Protein AF-0000000081035927 (afdb_homodimer)

Secondary structure (DSSP, 8-state):
----EEE--SS---SHHHHHTT--S--SEEE--SS---EEPTTTTTT-TT--EEE--SS---EE-TTTTTT-TT--EEE--SS------TTTTTT-TT--EEE--SS-----TTTTTT-SS--EEE-TTS----HHHHHHHHTT-TT--EEE--SS---EEE--TT----TT--EEE-TTS---EEE--TTTTTT-SEEEETT-----THHHHTS--TT--EEEEE-TT--GGGGGGGTT---SEEEEES----SHHHHHHHHHHHHHTT--EEEEESS-----TTSSTT--S-SEEE--SS-----GGGTTS-TT----EEE--SS---EE--SB-SSS---B-SPP-TT--EEE--SS---EE-TTTTTT-TT--EEE-TT----EE-SSTTTT-TT--EEE--SS------SS-TTTT-TT--EEE-TTS------TTTTTT-TT--EEE-TTS------TTTTTT-TT--EEE--SS------STTTTTT-TT--EEE-TT------SSS-SS-TTTT-TT--EEE--S-SSS------TTTTTT-TT--EEE-TTS-----S--TTTT-TT--EEE--S--SSSB---TTTTTT-TT--EEE-TTS-BS---GGGGTT-TT--EEE--SS------HHHHTT-TT--EEE-TT-----SGGGHHHHHHHHHSSSEEETGGG-EEEETTTTEEEEGGG--GGGGGHHHHHHHHHHHHHHHHHHHHHHHHHHHHHHHHHHHHHHHHHHHHHHHHHHH-----SEEEEEE--GGGHHHIIIIIHIIIIIS-SSP--EE-HHHHSPTTS-HHHHHHHHHHTEEEEEEEE-HHHHH-HHHHHHHHHHHHHHHHS----EEEEESS---HHHHTT-HHHHHHHHTT-EEE--SSHHHHHHHHHHHHHHH-SPP----------/----EEE--SS---SHHHHHTT--S--SEEE--SS---EEPTTTTTT-TT--EEE--SS---EE-TTTTTT-TT--EEE--SS------TTTTTT-TT--EEE--SS-----TTTTTT--S--EEE-TTS----HHHHHHHHTT-TT--EEE--SS---EEE--TT----TT--EEE--SS---EEE--TTTTTT-SEEEETT-----THHHHTS--TT--EEEEE-TT--GGGGGGGTT---SEEEEES----SHHHHHHHHHHHHHTT--EEEEESS-----TTSSTT--S-SEEE--SS-----GGGTTS-TT----EEE--SS---EE--SB-SSS---B-SPP-TT--EEE--SS---EE-TTTTTT-TT--EEE-TT----EE-SSTTTT-TT--EEE--SS------SS-TTTT-TT--EEE-TTS------TTTTTT-TT--EEE-TTS------TTTTTT-TT--EEE--SS------STTTTTT-TT--EEE-TT------SSS-SS-TTTT-TT--EEE--S-SSS------TTTTTT-TT--EEE-TTS-----S--TTTT-TT--EEE--S--SSSB---TTTTTT-TT--EEE-TTS-B----GGGGTT-TT--EEE--SS------HHHHTT-TT--EEE-TT-----SGGGHHHHHHHHHSSSEEETGGG-EEEETTTTEEEEGGG--GGGGGHHHHHHHHHHHHHHHHHHHHHHHHHHHHHHHHHHHHHHHHHHHHHHHHHHH-----SEEEEEE--GGGHHHIIIIIHIIIIIS-SSP--EE-HHHHSPTTS-HHHHHHHHHHTEEEEEEEE-HHHHH-HHHHHHHHHHHHHHHHS----EEEEESS---HHHHTTSHHHHHHHHTT-EEE--SSHHHHHHHHHHHHHHH-SPP----------

Foldseek 3Di:
DAPQEAEDAQPQDADLCVRPVQDPDAHQHYAQEHHAYAEQDACSCQPRQNYAYYEHEQYAHAYQDANSQANPQNHAYYAHENYAHAEADQRSCPRPQRHAEYEHEQYQYDQDANRCQNHARHAEYAHENNQDADQQSVQRRCQSHQQHAEYHHEQHQPQEADHDPVTAHHLNHAHYEHENNQHAAYDDDQARCQNHQEYEHHNHAHAQCLRVLSHHPVNHAYYADEYQNYDLVNCVSNLVHDHLEYAYENAQCQDLVSLQSVLVSCVSDPRAEYHYANRQHADLALNNQSRPHHAYYAYEHYAHADCVLVNSYHLPYQYAYYHHEHYAHAELDAQADPPPPRDGNHRADANHAEYHHEQYAYQEQDANSCLSHQNYAEYAHYNYAHADYDLARPPNNQNHAYYHHDNYAHADADPNANCQSHLNHAEYHHAQYAYADQDQCNCPNNQNHAYYAHHNYAHADAAANSCQSPLNHAYYHHDNYAHAELLHPHSPPNPQNYAEYHHHAYAYEDDDLAHPHQNCQNNLRHAEYEHAQHPDAAYAEDRQCNCHNPANYAEYAHDNHQYAAPPHQNCQNHQNHAYYHHAQNAPEAHDHDLCNCVNNQNHAEYAHHQNAHQEDDLSNCQRNQNHAEYHHDNYAYAADAPSNCVSNNNHAEYEHHPYQHALDLRRLCVLVCCSVDNHDYPCLQVHWYDDPVDPDTDRSNPRDNVVVCVVVVVVVVVVVVVVVVCVVVVVVCCVPVVVVVVVVVVVVVVVVVCVVVVVPPPPFAPFLEEEQEDPVCVCCCVVPVQCCQQPVDVVHTGYDYPVPHFDPPDDPVVSLVSRLVSYLAYEYADDPVLLVDPVSLVSVVSNLCCCPVVVRLHYEYEYADDDDPVSCVVPVSVNVVVVVVRYQYCDPDPVVNVVRSVSVSVSSPHHRDDPPPPPDDD/DAPQEAEDAQPQDADLCVRPVQDPDAHQHYAQEHYAYAEQDACSCQPRLNYAYYEHEQYAHAYQDANSQANPQNHAYYEHENYAHAEADQRSCPRPQNHAEYEHEQYQYDQDANSCQNYARHAEYAHHNNQDADQQSVQRRCQSHQQHAEYHHEQHQPQEADHDPPTAHHLNHAHYEHENNQHAAYDDDQARCQNHQEYEHHNHAHAQCLRVLSHHDVNHAYYADEYQNYDLVNCVSNLVHDHLEYAYENAQCQDLVSLVSVLVSCVSDPRAEYHYANRQHADLALNNQSRPHHAYYAYEHYAHADCVLVNSYHLPYQYAYYHHEHYAHAELDAQADPPPDRDGNHRADANHAYYHHEQYAYQEQDANSCLSHQNYAEYAHYNYAHADYDLARPPNNQNHAYYHHDNYAHADADPNANCQSHLNHAEYHHAQYAYADQDQCNCPNNCNHAYYAHHNYAHADAAANSCQSPLNHAYYHHDNYAHAELLHPHSPPNPQNYAEYHHHAYAYEDDDLAHPHQNCQNNLRHAEYEDAQYPDAAYAEDRQCNCHNPANYAEYAHDNHQYAAPPHQNCQNHQNHAYYHHAQNAPEAHDHDLCNCVNNQNHAEYAHHQNAHQEDDLSNCQRNQNHAEYHHDNYAYAADAPSNCVSNNNHAEYEHHPYQHALDLRRLCVLVCCSVDNHDYPCQQVHWYDDPVDPDTDRSNPRDNVCVCVVVVVVVVVVVVVVVVCVVVVVVCCVPVVVVVVVVVVVVVVVVVCVVVVVPPPPFAPFLEEEQDDPVCVCCCVVPVQCCQQPVDVVHTGYDYLVPHFDPPDDSVVSLLSRLVSYLAYEYADDPVLLVDPVSLVSVVSNLCCCPVVVRLHYEYEYADDDDPVSCVVPVSVNVVVVVVRYQYCDPDPVVNVVRSVSVDVSSPHHRDPPPPPPDDD

Solvent-accessible surface area (backbone atoms only — not comparable to full-atom values): 89393 Å² total; per-residue (Å²): 130,72,71,43,64,46,79,55,57,69,66,68,38,54,47,69,60,77,68,54,70,75,57,78,74,69,38,30,28,41,35,47,28,46,30,48,34,36,66,42,46,62,50,67,35,49,88,44,44,56,23,32,36,42,34,46,26,42,32,47,32,41,47,53,31,57,28,20,36,24,42,22,48,53,22,29,37,40,34,50,22,40,28,50,32,41,58,68,45,69,38,29,48,28,40,30,53,44,24,29,37,42,36,44,25,43,27,46,45,52,73,46,82,54,38,42,52,56,32,55,42,28,32,35,42,34,45,26,34,16,67,41,54,55,46,40,48,46,49,60,27,51,52,44,28,71,47,28,26,35,42,34,45,28,45,27,44,35,31,48,43,47,57,59,93,89,64,65,67,57,76,47,34,27,36,41,35,44,26,45,16,48,26,50,45,64,54,66,60,43,67,63,47,40,51,27,29,33,43,32,39,33,54,29,52,44,61,62,62,62,52,59,46,63,40,38,41,84,47,31,38,33,42,33,41,24,28,69,80,39,62,70,74,54,54,62,60,38,61,87,51,66,26,40,30,40,35,43,30,33,35,75,36,53,45,62,69,48,36,40,50,55,28,54,52,28,58,77,32,79,26,36,32,44,33,48,28,48,19,59,31,38,69,50,76,56,34,43,44,78,39,51,66,42,32,29,42,32,49,26,44,28,48,31,41,57,63,68,58,46,46,22,44,36,67,84,54,57,37,31,34,44,32,44,27,39,27,46,31,34,58,46,59,49,27,48,50,90,62,92,49,89,48,71,72,33,46,48,34,70,53,24,30,36,40,34,48,25,40,30,46,27,38,42,43,32,44,26,42,42,44,47,30,42,46,23,28,33,43,33,44,30,41,25,45,34,38,52,71,37,70,36,31,49,37,58,27,53,49,24,29,36,42,34,49,21,42,25,47,33,39,58,68,54,80,62,29,50,54,41,65,28,45,49,22,30,35,45,34,43,26,38,28,41,34,40,60,63,55,55,53,42,51,40,60,25,45,50,22,29,34,43,32,49,23,39,28,47,32,40,57,66,47,50,40,37,43,37,54,24,48,46,24,28,36,43,34,46,22,41,25,46,33,37,62,58,59,46,69,48,40,51,34,51,28,54,44,24,29,35,42,33,43,28,36,16,31,48,61,54,92,50,66,61,63,96,49,44,54,37,50,59,27,47,48,24,30,37,43,32,54,20,35,17,44,95,74,24,26,44,45,75,28,57,48,51,59,41,38,32,53,44,24,28,35,42,34,43,26,46,15,34,55,54,61,85,71,66,59,55,54,63,68,28,54,46,26,27,34,42,34,43,26,46,17,47,74,17,64,44,68,69,51,50,64,48,48,51,60,30,48,49,24,30,33,42,32,45,23,25,31,23,34,49,69,78,60,46,61,36,45,50,48,24,45,45,23,28,36,41,35,44,24,20,14,48,33,40,68,52,54,67,67,51,51,66,41,29,73,44,44,44,36,38,31,53,37,61,22,57,34,46,74,45,64,75,26,37,60,42,57,56,42,60,73,69,46,89,43,44,54,48,57,53,82,69,31,41,9,66,47,72,101,48,101,44,72,40,46,47,74,73,52,70,58,72,62,55,51,39,62,59,42,47,51,50,44,51,51,49,48,50,50,52,49,50,62,53,47,50,56,50,44,52,70,68,38,36,62,59,51,48,51,48,46,50,50,48,46,51,51,49,44,52,54,50,44,66,66,63,72,70,76,84,48,85,22,42,27,21,57,47,66,32,83,89,48,44,64,55,43,64,69,48,52,46,45,49,40,50,68,60,50,88,73,53,40,48,69,41,41,71,93,78,62,53,66,84,92,57,59,69,66,59,45,51,53,48,43,55,72,34,17,60,26,38,37,36,48,42,38,79,65,23,73,70,33,70,66,49,46,51,52,51,50,53,47,47,45,43,32,72,74,66,68,39,95,29,69,41,44,34,30,69,49,94,70,64,68,78,75,46,58,84,43,62,75,56,43,57,48,55,73,68,64,63,56,48,65,61,56,94,50,72,74,45,42,56,50,40,54,52,52,52,48,59,72,68,56,84,61,73,87,78,85,76,79,76,81,75,79,132,130,72,72,44,64,44,79,55,57,70,65,68,38,55,49,68,60,76,67,52,69,74,59,77,76,69,36,30,29,41,35,45,28,45,29,48,35,34,67,42,48,60,50,66,35,48,87,45,44,56,23,33,36,41,37,47,26,43,30,47,31,43,46,55,32,57,28,20,37,24,44,22,48,53,22,29,38,42,33,51,21,41,29,49,33,39,60,68,46,69,38,29,48,28,40,30,52,45,27,29,35,44,34,43,27,42,28,48,46,52,74,46,83,55,39,41,53,55,33,55,44,26,32,35,43,33,45,26,33,16,68,41,55,54,45,39,48,44,50,60,27,50,54,46,29,70,48,28,25,36,42,34,47,28,45,26,43,35,32,49,43,46,58,60,93,90,62,68,67,58,75,46,33,27,36,42,33,45,27,46,17,49,27,51,45,64,54,66,60,43,68,63,48,38,52,27,28,33,43,32,38,33,53,28,52,44,60,62,63,62,54,59,46,62,40,39,40,84,47,32,38,33,40,33,40,23,27,70,81,40,61,70,77,53,53,62,61,39,63,86,52,69,24,40,29,40,34,42,30,32,36,74,35,54,45,64,70,48,37,40,52,56,27,54,53,28,60,77,34,79,26,37,31,45,34,48,28,48,20,60,33,38,71,49,77,55,36,42,43,78,38,51,66,41,32,29,44,32,49,25,44,28,48,31,42,57,64,67,58,46,46,23,44,38,69,86,54,57,35,30,33,42,33,44,27,40,27,46,30,35,59,45,58,49,27,47,48,88,63,92,46,88,49,71,72,34,48,48,33,72,55,24,30,37,39,34,47,25,39,29,47,28,39,41,42,32,45,28,43,41,43,48,29,42,46,23,29,35,43,33,43,31,40,25,44,34,38,49,71,36,71,38,31,50,38,58,26,55,50,24,29,36,43,32,49,22,42,26,46,32,39,58,68,54,78,64,29,50,54,41,64,28,44,48,23,30,32,44,32,44,26,38,27,42,33,39,58,62,56,54,53,42,51,40,61,26,46,50,22,29,36,42,31,47,21,40,26,47,32,42,57,66,47,48,40,36,44,37,53,25,46,45,23,28,36,42,33,46,22,40,25,46,32,37,64,60,61,45,70,49,39,53,34,51,29,53,46,24,31,36,43,34,42,29,35,16,31,50,60,54,92,50,67,61,64,96,48,46,56,35,50,59,28,48,48,24,30,35,43,33,53,21,34,17,42,95,73,25,27,43,45,76,29,57,47,51,60,40,39,32,52,44,24,28,34,42,34,42,26,47,15,34,54,54,61,86,71,66,60,56,54,62,69,30,53,47,26,27,35,43,34,44,25,46,17,46,74,17,64,44,66,70,50,51,64,48,48,50,61,31,48,49,24,29,33,42,33,45,24,25,32,23,35,50,69,78,60,47,61,38,45,49,48,25,45,45,22,28,36,42,35,45,23,21,14,47,35,40,68,51,53,66,66,52,51,64,42,29,73,44,44,44,37,38,31,54,38,60,23,58,33,46,74,45,61,75,27,36,61,42,58,55,42,58,73,71,46,91,43,43,55,50,57,55,80,70,30,42,9,66,46,72,101,49,99,43,71,42,47,48,74,72,52,68,59,72,60,56,51,38,62,60,42,45,53,48,43,51,52,48,48,50,52,51,50,49,62,52,46,49,54,48,43,50,71,70,37,34,64,58,51,49,50,47,47,49,49,47,47,50,50,48,42,52,54,51,44,67,66,62,71,69,76,85,48,87,21,42,27,21,56,47,64,33,82,89,48,43,64,55,43,62,68,49,50,46,45,50,40,50,69,62,49,88,73,52,40,48,69,39,40,72,92,79,63,53,66,85,94,56,58,67,67,58,46,51,53,49,43,54,72,32,17,59,24,39,37,36,48,41,39,80,66,23,72,71,33,70,66,50,46,50,52,51,50,54,47,47,45,42,31,72,74,67,66,40,96,29,68,40,43,34,30,68,52,92,69,64,68,78,76,48,58,84,43,64,76,55,42,58,49,55,72,70,62,65,58,47,66,60,55,94,49,72,75,46,42,57,51,40,53,53,52,51,49,60,72,67,56,82,62,72,86,78,82,74,77,76,77,79,75,132

Organism: Petromyzon marinus (NCBI:txid7757)

Radius of gyration: 60.43 Å; Cα contacts (8 Å, |Δi|>4): 4569; chains: 2; bounding box: 118×187×136 Å

InterPro domains:
  IPR000157 Toll/interleukin-1 receptor homology (TIR) domain [PF01582] (767-893)
  IPR000157 Toll/interleukin-1 receptor homology (TIR) domain [PS50104] (765-908)
  IPR000157 Toll/interleukin-1 receptor homology (TIR) domain [SM00255] (766-911)
  IPR001611 Leucine-rich repeat [PF13855] (54-109)
  IPR001611 Leucine-rich repeat [PF13855] (350-410)
  IPR001611 Leucine-rich repeat [PF13855] (424-483)
  IPR001611 Leucine-rich repeat [PF13855] (602-661)
  IPR001611 Leucine-rich repeat [PS51450] (74-95)
  IPR001611 Leucine-rich repeat [PS51450] (293-314)
  IPR003591 Leucine-rich repeat, typical subtype [SM00369] (23-47)
  IPR003591 Leucine-rich repeat, typical subtype [SM00369] (48-71)
  IPR003591 Leucine-rich repeat, typical subtype [SM00369] (72-95)
  IPR003591 Leucine-rich repeat, typical subtype [SM00369] (145-166)
  IPR003591 Leucine-rich repeat, typical subtype [SM00369] (349-372)
  IPR003591 Leucine-rich repeat, typical subtype [SM00369] (373-396)
  IPR003591 Leucine-rich repeat, typical subtype [SM00369] (397-420)
  IPR003591 Leucine-rich repeat, typical subtype [SM00369] (422-445)
  IPR003591 Leucine-rich repeat, typical subtype [SM00369] (446-469)
  IPR003591 Leucine-rich repeat, typical subtype [SM00369] (470-494)
  IPR003591 Leucine-rich repeat, typical subtype [SM00369] (495-518)

Sequence (1844 aa):
MPITTANCVHRNIHELEEAISDLRGAPVILNLSNNALTVIRNNSFIRLGSLIHLRMDINHIYVIEAGAFNGLSQLQHLNLSFNNISRLIPGAFNGLIDLKQLIIDNNRLEPTLEMFKPLKNVIQLSLTNNELSNFSRVVEAIYELPLLQSLNLESNRLTKIIVGKDLRLQETVELMFLSNNSIESLSLERNFLNHITSLDLFNSSLTNVSELAGLNMSSLLQLRLSMRNLNVSKLQTLNNMFPKTLTFAYFPLGSLPNLHLVCRLNVTRQVMSLTLTNSYISNVSESFCNCREIQSLDLSFNRIKSVEKYNFLSPNNTLHNLTLNKNQIEVLESCVKKDNSISVICTPLPYLENVFIKYNNIFQLESYAFVHMKNLRKLDLTGNDILRLSKRPFHGLHNLSHLVLANNVIRSLNVQSPFSPLENLKSLMLRNNRLKILNRSVFSNLTNLEILDLGGNALSYLHGETFSELSNLKNLYLDRNVIRSLDNRAVFAGLHSLRVLDLVKNMIVYNSPTIRNPPFVELNNLINLKLSAQQPYGMKSIPKNLFKGLYALEKLQLGGNKLLFHGGHPFDGMHNLKYLDIHDVCSGLQIMNKTMFYKLKKLSSLDLGNDGLGSINNQQFQNLTHLETLYLNDNAIRYVTEELITPMTNLQYLDLRNNPIDCTCDNAWFKNWSFASNIQVTGLYTLQCEVGHGFTFSFFVDFDTSVCHEKLGKVMFISTTTTILLTILIPLVYAKVRWHIIYGYYMFRAWFRDYRRNAADKQVYTYDAFISYNSMNEDWVMSEMVPQLEKEGPPFFKLCVHHRDFVLGKYIVDNIVDAIYNSRKTICVVSESYLLSEWCSMEIQMASYRLFNEHKDILIMVFLETIPSYKLSAYYRMRRIVNNKTYIVWPDDDIGRELFWAKLRTALGRPTPSGREQHELPMPITTANCVHRNIHELEEAISDLRGAPVILNLSNNALTVIRNNSFIRLGSLIHLRMDINHIYVIEAGAFNGLSQLQHLNLSFNNISRLIPGAFNGLIDLKQLIIDNNRLEPTLEMFKPLKNVIQLSLTNNELSNFSRVVEAIYELPLLQSLNLESNRLTKIIVGKDLRLQETVELMFLSNNSIESLSLERNFLNHITSLDLFNSSLTNVSELAGLNMSSLLQLRLSMRNLNVSKLQTLNNMFPKTLTFAYFPLGSLPNLHLVCRLNVTRQVMSLTLTNSYISNVSESFCNCREIQSLDLSFNRIKSVEKYNFLSPNNTLHNLTLNKNQIEVLESCVKKDNSISVICTPLPYLENVFIKYNNIFQLESYAFVHMKNLRKLDLTGNDILRLSKRPFHGLHNLSHLVLANNVIRSLNVQSPFSPLENLKSLMLRNNRLKILNRSVFSNLTNLEILDLGGNALSYLHGETFSELSNLKNLYLDRNVIRSLDNRAVFAGLHSLRVLDLVKNMIVYNSPTIRNPPFVELNNLINLKLSAQQPYGMKSIPKNLFKGLYALEKLQLGGNKLLFHGGHPFDGMHNLKYLDIHDVCSGLQIMNKTMFYKLKKLSSLDLGNDGLGSINNQQFQNLTHLETLYLNDNAIRYVTEELITPMTNLQYLDLRNNPIDCTCDNAWFKNWSFASNIQVTGLYTLQCEVGHGFTFSFFVDFDTSVCHEKLGKVMFISTTTTILLTILIPLVYAKVRWHIIYGYYMFRAWFRDYRRNAADKQVYTYDAFISYNSMNEDWVMSEMVPQLEKEGPPFFKLCVHHRDFVLGKYIVDNIVDAIYNSRKTICVVSESYLLSEWCSMEIQMASYRLFNEHKDILIMVFLETIPSYKLSAYYRMRRIVNNKTYIVWPDDDIGRELFWAKLRTALGRPTPSGREQHELP

pLDDT: mean 83.8, std 12.67, range [22.12, 98.56]

Nearest PDB structures (foldseek):
  4g8a-assembly1_B  TM=5.203E-01  e=7.720E-15  Homo sapiens
  5xwu-assembly1_B  TM=8.719E-01  e=1.668E-05  Mus musculus
  3kj4-assembly2_D  TM=3.946E-01  e=8.511E-09  Rattus norvegicus
  6tl8-assembly2_C  TM=8.384E-01  e=1.187E-04  Homo sapiens
  6tl8-assembly1_A  TM=4.549E-01  e=5.319E-05  Homo sapiens

Structure (mmCIF, N/CA/C/O backbone):
data_AF-0000000081035927-model_v1
#
loop_
_entity.id
_entity.type
_entity.pdbx_description
1 polymer 'Toll-like receptor 13'
#
loop_
_atom_site.group_PDB
_atom_site.id
_atom_site.type_symbol
_atom_site.label_atom_id
_atom_site.label_alt_id
_atom_site.label_comp_id
_atom_site.label_asym_id
_atom_site.label_entity_id
_atom_site.label_seq_id
_atom_site.pdbx_PDB_ins_code
_atom_site.Cartn_x
_atom_site.Cartn_y
_atom_site.Cartn_z
_atom_site.occupancy
_atom_site.B_iso_or_equiv
_atom_site.auth_seq_id
_atom_site.auth_comp_id
_atom_site.auth_asym_id
_atom_site.auth_atom_id
_atom_site.pdbx_PDB_model_num
ATOM 1 N N . MET A 1 1 ? 31.812 10.734 20.078 1 32.94 1 MET A N 1
ATOM 2 C CA . MET A 1 1 ? 32.406 10.203 18.844 1 32.94 1 MET A CA 1
ATOM 3 C C . MET A 1 1 ? 32.188 11.164 17.688 1 32.94 1 MET A C 1
ATOM 5 O O . MET A 1 1 ? 31.062 11.625 17.453 1 32.94 1 MET A O 1
ATOM 9 N N . PRO A 1 2 ? 33.156 11.945 17.297 1 47.03 2 PRO A N 1
ATOM 10 C CA . PRO A 1 2 ? 33.125 13.031 16.312 1 47.03 2 PRO A CA 1
ATOM 11 C C . PRO A 1 2 ? 32.344 12.648 15.047 1 47.03 2 PRO A C 1
ATOM 13 O O . PRO A 1 2 ? 32.25 11.469 14.711 1 47.03 2 PRO A O 1
ATOM 16 N N . ILE A 1 3 ? 31.562 13.5 14.734 1 54.16 3 ILE A N 1
ATOM 17 C CA . ILE A 1 3 ? 30.797 13.25 13.531 1 54.16 3 ILE A CA 1
ATOM 18 C C . ILE A 1 3 ? 31.719 12.766 12.414 1 54.16 3 ILE A C 1
ATOM 20 O O . ILE A 1 3 ? 32.594 13.508 11.969 1 54.16 3 ILE A O 1
ATOM 24 N N . THR A 1 4 ? 31.891 11.484 12.234 1 67.75 4 THR A N 1
ATOM 25 C CA . THR A 1 4 ? 32.875 10.781 11.414 1 67.75 4 THR A CA 1
ATOM 26 C C . THR A 1 4 ? 32.469 10.805 9.945 1 67.75 4 THR A C 1
ATOM 28 O O . THR A 1 4 ? 33.281 10.602 9.055 1 67.75 4 THR A O 1
ATOM 31 N N . THR A 1 5 ? 31.312 11.078 9.625 1 76.94 5 THR A N 1
ATOM 32 C CA . THR A 1 5 ? 30.891 11.078 8.234 1 76.94 5 THR A CA 1
ATOM 33 C C . THR A 1 5 ? 30.172 12.383 7.887 1 76.94 5 THR A C 1
ATOM 35 O O . THR A 1 5 ? 29.344 12.867 8.656 1 76.94 5 THR A O 1
ATOM 38 N N . ALA A 1 6 ? 30.672 13.188 6.953 1 78.44 6 ALA A N 1
ATOM 39 C CA . ALA A 1 6 ? 30.016 14.367 6.402 1 78.44 6 ALA A CA 1
ATOM 40 C C . ALA A 1 6 ? 29.359 14.055 5.066 1 78.44 6 ALA A C 1
ATOM 42 O O . ALA A 1 6 ? 30.031 13.688 4.102 1 78.44 6 ALA A O 1
ATOM 43 N N . ASN A 1 7 ? 28.094 14.055 4.961 1 78 7 ASN A N 1
ATOM 44 C CA . ASN A 1 7 ? 27.344 13.766 3.74 1 78 7 ASN A CA 1
ATOM 45 C C . ASN A 1 7 ? 26.781 15.039 3.119 1 78 7 ASN A C 1
ATOM 47 O O . ASN A 1 7 ? 25.797 15.594 3.617 1 78 7 ASN A O 1
ATOM 51 N N . CYS A 1 8 ? 27.297 15.531 2.086 1 80.56 8 CYS A N 1
ATOM 52 C CA . CYS A 1 8 ? 26.859 16.703 1.335 1 80.56 8 CYS A CA 1
ATOM 53 C C . CYS A 1 8 ? 26.328 16.312 -0.038 1 80.56 8 CYS A C 1
ATOM 55 O O . CYS A 1 8 ? 26.859 16.75 -1.062 1 80.56 8 CYS A O 1
ATOM 57 N N . VAL A 1 9 ? 25.266 15.531 -0.041 1 81.38 9 VAL A N 1
ATOM 58 C CA . VAL A 1 9 ? 24.75 15.008 -1.305 1 81.38 9 VAL A CA 1
ATOM 59 C C . VAL A 1 9 ? 23.531 15.82 -1.74 1 81.38 9 VAL A C 1
ATOM 61 O O . VAL A 1 9 ? 22.766 16.297 -0.902 1 81.38 9 VAL A O 1
ATOM 64 N N . HIS A 1 10 ? 23.344 16.125 -3.068 1 73.56 10 HIS A N 1
ATOM 65 C CA . HIS A 1 10 ? 22.188 16.75 -3.693 1 73.56 10 HIS A CA 1
ATOM 66 C C . HIS A 1 10 ? 21.969 18.156 -3.15 1 73.56 10 HIS A C 1
ATOM 68 O O . HIS A 1 10 ? 20.859 18.516 -2.744 1 73.56 10 HIS A O 1
ATOM 74 N N . ARG A 1 11 ? 23.062 18.922 -3.043 1 72.31 11 ARG A N 1
ATOM 75 C CA . ARG A 1 11 ? 22.984 20.281 -2.514 1 72.31 11 ARG A CA 1
ATOM 76 C C . ARG A 1 11 ? 23.312 21.297 -3.596 1 72.31 11 ARG A C 1
ATOM 78 O O . ARG A 1 11 ? 23.516 22.484 -3.301 1 72.31 11 ARG A O 1
ATOM 85 N N . ASN A 1 12 ? 23.406 20.859 -4.797 1 77.88 12 ASN A N 1
ATOM 86 C CA . ASN A 1 12 ? 23.719 21.703 -5.934 1 77.88 12 ASN A CA 1
ATOM 87 C C . ASN A 1 12 ? 24.953 22.562 -5.664 1 77.88 12 ASN A C 1
ATOM 89 O O . ASN A 1 12 ? 24.938 23.781 -5.883 1 77.88 12 ASN A O 1
ATOM 93 N N . ILE A 1 13 ? 25.953 21.938 -5.176 1 85 13 ILE A N 1
ATOM 94 C CA . ILE A 1 13 ? 27.219 22.609 -4.848 1 85 13 ILE A CA 1
ATOM 95 C C . ILE A 1 13 ? 28.016 22.859 -6.125 1 85 13 ILE A C 1
ATOM 97 O O . ILE A 1 13 ? 28.25 21.938 -6.906 1 85 13 ILE A O 1
ATOM 101 N N . HIS A 1 14 ? 28.359 24.094 -6.324 1 87.19 14 HIS A N 1
ATOM 102 C CA . HIS A 1 14 ? 29.125 24.453 -7.516 1 87.19 14 HIS A CA 1
ATOM 103 C C . HIS A 1 14 ? 30.609 24.625 -7.184 1 87.19 14 HIS A C 1
ATOM 105 O O . HIS A 1 14 ? 31.469 24.359 -8.023 1 87.19 14 HIS A O 1
ATOM 111 N N . GLU A 1 15 ? 30.781 25.156 -5.945 1 87 15 GLU A N 1
ATOM 112 C CA . GLU A 1 15 ? 32.156 25.344 -5.484 1 87 15 GLU A CA 1
ATOM 113 C C . GLU A 1 15 ? 32.438 24.516 -4.23 1 87 15 GLU A C 1
ATOM 115 O O . GLU A 1 15 ? 31.594 24.469 -3.322 1 87 15 GLU A O 1
ATOM 120 N N . LEU A 1 16 ? 33.562 23.859 -4.316 1 89.19 16 LEU A N 1
ATOM 121 C CA . LEU A 1 16 ? 33.875 22.938 -3.24 1 89.19 16 LEU A CA 1
ATOM 122 C C . LEU A 1 16 ? 33.906 23.641 -1.893 1 89.19 16 LEU A C 1
ATOM 124 O O . LEU A 1 16 ? 33.531 23.062 -0.872 1 89.19 16 LEU A O 1
ATOM 128 N N . GLU A 1 17 ? 34.25 24.922 -1.815 1 82.81 17 GLU A N 1
ATOM 129 C CA . GLU A 1 17 ? 34.344 25.688 -0.576 1 82.81 17 GLU A CA 1
ATOM 130 C C . GLU A 1 17 ? 33 25.812 0.104 1 82.81 17 GLU A C 1
ATOM 132 O O . GLU A 1 17 ? 32.906 25.891 1.331 1 82.81 17 GLU A O 1
ATOM 137 N N . GLU A 1 18 ? 32.062 25.781 -0.658 1 78.44 18 GLU A N 1
ATOM 138 C CA . GLU A 1 18 ? 30.719 25.875 -0.136 1 78.44 18 GLU A CA 1
ATOM 139 C C . GLU A 1 18 ? 30.391 24.688 0.763 1 78.44 18 GLU A C 1
ATOM 141 O O . GLU A 1 18 ? 29.609 24.812 1.706 1 78.44 18 GLU A O 1
ATOM 146 N N . ALA A 1 19 ? 31 23.594 0.469 1 78.69 19 ALA A N 1
ATOM 147 C CA . ALA A 1 19 ? 30.703 22.359 1.206 1 78.69 19 ALA A CA 1
ATOM 148 C C . ALA A 1 19 ? 31.656 22.188 2.375 1 78.69 19 ALA A C 1
ATOM 150 O O . ALA A 1 19 ? 31.281 21.672 3.432 1 78.69 19 ALA A O 1
ATOM 151 N N . ILE A 1 20 ? 32.875 22.625 2.238 1 80.62 20 ILE A N 1
ATOM 152 C CA . ILE A 1 20 ? 33.906 22.203 3.18 1 80.62 20 ILE A CA 1
ATOM 153 C C . ILE A 1 20 ? 34.188 23.328 4.172 1 80.62 20 ILE A C 1
ATOM 155 O O . ILE A 1 20 ? 34.75 23.078 5.254 1 80.62 20 ILE A O 1
ATOM 159 N N . SER A 1 21 ? 33.812 24.562 3.896 1 72.81 21 SER A N 1
ATOM 160 C CA . SER A 1 21 ? 34.219 25.703 4.723 1 72.81 21 SER A CA 1
ATOM 161 C C . SER A 1 21 ? 33.625 25.594 6.129 1 72.81 21 SER A C 1
ATOM 163 O O . SER A 1 21 ? 34.281 25.938 7.109 1 72.81 21 SER A O 1
ATOM 165 N N . ASP A 1 22 ? 32.469 24.969 6.176 1 67.38 22 ASP A N 1
ATOM 166 C CA . ASP A 1 22 ? 31.812 24.969 7.48 1 67.38 22 ASP A CA 1
ATOM 167 C C . ASP A 1 22 ? 31.969 23.625 8.172 1 67.38 22 ASP A C 1
ATOM 169 O O . ASP A 1 22 ? 31.344 23.359 9.195 1 67.38 22 ASP A O 1
ATOM 173 N N . LEU A 1 23 ? 32.719 22.812 7.5 1 71.88 23 LEU A N 1
ATOM 174 C CA . LEU A 1 23 ? 32.875 21.516 8.125 1 71.88 23 LEU A CA 1
ATOM 175 C C . LEU A 1 23 ? 33.781 21.609 9.352 1 71.88 23 LEU A C 1
ATOM 177 O O . LEU A 1 23 ? 34.875 22.141 9.273 1 71.88 23 LEU A O 1
ATOM 181 N N . ARG A 1 24 ? 33.031 21.469 10.562 1 61.69 24 ARG A N 1
ATOM 182 C CA . ARG A 1 24 ? 33.781 21.516 11.812 1 61.69 24 ARG A CA 1
ATOM 183 C C . ARG A 1 24 ? 34.188 20.109 12.242 1 61.69 24 ARG A C 1
ATOM 185 O O . ARG A 1 24 ? 33.5 19.141 11.969 1 61.69 24 ARG A O 1
ATOM 192 N N . GLY A 1 25 ? 35.406 19.969 12.539 1 67.25 25 GLY A N 1
ATOM 193 C CA . GLY A 1 25 ? 35.969 18.719 13.016 1 67.25 25 GLY A CA 1
ATOM 194 C C . GLY A 1 25 ? 36.812 18 11.977 1 67.25 25 GLY A C 1
ATOM 195 O O . GLY A 1 25 ? 37.25 18.625 11.008 1 67.25 25 GLY A O 1
ATOM 196 N N . ALA A 1 26 ? 37.125 16.828 12.242 1 73.88 26 ALA A N 1
ATOM 197 C CA . ALA A 1 26 ? 37.969 15.992 11.398 1 73.88 26 ALA A CA 1
ATOM 198 C C . ALA A 1 26 ? 37.188 14.812 10.836 1 73.88 26 ALA A C 1
ATOM 200 O O . ALA A 1 26 ? 37.281 13.695 11.367 1 73.88 26 ALA A O 1
ATOM 201 N N . PRO A 1 27 ? 36.344 15.148 9.688 1 82.25 27 PRO A N 1
ATOM 202 C CA . PRO A 1 27 ? 35.594 14.031 9.125 1 82.25 27 PRO A CA 1
ATOM 203 C C . PRO A 1 27 ? 36.469 12.945 8.531 1 82.25 27 PRO A C 1
ATOM 205 O O . PRO A 1 27 ? 37.531 13.25 7.98 1 82.25 27 PRO A O 1
ATOM 208 N N . VAL A 1 28 ? 36.125 11.711 8.656 1 89.44 28 VAL A N 1
ATOM 209 C CA . VAL A 1 28 ? 36.812 10.562 8.094 1 89.44 28 VAL A CA 1
ATOM 210 C C . VAL A 1 28 ? 36.219 10.195 6.738 1 89.44 28 VAL A C 1
ATOM 212 O O . VAL A 1 28 ? 36.938 9.711 5.852 1 89.44 28 VAL A O 1
ATOM 215 N N . ILE A 1 29 ? 35 10.352 6.605 1 92 29 ILE A N 1
ATOM 216 C CA . ILE A 1 29 ? 34.312 10.086 5.352 1 92 29 ILE A CA 1
ATOM 217 C C . ILE A 1 29 ? 33.625 11.359 4.863 1 92 29 ILE A C 1
ATOM 219 O O . ILE A 1 29 ? 32.906 12.023 5.629 1 92 29 ILE A O 1
ATOM 223 N N . LEU A 1 30 ? 33.906 11.758 3.623 1 90.44 30 LEU A N 1
ATOM 224 C CA . LEU A 1 30 ? 33.25 12.906 3 1 90.44 30 LEU A CA 1
ATOM 225 C C . LEU A 1 30 ? 32.562 12.508 1.694 1 90.44 30 LEU A C 1
ATOM 227 O O . LEU A 1 30 ? 33.219 11.977 0.789 1 90.44 30 LEU A O 1
ATOM 231 N N . ASN A 1 31 ? 31.312 12.617 1.609 1 91.31 31 ASN A N 1
ATOM 232 C CA . ASN A 1 31 ? 30.547 12.312 0.408 1 91.31 31 ASN A CA 1
ATOM 233 C C . ASN A 1 31 ? 30.047 13.578 -0.277 1 91.31 31 ASN A C 1
ATOM 235 O O . ASN A 1 31 ? 29.188 14.281 0.258 1 91.31 31 ASN A O 1
ATOM 239 N N . LEU A 1 32 ? 30.578 13.867 -1.411 1 92.31 32 LEU A N 1
ATOM 240 C CA . LEU A 1 32 ? 30.219 15.039 -2.209 1 92.31 32 LEU A CA 1
ATOM 241 C C . LEU A 1 32 ? 29.547 14.625 -3.514 1 92.31 32 LEU A C 1
ATOM 243 O O . LEU A 1 32 ? 29.688 15.312 -4.527 1 92.31 32 LEU A O 1
ATOM 247 N N . SER A 1 33 ? 28.891 13.492 -3.459 1 93.12 33 SER A N 1
ATOM 248 C CA . SER A 1 33 ? 28.281 12.969 -4.676 1 93.12 33 SER A CA 1
ATOM 249 C C . SER A 1 33 ? 27.016 13.734 -5.039 1 93.12 33 SER A C 1
ATOM 251 O O . SER A 1 33 ? 26.406 14.391 -4.188 1 93.12 33 SER A O 1
ATOM 253 N N . ASN A 1 34 ? 26.625 13.758 -6.363 1 89.62 34 ASN A N 1
ATOM 254 C CA . ASN A 1 34 ? 25.375 14.312 -6.891 1 89.62 34 ASN A CA 1
ATOM 255 C C . ASN A 1 34 ? 25.297 15.82 -6.648 1 89.62 34 ASN A C 1
ATOM 257 O O . ASN A 1 34 ? 24.312 16.312 -6.082 1 89.62 34 ASN A O 1
ATOM 261 N N . ASN A 1 35 ? 26.406 16.469 -6.98 1 91.69 35 ASN A N 1
ATOM 262 C CA . ASN A 1 35 ? 26.469 17.922 -6.957 1 91.69 35 ASN A CA 1
ATOM 263 C C . ASN A 1 35 ? 26.859 18.484 -8.32 1 91.69 35 ASN A C 1
ATOM 265 O O . ASN A 1 35 ? 26.688 17.812 -9.344 1 91.69 35 ASN A O 1
ATOM 269 N N . ALA A 1 36 ? 27.156 19.781 -8.383 1 91.81 36 ALA A N 1
ATOM 270 C CA . ALA A 1 36 ? 27.5 20.422 -9.656 1 91.81 36 ALA A CA 1
ATOM 271 C C . ALA A 1 36 ? 28.922 20.938 -9.641 1 91.81 36 ALA A C 1
ATOM 273 O O . ALA A 1 36 ? 29.203 22.031 -10.164 1 91.81 36 ALA A O 1
ATOM 274 N N . LEU A 1 37 ? 29.812 20.125 -9.062 1 94 37 LEU A N 1
ATOM 275 C CA . LEU A 1 37 ? 31.219 20.516 -9.039 1 94 37 LEU A CA 1
ATOM 276 C C . LEU A 1 37 ? 31.828 20.438 -10.43 1 94 37 LEU A C 1
ATOM 278 O O . LEU A 1 37 ? 31.562 19.5 -11.188 1 94 37 LEU A O 1
ATOM 282 N N . THR A 1 38 ? 32.625 21.375 -10.82 1 93.88 38 THR A N 1
ATOM 283 C CA . THR A 1 38 ? 33.219 21.391 -12.164 1 93.88 38 THR A CA 1
ATOM 284 C C . THR A 1 38 ? 34.719 21.328 -12.102 1 93.88 38 THR A C 1
ATOM 286 O O . THR A 1 38 ? 35.375 20.609 -12.875 1 93.88 38 THR A O 1
ATOM 289 N N . VAL A 1 39 ? 35.344 22.125 -11.195 1 94.5 39 VAL A N 1
ATOM 290 C CA . VAL A 1 39 ? 36.812 22.203 -11.109 1 94.5 39 VAL A CA 1
ATOM 291 C C . VAL A 1 39 ? 37.25 21.969 -9.664 1 94.5 39 VAL A C 1
ATOM 293 O O . VAL A 1 39 ? 36.625 22.453 -8.727 1 94.5 39 VAL A O 1
ATOM 296 N N . ILE A 1 40 ? 38.281 21.109 -9.562 1 95.31 40 ILE A N 1
ATOM 297 C CA . ILE A 1 40 ? 38.938 20.969 -8.258 1 95.31 40 ILE A CA 1
ATOM 298 C C . ILE A 1 40 ? 40.25 21.734 -8.25 1 95.31 40 ILE A C 1
ATOM 300 O O . ILE A 1 40 ? 41.219 21.344 -8.914 1 95.31 40 ILE A O 1
ATOM 304 N N . ARG A 1 41 ? 40.312 22.656 -7.383 1 93.12 41 ARG A N 1
ATOM 305 C CA . ARG A 1 41 ? 41.469 23.578 -7.383 1 93.12 41 ARG A CA 1
ATOM 306 C C . ARG A 1 41 ? 42.594 23.062 -6.488 1 93.12 41 ARG A C 1
ATOM 308 O O . ARG A 1 41 ? 42.406 22.109 -5.742 1 93.12 41 ARG A O 1
ATOM 315 N N . ASN A 1 42 ? 43.719 23.766 -6.66 1 93.69 42 ASN A N 1
ATOM 316 C CA . ASN A 1 42 ? 44.875 23.406 -5.867 1 93.69 42 ASN A CA 1
ATOM 317 C C . ASN A 1 42 ? 44.656 23.625 -4.375 1 93.69 42 ASN A C 1
ATOM 319 O O . ASN A 1 42 ? 44.031 24.609 -3.982 1 93.69 42 ASN A O 1
ATOM 323 N N . ASN A 1 43 ? 44.969 22.688 -3.576 1 91.94 43 ASN A N 1
ATOM 324 C CA . ASN A 1 43 ? 44.906 22.734 -2.119 1 91.94 43 ASN A CA 1
ATOM 325 C C . ASN A 1 43 ? 43.469 22.828 -1.618 1 91.94 43 ASN A C 1
ATOM 327 O O . ASN A 1 43 ? 43.188 23.469 -0.599 1 91.94 43 ASN A O 1
ATOM 331 N N . SER A 1 44 ? 42.625 22.234 -2.352 1 90.31 44 SER A N 1
ATOM 332 C CA . SER A 1 44 ? 41.219 22.312 -2.004 1 90.31 44 SER A CA 1
ATOM 333 C C . SER A 1 44 ? 40.906 21.547 -0.719 1 90.31 44 SER A C 1
ATOM 335 O O . SER A 1 44 ? 40 21.891 0.017 1 90.31 44 SER A O 1
ATOM 337 N N . PHE A 1 45 ? 41.75 20.531 -0.361 1 91.81 45 PHE A N 1
ATOM 338 C CA . PHE A 1 45 ? 41.438 19.656 0.766 1 91.81 45 PHE A CA 1
ATOM 339 C C . PHE A 1 45 ? 42.5 19.766 1.845 1 91.81 45 PHE A C 1
ATOM 341 O O . PHE A 1 45 ? 42.625 18.875 2.684 1 91.81 45 PHE A O 1
ATOM 348 N N . ILE A 1 46 ? 43.188 20.812 1.922 1 89 46 ILE A N 1
ATOM 349 C CA . ILE A 1 46 ? 44.375 20.953 2.756 1 89 46 ILE A CA 1
ATOM 350 C C . ILE A 1 46 ? 44 20.875 4.23 1 89 46 ILE A C 1
ATOM 352 O O . ILE A 1 46 ? 44.75 20.391 5.055 1 89 46 ILE A O 1
ATOM 356 N N . ARG A 1 47 ? 42.781 21.188 4.594 1 85.88 47 ARG A N 1
ATOM 357 C CA . ARG A 1 47 ? 42.344 21.234 5.984 1 85.88 47 ARG A CA 1
ATOM 358 C C . ARG A 1 47 ? 41.688 19.922 6.398 1 85.88 47 ARG A C 1
ATOM 360 O O . ARG A 1 47 ? 41.312 19.734 7.562 1 85.88 47 ARG A O 1
ATOM 367 N N . LEU A 1 48 ? 41.625 18.969 5.555 1 89.25 48 LEU A N 1
ATOM 368 C CA . LEU A 1 48 ? 40.906 17.719 5.824 1 89.25 48 LEU A CA 1
ATOM 369 C C . LEU A 1 48 ? 41.875 16.547 5.863 1 89.25 48 LEU A C 1
ATOM 371 O O . LEU A 1 48 ? 41.625 15.516 5.219 1 89.25 48 LEU A O 1
ATOM 375 N N . GLY A 1 49 ? 42.844 16.594 6.625 1 88.56 49 GLY A N 1
ATOM 376 C CA . GLY A 1 49 ? 43.906 15.602 6.652 1 88.56 49 GLY A CA 1
ATOM 377 C C . GLY A 1 49 ? 43.469 14.273 7.238 1 88.56 49 GLY A C 1
ATOM 378 O O . GLY A 1 49 ? 44.125 13.25 7.023 1 88.56 49 GLY A O 1
ATOM 379 N N . SER A 1 50 ? 42.344 14.211 7.871 1 89.25 50 SER A N 1
ATOM 380 C CA . SER A 1 50 ? 41.875 12.992 8.539 1 89.25 50 SER A CA 1
ATOM 381 C C . SER A 1 50 ? 41 12.164 7.617 1 89.25 50 SER A C 1
ATOM 383 O O . SER A 1 50 ? 40.594 11.055 7.977 1 89.25 50 SER A O 1
ATOM 385 N N . LEU A 1 51 ? 40.812 12.531 6.352 1 91.75 51 LEU A N 1
ATOM 386 C CA . LEU A 1 51 ? 39.906 11.859 5.438 1 91.75 51 LEU A CA 1
ATOM 387 C C . LEU A 1 51 ? 40.438 10.508 5 1 91.75 51 LEU A C 1
ATOM 389 O O . LEU A 1 51 ? 41.625 10.391 4.664 1 91.75 51 LEU A O 1
ATOM 393 N N . ILE A 1 52 ? 39.625 9.523 5.07 1 94.75 52 ILE A N 1
ATOM 394 C CA . ILE A 1 52 ? 40 8.18 4.625 1 94.75 52 ILE A CA 1
ATOM 395 C C . ILE A 1 52 ? 39.188 7.82 3.373 1 94.75 52 ILE A C 1
ATOM 397 O O . ILE A 1 52 ? 39.719 7.148 2.473 1 94.75 52 ILE A O 1
ATOM 401 N N . HIS A 1 53 ? 38 8.234 3.293 1 95.81 53 HIS A N 1
ATOM 402 C CA . HIS A 1 53 ? 37.094 7.957 2.17 1 95.81 53 HIS A CA 1
ATOM 403 C C . HIS A 1 53 ? 36.531 9.25 1.581 1 95.81 53 HIS A C 1
ATOM 405 O O . HIS A 1 53 ? 35.969 10.062 2.299 1 95.81 53 HIS A O 1
ATOM 411 N N . LEU A 1 54 ? 36.75 9.438 0.277 1 95.5 54 LEU A N 1
ATOM 412 C CA . LEU A 1 54 ? 36.25 10.617 -0.417 1 95.5 54 LEU A CA 1
ATOM 413 C C . LEU A 1 54 ? 35.469 10.219 -1.66 1 95.5 54 LEU A C 1
ATOM 415 O O . LEU A 1 54 ? 36 9.547 -2.551 1 95.5 54 LEU A O 1
ATOM 419 N N . ARG A 1 55 ? 34.219 10.508 -1.715 1 96.38 55 ARG A N 1
ATOM 420 C CA . ARG A 1 55 ? 33.375 10.258 -2.881 1 96.38 55 ARG A CA 1
ATOM 421 C C . ARG A 1 55 ? 33 11.555 -3.588 1 96.38 55 ARG A C 1
ATOM 423 O O . ARG A 1 55 ? 32.5 12.484 -2.965 1 96.38 55 ARG A O 1
ATOM 430 N N . MET A 1 56 ? 33.344 11.688 -4.828 1 95.88 56 MET A N 1
ATOM 431 C CA . MET A 1 56 ? 33 12.836 -5.668 1 95.88 56 MET A CA 1
ATOM 432 C C . MET A 1 56 ? 32.375 12.383 -6.973 1 95.88 56 MET A C 1
ATOM 434 O O . MET A 1 56 ? 32.625 12.961 -8.031 1 95.88 56 MET A O 1
ATOM 438 N N . ASP A 1 57 ? 31.656 11.32 -6.879 1 96 57 ASP A N 1
ATOM 439 C CA . ASP A 1 57 ? 31.016 10.773 -8.078 1 96 57 ASP A CA 1
ATOM 440 C C . ASP A 1 57 ? 29.75 11.555 -8.438 1 96 57 ASP A C 1
ATOM 442 O O . ASP A 1 57 ? 29.156 12.203 -7.574 1 96 57 ASP A O 1
ATOM 446 N N . ILE A 1 58 ? 29.312 11.555 -9.766 1 93.69 58 ILE A N 1
ATOM 447 C CA . ILE A 1 58 ? 28.109 12.156 -10.336 1 93.69 58 ILE A CA 1
ATOM 448 C C . ILE A 1 58 ? 28.156 13.672 -10.156 1 93.69 58 ILE A C 1
ATOM 450 O O . ILE A 1 58 ? 27.281 14.25 -9.508 1 93.69 58 ILE A O 1
ATOM 454 N N . ASN A 1 59 ? 29.203 14.227 -10.578 1 95.75 59 ASN A N 1
ATOM 455 C CA . ASN A 1 59 ? 29.406 15.664 -10.727 1 95.75 59 ASN A CA 1
ATOM 456 C C . ASN A 1 59 ? 29.703 16.047 -12.172 1 95.75 59 ASN A C 1
ATOM 458 O O . ASN A 1 59 ? 29.312 15.328 -13.102 1 95.75 59 ASN A O 1
ATOM 462 N N . HIS A 1 60 ? 30.266 17.219 -12.391 1 95.56 60 HIS A N 1
ATOM 463 C CA . HIS A 1 60 ? 30.672 17.656 -13.719 1 95.56 60 HIS A CA 1
ATOM 464 C C . HIS A 1 60 ? 32.125 18.062 -13.75 1 95.56 60 HIS A C 1
ATOM 466 O O . HIS A 1 60 ? 32.5 19.047 -14.398 1 95.56 60 HIS A O 1
ATOM 472 N N . ILE A 1 61 ? 32.906 17.281 -13.07 1 96.06 61 ILE A N 1
ATOM 473 C CA . ILE A 1 61 ? 34.312 17.625 -12.945 1 96.06 61 ILE A CA 1
ATOM 474 C C . ILE A 1 61 ? 35.031 17.359 -14.266 1 96.06 61 ILE A C 1
ATOM 476 O O . ILE A 1 61 ? 34.938 16.266 -14.82 1 96.06 61 ILE A O 1
ATOM 480 N N . TYR A 1 62 ? 35.688 18.297 -14.828 1 94.19 62 TYR A N 1
ATOM 481 C CA . TYR A 1 62 ? 36.406 18.078 -16.078 1 94.19 62 TYR A CA 1
ATOM 482 C C . TYR A 1 62 ? 37.875 18.422 -15.906 1 94.19 62 TYR A C 1
ATOM 484 O O . TYR A 1 62 ? 38.719 18.016 -16.719 1 94.19 62 TYR A O 1
ATOM 492 N N . VAL A 1 63 ? 38.188 19.203 -14.789 1 94.19 63 VAL A N 1
ATOM 493 C CA . VAL A 1 63 ? 39.594 19.562 -14.555 1 94.19 63 VAL A CA 1
ATOM 494 C C . VAL A 1 63 ? 39.938 19.312 -13.086 1 94.19 63 VAL A C 1
ATOM 496 O O . VAL A 1 63 ? 39.188 19.672 -12.188 1 94.19 63 VAL A O 1
ATOM 499 N N . ILE A 1 64 ? 41.062 18.641 -12.938 1 95.44 64 ILE A N 1
ATOM 500 C CA . ILE A 1 64 ? 41.688 18.5 -11.625 1 95.44 64 ILE A CA 1
ATOM 501 C C . ILE A 1 64 ? 43.094 19.109 -11.656 1 95.44 64 ILE A C 1
ATOM 503 O O . ILE A 1 64 ? 43.969 18.609 -12.352 1 95.44 64 ILE A O 1
ATOM 507 N N . GLU A 1 65 ? 43.281 20.109 -10.852 1 94.81 65 GLU A N 1
ATOM 508 C CA . GLU A 1 65 ? 44.562 20.828 -10.875 1 94.81 65 GLU A CA 1
ATOM 509 C C . GLU A 1 65 ? 45.625 20.047 -10.117 1 94.81 65 GLU A C 1
ATOM 511 O O . GLU A 1 65 ? 45.312 19.141 -9.344 1 94.81 65 GLU A O 1
ATOM 516 N N . ALA A 1 66 ? 46.844 20.453 -10.461 1 94.12 66 ALA A N 1
ATOM 517 C CA . ALA A 1 66 ? 47.969 19.812 -9.766 1 94.12 66 ALA A CA 1
ATOM 518 C C . ALA A 1 66 ? 47.938 20.125 -8.273 1 94.12 66 ALA A C 1
ATOM 520 O O . ALA A 1 66 ? 47.781 21.281 -7.883 1 94.12 66 ALA A O 1
ATOM 521 N N . GLY A 1 67 ? 47.906 19.203 -7.473 1 94.19 67 GLY A N 1
ATOM 522 C CA . GLY A 1 67 ? 47.906 19.391 -6.027 1 94.19 67 GLY A CA 1
ATOM 523 C C . GLY A 1 67 ? 46.5 19.547 -5.461 1 94.19 67 GLY A C 1
ATOM 524 O O . GLY A 1 67 ? 46.344 20.062 -4.348 1 94.19 67 GLY A O 1
ATOM 525 N N . ALA A 1 68 ? 45.594 19.203 -6.215 1 94.44 68 ALA A N 1
ATOM 526 C CA . ALA A 1 68 ? 44.219 19.359 -5.797 1 94.44 68 ALA A CA 1
ATOM 527 C C . ALA A 1 68 ? 43.938 18.594 -4.5 1 94.44 68 ALA A C 1
ATOM 529 O O . ALA A 1 68 ? 43.188 19.062 -3.652 1 94.44 68 ALA A O 1
ATOM 530 N N . PHE A 1 69 ? 44.688 17.484 -4.266 1 96.06 69 PHE A N 1
ATOM 531 C CA . PHE A 1 69 ? 44.438 16.625 -3.125 1 96.06 69 PHE A CA 1
ATOM 532 C C . PHE A 1 69 ? 45.531 16.734 -2.084 1 96.06 69 PHE A C 1
ATOM 534 O O . PHE A 1 69 ? 45.688 15.844 -1.252 1 96.06 69 PHE A O 1
ATOM 541 N N . ASN A 1 70 ? 46.219 17.875 -2.172 1 94.31 70 ASN A N 1
ATOM 542 C CA . ASN A 1 70 ? 47.219 18.094 -1.148 1 94.31 70 ASN A CA 1
ATOM 543 C C . ASN A 1 70 ? 46.625 18.094 0.252 1 94.31 70 ASN A C 1
ATOM 545 O O . ASN A 1 70 ? 45.562 18.672 0.468 1 94.31 70 ASN A O 1
ATOM 549 N N . GLY A 1 71 ? 47.281 17.406 1.187 1 92.06 71 GLY A N 1
ATOM 550 C CA . GLY A 1 71 ? 46.781 17.344 2.555 1 92.06 71 GLY A CA 1
ATOM 551 C C . GLY A 1 71 ? 46.094 16.031 2.873 1 92.06 71 GLY A C 1
ATOM 552 O O . GLY A 1 71 ? 45.875 15.703 4.043 1 92.06 71 GLY A O 1
ATOM 553 N N . LEU A 1 72 ? 45.781 15.258 1.873 1 94.56 72 LEU A N 1
ATOM 554 C CA . LEU A 1 72 ? 45.031 14.016 2.074 1 94.56 72 LEU A CA 1
ATOM 555 C C . LEU A 1 72 ? 46 12.82 2.09 1 94.56 72 LEU A C 1
ATOM 557 O O . LEU A 1 72 ? 45.812 11.859 1.343 1 94.56 72 LEU A O 1
ATOM 561 N N . SER A 1 73 ? 46.875 12.828 2.975 1 92.56 73 SER A N 1
ATOM 562 C CA . SER A 1 73 ? 47.906 11.797 3.021 1 92.56 73 SER A CA 1
ATOM 563 C C . SER A 1 73 ? 47.344 10.492 3.568 1 92.56 73 SER A C 1
ATOM 565 O O . SER A 1 73 ? 47.906 9.422 3.326 1 92.56 73 SER A O 1
ATOM 567 N N . GLN A 1 74 ? 46.219 10.57 4.195 1 94.19 74 GLN A N 1
ATOM 568 C CA . GLN A 1 74 ? 45.656 9.375 4.816 1 94.19 74 GLN A CA 1
ATOM 569 C C . GLN A 1 74 ? 44.5 8.797 3.988 1 94.19 74 GLN A C 1
ATOM 571 O O . GLN A 1 74 ? 43.969 7.75 4.324 1 94.19 74 GLN A O 1
ATOM 576 N N . LEU A 1 75 ? 44.188 9.391 2.842 1 96.12 75 LEU A N 1
ATOM 577 C CA . LEU A 1 75 ? 43.062 8.953 2.033 1 96.12 75 LEU A CA 1
ATOM 578 C C . LEU A 1 75 ? 43.312 7.566 1.451 1 96.12 75 LEU A C 1
ATOM 580 O O . LEU A 1 75 ? 44.375 7.305 0.895 1 96.12 75 LEU A O 1
ATOM 584 N N . GLN A 1 76 ? 42.344 6.691 1.547 1 97.12 76 GLN A N 1
ATOM 585 C CA . GLN A 1 76 ? 42.5 5.32 1.071 1 97.12 76 GLN A CA 1
ATOM 586 C C . GLN A 1 76 ? 41.562 5.031 -0.096 1 97.12 76 GLN A C 1
ATOM 588 O O . GLN A 1 76 ? 41.875 4.219 -0.968 1 97.12 76 GLN A O 1
ATOM 593 N N . HIS A 1 77 ? 40.438 5.625 -0.103 1 97.69 77 HIS A N 1
ATOM 594 C CA . HIS A 1 77 ? 39.469 5.375 -1.146 1 97.69 77 HIS A CA 1
ATOM 595 C C . HIS A 1 77 ? 39.031 6.676 -1.808 1 97.69 77 HIS A C 1
ATOM 597 O O . HIS A 1 77 ? 38.594 7.617 -1.125 1 97.69 77 HIS A O 1
ATOM 603 N N . LEU A 1 78 ? 39.125 6.75 -3.148 1 97.75 78 LEU A N 1
ATOM 604 C CA . LEU A 1 78 ? 38.719 7.918 -3.918 1 97.75 78 LEU A CA 1
ATOM 605 C C . LEU A 1 78 ? 37.812 7.504 -5.094 1 97.75 78 LEU A C 1
ATOM 607 O O . LEU A 1 78 ? 38.219 6.668 -5.906 1 97.75 78 LEU A O 1
ATOM 611 N N . ASN A 1 79 ? 36.688 7.969 -5.164 1 98 79 ASN A N 1
ATOM 612 C CA . ASN A 1 79 ? 35.75 7.68 -6.262 1 98 79 ASN A CA 1
ATOM 613 C C . ASN A 1 79 ? 35.438 8.93 -7.082 1 98 79 ASN A C 1
ATOM 615 O O . ASN A 1 79 ? 34.812 9.867 -6.582 1 98 79 ASN A O 1
ATOM 619 N N . LEU A 1 80 ? 35.875 8.977 -8.312 1 97.56 80 LEU A N 1
ATOM 620 C CA . LEU A 1 80 ? 35.688 10.094 -9.234 1 97.56 80 LEU A CA 1
ATOM 621 C C . LEU A 1 80 ? 34.812 9.68 -10.414 1 97.56 80 LEU A C 1
ATOM 623 O O . LEU A 1 80 ? 34.969 10.195 -11.523 1 97.56 80 LEU A O 1
ATOM 627 N N . SER A 1 81 ? 33.906 8.773 -10.172 1 97.62 81 SER A N 1
ATOM 628 C CA . SER A 1 81 ? 33.094 8.203 -11.266 1 97.62 81 SER A CA 1
ATOM 629 C C . SER A 1 81 ? 32 9.164 -11.719 1 97.62 81 SER A C 1
ATOM 631 O O . SER A 1 81 ? 31.609 10.055 -10.969 1 97.62 81 SER A O 1
ATOM 633 N N . PHE A 1 82 ? 31.547 9.062 -13.047 1 95.56 82 PHE A N 1
ATOM 634 C CA . PHE A 1 82 ? 30.422 9.805 -13.633 1 95.56 82 PHE A CA 1
ATOM 635 C C . PHE A 1 82 ? 30.703 11.305 -13.609 1 95.56 82 PHE A C 1
ATOM 637 O O . PHE A 1 82 ? 29.891 12.078 -13.109 1 95.56 82 PHE A O 1
ATOM 644 N N . ASN A 1 83 ? 31.859 11.609 -14.031 1 97.06 83 ASN A N 1
ATOM 645 C CA . ASN A 1 83 ? 32.281 12.984 -14.289 1 97.06 83 ASN A CA 1
ATOM 646 C C . ASN A 1 83 ? 32.625 13.195 -15.758 1 97.06 83 ASN A C 1
ATOM 648 O O . ASN A 1 83 ? 32.188 12.43 -16.625 1 97.06 83 ASN A O 1
ATOM 652 N N . ASN A 1 84 ? 33.281 14.305 -16.062 1 95.88 84 ASN A N 1
ATOM 653 C CA . ASN A 1 84 ? 33.688 14.594 -17.422 1 95.88 84 ASN A CA 1
ATOM 654 C C . ASN A 1 84 ? 35.188 14.75 -17.531 1 95.88 84 ASN A C 1
ATOM 656 O O . ASN A 1 84 ? 35.688 15.672 -18.188 1 95.88 84 ASN A O 1
ATOM 660 N N . ILE A 1 85 ? 35.844 13.812 -16.906 1 95.38 85 ILE A N 1
ATOM 661 C CA . ILE A 1 85 ? 37.281 13.898 -16.875 1 95.38 85 ILE A CA 1
ATOM 662 C C . ILE A 1 85 ? 37.875 13.32 -18.172 1 95.38 85 ILE A C 1
ATOM 664 O O . ILE A 1 85 ? 37.719 12.125 -18.438 1 95.38 85 ILE A O 1
ATOM 668 N N . SER A 1 86 ? 38.469 14.055 -18.953 1 93.06 86 SER A N 1
ATOM 669 C CA . SER A 1 86 ? 39.031 13.594 -20.219 1 93.06 86 SER A CA 1
ATOM 670 C C . SER A 1 86 ? 40.531 13.469 -20.141 1 93.06 86 SER A C 1
ATOM 672 O O . SER A 1 86 ? 41.125 12.602 -20.797 1 93.06 86 SER A O 1
ATOM 674 N N . ARG A 1 87 ? 41.125 14.328 -19.359 1 90.44 87 ARG A N 1
ATOM 675 C CA . ARG A 1 87 ? 42.594 14.297 -19.203 1 90.44 87 ARG A CA 1
ATOM 676 C C . ARG A 1 87 ? 43 14.594 -17.766 1 90.44 87 ARG A C 1
ATOM 678 O O . ARG A 1 87 ? 42.375 15.398 -17.094 1 90.44 87 ARG A O 1
ATOM 685 N N . LEU A 1 88 ? 44 13.82 -17.344 1 91.81 88 LEU A N 1
ATOM 686 C CA . LEU A 1 88 ? 44.594 14.07 -16.031 1 91.81 88 LEU A CA 1
ATOM 687 C C . LEU A 1 88 ? 46 14.602 -16.172 1 91.81 88 LEU A C 1
ATOM 689 O O . LEU A 1 88 ? 46.844 13.961 -16.781 1 91.81 88 LEU A O 1
ATOM 693 N N . ILE A 1 89 ? 46.25 15.773 -15.594 1 89.62 89 ILE A N 1
ATOM 694 C CA . ILE A 1 89 ? 47.594 16.391 -15.664 1 89.62 89 ILE A CA 1
ATOM 695 C C . ILE A 1 89 ? 48.531 15.703 -14.68 1 89.62 89 ILE A C 1
ATOM 697 O O . ILE A 1 89 ? 48.094 15.172 -13.656 1 89.62 89 ILE A O 1
ATOM 701 N N . PRO A 1 90 ? 49.781 15.789 -15.125 1 90.44 90 PRO A N 1
ATOM 702 C CA . PRO A 1 90 ? 50.75 15.227 -14.172 1 90.44 90 PRO A CA 1
ATOM 703 C C . PRO A 1 90 ? 50.719 15.938 -12.812 1 90.44 90 PRO A C 1
ATOM 705 O O . PRO A 1 90 ? 50.688 17.172 -12.758 1 90.44 90 PRO A O 1
ATOM 708 N N . GLY A 1 91 ? 50.469 15.266 -11.75 1 91.88 91 GLY A N 1
ATOM 709 C CA . GLY A 1 91 ? 50.438 15.812 -10.406 1 91.88 91 GLY A CA 1
ATOM 710 C C . GLY A 1 91 ? 49.031 15.984 -9.875 1 91.88 91 GLY A C 1
ATOM 711 O O . GLY A 1 91 ? 48.844 16.453 -8.75 1 91.88 91 GLY A O 1
ATOM 712 N N . ALA A 1 92 ? 48.188 15.617 -10.68 1 93.5 92 ALA A N 1
ATOM 713 C CA . ALA A 1 92 ? 46.781 15.75 -10.258 1 93.5 92 ALA A CA 1
ATOM 714 C C . ALA A 1 92 ? 46.531 14.984 -8.969 1 93.5 92 ALA A C 1
ATOM 716 O O . ALA A 1 92 ? 45.75 15.438 -8.117 1 93.5 92 ALA A O 1
ATOM 717 N N . PHE A 1 93 ? 47.312 13.836 -8.758 1 95.94 93 PHE A N 1
ATOM 718 C CA . PHE A 1 93 ? 47.062 12.984 -7.598 1 95.94 93 PHE A CA 1
ATOM 719 C C . PHE A 1 93 ? 48.156 13.172 -6.559 1 95.94 93 PHE A C 1
ATOM 721 O O . PHE A 1 93 ? 48.375 12.312 -5.695 1 95.94 93 PHE A O 1
ATOM 728 N N . ASN A 1 94 ? 48.781 14.352 -6.664 1 94.38 94 ASN A N 1
ATOM 729 C CA . ASN A 1 94 ? 49.75 14.656 -5.609 1 94.38 94 ASN A CA 1
ATOM 730 C C . ASN A 1 94 ? 49.094 14.719 -4.242 1 94.38 94 ASN A C 1
ATOM 732 O O . ASN A 1 94 ? 47.969 15.234 -4.113 1 94.38 94 ASN A O 1
ATOM 736 N N . GLY A 1 95 ? 49.719 14.156 -3.221 1 93.5 95 GLY A N 1
ATOM 737 C CA . GLY A 1 95 ? 49.188 14.188 -1.872 1 93.5 95 GLY A CA 1
ATOM 738 C C . GLY A 1 95 ? 48.531 12.875 -1.461 1 93.5 95 GLY A C 1
ATOM 739 O O . GLY A 1 95 ? 48.312 12.633 -0.271 1 93.5 95 GLY A O 1
ATOM 740 N N . LEU A 1 96 ? 48.25 12.078 -2.443 1 95.75 96 LEU A N 1
ATOM 741 C CA . LEU A 1 96 ? 47.531 10.828 -2.164 1 95.75 96 LEU A CA 1
ATOM 742 C C . LEU A 1 96 ? 48.531 9.68 -1.97 1 95.75 96 LEU A C 1
ATOM 744 O O . LEU A 1 96 ? 48.531 8.711 -2.734 1 95.75 96 LEU A O 1
ATOM 748 N N . ILE A 1 97 ? 49.156 9.68 -0.896 1 91.94 97 ILE A N 1
ATOM 749 C CA . ILE A 1 97 ? 50.281 8.766 -0.642 1 91.94 97 ILE A CA 1
ATOM 750 C C . ILE A 1 97 ? 49.719 7.398 -0.237 1 91.94 97 ILE A C 1
ATOM 752 O O . ILE A 1 97 ? 50.281 6.367 -0.638 1 91.94 97 ILE A O 1
ATOM 756 N N . ASP A 1 98 ? 48.688 7.316 0.428 1 95.25 98 ASP A N 1
ATOM 757 C CA . ASP A 1 98 ? 48.188 6.055 0.978 1 95.25 98 ASP A CA 1
ATOM 758 C C . ASP A 1 98 ? 46.938 5.586 0.25 1 95.25 98 ASP A C 1
ATOM 760 O O . ASP A 1 98 ? 46.188 4.77 0.773 1 95.25 98 ASP A O 1
ATOM 764 N N . LEU A 1 99 ? 46.688 6.059 -0.957 1 97.12 99 LEU A N 1
ATOM 765 C CA . LEU A 1 99 ? 45.469 5.68 -1.685 1 97.12 99 LEU A CA 1
ATOM 766 C C . LEU A 1 99 ? 45.531 4.203 -2.074 1 97.12 99 LEU A C 1
ATOM 768 O O . LEU A 1 99 ? 46.5 3.74 -2.65 1 97.12 99 LEU A O 1
ATOM 772 N N . LYS A 1 100 ? 44.469 3.498 -1.716 1 97.75 100 LYS A N 1
ATOM 773 C CA . LYS A 1 100 ? 44.438 2.066 -1.99 1 97.75 100 LYS A CA 1
ATOM 774 C C . LYS A 1 100 ? 43.469 1.762 -3.139 1 97.75 100 LYS A C 1
ATOM 776 O O . LYS A 1 100 ? 43.75 0.882 -3.961 1 97.75 100 LYS A O 1
ATOM 781 N N . GLN A 1 101 ? 42.406 2.438 -3.197 1 98.25 101 GLN A N 1
ATOM 782 C CA . GLN A 1 101 ? 41.406 2.207 -4.227 1 98.25 101 GLN A CA 1
ATOM 783 C C . GLN A 1 101 ? 41.062 3.496 -4.973 1 98.25 101 GLN A C 1
ATOM 785 O O . GLN A 1 101 ? 40.719 4.508 -4.352 1 98.25 101 GLN A O 1
ATOM 790 N N . LEU A 1 102 ? 41.188 3.461 -6.301 1 97.62 102 LEU A N 1
ATOM 791 C CA . LEU A 1 102 ? 40.844 4.582 -7.172 1 97.62 102 LEU A CA 1
ATOM 792 C C . LEU A 1 102 ? 39.812 4.16 -8.219 1 97.62 102 LEU A C 1
ATOM 794 O O . LEU A 1 102 ? 40.062 3.25 -9.016 1 97.62 102 LEU A O 1
ATOM 798 N N . ILE A 1 103 ? 38.688 4.762 -8.203 1 98.12 103 ILE A N 1
ATOM 799 C CA . ILE A 1 103 ? 37.625 4.438 -9.141 1 98.12 103 ILE A CA 1
ATOM 800 C C . ILE A 1 103 ? 37.344 5.645 -10.031 1 98.12 103 ILE A C 1
ATOM 802 O O . ILE A 1 103 ? 36.938 6.703 -9.539 1 98.12 103 ILE A O 1
ATOM 806 N N . ILE A 1 104 ? 37.594 5.543 -11.305 1 97.25 104 ILE A N 1
ATOM 807 C CA . ILE A 1 104 ? 37.344 6.59 -12.281 1 97.25 104 ILE A CA 1
ATOM 808 C C . ILE A 1 104 ? 36.438 6.039 -13.391 1 97.25 104 ILE A C 1
ATOM 810 O O . ILE A 1 104 ? 36.75 6.199 -14.578 1 97.25 104 ILE A O 1
ATOM 814 N N . ASP A 1 105 ? 35.344 5.527 -13.008 1 97.38 105 ASP A N 1
ATOM 815 C CA . ASP A 1 105 ? 34.438 4.891 -13.969 1 97.38 105 ASP A CA 1
ATOM 816 C C . ASP A 1 105 ? 33.562 5.922 -14.656 1 97.38 105 ASP A C 1
ATOM 818 O O . ASP A 1 105 ? 33.281 6.992 -14.102 1 97.38 105 ASP A O 1
ATOM 822 N N . ASN A 1 106 ? 33.125 5.684 -15.906 1 96.06 106 ASN A N 1
ATOM 823 C CA . ASN A 1 106 ? 32.156 6.469 -16.656 1 96.06 106 ASN A CA 1
ATOM 824 C C . ASN A 1 106 ? 32.625 7.91 -16.844 1 96.06 106 ASN A C 1
ATOM 826 O O . ASN A 1 106 ? 31.906 8.852 -16.531 1 96.06 106 ASN A O 1
ATOM 830 N N . ASN A 1 107 ? 33.844 7.988 -17.234 1 96.94 107 ASN A N 1
ATOM 831 C CA . ASN A 1 107 ? 34.438 9.234 -17.719 1 96.94 107 ASN A CA 1
ATOM 832 C C . ASN A 1 107 ? 34.875 9.109 -19.172 1 96.94 107 ASN A C 1
ATOM 834 O O . ASN A 1 107 ? 34.281 8.344 -19.938 1 96.94 107 ASN A O 1
ATOM 838 N N . ARG A 1 108 ? 35.688 9.867 -19.672 1 94.69 108 ARG A N 1
ATOM 839 C CA . ARG A 1 108 ? 36.312 9.789 -21 1 94.69 108 ARG A CA 1
ATOM 840 C C . ARG A 1 108 ? 37.812 9.984 -20.891 1 94.69 108 ARG A C 1
ATOM 842 O O . ARG A 1 108 ? 38.406 10.781 -21.641 1 94.69 108 ARG A O 1
ATOM 849 N N . LEU A 1 109 ? 38.312 9.195 -19.969 1 94 109 LEU A N 1
ATOM 850 C CA . LEU A 1 109 ? 39.688 9.398 -19.594 1 94 109 LEU A CA 1
ATOM 851 C C . LEU A 1 109 ? 40.625 8.844 -20.656 1 94 109 LEU A C 1
ATOM 853 O O . LEU A 1 109 ? 40.438 7.719 -21.125 1 94 109 LEU A O 1
ATOM 857 N N . GLU A 1 110 ? 41.531 9.57 -21.062 1 91.06 110 GLU A N 1
ATOM 858 C CA . GLU A 1 110 ? 42.625 9.133 -21.938 1 91.06 110 GLU A CA 1
ATOM 859 C C . GLU A 1 110 ? 43.906 8.898 -21.156 1 91.06 110 GLU A C 1
ATOM 861 O O . GLU A 1 110 ? 44.469 9.828 -20.562 1 91.06 110 GLU A O 1
ATOM 866 N N . PRO A 1 111 ? 44.281 7.633 -21.156 1 89.44 111 PRO A N 1
ATOM 867 C CA . PRO A 1 111 ? 45.469 7.344 -20.359 1 89.44 111 PRO A CA 1
ATOM 868 C C . PRO A 1 111 ? 46.719 8.016 -20.906 1 89.44 111 PRO A C 1
ATOM 870 O O . PRO A 1 111 ? 46.969 7.961 -22.109 1 89.44 111 PRO A O 1
ATOM 873 N N . THR A 1 112 ? 47.406 8.812 -20.062 1 86.88 112 THR A N 1
ATOM 874 C CA . THR A 1 112 ? 48.688 9.453 -20.391 1 86.88 112 THR A CA 1
ATOM 875 C C . THR A 1 112 ? 49.781 8.992 -19.469 1 86.88 112 THR A C 1
ATOM 877 O O . THR A 1 112 ? 49.531 8.438 -18.391 1 86.88 112 THR A O 1
ATOM 880 N N . LEU A 1 113 ? 51.031 9.273 -19.953 1 84.12 113 LEU A N 1
ATOM 881 C CA . LEU A 1 113 ? 52.188 8.891 -19.156 1 84.12 113 LEU A CA 1
ATOM 882 C C . LEU A 1 113 ? 52.281 9.75 -17.906 1 84.12 113 LEU A C 1
ATOM 884 O O . LEU A 1 113 ? 51.969 10.945 -17.938 1 84.12 113 LEU A O 1
ATOM 888 N N . GLU A 1 114 ? 52.5 9.305 -16.734 1 86.38 114 GLU A N 1
ATOM 889 C CA . GLU A 1 114 ? 52.844 9.945 -15.469 1 86.38 114 GLU A CA 1
ATOM 890 C C . GLU A 1 114 ? 51.594 10.367 -14.711 1 86.38 114 GLU A C 1
ATOM 892 O O . GLU A 1 114 ? 51.688 10.977 -13.648 1 86.38 114 GLU A O 1
ATOM 897 N N . MET A 1 115 ? 50.5 10.016 -15.273 1 88.88 115 MET A N 1
ATOM 898 C CA . MET A 1 115 ? 49.281 10.461 -14.617 1 88.88 115 MET A CA 1
ATOM 899 C C . MET A 1 115 ? 49.094 9.781 -13.258 1 88.88 115 MET A C 1
ATOM 901 O O . MET A 1 115 ? 48.594 10.383 -12.32 1 88.88 115 MET A O 1
ATOM 905 N N . PHE A 1 116 ? 49.656 8.531 -13.133 1 92.81 116 PHE A N 1
ATOM 906 C CA . PHE A 1 116 ? 49.469 7.781 -11.898 1 92.81 116 PHE A CA 1
ATOM 907 C C . PHE A 1 116 ? 50.781 7.742 -11.094 1 92.81 116 PHE A C 1
ATOM 909 O O . PHE A 1 116 ? 50.875 7.012 -10.109 1 92.81 116 PHE A O 1
ATOM 916 N N . LYS A 1 117 ? 51.719 8.484 -11.406 1 91.12 117 LYS A N 1
ATOM 917 C CA . LYS A 1 117 ? 53.031 8.43 -10.828 1 91.12 117 LYS A CA 1
ATOM 918 C C . LYS A 1 117 ? 53 8.656 -9.32 1 91.12 117 LYS A C 1
ATOM 920 O O . LYS A 1 117 ? 53.656 7.941 -8.57 1 91.12 117 LYS A O 1
ATOM 925 N N . PRO A 1 118 ? 52.188 9.562 -8.82 1 92.56 118 PRO A N 1
ATOM 926 C CA . PRO A 1 118 ? 52.156 9.82 -7.379 1 92.56 118 PRO A CA 1
ATOM 927 C C . PRO A 1 118 ? 51.531 8.68 -6.59 1 92.56 118 PRO A C 1
ATOM 929 O O . PRO A 1 118 ? 51.688 8.602 -5.371 1 92.56 118 PRO A O 1
ATOM 932 N N . LEU A 1 119 ? 50.875 7.781 -7.203 1 95.12 119 LEU A N 1
ATOM 933 C CA . LEU A 1 119 ? 50.062 6.75 -6.551 1 95.12 119 LEU A CA 1
ATOM 934 C C . LEU A 1 119 ? 50.906 5.48 -6.34 1 95.12 119 LEU A C 1
ATOM 936 O O . LEU A 1 119 ? 50.812 4.547 -7.141 1 95.12 119 LEU A O 1
ATOM 940 N N . LYS A 1 120 ? 51.469 5.301 -5.262 1 93.56 120 LYS A N 1
ATOM 941 C CA . LYS A 1 120 ? 52.406 4.203 -5.039 1 93.56 120 LYS A CA 1
ATOM 942 C C . LYS A 1 120 ? 51.75 3.039 -4.32 1 93.56 120 LYS A C 1
ATOM 944 O O . LYS A 1 120 ? 52.219 1.906 -4.371 1 93.56 120 LYS A O 1
ATOM 949 N N . ASN A 1 121 ? 50.594 3.271 -3.738 1 96.19 121 ASN A N 1
ATOM 950 C CA . ASN A 1 121 ? 50 2.24 -2.889 1 96.19 121 ASN A CA 1
ATOM 951 C C . ASN A 1 121 ? 48.625 1.806 -3.398 1 96.19 121 ASN A C 1
ATOM 953 O O . ASN A 1 121 ? 47.875 1.163 -2.672 1 96.19 121 ASN A O 1
ATOM 957 N N . VAL A 1 122 ? 48.312 2.059 -4.656 1 97.19 122 VAL A N 1
ATOM 958 C CA . VAL A 1 122 ? 47 1.69 -5.199 1 97.19 122 VAL A CA 1
ATOM 959 C C . VAL A 1 122 ? 46.969 0.186 -5.461 1 97.19 122 VAL A C 1
ATOM 961 O O . VAL A 1 122 ? 47.844 -0.364 -6.113 1 97.19 122 VAL A O 1
ATOM 964 N N . ILE A 1 123 ? 45.969 -0.385 -4.883 1 97.31 123 ILE A N 1
ATOM 965 C CA . ILE A 1 123 ? 45.812 -1.83 -5.012 1 97.31 123 ILE A CA 1
ATOM 966 C C . ILE A 1 123 ? 44.688 -2.143 -6.016 1 97.31 123 ILE A C 1
ATOM 968 O O . ILE A 1 123 ? 44.781 -3.129 -6.754 1 97.31 123 ILE A O 1
ATOM 972 N N . GLN A 1 124 ? 43.75 -1.319 -6.07 1 98.12 124 GLN A N 1
ATOM 973 C CA . GLN A 1 124 ? 42.594 -1.528 -6.957 1 98.12 124 GLN A CA 1
ATOM 974 C C . GLN A 1 124 ? 42.344 -0.298 -7.82 1 98.12 124 GLN A C 1
ATOM 976 O O . GLN A 1 124 ? 42.219 0.815 -7.305 1 98.12 124 GLN A O 1
ATOM 981 N N . LEU A 1 125 ? 42.25 -0.469 -9.117 1 97.31 125 LEU A N 1
ATOM 982 C CA . LEU A 1 125 ? 41.969 0.599 -10.07 1 97.31 125 LEU A CA 1
ATOM 983 C C . LEU A 1 125 ? 40.812 0.211 -10.992 1 97.31 125 LEU A C 1
ATOM 985 O O . LEU A 1 125 ? 40.812 -0.879 -11.57 1 97.31 125 LEU A O 1
ATOM 989 N N . SER A 1 126 ? 39.812 1.03 -11.078 1 97.94 126 SER A N 1
ATOM 990 C CA . SER A 1 126 ? 38.719 0.782 -11.984 1 97.94 126 SER A CA 1
ATOM 991 C C . SER A 1 126 ? 38.562 1.907 -13.008 1 97.94 126 SER A C 1
ATOM 993 O O . SER A 1 126 ? 38.469 3.078 -12.633 1 97.94 126 SER A O 1
ATOM 995 N N . LEU A 1 127 ? 38.656 1.567 -14.258 1 97.19 127 LEU A N 1
ATOM 996 C CA . LEU A 1 127 ? 38.469 2.492 -15.367 1 97.19 127 LEU A CA 1
ATOM 997 C C . LEU A 1 127 ? 37.344 2.039 -16.281 1 97.19 127 LEU A C 1
ATOM 999 O O . LEU A 1 127 ? 37.469 2.127 -17.516 1 97.19 127 LEU A O 1
ATOM 1003 N N . THR A 1 128 ? 36.312 1.562 -15.688 1 97.06 128 THR A N 1
ATOM 1004 C CA . THR A 1 128 ? 35.188 1.03 -16.438 1 97.06 128 THR A CA 1
ATOM 1005 C C . THR A 1 128 ? 34.5 2.143 -17.219 1 97.06 128 THR A C 1
ATOM 1007 O O . THR A 1 128 ? 34.312 3.252 -16.703 1 97.06 128 THR A O 1
ATOM 1010 N N . ASN A 1 129 ? 34.156 1.949 -18.516 1 96.31 129 ASN A N 1
ATOM 1011 C CA . ASN A 1 129 ? 33.375 2.846 -19.359 1 96.31 129 ASN A CA 1
ATOM 1012 C C . ASN A 1 129 ? 34.062 4.188 -19.562 1 96.31 129 ASN A C 1
ATOM 1014 O O . ASN A 1 129 ? 33.469 5.242 -19.266 1 96.31 129 ASN A O 1
ATOM 1018 N N . ASN A 1 130 ? 35.312 4.184 -20 1 96.44 130 ASN A N 1
ATOM 1019 C CA . ASN A 1 130 ? 36.062 5.391 -20.281 1 96.44 130 ASN A CA 1
ATOM 1020 C C . ASN A 1 130 ? 36.375 5.516 -21.781 1 96.44 130 ASN A C 1
ATOM 1022 O O . ASN A 1 130 ? 37.25 6.305 -22.172 1 96.44 130 ASN A O 1
ATOM 1026 N N . GLU A 1 131 ? 35.844 4.645 -22.594 1 93.38 131 GLU A N 1
ATOM 1027 C CA . GLU A 1 131 ? 36.031 4.641 -24.047 1 93.38 131 GLU A CA 1
ATOM 1028 C C . GLU A 1 131 ? 37.469 4.379 -24.422 1 93.38 131 GLU A C 1
ATOM 1030 O O . GLU A 1 131 ? 38 4.973 -25.359 1 93.38 131 GLU A O 1
ATOM 1035 N N . LEU A 1 132 ? 38.094 3.6 -23.609 1 94.38 132 LEU A N 1
ATOM 1036 C CA . LEU A 1 132 ? 39.5 3.236 -23.891 1 94.38 132 LEU A CA 1
ATOM 1037 C C . LEU A 1 132 ? 39.594 2.391 -25.156 1 94.38 132 LEU A C 1
ATOM 1039 O O . LEU A 1 132 ? 38.812 1.438 -25.328 1 94.38 132 LEU A O 1
ATOM 1043 N N . SER A 1 133 ? 40.5 2.725 -26.031 1 92.69 133 SER A N 1
ATOM 1044 C CA . SER A 1 133 ? 40.562 1.994 -27.297 1 92.69 133 SER A CA 1
ATOM 1045 C C . SER A 1 133 ? 41.969 1.378 -27.484 1 92.69 133 SER A C 1
ATOM 1047 O O . SER A 1 133 ? 42.125 0.499 -28.328 1 92.69 133 SER A O 1
ATOM 1049 N N . ASN A 1 134 ? 42.906 1.828 -26.672 1 92 134 ASN A N 1
ATOM 1050 C CA . ASN A 1 134 ? 44.281 1.336 -26.812 1 92 134 ASN A CA 1
ATOM 1051 C C . ASN A 1 134 ? 44.75 0.667 -25.531 1 92 134 ASN A C 1
ATOM 1053 O O . ASN A 1 134 ? 45.062 1.347 -24.547 1 92 134 ASN A O 1
ATOM 1057 N N . PHE A 1 135 ? 44.906 -0.643 -25.609 1 93.88 135 PHE A N 1
ATOM 1058 C CA . PHE A 1 135 ? 45.281 -1.409 -24.438 1 93.88 135 PHE A CA 1
ATOM 1059 C C . PHE A 1 135 ? 46.75 -1.171 -24.078 1 93.88 135 PHE A C 1
ATOM 1061 O O . PHE A 1 135 ? 47.125 -1.144 -22.906 1 93.88 135 PHE A O 1
ATOM 1068 N N . SER A 1 136 ? 47.562 -0.964 -25 1 91.69 136 SER A N 1
ATOM 1069 C CA . SER A 1 136 ? 49 -0.721 -24.766 1 91.69 136 SER A CA 1
ATOM 1070 C C . SER A 1 136 ? 49.219 0.554 -23.969 1 91.69 136 SER A C 1
ATOM 1072 O O . SER A 1 136 ? 50.062 0.59 -23.062 1 91.69 136 SER A O 1
ATOM 1074 N N . ARG A 1 137 ? 48.438 1.499 -24.281 1 90.88 137 ARG A N 1
ATOM 1075 C CA . ARG A 1 137 ? 48.531 2.766 -23.562 1 90.88 137 ARG A CA 1
ATOM 1076 C C . ARG A 1 137 ? 48.094 2.607 -22.109 1 90.88 137 ARG A C 1
ATOM 1078 O O . ARG A 1 137 ? 48.656 3.244 -21.203 1 90.88 137 ARG A O 1
ATOM 1085 N N . VAL A 1 138 ? 47.125 1.829 -21.969 1 93.19 138 VAL A N 1
ATOM 1086 C CA . VAL A 1 138 ? 46.656 1.572 -20.609 1 93.19 138 VAL A CA 1
ATOM 1087 C C . VAL A 1 138 ? 47.75 0.873 -19.797 1 93.19 138 VAL A C 1
ATOM 1089 O O . VAL A 1 138 ? 48.031 1.27 -18.656 1 93.19 138 VAL A O 1
ATOM 1092 N N . VAL A 1 139 ? 48.344 -0.177 -20.422 1 93.19 139 VAL A N 1
ATOM 1093 C CA . VAL A 1 139 ? 49.375 -0.947 -19.734 1 93.19 139 VAL A CA 1
ATOM 1094 C C . VAL A 1 139 ? 50.562 -0.042 -19.391 1 93.19 139 VAL A C 1
ATOM 1096 O O . VAL A 1 139 ? 51.125 -0.151 -18.312 1 93.19 139 VAL A O 1
ATOM 1099 N N . GLU A 1 140 ? 50.875 0.914 -20.203 1 91.56 140 GLU A N 1
ATOM 1100 C CA . GLU A 1 140 ? 51.969 1.863 -19.953 1 91.56 140 GLU A CA 1
ATOM 1101 C C . GLU A 1 140 ? 51.625 2.77 -18.766 1 91.56 140 GLU A C 1
ATOM 1103 O O . GLU A 1 140 ? 52.5 3.043 -17.938 1 91.56 140 GLU A O 1
ATOM 1108 N N . ALA A 1 141 ? 50.469 3.17 -18.75 1 91.69 141 ALA A N 1
ATOM 1109 C CA . ALA A 1 141 ? 50.062 4.086 -17.688 1 91.69 141 ALA A CA 1
ATOM 1110 C C . ALA A 1 141 ? 50.031 3.389 -16.328 1 91.69 141 ALA A C 1
ATOM 1112 O O . ALA A 1 141 ? 50.438 3.961 -15.32 1 91.69 141 ALA A O 1
ATOM 1113 N N . ILE A 1 142 ? 49.594 2.164 -16.297 1 92.81 142 ILE A N 1
ATOM 1114 C CA . ILE A 1 142 ? 49.375 1.483 -15.023 1 92.81 142 ILE A CA 1
ATOM 1115 C C . ILE A 1 142 ? 50.688 0.89 -14.531 1 92.81 142 ILE A C 1
ATOM 1117 O O . ILE A 1 142 ? 50.812 0.48 -13.375 1 92.81 142 ILE A O 1
ATOM 1121 N N . TYR A 1 143 ? 51.656 0.83 -15.422 1 89.88 143 TYR A N 1
ATOM 1122 C CA . TYR A 1 143 ? 52.969 0.308 -15.008 1 89.88 143 TYR A CA 1
ATOM 1123 C C . TYR A 1 143 ? 53.531 1.139 -13.867 1 89.88 143 TYR A C 1
ATOM 1125 O O . TYR A 1 143 ? 54.375 0.658 -13.109 1 89.88 143 TYR A O 1
ATOM 1133 N N . GLU A 1 144 ? 53.031 2.359 -13.695 1 88.19 144 GLU A N 1
ATOM 1134 C CA . GLU A 1 144 ? 53.469 3.275 -12.648 1 88.19 144 GLU A CA 1
ATOM 1135 C C . GLU A 1 144 ? 52.844 2.902 -11.305 1 88.19 144 GLU A C 1
ATOM 1137 O O . GLU A 1 144 ? 53.219 3.479 -10.273 1 88.19 144 GLU A O 1
ATOM 1142 N N . LEU A 1 145 ? 52.031 1.952 -11.258 1 94.19 145 LEU A N 1
ATOM 1143 C CA . LEU A 1 145 ? 51.406 1.488 -10.039 1 94.19 145 LEU A CA 1
ATOM 1144 C C . LEU A 1 145 ? 52.031 0.18 -9.562 1 94.19 145 LEU A C 1
ATOM 1146 O O . LEU A 1 145 ? 51.562 -0.902 -9.953 1 94.19 145 LEU A O 1
ATOM 1150 N N . PRO A 1 146 ? 52.906 0.22 -8.664 1 93.31 146 PRO A N 1
ATOM 1151 C CA . PRO A 1 146 ? 53.688 -0.966 -8.352 1 93.31 146 PRO A CA 1
ATOM 1152 C C . PRO A 1 146 ? 52.906 -2.004 -7.543 1 93.31 146 PRO A C 1
ATOM 1154 O O . PRO A 1 146 ? 53.25 -3.191 -7.57 1 93.31 146 PRO A O 1
ATOM 1157 N N . LEU A 1 147 ? 51.906 -1.632 -6.867 1 95.81 147 LEU A N 1
ATOM 1158 C CA . LEU A 1 147 ? 51.219 -2.568 -5.977 1 95.81 147 LEU A CA 1
ATOM 1159 C C . LEU A 1 147 ? 49.844 -2.951 -6.527 1 95.81 147 LEU A C 1
ATOM 1161 O O . LEU A 1 147 ? 49.062 -3.586 -5.836 1 95.81 147 LEU A O 1
ATOM 1165 N N . LEU A 1 148 ? 49.531 -2.623 -7.766 1 96.56 148 LEU A N 1
ATOM 1166 C CA . LEU A 1 148 ? 48.219 -2.854 -8.352 1 96.56 148 LEU A CA 1
ATOM 1167 C C . LEU A 1 148 ? 47.906 -4.344 -8.406 1 96.56 148 LEU A C 1
ATOM 1169 O O . LEU A 1 148 ? 48.688 -5.137 -8.914 1 96.56 148 LEU A O 1
ATOM 1173 N N . GLN A 1 149 ? 46.812 -4.676 -7.84 1 97.12 149 GLN A N 1
ATOM 1174 C CA . GLN A 1 149 ? 46.406 -6.078 -7.793 1 97.12 149 GLN A CA 1
ATOM 1175 C C . GLN A 1 149 ? 45.156 -6.324 -8.656 1 97.12 149 GLN A C 1
ATOM 1177 O O . GLN A 1 149 ? 45.031 -7.379 -9.281 1 97.12 149 GLN A O 1
ATOM 1182 N N . SER A 1 150 ? 44.281 -5.445 -8.641 1 97.62 150 SER A N 1
ATOM 1183 C CA . SER A 1 150 ? 43.031 -5.59 -9.367 1 97.62 150 SER A CA 1
ATOM 1184 C C . SER A 1 150 ? 42.844 -4.461 -10.375 1 97.62 150 SER A C 1
ATOM 1186 O O . SER A 1 150 ? 42.906 -3.283 -10.016 1 97.62 150 SER A O 1
ATOM 1188 N N . LEU A 1 151 ? 42.625 -4.809 -11.641 1 96.88 151 LEU A N 1
ATOM 1189 C CA . LEU A 1 151 ? 42.406 -3.855 -12.734 1 96.88 151 LEU A CA 1
ATOM 1190 C C . LEU A 1 151 ? 41.094 -4.109 -13.43 1 96.88 151 LEU A C 1
ATOM 1192 O O . LEU A 1 151 ? 40.875 -5.172 -14.023 1 96.88 151 LEU A O 1
ATOM 1196 N N . ASN A 1 152 ? 40.25 -3.197 -13.367 1 97.75 152 ASN A N 1
ATOM 1197 C CA . ASN A 1 152 ? 38.938 -3.311 -14 1 97.75 152 ASN A CA 1
ATOM 1198 C C . ASN A 1 152 ? 38.812 -2.402 -15.227 1 97.75 152 ASN A C 1
ATOM 1200 O O . ASN A 1 152 ? 38.812 -1.178 -15.094 1 97.75 152 ASN A O 1
ATOM 1204 N N . LEU A 1 153 ? 38.75 -2.959 -16.391 1 97.06 153 LEU A N 1
ATOM 1205 C CA . LEU A 1 153 ? 38.656 -2.236 -17.656 1 97.06 153 LEU A CA 1
ATOM 1206 C C . LEU A 1 153 ? 37.375 -2.623 -18.391 1 97.06 153 LEU A C 1
ATOM 1208 O O . LEU A 1 153 ? 37.344 -2.693 -19.625 1 97.06 153 LEU A O 1
ATOM 1212 N N . GLU A 1 154 ? 36.375 -2.867 -17.672 1 96.38 154 GLU A N 1
ATOM 1213 C CA . GLU A 1 154 ? 35.125 -3.348 -18.25 1 96.38 154 GLU A CA 1
ATOM 1214 C C . GLU A 1 154 ? 34.438 -2.256 -19.062 1 96.38 154 GLU A C 1
ATOM 1216 O O . GLU A 1 154 ? 34.562 -1.069 -18.766 1 96.38 154 GLU A O 1
ATOM 1221 N N . SER A 1 155 ? 33.719 -2.613 -20.203 1 94.75 155 SER A N 1
ATOM 1222 C CA . SER A 1 155 ? 32.812 -1.767 -20.984 1 94.75 155 SER A CA 1
ATOM 1223 C C . SER A 1 155 ? 33.562 -0.6 -21.625 1 94.75 155 SER A C 1
ATOM 1225 O O . SER A 1 155 ? 33.156 0.556 -21.484 1 94.75 155 SER A O 1
ATOM 1227 N N . ASN A 1 156 ? 34.719 -0.895 -22.125 1 96.31 156 ASN A N 1
ATOM 1228 C CA . ASN A 1 156 ? 35.438 0.052 -22.953 1 96.31 156 ASN A CA 1
ATOM 1229 C C . ASN A 1 156 ? 35.438 -0.356 -24.422 1 96.31 156 ASN A C 1
ATOM 1231 O O . ASN A 1 156 ? 34.531 -1.085 -24.859 1 96.31 156 ASN A O 1
ATOM 1235 N N . ARG A 1 157 ? 36.375 0.184 -25.219 1 94.19 157 ARG A N 1
ATOM 1236 C CA . ARG A 1 157 ? 36.438 -0.125 -26.641 1 94.19 157 ARG A CA 1
ATOM 1237 C C . ARG A 1 157 ? 37.75 -0.803 -27.016 1 94.19 157 ARG A C 1
ATOM 1239 O O . ARG A 1 157 ? 38.406 -0.426 -27.984 1 94.19 157 ARG A O 1
ATOM 1246 N N . LEU A 1 158 ? 38 -1.738 -26.125 1 93.94 158 LEU A N 1
ATOM 1247 C CA . LEU A 1 158 ? 39.25 -2.461 -26.344 1 93.94 158 LEU A CA 1
ATOM 1248 C C . LEU A 1 158 ? 39.031 -3.66 -27.266 1 93.94 158 LEU A C 1
ATOM 1250 O O . LEU A 1 158 ? 39.094 -4.809 -26.828 1 93.94 158 LEU A O 1
ATOM 1254 N N . THR A 1 159 ? 38.875 -3.477 -28.5 1 91.75 159 THR A N 1
ATOM 1255 C CA . THR A 1 159 ? 38.531 -4.523 -29.469 1 91.75 159 THR A CA 1
ATOM 1256 C C . THR A 1 159 ? 39.75 -5.402 -29.75 1 91.75 159 THR A C 1
ATOM 1258 O O . THR A 1 159 ? 39.594 -6.59 -30.047 1 91.75 159 THR A O 1
ATOM 1261 N N . LYS A 1 160 ? 40.906 -4.738 -29.672 1 91.12 160 LYS A N 1
ATOM 1262 C CA . LYS A 1 160 ? 42.156 -5.484 -29.875 1 91.12 160 LYS A CA 1
ATOM 1263 C C . LYS A 1 160 ? 43.094 -5.363 -28.688 1 91.12 160 LYS A C 1
ATOM 1265 O O . LYS A 1 160 ? 43.438 -4.258 -28.281 1 91.12 160 LYS A O 1
ATOM 1270 N N . ILE A 1 161 ? 43.375 -6.496 -28.141 1 92 161 ILE A N 1
ATOM 1271 C CA . ILE A 1 161 ? 44.281 -6.52 -27.016 1 92 161 ILE A CA 1
ATOM 1272 C C . ILE A 1 161 ? 45.688 -6.836 -27.5 1 92 161 ILE A C 1
ATOM 1274 O O . ILE A 1 161 ? 46.062 -8 -27.641 1 92 161 ILE A O 1
ATOM 1278 N N . ILE A 1 162 ? 46.438 -5.785 -27.75 1 89.38 162 ILE A N 1
ATOM 1279 C CA . ILE A 1 162 ? 47.812 -5.879 -28.25 1 89.38 162 ILE A CA 1
ATOM 1280 C C . ILE A 1 162 ? 48.75 -5.043 -27.375 1 89.38 162 ILE A C 1
ATOM 1282 O O . ILE A 1 162 ? 48.375 -3.957 -26.922 1 89.38 162 ILE A O 1
ATOM 1286 N N . VAL A 1 163 ? 49.844 -5.66 -27.016 1 87.19 163 VAL A N 1
ATOM 1287 C CA . VAL A 1 163 ? 50.812 -4.934 -26.203 1 87.19 163 VAL A CA 1
ATOM 1288 C C . VAL A 1 163 ? 52.156 -4.922 -26.922 1 87.19 163 VAL A C 1
ATOM 1290 O O . VAL A 1 163 ? 52.531 -5.902 -27.562 1 87.19 163 VAL A O 1
ATOM 1293 N N . GLY A 1 164 ? 52.844 -3.725 -26.922 1 77.44 164 GLY A N 1
ATOM 1294 C CA . GLY A 1 164 ? 54.188 -3.625 -27.5 1 77.44 164 GLY A CA 1
ATOM 1295 C C . GLY A 1 164 ? 55.188 -4.578 -26.859 1 77.44 164 GLY A C 1
ATOM 1296 O O . GLY A 1 164 ? 55 -4.996 -25.719 1 77.44 164 GLY A O 1
ATOM 1297 N N . LYS A 1 165 ? 56.25 -5.078 -27.594 1 75.19 165 LYS A N 1
ATOM 1298 C CA . LYS A 1 165 ? 57.188 -6.113 -27.219 1 75.19 165 LYS A CA 1
ATOM 1299 C C . LYS A 1 165 ? 57.938 -5.758 -25.922 1 75.19 165 LYS A C 1
ATOM 1301 O O . LYS A 1 165 ? 58.25 -6.641 -25.125 1 75.19 165 LYS A O 1
ATOM 1306 N N . ASP A 1 166 ? 58.062 -4.453 -25.609 1 80.19 166 ASP A N 1
ATOM 1307 C CA . ASP A 1 166 ? 58.875 -4.074 -24.469 1 80.19 166 ASP A CA 1
ATOM 1308 C C . ASP A 1 166 ? 58 -3.748 -23.25 1 80.19 166 ASP A C 1
ATOM 1310 O O . ASP A 1 166 ? 58.5 -3.459 -22.172 1 80.19 166 ASP A O 1
ATOM 1314 N N . LEU A 1 167 ? 56.688 -4.078 -23.328 1 84.69 167 LEU A N 1
ATOM 1315 C CA . LEU A 1 167 ? 55.781 -3.705 -22.234 1 84.69 167 LEU A CA 1
ATOM 1316 C C . LEU A 1 167 ? 55.312 -4.938 -21.469 1 84.69 167 LEU A C 1
ATOM 1318 O O . LEU A 1 167 ? 55.062 -5.984 -22.062 1 84.69 167 LEU A O 1
ATOM 1322 N N . ARG A 1 168 ? 55.438 -4.84 -20.141 1 86.81 168 ARG A N 1
ATOM 1323 C CA . ARG A 1 168 ? 55 -5.922 -19.281 1 86.81 168 ARG A CA 1
ATOM 1324 C C . ARG A 1 168 ? 54.031 -5.41 -18.219 1 86.81 168 ARG A C 1
ATOM 1326 O O . ARG A 1 168 ? 54 -4.215 -17.906 1 86.81 168 ARG A O 1
ATOM 1333 N N . LEU A 1 169 ? 53.25 -6.312 -17.797 1 88.25 169 LEU A N 1
ATOM 1334 C CA . LEU A 1 169 ? 52.375 -6.023 -16.656 1 88.25 169 LEU A CA 1
ATOM 1335 C C . LEU A 1 169 ? 53.125 -6.238 -15.344 1 88.25 169 LEU A C 1
ATOM 1337 O O . LEU A 1 169 ? 54 -7.098 -15.25 1 88.25 169 LEU A O 1
ATOM 1341 N N . GLN A 1 170 ? 52.688 -5.379 -14.422 1 89.81 170 GLN A N 1
ATOM 1342 C CA . GLN A 1 170 ? 53.219 -5.613 -13.086 1 89.81 170 GLN A CA 1
ATOM 1343 C C . GLN A 1 170 ? 52.812 -6.996 -12.57 1 89.81 170 GLN A C 1
ATOM 1345 O O . GLN A 1 170 ? 51.719 -7.457 -12.812 1 89.81 170 GLN A O 1
ATOM 1350 N N . GLU A 1 171 ? 53.719 -7.715 -11.906 1 90.69 171 GLU A N 1
ATOM 1351 C CA . GLU A 1 171 ? 53.5 -9.078 -11.422 1 90.69 171 GLU A CA 1
ATOM 1352 C C . GLU A 1 171 ? 52.469 -9.102 -10.297 1 90.69 171 GLU A C 1
ATOM 1354 O O . GLU A 1 171 ? 51.906 -10.156 -9.977 1 90.69 171 GLU A O 1
ATOM 1359 N N . THR A 1 172 ? 52.188 -7.953 -9.844 1 94.31 172 THR A N 1
ATOM 1360 C CA . THR A 1 172 ? 51.25 -7.879 -8.719 1 94.31 172 THR A CA 1
ATOM 1361 C C . THR A 1 172 ? 49.812 -7.926 -9.203 1 94.31 172 THR A C 1
ATOM 1363 O O . THR A 1 172 ? 48.906 -8.172 -8.414 1 94.31 172 THR A O 1
ATOM 1366 N N . VAL A 1 173 ? 49.562 -7.762 -10.484 1 95.38 173 VAL A N 1
ATOM 1367 C CA . VAL A 1 173 ? 48.219 -7.773 -11.016 1 95.38 173 VAL A CA 1
ATOM 1368 C C . VAL A 1 173 ? 47.688 -9.211 -11.07 1 95.38 173 VAL A C 1
ATOM 1370 O O . VAL A 1 173 ? 48.219 -10.039 -11.805 1 95.38 173 VAL A O 1
ATOM 1373 N N . GLU A 1 174 ? 46.688 -9.445 -10.312 1 95.62 174 GLU A N 1
ATOM 1374 C CA . GLU A 1 174 ? 46.156 -10.797 -10.227 1 95.62 174 GLU A CA 1
ATOM 1375 C C . GLU A 1 174 ? 44.75 -10.867 -10.828 1 95.62 174 GLU A C 1
ATOM 1377 O O . GLU A 1 174 ? 44.375 -11.898 -11.391 1 95.62 174 GLU A O 1
ATOM 1382 N N . LEU A 1 175 ? 44.031 -9.828 -10.688 1 96.94 175 LEU A N 1
ATOM 1383 C CA . LEU A 1 175 ? 42.656 -9.805 -11.18 1 96.94 175 LEU A CA 1
ATOM 1384 C C . LEU A 1 175 ? 42.531 -8.836 -12.352 1 96.94 175 LEU A C 1
ATOM 1386 O O . LEU A 1 175 ? 42.875 -7.656 -12.234 1 96.94 175 LEU A O 1
ATOM 1390 N N . MET A 1 176 ? 42 -9.297 -13.477 1 95.06 176 MET A N 1
ATOM 1391 C CA . MET A 1 176 ? 41.812 -8.453 -14.656 1 95.06 176 MET A CA 1
ATOM 1392 C C . MET A 1 176 ? 40.438 -8.656 -15.242 1 95.06 176 MET A C 1
ATOM 1394 O O . MET A 1 176 ? 40.062 -9.773 -15.594 1 95.06 176 MET A O 1
ATOM 1398 N N . PHE A 1 177 ? 39.719 -7.645 -15.359 1 96.56 177 PHE A N 1
ATOM 1399 C CA . PHE A 1 177 ? 38.344 -7.688 -15.875 1 96.56 177 PHE A CA 1
ATOM 1400 C C . PHE A 1 177 ? 38.25 -6.965 -17.219 1 96.56 177 PHE A C 1
ATOM 1402 O O . PHE A 1 177 ? 38.438 -5.75 -17.281 1 96.56 177 PHE A O 1
ATOM 1409 N N . LEU A 1 178 ? 37.938 -7.664 -18.266 1 94.88 178 LEU A N 1
ATOM 1410 C CA . LEU A 1 178 ? 37.875 -7.102 -19.625 1 94.88 178 LEU A CA 1
ATOM 1411 C C . LEU A 1 178 ? 36.531 -7.348 -20.266 1 94.88 178 LEU A C 1
ATOM 1413 O O . LEU A 1 178 ? 36.406 -7.336 -21.484 1 94.88 178 LEU A O 1
ATOM 1417 N N . SER A 1 179 ? 35.562 -7.555 -19.422 1 93.69 179 SER A N 1
ATOM 1418 C CA . SER A 1 179 ? 34.25 -7.898 -19.938 1 93.69 179 SER A CA 1
ATOM 1419 C C . SER A 1 179 ? 33.656 -6.738 -20.719 1 93.69 179 SER A C 1
ATOM 1421 O O . SER A 1 179 ? 34 -5.578 -20.484 1 93.69 179 SER A O 1
ATOM 1423 N N . ASN A 1 180 ? 32.812 -6.961 -21.828 1 91.75 180 ASN A N 1
ATOM 1424 C CA . ASN A 1 180 ? 32.062 -5.992 -22.609 1 91.75 180 ASN A CA 1
ATOM 1425 C C . ASN A 1 180 ? 32.969 -5.043 -23.375 1 91.75 180 ASN A C 1
ATOM 1427 O O . ASN A 1 180 ? 32.75 -3.826 -23.344 1 91.75 180 ASN A O 1
ATOM 1431 N N . ASN A 1 181 ? 34.062 -5.508 -23.906 1 93.19 181 ASN A N 1
ATOM 1432 C CA . ASN A 1 181 ? 34.969 -4.727 -24.766 1 93.19 181 ASN A CA 1
ATOM 1433 C C . ASN A 1 181 ? 34.875 -5.191 -26.219 1 93.19 181 ASN A C 1
ATOM 1435 O O . ASN A 1 181 ? 35.562 -4.645 -27.078 1 93.19 181 ASN A O 1
ATOM 1439 N N . SER A 1 182 ? 34.031 -6.148 -26.5 1 88 182 SER A N 1
ATOM 1440 C CA . SER A 1 182 ? 33.938 -6.73 -27.828 1 88 182 SER A CA 1
ATOM 1441 C C . SER A 1 182 ? 35.281 -7.137 -28.375 1 88 182 SER A C 1
ATOM 1443 O O . SER A 1 182 ? 35.656 -6.762 -29.484 1 88 182 SER A O 1
ATOM 1445 N N . ILE A 1 183 ? 36.031 -7.766 -27.609 1 90.56 183 ILE A N 1
ATOM 1446 C CA . ILE A 1 183 ? 37.406 -8.156 -27.953 1 90.56 183 ILE A CA 1
ATOM 1447 C C . ILE A 1 183 ? 37.375 -9.125 -29.125 1 90.56 183 ILE A C 1
ATOM 1449 O O . ILE A 1 183 ? 36.719 -10.172 -29.062 1 90.56 183 ILE A O 1
ATOM 1453 N N . GLU A 1 184 ? 38.094 -8.797 -30.109 1 87.94 184 GLU A N 1
ATOM 1454 C CA . GLU A 1 184 ? 38.125 -9.602 -31.328 1 87.94 184 GLU A CA 1
ATOM 1455 C C . GLU A 1 184 ? 39.375 -10.445 -31.406 1 87.94 184 GLU A C 1
ATOM 1457 O O . GLU A 1 184 ? 39.375 -11.531 -31.984 1 87.94 184 GLU A O 1
ATOM 1462 N N . SER A 1 185 ? 40.375 -9.844 -30.844 1 87.56 185 SER A N 1
ATOM 1463 C CA . SER A 1 185 ? 41.656 -10.57 -30.938 1 87.56 185 SER A CA 1
ATOM 1464 C C . SER A 1 185 ? 42.531 -10.32 -29.703 1 87.56 185 SER A C 1
ATOM 1466 O O . SER A 1 185 ? 42.469 -9.242 -29.109 1 87.56 185 SER A O 1
ATOM 1468 N N . LEU A 1 186 ? 43.25 -11.383 -29.344 1 87.69 186 LEU A N 1
ATOM 1469 C CA . LEU A 1 186 ? 44.219 -11.336 -28.234 1 87.69 186 LEU A CA 1
ATOM 1470 C C . LEU A 1 186 ? 45.625 -11.664 -28.734 1 87.69 186 LEU A C 1
ATOM 1472 O O . LEU A 1 186 ? 45.938 -12.828 -28.984 1 87.69 186 LEU A O 1
ATOM 1476 N N . SER A 1 187 ? 46.438 -10.648 -28.938 1 86.69 187 SER A N 1
ATOM 1477 C CA . SER A 1 187 ? 47.812 -10.828 -29.359 1 86.69 187 SER A CA 1
ATOM 1478 C C . SER A 1 187 ? 48.781 -10.422 -28.25 1 86.69 187 SER A C 1
ATOM 1480 O O . SER A 1 187 ? 49.312 -9.297 -28.25 1 86.69 187 SER A O 1
ATOM 1482 N N . LEU A 1 188 ? 48.969 -11.383 -27.406 1 89.25 188 LEU A N 1
ATOM 1483 C CA . LEU A 1 188 ? 49.844 -11.125 -26.266 1 89.25 188 LEU A CA 1
ATOM 1484 C C . LEU A 1 188 ? 51.031 -12.086 -26.25 1 89.25 188 LEU A C 1
ATOM 1486 O O . LEU A 1 188 ? 50.969 -13.156 -26.859 1 89.25 188 LEU A O 1
ATOM 1490 N N . GLU A 1 189 ? 52.031 -11.609 -25.609 1 88.62 189 GLU A N 1
ATOM 1491 C CA . GLU A 1 189 ? 53.156 -12.523 -25.375 1 88.62 189 GLU A CA 1
ATOM 1492 C C . GLU A 1 189 ? 52.75 -13.68 -24.469 1 88.62 189 GLU A C 1
ATOM 1494 O O . GLU A 1 189 ? 51.844 -13.539 -23.641 1 88.62 189 GLU A O 1
ATOM 1499 N N . ARG A 1 190 ? 53.438 -14.758 -24.562 1 86.56 190 ARG A N 1
ATOM 1500 C CA . ARG A 1 190 ? 53.062 -16 -23.891 1 86.56 190 ARG A CA 1
ATOM 1501 C C . ARG A 1 190 ? 52.938 -15.805 -22.391 1 86.56 190 ARG A C 1
ATOM 1503 O O . ARG A 1 190 ? 52 -16.312 -21.766 1 86.56 190 ARG A O 1
ATOM 1510 N N . ASN A 1 191 ? 53.906 -14.969 -21.812 1 87.94 191 ASN A N 1
ATOM 1511 C CA . ASN A 1 191 ? 53.938 -14.867 -20.359 1 87.94 191 ASN A CA 1
ATOM 1512 C C . ASN A 1 191 ? 53.312 -13.562 -19.875 1 87.94 191 ASN A C 1
ATOM 1514 O O . ASN A 1 191 ? 53.469 -13.188 -18.703 1 87.94 191 ASN A O 1
ATOM 1518 N N . PHE A 1 192 ? 52.594 -12.977 -20.719 1 90.38 192 PHE A N 1
ATOM 1519 C CA . PHE A 1 192 ? 52.031 -11.68 -20.375 1 90.38 192 PHE A CA 1
ATOM 1520 C C . PHE A 1 192 ? 51 -11.828 -19.25 1 90.38 192 PHE A C 1
ATOM 1522 O O . PHE A 1 192 ? 50.906 -10.953 -18.375 1 90.38 192 PHE A O 1
ATOM 1529 N N . LEU A 1 193 ? 50.281 -12.977 -19.234 1 89.94 193 LEU A N 1
ATOM 1530 C CA . LEU A 1 193 ? 49.219 -13.18 -18.25 1 89.94 193 LEU A CA 1
ATOM 1531 C C . LEU A 1 193 ? 49.594 -14.25 -17.25 1 89.94 193 LEU A C 1
ATOM 1533 O O . LEU A 1 193 ? 48.719 -14.859 -16.625 1 89.94 193 LEU A O 1
ATOM 1537 N N . ASN A 1 194 ? 50.781 -14.5 -17.016 1 88.94 194 ASN A N 1
ATOM 1538 C CA . ASN A 1 194 ? 51.25 -15.648 -16.25 1 88.94 194 ASN A CA 1
ATOM 1539 C C . ASN A 1 194 ? 50.938 -15.477 -14.758 1 88.94 194 ASN A C 1
ATOM 1541 O O . ASN A 1 194 ? 50.906 -16.469 -14.016 1 88.94 194 ASN A O 1
ATOM 1545 N N . HIS A 1 195 ? 50.625 -14.242 -14.305 1 91.88 195 HIS A N 1
ATOM 1546 C CA . HIS A 1 195 ? 50.375 -14.016 -12.891 1 91.88 195 HIS A CA 1
ATOM 1547 C C . HIS A 1 195 ? 48.875 -13.742 -12.648 1 91.88 195 HIS A C 1
ATOM 1549 O O . HIS A 1 195 ? 48.469 -13.547 -11.508 1 91.88 195 HIS A O 1
ATOM 1555 N N . ILE A 1 196 ? 48.125 -13.797 -13.633 1 92.88 196 ILE A N 1
ATOM 1556 C CA . ILE A 1 196 ? 46.688 -13.508 -13.516 1 92.88 196 ILE A CA 1
ATOM 1557 C C . ILE A 1 196 ? 45.969 -14.727 -12.938 1 92.88 196 ILE A C 1
ATOM 1559 O O . ILE A 1 196 ? 46.125 -15.844 -13.445 1 92.88 196 ILE A O 1
ATOM 1563 N N . THR A 1 197 ? 45.312 -14.438 -11.906 1 92.62 197 THR A N 1
ATOM 1564 C CA . THR A 1 197 ? 44.562 -15.523 -11.258 1 92.62 197 THR A CA 1
ATOM 1565 C C . THR A 1 197 ? 43.094 -15.516 -11.695 1 92.62 197 THR A C 1
ATOM 1567 O O . THR A 1 197 ? 42.438 -16.562 -11.695 1 92.62 197 THR A O 1
ATOM 1570 N N . SER A 1 198 ? 42.594 -14.406 -11.977 1 94.19 198 SER A N 1
ATOM 1571 C CA . SER A 1 198 ? 41.188 -14.281 -12.438 1 94.19 198 SER A CA 1
ATOM 1572 C C . SER A 1 198 ? 41.125 -13.414 -13.695 1 94.19 198 SER A C 1
ATOM 1574 O O . SER A 1 198 ? 41.594 -12.281 -13.711 1 94.19 198 SER A O 1
ATOM 1576 N N . LEU A 1 199 ? 40.531 -13.969 -14.734 1 91.94 199 LEU A N 1
ATOM 1577 C CA . LEU A 1 199 ? 40.375 -13.281 -16.016 1 91.94 199 LEU A CA 1
ATOM 1578 C C . LEU A 1 199 ? 38.938 -13.305 -16.5 1 91.94 199 LEU A C 1
ATOM 1580 O O . LEU A 1 199 ? 38.344 -14.375 -16.625 1 91.94 199 LEU A O 1
ATOM 1584 N N . ASP A 1 200 ? 38.438 -12.211 -16.719 1 93.62 200 ASP A N 1
ATOM 1585 C CA . ASP A 1 200 ? 37.062 -12.102 -17.172 1 93.62 200 ASP A CA 1
ATOM 1586 C C . ASP A 1 200 ? 37 -11.578 -18.609 1 93.62 200 ASP A C 1
ATOM 1588 O O . ASP A 1 200 ? 37.312 -10.414 -18.875 1 93.62 200 ASP A O 1
ATOM 1592 N N . LEU A 1 201 ? 36.625 -12.414 -19.5 1 90.19 201 LEU A N 1
ATOM 1593 C CA . LEU A 1 201 ? 36.469 -12.062 -20.922 1 90.19 201 LEU A CA 1
ATOM 1594 C C . LEU A 1 201 ? 35.031 -12.188 -21.375 1 90.19 201 LEU A C 1
ATOM 1596 O O . LEU A 1 201 ? 34.781 -12.516 -22.531 1 90.19 201 LEU A O 1
ATOM 1600 N N . PHE A 1 202 ? 34.188 -11.969 -20.5 1 88.88 202 PHE A N 1
ATOM 1601 C CA . PHE A 1 202 ? 32.75 -12.086 -20.797 1 88.88 202 PHE A CA 1
ATOM 1602 C C . PHE A 1 202 ? 32.344 -11.086 -21.875 1 88.88 202 PHE A C 1
ATOM 1604 O O . PHE A 1 202 ? 32.812 -9.945 -21.875 1 88.88 202 PHE A O 1
ATOM 1611 N N . ASN A 1 203 ? 31.469 -11.5 -22.844 1 85 203 ASN A N 1
ATOM 1612 C CA . ASN A 1 203 ? 30.953 -10.703 -23.953 1 85 203 ASN A CA 1
ATOM 1613 C C . ASN A 1 203 ? 32.062 -10.25 -24.875 1 85 203 ASN A C 1
ATOM 1615 O O . ASN A 1 203 ? 32.156 -9.062 -25.203 1 85 203 ASN A O 1
ATOM 1619 N N . SER A 1 204 ? 32.875 -11.109 -25.156 1 83.5 204 SER A N 1
ATOM 1620 C CA . SER A 1 204 ? 33.938 -10.891 -26.141 1 83.5 204 SER A CA 1
ATOM 1621 C C . SER A 1 204 ? 33.5 -11.391 -27.516 1 83.5 204 SER A C 1
ATOM 1623 O O . SER A 1 204 ? 32.531 -12.156 -27.641 1 83.5 204 SER A O 1
ATOM 1625 N N . SER A 1 205 ? 34.125 -10.836 -28.578 1 79.69 205 SER A N 1
ATOM 1626 C CA . SER A 1 205 ? 33.844 -11.281 -29.938 1 79.69 205 SER A CA 1
ATOM 1627 C C . SER A 1 205 ? 34.938 -12.211 -30.453 1 79.69 205 SER A C 1
ATOM 1629 O O . SER A 1 205 ? 35.188 -12.281 -31.656 1 79.69 205 SER A O 1
ATOM 1631 N N . LEU A 1 206 ? 35.469 -12.844 -29.422 1 80.5 206 LEU A N 1
ATOM 1632 C CA . LEU A 1 206 ? 36.562 -13.758 -29.797 1 80.5 206 LEU A CA 1
ATOM 1633 C C . LEU A 1 206 ? 36 -14.961 -30.547 1 80.5 206 LEU A C 1
ATOM 1635 O O . LEU A 1 206 ? 35 -15.562 -30.141 1 80.5 206 LEU A O 1
ATOM 1639 N N . THR A 1 207 ? 36.531 -15.227 -31.641 1 73.88 207 THR A N 1
ATOM 1640 C CA . THR A 1 207 ? 36.031 -16.359 -32.438 1 73.88 207 THR A CA 1
ATOM 1641 C C . THR A 1 207 ? 37.031 -17.516 -32.375 1 73.88 207 THR A C 1
ATOM 1643 O O . THR A 1 207 ? 36.656 -18.672 -32.562 1 73.88 207 THR A O 1
ATOM 1646 N N . ASN A 1 208 ? 38.281 -17.109 -32.062 1 75.5 208 ASN A N 1
ATOM 1647 C CA . ASN A 1 208 ? 39.312 -18.141 -32.094 1 75.5 208 ASN A CA 1
ATOM 1648 C C . ASN A 1 208 ? 39.844 -18.422 -30.688 1 75.5 208 ASN A C 1
ATOM 1650 O O . ASN A 1 208 ? 40.5 -17.578 -30.094 1 75.5 208 ASN A O 1
ATOM 1654 N N . VAL A 1 209 ? 39.562 -19.594 -30.188 1 77.38 209 VAL A N 1
ATOM 1655 C CA . VAL A 1 209 ? 39.938 -19.984 -28.828 1 77.38 209 VAL A CA 1
ATOM 1656 C C . VAL A 1 209 ? 41.438 -20.266 -28.797 1 77.38 209 VAL A C 1
ATOM 1658 O O . VAL A 1 209 ? 42.062 -20.219 -27.734 1 77.38 209 VAL A O 1
ATOM 1661 N N . SER A 1 210 ? 42.062 -20.469 -29.953 1 76.31 210 SER A N 1
ATOM 1662 C CA . SER A 1 210 ? 43.5 -20.797 -30.016 1 76.31 210 SER A CA 1
ATOM 1663 C C . SER A 1 210 ? 44.344 -19.656 -29.5 1 76.31 210 SER A C 1
ATOM 1665 O O . SER A 1 210 ? 45.469 -19.875 -29.031 1 76.31 210 SER A O 1
ATOM 1667 N N . GLU A 1 211 ? 43.781 -18.547 -29.594 1 80.88 211 GLU A N 1
ATOM 1668 C CA . GLU A 1 211 ? 44.531 -17.391 -29.094 1 80.88 211 GLU A CA 1
ATOM 1669 C C . GLU A 1 211 ? 44.719 -17.453 -27.578 1 80.88 211 GLU A C 1
ATOM 1671 O O . GLU A 1 211 ? 45.719 -16.953 -27.047 1 80.88 211 GLU A O 1
ATOM 1676 N N . LEU A 1 212 ? 43.844 -18.031 -27 1 81.5 212 LEU A N 1
ATOM 1677 C CA . LEU A 1 212 ? 43.938 -18.188 -25.547 1 81.5 212 LEU A CA 1
ATOM 1678 C C . LEU A 1 212 ? 44.844 -19.375 -25.188 1 81.5 212 LEU A C 1
ATOM 1680 O O . LEU A 1 212 ? 45.531 -19.344 -24.188 1 81.5 212 LEU A O 1
ATOM 1684 N N . ALA A 1 213 ? 44.781 -20.422 -26.031 1 79.19 213 ALA A N 1
ATOM 1685 C CA . ALA A 1 213 ? 45.531 -21.656 -25.781 1 79.19 213 ALA A CA 1
ATOM 1686 C C . ALA A 1 213 ? 47.062 -21.391 -25.781 1 79.19 213 ALA A C 1
ATOM 1688 O O . ALA A 1 213 ? 47.812 -22.094 -25.125 1 79.19 213 ALA A O 1
ATOM 1689 N N . GLY A 1 214 ? 47.5 -20.344 -26.484 1 78.88 214 GLY A N 1
ATOM 1690 C CA . GLY A 1 214 ? 48.906 -20.062 -26.594 1 78.88 214 GLY A CA 1
ATOM 1691 C C . GLY A 1 214 ? 49.469 -19.266 -25.422 1 78.88 214 GLY A C 1
ATOM 1692 O O . GLY A 1 214 ? 50.688 -19.125 -25.266 1 78.88 214 GLY A O 1
ATOM 1693 N N . LEU A 1 215 ? 48.656 -18.922 -24.578 1 84.88 215 LEU A N 1
ATOM 1694 C CA . LEU A 1 215 ? 49.062 -18.094 -23.453 1 84.88 215 LEU A CA 1
ATOM 1695 C C . LEU A 1 215 ? 49.344 -18.953 -22.234 1 84.88 215 LEU A C 1
ATOM 1697 O O . LEU A 1 215 ? 48.75 -20.016 -22.062 1 84.88 215 LEU A O 1
ATOM 1701 N N . ASN A 1 216 ? 50.375 -18.531 -21.484 1 86.06 216 ASN A N 1
ATOM 1702 C CA . ASN A 1 216 ? 50.656 -19.172 -20.203 1 86.06 216 ASN A CA 1
ATOM 1703 C C . ASN A 1 216 ? 49.75 -18.641 -19.094 1 86.06 216 ASN A C 1
ATOM 1705 O O . ASN A 1 216 ? 49.969 -17.531 -18.594 1 86.06 216 ASN A O 1
ATOM 1709 N N . MET A 1 217 ? 48.875 -19.516 -18.766 1 83.38 217 MET A N 1
ATOM 1710 C CA . MET A 1 217 ? 47.906 -19.141 -17.719 1 83.38 217 MET A CA 1
ATOM 1711 C C . MET A 1 217 ? 47.906 -20.156 -16.578 1 83.38 217 MET A C 1
ATOM 1713 O O . MET A 1 217 ? 46.844 -20.562 -16.109 1 83.38 217 MET A O 1
ATOM 1717 N N . SER A 1 218 ? 49.062 -20.516 -16.156 1 79.12 218 SER A N 1
ATOM 1718 C CA . SER A 1 218 ? 49.25 -21.562 -15.156 1 79.12 218 SER A CA 1
ATOM 1719 C C . SER A 1 218 ? 48.719 -21.125 -13.797 1 79.12 218 SER A C 1
ATOM 1721 O O . SER A 1 218 ? 48.344 -21.953 -12.969 1 79.12 218 SER A O 1
ATOM 1723 N N . SER A 1 219 ? 48.594 -19.828 -13.578 1 86 219 SER A N 1
ATOM 1724 C CA . SER A 1 219 ? 48.125 -19.328 -12.281 1 86 219 SER A CA 1
ATOM 1725 C C . SER A 1 219 ? 46.625 -19.078 -12.281 1 86 219 SER A C 1
ATOM 1727 O O . SER A 1 219 ? 46.062 -18.703 -11.25 1 86 219 SER A O 1
ATOM 1729 N N . LEU A 1 220 ? 46.031 -19.297 -13.383 1 87.62 220 LEU A N 1
ATOM 1730 C CA . LEU A 1 220 ? 44.625 -18.938 -13.547 1 87.62 220 LEU A CA 1
ATOM 1731 C C . LEU A 1 220 ? 43.75 -19.844 -12.695 1 87.62 220 LEU A C 1
ATOM 1733 O O . LEU A 1 220 ? 43.844 -21.062 -12.766 1 87.62 220 LEU A O 1
ATOM 1737 N N . LEU A 1 221 ? 42.969 -19.219 -11.867 1 86.75 221 LEU A N 1
ATOM 1738 C CA . LEU A 1 221 ? 42.062 -19.953 -10.992 1 86.75 221 LEU A CA 1
ATOM 1739 C C . LEU A 1 221 ? 40.625 -19.781 -11.453 1 86.75 221 LEU A C 1
ATOM 1741 O O . LEU A 1 221 ? 39.781 -20.672 -11.273 1 86.75 221 LEU A O 1
ATOM 1745 N N . GLN A 1 222 ? 40.344 -18.672 -12.039 1 90.88 222 GLN A N 1
ATOM 1746 C CA . GLN A 1 222 ? 38.969 -18.375 -12.5 1 90.88 222 GLN A CA 1
ATOM 1747 C C . GLN A 1 222 ? 39 -17.797 -13.914 1 90.88 222 GLN A C 1
ATOM 1749 O O . GLN A 1 222 ? 39.781 -16.891 -14.203 1 90.88 222 GLN A O 1
ATOM 1754 N N . LEU A 1 223 ? 38.156 -18.359 -14.781 1 87.88 223 LEU A N 1
ATOM 1755 C CA . LEU A 1 223 ? 38.031 -17.875 -16.156 1 87.88 223 LEU A CA 1
ATOM 1756 C C . LEU A 1 223 ? 36.594 -17.719 -16.547 1 87.88 223 LEU A C 1
ATOM 1758 O O . LEU A 1 223 ? 35.781 -18.656 -16.375 1 87.88 223 LEU A O 1
ATOM 1762 N N . ARG A 1 224 ? 36.219 -16.656 -16.984 1 90.12 224 ARG A N 1
ATOM 1763 C CA . ARG A 1 224 ? 34.906 -16.406 -17.531 1 90.12 224 ARG A CA 1
ATOM 1764 C C . ARG A 1 224 ? 34.969 -16.062 -19.016 1 90.12 224 ARG A C 1
ATOM 1766 O O . ARG A 1 224 ? 35.688 -15.156 -19.422 1 90.12 224 ARG A O 1
ATOM 1773 N N . LEU A 1 225 ? 34.281 -16.922 -19.766 1 86.12 225 LEU A N 1
ATOM 1774 C CA . LEU A 1 225 ? 34.344 -16.766 -21.219 1 86.12 225 LEU A CA 1
ATOM 1775 C C . LEU A 1 225 ? 32.938 -16.75 -21.812 1 86.12 225 LEU A C 1
ATOM 1777 O O . LEU A 1 225 ? 32.062 -17.469 -21.359 1 86.12 225 LEU A O 1
ATOM 1781 N N . SER A 1 226 ? 32.688 -15.914 -22.719 1 87.31 226 SER A N 1
ATOM 1782 C CA . SER A 1 226 ? 31.469 -15.914 -23.531 1 87.31 226 SER A CA 1
ATOM 1783 C C . SER A 1 226 ? 31.812 -15.938 -25.016 1 87.31 226 SER A C 1
ATOM 1785 O O . SER A 1 226 ? 32.625 -15.156 -25.484 1 87.31 226 SER A O 1
ATOM 1787 N N . MET A 1 227 ? 31.312 -16.969 -25.719 1 79.81 227 MET A N 1
ATOM 1788 C CA . MET A 1 227 ? 31.562 -17.078 -27.141 1 79.81 227 MET A CA 1
ATOM 1789 C C . MET A 1 227 ? 30.312 -17.562 -27.875 1 79.81 227 MET A C 1
ATOM 1791 O O . MET A 1 227 ? 30.078 -18.766 -27.969 1 79.81 227 MET A O 1
ATOM 1795 N N . ARG A 1 228 ? 29.562 -16.734 -28.516 1 75.69 228 ARG A N 1
ATOM 1796 C CA . ARG A 1 228 ? 28.281 -17.062 -29.156 1 75.69 228 ARG A CA 1
ATOM 1797 C C . ARG A 1 228 ? 28.5 -17.938 -30.375 1 75.69 228 ARG A C 1
ATOM 1799 O O . ARG A 1 228 ? 27.688 -18.828 -30.656 1 75.69 228 ARG A O 1
ATOM 1806 N N . ASN A 1 229 ? 29.625 -17.688 -31.188 1 75.12 229 ASN A N 1
ATOM 1807 C CA . ASN A 1 229 ? 29.812 -18.391 -32.438 1 75.12 229 ASN A CA 1
ATOM 1808 C C . ASN A 1 229 ? 31.016 -19.328 -32.406 1 75.12 229 ASN A C 1
ATOM 1810 O O . ASN A 1 229 ? 31.672 -19.562 -33.406 1 75.12 229 ASN A O 1
ATOM 1814 N N . LEU A 1 230 ? 31.109 -19.844 -31.203 1 76.5 230 LEU A N 1
ATOM 1815 C CA . LEU A 1 230 ? 32.281 -20.734 -31.062 1 76.5 230 LEU A CA 1
ATOM 1816 C C . LEU A 1 230 ? 31.938 -22.141 -31.516 1 76.5 230 LEU A C 1
ATOM 1818 O O . LEU A 1 230 ? 30.844 -22.641 -31.25 1 76.5 230 LEU A O 1
ATOM 1822 N N . ASN A 1 231 ? 32.875 -22.625 -32.281 1 76.56 231 ASN A N 1
ATOM 1823 C CA . ASN A 1 231 ? 32.844 -24.062 -32.5 1 76.56 231 ASN A CA 1
ATOM 1824 C C . ASN A 1 231 ? 33.312 -24.844 -31.266 1 76.56 231 ASN A C 1
ATOM 1826 O O . ASN A 1 231 ? 34.469 -24.797 -30.906 1 76.56 231 ASN A O 1
ATOM 1830 N N . VAL A 1 232 ? 32.406 -25.531 -30.609 1 81 232 VAL A N 1
ATOM 1831 C CA . VAL A 1 232 ? 32.625 -26.141 -29.297 1 81 232 VAL A CA 1
ATOM 1832 C C . VAL A 1 232 ? 33.75 -27.172 -29.406 1 81 232 VAL A C 1
ATOM 1834 O O . VAL A 1 232 ? 34.469 -27.438 -28.438 1 81 232 VAL A O 1
ATOM 1837 N N . SER A 1 233 ? 34.031 -27.672 -30.562 1 78.88 233 SER A N 1
ATOM 1838 C CA . SER A 1 233 ? 35.094 -28.656 -30.734 1 78.88 233 SER A CA 1
ATOM 1839 C C . SER A 1 233 ? 36.469 -28.031 -30.516 1 78.88 233 SER A C 1
ATOM 1841 O O . SER A 1 233 ? 37.406 -28.719 -30.141 1 78.88 233 SER A O 1
ATOM 1843 N N . LYS A 1 234 ? 36.438 -26.797 -30.719 1 78.75 234 LYS A N 1
ATOM 1844 C CA . LYS A 1 234 ? 37.719 -26.094 -30.594 1 78.75 234 LYS A CA 1
ATOM 1845 C C . LYS A 1 234 ? 38.062 -25.859 -29.125 1 78.75 234 LYS A C 1
ATOM 1847 O O . LYS A 1 234 ? 39.188 -25.469 -28.812 1 78.75 234 LYS A O 1
ATOM 1852 N N . LEU A 1 235 ? 37.188 -26.172 -28.297 1 77.56 235 LEU A N 1
ATOM 1853 C CA . LEU A 1 235 ? 37.438 -26.031 -26.875 1 77.56 235 LEU A CA 1
ATOM 1854 C C . LEU A 1 235 ? 38.531 -27 -26.422 1 77.56 235 LEU A C 1
ATOM 1856 O O . LEU A 1 235 ? 39.188 -26.781 -25.391 1 77.56 235 LEU A O 1
ATOM 1860 N N . GLN A 1 236 ? 38.688 -27.984 -27.141 1 74 236 GLN A N 1
ATOM 1861 C CA . GLN A 1 236 ? 39.656 -29 -26.797 1 74 236 GLN A CA 1
ATOM 1862 C C . GLN A 1 236 ? 41.094 -28.422 -26.812 1 74 236 GLN A C 1
ATOM 1864 O O . GLN A 1 236 ? 41.969 -28.938 -26.125 1 74 236 GLN A O 1
ATOM 1869 N N . THR A 1 237 ? 41.156 -27.312 -27.547 1 73.94 237 THR A N 1
ATOM 1870 C CA . THR A 1 237 ? 42.469 -26.688 -27.625 1 73.94 237 THR A CA 1
ATOM 1871 C C . THR A 1 237 ? 42.812 -26.031 -26.312 1 73.94 237 THR A C 1
ATOM 1873 O O . THR A 1 237 ? 44 -25.719 -26.062 1 73.94 237 THR A O 1
ATOM 1876 N N . LEU A 1 238 ? 41.844 -25.922 -25.5 1 71.06 238 LEU A N 1
ATOM 1877 C CA . LEU A 1 238 ? 42.094 -25.266 -24.219 1 71.06 238 LEU A CA 1
ATOM 1878 C C . LEU A 1 238 ? 42.5 -26.297 -23.172 1 71.06 238 LEU A C 1
ATOM 1880 O O . LEU A 1 238 ? 42.594 -25.969 -21.984 1 71.06 238 LEU A O 1
ATOM 1884 N N . ASN A 1 239 ? 42.781 -27.484 -23.5 1 62.56 239 ASN A N 1
ATOM 1885 C CA . ASN A 1 239 ? 43 -28.594 -22.578 1 62.56 239 ASN A CA 1
ATOM 1886 C C . ASN A 1 239 ? 44.062 -28.234 -21.516 1 62.56 239 ASN A C 1
ATOM 1888 O O . ASN A 1 239 ? 43.969 -28.703 -20.391 1 62.56 239 ASN A O 1
ATOM 1892 N N . ASN A 1 240 ? 44.969 -27.344 -21.828 1 60.91 240 ASN A N 1
ATOM 1893 C CA . ASN A 1 240 ? 46.031 -27.094 -20.859 1 60.91 240 ASN A CA 1
ATOM 1894 C C . ASN A 1 240 ? 45.688 -25.938 -19.938 1 60.91 240 ASN A C 1
ATOM 1896 O O . ASN A 1 240 ? 46.5 -25.594 -19.062 1 60.91 240 ASN A O 1
ATOM 1900 N N . MET A 1 241 ? 44.469 -25.438 -20 1 63.03 241 MET A N 1
ATOM 1901 C CA . MET A 1 241 ? 44.312 -24.141 -19.328 1 63.03 241 MET A CA 1
ATOM 1902 C C . MET A 1 241 ? 43.188 -24.203 -18.312 1 63.03 241 MET A C 1
ATOM 1904 O O . MET A 1 241 ? 42.844 -23.172 -17.719 1 63.03 241 MET A O 1
ATOM 1908 N N . PHE A 1 242 ? 42.812 -25.281 -17.734 1 64.25 242 PHE A N 1
ATOM 1909 C CA . PHE A 1 242 ? 41.531 -25.047 -17.109 1 64.25 242 PHE A CA 1
ATOM 1910 C C . PHE A 1 242 ? 41.656 -24.828 -15.609 1 64.25 242 PHE A C 1
ATOM 1912 O O . PHE A 1 242 ? 42.312 -25.625 -14.922 1 64.25 242 PHE A O 1
ATOM 1919 N N . PRO A 1 243 ? 41.062 -23.656 -15.234 1 74.62 243 PRO A N 1
ATOM 1920 C CA . PRO A 1 243 ? 41.062 -23.156 -13.859 1 74.62 243 PRO A CA 1
ATOM 1921 C C . PRO A 1 243 ? 40.094 -23.922 -12.953 1 74.62 243 PRO A C 1
ATOM 1923 O O . PRO A 1 243 ? 39.438 -24.859 -13.406 1 74.62 243 PRO A O 1
ATOM 1926 N N . LYS A 1 244 ? 40.188 -23.656 -11.695 1 80.19 244 LYS A N 1
ATOM 1927 C CA . LYS A 1 244 ? 39.344 -24.219 -10.664 1 80.19 244 LYS A CA 1
ATOM 1928 C C . LYS A 1 244 ? 37.875 -23.844 -10.883 1 80.19 244 LYS A C 1
ATOM 1930 O O . LYS A 1 244 ? 36.969 -24.641 -10.633 1 80.19 244 LYS A O 1
ATOM 1935 N N . THR A 1 245 ? 37.656 -22.703 -11.422 1 87.44 245 THR A N 1
ATOM 1936 C CA . THR A 1 245 ? 36.312 -22.219 -11.711 1 87.44 245 THR A CA 1
ATOM 1937 C C . THR A 1 245 ? 36.188 -21.781 -13.164 1 87.44 245 THR A C 1
ATOM 1939 O O . THR A 1 245 ? 37 -20.969 -13.641 1 87.44 245 THR A O 1
ATOM 1942 N N . LEU A 1 246 ? 35.25 -22.422 -13.828 1 85.94 246 LEU A N 1
ATOM 1943 C CA . LEU A 1 246 ? 35.031 -22.125 -15.242 1 85.94 246 LEU A CA 1
ATOM 1944 C C . LEU A 1 246 ? 33.625 -21.641 -15.484 1 85.94 246 LEU A C 1
ATOM 1946 O O . LEU A 1 246 ? 32.656 -22.281 -15.055 1 85.94 246 LEU A O 1
ATOM 1950 N N . THR A 1 247 ? 33.5 -20.531 -16.078 1 89.69 247 THR A N 1
ATOM 1951 C CA . THR A 1 247 ? 32.219 -19.984 -16.438 1 89.69 247 THR A CA 1
ATOM 1952 C C . THR A 1 247 ? 32.094 -19.766 -17.953 1 89.69 247 THR A C 1
ATOM 1954 O O . THR A 1 247 ? 32.875 -18.984 -18.531 1 89.69 247 THR A O 1
ATOM 1957 N N . PHE A 1 248 ? 31.266 -20.562 -18.578 1 87.44 248 PHE A N 1
ATOM 1958 C CA . PHE A 1 248 ? 30.953 -20.406 -20 1 87.44 248 PHE A CA 1
ATOM 1959 C C . PHE A 1 248 ? 29.578 -19.812 -20.188 1 87.44 248 PHE A C 1
ATOM 1961 O O . PHE A 1 248 ? 28.609 -20.266 -19.578 1 87.44 248 PHE A O 1
ATOM 1968 N N . ALA A 1 249 ? 29.516 -18.781 -20.953 1 89.44 249 ALA A N 1
ATOM 1969 C CA . ALA A 1 249 ? 28.219 -18.172 -21.266 1 89.44 249 ALA A CA 1
ATOM 1970 C C . ALA A 1 249 ? 28.031 -18.047 -22.781 1 89.44 249 ALA A C 1
ATOM 1972 O O . ALA A 1 249 ? 28.984 -17.781 -23.516 1 89.44 249 ALA A O 1
ATOM 1973 N N . TYR A 1 250 ? 26.812 -18.359 -23.328 1 87.56 250 TYR A N 1
ATOM 1974 C CA . TYR A 1 250 ? 26.406 -18.203 -24.719 1 87.56 250 TYR A CA 1
ATOM 1975 C C . TYR A 1 250 ? 27.156 -19.156 -25.625 1 87.56 250 TYR A C 1
ATOM 1977 O O . TYR A 1 250 ? 27.562 -18.797 -26.734 1 87.56 250 TYR A O 1
ATOM 1985 N N . PHE A 1 251 ? 27.469 -20.25 -25.062 1 86.38 251 PHE A N 1
ATOM 1986 C CA . PHE A 1 251 ? 28.031 -21.328 -25.875 1 86.38 251 PHE A CA 1
ATOM 1987 C C . PHE A 1 251 ? 26.938 -22.172 -26.5 1 86.38 251 PHE A C 1
ATOM 1989 O O . PHE A 1 251 ? 25.875 -22.375 -25.906 1 86.38 251 PHE A O 1
ATOM 1996 N N . PRO A 1 252 ? 27.141 -22.578 -27.672 1 86.88 252 PRO A N 1
ATOM 1997 C CA . PRO A 1 252 ? 26.125 -23.453 -28.281 1 86.88 252 PRO A CA 1
ATOM 1998 C C . PRO A 1 252 ? 26.156 -24.875 -27.719 1 86.88 252 PRO A C 1
ATOM 2000 O O . PRO A 1 252 ? 26.625 -25.797 -28.391 1 86.88 252 PRO A O 1
ATOM 2003 N N . LEU A 1 253 ? 25.547 -25.031 -26.594 1 88.69 253 LEU A N 1
ATOM 2004 C CA . LEU A 1 253 ? 25.609 -26.297 -25.875 1 88.69 253 LEU A CA 1
ATOM 2005 C C . LEU A 1 253 ? 24.25 -26.984 -25.875 1 88.69 253 LEU A C 1
ATOM 2007 O O . LEU A 1 253 ? 23.938 -27.766 -24.969 1 88.69 253 LEU A O 1
ATOM 2011 N N . GLY A 1 254 ? 23.453 -26.766 -26.828 1 85.81 254 GLY A N 1
ATOM 2012 C CA . GLY A 1 254 ? 22.125 -27.344 -26.906 1 85.81 254 GLY A CA 1
ATOM 2013 C C . GLY A 1 254 ? 22.141 -28.828 -27.188 1 85.81 254 GLY A C 1
ATOM 2014 O O . GLY A 1 254 ? 21.172 -29.531 -26.906 1 85.81 254 GLY A O 1
ATOM 2015 N N . SER A 1 255 ? 23.375 -29.359 -27.672 1 86.62 255 SER A N 1
ATOM 2016 C CA . SER A 1 255 ? 23.469 -30.781 -28.016 1 86.62 255 SER A CA 1
ATOM 2017 C C . SER A 1 255 ? 24.25 -31.562 -26.969 1 86.62 255 SER A C 1
ATOM 2019 O O . SER A 1 255 ? 25.156 -31.016 -26.344 1 86.62 255 SER A O 1
ATOM 2021 N N . LEU A 1 256 ? 23.812 -32.812 -26.734 1 89.12 256 LEU A N 1
ATOM 2022 C CA . LEU A 1 256 ? 24.422 -33.688 -25.719 1 89.12 256 LEU A CA 1
ATOM 2023 C C . LEU A 1 256 ? 25.906 -33.875 -26 1 89.12 256 LEU A C 1
ATOM 2025 O O . LEU A 1 256 ? 26.734 -33.812 -25.078 1 89.12 256 LEU A O 1
ATOM 2029 N N . PRO A 1 257 ? 26.359 -34 -27.297 1 86.94 257 PRO A N 1
ATOM 2030 C CA . PRO A 1 257 ? 27.797 -34.156 -27.547 1 86.94 257 PRO A CA 1
ATOM 2031 C C . PRO A 1 257 ? 28.609 -32.938 -27.125 1 86.94 257 PRO A C 1
ATOM 2033 O O . PRO A 1 257 ? 29.734 -33.062 -26.641 1 86.94 257 PRO A O 1
ATOM 2036 N N . ASN A 1 258 ? 28.062 -31.859 -27.297 1 87.94 258 ASN A N 1
ATOM 2037 C CA . ASN A 1 258 ? 28.766 -30.641 -26.906 1 87.94 258 ASN A CA 1
ATOM 2038 C C . ASN A 1 258 ? 28.906 -30.531 -25.391 1 87.94 258 ASN A C 1
ATOM 2040 O O . ASN A 1 258 ? 29.922 -30.062 -24.875 1 87.94 258 ASN A O 1
ATOM 2044 N N . LEU A 1 259 ? 27.875 -30.984 -24.719 1 89.75 259 LEU A N 1
ATOM 2045 C CA . LEU A 1 259 ? 27.938 -30.969 -23.25 1 89.75 259 LEU A CA 1
ATOM 2046 C C . LEU A 1 259 ? 28.984 -31.984 -22.75 1 89.75 259 LEU A C 1
ATOM 2048 O O . LEU A 1 259 ? 29.703 -31.703 -21.797 1 89.75 259 LEU A O 1
ATOM 2052 N N . HIS A 1 260 ? 29.094 -33.062 -23.422 1 87.38 260 HIS A N 1
ATOM 2053 C CA . HIS A 1 260 ? 30.094 -34.062 -23.062 1 87.38 260 HIS A CA 1
ATOM 2054 C C . HIS A 1 260 ? 31.5 -33.562 -23.281 1 87.38 260 HIS A C 1
ATOM 2056 O O . HIS A 1 260 ? 32.406 -33.875 -22.531 1 87.38 260 HIS A O 1
ATOM 2062 N N . LEU A 1 261 ? 31.641 -32.75 -24.266 1 82.56 261 LEU A N 1
ATOM 2063 C CA . LEU A 1 261 ? 32.938 -32.188 -24.562 1 82.56 261 LEU A CA 1
ATOM 2064 C C . LEU A 1 261 ? 33.406 -31.25 -23.453 1 82.56 261 LEU A C 1
ATOM 2066 O O . LEU A 1 261 ? 34.594 -31.219 -23.094 1 82.56 261 LEU A O 1
ATOM 2070 N N . VAL A 1 262 ? 32.438 -30.516 -22.969 1 81.94 262 VAL A N 1
ATOM 2071 C CA . VAL A 1 262 ? 32.781 -29.609 -21.859 1 81.94 262 VAL A CA 1
ATOM 2072 C C . VAL A 1 262 ? 33.219 -30.422 -20.641 1 81.94 262 VAL A C 1
ATOM 2074 O O . VAL A 1 262 ? 34.125 -30.047 -19.922 1 81.94 262 VAL A O 1
ATOM 2077 N N . CYS A 1 263 ? 32.531 -31.5 -20.438 1 81.62 263 CYS A N 1
ATOM 2078 C CA . CYS A 1 263 ? 32.875 -32.344 -19.297 1 81.62 263 CYS A CA 1
ATOM 2079 C C . CYS A 1 263 ? 34.219 -33.031 -19.484 1 81.62 263 CYS A C 1
ATOM 2081 O O . CYS A 1 263 ? 34.938 -33.25 -18.516 1 81.62 263 CYS A O 1
ATOM 2083 N N . ARG A 1 264 ? 34.531 -33.344 -20.656 1 75.56 264 ARG A N 1
ATOM 2084 C CA . ARG A 1 264 ? 35.844 -33.969 -20.922 1 75.56 264 ARG A CA 1
ATOM 2085 C C . ARG A 1 264 ? 36.969 -33 -20.641 1 75.56 264 ARG A C 1
ATOM 2087 O O . ARG A 1 264 ? 38.062 -33.406 -20.219 1 75.56 264 ARG A O 1
ATOM 2094 N N . LEU A 1 265 ? 36.656 -31.812 -20.844 1 71.5 265 LEU A N 1
ATOM 2095 C CA . LEU A 1 265 ? 37.656 -30.797 -20.547 1 71.5 265 LEU A CA 1
ATOM 2096 C C . LEU A 1 265 ? 37.938 -30.734 -19.047 1 71.5 265 LEU A C 1
ATOM 2098 O O . LEU A 1 265 ? 39.062 -30.453 -18.625 1 71.5 265 LEU A O 1
ATOM 2102 N N . ASN A 1 266 ? 36.969 -31.047 -18.328 1 62.62 266 ASN A N 1
ATOM 2103 C CA . ASN A 1 266 ? 37.062 -31.016 -16.875 1 62.62 266 ASN A CA 1
ATOM 2104 C C . ASN A 1 266 ? 37.875 -32.188 -16.344 1 62.62 266 ASN A C 1
ATOM 2106 O O . ASN A 1 266 ? 38.531 -32.062 -15.289 1 62.62 266 ASN A O 1
ATOM 2110 N N . VAL A 1 267 ? 37.844 -33.375 -17.016 1 58.25 267 VAL A N 1
ATOM 2111 C CA . VAL A 1 267 ? 38.5 -34.594 -16.547 1 58.25 267 VAL A CA 1
ATOM 2112 C C . VAL A 1 267 ? 40 -34.406 -16.469 1 58.25 267 VAL A C 1
ATOM 2114 O O . VAL A 1 267 ? 40.656 -34.938 -15.562 1 58.25 267 VAL A O 1
ATOM 2117 N N . THR A 1 268 ? 40.5 -33.531 -17.297 1 57.31 268 THR A N 1
ATOM 2118 C CA . THR A 1 268 ? 41.938 -33.406 -17.297 1 57.31 268 THR A CA 1
ATOM 2119 C C . THR A 1 268 ? 42.406 -32.562 -16.125 1 57.31 268 THR A C 1
ATOM 2121 O O . THR A 1 268 ? 43.5 -32.781 -15.57 1 57.31 268 THR A O 1
ATOM 2124 N N . ARG A 1 269 ? 41.656 -31.609 -15.727 1 58.5 269 ARG A N 1
ATOM 2125 C CA . ARG A 1 269 ? 42.031 -30.781 -14.578 1 58.5 269 ARG A CA 1
ATOM 2126 C C . ARG A 1 269 ? 40.812 -30.594 -13.648 1 58.5 269 ARG A C 1
ATOM 2128 O O . ARG A 1 269 ? 39.688 -30.672 -14.086 1 58.5 269 ARG A O 1
ATOM 2135 N N . GLN A 1 270 ? 41.125 -30.766 -12.438 1 65 270 GLN A N 1
ATOM 2136 C CA . GLN A 1 270 ? 40.156 -30.797 -11.367 1 65 270 GLN A CA 1
ATOM 2137 C C . GLN A 1 270 ? 39.344 -29.5 -11.328 1 65 270 GLN A C 1
ATOM 2139 O O . GLN A 1 270 ? 39.75 -28.516 -10.727 1 65 270 GLN A O 1
ATOM 2144 N N . VAL A 1 271 ? 38.344 -29.297 -12.312 1 67.62 271 VAL A N 1
ATOM 2145 C CA . VAL A 1 271 ? 37.406 -28.203 -12.227 1 67.62 271 VAL A CA 1
ATOM 2146 C C . VAL A 1 271 ? 36.406 -28.438 -11.078 1 67.62 271 VAL A C 1
ATOM 2148 O O . VAL A 1 271 ? 35.719 -29.453 -11.047 1 67.62 271 VAL A O 1
ATOM 2151 N N . MET A 1 272 ? 36.469 -27.484 -10.195 1 79 272 MET A N 1
ATOM 2152 C CA . MET A 1 272 ? 35.656 -27.656 -8.992 1 79 272 MET A CA 1
ATOM 2153 C C . MET A 1 272 ? 34.281 -27 -9.172 1 79 272 MET A C 1
ATOM 2155 O O . MET A 1 272 ? 33.281 -27.516 -8.695 1 79 272 MET A O 1
ATOM 2159 N N . SER A 1 273 ? 34.219 -25.906 -9.969 1 89.75 273 SER A N 1
ATOM 2160 C CA . SER A 1 273 ? 32.969 -25.203 -10.188 1 89.75 273 SER A CA 1
ATOM 2161 C C . SER A 1 273 ? 32.75 -24.938 -11.672 1 89.75 273 SER A C 1
ATOM 2163 O O . SER A 1 273 ? 33.594 -24.391 -12.352 1 89.75 273 SER A O 1
ATOM 2165 N N . LEU A 1 274 ? 31.641 -25.422 -12.195 1 89.75 274 LEU A N 1
ATOM 2166 C CA . LEU A 1 274 ? 31.281 -25.266 -13.602 1 89.75 274 LEU A CA 1
ATOM 2167 C C . LEU A 1 274 ? 29.984 -24.469 -13.75 1 89.75 274 LEU A C 1
ATOM 2169 O O . LEU A 1 274 ? 28.969 -24.828 -13.172 1 89.75 274 LEU A O 1
ATOM 2173 N N . THR A 1 275 ? 30.078 -23.391 -14.43 1 93.19 275 THR A N 1
ATOM 2174 C CA . THR A 1 275 ? 28.906 -22.547 -14.695 1 93.19 275 THR A CA 1
ATOM 2175 C C . THR A 1 275 ? 28.656 -22.453 -16.203 1 93.19 275 THR A C 1
ATOM 2177 O O . THR A 1 275 ? 29.516 -22 -16.953 1 93.19 275 THR A O 1
ATOM 2180 N N . LEU A 1 276 ? 27.578 -23 -16.625 1 93.44 276 LEU A N 1
ATOM 2181 C CA . LEU A 1 276 ? 27.141 -22.922 -18.016 1 93.44 276 LEU A CA 1
ATOM 2182 C C . LEU A 1 276 ? 25.844 -22.125 -18.141 1 93.44 276 LEU A C 1
ATOM 2184 O O . LEU A 1 276 ? 24.766 -22.656 -17.906 1 93.44 276 LEU A O 1
ATOM 2188 N N . THR A 1 277 ? 25.984 -20.922 -18.516 1 93.69 277 THR A N 1
ATOM 2189 C CA . THR A 1 277 ? 24.797 -20.062 -18.531 1 93.69 277 THR A CA 1
ATOM 2190 C C . THR A 1 277 ? 24.469 -19.609 -19.938 1 93.69 277 THR A C 1
ATOM 2192 O O . THR A 1 277 ? 25.344 -19.531 -20.797 1 93.69 277 THR A O 1
ATOM 2195 N N . ASN A 1 278 ? 23.172 -19.359 -20.281 1 92.38 278 ASN A N 1
ATOM 2196 C CA . ASN A 1 278 ? 22.719 -18.844 -21.562 1 92.38 278 ASN A CA 1
ATOM 2197 C C . ASN A 1 278 ? 23.266 -19.641 -22.734 1 92.38 278 ASN A C 1
ATOM 2199 O O . ASN A 1 278 ? 23.797 -19.078 -23.688 1 92.38 278 ASN A O 1
ATOM 2203 N N . SER A 1 279 ? 23.234 -20.906 -22.578 1 91.06 279 SER A N 1
ATOM 2204 C CA . SER A 1 279 ? 23.875 -21.766 -23.562 1 91.06 279 SER A CA 1
ATOM 2205 C C . SER A 1 279 ? 22.859 -22.688 -24.25 1 91.06 279 SER A C 1
ATOM 2207 O O . SER A 1 279 ? 23.219 -23.781 -24.703 1 91.06 279 SER A O 1
ATOM 2209 N N . TYR A 1 280 ? 21.609 -22.422 -24.203 1 89.5 280 TYR A N 1
ATOM 2210 C CA . TYR A 1 280 ? 20.516 -23.047 -24.953 1 89.5 280 TYR A CA 1
ATOM 2211 C C . TYR A 1 280 ? 20.344 -24.5 -24.562 1 89.5 280 TYR A C 1
ATOM 2213 O O . TYR A 1 280 ? 19.938 -25.328 -25.375 1 89.5 280 TYR A O 1
ATOM 2221 N N . ILE A 1 281 ? 20.703 -24.766 -23.344 1 93.62 281 ILE A N 1
ATOM 2222 C CA . ILE A 1 281 ? 20.531 -26.125 -22.844 1 93.62 281 ILE A CA 1
ATOM 2223 C C . ILE A 1 281 ? 19.062 -26.391 -22.578 1 93.62 281 ILE A C 1
ATOM 2225 O O . ILE A 1 281 ? 18.422 -25.656 -21.812 1 93.62 281 ILE A O 1
ATOM 2229 N N . SER A 1 282 ? 18.484 -27.375 -23.172 1 92.69 282 SER A N 1
ATOM 2230 C CA . SER A 1 282 ? 17.078 -27.703 -22.969 1 92.69 282 SER A CA 1
ATOM 2231 C C . SER A 1 282 ? 16.906 -29.078 -22.344 1 92.69 282 SER A C 1
ATOM 2233 O O . SER A 1 282 ? 16.047 -29.281 -21.484 1 92.69 282 SER A O 1
ATOM 2235 N N . ASN A 1 283 ? 17.766 -30.047 -22.75 1 91.62 283 ASN A N 1
ATOM 2236 C CA . ASN A 1 283 ? 17.75 -31.391 -22.219 1 91.62 283 ASN A CA 1
ATOM 2237 C C . ASN A 1 283 ? 19.062 -31.734 -21.516 1 91.62 283 ASN A C 1
ATOM 2239 O O . ASN A 1 283 ? 20.141 -31.609 -22.109 1 91.62 283 ASN A O 1
ATOM 2243 N N . VAL A 1 284 ? 18.953 -32.125 -20.312 1 92.06 284 VAL A N 1
ATOM 2244 C CA . VAL A 1 284 ? 20.172 -32.344 -19.547 1 92.06 284 VAL A CA 1
ATOM 2245 C C . VAL A 1 284 ? 20.328 -33.844 -19.266 1 92.06 284 VAL A C 1
ATOM 2247 O O . VAL A 1 284 ? 21.266 -34.25 -18.578 1 92.06 284 VAL A O 1
ATOM 2250 N N . SER A 1 285 ? 19.531 -34.719 -19.844 1 90.56 285 SER A N 1
ATOM 2251 C CA . SER A 1 285 ? 19.609 -36.156 -19.547 1 90.56 285 SER A CA 1
ATOM 2252 C C . SER A 1 285 ? 20.984 -36.719 -19.859 1 90.56 285 SER A C 1
ATOM 2254 O O . SER A 1 285 ? 21.516 -36.5 -20.953 1 90.56 285 SER A O 1
ATOM 2256 N N . GLU A 1 286 ? 21.703 -37.219 -18.875 1 89.25 286 GLU A N 1
ATOM 2257 C CA . GLU A 1 286 ? 22.969 -37.906 -18.953 1 89.25 286 GLU A CA 1
ATOM 2258 C C . GLU A 1 286 ? 24.094 -36.969 -19.391 1 89.25 286 GLU A C 1
ATOM 2260 O O . GLU A 1 286 ? 25.141 -37.406 -19.859 1 89.25 286 GLU A O 1
ATOM 2265 N N . SER A 1 287 ? 23.906 -35.75 -19.203 1 89.88 287 SER A N 1
ATOM 2266 C CA . SER A 1 287 ? 24.844 -34.75 -19.75 1 89.88 287 SER A CA 1
ATOM 2267 C C . SER A 1 287 ? 26.125 -34.688 -18.906 1 89.88 287 SER A C 1
ATOM 2269 O O . SER A 1 287 ? 27.203 -34.5 -19.453 1 89.88 287 SER A O 1
ATOM 2271 N N . PHE A 1 288 ? 26.078 -34.875 -17.641 1 89.31 288 PHE A N 1
ATOM 2272 C CA . PHE A 1 288 ? 27.234 -34.625 -16.797 1 89.31 288 PHE A CA 1
ATOM 2273 C C . PHE A 1 288 ? 27.656 -35.906 -16.062 1 89.31 288 PHE A C 1
ATOM 2275 O O . PHE A 1 288 ? 28.359 -35.844 -15.062 1 89.31 288 PHE A O 1
ATOM 2282 N N . CYS A 1 289 ? 27.219 -37.031 -16.5 1 85.5 289 CYS A N 1
ATOM 2283 C CA . CYS A 1 289 ? 27.5 -38.312 -15.844 1 85.5 289 CYS A CA 1
ATOM 2284 C C . CYS A 1 289 ? 28.984 -38.625 -15.914 1 85.5 289 CYS A C 1
ATOM 2286 O O . CYS A 1 289 ? 29.531 -39.281 -15.016 1 85.5 289 CYS A O 1
ATOM 2288 N N . ASN A 1 290 ? 29.641 -38.062 -16.938 1 78.81 290 ASN A N 1
ATOM 2289 C CA . ASN A 1 290 ? 31.047 -38.438 -17.125 1 78.81 290 ASN A CA 1
ATOM 2290 C C . ASN A 1 290 ? 31.969 -37.344 -16.609 1 78.81 290 ASN A C 1
ATOM 2292 O O . ASN A 1 290 ? 33.188 -37.406 -16.781 1 78.81 290 ASN A O 1
ATOM 2296 N N . CYS A 1 291 ? 31.328 -36.312 -16.047 1 80 291 CYS A N 1
ATOM 2297 C CA . CYS A 1 291 ? 32.156 -35.25 -15.469 1 80 291 CYS A CA 1
ATOM 2298 C C . CYS A 1 291 ? 32.75 -35.688 -14.133 1 80 291 CYS A C 1
ATOM 2300 O O . CYS A 1 291 ? 32.062 -36.281 -13.305 1 80 291 CYS A O 1
ATOM 2302 N N . ARG A 1 292 ? 34.031 -35.75 -14.031 1 71 292 ARG A N 1
ATOM 2303 C CA . ARG A 1 292 ? 34.625 -36.156 -12.758 1 71 292 ARG A CA 1
ATOM 2304 C C . ARG A 1 292 ? 34.812 -34.969 -11.828 1 71 292 ARG A C 1
ATOM 2306 O O . ARG A 1 292 ? 35.219 -33.906 -12.258 1 71 292 ARG A O 1
ATOM 2313 N N . GLU A 1 293 ? 34.344 -35.094 -10.508 1 77.12 293 GLU A N 1
ATOM 2314 C CA . GLU A 1 293 ? 34.625 -34.312 -9.312 1 77.12 293 GLU A CA 1
ATOM 2315 C C . GLU A 1 293 ? 34.094 -32.906 -9.43 1 77.12 293 GLU A C 1
ATOM 2317 O O . GLU A 1 293 ? 34.781 -31.938 -9.195 1 77.12 293 GLU A O 1
ATOM 2322 N N . ILE A 1 294 ? 32.906 -32.531 -9.875 1 86.19 294 ILE A N 1
ATOM 2323 C CA . ILE A 1 294 ? 32.312 -31.219 -9.844 1 86.19 294 ILE A CA 1
ATOM 2324 C C . ILE A 1 294 ? 31.672 -30.984 -8.484 1 86.19 294 ILE A C 1
ATOM 2326 O O . ILE A 1 294 ? 30.859 -31.781 -8.016 1 86.19 294 ILE A O 1
ATOM 2330 N N . GLN A 1 295 ? 32.125 -29.906 -7.91 1 90.38 295 GLN A N 1
ATOM 2331 C CA . GLN A 1 295 ? 31.578 -29.594 -6.59 1 90.38 295 GLN A CA 1
ATOM 2332 C C . GLN A 1 295 ? 30.406 -28.609 -6.691 1 90.38 295 GLN A C 1
ATOM 2334 O O . GLN A 1 295 ? 29.516 -28.625 -5.848 1 90.38 295 GLN A O 1
ATOM 2339 N N . SER A 1 296 ? 30.438 -27.734 -7.648 1 93.62 296 SER A N 1
ATOM 2340 C CA . SER A 1 296 ? 29.375 -26.766 -7.879 1 93.62 296 SER A CA 1
ATOM 2341 C C . SER A 1 296 ? 29 -26.688 -9.352 1 93.62 296 SER A C 1
ATOM 2343 O O . SER A 1 296 ? 29.875 -26.578 -10.219 1 93.62 296 SER A O 1
ATOM 2345 N N . LEU A 1 297 ? 27.719 -26.922 -9.656 1 93.94 297 LEU A N 1
ATOM 2346 C CA . LEU A 1 297 ? 27.219 -26.875 -11.023 1 93.94 297 LEU A CA 1
ATOM 2347 C C . LEU A 1 297 ? 26.109 -25.828 -11.156 1 93.94 297 LEU A C 1
ATOM 2349 O O . LEU A 1 297 ? 25.125 -25.859 -10.414 1 93.94 297 LEU A O 1
ATOM 2353 N N . ASP A 1 298 ? 26.266 -24.906 -12.016 1 96.06 298 ASP A N 1
ATOM 2354 C CA . ASP A 1 298 ? 25.266 -23.859 -12.266 1 96.06 298 ASP A CA 1
ATOM 2355 C C . ASP A 1 298 ? 24.812 -23.875 -13.719 1 96.06 298 ASP A C 1
ATOM 2357 O O . ASP A 1 298 ? 25.594 -23.578 -14.625 1 96.06 298 ASP A O 1
ATOM 2361 N N . LEU A 1 299 ? 23.609 -24.25 -13.93 1 96.38 299 LEU A N 1
ATOM 2362 C CA . LEU A 1 299 ? 23.016 -24.297 -15.266 1 96.38 299 LEU A CA 1
ATOM 2363 C C . LEU A 1 299 ? 21.922 -23.25 -15.414 1 96.38 299 LEU A C 1
ATOM 2365 O O . LEU A 1 299 ? 20.891 -23.516 -16.062 1 96.38 299 LEU A O 1
ATOM 2369 N N . SER A 1 300 ? 22.125 -22.125 -14.852 1 96.75 300 SER A N 1
ATOM 2370 C CA . SER A 1 300 ? 21.094 -21.078 -14.859 1 96.75 300 SER A CA 1
ATOM 2371 C C . SER A 1 300 ? 20.969 -20.453 -16.234 1 96.75 300 SER A C 1
ATOM 2373 O O . SER A 1 300 ? 21.875 -20.562 -17.062 1 96.75 300 SER A O 1
ATOM 2375 N N . PHE A 1 301 ? 19.844 -19.844 -16.562 1 94.81 301 PHE A N 1
ATOM 2376 C CA . PHE A 1 301 ? 19.562 -19.078 -17.766 1 94.81 301 PHE A CA 1
ATOM 2377 C C . PHE A 1 301 ? 19.641 -19.969 -19 1 94.81 301 PHE A C 1
ATOM 2379 O O . PHE A 1 301 ? 20.266 -19.625 -20 1 94.81 301 PHE A O 1
ATOM 2386 N N . ASN A 1 302 ? 19.094 -21.141 -18.875 1 95.69 302 ASN A N 1
ATOM 2387 C CA . ASN A 1 302 ? 18.906 -22.047 -20 1 95.69 302 ASN A CA 1
ATOM 2388 C C . ASN A 1 302 ? 17.422 -22.375 -20.219 1 95.69 302 ASN A C 1
ATOM 2390 O O . ASN A 1 302 ? 16.547 -21.609 -19.812 1 95.69 302 ASN A O 1
ATOM 2394 N N . ARG A 1 303 ? 17.125 -23.453 -20.969 1 94 303 ARG A N 1
ATOM 2395 C CA . ARG A 1 303 ? 15.742 -23.797 -21.297 1 94 303 ARG A CA 1
ATOM 2396 C C . ARG A 1 303 ? 15.398 -25.203 -20.828 1 94 303 ARG A C 1
ATOM 2398 O O . ARG A 1 303 ? 14.758 -25.953 -21.562 1 94 303 ARG A O 1
ATOM 2405 N N . ILE A 1 304 ? 15.867 -25.406 -19.641 1 95.12 304 ILE A N 1
ATOM 2406 C CA . ILE A 1 304 ? 15.633 -26.75 -19.109 1 95.12 304 ILE A CA 1
ATOM 2407 C C . ILE A 1 304 ? 14.172 -26.875 -18.672 1 95.12 304 ILE A C 1
ATOM 2409 O O . ILE A 1 304 ? 13.68 -26.062 -17.875 1 95.12 304 ILE A O 1
ATOM 2413 N N . LYS A 1 305 ? 13.5 -27.906 -19.094 1 91.88 305 LYS A N 1
ATOM 2414 C CA . LYS A 1 305 ? 12.07 -28.047 -18.828 1 91.88 305 LYS A CA 1
ATOM 2415 C C . LYS A 1 305 ? 11.82 -29.078 -17.734 1 91.88 305 LYS A C 1
ATOM 2417 O O . LYS A 1 305 ? 10.812 -29.016 -17.031 1 91.88 305 LYS A O 1
ATOM 2422 N N . SER A 1 306 ? 12.703 -30.047 -17.656 1 92.56 306 SER A N 1
ATOM 2423 C CA . SER A 1 306 ? 12.562 -31.109 -16.672 1 92.56 306 SER A CA 1
ATOM 2424 C C . SER A 1 306 ? 13.922 -31.547 -16.141 1 92.56 306 SER A C 1
ATOM 2426 O O . SER A 1 306 ? 14.922 -31.5 -16.859 1 92.56 306 SER A O 1
ATOM 2428 N N . VAL A 1 307 ? 13.914 -31.953 -14.922 1 92.56 307 VAL A N 1
ATOM 2429 C CA . VAL A 1 307 ? 15.172 -32.406 -14.32 1 92.56 307 VAL A CA 1
ATOM 2430 C C . VAL A 1 307 ? 15.344 -33.906 -14.523 1 92.56 307 VAL A C 1
ATOM 2432 O O . VAL A 1 307 ? 16.375 -34.469 -14.148 1 92.56 307 VAL A O 1
ATOM 2435 N N . GLU A 1 308 ? 14.492 -34.656 -15.148 1 89.94 308 GLU A N 1
ATOM 2436 C CA . GLU A 1 308 ? 14.586 -36.031 -15.531 1 89.94 308 GLU A CA 1
ATOM 2437 C C . GLU A 1 308 ? 15.133 -36.906 -14.391 1 89.94 308 GLU A C 1
ATOM 2439 O O . GLU A 1 308 ? 16.125 -37.594 -14.562 1 89.94 308 GLU A O 1
ATOM 2444 N N . LYS A 1 309 ? 14.539 -36.781 -13.18 1 91.88 309 LYS A N 1
ATOM 2445 C CA . LYS A 1 309 ? 14.922 -37.531 -11.992 1 91.88 309 LYS A CA 1
ATOM 2446 C C . LYS A 1 309 ? 16.406 -37.375 -11.703 1 91.88 309 LYS A C 1
ATOM 2448 O O . LYS A 1 309 ? 17.047 -38.281 -11.156 1 91.88 309 LYS A O 1
ATOM 2453 N N . TYR A 1 310 ? 17.062 -36.312 -12.203 1 94.12 310 TYR A N 1
ATOM 2454 C CA . TYR A 1 310 ? 18.453 -35.938 -11.969 1 94.12 310 TYR A CA 1
ATOM 2455 C C . TYR A 1 310 ? 19.422 -36.938 -12.539 1 94.12 310 TYR A C 1
ATOM 2457 O O . TYR A 1 310 ? 20.5 -37.188 -11.977 1 94.12 310 TYR A O 1
ATOM 2465 N N . ASN A 1 311 ? 19.031 -37.5 -13.641 1 92.06 311 ASN A N 1
ATOM 2466 C CA . ASN A 1 311 ? 19.844 -38.531 -14.258 1 92.06 311 ASN A CA 1
ATOM 2467 C C . ASN A 1 311 ? 21.031 -37.938 -15.023 1 92.06 311 ASN A C 1
ATOM 2469 O O . ASN A 1 311 ? 21.859 -38.688 -15.555 1 92.06 311 ASN A O 1
ATOM 2473 N N . PHE A 1 312 ? 21.094 -36.562 -14.961 1 91.94 312 PHE A N 1
ATOM 2474 C CA . PHE A 1 312 ? 22.203 -35.938 -15.641 1 91.94 312 PHE A CA 1
ATOM 2475 C C . PHE A 1 312 ? 23.469 -35.969 -14.781 1 91.94 312 PHE A C 1
ATOM 2477 O O . PHE A 1 312 ? 24.562 -35.656 -15.258 1 91.94 312 PHE A O 1
ATOM 2484 N N . LEU A 1 313 ? 23.297 -36.438 -13.617 1 90.94 313 LEU A N 1
ATOM 2485 C CA . LEU A 1 313 ? 24.438 -36.594 -12.719 1 90.94 313 LEU A CA 1
ATOM 2486 C C . LEU A 1 313 ? 24.688 -38.062 -12.43 1 90.94 313 LEU A C 1
ATOM 2488 O O . LEU A 1 313 ? 23.766 -38.875 -12.461 1 90.94 313 LEU A O 1
ATOM 2492 N N . SER A 1 314 ? 25.938 -38.406 -12.102 1 88.06 314 SER A N 1
ATOM 2493 C CA . SER A 1 314 ? 26.281 -39.75 -11.711 1 88.06 314 SER A CA 1
ATOM 2494 C C . SER A 1 314 ? 25.953 -40 -10.242 1 88.06 314 SER A C 1
ATOM 2496 O O . SER A 1 314 ? 26 -39.094 -9.422 1 88.06 314 SER A O 1
ATOM 2498 N N . PRO A 1 315 ? 25.547 -41.25 -9.906 1 84.94 315 PRO A N 1
ATOM 2499 C CA . PRO A 1 315 ? 25.25 -41.562 -8.508 1 84.94 315 PRO A CA 1
ATOM 2500 C C . PRO A 1 315 ? 26.438 -41.375 -7.582 1 84.94 315 PRO A C 1
ATOM 2502 O O . PRO A 1 315 ? 26.266 -41.188 -6.375 1 84.94 315 PRO A O 1
ATOM 2505 N N . ASN A 1 316 ? 27.703 -41.438 -8.203 1 83.38 316 ASN A N 1
ATOM 2506 C CA . ASN A 1 316 ? 28.906 -41.25 -7.395 1 83.38 316 ASN A CA 1
ATOM 2507 C C . ASN A 1 316 ? 29.391 -39.812 -7.441 1 83.38 316 ASN A C 1
ATOM 2509 O O . ASN A 1 316 ? 30.562 -39.531 -7.121 1 83.38 316 ASN A O 1
ATOM 2513 N N . ASN A 1 317 ? 28.484 -38.938 -7.652 1 84.81 317 ASN A N 1
ATOM 2514 C CA . ASN A 1 317 ? 28.875 -37.531 -7.77 1 84.81 317 ASN A CA 1
ATOM 2515 C C . ASN A 1 317 ? 29.172 -36.906 -6.406 1 84.81 317 ASN A C 1
ATOM 2517 O O . ASN A 1 317 ? 28.688 -37.406 -5.383 1 84.81 317 ASN A O 1
ATOM 2521 N N . THR A 1 318 ? 30.031 -35.938 -6.332 1 88.56 318 THR A N 1
ATOM 2522 C CA . THR A 1 318 ? 30.375 -35.219 -5.109 1 88.56 318 THR A CA 1
ATOM 2523 C C . THR A 1 318 ? 29.875 -33.781 -5.168 1 88.56 318 THR A C 1
ATOM 2525 O O . THR A 1 318 ? 30.562 -32.875 -4.695 1 88.56 318 THR A O 1
ATOM 2528 N N . LEU A 1 319 ? 28.719 -33.625 -5.77 1 92.31 319 LEU A N 1
ATOM 2529 C CA . LEU A 1 319 ? 28.172 -32.312 -5.961 1 92.31 319 LEU A CA 1
ATOM 2530 C C . LEU A 1 319 ? 27.656 -31.734 -4.641 1 92.31 319 LEU A C 1
ATOM 2532 O O . LEU A 1 319 ? 26.922 -32.406 -3.912 1 92.31 319 LEU A O 1
ATOM 2536 N N . HIS A 1 320 ? 28.062 -30.438 -4.367 1 94.94 320 HIS A N 1
ATOM 2537 C CA . HIS A 1 320 ? 27.656 -29.781 -3.131 1 94.94 320 HIS A CA 1
ATOM 2538 C C . HIS A 1 320 ? 26.625 -28.688 -3.406 1 94.94 320 HIS A C 1
ATOM 2540 O O . HIS A 1 320 ? 25.766 -28.406 -2.562 1 94.94 320 HIS A O 1
ATOM 2546 N N . ASN A 1 321 ? 26.781 -28.062 -4.539 1 96.44 321 ASN A N 1
ATOM 2547 C CA . ASN A 1 321 ? 25.891 -26.953 -4.91 1 96.44 321 ASN A CA 1
ATOM 2548 C C . ASN A 1 321 ? 25.312 -27.156 -6.305 1 96.44 321 ASN A C 1
ATOM 2550 O O . ASN A 1 321 ? 26.031 -27.438 -7.258 1 96.44 321 ASN A O 1
ATOM 2554 N N . LEU A 1 322 ? 24.016 -27.109 -6.383 1 96.88 322 LEU A N 1
ATOM 2555 C CA . LEU A 1 322 ? 23.328 -27.188 -7.664 1 96.88 322 LEU A CA 1
ATOM 2556 C C . LEU A 1 322 ? 22.438 -25.984 -7.891 1 96.88 322 LEU A C 1
ATOM 2558 O O . LEU A 1 322 ? 21.578 -25.672 -7.066 1 96.88 322 LEU A O 1
ATOM 2562 N N . THR A 1 323 ? 22.641 -25.25 -8.977 1 97.81 323 THR A N 1
ATOM 2563 C CA . THR A 1 323 ? 21.859 -24.062 -9.297 1 97.81 323 THR A CA 1
ATOM 2564 C C . THR A 1 323 ? 21.172 -24.219 -10.656 1 97.81 323 THR A C 1
ATOM 2566 O O . THR A 1 323 ? 21.844 -24.422 -11.672 1 97.81 323 THR A O 1
ATOM 2569 N N . LEU A 1 324 ? 19.891 -24.172 -10.641 1 97.81 324 LEU A N 1
ATOM 2570 C CA . LEU A 1 324 ? 19.094 -24.281 -11.859 1 97.81 324 LEU A CA 1
ATOM 2571 C C . LEU A 1 324 ? 18.172 -23.078 -12 1 97.81 324 LEU A C 1
ATOM 2573 O O . LEU A 1 324 ? 17 -23.234 -12.375 1 97.81 324 LEU A O 1
ATOM 2577 N N . ASN A 1 325 ? 18.672 -21.953 -11.742 1 97.38 325 ASN A N 1
ATOM 2578 C CA . ASN A 1 325 ? 17.844 -20.766 -11.758 1 97.38 325 ASN A CA 1
ATOM 2579 C C . ASN A 1 325 ? 17.484 -20.344 -13.188 1 97.38 325 ASN A C 1
ATOM 2581 O O . ASN A 1 325 ? 18.25 -20.594 -14.117 1 97.38 325 ASN A O 1
ATOM 2585 N N . LYS A 1 326 ? 16.281 -19.719 -13.398 1 94.88 326 LYS A N 1
ATOM 2586 C CA . LYS A 1 326 ? 15.844 -19.094 -14.641 1 94.88 326 LYS A CA 1
ATOM 2587 C C . LYS A 1 326 ? 15.859 -20.078 -15.797 1 94.88 326 LYS A C 1
ATOM 2589 O O . LYS A 1 326 ? 16.469 -19.812 -16.844 1 94.88 326 LYS A O 1
ATOM 2594 N N . ASN A 1 327 ? 15.328 -21.234 -15.539 1 96.12 327 ASN A N 1
ATOM 2595 C CA . ASN A 1 327 ? 15.016 -22.219 -16.562 1 96.12 327 ASN A CA 1
ATOM 2596 C C . ASN A 1 327 ? 13.508 -22.328 -16.797 1 96.12 327 ASN A C 1
ATOM 2598 O O . ASN A 1 327 ? 12.766 -21.391 -16.531 1 96.12 327 ASN A O 1
ATOM 2602 N N . GLN A 1 328 ? 13.039 -23.469 -17.391 1 92.69 328 GLN A N 1
ATOM 2603 C CA . GLN A 1 328 ? 11.625 -23.641 -17.688 1 92.69 328 GLN A CA 1
ATOM 2604 C C . GLN A 1 328 ? 11.07 -24.906 -17.031 1 92.69 328 GLN A C 1
ATOM 2606 O O . GLN A 1 328 ? 10.273 -25.609 -17.641 1 92.69 328 GLN A O 1
ATOM 2611 N N . ILE A 1 329 ? 11.57 -25.078 -15.82 1 94.06 329 ILE A N 1
ATOM 2612 C CA . ILE A 1 329 ? 11.125 -26.266 -15.102 1 94.06 329 ILE A CA 1
ATOM 2613 C C . ILE A 1 329 ? 9.695 -26.078 -14.609 1 94.06 329 ILE A C 1
ATOM 2615 O O . ILE A 1 329 ? 9.375 -25.047 -14.016 1 94.06 329 ILE A O 1
ATOM 2619 N N . GLU A 1 330 ? 8.852 -27.094 -14.766 1 87.69 330 GLU A N 1
ATOM 2620 C CA . GLU A 1 330 ? 7.434 -26.906 -14.469 1 87.69 330 GLU A CA 1
ATOM 2621 C C . GLU A 1 330 ? 6.996 -27.75 -13.273 1 87.69 330 GLU A C 1
ATOM 2623 O O . GLU A 1 330 ? 6.129 -27.344 -12.5 1 87.69 330 GLU A O 1
ATOM 2628 N N . VAL A 1 331 ? 7.539 -28.984 -13.195 1 88.88 331 VAL A N 1
ATOM 2629 C CA . VAL A 1 331 ? 7.102 -29.906 -12.148 1 88.88 331 VAL A CA 1
ATOM 2630 C C . VAL A 1 331 ? 8.32 -30.562 -11.5 1 88.88 331 VAL A C 1
ATOM 2632 O O . VAL A 1 331 ? 9.273 -30.922 -12.188 1 88.88 331 VAL A O 1
ATOM 2635 N N . LEU A 1 332 ? 8.336 -30.578 -10.266 1 93 332 LEU A N 1
ATOM 2636 C CA . LEU A 1 332 ? 9.266 -31.453 -9.555 1 93 332 LEU A CA 1
ATOM 2637 C C . LEU A 1 332 ? 8.578 -32.75 -9.141 1 93 332 LEU A C 1
ATOM 2639 O O . LEU A 1 332 ? 7.836 -32.781 -8.156 1 93 332 LEU A O 1
ATOM 2643 N N . GLU A 1 333 ? 8.898 -33.812 -9.789 1 90.75 333 GLU A N 1
ATOM 2644 C CA . GLU A 1 333 ? 8.211 -35.094 -9.664 1 90.75 333 GLU A CA 1
ATOM 2645 C C . GLU A 1 333 ? 8.641 -35.812 -8.406 1 90.75 333 GLU A C 1
ATOM 2647 O O . GLU A 1 333 ? 9.68 -35.5 -7.82 1 90.75 333 GLU A O 1
ATOM 2652 N N . SER A 1 334 ? 7.727 -36.719 -8.07 1 92.38 334 SER A N 1
ATOM 2653 C CA . SER A 1 334 ? 8.023 -37.562 -6.922 1 92.38 334 SER A CA 1
ATOM 2654 C C . SE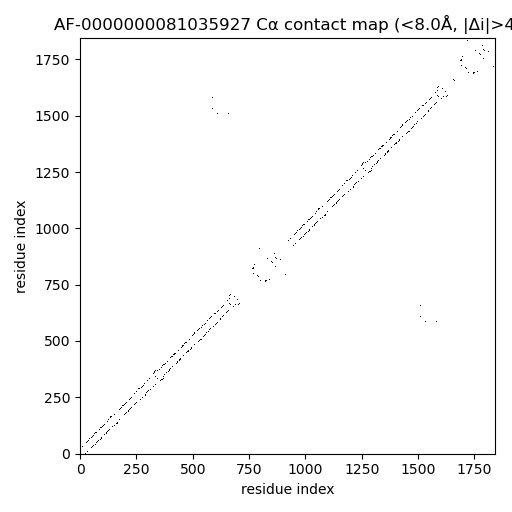R A 1 334 ? 9.227 -38.469 -7.195 1 92.38 334 SER A C 1
ATOM 2656 O O . SER A 1 334 ? 9.391 -38.969 -8.305 1 92.38 334 SER A O 1
ATOM 2658 N N . CYS A 1 335 ? 10.031 -38.688 -6.273 1 93.5 335 CYS A N 1
ATOM 2659 C CA . CYS A 1 335 ? 11.227 -39.5 -6.414 1 93.5 335 CYS A CA 1
ATOM 2660 C C . CYS A 1 335 ? 11.016 -40.875 -5.789 1 93.5 335 CYS A C 1
ATOM 2662 O O . CYS A 1 335 ? 11.984 -41.594 -5.496 1 93.5 335 CYS A O 1
ATOM 2664 N N . VAL A 1 336 ? 9.727 -41.188 -5.516 1 90.44 336 VAL A N 1
ATOM 2665 C CA . VAL A 1 336 ? 9.383 -42.5 -5.02 1 90.44 336 VAL A CA 1
ATOM 2666 C C . VAL A 1 336 ? 8.438 -43.188 -6 1 90.44 336 VAL A C 1
ATOM 2668 O O . VAL A 1 336 ? 7.672 -42.531 -6.703 1 90.44 336 VAL A O 1
ATOM 2671 N N . LYS A 1 337 ? 8.469 -44.562 -6.172 1 84.75 337 LYS A N 1
ATOM 2672 C CA . LYS A 1 337 ? 7.574 -45.312 -7.039 1 84.75 337 LYS A CA 1
ATOM 2673 C C . LYS A 1 337 ? 6.141 -45.281 -6.516 1 84.75 337 LYS A C 1
ATOM 2675 O O . LYS A 1 337 ? 5.922 -45.219 -5.305 1 84.75 337 LYS A O 1
ATOM 2680 N N . LYS A 1 338 ? 5.199 -44.969 -7.203 1 70.44 338 LYS A N 1
ATOM 2681 C CA . LYS A 1 338 ? 3.777 -44.844 -6.898 1 70.44 338 LYS A CA 1
ATOM 2682 C C . LYS A 1 338 ? 3.26 -46.062 -6.164 1 70.44 338 LYS A C 1
ATOM 2684 O O . LYS A 1 338 ? 2.209 -46.031 -5.523 1 70.44 338 LYS A O 1
ATOM 2689 N N . ASP A 1 339 ? 3.988 -47.312 -6.492 1 54.94 339 ASP A N 1
ATOM 2690 C CA . ASP A 1 339 ? 3.531 -48.562 -5.91 1 54.94 339 ASP A CA 1
ATOM 2691 C C . ASP A 1 339 ? 4.055 -48.719 -4.484 1 54.94 339 ASP A C 1
ATOM 2693 O O . ASP A 1 339 ? 5.266 -48.844 -4.273 1 54.94 339 ASP A O 1
ATOM 2697 N N . ASN A 1 340 ? 3.359 -48.625 -3.498 1 53.62 340 ASN A N 1
ATOM 2698 C CA . ASN A 1 340 ? 3.502 -48.812 -2.057 1 53.62 340 ASN A CA 1
ATOM 2699 C C . ASN A 1 340 ? 4.957 -49.031 -1.66 1 53.62 340 ASN A C 1
ATOM 2701 O O . ASN A 1 340 ? 5.258 -49.25 -0.486 1 53.62 340 ASN A O 1
ATOM 2705 N N . SER A 1 341 ? 5.859 -49.312 -2.596 1 57.66 341 SER A N 1
ATOM 2706 C CA . SER A 1 341 ? 7.223 -49.594 -2.152 1 57.66 341 SER A CA 1
ATOM 2707 C C . SER A 1 341 ? 8.062 -48.312 -2.141 1 57.66 341 SER A C 1
ATOM 2709 O O . SER A 1 341 ? 7.836 -47.406 -2.947 1 57.66 341 SER A O 1
ATOM 2711 N N . ILE A 1 342 ? 8.625 -47.75 -1.007 1 64.44 342 ILE A N 1
ATOM 2712 C CA . ILE A 1 342 ? 9.438 -46.562 -0.698 1 64.44 342 ILE A CA 1
ATOM 2713 C C . ILE A 1 342 ? 10.758 -46.656 -1.461 1 64.44 342 ILE A C 1
ATOM 2715 O O . ILE A 1 342 ? 11.82 -46.312 -0.919 1 64.44 342 ILE A O 1
ATOM 2719 N N . SER A 1 343 ? 10.75 -47.25 -2.674 1 81.62 343 SER A N 1
ATOM 2720 C CA . SER A 1 343 ? 12.023 -47.281 -3.395 1 81.62 343 SER A CA 1
ATOM 2721 C C . SER A 1 343 ? 12.281 -45.969 -4.133 1 81.62 343 SER A C 1
ATOM 2723 O O . SER A 1 343 ? 11.414 -45.5 -4.859 1 81.62 343 SER A O 1
ATOM 2725 N N . VAL A 1 344 ? 13.477 -45.406 -3.895 1 86.56 344 VAL A N 1
ATOM 2726 C CA . VAL A 1 344 ? 13.875 -44.094 -4.469 1 86.56 344 VAL A CA 1
ATOM 2727 C C . VAL A 1 344 ? 14.273 -44.281 -5.93 1 86.56 344 VAL A C 1
ATOM 2729 O O . VAL A 1 344 ? 15.086 -45.156 -6.25 1 86.56 344 VAL A O 1
ATOM 2732 N N . ILE A 1 345 ? 13.664 -43.531 -6.887 1 90.5 345 ILE A N 1
ATOM 2733 C CA . ILE A 1 345 ? 13.875 -43.688 -8.32 1 90.5 345 ILE A CA 1
ATOM 2734 C C . ILE A 1 345 ? 14.805 -42.594 -8.828 1 90.5 345 ILE A C 1
ATOM 2736 O O . ILE A 1 345 ? 15.391 -42.688 -9.898 1 90.5 345 ILE A O 1
ATOM 2740 N N . CYS A 1 346 ? 15.016 -41.531 -8.07 1 93.19 346 CYS A N 1
ATOM 2741 C CA . CYS A 1 346 ? 15.883 -40.406 -8.477 1 93.19 346 CYS A CA 1
ATOM 2742 C C . CYS A 1 346 ? 17.344 -40.719 -8.125 1 93.19 346 CYS A C 1
ATOM 2744 O O . CYS A 1 346 ? 17.609 -41.5 -7.215 1 93.19 346 CYS A O 1
ATOM 2746 N N . THR A 1 347 ? 18.281 -40.125 -8.859 1 93.19 347 THR A N 1
ATOM 2747 C CA . THR A 1 347 ? 19.719 -40.25 -8.578 1 93.19 347 THR A CA 1
ATOM 2748 C C . THR A 1 347 ? 20.031 -39.75 -7.176 1 93.19 347 THR A C 1
ATOM 2750 O O . THR A 1 347 ? 19.656 -38.656 -6.805 1 93.19 347 THR A O 1
ATOM 2753 N N . PRO A 1 348 ? 20.641 -40.594 -6.398 1 92.25 348 PRO A N 1
ATOM 2754 C CA . PRO A 1 348 ? 21 -40.156 -5.051 1 92.25 348 PRO A CA 1
ATOM 2755 C C . PRO A 1 348 ? 22.031 -39.031 -5.059 1 92.25 348 PRO A C 1
ATOM 2757 O O . PRO A 1 348 ? 23 -39.094 -5.824 1 92.25 348 PRO A O 1
ATOM 2760 N N . LEU A 1 349 ? 21.844 -38.031 -4.262 1 93.38 349 LEU A N 1
ATOM 2761 C CA . LEU A 1 349 ? 22.766 -36.906 -4.105 1 93.38 349 LEU A CA 1
ATOM 2762 C C . LEU A 1 349 ? 23.109 -36.688 -2.633 1 93.38 349 LEU A C 1
ATOM 2764 O O . LEU A 1 349 ? 22.719 -35.656 -2.053 1 93.38 349 LEU A O 1
ATOM 2768 N N . PRO A 1 350 ? 23.938 -37.562 -2.086 1 91.06 350 PRO A N 1
ATOM 2769 C CA . PRO A 1 350 ? 24.156 -37.531 -0.639 1 91.06 350 PRO A CA 1
ATOM 2770 C C . PRO A 1 350 ? 25.016 -36.375 -0.181 1 91.06 350 PRO A C 1
ATOM 2772 O O . PRO A 1 350 ? 25.016 -36.031 1 1 91.06 350 PRO A O 1
ATOM 2775 N N . TYR A 1 351 ? 25.781 -35.688 -1.082 1 93.31 351 TYR A N 1
ATOM 2776 C CA . TYR A 1 351 ? 26.688 -34.656 -0.659 1 93.31 351 TYR A CA 1
ATOM 2777 C C . TYR A 1 351 ? 26.109 -33.281 -0.946 1 93.31 351 TYR A C 1
ATOM 2779 O O . TYR A 1 351 ? 26.688 -32.25 -0.564 1 93.31 351 TYR A O 1
ATOM 2787 N N . LEU A 1 352 ? 24.953 -33.312 -1.594 1 95.19 352 LEU A N 1
ATOM 2788 C CA . LEU A 1 352 ? 24.344 -32.031 -1.972 1 95.19 352 LEU A CA 1
ATOM 2789 C C . LEU A 1 352 ? 23.891 -31.266 -0.737 1 95.19 352 LEU A C 1
ATOM 2791 O O . LEU A 1 352 ? 23.188 -31.797 0.121 1 95.19 352 LEU A O 1
ATOM 2795 N N . GLU A 1 353 ? 24.312 -29.969 -0.646 1 97.12 353 GLU A N 1
ATOM 2796 C CA . GLU A 1 353 ? 24.016 -29.141 0.523 1 97.12 353 GLU A CA 1
ATOM 2797 C C . GLU A 1 353 ? 23.109 -27.969 0.156 1 97.12 353 GLU A C 1
ATOM 2799 O O . GLU A 1 353 ? 22.25 -27.562 0.948 1 97.12 353 GLU A O 1
ATOM 2804 N N . ASN A 1 354 ? 23.312 -27.391 -0.978 1 97.94 354 ASN A N 1
ATOM 2805 C CA . ASN A 1 354 ? 22.562 -26.234 -1.421 1 97.94 354 ASN A CA 1
ATOM 2806 C C . ASN A 1 354 ? 21.938 -26.453 -2.793 1 97.94 354 ASN A C 1
ATOM 2808 O O . ASN A 1 354 ? 22.609 -26.906 -3.721 1 97.94 354 ASN A O 1
ATOM 2812 N N . VAL A 1 355 ? 20.672 -26.203 -2.879 1 98 355 VAL A N 1
ATOM 2813 C CA . VAL A 1 355 ? 19.969 -26.297 -4.152 1 98 355 VAL A CA 1
ATOM 2814 C C . VAL A 1 355 ? 19.188 -25.016 -4.414 1 98 355 VAL A C 1
ATOM 2816 O O . VAL A 1 355 ? 18.453 -24.531 -3.545 1 98 355 VAL A O 1
ATOM 2819 N N . PHE A 1 356 ? 19.375 -24.438 -5.586 1 98.06 356 PHE A N 1
ATOM 2820 C CA . PHE A 1 356 ? 18.672 -23.219 -5.992 1 98.06 356 PHE A CA 1
ATOM 2821 C C . PHE A 1 356 ? 17.906 -23.438 -7.289 1 98.06 356 PHE A C 1
ATOM 2823 O O . PHE A 1 356 ? 18.5 -23.641 -8.344 1 98.06 356 PHE A O 1
ATOM 2830 N N . ILE A 1 357 ? 16.672 -23.484 -7.227 1 97.88 357 ILE A N 1
ATOM 2831 C CA . ILE A 1 357 ? 15.797 -23.562 -8.391 1 97.88 357 ILE A CA 1
ATOM 2832 C C . ILE A 1 357 ? 14.859 -22.359 -8.422 1 97.88 357 ILE A C 1
ATOM 2834 O O . ILE A 1 357 ? 13.641 -22.516 -8.328 1 97.88 357 ILE A O 1
ATOM 2838 N N . LYS A 1 358 ? 15.445 -21.297 -8.648 1 96.94 358 LYS A N 1
ATOM 2839 C CA . LYS A 1 358 ? 14.719 -20.031 -8.562 1 96.94 358 LYS A CA 1
ATOM 2840 C C . LYS A 1 358 ? 14.242 -19.578 -9.945 1 96.94 358 LYS A C 1
ATOM 2842 O O . LYS A 1 358 ? 14.906 -19.828 -10.945 1 96.94 358 LYS A O 1
ATOM 2847 N N . TYR A 1 359 ? 13.078 -18.938 -10.016 1 91.56 359 TYR A N 1
ATOM 2848 C CA . TYR A 1 359 ? 12.539 -18.266 -11.195 1 91.56 359 TYR A CA 1
ATOM 2849 C C . TYR A 1 359 ? 12.391 -19.25 -12.352 1 91.56 359 TYR A C 1
ATOM 2851 O O . TYR A 1 359 ? 12.875 -19 -13.453 1 91.56 359 TYR A O 1
ATOM 2859 N N . ASN A 1 360 ? 11.867 -20.359 -11.984 1 94.25 360 ASN A N 1
ATOM 2860 C CA . ASN A 1 360 ? 11.375 -21.297 -12.977 1 94.25 360 ASN A CA 1
ATOM 2861 C C . ASN A 1 360 ? 9.859 -21.203 -13.133 1 94.25 360 ASN A C 1
ATOM 2863 O O . ASN A 1 360 ? 9.266 -20.156 -12.883 1 94.25 360 ASN A O 1
ATOM 2867 N N . ASN A 1 361 ? 9.211 -22.297 -13.648 1 86.81 361 ASN A N 1
ATOM 2868 C CA . ASN A 1 361 ? 7.762 -22.328 -13.828 1 86.81 361 ASN A CA 1
ATOM 2869 C C . ASN A 1 361 ? 7.121 -23.453 -13.031 1 86.81 361 ASN A C 1
ATOM 2871 O O . ASN A 1 361 ? 6.164 -24.094 -13.492 1 86.81 361 ASN A O 1
ATOM 2875 N N . ILE A 1 362 ? 7.707 -23.625 -11.883 1 91.56 362 ILE A N 1
ATOM 2876 C CA . ILE A 1 362 ? 7.223 -24.75 -11.102 1 91.56 362 ILE A CA 1
ATOM 2877 C C . ILE A 1 362 ? 5.848 -24.422 -10.523 1 91.56 362 ILE A C 1
ATOM 2879 O O . ILE A 1 362 ? 5.695 -23.453 -9.781 1 91.56 362 ILE A O 1
ATOM 2883 N N . PHE A 1 363 ? 4.895 -25.234 -10.844 1 81.56 363 PHE A N 1
ATOM 2884 C CA . PHE A 1 363 ? 3.559 -24.969 -10.328 1 81.56 363 PHE A CA 1
ATOM 2885 C C . PHE A 1 363 ? 3.127 -26.047 -9.344 1 81.56 363 PHE A C 1
ATOM 2887 O O . PHE A 1 363 ? 2.166 -25.859 -8.594 1 81.56 363 PHE A O 1
ATOM 2894 N N . GLN A 1 364 ? 3.879 -27.141 -9.359 1 83.06 364 GLN A N 1
ATOM 2895 C CA . GLN A 1 364 ? 3.5 -28.25 -8.477 1 83.06 364 GLN A CA 1
ATOM 2896 C C . GLN A 1 364 ? 4.73 -28.922 -7.871 1 83.06 364 GLN A C 1
ATOM 2898 O O . GLN A 1 364 ? 5.707 -29.188 -8.57 1 83.06 364 GLN A O 1
ATOM 2903 N N . LEU A 1 365 ? 4.707 -29.047 -6.633 1 89.56 365 LEU A N 1
ATOM 2904 C CA . LEU A 1 365 ? 5.68 -29.844 -5.895 1 89.56 365 LEU A CA 1
ATOM 2905 C C . LEU A 1 365 ? 5.059 -31.156 -5.418 1 89.56 365 LEU A C 1
ATOM 2907 O O . LEU A 1 365 ? 4.27 -31.156 -4.469 1 89.56 365 LEU A O 1
ATOM 2911 N N . GLU A 1 366 ? 5.469 -32.281 -5.941 1 88.94 366 GLU A N 1
ATOM 2912 C CA . GLU A 1 366 ? 4.883 -33.562 -5.586 1 88.94 366 GLU A CA 1
ATOM 2913 C C . GLU A 1 366 ? 5.453 -34.094 -4.27 1 88.94 366 GLU A C 1
ATOM 2915 O O . GLU A 1 366 ? 6.5 -33.625 -3.814 1 88.94 366 GLU A O 1
ATOM 2920 N N . SER A 1 367 ? 4.781 -35 -3.705 1 90.25 367 SER A N 1
ATOM 2921 C CA . SER A 1 367 ? 5.258 -35.625 -2.471 1 90.25 367 SER A CA 1
ATOM 2922 C C . SER A 1 367 ? 6.578 -36.344 -2.693 1 90.25 367 SER A C 1
ATOM 2924 O O . SER A 1 367 ? 6.789 -36.969 -3.744 1 90.25 367 SER A O 1
ATOM 2926 N N . TYR A 1 368 ? 7.582 -36.219 -1.864 1 92.5 368 TYR A N 1
ATOM 2927 C CA . TYR A 1 368 ? 8.859 -36.938 -1.83 1 92.5 368 TYR A CA 1
ATOM 2928 C C . TYR A 1 368 ? 9.773 -36.469 -2.955 1 92.5 368 TYR A C 1
ATOM 2930 O O . TYR A 1 368 ? 10.617 -37.219 -3.434 1 92.5 368 TYR A O 1
ATOM 2938 N N . ALA A 1 369 ? 9.523 -35.25 -3.402 1 92.81 369 ALA A N 1
ATOM 2939 C CA . ALA A 1 369 ? 10.281 -34.719 -4.527 1 92.81 369 ALA A CA 1
ATOM 2940 C C . ALA A 1 369 ? 11.766 -34.594 -4.172 1 92.81 369 ALA A C 1
ATOM 2942 O O . ALA A 1 369 ? 12.625 -34.625 -5.055 1 92.81 369 ALA A O 1
ATOM 2943 N N . PHE A 1 370 ? 12.141 -34.531 -2.814 1 95.25 370 PHE A N 1
ATOM 2944 C CA . PHE A 1 370 ? 13.516 -34.25 -2.428 1 95.25 370 PHE A CA 1
ATOM 2945 C C . PHE A 1 370 ? 14.07 -35.344 -1.525 1 95.25 370 PHE A C 1
ATOM 2947 O O . PHE A 1 370 ? 15.078 -35.156 -0.848 1 95.25 370 PHE A O 1
ATOM 2954 N N . VAL A 1 371 ? 13.508 -36.531 -1.506 1 93.56 371 VAL A N 1
ATOM 2955 C CA . VAL A 1 371 ? 13.828 -37.594 -0.561 1 93.56 371 VAL A CA 1
ATOM 2956 C C . VAL A 1 371 ? 15.25 -38.094 -0.814 1 93.56 371 VAL A C 1
ATOM 2958 O O . VAL A 1 371 ? 15.922 -38.562 0.105 1 93.56 371 VAL A O 1
ATOM 2961 N N . HIS A 1 372 ? 15.844 -37.875 -2.053 1 93.56 372 HIS A N 1
ATOM 2962 C CA . HIS A 1 372 ? 17.141 -38.406 -2.465 1 93.56 372 HIS A CA 1
ATOM 2963 C C . HIS A 1 372 ? 18.266 -37.438 -2.076 1 93.56 372 HIS A C 1
ATOM 2965 O O . HIS A 1 372 ? 19.438 -37.719 -2.279 1 93.56 372 HIS A O 1
ATOM 2971 N N . MET A 1 373 ? 17.891 -36.281 -1.479 1 95.19 373 MET A N 1
ATOM 2972 C CA . MET A 1 373 ? 18.859 -35.25 -1.055 1 95.19 373 MET A CA 1
ATOM 2973 C C . MET A 1 373 ? 18.891 -35.156 0.466 1 95.19 373 MET A C 1
ATOM 2975 O O . MET A 1 373 ? 18.656 -34.062 1.022 1 95.19 373 MET A O 1
ATOM 2979 N N . LYS A 1 374 ? 19.344 -36.094 1.142 1 92.38 374 LYS A N 1
ATOM 2980 C CA . LYS A 1 374 ? 19.188 -36.25 2.584 1 92.38 374 LYS A CA 1
ATOM 2981 C C . LYS A 1 374 ? 20.016 -35.219 3.348 1 92.38 374 LYS A C 1
ATOM 2983 O O . LYS A 1 374 ? 19.641 -34.844 4.461 1 92.38 374 LYS A O 1
ATOM 2988 N N . ASN A 1 375 ? 21.094 -34.688 2.76 1 95.25 375 ASN A N 1
ATOM 2989 C CA . ASN A 1 375 ? 21.969 -33.781 3.488 1 95.25 375 ASN A CA 1
ATOM 2990 C C . ASN A 1 375 ? 21.75 -32.344 3.059 1 95.25 375 ASN A C 1
ATOM 2992 O O . ASN A 1 375 ? 22.562 -31.453 3.363 1 95.25 375 ASN A O 1
ATOM 2996 N N . LEU A 1 376 ? 20.656 -32.156 2.379 1 97.19 376 LEU A N 1
ATOM 2997 C CA . LEU A 1 376 ? 20.344 -30.812 1.903 1 97.19 376 LEU A CA 1
ATOM 2998 C C . LEU A 1 376 ? 20.188 -29.844 3.072 1 97.19 376 LEU A C 1
ATOM 3000 O O . LEU A 1 376 ? 19.516 -30.156 4.055 1 97.19 376 LEU A O 1
ATOM 3004 N N . ARG A 1 377 ? 20.844 -28.656 2.998 1 98 377 ARG A N 1
ATOM 3005 C CA . ARG A 1 377 ? 20.797 -27.656 4.055 1 98 377 ARG A CA 1
ATOM 3006 C C . ARG A 1 377 ? 20 -26.438 3.619 1 98 377 ARG A C 1
ATOM 3008 O O . ARG A 1 377 ? 19.281 -25.844 4.422 1 98 377 ARG A O 1
ATOM 3015 N N . LYS A 1 378 ? 20.125 -26.109 2.42 1 98.38 378 LYS A N 1
ATOM 3016 C CA . LYS A 1 378 ? 19.422 -24.938 1.892 1 98.38 378 LYS A CA 1
ATOM 3017 C C . LYS A 1 378 ? 18.672 -25.281 0.608 1 98.38 378 LYS A C 1
ATOM 3019 O O . LYS A 1 378 ? 19.234 -25.891 -0.303 1 98.38 378 LYS A O 1
ATOM 3024 N N . LEU A 1 379 ? 17.438 -25 0.587 1 98.31 379 LEU A N 1
ATOM 3025 C CA . LEU A 1 379 ? 16.594 -25.156 -0.591 1 98.31 379 LEU A CA 1
ATOM 3026 C C . LEU A 1 379 ? 15.875 -23.844 -0.922 1 98.31 379 LEU A C 1
ATOM 3028 O O . LEU A 1 379 ? 15.109 -23.328 -0.106 1 98.31 379 LEU A O 1
ATOM 3032 N N . ASP A 1 380 ? 16.109 -23.281 -2.07 1 98.25 380 ASP A N 1
ATOM 3033 C CA . ASP A 1 380 ? 15.531 -22 -2.469 1 98.25 380 ASP A CA 1
ATOM 3034 C C . ASP A 1 380 ? 14.688 -22.156 -3.73 1 98.25 380 ASP A C 1
ATOM 3036 O O . ASP A 1 380 ? 15.219 -22.375 -4.82 1 98.25 380 ASP A O 1
ATOM 3040 N N . LEU A 1 381 ? 13.445 -22.062 -3.574 1 97.69 381 LEU A N 1
ATOM 3041 C CA . LEU A 1 381 ? 12.5 -22.188 -4.68 1 97.69 381 LEU A CA 1
ATOM 3042 C C . LEU A 1 381 ? 11.812 -20.844 -4.953 1 97.69 381 LEU A C 1
ATOM 3044 O O . LEU A 1 381 ? 10.648 -20.812 -5.363 1 97.69 381 LEU A O 1
ATOM 3048 N N . THR A 1 382 ? 12.5 -19.797 -4.746 1 96.31 382 THR A N 1
ATOM 3049 C CA . THR A 1 382 ? 11.953 -18.453 -4.871 1 96.31 382 THR A CA 1
ATOM 3050 C C . THR A 1 382 ? 11.539 -18.172 -6.312 1 96.31 382 THR A C 1
ATOM 3052 O O . THR A 1 382 ? 12.258 -18.531 -7.25 1 96.31 382 THR A O 1
ATOM 3055 N N . GLY A 1 383 ? 10.43 -17.484 -6.488 1 91.62 383 GLY A N 1
ATOM 3056 C CA . GLY A 1 383 ? 10.07 -16.922 -7.781 1 91.62 383 GLY A CA 1
ATOM 3057 C C . GLY A 1 383 ? 9.5 -17.953 -8.742 1 91.62 383 GLY A C 1
ATOM 3058 O O . GLY A 1 383 ? 9.766 -17.891 -9.945 1 91.62 383 GLY A O 1
ATOM 3059 N N . ASN A 1 384 ? 8.844 -19.016 -8.195 1 92.69 384 ASN A N 1
ATOM 3060 C CA . ASN A 1 384 ? 8.125 -19.984 -9.016 1 92.69 384 ASN A CA 1
ATOM 3061 C C . ASN A 1 384 ? 6.621 -19.75 -8.969 1 92.69 384 ASN A C 1
ATOM 3063 O O . ASN A 1 384 ? 6.168 -18.656 -8.594 1 92.69 384 ASN A O 1
ATOM 3067 N N . ASP A 1 385 ? 5.855 -20.766 -9.531 1 86.38 385 ASP A N 1
ATOM 3068 C CA . ASP A 1 385 ? 4.402 -20.641 -9.578 1 86.38 385 ASP A CA 1
ATOM 3069 C C . ASP A 1 385 ? 3.729 -21.703 -8.711 1 86.38 385 ASP A C 1
ATOM 3071 O O . ASP A 1 385 ? 2.717 -22.281 -9.109 1 86.38 385 ASP A O 1
ATOM 3075 N N . ILE A 1 386 ? 4.379 -21.875 -7.598 1 89.81 386 ILE A N 1
ATOM 3076 C CA . ILE A 1 386 ? 3.85 -22.922 -6.723 1 89.81 386 ILE A CA 1
ATOM 3077 C C . ILE A 1 386 ? 2.535 -22.453 -6.102 1 89.81 386 ILE A C 1
ATOM 3079 O O . ILE A 1 386 ? 2.512 -21.5 -5.336 1 89.81 386 ILE A O 1
ATOM 3083 N N . LEU A 1 387 ? 1.543 -23.156 -6.453 1 80.19 387 LEU A N 1
ATOM 3084 C CA . LEU A 1 387 ? 0.216 -22.781 -5.984 1 80.19 387 LEU A CA 1
ATOM 3085 C C . LEU A 1 387 ? -0.179 -23.578 -4.75 1 80.19 387 LEU A C 1
ATOM 3087 O O . LEU A 1 387 ? -0.75 -23.031 -3.805 1 80.19 387 LEU A O 1
ATOM 3091 N N . ARG A 1 388 ? 0.075 -24.922 -4.855 1 77.25 388 ARG A N 1
ATOM 3092 C CA . ARG A 1 388 ? -0.284 -25.828 -3.762 1 77.25 388 ARG A CA 1
ATOM 3093 C C . ARG A 1 388 ? 0.879 -26.75 -3.4 1 77.25 388 ARG A C 1
ATOM 3095 O O . ARG A 1 388 ? 1.619 -27.188 -4.281 1 77.25 388 ARG A O 1
ATOM 3102 N N . LEU A 1 389 ? 1.033 -26.875 -2.143 1 83.31 389 LEU A N 1
ATOM 3103 C CA . LEU A 1 389 ? 1.986 -27.875 -1.654 1 83.31 389 LEU A CA 1
ATOM 3104 C C . LEU A 1 389 ? 1.3 -29.219 -1.41 1 83.31 389 LEU A C 1
ATOM 3106 O O . LEU A 1 389 ? 0.183 -29.25 -0.89 1 83.31 389 LEU A O 1
ATOM 3110 N N . SER A 1 390 ? 1.877 -30.219 -1.952 1 85 390 SER A N 1
ATOM 3111 C CA . SER A 1 390 ? 1.356 -31.547 -1.681 1 85 390 SER A CA 1
ATOM 3112 C C . SER A 1 390 ? 1.438 -31.891 -0.195 1 85 390 SER A C 1
ATOM 3114 O O . SER A 1 390 ? 1.874 -31.062 0.609 1 85 390 SER A O 1
ATOM 3116 N N . LYS A 1 391 ? 1.021 -33.031 0.226 1 83.12 391 LYS A N 1
ATOM 3117 C CA . LYS A 1 391 ? 0.919 -33.406 1.631 1 83.12 391 LYS A CA 1
ATOM 3118 C C . LYS A 1 391 ? 2.301 -33.562 2.264 1 83.12 391 LYS A C 1
ATOM 3120 O O . LYS A 1 391 ? 2.516 -33.125 3.4 1 83.12 391 LYS A O 1
ATOM 3125 N N . ARG A 1 392 ? 3.318 -34.125 1.416 1 89.56 392 ARG A N 1
ATOM 3126 C CA . ARG A 1 392 ? 4.641 -34.375 1.984 1 89.56 392 ARG A CA 1
ATOM 3127 C C . ARG A 1 392 ? 5.738 -34 0.989 1 89.56 392 ARG A C 1
ATOM 3129 O O . ARG A 1 392 ? 6.609 -34.844 0.7 1 89.56 392 ARG A O 1
ATOM 3136 N N . PRO A 1 393 ? 5.805 -32.781 0.583 1 91.38 393 PRO A N 1
ATOM 3137 C CA . PRO A 1 393 ? 6.789 -32.406 -0.438 1 91.38 393 PRO A CA 1
ATOM 3138 C C . PRO A 1 393 ? 8.227 -32.438 0.089 1 91.38 393 PRO A C 1
ATOM 3140 O O . PRO A 1 393 ? 9.164 -32.688 -0.673 1 91.38 393 PRO A O 1
ATOM 3143 N N . PHE A 1 394 ? 8.43 -32.281 1.472 1 94.31 394 PHE A N 1
ATOM 3144 C CA . PHE A 1 394 ? 9.773 -32.125 2.012 1 94.31 394 PHE A CA 1
ATOM 3145 C C . PHE A 1 394 ? 10.141 -33.312 2.893 1 94.31 394 PHE A C 1
ATOM 3147 O O . PHE A 1 394 ? 11.008 -33.219 3.76 1 94.31 394 PHE A O 1
ATOM 3154 N N . HIS A 1 395 ? 9.461 -34.375 2.627 1 91.06 395 HIS A N 1
ATOM 3155 C CA . HIS A 1 395 ? 9.75 -35.562 3.406 1 91.06 395 HIS A CA 1
ATOM 3156 C C . HIS A 1 395 ? 11.188 -36.031 3.186 1 91.06 395 HIS A C 1
ATOM 3158 O O . HIS A 1 395 ? 11.672 -36.031 2.053 1 91.06 395 HIS A O 1
ATOM 3164 N N . GLY A 1 396 ? 11.938 -36.344 4.238 1 91.88 396 GLY A N 1
ATOM 3165 C CA . GLY A 1 396 ? 13.281 -36.875 4.133 1 91.88 396 GLY A CA 1
ATOM 3166 C C . GLY A 1 396 ? 14.359 -35.812 4.348 1 91.88 396 GLY A C 1
ATOM 3167 O O . GLY A 1 396 ? 15.531 -36.156 4.539 1 91.88 396 GLY A O 1
ATOM 3168 N N . LEU A 1 397 ? 14.023 -34.562 4.375 1 95.56 397 LEU A N 1
ATOM 3169 C CA . LEU A 1 397 ? 15 -33.5 4.508 1 95.56 397 LEU A CA 1
ATOM 3170 C C . LEU A 1 397 ? 15.203 -33.125 5.973 1 95.56 397 LEU A C 1
ATOM 3172 O O . LEU A 1 397 ? 14.977 -31.984 6.367 1 95.56 397 LEU A O 1
ATOM 3176 N N . HIS A 1 398 ? 15.797 -33.969 6.734 1 93.31 398 HIS A N 1
ATOM 3177 C CA . HIS A 1 398 ? 15.945 -33.812 8.18 1 93.31 398 HIS A CA 1
ATOM 3178 C C . HIS A 1 398 ? 17.031 -32.781 8.508 1 93.31 398 HIS A C 1
ATOM 3180 O O . HIS A 1 398 ? 17.016 -32.188 9.586 1 93.31 398 HIS A O 1
ATOM 3186 N N . ASN A 1 399 ? 17.891 -32.531 7.508 1 95.62 399 ASN A N 1
ATOM 3187 C CA . ASN A 1 399 ? 19.016 -31.641 7.781 1 95.62 399 ASN A CA 1
ATOM 3188 C C . ASN A 1 399 ? 18.781 -30.25 7.18 1 95.62 399 ASN A C 1
ATOM 3190 O O . ASN A 1 399 ? 19.641 -29.375 7.289 1 95.62 399 ASN A O 1
ATOM 3194 N N . LEU A 1 400 ? 17.609 -30.078 6.598 1 97.5 400 LEU A N 1
ATOM 3195 C CA . LEU A 1 400 ? 17.328 -28.797 5.957 1 97.5 400 LEU A CA 1
ATOM 3196 C C . LEU A 1 400 ? 17.266 -27.672 6.992 1 97.5 400 LEU A C 1
ATOM 3198 O O . LEU A 1 400 ? 16.531 -27.766 7.973 1 97.5 400 LEU A O 1
ATOM 3202 N N . SER A 1 401 ? 18.062 -26.625 6.793 1 97.69 401 SER A N 1
ATOM 3203 C CA . SER A 1 401 ? 18.125 -25.516 7.738 1 97.69 401 SER A CA 1
ATOM 3204 C C . SER A 1 401 ? 17.438 -24.281 7.18 1 97.69 401 SER A C 1
ATOM 3206 O O . SER A 1 401 ? 16.859 -23.484 7.934 1 97.69 401 SER A O 1
ATOM 3208 N N . HIS A 1 402 ? 17.516 -24.109 5.875 1 98.25 402 HIS A N 1
ATOM 3209 C CA . HIS A 1 402 ? 16.938 -22.938 5.246 1 98.25 402 HIS A CA 1
ATOM 3210 C C . HIS A 1 402 ? 16.016 -23.312 4.098 1 98.25 402 HIS A C 1
ATOM 3212 O O . HIS A 1 402 ? 16.453 -23.938 3.125 1 98.25 402 HIS A O 1
ATOM 3218 N N . LEU A 1 403 ? 14.781 -22.984 4.223 1 98.12 403 LEU A N 1
ATOM 3219 C CA . LEU A 1 403 ? 13.805 -23.203 3.158 1 98.12 403 LEU A CA 1
ATOM 3220 C C . LEU A 1 403 ? 13.219 -21.891 2.68 1 98.12 403 LEU A C 1
ATOM 3222 O O . LEU A 1 403 ? 12.609 -21.156 3.463 1 98.12 403 LEU A O 1
ATOM 3226 N N . VAL A 1 404 ? 13.391 -21.562 1.403 1 98.25 404 VAL A N 1
ATOM 3227 C CA . VAL A 1 404 ? 12.906 -20.297 0.855 1 98.25 404 VAL A CA 1
ATOM 3228 C C . VAL A 1 404 ? 11.852 -20.578 -0.211 1 98.25 404 VAL A C 1
ATOM 3230 O O . VAL A 1 404 ? 12.148 -21.156 -1.26 1 98.25 404 VAL A O 1
ATOM 3233 N N . LEU A 1 405 ? 10.641 -20.219 0.093 1 97 405 LEU A N 1
ATOM 3234 C CA . LEU A 1 405 ? 9.508 -20.344 -0.818 1 97 405 LEU A CA 1
ATOM 3235 C C . LEU A 1 405 ? 8.906 -18.984 -1.137 1 97 405 LEU A C 1
ATOM 3237 O O . LEU A 1 405 ? 7.695 -18.859 -1.324 1 97 405 LEU A O 1
ATOM 3241 N N . ALA A 1 406 ? 9.703 -18.047 -1.136 1 96.25 406 ALA A N 1
ATOM 3242 C CA . ALA A 1 406 ? 9.242 -16.672 -1.319 1 96.25 406 ALA A CA 1
ATOM 3243 C C . ALA A 1 406 ? 8.852 -16.406 -2.77 1 96.25 406 ALA A C 1
ATOM 3245 O O . ALA A 1 406 ? 9.305 -17.109 -3.678 1 96.25 406 ALA A O 1
ATOM 3246 N N . ASN A 1 407 ? 7.922 -15.43 -3.002 1 91.06 407 ASN A N 1
ATOM 3247 C CA . ASN A 1 407 ? 7.531 -14.945 -4.32 1 91.06 407 ASN A CA 1
ATOM 3248 C C . ASN A 1 407 ? 6.914 -16.062 -5.164 1 91.06 407 ASN A C 1
ATOM 3250 O O . ASN A 1 407 ? 7.324 -16.281 -6.305 1 91.06 407 ASN A O 1
ATOM 3254 N N . ASN A 1 408 ? 6.094 -16.859 -4.508 1 92.62 408 ASN A N 1
ATOM 3255 C CA . ASN A 1 408 ? 5.227 -17.828 -5.176 1 92.62 408 ASN A CA 1
ATOM 3256 C C . ASN A 1 408 ? 3.76 -17.406 -5.094 1 92.62 408 ASN A C 1
ATOM 3258 O O . ASN A 1 408 ? 3.451 -16.219 -4.934 1 92.62 408 ASN A O 1
ATOM 3262 N N . VAL A 1 409 ? 2.848 -18.391 -5.363 1 85.94 409 VAL A N 1
ATOM 3263 C CA . VAL A 1 409 ? 1.428 -18.062 -5.32 1 85.94 409 VAL A CA 1
ATOM 3264 C C . VAL A 1 409 ? 0.698 -19.016 -4.387 1 85.94 409 VAL A C 1
ATOM 3266 O O . VAL A 1 409 ? -0.416 -19.453 -4.684 1 85.94 409 VAL A O 1
ATOM 3269 N N . ILE A 1 410 ? 1.366 -19.266 -3.293 1 88.75 410 ILE A N 1
ATOM 3270 C CA . ILE A 1 410 ? 0.782 -20.203 -2.34 1 88.75 410 ILE A CA 1
ATOM 3271 C C . ILE A 1 410 ? -0.412 -19.562 -1.644 1 88.75 410 ILE A C 1
ATOM 3273 O O . ILE A 1 410 ? -0.288 -18.484 -1.062 1 88.75 410 ILE A O 1
ATOM 3277 N N . ARG A 1 411 ? -1.534 -20.203 -1.643 1 81.44 411 ARG A N 1
ATOM 3278 C CA . ARG A 1 411 ? -2.752 -19.609 -1.102 1 81.44 411 ARG A CA 1
ATOM 3279 C C . ARG A 1 411 ? -3.107 -20.219 0.249 1 81.44 411 ARG A C 1
ATOM 3281 O O . ARG A 1 411 ? -3.736 -19.562 1.085 1 81.44 411 ARG A O 1
ATOM 3288 N N . SER A 1 412 ? -2.824 -21.516 0.362 1 81.25 412 SER A N 1
ATOM 3289 C CA . SER A 1 412 ? -3.174 -22.188 1.611 1 81.25 412 SER A CA 1
ATOM 3290 C C . SER A 1 412 ? -2.152 -23.266 1.967 1 81.25 412 SER A C 1
ATOM 3292 O O . SER A 1 412 ? -1.478 -23.797 1.087 1 81.25 412 SER A O 1
ATOM 3294 N N . LEU A 1 413 ? -2.012 -23.391 3.189 1 82.81 413 LEU A N 1
ATOM 3295 C CA . LEU A 1 413 ? -1.192 -24.484 3.711 1 82.81 413 LEU A CA 1
ATOM 3296 C C . LEU A 1 413 ? -2.062 -25.562 4.336 1 82.81 413 LEU A C 1
ATOM 3298 O O . LEU A 1 413 ? -3.01 -25.266 5.066 1 82.81 413 LEU A O 1
ATOM 3302 N N . ASN A 1 414 ? -1.979 -26.781 3.793 1 70.25 414 ASN A N 1
ATOM 3303 C CA . ASN A 1 414 ? -2.785 -27.922 4.242 1 70.25 414 ASN A CA 1
ATOM 3304 C C . ASN A 1 414 ? -2.797 -28.031 5.762 1 70.25 414 ASN A C 1
ATOM 3306 O O . ASN A 1 414 ? -1.882 -27.547 6.434 1 70.25 414 ASN A O 1
ATOM 3310 N N . VAL A 1 415 ? -3.893 -28.641 6.258 1 63.06 415 VAL A N 1
ATOM 3311 C CA . VAL A 1 415 ? -4.074 -28.844 7.691 1 63.06 415 VAL A CA 1
ATOM 3312 C C . VAL A 1 415 ? -2.947 -29.703 8.242 1 63.06 415 VAL A C 1
ATOM 3314 O O . VAL A 1 415 ? -2.467 -29.484 9.359 1 63.06 415 VAL A O 1
ATOM 3317 N N . GLN A 1 416 ? -2.617 -30.672 7.312 1 72.88 416 GLN A N 1
ATOM 3318 C CA . GLN A 1 416 ? -1.425 -31.422 7.703 1 72.88 416 GLN A CA 1
ATOM 3319 C C . GLN A 1 416 ? -0.155 -30.672 7.297 1 72.88 416 GLN A C 1
ATOM 3321 O O . GLN A 1 416 ? 0.118 -30.5 6.109 1 72.88 416 GLN A O 1
ATOM 3326 N N . SER A 1 417 ? 0.484 -29.984 8.086 1 79.69 417 SER A N 1
ATOM 3327 C CA . SER A 1 417 ? 1.605 -29.078 7.836 1 79.69 417 SER A CA 1
ATOM 3328 C C . SER A 1 417 ? 2.643 -29.734 6.922 1 79.69 417 SER A C 1
ATOM 3330 O O . SER A 1 417 ? 3.197 -30.781 7.25 1 79.69 417 SER A O 1
ATOM 3332 N N . PRO A 1 418 ? 2.869 -29.203 5.77 1 87.75 418 PRO A N 1
ATOM 3333 C CA . PRO A 1 418 ? 3.92 -29.688 4.879 1 87.75 418 PRO A CA 1
ATOM 3334 C C . PRO A 1 418 ? 5.32 -29.516 5.457 1 87.75 418 PRO A C 1
ATOM 3336 O O . PRO A 1 418 ? 6.281 -30.094 4.949 1 87.75 418 PRO A O 1
ATOM 3339 N N . PHE A 1 419 ? 5.488 -28.812 6.648 1 92.56 419 PHE A N 1
ATOM 3340 C CA . PHE A 1 419 ? 6.793 -28.484 7.203 1 92.56 419 PHE A CA 1
ATOM 3341 C C . PHE A 1 419 ? 7.086 -29.328 8.438 1 92.56 419 PHE A C 1
ATOM 3343 O O . PHE A 1 419 ? 8.195 -29.297 8.969 1 92.56 419 PHE A O 1
ATOM 3350 N N . SER A 1 420 ? 6.152 -30.125 8.898 1 88.94 420 SER A N 1
ATOM 3351 C CA . SER A 1 420 ? 6.238 -30.859 10.164 1 88.94 420 SER A CA 1
ATOM 3352 C C . SER A 1 420 ? 7.477 -31.75 10.203 1 88.94 420 SER A C 1
ATOM 3354 O O . SER A 1 420 ? 8.102 -31.906 11.25 1 88.94 420 SER A O 1
ATOM 3356 N N . PRO A 1 421 ? 7.941 -32.312 8.992 1 90.5 421 PRO A N 1
ATOM 3357 C CA . PRO A 1 421 ? 9.117 -33.156 9.031 1 90.5 421 PRO A CA 1
ATOM 3358 C C . PRO A 1 421 ? 10.422 -32.406 9.172 1 90.5 421 PRO A C 1
ATOM 3360 O O . PRO A 1 421 ? 11.477 -33 9.406 1 90.5 421 PRO A O 1
ATOM 3363 N N . LEU A 1 422 ? 10.43 -31.125 9.094 1 94.62 422 LEU A N 1
ATOM 3364 C CA . LEU A 1 422 ? 11.641 -30.312 9.078 1 94.62 422 LEU A CA 1
ATOM 3365 C C . LEU A 1 422 ? 11.992 -29.828 10.484 1 94.62 422 LEU A C 1
ATOM 3367 O O . LEU A 1 422 ? 12.023 -28.625 10.75 1 94.62 422 LEU A O 1
ATOM 3371 N N . GLU A 1 423 ? 12.445 -30.672 11.336 1 92.44 423 GLU A N 1
ATOM 3372 C CA . GLU A 1 423 ? 12.664 -30.406 12.758 1 92.44 423 GLU A CA 1
ATOM 3373 C C . GLU A 1 423 ? 13.867 -29.484 12.961 1 92.44 423 GLU A C 1
ATOM 3375 O O . GLU A 1 423 ? 13.922 -28.75 13.945 1 92.44 423 GLU A O 1
ATOM 3380 N N . ASN A 1 424 ? 14.766 -29.469 11.984 1 95.62 424 ASN A N 1
ATOM 3381 C CA . ASN A 1 424 ? 15.992 -28.688 12.164 1 95.62 424 ASN A CA 1
ATOM 3382 C C . ASN A 1 424 ? 15.945 -27.391 11.367 1 95.62 424 ASN A C 1
ATOM 3384 O O . ASN A 1 424 ? 16.953 -26.688 11.25 1 95.62 424 ASN A O 1
ATOM 3388 N N . LEU A 1 425 ? 14.773 -27.078 10.844 1 97.12 425 LEU A N 1
ATOM 3389 C CA . LEU A 1 425 ? 14.617 -25.859 10.039 1 97.12 425 LEU A CA 1
ATOM 3390 C C . LEU A 1 425 ? 14.875 -24.609 10.875 1 97.12 425 LEU A C 1
ATOM 3392 O O . LEU A 1 425 ? 14.336 -24.484 11.977 1 97.12 425 LEU A O 1
ATOM 3396 N N . LYS A 1 426 ? 15.742 -23.734 10.414 1 98.06 426 LYS A N 1
ATOM 3397 C CA . LYS A 1 426 ? 16.109 -22.516 11.133 1 98.06 426 LYS A CA 1
ATOM 3398 C C . LYS A 1 426 ? 15.414 -21.297 10.531 1 98.06 426 LYS A C 1
ATOM 3400 O O . LYS A 1 426 ? 15.078 -20.359 11.242 1 98.06 426 LYS A O 1
ATOM 3405 N N . SER A 1 427 ? 15.25 -21.297 9.258 1 98.25 427 SER A N 1
ATOM 3406 C CA . SER A 1 427 ? 14.594 -20.188 8.602 1 98.25 427 SER A CA 1
ATOM 3407 C C . SER A 1 427 ? 13.578 -20.672 7.57 1 98.25 427 SER A C 1
ATOM 3409 O O . SER A 1 427 ? 13.859 -21.594 6.797 1 98.25 427 SER A O 1
ATOM 3411 N N . LEU A 1 428 ? 12.391 -20.141 7.586 1 98 428 LEU A N 1
ATOM 3412 C CA . LEU A 1 428 ? 11.312 -20.406 6.637 1 98 428 LEU A CA 1
ATOM 3413 C C . LEU A 1 428 ? 10.805 -19.109 6.012 1 98 428 LEU A C 1
ATOM 3415 O O . LEU A 1 428 ? 10.188 -18.281 6.691 1 98 428 LEU A O 1
ATOM 3419 N N . MET A 1 429 ? 11.078 -18.922 4.762 1 98.25 429 MET A N 1
ATOM 3420 C CA . MET A 1 429 ? 10.719 -17.703 4.059 1 98.25 429 MET A CA 1
ATOM 3421 C C . MET A 1 429 ? 9.5 -17.922 3.166 1 98.25 429 MET A C 1
ATOM 3423 O O . MET A 1 429 ? 9.594 -18.594 2.145 1 98.25 429 MET A O 1
ATOM 3427 N N . LEU A 1 430 ? 8.391 -17.344 3.498 1 97 430 LEU A N 1
ATOM 3428 C CA . LEU A 1 430 ? 7.148 -17.453 2.742 1 97 430 LEU A CA 1
ATOM 3429 C C . LEU A 1 430 ? 6.676 -16.078 2.271 1 97 430 LEU A C 1
ATOM 3431 O O . LEU A 1 430 ? 5.48 -15.867 2.049 1 97 430 LEU A O 1
ATOM 3435 N N . ARG A 1 431 ? 7.602 -15.203 2.18 1 97 431 ARG A N 1
ATOM 3436 C CA . ARG A 1 431 ? 7.285 -13.812 1.838 1 97 431 ARG A CA 1
ATOM 3437 C C . ARG A 1 431 ? 6.695 -13.719 0.435 1 97 431 ARG A C 1
ATOM 3439 O O . ARG A 1 431 ? 7.148 -14.406 -0.484 1 97 431 ARG A O 1
ATOM 3446 N N . ASN A 1 432 ? 5.672 -12.82 0.19 1 91.06 432 ASN A N 1
ATOM 3447 C CA . ASN A 1 432 ? 5.102 -12.461 -1.104 1 91.06 432 ASN A CA 1
ATOM 3448 C C . ASN A 1 432 ? 4.438 -13.664 -1.776 1 91.06 432 ASN A C 1
ATOM 3450 O O . ASN A 1 432 ? 4.719 -13.961 -2.938 1 91.06 432 ASN A O 1
ATOM 3454 N N . ASN A 1 433 ? 3.699 -14.375 -0.953 1 92.56 433 ASN A N 1
ATOM 3455 C CA . ASN A 1 433 ? 2.738 -15.359 -1.452 1 92.56 433 ASN A CA 1
ATOM 3456 C C . ASN A 1 433 ? 1.31 -14.82 -1.39 1 92.56 433 ASN A C 1
ATOM 3458 O O . ASN A 1 433 ? 1.085 -13.617 -1.544 1 92.56 433 ASN A O 1
ATOM 3462 N N . ARG A 1 434 ? 0.324 -15.727 -1.283 1 85.19 434 ARG A N 1
ATOM 3463 C CA . ARG A 1 434 ? -1.07 -15.305 -1.197 1 85.19 434 ARG A CA 1
ATOM 3464 C C . ARG A 1 434 ? -1.797 -16.031 -0.075 1 85.19 434 ARG A C 1
ATOM 3466 O O . ARG A 1 434 ? -2.955 -16.422 -0.231 1 85.19 434 ARG A O 1
ATOM 3473 N N . LEU A 1 435 ? -1.034 -16.141 0.999 1 90.25 435 LEU A N 1
ATOM 3474 C CA . LEU A 1 435 ? -1.621 -16.844 2.141 1 90.25 435 LEU A CA 1
ATOM 3475 C C . LEU A 1 435 ? -2.723 -16 2.777 1 90.25 435 LEU A C 1
ATOM 3477 O O . LEU A 1 435 ? -2.512 -14.828 3.09 1 90.25 435 LEU A O 1
ATOM 3481 N N . LYS A 1 436 ? -3.9 -16.625 3.033 1 84.06 436 LYS A N 1
ATOM 3482 C CA . LYS A 1 436 ? -5.023 -15.891 3.615 1 84.06 436 LYS A CA 1
ATOM 3483 C C . LYS A 1 436 ? -5.301 -16.359 5.039 1 84.06 436 LYS A C 1
ATOM 3485 O O . LYS A 1 436 ? -5.699 -15.555 5.895 1 84.06 436 LYS A O 1
ATOM 3490 N N . ILE A 1 437 ? -5.129 -17.688 5.219 1 84.5 437 ILE A N 1
ATOM 3491 C CA . ILE A 1 437 ? -5.453 -18.266 6.52 1 84.5 437 ILE A CA 1
ATOM 3492 C C . ILE A 1 437 ? -4.316 -19.188 6.973 1 84.5 437 ILE A C 1
ATOM 3494 O O . ILE A 1 437 ? -3.727 -19.906 6.156 1 84.5 437 ILE A O 1
ATOM 3498 N N . LEU A 1 438 ? -3.955 -19 8.172 1 88.06 438 LEU A N 1
ATOM 3499 C CA . LEU A 1 438 ? -3.029 -19.938 8.805 1 88.06 438 LEU A CA 1
ATOM 3500 C C . LEU A 1 438 ? -3.752 -20.828 9.812 1 88.06 438 LEU A C 1
ATOM 3502 O O . LEU A 1 438 ? -4.363 -20.328 10.766 1 88.06 438 LEU A O 1
ATOM 3506 N N . ASN A 1 439 ? -3.691 -22.047 9.547 1 83.56 439 ASN A N 1
ATOM 3507 C CA . ASN A 1 439 ? -4.27 -22.984 10.516 1 83.56 439 ASN A CA 1
ATOM 3508 C C . ASN A 1 439 ? -3.451 -23.031 11.805 1 83.56 439 ASN A C 1
ATOM 3510 O O . ASN A 1 439 ? -2.268 -22.688 11.805 1 83.56 439 ASN A O 1
ATOM 3514 N N . ARG A 1 440 ? -3.941 -23.5 12.914 1 81.12 440 ARG A N 1
ATOM 3515 C CA . ARG A 1 440 ? -3.336 -23.484 14.242 1 81.12 440 ARG A CA 1
ATOM 3516 C C . ARG A 1 440 ? -2.1 -24.375 14.289 1 81.12 440 ARG A C 1
ATOM 3518 O O . ARG A 1 440 ? -1.132 -24.062 14.992 1 81.12 440 ARG A O 1
ATOM 3525 N N . SER A 1 441 ? -2.061 -25.469 13.438 1 85.38 441 SER A N 1
ATOM 3526 C CA . SER A 1 441 ? -0.977 -26.438 13.578 1 85.38 441 SER A CA 1
ATOM 3527 C C . SER A 1 441 ? -0.044 -26.406 12.375 1 85.38 441 SER A C 1
ATOM 3529 O O . SER A 1 441 ? 0.711 -27.344 12.141 1 85.38 441 SER A O 1
ATOM 3531 N N . VAL A 1 442 ? -0.011 -25.312 11.719 1 88.31 442 VAL A N 1
ATOM 3532 C CA . VAL A 1 442 ? 0.734 -25.25 10.461 1 88.31 442 VAL A CA 1
ATOM 3533 C C . VAL A 1 442 ? 2.234 -25.266 10.75 1 88.31 442 VAL A C 1
ATOM 3535 O O . VAL A 1 442 ? 3.014 -25.812 9.961 1 88.31 442 VAL A O 1
ATOM 3538 N N . PHE A 1 443 ? 2.658 -24.734 11.953 1 91.81 443 PHE A N 1
ATOM 3539 C CA . PHE A 1 443 ? 4.078 -24.672 12.289 1 91.81 443 PHE A CA 1
ATOM 3540 C C . PHE A 1 443 ? 4.406 -25.625 13.438 1 91.81 443 PHE A C 1
ATOM 3542 O O . PHE A 1 443 ? 5.336 -25.359 14.211 1 91.81 443 PHE A O 1
ATOM 3549 N N . SER A 1 444 ? 3.652 -26.656 13.461 1 89.19 444 SER A N 1
ATOM 3550 C CA . SER A 1 444 ? 3.896 -27.641 14.516 1 89.19 444 SER A CA 1
ATOM 3551 C C . SER A 1 444 ? 5.238 -28.344 14.32 1 89.19 444 SER A C 1
ATOM 3553 O O . SER A 1 444 ? 5.656 -28.578 13.18 1 89.19 444 SER A O 1
ATOM 3555 N N . ASN A 1 445 ? 6.008 -28.609 15.312 1 89.88 445 ASN A N 1
ATOM 3556 C CA . ASN A 1 445 ? 7.254 -29.375 15.359 1 89.88 445 ASN A CA 1
ATOM 3557 C C . ASN A 1 445 ? 8.438 -28.547 14.852 1 89.88 445 ASN A C 1
ATOM 3559 O O . ASN A 1 445 ? 9.523 -29.094 14.633 1 89.88 445 ASN A O 1
ATOM 3563 N N . LEU A 1 446 ? 8.266 -27.266 14.617 1 94 446 LEU A N 1
ATOM 3564 C CA . LEU A 1 446 ? 9.375 -26.422 14.188 1 94 446 LEU A CA 1
ATOM 3565 C C . LEU A 1 446 ? 9.977 -25.656 15.367 1 94 446 LEU A C 1
ATOM 3567 O O . LEU A 1 446 ? 10.086 -24.438 15.328 1 94 446 LEU A O 1
ATOM 3571 N N . THR A 1 447 ? 10.469 -26.391 16.344 1 93.5 447 THR A N 1
ATOM 3572 C CA . THR A 1 447 ? 10.93 -25.812 17.594 1 93.5 447 THR A CA 1
ATOM 3573 C C . THR A 1 447 ? 12.266 -25.094 17.406 1 93.5 447 THR A C 1
ATOM 3575 O O . THR A 1 447 ? 12.633 -24.234 18.203 1 93.5 447 THR A O 1
ATOM 3578 N N . ASN A 1 448 ? 12.969 -25.391 16.297 1 96.06 448 ASN A N 1
ATOM 3579 C CA . ASN A 1 448 ? 14.289 -24.797 16.094 1 96.06 448 ASN A CA 1
ATOM 3580 C C . ASN A 1 448 ? 14.227 -23.609 15.133 1 96.06 448 ASN A C 1
ATOM 3582 O O . ASN A 1 448 ? 15.258 -23 14.828 1 96.06 448 ASN A O 1
ATOM 3586 N N . LEU A 1 449 ? 13.016 -23.266 14.703 1 97.25 449 LEU A N 1
ATOM 3587 C CA . LEU A 1 449 ? 12.859 -22.172 13.75 1 97.25 449 LEU A CA 1
ATOM 3588 C C . LEU A 1 449 ? 13.258 -20.844 14.375 1 97.25 449 LEU A C 1
ATOM 3590 O O . LEU A 1 449 ? 12.828 -20.531 15.492 1 97.25 449 LEU A O 1
ATOM 3594 N N . GLU A 1 450 ? 14.109 -20.094 13.727 1 98.25 450 GLU A N 1
ATOM 3595 C CA . GLU A 1 450 ? 14.609 -18.812 14.242 1 98.25 450 GLU A CA 1
ATOM 3596 C C . GLU A 1 450 ? 14.008 -17.641 13.477 1 98.25 450 GLU A C 1
ATOM 3598 O O . GLU A 1 450 ? 13.82 -16.562 14.031 1 98.25 450 GLU A O 1
ATOM 3603 N N . ILE A 1 451 ? 13.797 -17.828 12.234 1 98.56 451 ILE A N 1
ATOM 3604 C CA . ILE A 1 451 ? 13.266 -16.766 11.398 1 98.56 451 ILE A CA 1
ATOM 3605 C C . ILE A 1 451 ? 12.039 -17.266 10.633 1 98.56 451 ILE A C 1
ATOM 3607 O O . ILE A 1 451 ? 12.109 -18.297 9.969 1 98.56 451 ILE A O 1
ATOM 3611 N N . LEU A 1 452 ? 10.938 -16.625 10.734 1 98.19 452 LEU A N 1
ATOM 3612 C CA . LEU A 1 452 ? 9.727 -16.875 9.953 1 98.19 452 LEU A CA 1
ATOM 3613 C C . LEU A 1 452 ? 9.273 -15.625 9.219 1 98.19 452 LEU A C 1
ATOM 3615 O O . LEU A 1 452 ? 8.953 -14.609 9.844 1 98.19 452 LEU A O 1
ATOM 3619 N N . ASP A 1 453 ? 9.266 -15.648 7.93 1 98.38 453 ASP A N 1
ATOM 3620 C CA . ASP A 1 453 ? 8.914 -14.492 7.121 1 98.38 453 ASP A CA 1
ATOM 3621 C C . ASP A 1 453 ? 7.586 -14.695 6.402 1 98.38 453 ASP A C 1
ATOM 3623 O O . ASP A 1 453 ? 7.508 -15.461 5.434 1 98.38 453 ASP A O 1
ATOM 3627 N N . LEU A 1 454 ? 6.598 -14.078 6.871 1 97.75 454 LEU A N 1
ATOM 3628 C CA . LEU A 1 454 ? 5.258 -14.148 6.297 1 97.75 454 LEU A CA 1
ATOM 3629 C C . LEU A 1 454 ? 4.848 -12.805 5.711 1 97.75 454 LEU A C 1
ATOM 3631 O O . LEU A 1 454 ? 3.654 -12.523 5.559 1 97.75 454 LEU A O 1
ATOM 3635 N N . GLY A 1 455 ? 5.855 -12 5.445 1 97.25 455 GLY A N 1
ATOM 3636 C CA . GLY A 1 455 ? 5.562 -10.672 4.922 1 97.25 455 GLY A CA 1
ATOM 3637 C C . GLY A 1 455 ? 5.023 -10.703 3.506 1 97.25 455 GLY A C 1
ATOM 3638 O O . GLY A 1 455 ? 5.402 -11.555 2.705 1 97.25 455 GLY A O 1
ATOM 3639 N N . GLY A 1 456 ? 4.141 -9.734 3.125 1 93.94 456 GLY A N 1
ATOM 3640 C CA . GLY A 1 456 ? 3.654 -9.57 1.765 1 93.94 456 GLY A CA 1
ATOM 3641 C C . GLY A 1 456 ? 2.643 -10.625 1.358 1 93.94 456 GLY A C 1
ATOM 3642 O O . GLY A 1 456 ? 2.648 -11.086 0.218 1 93.94 456 GLY A O 1
ATOM 3643 N N . ASN A 1 457 ? 1.813 -11.156 2.357 1 94.5 457 ASN A N 1
ATOM 3644 C CA . ASN A 1 457 ? 0.72 -12.078 2.082 1 94.5 457 ASN A CA 1
ATOM 3645 C C . ASN A 1 457 ? -0.639 -11.406 2.23 1 94.5 457 ASN A C 1
ATOM 3647 O O . ASN A 1 457 ? -0.752 -10.188 2.064 1 94.5 457 ASN A O 1
ATOM 3651 N N . ALA A 1 458 ? -1.716 -12.188 2.361 1 89.19 458 ALA A N 1
ATOM 3652 C CA . ALA A 1 458 ? -3.061 -11.633 2.512 1 89.19 458 ALA A CA 1
ATOM 3653 C C . ALA A 1 458 ? -3.701 -12.102 3.816 1 89.19 458 ALA A C 1
ATOM 3655 O O . ALA A 1 458 ? -4.906 -12.352 3.871 1 89.19 458 ALA A O 1
ATOM 3656 N N . LEU A 1 459 ? -2.861 -12.195 4.82 1 92.81 459 LEU A N 1
ATOM 3657 C CA . LEU A 1 459 ? -3.371 -12.648 6.109 1 92.81 459 LEU A CA 1
ATOM 3658 C C . LEU A 1 459 ? -4.277 -11.594 6.738 1 92.81 459 LEU A C 1
ATOM 3660 O O . LEU A 1 459 ? -3.867 -10.445 6.918 1 92.81 459 LEU A O 1
ATOM 3664 N N . SER A 1 460 ? -5.473 -11.938 7.086 1 88.5 460 SER A N 1
ATOM 3665 C CA . SER A 1 460 ? -6.414 -10.984 7.676 1 88.5 460 SER A CA 1
ATOM 3666 C C . SER A 1 460 ? -6.656 -11.289 9.148 1 88.5 460 SER A C 1
ATOM 3668 O O . SER A 1 460 ? -7.066 -10.414 9.906 1 88.5 460 SER A O 1
ATOM 3670 N N . TYR A 1 461 ? -6.418 -12.578 9.406 1 86.69 461 TYR A N 1
ATOM 3671 C CA . TYR A 1 461 ? -6.691 -13.039 10.766 1 86.69 461 TYR A CA 1
ATOM 3672 C C . TYR A 1 461 ? -5.621 -14.016 11.227 1 86.69 461 TYR A C 1
ATOM 3674 O O . TYR A 1 461 ? -5.137 -14.836 10.445 1 86.69 461 TYR A O 1
ATOM 3682 N N . LEU A 1 462 ? -5.195 -13.828 12.469 1 88.38 462 LEU A N 1
ATOM 3683 C CA . LEU A 1 462 ? -4.277 -14.766 13.102 1 88.38 462 LEU A CA 1
ATOM 3684 C C . LEU A 1 462 ? -4.953 -15.492 14.25 1 88.38 462 LEU A C 1
ATOM 3686 O O . LEU A 1 462 ? -5.406 -14.867 15.211 1 88.38 462 LEU A O 1
ATOM 3690 N N . HIS A 1 463 ? -5.059 -16.781 14.141 1 85.19 463 HIS A N 1
ATOM 3691 C CA . HIS A 1 463 ? -5.629 -17.578 15.219 1 85.19 463 HIS A CA 1
ATOM 3692 C C . HIS A 1 463 ? -4.742 -17.547 16.453 1 85.19 463 HIS A C 1
ATOM 3694 O O . HIS A 1 463 ? -3.523 -17.391 16.359 1 85.19 463 HIS A O 1
ATOM 3700 N N . GLY A 1 464 ? -5.414 -17.719 17.516 1 84.19 464 GLY A N 1
ATOM 3701 C CA . GLY A 1 464 ? -4.645 -17.844 18.75 1 84.19 464 GLY A CA 1
ATOM 3702 C C . GLY A 1 464 ? -3.75 -19.062 18.766 1 84.19 464 GLY A C 1
ATOM 3703 O O . GLY A 1 464 ? -4.125 -20.125 18.266 1 84.19 464 GLY A O 1
ATOM 3704 N N . GLU A 1 465 ? -2.57 -19.031 19.109 1 81.88 465 GLU A N 1
ATOM 3705 C CA . GLU A 1 465 ? -1.619 -20.109 19.344 1 81.88 465 GLU A CA 1
ATOM 3706 C C . GLU A 1 465 ? -1.016 -20.609 18.031 1 81.88 465 GLU A C 1
ATOM 3708 O O . GLU A 1 465 ? -0.465 -21.703 17.969 1 81.88 465 GLU A O 1
ATOM 3713 N N . THR A 1 466 ? -1.196 -19.875 16.984 1 86.69 466 THR A N 1
ATOM 3714 C CA . THR A 1 466 ? -0.625 -20.219 15.695 1 86.69 466 THR A CA 1
ATOM 3715 C C . THR A 1 466 ? 0.887 -20.391 15.797 1 86.69 466 THR A C 1
ATOM 3717 O O . THR A 1 466 ? 1.462 -21.281 15.156 1 86.69 466 THR A O 1
ATOM 3720 N N . PHE A 1 467 ? 1.55 -19.594 16.719 1 91.94 467 PHE A N 1
ATOM 3721 C CA . PHE A 1 467 ? 3.006 -19.578 16.812 1 91.94 467 PHE A CA 1
ATOM 3722 C C . PHE A 1 467 ? 3.473 -20.203 18.125 1 91.94 467 PHE A C 1
ATOM 3724 O O . PHE A 1 467 ? 4.637 -20.062 18.5 1 91.94 467 PHE A O 1
ATOM 3731 N N . SER A 1 468 ? 2.641 -20.875 18.906 1 89.5 468 SER A N 1
ATOM 3732 C CA . SER A 1 468 ? 2.898 -21.281 20.281 1 89.5 468 SER A CA 1
ATOM 3733 C C . SER A 1 468 ? 4.051 -22.281 20.344 1 89.5 468 SER A C 1
ATOM 3735 O O . SER A 1 468 ? 4.758 -22.344 21.359 1 89.5 468 SER A O 1
ATOM 3737 N N . GLU A 1 469 ? 4.297 -23.062 19.266 1 90.38 469 GLU A N 1
ATOM 3738 C CA . GLU A 1 469 ? 5.332 -24.094 19.297 1 90.38 469 GLU A CA 1
ATOM 3739 C C . GLU A 1 469 ? 6.672 -23.547 18.828 1 90.38 469 GLU A C 1
ATOM 3741 O O . GLU A 1 469 ? 7.684 -24.25 18.844 1 90.38 469 GLU A O 1
ATOM 3746 N N . LEU A 1 470 ? 6.719 -22.297 18.422 1 94.12 470 LEU A N 1
ATOM 3747 C CA . LEU A 1 470 ? 7.945 -21.688 17.922 1 94.12 470 LEU A CA 1
ATOM 3748 C C . LEU A 1 470 ? 8.727 -21.016 19.047 1 94.12 470 LEU A C 1
ATOM 3750 O O . LEU A 1 470 ? 8.953 -19.812 19.016 1 94.12 470 LEU A O 1
ATOM 3754 N N . SER A 1 471 ? 9.242 -21.766 20 1 92.44 471 SER A N 1
ATOM 3755 C CA . SER A 1 471 ? 9.836 -21.266 21.234 1 92.44 471 SER A CA 1
ATOM 3756 C C . SER A 1 471 ? 11.172 -20.578 20.969 1 92.44 471 SER A C 1
ATOM 3758 O O . SER A 1 471 ? 11.594 -19.719 21.75 1 92.44 471 SER A O 1
ATOM 3760 N N . ASN A 1 472 ? 11.805 -20.906 19.797 1 96.19 472 ASN A N 1
ATOM 3761 C CA . ASN A 1 472 ? 13.125 -20.328 19.531 1 96.19 472 ASN A CA 1
ATOM 3762 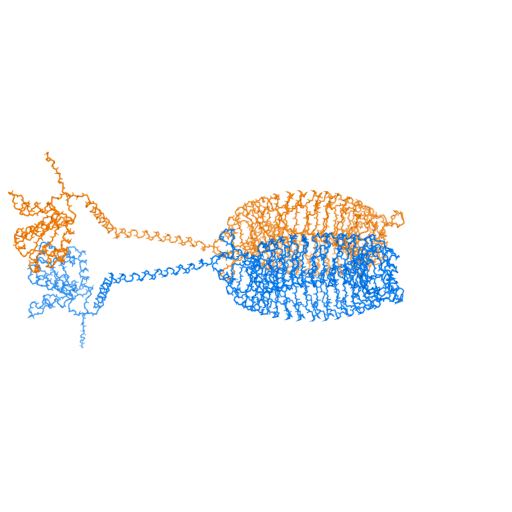C C . ASN A 1 472 ? 13.055 -19.25 18.453 1 96.19 472 ASN A C 1
ATOM 3764 O O . ASN A 1 472 ? 14.094 -18.781 17.984 1 96.19 472 ASN A O 1
ATOM 3768 N N . LEU A 1 473 ? 11.828 -18.875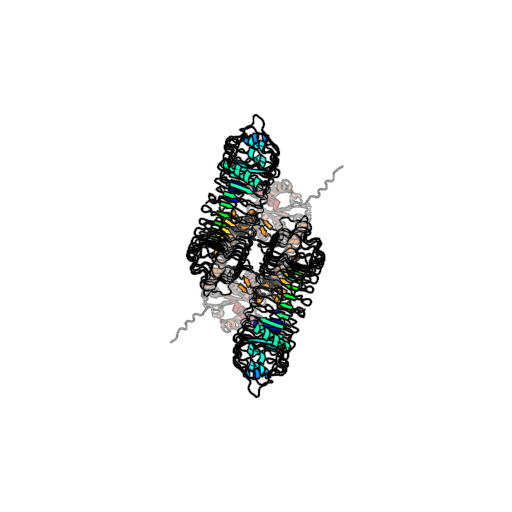 18.047 1 97.44 473 LEU A N 1
ATOM 3769 C CA . LEU A 1 473 ? 11.672 -17.906 16.969 1 97.44 473 LEU A CA 1
ATOM 3770 C C . LEU A 1 473 ? 12.227 -16.547 17.391 1 97.44 473 LEU A C 1
ATOM 3772 O O . LEU A 1 473 ? 11.891 -16.031 18.453 1 97.44 473 LEU A O 1
ATOM 3776 N N . LYS A 1 474 ? 13.117 -15.953 16.641 1 98.25 474 LYS A N 1
ATOM 3777 C CA . LYS A 1 474 ? 13.758 -14.68 16.953 1 98.25 474 LYS A CA 1
ATOM 3778 C C . LYS A 1 474 ? 13.18 -13.555 16.094 1 98.25 474 LYS A C 1
ATOM 3780 O O . LYS A 1 474 ? 12.992 -12.438 16.578 1 98.25 474 LYS A O 1
ATOM 3785 N N . ASN A 1 475 ? 12.945 -13.828 14.859 1 98.5 475 ASN A N 1
ATOM 3786 C CA . ASN A 1 475 ? 12.422 -12.828 13.938 1 98.5 475 ASN A CA 1
ATOM 3787 C C . ASN A 1 475 ? 11.109 -13.281 13.305 1 98.5 475 ASN A C 1
ATOM 3789 O O . ASN A 1 475 ? 11.039 -14.359 12.719 1 98.5 475 ASN A O 1
ATOM 3793 N N . LEU A 1 476 ? 10.094 -12.5 13.43 1 98.25 476 LEU A N 1
ATOM 3794 C CA . LEU A 1 476 ? 8.805 -12.758 12.805 1 98.25 476 LEU A CA 1
ATOM 3795 C C . LEU A 1 476 ? 8.383 -11.578 11.93 1 98.25 476 LEU A C 1
ATOM 3797 O O . LEU A 1 476 ? 8.172 -10.469 12.438 1 98.25 476 LEU A O 1
ATOM 3801 N N . TYR A 1 477 ? 8.289 -11.781 10.688 1 98.38 477 TYR A N 1
ATOM 3802 C CA . TYR A 1 477 ? 7.891 -10.742 9.75 1 98.38 477 TYR A CA 1
ATOM 3803 C C . TYR A 1 477 ? 6.449 -10.938 9.289 1 98.38 477 TYR A C 1
ATOM 3805 O O . TYR A 1 477 ? 6.109 -11.969 8.703 1 98.38 477 TYR A O 1
ATOM 3813 N N . LEU A 1 478 ? 5.594 -10.008 9.57 1 97.69 478 LEU A N 1
ATOM 3814 C CA . LEU A 1 478 ? 4.188 -10.031 9.188 1 97.69 478 LEU A CA 1
ATOM 3815 C C . LEU A 1 478 ? 3.809 -8.758 8.445 1 97.69 478 LEU A C 1
ATOM 3817 O O . LEU A 1 478 ? 2.633 -8.383 8.398 1 97.69 478 LEU A O 1
ATOM 3821 N N . ASP A 1 479 ? 4.801 -8.07 7.941 1 96.75 479 ASP A N 1
ATOM 3822 C CA . ASP A 1 479 ? 4.566 -6.785 7.285 1 96.75 479 ASP A CA 1
ATOM 3823 C C . ASP A 1 479 ? 3.785 -6.965 5.988 1 96.75 479 ASP A C 1
ATOM 3825 O O . ASP A 1 479 ? 3.824 -8.039 5.379 1 96.75 479 ASP A O 1
ATOM 3829 N N . ARG A 1 480 ? 3.043 -5.945 5.539 1 93 480 ARG A N 1
ATOM 3830 C CA . ARG A 1 480 ? 2.326 -5.871 4.27 1 93 480 ARG A CA 1
ATOM 3831 C C . ARG A 1 480 ? 1.326 -7.016 4.137 1 93 480 ARG A C 1
ATOM 3833 O O . ARG A 1 480 ? 1.33 -7.738 3.139 1 93 480 ARG A O 1
ATOM 3840 N N . ASN A 1 481 ? 0.582 -7.285 5.246 1 95.56 481 ASN A N 1
ATOM 3841 C CA . ASN A 1 481 ? -0.622 -8.109 5.258 1 95.56 481 ASN A CA 1
ATOM 3842 C C . ASN A 1 481 ? -1.878 -7.27 5.457 1 95.56 481 ASN A C 1
ATOM 3844 O O . ASN A 1 481 ? -1.856 -6.055 5.238 1 95.56 481 ASN A O 1
ATOM 3848 N N . VAL A 1 482 ? -3.027 -7.914 5.75 1 93.56 482 VAL A N 1
ATOM 3849 C CA . VAL A 1 482 ? -4.27 -7.188 5.992 1 93.56 482 VAL A CA 1
ATOM 3850 C C . VAL A 1 482 ? -4.816 -7.539 7.375 1 93.56 482 VAL A C 1
ATOM 3852 O O . VAL A 1 482 ? -6.016 -7.781 7.531 1 93.56 482 VAL A O 1
ATOM 3855 N N . ILE A 1 483 ? -3.881 -7.625 8.281 1 93.94 483 ILE A N 1
ATOM 3856 C CA . ILE A 1 483 ? -4.262 -7.961 9.648 1 93.94 483 ILE A CA 1
ATOM 3857 C C . ILE A 1 483 ? -4.984 -6.781 10.289 1 93.94 483 ILE A C 1
ATOM 3859 O O . ILE A 1 483 ? -4.453 -5.668 10.328 1 93.94 483 ILE A O 1
ATOM 3863 N N . ARG A 1 484 ? -6.156 -6.945 10.859 1 88.19 484 ARG A N 1
ATOM 3864 C CA . ARG A 1 484 ? -6.98 -5.859 11.375 1 88.19 484 ARG A CA 1
ATOM 3865 C C . ARG A 1 484 ? -6.914 -5.797 12.898 1 88.19 484 ARG A C 1
ATOM 3867 O O . ARG A 1 484 ? -7.02 -4.715 13.484 1 88.19 484 ARG A O 1
ATOM 3874 N N . SER A 1 485 ? -6.777 -6.934 13.477 1 86.38 485 SER A N 1
ATOM 3875 C CA . SER A 1 485 ? -6.785 -6.953 14.938 1 86.38 485 SER A CA 1
ATOM 3876 C C . SER A 1 485 ? -5.805 -7.988 15.477 1 86.38 485 SER A C 1
ATOM 3878 O O . SER A 1 485 ? -5.59 -9.031 14.859 1 86.38 485 SER A O 1
ATOM 3880 N N . LEU A 1 486 ? -5.25 -7.594 16.562 1 86.38 486 LEU A N 1
ATOM 3881 C CA . LEU A 1 486 ? -4.355 -8.492 17.266 1 86.38 486 LEU A CA 1
ATOM 3882 C C . LEU A 1 486 ? -4.973 -8.93 18.594 1 86.38 486 LEU A C 1
ATOM 3884 O O . LEU A 1 486 ? -4.277 -9.477 19.453 1 86.38 486 LEU A O 1
ATOM 3888 N N . ASP A 1 487 ? -6.297 -8.555 18.766 1 71.62 487 ASP A N 1
ATOM 3889 C CA . ASP A 1 487 ? -6.961 -8.734 20.062 1 71.62 487 ASP A CA 1
ATOM 3890 C C . ASP A 1 487 ? -7.352 -10.195 20.281 1 71.62 487 ASP A C 1
ATOM 3892 O O . ASP A 1 487 ? -7.848 -10.555 21.344 1 71.62 487 ASP A O 1
ATOM 3896 N N . ASN A 1 488 ? -7.117 -10.969 19.219 1 66.12 488 ASN A N 1
ATOM 3897 C CA . ASN A 1 488 ? -7.434 -12.375 19.469 1 66.12 488 ASN A CA 1
ATOM 3898 C C . ASN A 1 488 ? -6.562 -12.953 20.578 1 66.12 488 ASN A C 1
ATOM 3900 O O . ASN A 1 488 ? -5.402 -12.562 20.734 1 66.12 488 ASN A O 1
ATOM 3904 N N . ARG A 1 489 ? -7.227 -13.578 21.5 1 68.56 489 ARG A N 1
ATOM 3905 C CA . ARG A 1 489 ? -6.547 -14.07 22.703 1 68.56 489 ARG A CA 1
ATOM 3906 C C . ARG A 1 489 ? -5.281 -14.836 22.328 1 68.56 489 ARG A C 1
ATOM 3908 O O . ARG A 1 489 ? -5.34 -15.82 21.594 1 68.56 489 ARG A O 1
ATOM 3915 N N . ALA A 1 490 ? -4.066 -14.414 22.641 1 79.19 490 ALA A N 1
ATOM 3916 C CA . ALA A 1 490 ? -2.766 -15.078 22.766 1 79.19 490 ALA A CA 1
ATOM 3917 C C . ALA A 1 490 ? -2.166 -15.359 21.391 1 79.19 490 ALA A C 1
ATOM 3919 O O . ALA A 1 490 ? -1.693 -16.469 21.125 1 79.19 490 ALA A O 1
ATOM 3920 N N . VAL A 1 491 ? -2.209 -14.328 20.406 1 86.06 491 VAL A N 1
ATOM 3921 C CA . VAL A 1 491 ? -1.674 -14.516 19.062 1 86.06 491 VAL A CA 1
ATOM 3922 C C . VAL A 1 491 ? -0.172 -14.789 19.141 1 86.06 491 VAL A C 1
ATOM 3924 O O . VAL A 1 491 ? 0.338 -15.688 18.453 1 86.06 491 VAL A O 1
ATOM 3927 N N . PHE A 1 492 ? 0.536 -14.055 20.062 1 92.44 492 PHE A N 1
ATOM 3928 C CA . PHE A 1 492 ? 1.985 -14.195 20.141 1 92.44 492 PHE A CA 1
ATOM 3929 C C . PHE A 1 492 ? 2.391 -14.953 21.391 1 92.44 492 PHE A C 1
ATOM 3931 O O . PHE A 1 492 ? 3.512 -14.805 21.875 1 92.44 492 PHE A O 1
ATOM 3938 N N . ALA A 1 493 ? 1.409 -15.75 21.828 1 88.94 493 ALA A N 1
ATOM 3939 C CA . ALA A 1 493 ? 1.716 -16.562 23.016 1 88.94 493 ALA A CA 1
ATOM 3940 C C . ALA A 1 493 ? 2.812 -17.578 22.703 1 88.94 493 ALA A C 1
ATOM 3942 O O . ALA A 1 493 ? 2.848 -18.156 21.609 1 88.94 493 ALA A O 1
ATOM 3943 N N . GLY A 1 494 ? 3.75 -17.766 23.578 1 89.06 494 GLY A N 1
ATOM 3944 C CA . GLY A 1 494 ? 4.785 -18.766 23.438 1 89.06 494 GLY A CA 1
ATOM 3945 C C . GLY A 1 494 ? 6.043 -18.25 22.781 1 89.06 494 GLY A C 1
ATOM 3946 O O . GLY A 1 494 ? 7.07 -18.922 22.75 1 89.06 494 GLY A O 1
ATOM 3947 N N . LEU A 1 495 ? 6.043 -16.984 22.266 1 94.25 495 LEU A N 1
ATOM 3948 C CA . LEU A 1 495 ? 7.191 -16.438 21.562 1 94.25 495 LEU A CA 1
ATOM 3949 C C . LEU A 1 495 ? 8.109 -15.68 22.516 1 94.25 495 LEU A C 1
ATOM 3951 O O . LEU A 1 495 ? 8.375 -14.492 22.297 1 94.25 495 LEU A O 1
ATOM 3955 N N . HIS A 1 496 ? 8.727 -16.359 23.438 1 92.69 496 HIS A N 1
ATOM 3956 C CA . HIS A 1 496 ? 9.523 -15.742 24.484 1 92.69 496 HIS A CA 1
ATOM 3957 C C . HIS A 1 496 ? 10.883 -15.297 23.969 1 92.69 496 HIS A C 1
ATOM 3959 O O . HIS A 1 496 ? 11.508 -14.398 24.531 1 92.69 496 HIS A O 1
ATOM 3965 N N . SER A 1 497 ? 11.266 -15.898 22.828 1 96 497 SER A N 1
ATOM 3966 C CA . SER A 1 497 ? 12.602 -15.594 22.312 1 96 497 SER A CA 1
ATOM 3967 C C . SER A 1 497 ? 12.539 -14.562 21.188 1 96 497 SER A C 1
ATOM 3969 O O . SER A 1 497 ? 13.57 -14.195 20.625 1 96 497 SER A O 1
ATOM 3971 N N . LEU A 1 498 ? 11.32 -14.078 20.891 1 97.38 498 LEU A N 1
ATOM 3972 C CA . LEU A 1 498 ? 11.141 -13.172 19.75 1 97.38 498 LEU A CA 1
ATOM 3973 C C . LEU A 1 498 ? 11.891 -11.859 19.984 1 97.38 498 LEU A C 1
ATOM 3975 O O . LEU A 1 498 ? 11.812 -11.281 21.062 1 97.38 498 LEU A O 1
ATOM 3979 N N . ARG A 1 499 ? 12.648 -11.391 19.016 1 98.25 499 ARG A N 1
ATOM 3980 C CA . ARG A 1 499 ? 13.445 -10.172 19.109 1 98.25 499 ARG A CA 1
ATOM 3981 C C . ARG A 1 499 ? 12.945 -9.109 18.141 1 98.25 499 ARG A C 1
ATOM 3983 O O . ARG A 1 499 ? 12.992 -7.914 18.438 1 98.25 499 ARG A O 1
ATOM 3990 N N . VAL A 1 500 ? 12.523 -9.531 17.016 1 98.56 500 VAL A N 1
ATOM 3991 C CA . VAL A 1 500 ? 12.039 -8.602 16 1 98.56 500 VAL A CA 1
ATOM 3992 C C . VAL A 1 500 ? 10.625 -8.984 15.578 1 98.56 500 VAL A C 1
ATOM 3994 O O . VAL A 1 500 ? 10.359 -10.148 15.258 1 98.56 500 VAL A O 1
ATOM 3997 N N . LEU A 1 501 ? 9.688 -8.078 15.633 1 98.31 501 LEU A N 1
ATOM 3998 C CA . LEU A 1 501 ? 8.32 -8.242 15.133 1 98.31 501 LEU A CA 1
ATOM 3999 C C . LEU A 1 501 ? 7.965 -7.125 14.156 1 98.31 501 LEU A C 1
ATOM 4001 O O . LEU A 1 501 ? 7.93 -5.953 14.531 1 98.31 501 LEU A O 1
ATOM 4005 N N . ASP A 1 502 ? 7.766 -7.445 12.914 1 98.44 502 ASP A N 1
ATOM 4006 C CA . ASP A 1 502 ? 7.484 -6.469 11.859 1 98.44 502 ASP A CA 1
ATOM 4007 C C . ASP A 1 502 ? 6.012 -6.496 11.469 1 98.44 502 ASP A C 1
ATOM 4009 O O . ASP A 1 502 ? 5.543 -7.465 10.867 1 98.44 502 ASP A O 1
ATOM 4013 N N . LEU A 1 503 ? 5.277 -5.496 11.805 1 97.5 503 LEU A N 1
ATOM 4014 C CA . LEU A 1 503 ? 3.854 -5.391 11.5 1 97.5 503 LEU A CA 1
ATOM 4015 C C . LEU A 1 503 ? 3.576 -4.188 10.602 1 97.5 503 LEU A C 1
ATOM 4017 O O . LEU A 1 503 ? 2.465 -3.656 10.594 1 97.5 503 LEU A O 1
ATOM 4021 N N . VAL A 1 504 ? 4.59 -3.785 9.844 1 96.25 504 VAL A N 1
ATOM 4022 C CA . VAL A 1 504 ? 4.5 -2.592 9.016 1 96.25 504 VAL A CA 1
ATOM 4023 C C . VAL A 1 504 ? 3.449 -2.799 7.926 1 96.25 504 VAL A C 1
ATOM 4025 O O . VAL A 1 504 ? 3.34 -3.889 7.355 1 96.25 504 VAL A O 1
ATOM 4028 N N . LYS A 1 505 ? 2.584 -1.795 7.617 1 92.75 505 LYS A N 1
ATOM 4029 C CA . LYS A 1 505 ? 1.658 -1.744 6.488 1 92.75 505 LYS A CA 1
ATOM 4030 C C . LYS A 1 505 ? 0.606 -2.844 6.59 1 92.75 505 LYS A C 1
ATOM 4032 O O . LYS A 1 505 ? 0.385 -3.592 5.637 1 92.75 505 LYS A O 1
ATOM 4037 N N . ASN A 1 506 ? 0.032 -3.113 7.828 1 95.88 506 ASN A N 1
ATOM 4038 C CA . ASN A 1 506 ? -1.187 -3.879 8.062 1 95.88 506 ASN A CA 1
ATOM 4039 C C . ASN A 1 506 ? -2.402 -2.969 8.211 1 95.88 506 ASN A C 1
ATOM 4041 O O . ASN A 1 506 ? -2.389 -1.828 7.746 1 95.88 506 ASN A O 1
ATOM 4045 N N . MET A 1 507 ? -3.496 -3.467 8.758 1 94.62 507 MET A N 1
ATOM 4046 C CA . MET A 1 507 ? -4.711 -2.686 8.969 1 94.62 507 MET A CA 1
ATOM 4047 C C . MET A 1 507 ? -5.102 -2.664 10.445 1 94.62 507 MET A C 1
ATOM 4049 O O . MET A 1 507 ? -6.277 -2.791 10.781 1 94.62 507 MET A O 1
ATOM 4053 N N . ILE A 1 508 ? -4.113 -2.5 11.258 1 92.75 508 ILE A N 1
ATOM 4054 C CA . ILE A 1 508 ? -4.34 -2.557 12.695 1 92.75 508 ILE A CA 1
ATOM 4055 C C . ILE A 1 508 ? -4.812 -1.195 13.203 1 92.75 508 ILE A C 1
ATOM 4057 O O . ILE A 1 508 ? -4.098 -0.198 13.078 1 92.75 508 ILE A O 1
ATOM 4061 N N . VAL A 1 509 ? -5.996 -1.094 13.734 1 88.06 509 VAL A N 1
ATOM 4062 C CA . VAL A 1 509 ? -6.566 0.132 14.289 1 88.06 509 VAL A CA 1
ATOM 4063 C C . VAL A 1 509 ? -7.344 -0.184 15.562 1 88.06 509 VAL A C 1
ATOM 4065 O O . VAL A 1 509 ? -7.938 -1.259 15.68 1 88.06 509 VAL A O 1
ATOM 4068 N N . TYR A 1 510 ? -7.215 0.706 16.469 1 83.38 510 TYR A N 1
ATOM 4069 C CA . TYR A 1 510 ? -7.938 0.559 17.719 1 83.38 510 TYR A CA 1
ATOM 4070 C C . TYR A 1 510 ? -8.922 1.705 17.922 1 83.38 510 TYR A C 1
ATOM 4072 O O . TYR A 1 510 ? -8.578 2.869 17.703 1 83.38 510 TYR A O 1
ATOM 4080 N N . ASN A 1 511 ? -10.094 1.416 18.359 1 74.25 511 ASN A N 1
ATOM 4081 C CA . ASN A 1 511 ? -11.117 2.428 18.594 1 74.25 511 ASN A CA 1
ATOM 4082 C C . ASN A 1 511 ? -11.328 2.678 20.094 1 74.25 511 ASN A C 1
ATOM 4084 O O . ASN A 1 511 ? -11.945 3.67 20.469 1 74.25 511 ASN A O 1
ATOM 4088 N N . SER A 1 512 ? -10.805 1.809 20.891 1 76.25 512 SER A N 1
ATOM 4089 C CA . SER A 1 512 ? -10.938 1.934 22.328 1 76.25 512 SER A CA 1
ATOM 4090 C C . SER A 1 512 ? -9.625 2.373 22.969 1 76.25 512 SER A C 1
ATOM 4092 O O . SER A 1 512 ? -8.547 2.029 22.484 1 76.25 512 SER A O 1
ATOM 4094 N N . PRO A 1 513 ? -9.766 3.193 24.031 1 81.31 513 PRO A N 1
ATOM 4095 C CA . PRO A 1 513 ? -8.555 3.656 24.719 1 81.31 513 PRO A CA 1
ATOM 4096 C C . PRO A 1 513 ? -7.848 2.541 25.484 1 81.31 513 PRO A C 1
ATOM 4098 O O . PRO A 1 513 ? -6.68 2.688 25.859 1 81.31 513 PRO A O 1
ATOM 4101 N N . THR A 1 514 ? -8.625 1.449 25.656 1 85.25 514 THR A N 1
ATOM 4102 C CA . THR A 1 514 ? -8.016 0.317 26.344 1 85.25 514 THR A CA 1
ATOM 4103 C C . THR A 1 514 ? -8.336 -0.99 25.625 1 85.25 514 THR A C 1
ATOM 4105 O O . THR A 1 514 ? -9.383 -1.115 24.984 1 85.25 514 THR A O 1
ATOM 4108 N N . ILE A 1 515 ? -7.344 -1.875 25.719 1 86.31 515 ILE A N 1
ATOM 4109 C CA . ILE A 1 515 ? -7.504 -3.174 25.078 1 86.31 515 ILE A CA 1
ATOM 4110 C C . ILE A 1 515 ? -7.664 -4.258 26.141 1 86.31 515 ILE A C 1
ATOM 4112 O O . ILE A 1 515 ? -6.945 -4.27 27.141 1 86.31 515 ILE A O 1
ATOM 4116 N N . ARG A 1 516 ? -8.68 -5.176 25.984 1 85.38 516 ARG A N 1
ATOM 4117 C CA . ARG A 1 516 ? -8.953 -6.238 26.938 1 85.38 516 ARG A CA 1
ATOM 4118 C C . ARG A 1 516 ? -7.766 -7.188 27.062 1 85.38 516 ARG A C 1
ATOM 4120 O O . ARG A 1 516 ? -7.344 -7.531 28.172 1 85.38 516 ARG A O 1
ATOM 4127 N N . ASN A 1 517 ? -7.188 -7.559 25.906 1 87.31 517 ASN A N 1
ATOM 4128 C CA . ASN A 1 517 ? -6.039 -8.453 25.875 1 87.31 517 ASN A CA 1
ATOM 4129 C C . ASN A 1 517 ? -4.875 -7.84 25.094 1 87.31 517 ASN A C 1
ATOM 4131 O O . ASN A 1 517 ? -4.758 -8.031 23.891 1 87.31 517 ASN A O 1
ATOM 4135 N N . PRO A 1 518 ? -3.994 -7.203 25.828 1 90.44 518 PRO A N 1
ATOM 4136 C CA . PRO A 1 518 ? -2.861 -6.609 25.109 1 90.44 518 PRO A CA 1
ATOM 4137 C C . PRO A 1 518 ? -2.031 -7.648 24.359 1 90.44 518 PRO A C 1
ATOM 4139 O O . PRO A 1 518 ? -1.621 -8.656 24.938 1 90.44 518 PRO A O 1
ATOM 4142 N N . PRO A 1 519 ? -1.744 -7.461 23.125 1 91.31 519 PRO A N 1
ATOM 4143 C CA . PRO A 1 519 ? -1.164 -8.5 22.266 1 91.31 519 PRO A CA 1
ATOM 4144 C C . PRO A 1 519 ? 0.304 -8.773 22.578 1 91.31 519 PRO A C 1
ATOM 4146 O O . PRO A 1 519 ? 0.81 -9.859 22.297 1 91.31 519 PRO A O 1
ATOM 4149 N N . PHE A 1 520 ? 1.095 -7.816 23.266 1 93.62 520 PHE A N 1
ATOM 4150 C CA . PHE A 1 520 ? 2.539 -7.961 23.406 1 93.62 520 PHE A CA 1
ATOM 4151 C C . PHE A 1 520 ? 2.912 -8.328 24.828 1 93.62 520 PHE A C 1
ATOM 4153 O O . PHE A 1 520 ? 4.082 -8.242 25.219 1 93.62 520 PHE A O 1
ATOM 4160 N N . VAL A 1 521 ? 2.02 -8.758 25.672 1 91.38 521 VAL A N 1
ATOM 4161 C CA . VAL A 1 521 ? 2.203 -8.945 27.109 1 91.38 521 VAL A CA 1
ATOM 4162 C C . VAL A 1 521 ? 3.273 -10.008 27.359 1 91.38 521 VAL A C 1
ATOM 4164 O O . VAL A 1 521 ? 4.062 -9.898 28.297 1 91.38 521 VAL A O 1
ATOM 4167 N N . GLU A 1 522 ? 3.432 -10.984 26.438 1 90.69 522 GLU A N 1
ATOM 4168 C CA . GLU A 1 522 ? 4.363 -12.086 26.656 1 90.69 522 GLU A CA 1
ATOM 4169 C C . GLU A 1 522 ? 5.684 -11.844 25.922 1 90.69 522 GLU A C 1
ATOM 4171 O O . GLU A 1 522 ? 6.605 -12.656 26 1 90.69 522 GLU A O 1
ATOM 4176 N N . LEU A 1 523 ? 5.797 -10.75 25.203 1 94.94 523 LEU A N 1
ATOM 4177 C CA . LEU A 1 523 ? 6.992 -10.484 24.422 1 94.94 523 LEU A CA 1
ATOM 4178 C C . LEU A 1 523 ? 8 -9.664 25.219 1 94.94 523 LEU A C 1
ATOM 4180 O O . LEU A 1 523 ? 8.406 -8.578 24.781 1 94.94 523 LEU A O 1
ATOM 4184 N N . ASN A 1 524 ? 8.5 -10.227 26.312 1 95.06 524 ASN A N 1
ATOM 4185 C CA . ASN A 1 524 ? 9.344 -9.516 27.266 1 95.06 524 ASN A CA 1
ATOM 4186 C C . ASN A 1 524 ? 10.766 -9.336 26.75 1 95.06 524 ASN A C 1
ATOM 4188 O O . ASN A 1 524 ? 11.523 -8.516 27.266 1 95.06 524 ASN A O 1
ATOM 4192 N N . ASN A 1 525 ? 11.07 -10.062 25.641 1 96.5 525 ASN A N 1
ATOM 4193 C CA . ASN A 1 525 ? 12.43 -9.992 25.109 1 96.5 525 ASN A CA 1
ATOM 4194 C C . ASN A 1 525 ? 12.469 -9.32 23.734 1 96.5 525 ASN A C 1
ATOM 4196 O O . ASN A 1 525 ? 13.508 -9.312 23.078 1 96.5 525 ASN A O 1
ATOM 4200 N N . LEU A 1 526 ? 11.328 -8.789 23.297 1 97.38 526 LEU A N 1
ATOM 4201 C CA . LEU A 1 526 ? 11.258 -8.117 22 1 97.38 526 LEU A CA 1
ATOM 4202 C C . LEU A 1 526 ? 12.148 -6.883 21.969 1 97.38 526 LEU A C 1
ATOM 4204 O O . LEU A 1 526 ? 12.141 -6.086 22.922 1 97.38 526 LEU A O 1
ATOM 4208 N N . ILE A 1 527 ? 12.922 -6.703 20.969 1 98.25 527 ILE A N 1
ATOM 4209 C CA . ILE A 1 527 ? 13.891 -5.617 20.859 1 98.25 527 ILE A CA 1
ATOM 4210 C C . ILE A 1 527 ? 13.422 -4.59 19.844 1 98.25 527 ILE A C 1
ATOM 4212 O O . ILE A 1 527 ? 13.586 -3.385 20.031 1 98.25 527 ILE A O 1
ATOM 4216 N N . ASN A 1 528 ? 12.883 -5.016 18.797 1 98.56 528 ASN A N 1
ATOM 4217 C CA . ASN A 1 528 ? 12.5 -4.164 17.672 1 98.56 528 ASN A CA 1
ATOM 4218 C C . ASN A 1 528 ? 11.055 -4.41 17.25 1 98.56 528 ASN A C 1
ATOM 4220 O O . ASN A 1 528 ? 10.719 -5.492 16.75 1 98.56 528 ASN A O 1
ATOM 4224 N N . LEU A 1 529 ? 10.172 -3.426 17.438 1 98.19 529 LEU A N 1
ATOM 4225 C CA . LEU A 1 529 ? 8.773 -3.502 17.031 1 98.19 529 LEU A CA 1
ATOM 4226 C C . LEU A 1 529 ? 8.469 -2.467 15.953 1 98.19 529 LEU A C 1
ATOM 4228 O O . LEU A 1 529 ? 8.711 -1.272 16.141 1 98.19 529 LEU A O 1
ATOM 4232 N N . LYS A 1 530 ? 7.984 -2.883 14.867 1 97.88 530 LYS A N 1
ATOM 4233 C CA . LYS A 1 530 ? 7.625 -1.989 13.766 1 97.88 530 LYS A CA 1
ATOM 4234 C C . LYS A 1 530 ? 6.113 -1.976 13.547 1 97.88 530 LYS A C 1
ATOM 4236 O O . LYS A 1 530 ? 5.52 -3.008 13.234 1 97.88 530 LYS A O 1
ATOM 4241 N N . LEU A 1 531 ? 5.523 -0.883 13.719 1 96.38 531 LEU A N 1
ATOM 4242 C CA . LEU A 1 531 ? 4.082 -0.721 13.57 1 96.38 531 LEU A CA 1
ATOM 4243 C C . LEU A 1 531 ? 3.758 0.448 12.648 1 96.38 531 LEU A C 1
ATOM 4245 O O . LEU A 1 531 ? 2.676 1.033 12.734 1 96.38 531 LEU A O 1
ATOM 4249 N N . SER A 1 532 ? 4.656 0.724 11.734 1 94.25 532 SER A N 1
ATOM 4250 C CA . SER A 1 532 ? 4.551 1.911 10.898 1 94.25 532 SER A CA 1
ATOM 4251 C C . SER A 1 532 ? 3.539 1.705 9.773 1 94.25 532 SER A C 1
ATOM 4253 O O . SER A 1 532 ? 3.258 0.569 9.383 1 94.25 532 SER A O 1
ATOM 4255 N N . ALA A 1 533 ? 2.879 2.781 9.289 1 90.31 533 ALA A N 1
ATOM 4256 C CA . ALA A 1 533 ? 2.146 2.914 8.031 1 90.31 533 ALA A CA 1
ATOM 4257 C C . ALA A 1 533 ? 0.995 1.916 7.961 1 90.31 533 ALA A C 1
ATOM 4259 O O . ALA A 1 533 ? 0.868 1.173 6.984 1 90.31 533 ALA A O 1
ATOM 4260 N N . GLN A 1 534 ? 0.21 1.871 9.055 1 91.12 534 GLN A N 1
ATOM 4261 C CA . GLN A 1 534 ? -0.999 1.055 9 1 91.12 534 GLN A CA 1
ATOM 4262 C C . GLN A 1 534 ? -1.984 1.604 7.969 1 91.12 534 GLN A C 1
ATOM 4264 O O . GLN A 1 534 ? -2.053 2.814 7.75 1 91.12 534 GLN A O 1
ATOM 4269 N N . GLN A 1 535 ? -2.607 0.735 7.266 1 82.44 535 GLN A N 1
ATOM 4270 C CA . GLN A 1 535 ? -3.523 1.089 6.188 1 82.44 535 GLN A CA 1
ATOM 4271 C C . GLN A 1 535 ? -4.977 0.972 6.641 1 82.44 535 GLN A C 1
ATOM 4273 O O . GLN A 1 535 ? -5.281 0.242 7.586 1 82.44 535 GLN A O 1
ATOM 4278 N N . PRO A 1 536 ? -5.785 1.707 5.844 1 74.62 536 PRO A N 1
ATOM 4279 C CA . PRO A 1 536 ? -5.488 2.623 4.738 1 74.62 536 PRO A CA 1
ATOM 4280 C C . PRO A 1 536 ? -5.133 4.027 5.219 1 74.62 536 PRO A C 1
ATOM 4282 O O . PRO A 1 536 ? -4.539 4.809 4.469 1 74.62 536 PRO A O 1
ATOM 4285 N N . TYR A 1 537 ? -5.562 4.496 6.492 1 72.12 537 TYR A N 1
ATOM 4286 C CA . TYR A 1 537 ? -5.406 5.879 6.926 1 72.12 537 TYR A CA 1
ATOM 4287 C C . TYR A 1 537 ? -4.414 5.977 8.078 1 72.12 537 TYR A C 1
ATOM 4289 O O . TYR A 1 537 ? -4.07 7.078 8.523 1 72.12 537 TYR A O 1
ATOM 4297 N N . GLY A 1 538 ? -3.9 4.82 8.547 1 82.12 538 GLY A N 1
ATOM 4298 C CA . GLY A 1 538 ? -3.008 4.801 9.695 1 82.12 538 GLY A CA 1
ATOM 4299 C C . GLY A 1 538 ? -3.74 4.664 11.016 1 82.12 538 GLY A C 1
ATOM 4300 O O . GLY A 1 538 ? -4.949 4.895 11.094 1 82.12 538 GLY A O 1
ATOM 4301 N N . MET A 1 539 ? -3.039 4.281 12.023 1 86.56 539 MET A N 1
ATOM 4302 C CA . MET A 1 539 ? -3.564 4.223 13.383 1 86.56 539 MET A CA 1
ATOM 4303 C C . MET A 1 539 ? -3.818 5.621 13.93 1 86.56 539 MET A C 1
ATOM 4305 O O . MET A 1 539 ? -2.963 6.504 13.812 1 86.56 539 MET A O 1
ATOM 4309 N N . LYS A 1 540 ? -4.953 5.871 14.484 1 78.69 540 LYS A N 1
ATOM 4310 C CA . LYS A 1 540 ? -5.309 7.211 14.945 1 78.69 540 LYS A CA 1
ATOM 4311 C C . LYS A 1 540 ? -5.039 7.371 16.438 1 78.69 540 LYS A C 1
ATOM 4313 O O . LYS A 1 540 ? -4.773 8.477 16.906 1 78.69 540 LYS A O 1
ATOM 4318 N N . SER A 1 541 ? -5.234 6.266 17.141 1 82.81 541 SER A N 1
ATOM 4319 C CA . SER A 1 541 ? -5.02 6.328 18.578 1 82.81 541 SER A CA 1
ATOM 4320 C C . SER A 1 541 ? -4.25 5.109 19.078 1 82.81 541 SER A C 1
ATOM 4322 O O . SER A 1 541 ? -4.359 4.023 18.5 1 82.81 541 SER A O 1
ATOM 4324 N N . ILE A 1 542 ? -3.471 5.383 20.078 1 87.88 542 ILE A N 1
ATOM 4325 C CA . ILE A 1 542 ? -2.74 4.301 20.734 1 87.88 542 ILE A CA 1
ATOM 4326 C C . ILE A 1 542 ? -3.379 3.988 22.078 1 87.88 542 ILE A C 1
ATOM 4328 O O . ILE A 1 542 ? -3.395 4.832 22.984 1 87.88 542 ILE A O 1
ATOM 4332 N N . PRO A 1 543 ? -3.877 2.803 22.203 1 88.06 543 PRO A N 1
ATOM 4333 C CA . PRO A 1 543 ? -4.406 2.436 23.516 1 88.06 543 PRO A CA 1
ATOM 4334 C C . PRO A 1 543 ? -3.365 2.547 24.625 1 88.06 543 PRO A C 1
ATOM 4336 O O . PRO A 1 543 ? -2.18 2.295 24.391 1 88.06 543 PRO A O 1
ATOM 4339 N N . LYS A 1 544 ? -3.768 2.785 25.859 1 86.44 544 LYS A N 1
ATOM 4340 C CA . LYS A 1 544 ? -2.891 3.051 26.984 1 86.44 544 LYS A CA 1
ATOM 4341 C C . LYS A 1 544 ? -2.045 1.828 27.328 1 86.44 544 LYS A C 1
ATOM 4343 O O . LYS A 1 544 ? -0.887 1.961 27.734 1 86.44 544 LYS A O 1
ATOM 4348 N N . ASN A 1 545 ? -2.621 0.604 27.141 1 89.94 545 ASN A N 1
ATOM 4349 C CA . ASN A 1 545 ? -1.913 -0.603 27.547 1 89.94 545 ASN A CA 1
ATOM 4350 C C . ASN A 1 545 ? -1.446 -1.419 26.344 1 89.94 545 ASN A C 1
ATOM 4352 O O . ASN A 1 545 ? -1.172 -2.613 26.469 1 89.94 545 ASN A O 1
ATOM 4356 N N . LEU A 1 546 ? -1.379 -0.793 25.188 1 91.81 546 LEU A N 1
ATOM 4357 C CA . LEU A 1 546 ? -0.995 -1.502 23.969 1 91.81 546 LEU A CA 1
ATOM 4358 C C . LEU A 1 546 ? 0.398 -2.107 24.109 1 91.81 546 LEU A C 1
ATOM 4360 O O . LEU A 1 546 ? 0.633 -3.24 23.688 1 91.81 546 LEU A O 1
ATOM 4364 N N . PHE A 1 547 ? 1.338 -1.384 24.797 1 94.06 547 PHE A N 1
ATOM 4365 C CA . PHE A 1 547 ? 2.74 -1.785 24.812 1 94.06 547 PHE A CA 1
ATOM 4366 C C . PHE A 1 547 ? 3.09 -2.443 26.141 1 94.06 547 PHE A C 1
ATOM 4368 O O . PHE A 1 547 ? 4.262 -2.516 26.516 1 94.06 547 PHE A O 1
ATOM 4375 N N . LYS A 1 548 ? 2.062 -2.914 26.781 1 91.69 548 LYS A N 1
ATOM 4376 C CA . LYS A 1 548 ? 2.299 -3.635 28.031 1 91.69 548 LYS A CA 1
ATOM 4377 C C . LYS A 1 548 ? 3.117 -4.898 27.781 1 91.69 548 LYS A C 1
ATOM 4379 O O . LYS A 1 548 ? 2.852 -5.645 26.844 1 91.69 548 LYS A O 1
ATOM 4384 N N . GLY A 1 549 ? 4.203 -5.129 28.516 1 92.62 549 GLY A N 1
ATOM 4385 C CA . GLY A 1 549 ? 5.012 -6.332 28.406 1 92.62 549 GLY A CA 1
ATOM 4386 C C . GLY A 1 549 ? 6.316 -6.113 27.672 1 92.62 549 GLY A C 1
ATOM 4387 O O . GLY A 1 549 ? 7.219 -6.949 27.734 1 92.62 549 GLY A O 1
ATOM 4388 N N . LEU A 1 550 ? 6.484 -4.984 26.969 1 95.38 550 LEU A N 1
ATOM 4389 C CA . LEU A 1 550 ? 7.656 -4.734 26.141 1 95.38 550 LEU A CA 1
ATOM 4390 C C . LEU A 1 550 ? 8.766 -4.074 26.953 1 95.38 550 LEU A C 1
ATOM 4392 O O . LEU A 1 550 ? 9.227 -2.982 26.594 1 95.38 550 LEU A O 1
ATOM 4396 N N . TYR A 1 551 ? 9.359 -4.809 27.859 1 93.06 551 TYR A N 1
ATOM 4397 C CA . TYR A 1 551 ? 10.32 -4.262 28.812 1 93.06 551 TYR A CA 1
ATOM 4398 C C . TYR A 1 551 ? 11.703 -4.156 28.203 1 93.06 551 TYR A C 1
ATOM 4400 O O . TYR A 1 551 ? 12.508 -3.301 28.594 1 93.06 551 TYR A O 1
ATOM 4408 N N . ALA A 1 552 ? 11.906 -4.934 27.188 1 96.25 552 ALA A N 1
ATOM 4409 C CA . ALA A 1 552 ? 13.25 -4.977 26.609 1 96.25 552 ALA A CA 1
ATOM 4410 C C . ALA A 1 552 ? 13.312 -4.203 25.297 1 96.25 552 ALA A C 1
ATOM 4412 O O . ALA A 1 552 ? 14.375 -4.117 24.672 1 96.25 552 ALA A O 1
ATOM 4413 N N . LEU A 1 553 ? 12.211 -3.566 24.859 1 97.38 553 LEU A N 1
ATOM 4414 C CA . LEU A 1 553 ? 12.109 -2.938 23.547 1 97.38 553 LEU A CA 1
ATOM 4415 C C . LEU A 1 553 ? 13.125 -1.812 23.406 1 97.38 553 LEU A C 1
ATOM 4417 O O . LEU A 1 553 ? 13.242 -0.958 24.281 1 97.38 553 LEU A O 1
ATOM 4421 N N . GLU A 1 554 ? 13.883 -1.795 22.359 1 97.94 554 GLU A N 1
ATOM 4422 C CA . GLU A 1 554 ? 14.891 -0.778 22.094 1 97.94 554 GLU A CA 1
ATOM 4423 C C . GLU A 1 554 ? 14.492 0.112 20.922 1 97.94 554 GLU A C 1
ATOM 4425 O O . GLU A 1 554 ? 14.859 1.286 20.875 1 97.94 554 GLU A O 1
ATOM 4430 N N . LYS A 1 555 ? 13.844 -0.415 20.016 1 98.19 555 LYS A N 1
ATOM 4431 C CA . LYS A 1 555 ? 13.445 0.322 18.812 1 98.19 555 LYS A CA 1
ATOM 4432 C C . LYS A 1 555 ? 11.945 0.212 18.562 1 98.19 555 LYS A C 1
ATOM 4434 O O . LYS A 1 555 ? 11.398 -0.892 18.516 1 98.19 555 LYS A O 1
ATOM 4439 N N . LEU A 1 556 ? 11.266 1.336 18.453 1 97.75 556 LEU A N 1
ATOM 4440 C CA . LEU A 1 556 ? 9.836 1.394 18.156 1 97.75 556 LEU A CA 1
ATOM 4441 C C . LEU A 1 556 ? 9.57 2.303 16.953 1 97.75 556 LEU A C 1
ATOM 4443 O O . LEU A 1 556 ? 9.945 3.48 16.969 1 97.75 556 LEU A O 1
ATOM 4447 N N . GLN A 1 557 ? 8.992 1.783 15.953 1 97.19 557 GLN A N 1
ATOM 4448 C CA . GLN A 1 557 ? 8.672 2.555 14.758 1 97.19 557 GLN A CA 1
ATOM 4449 C C . GLN A 1 557 ? 7.16 2.719 14.602 1 97.19 557 GLN A C 1
ATOM 4451 O O . GLN A 1 557 ? 6.434 1.732 14.445 1 97.19 557 GLN A O 1
ATOM 4456 N N . LEU A 1 558 ? 6.734 3.9 14.633 1 94.88 558 LEU A N 1
ATOM 4457 C CA . LEU A 1 558 ? 5.316 4.219 14.516 1 94.88 558 LEU A CA 1
ATOM 4458 C C . LEU A 1 558 ? 5.07 5.207 13.383 1 94.88 558 LEU A C 1
ATOM 4460 O O . LEU A 1 558 ? 3.953 5.703 13.211 1 94.88 558 LEU A O 1
ATOM 4464 N N . GLY A 1 559 ? 6.098 5.402 12.586 1 90.81 559 GLY A N 1
ATOM 4465 C CA . GLY A 1 559 ? 6.016 6.418 11.555 1 90.81 559 GLY A CA 1
ATOM 4466 C C . GLY A 1 559 ? 4.977 6.105 10.492 1 90.81 559 GLY A C 1
ATOM 4467 O O . GLY A 1 559 ? 4.691 4.938 10.219 1 90.81 559 GLY A O 1
ATOM 4468 N N . GLY A 1 560 ? 4.363 7.133 9.836 1 84.56 560 GLY A N 1
ATOM 4469 C CA . GLY A 1 560 ? 3.422 6.965 8.742 1 84.56 560 GLY A CA 1
ATOM 4470 C C . GLY A 1 560 ? 2 6.723 9.203 1 84.56 560 GLY A C 1
ATOM 4471 O O . GLY A 1 560 ? 1.09 6.562 8.391 1 84.56 560 GLY A O 1
ATOM 4472 N N . ASN A 1 561 ? 1.737 6.688 10.523 1 88.19 561 ASN A N 1
ATOM 4473 C CA . ASN A 1 561 ? 0.393 6.625 11.086 1 88.19 561 ASN A CA 1
ATOM 4474 C C . ASN A 1 561 ? -0.202 8.016 11.273 1 88.19 561 ASN A C 1
ATOM 4476 O O . ASN A 1 561 ? 0.449 9.023 10.969 1 88.19 561 ASN A O 1
ATOM 4480 N N . LYS A 1 562 ? -1.467 8.164 11.617 1 79.12 562 LYS A N 1
ATOM 4481 C CA . LYS A 1 562 ? -2.123 9.438 11.883 1 79.12 562 LYS A CA 1
ATOM 4482 C C . LYS A 1 562 ? -2.52 9.562 13.352 1 79.12 562 LYS A C 1
ATOM 4484 O O . LYS A 1 562 ? -3.691 9.766 13.664 1 79.12 562 LYS A O 1
ATOM 4489 N N . LEU A 1 563 ? -1.495 9.516 14.148 1 81.25 563 LEU A N 1
ATOM 4490 C CA . LEU A 1 563 ? -1.691 9.406 15.594 1 81.25 563 LEU A CA 1
ATOM 4491 C C . LEU A 1 563 ? -2.098 10.758 16.188 1 81.25 563 LEU A C 1
ATOM 4493 O O . LEU A 1 563 ? -1.549 11.797 15.805 1 81.25 563 LEU A O 1
ATOM 4497 N N . LEU A 1 564 ? -3.143 10.766 17 1 72.31 564 LEU A N 1
ATOM 4498 C CA . LEU A 1 564 ? -3.533 11.914 17.812 1 72.31 564 LEU A CA 1
ATOM 4499 C C . LEU A 1 564 ? -3.148 11.703 19.266 1 72.31 564 LEU A C 1
ATOM 4501 O O . LEU A 1 564 ? -3.51 10.688 19.875 1 72.31 564 LEU A O 1
ATOM 4505 N N . PHE A 1 565 ? -2.262 12.492 19.75 1 69.38 565 PHE A N 1
ATOM 4506 C CA . PHE A 1 565 ? -1.773 12.312 21.109 1 69.38 565 PHE A CA 1
ATOM 4507 C C . PHE A 1 565 ? -2.637 13.078 22.094 1 69.38 565 PHE A C 1
ATOM 4509 O O . PHE A 1 565 ? -2.516 14.305 22.219 1 69.38 565 PHE A O 1
ATOM 4516 N N . HIS A 1 566 ? -3.996 12.516 22.484 1 60.44 566 HIS A N 1
ATOM 4517 C CA . HIS A 1 566 ? -4.934 13.148 23.406 1 60.44 566 HIS A CA 1
ATOM 4518 C C . HIS A 1 566 ? -4.551 12.867 24.844 1 60.44 566 HIS A C 1
ATOM 4520 O O . HIS A 1 566 ? -5.293 12.203 25.578 1 60.44 566 HIS A O 1
ATOM 4526 N N . GLY A 1 567 ? -3.385 13.242 25.359 1 61.69 567 GLY A N 1
ATOM 4527 C CA . GLY A 1 567 ? -3.08 13.281 26.781 1 61.69 567 GLY A CA 1
ATOM 4528 C C . GLY A 1 567 ? -2.578 11.961 27.312 1 61.69 567 GLY A C 1
ATOM 4529 O O . GLY A 1 567 ? -2.27 11.844 28.5 1 61.69 567 GLY A O 1
ATOM 4530 N N . GLY A 1 568 ? -2.447 10.906 26.625 1 69.88 568 GLY A N 1
ATOM 4531 C CA . GLY A 1 568 ? -1.99 9.656 27.203 1 69.88 568 GLY A CA 1
ATOM 4532 C C . GLY A 1 568 ? -0.479 9.516 27.203 1 69.88 568 GLY A C 1
ATOM 4533 O O . GLY A 1 568 ? 0.233 10.406 26.75 1 69.88 568 GLY A O 1
ATOM 4534 N N . HIS A 1 569 ? -0.038 8.469 28.156 1 81.06 569 HIS A N 1
ATOM 4535 C CA . HIS A 1 569 ? 1.378 8.133 28.25 1 81.06 569 HIS A CA 1
ATOM 4536 C C . HIS A 1 569 ? 1.645 6.723 27.75 1 81.06 569 HIS A C 1
ATOM 4538 O O . HIS A 1 569 ? 2.006 5.836 28.531 1 81.06 569 HIS A O 1
ATOM 4544 N N . PRO A 1 570 ? 1.536 6.582 26.469 1 84.12 570 PRO A N 1
ATOM 4545 C CA . PRO A 1 570 ? 1.643 5.219 25.938 1 84.12 570 PRO A CA 1
ATOM 4546 C C . PRO A 1 570 ? 3.057 4.652 26.047 1 84.12 570 PRO A C 1
ATOM 4548 O O . PRO A 1 570 ? 3.244 3.434 26 1 84.12 570 PRO A O 1
ATOM 4551 N N . PHE A 1 571 ? 4.113 5.492 26.312 1 89.38 571 PHE A N 1
ATOM 4552 C CA . PHE A 1 571 ? 5.496 5.027 26.25 1 89.38 571 PHE A CA 1
ATOM 4553 C C . PHE A 1 571 ? 6.062 4.852 27.656 1 89.38 571 PHE A C 1
ATOM 4555 O O . PHE A 1 571 ? 7.234 4.52 27.828 1 89.38 571 PHE A O 1
ATOM 4562 N N . ASP A 1 572 ? 5.344 5.059 28.703 1 86.75 572 ASP A N 1
ATOM 4563 C CA . ASP A 1 572 ? 5.816 5.078 30.094 1 86.75 572 ASP A CA 1
ATOM 4564 C C . ASP A 1 572 ? 6.441 3.738 30.469 1 86.75 572 ASP A C 1
ATOM 4566 O O . ASP A 1 572 ? 7.379 3.691 31.281 1 86.75 572 ASP A O 1
ATOM 4570 N N . GLY A 1 573 ? 6.094 2.637 29.922 1 86.25 573 GLY A N 1
ATOM 4571 C CA . GLY A 1 573 ? 6.609 1.333 30.312 1 86.25 573 GLY A CA 1
ATOM 4572 C C . GLY A 1 573 ? 7.828 0.913 29.516 1 86.25 573 GLY A C 1
ATOM 4573 O O . GLY A 1 573 ? 8.445 -0.113 29.812 1 86.25 573 GLY A O 1
ATOM 4574 N N . MET A 1 574 ? 8.344 1.76 28.688 1 91.75 574 MET A N 1
ATOM 4575 C CA . MET A 1 574 ? 9.43 1.369 27.781 1 91.75 574 MET A CA 1
ATOM 4576 C C . MET A 1 574 ? 10.742 2.02 28.203 1 91.75 574 MET A C 1
ATOM 4578 O O . MET A 1 574 ? 11.312 2.82 27.469 1 91.75 574 MET A O 1
ATOM 4582 N N . HIS A 1 575 ? 11.336 1.523 29.266 1 90.88 575 HIS A N 1
ATOM 4583 C CA . HIS A 1 575 ? 12.477 2.162 29.906 1 90.88 575 HIS A CA 1
ATOM 4584 C C . HIS A 1 575 ? 13.758 1.919 29.109 1 90.88 575 HIS A C 1
ATOM 4586 O O . HIS A 1 575 ? 14.734 2.662 29.25 1 90.88 575 HIS A O 1
ATOM 4592 N N . ASN A 1 576 ? 13.734 0.972 28.234 1 95.12 576 ASN A N 1
ATOM 4593 C CA . ASN A 1 576 ? 14.953 0.634 27.5 1 95.12 576 ASN A CA 1
ATOM 4594 C C . ASN A 1 576 ? 14.906 1.15 26.078 1 95.12 576 ASN A C 1
ATOM 4596 O O . ASN A 1 576 ? 15.805 0.874 25.281 1 95.12 576 ASN A O 1
ATOM 4600 N N . LEU A 1 577 ? 13.883 1.954 25.75 1 96.19 577 LEU A N 1
ATOM 4601 C CA . LEU A 1 577 ? 13.695 2.436 24.375 1 96.19 577 LEU A CA 1
ATOM 4602 C C . LEU A 1 577 ? 14.828 3.371 23.969 1 96.19 577 LEU A C 1
ATOM 4604 O O . LEU A 1 577 ? 15.148 4.32 24.703 1 96.19 577 LEU A O 1
ATOM 4608 N N . LYS A 1 578 ? 15.508 3.09 22.906 1 97.25 578 LYS A N 1
ATOM 4609 C CA . LYS A 1 578 ? 16.625 3.891 22.422 1 97.25 578 LYS A CA 1
ATOM 4610 C C . LYS A 1 578 ? 16.25 4.645 21.156 1 97.25 578 LYS A C 1
ATOM 4612 O O . LYS A 1 578 ? 16.734 5.754 20.922 1 97.25 578 LYS A O 1
ATOM 4617 N N . TYR A 1 579 ? 15.469 4.043 20.359 1 97.44 579 TYR A N 1
ATOM 4618 C CA . TYR A 1 579 ? 15.062 4.633 19.094 1 97.44 579 TYR A CA 1
ATOM 4619 C C . TYR A 1 579 ? 13.539 4.727 18.984 1 97.44 579 TYR A C 1
ATOM 4621 O O . TYR A 1 579 ? 12.844 3.717 19.094 1 97.44 579 TYR A O 1
ATOM 4629 N N . LEU A 1 580 ? 13.023 5.918 18.828 1 96.38 580 LEU A N 1
ATOM 4630 C CA . LEU A 1 580 ? 11.586 6.137 18.656 1 96.38 580 LEU A CA 1
ATOM 4631 C C . LEU A 1 580 ? 11.312 6.93 17.375 1 96.38 580 LEU A C 1
ATOM 4633 O O . LEU A 1 580 ? 11.773 8.062 17.234 1 96.38 580 LEU A O 1
ATOM 4637 N N . ASP A 1 581 ? 10.648 6.359 16.484 1 95.19 581 ASP A N 1
ATOM 4638 C CA . ASP A 1 581 ? 10.297 6.996 15.211 1 95.19 581 ASP A CA 1
ATOM 4639 C C . ASP A 1 581 ? 8.789 7.234 15.109 1 95.19 581 ASP A C 1
ATOM 4641 O O . ASP A 1 581 ? 8.016 6.285 15.008 1 95.19 581 ASP A O 1
ATOM 4645 N N . ILE A 1 582 ? 8.391 8.453 15.125 1 92 582 ILE A N 1
ATOM 4646 C CA . ILE A 1 582 ? 6.996 8.844 14.977 1 92 582 ILE A CA 1
ATOM 4647 C C . ILE A 1 582 ? 6.867 9.852 13.836 1 92 582 ILE A C 1
ATOM 4649 O O . ILE A 1 582 ? 6.098 10.812 13.938 1 92 582 ILE A O 1
ATOM 4653 N N . HIS A 1 583 ? 7.59 9.695 12.805 1 88.38 583 HIS A N 1
ATOM 4654 C CA . HIS A 1 583 ? 7.598 10.695 11.742 1 88.38 583 HIS A CA 1
ATOM 4655 C C . HIS A 1 583 ? 6.352 10.586 10.875 1 88.38 583 HIS A C 1
ATOM 4657 O O . HIS A 1 583 ? 5.746 9.516 10.781 1 88.38 583 HIS A O 1
ATOM 4663 N N . ASP A 1 584 ? 5.852 11.695 10.258 1 80.75 584 ASP A N 1
ATOM 4664 C CA . ASP A 1 584 ? 4.805 11.766 9.242 1 80.75 584 ASP A CA 1
ATOM 4665 C C . ASP A 1 584 ? 3.451 11.359 9.812 1 80.75 584 ASP A C 1
ATOM 4667 O O . ASP A 1 584 ? 2.725 10.57 9.211 1 80.75 584 ASP A O 1
ATOM 4671 N N . VAL A 1 585 ? 3.27 11.797 10.984 1 72.75 585 VAL A N 1
ATOM 4672 C CA . VAL A 1 585 ? 1.988 11.484 11.609 1 72.75 585 VAL A CA 1
ATOM 4673 C C . VAL A 1 585 ? 1.068 12.703 11.539 1 72.75 585 VAL A C 1
ATOM 4675 O O . VAL A 1 585 ? 0.029 12.742 12.203 1 72.75 585 VAL A O 1
ATOM 4678 N N . CYS A 1 586 ? 1.458 13.656 10.703 1 66.12 586 CYS A N 1
ATOM 4679 C CA . CYS A 1 586 ? 0.771 14.938 10.672 1 66.12 586 CYS A CA 1
ATOM 4680 C C . CYS A 1 586 ? -0.677 14.773 10.227 1 66.12 586 CYS A C 1
ATOM 4682 O O . CYS A 1 586 ? -0.942 14.242 9.148 1 66.12 586 CYS A O 1
ATOM 4684 N N . SER A 1 587 ? -1.551 14.914 11.07 1 62.5 587 SER A N 1
ATOM 4685 C CA . SER A 1 587 ? -2.977 15.062 10.797 1 62.5 587 SER A CA 1
ATOM 4686 C C . SER A 1 587 ? -3.496 16.422 11.273 1 62.5 587 SER A C 1
ATOM 4688 O O . SER A 1 587 ? -4.492 16.484 11.992 1 62.5 587 SER A O 1
ATOM 4690 N N . GLY A 1 588 ? -2.695 17.469 10.836 1 63.75 588 GLY A N 1
ATOM 4691 C CA . GLY A 1 588 ? -2.969 18.797 11.336 1 63.75 588 GLY A CA 1
ATOM 4692 C C . GLY A 1 588 ? -2.043 19.219 12.469 1 63.75 588 GLY A C 1
ATOM 4693 O O . GLY A 1 588 ? -1.076 18.516 12.773 1 63.75 588 GLY A O 1
ATOM 4694 N N . LEU A 1 589 ? -2.281 20.344 12.93 1 63.66 589 LEU A N 1
ATOM 4695 C CA . LEU A 1 589 ? -1.435 20.812 14.023 1 63.66 589 LEU A CA 1
ATOM 4696 C C . LEU A 1 589 ? -1.681 20 15.289 1 63.66 589 LEU A C 1
ATOM 4698 O O . LEU A 1 589 ? -2.83 19.766 15.672 1 63.66 589 LEU A O 1
ATOM 4702 N N . GLN A 1 590 ? -0.653 19.422 15.695 1 67.25 590 GLN A N 1
ATOM 4703 C CA . GLN A 1 590 ? -0.759 18.531 16.844 1 67.25 590 GLN A CA 1
ATOM 4704 C C . GLN A 1 590 ? -0.218 19.188 18.109 1 67.25 590 GLN A C 1
ATOM 4706 O O . GLN A 1 590 ? 0.729 19.969 18.047 1 67.25 590 GLN A O 1
ATOM 4711 N N . ILE A 1 591 ? -1.053 18.938 19.188 1 62.47 591 ILE A N 1
ATOM 4712 C CA . ILE A 1 591 ? -0.565 19.328 20.5 1 62.47 591 ILE A CA 1
ATOM 4713 C C . ILE A 1 591 ? -0.082 18.094 21.266 1 62.47 591 ILE A C 1
ATOM 4715 O O . ILE A 1 591 ? -0.861 17.172 21.516 1 62.47 591 ILE A O 1
ATOM 4719 N N . MET A 1 592 ? 1.174 18 21.391 1 71.62 592 MET A N 1
ATOM 4720 C CA . MET A 1 592 ? 1.734 16.859 22.125 1 71.62 592 MET A CA 1
ATOM 4721 C C . MET A 1 592 ? 1.829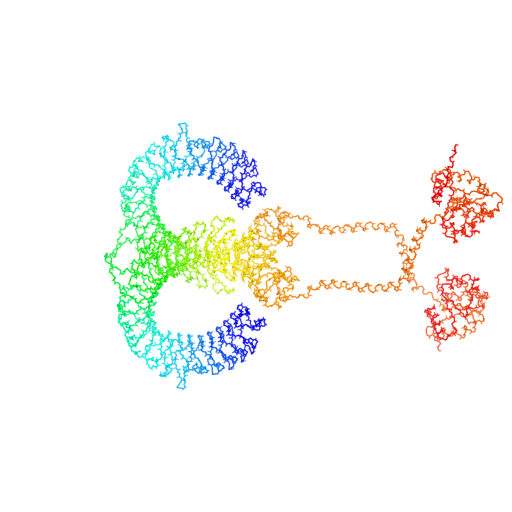 17.156 23.609 1 71.62 592 MET A C 1
ATOM 4723 O O . MET A 1 592 ? 2.158 18.281 24 1 71.62 592 MET A O 1
ATOM 4727 N N . ASN A 1 593 ? 1.484 16.172 24.344 1 74.06 593 ASN A N 1
ATOM 4728 C CA . ASN A 1 593 ? 1.621 16.297 25.797 1 74.06 593 ASN A CA 1
ATOM 4729 C C . ASN A 1 593 ? 3.055 16.625 26.188 1 74.06 593 ASN A C 1
ATOM 4731 O O . ASN A 1 593 ? 4.004 16.094 25.625 1 74.06 593 ASN A O 1
ATOM 4735 N N . LYS A 1 594 ? 3.164 17.422 27.188 1 74.81 594 LYS A N 1
ATOM 4736 C CA . LYS A 1 594 ? 4.461 17.922 27.641 1 74.81 594 LYS A CA 1
ATOM 4737 C C . LYS A 1 594 ? 5.285 16.797 28.266 1 74.81 594 LYS A C 1
ATOM 4739 O O . LYS A 1 594 ? 6.516 16.844 28.25 1 74.81 594 LYS A O 1
ATOM 4744 N N . THR A 1 595 ? 4.578 15.797 28.75 1 80.19 595 THR A N 1
ATOM 4745 C CA . THR A 1 595 ? 5.293 14.758 29.484 1 80.19 595 THR A CA 1
ATOM 4746 C C . THR A 1 595 ? 5.297 13.453 28.703 1 80.19 595 THR A C 1
ATOM 4748 O O . THR A 1 595 ? 5.535 12.383 29.266 1 80.19 595 THR A O 1
ATOM 4751 N N . MET A 1 596 ? 5.145 13.531 27.531 1 83.12 596 MET A N 1
ATOM 4752 C CA . MET A 1 596 ? 4.988 12.336 26.703 1 83.12 596 MET A CA 1
ATOM 4753 C C . MET A 1 596 ? 6.258 11.492 26.734 1 83.12 596 MET A C 1
ATOM 4755 O O . MET A 1 596 ? 6.195 10.266 26.734 1 83.12 596 MET A O 1
ATOM 4759 N N . PHE A 1 597 ? 7.449 12.141 26.797 1 89.25 597 PHE A N 1
ATOM 4760 C CA . PHE A 1 597 ? 8.711 11.422 26.672 1 89.25 597 PHE A CA 1
ATOM 4761 C C . PHE A 1 597 ? 9.484 11.461 27.984 1 89.25 597 PHE A C 1
ATOM 4763 O O . PHE A 1 597 ? 10.672 11.117 28.031 1 89.25 597 PHE A O 1
ATOM 4770 N N . TYR A 1 598 ? 8.906 11.82 29.031 1 86.12 598 TYR A N 1
ATOM 4771 C CA . TYR A 1 598 ? 9.57 12.109 30.297 1 86.12 598 TYR A CA 1
ATOM 4772 C C . TYR A 1 598 ? 10.258 10.867 30.859 1 86.12 598 TYR A C 1
ATOM 4774 O O . TYR A 1 598 ? 11.336 10.961 31.453 1 86.12 598 TYR A O 1
ATOM 4782 N N . LYS A 1 599 ? 9.758 9.727 30.656 1 88.62 599 LYS A N 1
ATOM 4783 C CA . LYS A 1 599 ? 10.273 8.508 31.266 1 88.62 599 LYS A CA 1
ATOM 4784 C C . LYS A 1 599 ? 11.242 7.785 30.344 1 88.62 599 LYS A C 1
ATOM 4786 O O . LYS A 1 599 ? 11.805 6.75 30.719 1 88.62 599 LYS A O 1
ATOM 4791 N N . LEU A 1 600 ? 11.461 8.32 29.188 1 92.44 600 LEU A N 1
ATOM 4792 C CA . LEU A 1 600 ? 12.344 7.672 28.234 1 92.44 600 LEU A CA 1
ATOM 4793 C C . LEU A 1 600 ? 13.781 8.164 28.391 1 92.44 600 LEU A C 1
ATOM 4795 O O . LEU A 1 600 ? 14.336 8.781 27.469 1 92.44 600 LEU A O 1
ATOM 4799 N N . LYS A 1 601 ? 14.461 7.738 29.375 1 90.44 601 LYS A N 1
ATOM 4800 C CA . LYS A 1 601 ? 15.758 8.273 29.766 1 90.44 601 LYS A CA 1
ATOM 4801 C C . LYS A 1 601 ? 16.859 7.738 28.859 1 90.44 601 LYS A C 1
ATOM 4803 O O . LYS A 1 601 ? 17.906 8.383 28.703 1 90.44 601 LYS A O 1
ATOM 4808 N N . LYS A 1 602 ? 16.625 6.648 28.234 1 94.31 602 LYS A N 1
ATOM 4809 C CA . LYS A 1 602 ? 17.672 6.023 27.438 1 94.31 602 LYS A CA 1
ATOM 4810 C C . LYS A 1 602 ? 17.5 6.352 25.953 1 94.31 602 LYS A C 1
ATOM 4812 O O . LYS A 1 602 ? 18.25 5.855 25.125 1 94.31 602 LYS A O 1
ATOM 4817 N N . LEU A 1 603 ? 16.547 7.195 25.609 1 94.88 603 LEU A N 1
ATOM 4818 C CA . LEU A 1 603 ? 16.25 7.512 24.203 1 94.88 603 LEU A CA 1
ATOM 4819 C C . LEU A 1 603 ? 17.438 8.188 23.531 1 94.88 603 LEU A C 1
ATOM 4821 O O . LEU A 1 603 ? 17.953 9.188 24.047 1 94.88 603 LEU A O 1
ATOM 4825 N N . SER A 1 604 ? 17.969 7.645 22.469 1 95.69 604 SER A N 1
ATOM 4826 C CA . SER A 1 604 ? 19.125 8.172 21.766 1 95.69 604 SER A CA 1
ATOM 4827 C C . SER A 1 604 ? 18.703 8.852 20.453 1 95.69 604 SER A C 1
ATOM 4829 O O . SER A 1 604 ? 19.406 9.742 19.969 1 95.69 604 SER A O 1
ATOM 4831 N N . SER A 1 605 ? 17.672 8.422 19.875 1 96.25 605 SER A N 1
ATOM 4832 C CA . SER A 1 605 ? 17.188 8.992 18.625 1 96.25 605 SER A CA 1
ATOM 4833 C C . SER A 1 605 ? 15.68 9.18 18.656 1 96.25 605 SER A C 1
ATOM 4835 O O . SER A 1 605 ? 14.938 8.273 19.047 1 96.25 605 SER A O 1
ATOM 4837 N N . LEU A 1 606 ? 15.227 10.375 18.344 1 95.12 606 LEU A N 1
ATOM 4838 C CA . LEU A 1 606 ? 13.812 10.703 18.297 1 95.12 606 LEU A CA 1
ATOM 4839 C C . LEU A 1 606 ? 13.445 11.391 16.984 1 95.12 606 LEU A C 1
ATOM 4841 O O . LEU A 1 606 ? 14.016 12.43 16.656 1 95.12 606 LEU A O 1
ATOM 4845 N N . ASP A 1 607 ? 12.578 10.852 16.266 1 95.06 607 ASP A N 1
ATOM 4846 C CA . ASP A 1 607 ? 12.148 11.414 14.992 1 95.06 607 ASP A CA 1
ATOM 4847 C C . ASP A 1 607 ? 10.719 11.938 15.078 1 95.06 607 ASP A C 1
ATOM 4849 O O . ASP A 1 607 ? 9.773 11.156 15.164 1 95.06 607 ASP A O 1
ATOM 4853 N N . LEU A 1 608 ? 10.578 13.18 15.031 1 91.56 608 LEU A N 1
ATOM 4854 C CA . LEU A 1 608 ? 9.281 13.852 15.039 1 91.56 608 LEU A CA 1
ATOM 4855 C C . LEU A 1 608 ? 9.086 14.672 13.766 1 91.56 608 LEU A C 1
ATOM 4857 O O . LEU A 1 608 ? 8.492 15.75 13.805 1 91.56 608 LEU A O 1
ATOM 4861 N N . GLY A 1 609 ? 9.641 14.172 12.719 1 87.75 609 GLY A N 1
ATOM 4862 C CA . GLY A 1 609 ? 9.516 14.891 11.453 1 87.75 609 GLY A CA 1
ATOM 4863 C C . GLY A 1 609 ? 8.109 14.883 10.898 1 87.75 609 GLY A C 1
ATOM 4864 O O . GLY A 1 609 ? 7.426 13.852 10.93 1 87.75 609 GLY A O 1
ATOM 4865 N N . ASN A 1 610 ? 7.613 16.062 10.484 1 82.25 610 ASN A N 1
ATOM 4866 C CA . ASN A 1 610 ? 6.312 16.219 9.844 1 82.25 610 ASN A CA 1
ATOM 4867 C C . ASN A 1 610 ? 5.18 15.734 10.734 1 82.25 610 ASN A C 1
ATOM 4869 O O . ASN A 1 610 ? 4.359 14.914 10.32 1 82.25 610 ASN A O 1
ATOM 4873 N N . ASP A 1 611 ? 5.227 16.109 11.969 1 81.56 611 ASP A N 1
ATOM 4874 C CA . ASP A 1 611 ? 4.211 15.719 12.945 1 81.56 611 ASP A CA 1
ATOM 4875 C C . ASP A 1 611 ? 3.234 16.875 13.195 1 81.56 611 ASP A C 1
ATOM 4877 O O . ASP A 1 611 ? 2.393 16.781 14.094 1 81.56 611 ASP A O 1
ATOM 4881 N N . GLY A 1 612 ? 3.424 17.906 12.453 1 76.75 612 GLY A N 1
ATOM 4882 C CA . GLY A 1 612 ? 2.531 19.047 12.617 1 76.75 612 GLY A CA 1
ATOM 4883 C C . GLY A 1 612 ? 2.77 19.812 13.906 1 76.75 612 GLY A C 1
ATOM 4884 O O . GLY A 1 612 ? 1.824 20.312 14.516 1 76.75 612 GLY A O 1
ATOM 4885 N N . LEU A 1 613 ? 3.967 19.922 14.305 1 79.25 613 LEU A N 1
ATOM 4886 C CA . LEU A 1 613 ? 4.301 20.625 15.539 1 79.25 613 LEU A CA 1
ATOM 4887 C C . LEU A 1 613 ? 4.395 22.141 15.297 1 79.25 613 LEU A C 1
ATOM 4889 O O . LEU A 1 613 ? 5.117 22.578 14.398 1 79.25 613 LEU A O 1
ATOM 4893 N N . GLY A 1 614 ? 3.555 22.828 16.016 1 72.06 614 GLY A N 1
ATOM 4894 C CA . GLY A 1 614 ? 3.605 24.281 15.914 1 72.06 614 GLY A CA 1
ATOM 4895 C C . GLY A 1 614 ? 4.605 24.906 16.859 1 72.06 614 GLY A C 1
ATOM 4896 O O . GLY A 1 614 ? 5.156 25.984 16.578 1 72.06 614 GLY A O 1
ATOM 4897 N N . SER A 1 615 ? 4.637 24.359 18.016 1 72.62 615 SER A N 1
ATOM 4898 C CA . SER A 1 615 ? 5.57 24.844 19.016 1 72.62 615 SER A CA 1
ATOM 4899 C C . SER A 1 615 ? 6.121 23.688 19.859 1 72.62 615 SER A C 1
ATOM 4901 O O . SER A 1 615 ? 5.508 22.625 19.938 1 72.62 615 SER A O 1
ATOM 4903 N N . ILE A 1 616 ? 7.348 23.953 20.203 1 75.06 616 ILE A N 1
ATOM 4904 C CA . ILE A 1 616 ? 7.953 22.953 21.094 1 75.06 616 ILE A CA 1
ATOM 4905 C C . ILE A 1 616 ? 8.047 23.516 22.5 1 75.06 616 ILE A C 1
ATOM 4907 O O . ILE A 1 616 ? 8.523 24.625 22.719 1 75.06 616 ILE A O 1
ATOM 4911 N N . ASN A 1 617 ? 7.363 22.734 23.344 1 69.88 617 ASN A N 1
ATOM 4912 C CA . ASN A 1 617 ? 7.41 23.141 24.75 1 69.88 617 ASN A CA 1
ATOM 4913 C C . ASN A 1 617 ? 8.719 22.734 25.406 1 69.88 617 ASN A C 1
ATOM 4915 O O . ASN A 1 617 ? 9.281 21.688 25.078 1 69.88 617 ASN A O 1
ATOM 4919 N N . ASN A 1 618 ? 9.234 23.562 26.281 1 67.69 618 ASN A N 1
ATOM 4920 C CA . ASN A 1 618 ? 10.5 23.359 26.969 1 67.69 618 ASN A CA 1
ATOM 4921 C C . ASN A 1 618 ? 10.477 22.094 27.812 1 67.69 618 ASN A C 1
ATOM 4923 O O . ASN A 1 618 ? 11.508 21.438 27.984 1 67.69 618 ASN A O 1
ATOM 4927 N N . GLN A 1 619 ? 9.312 21.703 28.203 1 73.56 619 GLN A N 1
ATOM 4928 C CA . GLN A 1 619 ? 9.219 20.578 29.109 1 73.56 619 GLN A CA 1
ATOM 4929 C C . GLN A 1 619 ? 9.195 19.25 28.359 1 73.56 619 GLN A C 1
ATOM 4931 O O . GLN A 1 619 ? 9.453 18.203 28.922 1 73.56 619 GLN A O 1
ATOM 4936 N N . GLN A 1 620 ? 9.086 19.312 27.156 1 78.62 620 GLN A N 1
ATOM 4937 C CA . GLN A 1 620 ? 8.867 18.109 26.359 1 78.62 620 GLN A CA 1
ATOM 4938 C C . GLN A 1 620 ? 10.141 17.266 26.266 1 78.62 620 GLN A C 1
ATOM 4940 O O . GLN A 1 620 ? 10.078 16.031 26.266 1 78.62 620 GLN A O 1
ATOM 4945 N N . PHE A 1 621 ? 11.258 17.922 26.328 1 85.19 621 PHE A N 1
ATOM 4946 C CA . PHE A 1 621 ? 12.5 17.203 26.109 1 85.19 621 PHE A CA 1
ATOM 4947 C C . PHE A 1 621 ? 13.406 17.297 27.328 1 85.19 621 PHE A C 1
ATOM 4949 O O . PHE A 1 621 ? 14.594 16.984 27.25 1 85.19 621 PHE A O 1
ATOM 4956 N N . GLN A 1 622 ? 12.961 17.75 28.453 1 81.75 622 GLN A N 1
ATOM 4957 C CA . GLN A 1 622 ? 13.758 18.062 29.641 1 81.75 622 GLN A CA 1
ATOM 4958 C C . GLN A 1 622 ? 14.492 16.828 30.141 1 81.75 622 GLN A C 1
ATOM 4960 O O . GLN A 1 622 ? 15.648 16.922 30.562 1 81.75 622 GLN A O 1
ATOM 4965 N N . ASN A 1 623 ? 13.992 15.695 30.078 1 84.12 623 ASN A N 1
ATOM 4966 C CA . ASN A 1 623 ? 14.617 14.516 30.672 1 84.12 623 ASN A CA 1
ATOM 4967 C C . ASN A 1 623 ? 15.297 13.648 29.609 1 84.12 623 ASN A C 1
ATOM 4969 O O . ASN A 1 623 ? 15.734 12.539 29.891 1 84.12 623 ASN A O 1
ATOM 4973 N N . LEU A 1 624 ? 15.5 14.18 28.469 1 90.81 624 LEU A N 1
ATOM 4974 C CA . LEU A 1 624 ? 16.125 13.398 27.406 1 90.81 624 LEU A CA 1
ATOM 4975 C C . LEU A 1 624 ? 17.609 13.703 27.297 1 90.81 624 LEU A C 1
ATOM 4977 O O . LEU A 1 624 ? 18.094 14.141 26.25 1 90.81 624 LEU A O 1
ATOM 4981 N N . THR A 1 625 ? 18.391 13.328 28.312 1 89.56 625 THR A N 1
ATOM 4982 C CA . THR A 1 625 ? 19.812 13.672 28.422 1 89.56 625 THR A CA 1
ATOM 4983 C C . THR A 1 625 ? 20.656 12.797 27.5 1 89.56 625 THR A C 1
ATOM 4985 O O . THR A 1 625 ? 21.781 13.164 27.141 1 89.56 625 THR A O 1
ATOM 4988 N N . HIS A 1 626 ? 20.094 11.695 27.078 1 93.12 626 HIS A N 1
ATOM 4989 C CA . HIS A 1 626 ? 20.875 10.773 26.25 1 93.12 626 HIS A CA 1
ATOM 4990 C C . HIS A 1 626 ? 20.531 10.938 24.781 1 93.12 626 HIS A C 1
ATOM 4992 O O . HIS A 1 626 ? 21.078 10.227 23.922 1 93.12 626 HIS A O 1
ATOM 4998 N N . LEU A 1 627 ? 19.672 11.883 24.453 1 94 627 LEU A N 1
ATOM 4999 C CA . LEU A 1 627 ? 19.25 12.078 23.078 1 94 627 LEU A CA 1
ATOM 5000 C C . LEU A 1 627 ? 20.406 12.562 22.203 1 94 627 LEU A C 1
ATOM 5002 O O . LEU A 1 627 ? 21.062 13.547 22.531 1 94 627 LEU A O 1
ATOM 5006 N N . GLU A 1 628 ? 20.734 11.867 21.188 1 93.25 628 GLU A N 1
ATOM 5007 C CA . GLU A 1 628 ? 21.844 12.195 20.281 1 93.25 628 GLU A CA 1
ATOM 5008 C C . GLU A 1 628 ? 21.312 12.805 18.984 1 93.25 628 GLU A C 1
ATOM 5010 O O . GLU A 1 628 ? 21.938 13.719 18.422 1 93.25 628 GLU A O 1
ATOM 5015 N N . THR A 1 629 ? 20.25 12.266 18.5 1 93.19 629 THR A N 1
ATOM 5016 C CA . THR A 1 629 ? 19.688 12.727 17.234 1 93.19 629 THR A CA 1
ATOM 5017 C C . THR A 1 629 ? 18.234 13.125 17.406 1 93.19 629 THR A C 1
ATOM 5019 O O . THR A 1 629 ? 17.438 12.359 17.969 1 93.19 629 THR A O 1
ATOM 5022 N N . LEU A 1 630 ? 17.906 14.344 16.984 1 93.38 630 LEU A N 1
ATOM 5023 C CA . LEU A 1 630 ? 16.531 14.844 17.047 1 93.38 630 LEU A CA 1
ATOM 5024 C C . LEU A 1 630 ? 16.078 15.359 15.688 1 93.38 630 LEU A C 1
ATOM 5026 O O . LEU A 1 630 ? 16.672 16.297 15.148 1 93.38 630 LEU A O 1
ATOM 5030 N N . TYR A 1 631 ? 15.117 14.781 15.156 1 93.06 631 TYR A N 1
ATOM 5031 C CA . TYR A 1 631 ? 14.547 15.203 13.875 1 93.06 631 TYR A CA 1
ATOM 5032 C C . TYR A 1 631 ? 13.266 16 14.086 1 93.06 631 TYR A C 1
ATOM 5034 O O . TYR A 1 631 ? 12.297 15.492 14.656 1 93.06 631 TYR A O 1
ATOM 5042 N N . LEU A 1 632 ? 13.227 17.188 13.648 1 91 632 LEU A N 1
ATOM 5043 C CA . LEU A 1 632 ? 12.062 18.062 13.75 1 91 632 LEU A CA 1
ATOM 5044 C C . LEU A 1 632 ? 11.742 18.703 12.398 1 91 632 LEU A C 1
ATOM 5046 O O . LEU A 1 632 ? 11.102 19.75 12.336 1 91 632 LEU A O 1
ATOM 5050 N N . ASN A 1 633 ? 12.203 18.078 11.344 1 86.5 633 ASN A N 1
ATOM 5051 C CA . ASN A 1 633 ? 12.031 18.641 10.008 1 86.5 633 ASN A CA 1
ATOM 5052 C C . ASN A 1 633 ? 10.562 18.625 9.57 1 86.5 633 ASN A C 1
ATOM 5054 O O . ASN A 1 633 ? 9.781 17.812 10.078 1 86.5 633 ASN A O 1
ATOM 5058 N N . ASP A 1 634 ? 10.188 19.562 8.688 1 79.94 634 ASP A N 1
ATOM 5059 C CA . ASP A 1 634 ? 8.883 19.594 8.023 1 79.94 634 ASP A CA 1
ATOM 5060 C C . ASP A 1 634 ? 7.758 19.812 9.023 1 79.94 634 ASP A C 1
ATOM 5062 O O . ASP A 1 634 ? 6.754 19.094 9 1 79.94 634 ASP A O 1
ATOM 5066 N N . ASN A 1 635 ? 8.023 20.609 10.047 1 83.38 635 ASN A N 1
ATOM 5067 C CA . ASN A 1 635 ? 7.012 21.031 11.008 1 83.38 635 ASN A CA 1
ATOM 5068 C C . ASN A 1 635 ? 6.707 22.531 10.867 1 83.38 635 ASN A C 1
ATOM 5070 O O . ASN A 1 635 ? 7.031 23.141 9.852 1 83.38 635 ASN A O 1
ATOM 5074 N N . ALA A 1 636 ? 5.93 23.094 11.828 1 76.88 636 ALA A N 1
ATOM 5075 C CA . ALA A 1 636 ? 5.594 24.516 11.82 1 76.88 636 ALA A CA 1
ATOM 5076 C C . ALA A 1 636 ? 6.219 25.234 13.008 1 76.88 636 ALA A C 1
ATOM 5078 O O . ALA A 1 636 ? 5.562 26.047 13.664 1 76.88 636 ALA A O 1
ATOM 5079 N N . ILE A 1 637 ? 7.453 24.906 13.227 1 82.44 637 ILE A N 1
ATOM 5080 C CA . ILE A 1 637 ? 8.164 25.5 14.352 1 82.44 637 ILE A CA 1
ATOM 5081 C C . ILE A 1 637 ? 8.672 26.891 13.961 1 82.44 637 ILE A C 1
ATOM 5083 O O . ILE A 1 637 ? 9.359 27.047 12.945 1 82.44 637 ILE A O 1
ATOM 5087 N N . ARG A 1 638 ? 8.406 27.828 14.805 1 78.81 638 ARG A N 1
ATOM 5088 C CA . ARG A 1 638 ? 8.781 29.203 14.484 1 78.81 638 ARG A CA 1
ATOM 5089 C C . ARG A 1 638 ? 9.922 29.672 15.383 1 78.81 638 ARG A C 1
ATOM 5091 O O . ARG A 1 638 ? 10.734 30.5 14.977 1 78.81 638 ARG A O 1
ATOM 5098 N N . TYR A 1 639 ? 9.922 29.078 16.594 1 83.38 639 TYR A N 1
ATOM 5099 C CA . TYR A 1 639 ? 10.898 29.562 17.578 1 83.38 639 TYR A CA 1
ATOM 5100 C C . TYR A 1 639 ? 11.672 28.406 18.188 1 83.38 639 TYR A C 1
ATOM 5102 O O . TYR A 1 639 ? 11.094 27.344 18.469 1 83.38 639 TYR A O 1
ATOM 5110 N N . VAL A 1 640 ? 12.914 28.625 18.312 1 89.44 640 VAL A N 1
ATOM 5111 C CA . VAL A 1 640 ? 13.789 27.688 19 1 89.44 640 VAL A CA 1
ATOM 5112 C C . VAL A 1 640 ? 14.461 28.391 20.188 1 89.44 640 VAL A C 1
ATOM 5114 O O . VAL A 1 640 ? 15.312 29.266 20 1 89.44 640 VAL A O 1
ATOM 5117 N N . THR A 1 641 ? 14.078 27.969 21.359 1 84.44 641 THR A N 1
ATOM 5118 C CA . THR A 1 641 ? 14.547 28.641 22.562 1 84.44 641 THR A CA 1
ATOM 5119 C C . THR A 1 641 ? 15.711 27.891 23.188 1 84.44 641 THR A C 1
ATOM 5121 O O . THR A 1 641 ? 15.93 26.719 22.875 1 84.44 641 THR A O 1
ATOM 5124 N N . GLU A 1 642 ? 16.422 28.594 24.031 1 86.81 642 GLU A N 1
ATOM 5125 C CA . GLU A 1 642 ? 17.531 28.016 24.766 1 86.81 642 GLU A CA 1
ATOM 5126 C C . GLU A 1 642 ? 17.062 26.906 25.703 1 86.81 642 GLU A C 1
ATOM 5128 O O . GLU A 1 642 ? 17.75 25.891 25.859 1 86.81 642 GLU A O 1
ATOM 5133 N N . GLU A 1 643 ? 15.938 27.141 26.234 1 82.44 643 GLU A N 1
ATOM 5134 C CA . GLU A 1 643 ? 15.391 26.188 27.203 1 82.44 643 GLU A CA 1
ATOM 5135 C C . GLU A 1 643 ? 15.047 24.859 26.516 1 82.44 643 GLU A C 1
ATOM 5137 O O . GLU A 1 643 ? 14.992 23.812 27.188 1 82.44 643 GLU A O 1
ATOM 5142 N N . LEU A 1 644 ? 14.898 24.922 25.281 1 83.62 644 LEU A N 1
ATOM 5143 C CA . LEU A 1 644 ? 14.562 23.719 24.516 1 83.62 644 LEU A CA 1
ATOM 5144 C C . LEU A 1 644 ? 15.781 22.828 24.328 1 83.62 644 LEU A C 1
ATOM 5146 O O . LEU A 1 644 ? 15.68 21.594 24.422 1 83.62 644 LEU A O 1
ATOM 5150 N N . ILE A 1 645 ? 16.953 23.359 24.141 1 86.31 645 ILE A N 1
ATOM 5151 C CA . ILE A 1 645 ? 18.125 22.625 23.688 1 86.31 645 ILE A CA 1
ATOM 5152 C C . ILE A 1 645 ? 19.016 22.297 24.891 1 86.31 645 ILE A C 1
ATOM 5154 O O . ILE A 1 645 ? 19.656 21.25 24.922 1 86.31 645 ILE A O 1
ATOM 5158 N N . THR A 1 646 ? 19.016 23.141 25.906 1 85.31 646 THR A N 1
ATOM 5159 C CA . THR A 1 646 ? 19.984 23.078 26.984 1 85.31 646 THR A CA 1
ATOM 5160 C C . THR A 1 646 ? 19.844 21.75 27.75 1 85.31 646 THR A C 1
ATOM 5162 O O . THR A 1 646 ? 20.859 21.172 28.156 1 85.31 646 THR A O 1
ATOM 5165 N N . PRO A 1 647 ? 18.656 21.266 27.906 1 85.31 647 PRO A N 1
ATOM 5166 C CA . PRO A 1 647 ? 18.562 20 28.641 1 85.31 647 PRO A CA 1
ATOM 5167 C C . PRO A 1 647 ? 19.125 18.812 27.859 1 85.31 647 PRO A C 1
ATOM 5169 O O . PRO A 1 647 ? 19.438 17.781 28.453 1 85.31 647 PRO A O 1
ATOM 5172 N N . MET A 1 648 ? 19.25 18.875 26.609 1 89.12 648 MET A N 1
ATOM 5173 C CA . MET A 1 648 ? 19.734 17.797 25.766 1 89.12 648 MET A CA 1
ATOM 5174 C C . MET A 1 648 ? 21.25 17.859 25.625 1 89.12 648 MET A C 1
ATOM 5176 O O . MET A 1 648 ? 21.766 18.188 24.547 1 89.12 648 MET A O 1
ATOM 5180 N N . THR A 1 649 ? 21.953 17.375 26.562 1 87.75 649 THR A N 1
ATOM 5181 C CA . THR A 1 649 ? 23.406 17.562 26.688 1 87.75 649 THR A CA 1
ATOM 5182 C C . THR A 1 649 ? 24.156 16.688 25.703 1 87.75 649 THR A C 1
ATOM 5184 O O . THR A 1 649 ? 25.281 17.016 25.312 1 87.75 649 THR A O 1
ATOM 5187 N N . ASN A 1 650 ? 23.562 15.648 25.266 1 90.62 650 ASN A N 1
ATOM 5188 C CA . ASN A 1 650 ? 24.281 14.734 24.391 1 90.62 650 ASN A CA 1
ATOM 5189 C C . ASN A 1 650 ? 23.828 14.898 22.938 1 90.62 650 ASN A C 1
ATOM 5191 O O . ASN A 1 650 ? 24.203 14.094 22.078 1 90.62 650 ASN A O 1
ATOM 5195 N N . LEU A 1 651 ? 23.047 15.898 22.641 1 90.5 651 LEU A N 1
ATOM 5196 C CA . LEU A 1 651 ? 22.531 16.109 21.297 1 90.5 651 LEU A CA 1
ATOM 5197 C C . LEU A 1 651 ? 23.672 16.359 20.312 1 90.5 651 LEU A C 1
ATOM 5199 O O . LEU A 1 651 ? 24.562 17.156 20.578 1 90.5 651 LEU A O 1
ATOM 5203 N N . GLN A 1 652 ? 23.672 15.625 19.25 1 85.19 652 GLN A N 1
ATOM 5204 C CA . GLN A 1 652 ? 24.719 15.75 18.234 1 85.19 652 GLN A CA 1
ATOM 5205 C C . GLN A 1 652 ? 24.141 16.188 16.891 1 85.19 652 GLN A C 1
ATOM 5207 O O . GLN A 1 652 ? 24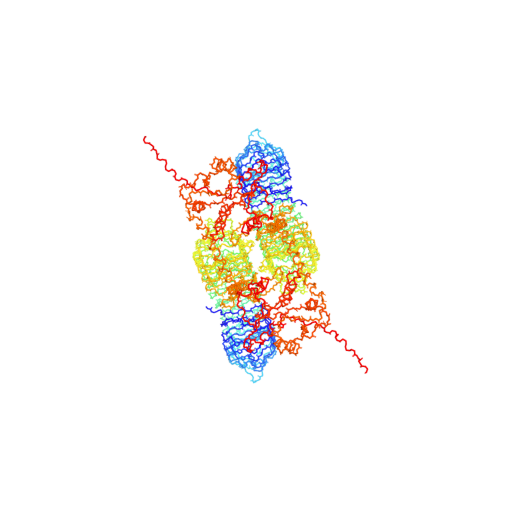.844 16.797 16.078 1 85.19 652 GLN A O 1
ATOM 5212 N N . TYR A 1 653 ? 22.953 15.844 16.719 1 86.62 653 TYR A N 1
ATOM 5213 C CA . TYR A 1 653 ? 22.328 16.109 15.438 1 86.62 653 TYR A CA 1
ATOM 5214 C C . TYR A 1 653 ? 20.938 16.688 15.617 1 86.62 653 TYR A C 1
ATOM 5216 O O . TYR A 1 653 ? 20.109 16.109 16.344 1 86.62 653 TYR A O 1
ATOM 5224 N N . LEU A 1 654 ? 20.688 17.828 14.945 1 90.56 654 LEU A N 1
ATOM 5225 C CA . LEU A 1 654 ? 19.375 18.484 14.992 1 90.56 654 LEU A CA 1
ATOM 5226 C C . LEU A 1 654 ? 18.906 18.844 13.594 1 90.56 654 LEU A C 1
ATOM 5228 O O . LEU A 1 654 ? 19.594 19.562 12.859 1 90.56 654 LEU A O 1
ATOM 5232 N N . ASP A 1 655 ? 17.766 18.375 13.188 1 90.12 655 ASP A N 1
ATOM 5233 C CA . ASP A 1 655 ? 17.219 18.641 11.867 1 90.12 655 ASP A CA 1
ATOM 5234 C C . ASP A 1 655 ? 16 19.562 11.961 1 90.12 655 ASP A C 1
ATOM 5236 O O . ASP A 1 655 ? 14.953 19.172 12.484 1 90.12 655 ASP A O 1
ATOM 5240 N N . LEU A 1 656 ? 16.062 20.75 11.484 1 88.94 656 LEU A N 1
ATOM 5241 C CA . LEU A 1 656 ? 14.984 21.734 11.508 1 88.94 656 LEU A CA 1
ATOM 5242 C C . LEU A 1 656 ? 14.609 22.156 10.086 1 88.94 656 LEU A C 1
ATOM 5244 O O . LEU A 1 656 ? 14.016 23.219 9.891 1 88.94 656 LEU A O 1
ATOM 5248 N N . ARG A 1 657 ? 14.891 21.422 9.133 1 84.5 657 ARG A N 1
ATOM 5249 C CA . ARG A 1 657 ? 14.648 21.781 7.742 1 84.5 657 ARG A CA 1
ATOM 5250 C C . ARG A 1 657 ? 13.156 21.922 7.461 1 84.5 657 ARG A C 1
ATOM 5252 O O . ARG A 1 657 ? 12.344 21.188 8.016 1 84.5 657 ARG A O 1
ATOM 5259 N N . ASN A 1 658 ? 12.852 22.891 6.613 1 77.56 658 ASN A N 1
ATOM 5260 C CA . ASN A 1 658 ? 11.5 23.141 6.117 1 77.56 658 ASN A CA 1
ATOM 5261 C C . ASN A 1 658 ? 10.562 23.562 7.242 1 77.56 658 ASN A C 1
ATOM 5263 O O . ASN A 1 658 ? 9.422 23.109 7.312 1 77.56 658 ASN A O 1
ATOM 5267 N N . ASN A 1 659 ? 11.102 24.172 8.297 1 81.12 659 ASN A N 1
ATOM 5268 C CA . ASN A 1 659 ? 10.32 24.891 9.297 1 81.12 659 ASN A CA 1
ATOM 5269 C C . ASN A 1 659 ? 10.32 26.391 9.031 1 81.12 659 ASN A C 1
ATOM 5271 O O . ASN A 1 659 ? 11.328 26.953 8.586 1 81.12 659 ASN A O 1
ATOM 5275 N N . PRO A 1 660 ? 9.219 27.016 9.312 1 77.25 660 PRO A N 1
ATOM 5276 C CA . PRO A 1 660 ? 9.195 28.469 9.125 1 77.25 660 PRO A CA 1
ATOM 5277 C C . PRO A 1 660 ? 9.781 29.234 10.312 1 77.25 660 PRO A C 1
ATOM 5279 O O . PRO A 1 660 ? 9.07 29.969 11 1 77.25 660 PRO A O 1
ATOM 5282 N N . ILE A 1 661 ? 11.086 29.156 10.469 1 83.81 661 ILE A N 1
ATOM 5283 C CA . ILE A 1 661 ? 11.758 29.828 11.578 1 83.81 661 ILE A CA 1
ATOM 5284 C C . ILE A 1 661 ? 11.75 31.344 11.352 1 83.81 661 ILE A C 1
ATOM 5286 O O . ILE A 1 661 ? 12.094 31.812 10.266 1 83.81 661 ILE A O 1
ATOM 5290 N N . ASP A 1 662 ? 11.367 32.031 12.383 1 80.06 662 ASP A N 1
ATOM 5291 C CA . ASP A 1 662 ? 11.242 33.5 12.266 1 80.06 662 ASP A CA 1
ATOM 5292 C C . ASP A 1 662 ? 12.594 34.188 12.438 1 80.06 662 ASP A C 1
ATOM 5294 O O . ASP A 1 662 ? 13.406 33.75 13.266 1 80.06 662 ASP A O 1
ATOM 5298 N N . CYS A 1 663 ? 12.734 35.219 11.594 1 83.19 663 CYS A N 1
ATOM 5299 C CA . CYS A 1 663 ? 13.914 36.062 11.75 1 83.19 663 CYS A CA 1
ATOM 5300 C C . CYS A 1 663 ? 13.633 37.219 12.688 1 83.19 663 CYS A C 1
ATOM 5302 O O . CYS A 1 663 ? 13.664 38.375 12.273 1 83.19 663 CYS A O 1
ATOM 5304 N N . THR A 1 664 ? 13.289 36.844 13.922 1 81.19 664 THR A N 1
ATOM 5305 C CA . THR A 1 664 ? 13.023 37.812 14.969 1 81.19 664 THR A CA 1
ATOM 5306 C C . THR A 1 664 ? 14 37.656 16.125 1 81.19 664 THR A C 1
ATOM 5308 O O . THR A 1 664 ? 14.766 36.688 16.156 1 81.19 664 THR A O 1
ATOM 5311 N N . CYS A 1 665 ? 13.93 38.594 17.031 1 81.56 665 CYS A N 1
ATOM 5312 C CA . CYS A 1 665 ? 14.875 38.594 18.156 1 81.56 665 CYS A CA 1
ATOM 5313 C C . CYS A 1 665 ? 14.656 37.406 19.047 1 81.56 665 CYS A C 1
ATOM 5315 O O . CYS A 1 665 ? 15.555 37 19.797 1 81.56 665 CYS A O 1
ATOM 5317 N N . ASP A 1 666 ? 13.586 36.781 18.969 1 81.81 666 ASP A N 1
ATOM 5318 C CA . ASP A 1 666 ? 13.312 35.594 19.766 1 81.81 666 ASP A CA 1
ATOM 5319 C C . ASP A 1 666 ? 14.203 34.438 19.344 1 81.81 666 ASP A C 1
ATOM 5321 O O . ASP A 1 666 ? 14.477 33.531 20.141 1 81.81 666 ASP A O 1
ATOM 5325 N N . ASN A 1 667 ? 14.648 34.5 18.094 1 89.88 667 ASN A N 1
ATOM 5326 C CA . ASN A 1 667 ? 15.508 33.438 17.594 1 89.88 667 ASN A CA 1
ATOM 5327 C C . ASN A 1 667 ? 16.969 33.875 17.516 1 89.88 667 ASN A C 1
ATOM 5329 O O . ASN A 1 667 ? 17.797 33.219 16.875 1 89.88 667 ASN A O 1
ATOM 5333 N N . ALA A 1 668 ? 17.266 35.031 18.125 1 86.88 668 ALA A N 1
ATOM 5334 C CA . ALA A 1 668 ? 18.625 35.531 18.094 1 86.88 668 ALA A CA 1
ATOM 5335 C C . ALA A 1 668 ? 19.594 34.562 18.781 1 86.88 668 ALA A C 1
ATOM 5337 O O . ALA A 1 668 ? 20.703 34.312 18.297 1 86.88 668 ALA A O 1
ATOM 5338 N N . TRP A 1 669 ? 19.141 34.062 19.859 1 88.31 669 TRP A N 1
ATOM 5339 C CA . TRP A 1 669 ? 19.969 33.094 20.578 1 88.31 669 TRP A CA 1
ATOM 5340 C C . TRP A 1 669 ? 20.281 31.891 19.688 1 88.31 669 TRP A C 1
ATOM 5342 O O . TRP A 1 669 ? 21.422 31.422 19.641 1 88.31 669 TRP A O 1
ATOM 5352 N N . PHE A 1 670 ? 19.312 31.281 19.125 1 92.31 670 PHE A N 1
ATOM 5353 C CA . PHE A 1 670 ? 19.453 30.094 18.297 1 92.31 670 PHE A CA 1
ATOM 5354 C C . PHE A 1 670 ? 20.453 30.344 17.172 1 92.31 670 PHE A C 1
ATOM 5356 O O . PHE A 1 670 ? 21.266 29.469 16.859 1 92.31 670 PHE A O 1
ATOM 5363 N N . LYS A 1 671 ? 20.281 31.469 16.531 1 88.38 671 LYS A N 1
ATOM 5364 C CA . LYS A 1 671 ? 21.219 31.797 15.453 1 88.38 671 LYS A CA 1
ATOM 5365 C C . LYS A 1 671 ? 22.656 31.766 15.961 1 88.38 671 LYS A C 1
ATOM 5367 O O . LYS A 1 671 ? 23.516 31.109 15.359 1 88.38 671 LYS A O 1
ATOM 5372 N N . ASN A 1 672 ? 22.922 32.5 17.078 1 86 672 ASN A N 1
ATOM 5373 C CA . ASN A 1 672 ? 24.281 32.531 17.625 1 86 672 ASN A CA 1
ATOM 5374 C C . ASN A 1 672 ? 24.75 31.172 18.109 1 86 672 ASN A C 1
ATOM 5376 O O . ASN A 1 672 ? 25.906 30.797 17.922 1 86 672 ASN A O 1
ATOM 5380 N N . TRP A 1 673 ? 23.812 30.562 18.656 1 88.88 673 TRP A N 1
ATOM 5381 C CA . TRP A 1 673 ? 24.109 29.25 19.203 1 88.88 673 TRP A CA 1
ATOM 5382 C C . TRP A 1 673 ? 24.453 28.266 18.078 1 88.88 673 TRP A C 1
ATOM 5384 O O . TRP A 1 673 ? 25.344 27.438 18.219 1 88.88 673 TRP A O 1
ATOM 5394 N N . SER A 1 674 ? 23.75 28.234 17 1 86.88 674 SER A N 1
ATOM 5395 C CA . SER A 1 674 ? 23.922 27.297 15.883 1 86.88 674 SER A CA 1
ATOM 5396 C C . SER A 1 674 ? 25.328 27.406 15.289 1 86.88 674 SER A C 1
ATOM 5398 O O . SER A 1 674 ? 25.859 26.422 14.773 1 86.88 674 SER A O 1
ATOM 5400 N N . PHE A 1 675 ? 25.875 28.594 15.414 1 77.19 675 PHE A N 1
ATOM 5401 C CA . PHE A 1 675 ? 27.219 28.797 14.867 1 77.19 675 PHE A CA 1
ATOM 5402 C C . PHE A 1 675 ? 28.281 28.422 15.898 1 77.19 675 PHE A C 1
ATOM 5404 O O . PHE A 1 675 ? 29.391 28.016 15.539 1 77.19 675 PHE A O 1
ATOM 5411 N N . ALA A 1 676 ? 27.922 28.547 17.141 1 77.81 676 ALA A N 1
ATOM 5412 C CA . ALA A 1 676 ? 28.906 28.344 18.203 1 77.81 676 ALA A CA 1
ATOM 5413 C C . ALA A 1 676 ? 28.906 26.891 18.688 1 77.81 676 ALA A C 1
ATOM 5415 O O . ALA A 1 676 ? 29.906 26.406 19.219 1 77.81 676 ALA A O 1
ATOM 5416 N N . SER A 1 677 ? 27.859 26.219 18.484 1 81.12 677 SER A N 1
ATOM 5417 C CA . SER A 1 677 ? 27.703 24.875 19.047 1 81.12 677 SER A CA 1
ATOM 5418 C C . SER A 1 677 ? 28.312 23.828 18.141 1 81.12 677 SER A C 1
ATOM 5420 O O . SER A 1 677 ? 28.516 24.062 16.953 1 81.12 677 SER A O 1
ATOM 5422 N N . ASN A 1 678 ? 28.734 22.672 18.781 1 75 678 ASN A N 1
ATOM 5423 C CA . ASN A 1 678 ? 29.266 21.531 18.047 1 75 678 ASN A CA 1
ATOM 5424 C C . ASN A 1 678 ? 28.172 20.625 17.516 1 75 678 ASN A C 1
ATOM 5426 O O . ASN A 1 678 ? 28.438 19.641 16.844 1 75 678 ASN A O 1
ATOM 5430 N N . ILE A 1 679 ? 26.984 21.016 17.781 1 82.62 679 ILE A N 1
ATOM 5431 C CA . ILE A 1 679 ? 25.844 20.25 17.312 1 82.62 679 ILE A CA 1
ATOM 5432 C C . ILE A 1 679 ? 25.594 20.547 15.828 1 82.62 679 ILE A C 1
ATOM 5434 O O . ILE A 1 679 ? 25.609 21.703 15.414 1 82.62 679 ILE A O 1
ATOM 5438 N N . GLN A 1 680 ? 25.375 19.5 15.094 1 78.88 680 GLN A N 1
ATOM 5439 C CA . GLN A 1 680 ? 25.125 19.672 13.664 1 78.88 680 GLN A CA 1
ATOM 5440 C C . GLN A 1 680 ? 23.656 20 13.406 1 78.88 680 GLN A C 1
ATOM 5442 O O . GLN A 1 680 ? 22.766 19.203 13.734 1 78.88 680 GLN A O 1
ATOM 5447 N N . VAL A 1 681 ? 23.422 21.156 12.883 1 84.12 681 VAL A N 1
ATOM 5448 C CA . VAL A 1 681 ? 22.094 21.547 12.422 1 84.12 681 VAL A CA 1
ATOM 5449 C C . VAL A 1 681 ? 22 21.375 10.906 1 84.12 681 VAL A C 1
ATOM 5451 O O . VAL A 1 681 ? 22.594 22.141 10.148 1 84.12 681 VAL A O 1
ATOM 5454 N N . THR A 1 682 ? 21.281 20.406 10.555 1 78.19 682 THR A N 1
ATOM 5455 C CA . THR A 1 682 ? 21.188 20.062 9.141 1 78.19 682 THR A CA 1
ATOM 5456 C C . THR A 1 682 ? 20.484 21.172 8.359 1 78.19 682 THR A C 1
ATOM 5458 O O . THR A 1 682 ? 19.453 21.688 8.797 1 78.19 682 THR A O 1
ATOM 5461 N N . GLY A 1 683 ? 21.078 21.625 7.254 1 74.56 683 GLY A N 1
ATOM 5462 C CA . GLY A 1 683 ? 20.469 22.609 6.363 1 74.56 683 GLY A CA 1
ATOM 5463 C C . GLY A 1 683 ? 20.391 24 6.961 1 74.56 683 GLY A C 1
ATOM 5464 O O . GLY A 1 683 ? 19.422 24.734 6.723 1 74.56 683 GLY A O 1
ATOM 5465 N N . LEU A 1 684 ? 21.234 24.328 7.863 1 77.75 684 LEU A N 1
ATOM 5466 C CA . LEU A 1 684 ? 21.219 25.625 8.523 1 77.75 684 LEU A CA 1
ATOM 5467 C C . LEU A 1 684 ? 21.234 26.75 7.492 1 77.75 684 LEU A C 1
ATOM 5469 O O . LEU A 1 684 ? 20.516 27.75 7.652 1 77.75 684 LEU A O 1
ATOM 5473 N N . TYR A 1 685 ? 21.922 26.547 6.414 1 71.5 685 TYR A N 1
ATOM 5474 C CA . TYR A 1 685 ? 22.109 27.609 5.426 1 71.5 685 TYR A CA 1
ATOM 5475 C C . TYR A 1 685 ? 20.938 27.641 4.453 1 71.5 685 TYR A C 1
ATOM 5477 O O . TYR A 1 685 ? 20.797 28.594 3.68 1 71.5 685 TYR A O 1
ATOM 5485 N N . THR A 1 686 ? 20.078 26.672 4.551 1 71.62 686 THR A N 1
ATOM 5486 C CA . THR A 1 686 ? 18.938 26.641 3.652 1 71.62 686 THR A CA 1
ATOM 5487 C C . THR A 1 686 ? 17.656 27.016 4.395 1 71.62 686 THR A C 1
ATOM 5489 O O . THR A 1 686 ? 16.594 27.109 3.789 1 71.62 686 THR A O 1
ATOM 5492 N N . LEU A 1 687 ? 17.844 27.266 5.664 1 81.12 687 LEU A N 1
ATOM 5493 C CA . LEU A 1 687 ? 16.688 27.688 6.438 1 81.12 687 LEU A CA 1
ATOM 5494 C C . LEU A 1 687 ? 16.203 29.062 5.988 1 81.12 687 LEU A C 1
ATOM 5496 O O . LEU A 1 687 ? 17.016 29.953 5.738 1 81.12 687 LEU A O 1
ATOM 5500 N N . GLN A 1 688 ? 14.898 29.219 5.766 1 74.56 688 GLN A N 1
ATOM 5501 C CA . GLN A 1 688 ? 14.312 30.469 5.297 1 74.56 688 GLN A CA 1
ATOM 5502 C C . GLN A 1 688 ? 13.383 31.078 6.34 1 74.56 688 GLN A C 1
ATOM 5504 O O . GLN A 1 688 ? 12.773 30.344 7.133 1 74.56 688 GLN A O 1
ATOM 5509 N N . CYS A 1 689 ? 13.414 32.344 6.473 1 75.06 689 CYS A N 1
ATOM 5510 C CA . CYS A 1 689 ? 12.523 33.062 7.367 1 75.06 689 CYS A CA 1
ATOM 5511 C C . CYS A 1 689 ? 11.555 33.938 6.574 1 75.06 689 CYS A C 1
ATOM 5513 O O . CYS A 1 689 ? 11.883 34.406 5.484 1 75.06 689 CYS A O 1
ATOM 5515 N N . GLU A 1 690 ? 10.367 33.969 7.047 1 63.09 690 GLU A N 1
ATOM 5516 C CA . GLU A 1 690 ? 9.383 34.875 6.438 1 63.09 690 GLU A CA 1
ATOM 5517 C C . GLU A 1 690 ? 9.578 36.312 6.895 1 63.09 690 GLU A C 1
ATOM 5519 O O . GLU A 1 690 ? 9.68 36.562 8.094 1 63.09 690 GLU A O 1
ATOM 5524 N N . VAL A 1 691 ? 10.172 37.125 5.953 1 53.91 691 VAL A N 1
ATOM 5525 C CA . VAL A 1 691 ? 10.359 38.531 6.273 1 53.91 691 VAL A CA 1
ATOM 5526 C C . VAL A 1 691 ? 9.156 39.344 5.789 1 53.91 691 VAL A C 1
ATOM 5528 O O . VAL A 1 691 ? 8.773 39.25 4.617 1 53.91 691 VAL A O 1
ATOM 5531 N N . GLY A 1 692 ? 8.445 40.156 6.711 1 50.41 692 GLY A N 1
ATOM 5532 C CA . GLY A 1 692 ? 7.34 41.031 6.367 1 50.41 692 GLY A CA 1
ATOM 5533 C C . GLY A 1 692 ? 6.066 40.281 6.035 1 50.41 692 GLY A C 1
ATOM 5534 O O . GLY A 1 692 ? 6.008 39.062 6.152 1 50.41 692 GLY A O 1
ATOM 5535 N N . HIS A 1 693 ? 4.996 40.906 6.203 1 48.97 693 HIS A N 1
ATOM 5536 C CA . HIS A 1 693 ? 3.689 40.375 5.859 1 48.97 693 HIS A CA 1
ATOM 5537 C C . HIS A 1 693 ? 3.695 39.781 4.453 1 48.97 693 HIS A C 1
ATOM 5539 O O . HIS A 1 693 ? 2.727 39.125 4.043 1 48.97 693 HIS A O 1
ATOM 5545 N N . GLY A 1 694 ? 4.895 40.031 3.684 1 44.66 694 GLY A N 1
ATOM 5546 C CA . GLY A 1 694 ? 4.953 39.656 2.283 1 44.66 694 GLY A CA 1
ATOM 5547 C C . GLY A 1 694 ? 5.93 38.531 2.018 1 44.66 694 GLY A C 1
ATOM 5548 O O . GLY A 1 694 ? 6.805 38.25 2.842 1 44.66 694 GLY A O 1
ATOM 5549 N N . PHE A 1 695 ? 5.523 37.344 1.206 1 52.53 695 PHE A N 1
ATOM 5550 C CA . PHE A 1 695 ? 6.059 36.156 0.588 1 52.53 695 PHE A CA 1
ATOM 5551 C C . PHE A 1 695 ? 7.551 36.281 0.311 1 52.53 695 PHE A C 1
ATOM 5553 O O . PHE A 1 695 ? 8.055 35.781 -0.696 1 52.53 695 PHE A O 1
ATOM 5560 N N . THR A 1 696 ? 8.219 37.25 0.937 1 55.03 696 THR A N 1
ATOM 5561 C CA . THR A 1 696 ? 9.648 37.281 0.686 1 55.03 696 THR A CA 1
ATOM 5562 C C . THR A 1 696 ? 10.406 36.5 1.759 1 55.03 696 THR A C 1
ATOM 5564 O O . THR A 1 696 ? 10.055 36.562 2.938 1 55.03 696 THR A O 1
ATOM 5567 N N . PHE A 1 697 ? 11.242 35.562 1.288 1 63.16 697 PHE A N 1
ATOM 5568 C CA . PHE A 1 697 ? 12.016 34.719 2.176 1 63.16 697 PHE A CA 1
ATOM 5569 C C . PHE A 1 697 ? 13.477 35.156 2.203 1 63.16 697 PHE A C 1
ATOM 5571 O O . PHE A 1 697 ? 14.016 35.594 1.193 1 63.16 697 PHE A O 1
ATOM 5578 N N . SER A 1 698 ? 13.953 35.438 3.408 1 70.75 698 SER A N 1
ATOM 5579 C CA . SER A 1 698 ? 15.391 35.594 3.607 1 70.75 698 SER A CA 1
ATOM 5580 C C . SER A 1 698 ? 16 34.406 4.332 1 70.75 698 SER A C 1
ATOM 5582 O O . SER A 1 698 ? 15.289 33.656 5.012 1 70.75 698 SER A O 1
ATOM 5584 N N . PHE A 1 699 ? 17.203 34.219 4.039 1 79.94 699 PHE A N 1
ATOM 5585 C CA . PHE A 1 699 ? 17.875 33.125 4.727 1 79.94 699 PHE A CA 1
ATOM 5586 C C . PHE A 1 699 ? 18.094 33.438 6.199 1 79.94 699 PHE A C 1
ATOM 5588 O O . PHE A 1 699 ? 18.422 34.594 6.543 1 79.94 699 PHE A O 1
ATOM 5595 N N . PHE A 1 700 ? 17.859 32.562 7.008 1 85.62 700 PHE A N 1
ATOM 5596 C CA . PHE A 1 700 ? 17.953 32.719 8.453 1 85.62 700 PHE A CA 1
ATOM 5597 C C . PHE A 1 700 ? 19.359 33.125 8.859 1 85.62 700 PHE A C 1
ATOM 5599 O O . PHE A 1 700 ? 19.547 33.938 9.797 1 85.62 700 PHE A O 1
ATOM 5606 N N . VAL A 1 701 ? 20.344 32.656 8.125 1 81.06 701 VAL A N 1
ATOM 5607 C CA . VAL A 1 701 ? 21.734 32.938 8.453 1 81.06 701 VAL A CA 1
ATOM 5608 C C . VAL A 1 701 ? 22.047 34.406 8.219 1 81.06 701 VAL A C 1
ATOM 5610 O O . VAL A 1 701 ? 22.906 35 8.883 1 81.06 701 VAL A O 1
ATOM 5613 N N . ASP A 1 702 ? 21.281 35.062 7.34 1 78.31 702 ASP A N 1
ATOM 5614 C CA . ASP A 1 702 ? 21.531 36.469 6.98 1 78.31 702 ASP A CA 1
ATOM 5615 C C . ASP A 1 702 ? 20.812 37.406 7.938 1 78.31 702 ASP A C 1
ATOM 5617 O O . ASP A 1 702 ? 20.969 38.625 7.828 1 78.31 702 ASP A O 1
ATOM 5621 N N . PHE A 1 703 ? 20.094 36.875 8.875 1 82.38 703 PHE A N 1
ATOM 5622 C CA . PHE A 1 703 ? 19.391 37.688 9.875 1 82.38 703 PHE A CA 1
ATOM 5623 C C . PHE A 1 703 ? 20.391 38.406 10.781 1 82.38 703 PHE A C 1
ATOM 5625 O O . PHE A 1 703 ? 21.25 37.781 11.391 1 82.38 703 PHE A O 1
ATOM 5632 N N . ASP A 1 704 ? 20.281 39.719 10.734 1 78.31 704 ASP A N 1
ATOM 5633 C CA . ASP A 1 704 ? 21.172 40.531 11.562 1 78.31 704 ASP A CA 1
ATOM 5634 C C . ASP A 1 704 ? 20.625 40.656 12.984 1 78.31 704 ASP A C 1
ATOM 5636 O O . ASP A 1 704 ? 19.625 41.344 13.219 1 78.31 704 ASP A O 1
ATOM 5640 N N . THR A 1 705 ? 21.203 40.031 13.898 1 80.75 705 THR A N 1
ATOM 5641 C CA . THR A 1 705 ? 20.75 40 15.281 1 80.75 705 THR A CA 1
ATOM 5642 C C . THR A 1 705 ? 21.156 41.281 16.016 1 80.75 705 THR A C 1
ATOM 5644 O O . THR A 1 705 ? 20.781 41.469 17.172 1 80.75 705 THR A O 1
ATOM 5647 N N . SER A 1 706 ? 21.875 42.156 15.422 1 74 706 SER A N 1
ATOM 5648 C CA . SER A 1 706 ? 22.297 43.375 16.094 1 74 706 SER A CA 1
ATOM 5649 C C . SER A 1 706 ? 21.109 44.312 16.375 1 74 706 SER A C 1
ATOM 5651 O O . SER A 1 706 ? 21.156 45.094 17.312 1 74 706 SER A O 1
ATOM 5653 N N . VAL A 1 707 ? 20.062 44.031 15.625 1 71.81 707 VAL A N 1
ATOM 5654 C CA . VAL A 1 707 ? 18.875 44.875 15.75 1 71.81 707 VAL A CA 1
ATOM 5655 C C . VAL A 1 707 ? 18.172 44.562 17.062 1 71.81 707 VAL A C 1
ATOM 5657 O O . VAL A 1 707 ? 17.484 45.438 17.625 1 71.81 707 VAL A O 1
ATOM 5660 N N . CYS A 1 708 ? 18.328 43.344 17.453 1 73.88 708 CYS A N 1
ATOM 5661 C CA . CYS A 1 708 ? 17.609 42.875 18.641 1 73.88 708 CYS A CA 1
ATOM 5662 C C . CYS A 1 708 ? 18.141 43.562 19.891 1 73.88 708 CYS A C 1
ATOM 5664 O O . CYS A 1 708 ? 17.469 43.625 20.922 1 73.88 708 CYS A O 1
ATOM 5666 N N . HIS A 1 709 ? 19.156 44.094 19.891 1 63.5 709 HIS A N 1
ATOM 5667 C CA . HIS A 1 709 ? 19.703 44.781 21.047 1 63.5 709 HIS A CA 1
ATOM 5668 C C . HIS A 1 709 ? 19.328 46.25 21.016 1 63.5 709 HIS A C 1
ATOM 5670 O O . HIS A 1 709 ? 19.719 47.031 21.906 1 63.5 709 HIS A O 1
ATOM 5676 N N . GLU A 1 710 ? 18.438 46.5 20.016 1 60.03 710 GLU A N 1
ATOM 5677 C CA . GLU A 1 710 ? 18.094 47.938 19.875 1 60.03 710 GLU A CA 1
ATOM 5678 C C . GLU A 1 710 ? 17.109 48.375 20.953 1 60.03 710 GLU A C 1
ATOM 5680 O O . GLU A 1 710 ? 17.219 49.469 21.5 1 60.03 710 GLU A O 1
ATOM 5685 N N . LYS A 1 711 ? 16.156 47.5 21.25 1 58.97 711 LYS A N 1
ATOM 5686 C CA . LYS A 1 711 ? 15.234 47.938 22.297 1 58.97 711 LYS A CA 1
ATOM 5687 C C . LYS A 1 711 ? 15.984 48.188 23.594 1 58.97 711 LYS A C 1
ATOM 5689 O O . LYS A 1 711 ? 15.719 49.188 24.266 1 58.97 711 LYS A O 1
ATOM 5694 N N . LEU A 1 712 ? 16.766 47.281 23.969 1 58.5 712 LEU A N 1
ATOM 5695 C CA . LEU A 1 712 ? 17.594 47.562 25.141 1 58.5 712 LEU A CA 1
ATOM 5696 C C . LEU A 1 712 ? 18.453 48.781 24.938 1 58.5 712 LEU A C 1
ATOM 5698 O O . LEU A 1 712 ? 18.641 49.594 25.859 1 58.5 712 LEU A O 1
ATOM 5702 N N . GLY A 1 713 ? 18.797 48.906 23.688 1 59.94 713 GLY A N 1
ATOM 5703 C CA . GLY A 1 713 ? 19.562 50.094 23.375 1 59.94 713 GLY A CA 1
ATOM 5704 C C . GLY A 1 713 ? 18.766 51.375 23.531 1 59.94 713 GLY A C 1
ATOM 5705 O O . GLY A 1 713 ? 19.266 52.344 24.078 1 59.94 713 GLY A O 1
ATOM 5706 N N . LYS A 1 714 ? 17.609 51.156 23.156 1 63.22 714 LYS A N 1
ATOM 5707 C CA . LYS A 1 714 ? 16.75 52.344 23.312 1 63.22 714 LYS A CA 1
ATOM 5708 C C . LYS A 1 714 ? 16.484 52.656 24.781 1 63.22 714 LYS A C 1
ATOM 5710 O O . LYS A 1 714 ? 16.531 53.812 25.203 1 63.22 714 LYS A O 1
ATOM 5715 N N . VAL A 1 715 ? 16.172 51.594 25.484 1 64.31 715 VAL A N 1
ATOM 5716 C CA . VAL A 1 715 ? 15.93 51.781 26.906 1 64.31 715 VAL A CA 1
ATOM 5717 C C . VAL A 1 715 ? 17.203 52.344 27.562 1 64.31 715 VAL A C 1
ATOM 5719 O O . VAL A 1 715 ? 17.125 53.25 28.375 1 64.31 715 VAL A O 1
ATOM 5722 N N . MET A 1 716 ? 18.25 51.812 27.125 1 67 716 MET A N 1
ATOM 5723 C CA . MET A 1 716 ? 19.5 52.312 27.688 1 67 716 MET A CA 1
ATOM 5724 C C . MET A 1 716 ? 19.781 53.75 27.234 1 67 716 MET A C 1
ATOM 5726 O O . MET A 1 716 ? 20.266 54.562 28.031 1 67 716 MET A O 1
ATOM 5730 N N . PHE A 1 717 ? 19.328 54 26.109 1 70.38 717 PHE A N 1
ATOM 5731 C CA . PHE A 1 717 ? 19.5 55.375 25.609 1 70.38 717 PHE A CA 1
ATOM 5732 C C . PHE A 1 717 ? 18.609 56.344 26.359 1 70.38 717 PHE A C 1
ATOM 5734 O O . PHE A 1 717 ? 19.062 57.406 26.797 1 70.38 717 PHE A O 1
ATOM 5741 N N . ILE A 1 718 ? 17.469 55.906 26.531 1 73.56 718 ILE A N 1
ATOM 5742 C CA . ILE A 1 718 ? 16.547 56.781 27.234 1 73.56 718 ILE A CA 1
ATOM 5743 C C . ILE A 1 718 ? 17 56.938 28.688 1 73.56 718 ILE A C 1
ATOM 5745 O O . ILE A 1 718 ? 17 58.062 29.234 1 73.56 718 ILE A O 1
ATOM 5749 N N . SER A 1 719 ? 17.391 55.938 29.234 1 74.62 719 SER A N 1
ATOM 5750 C CA . SER A 1 719 ? 17.812 56 30.625 1 74.62 719 SER A CA 1
ATOM 5751 C C . SER A 1 719 ? 19.094 56.812 30.781 1 74.62 719 SER A C 1
ATOM 5753 O O . SER A 1 719 ? 19.219 57.625 31.703 1 74.62 719 SER A O 1
ATOM 5755 N N . THR A 1 720 ? 19.938 56.594 29.781 1 77.69 720 THR A N 1
ATOM 5756 C CA . THR A 1 720 ? 21.188 57.344 29.859 1 77.69 720 THR A CA 1
ATOM 5757 C C . THR A 1 720 ? 20.969 58.812 29.547 1 77.69 720 THR A C 1
ATOM 5759 O O . THR A 1 720 ? 21.562 59.688 30.188 1 77.69 720 THR A O 1
ATOM 5762 N N . THR A 1 721 ? 20.094 59 28.672 1 77.44 721 THR A N 1
ATOM 5763 C CA . THR A 1 721 ? 19.781 60.406 28.328 1 77.44 721 THR A CA 1
ATOM 5764 C C . THR A 1 721 ? 19.094 61.094 29.5 1 77.44 721 THR A C 1
ATOM 5766 O O . THR A 1 721 ? 19.422 62.25 29.828 1 77.44 721 THR A O 1
ATOM 5769 N N . THR A 1 722 ? 18.25 60.406 30.109 1 78.25 722 THR A N 1
ATOM 5770 C CA . THR A 1 722 ? 17.562 61 31.266 1 78.25 722 THR A CA 1
ATOM 5771 C C . THR A 1 722 ? 18.547 61.219 32.406 1 78.25 722 THR A C 1
ATOM 5773 O O . THR A 1 722 ? 18.5 62.281 33.062 1 78.25 722 THR A O 1
ATOM 5776 N N . THR A 1 723 ? 19.406 60.438 32.625 1 81.31 723 THR A N 1
ATOM 5777 C CA . THR A 1 723 ? 20.406 60.594 33.688 1 81.31 723 THR A CA 1
ATOM 5778 C C . THR A 1 723 ? 21.359 61.75 33.375 1 81.31 723 THR A C 1
ATOM 5780 O O . THR A 1 723 ? 21.703 62.531 34.25 1 81.31 723 THR A O 1
ATOM 5783 N N . ILE A 1 724 ? 21.703 61.844 32.094 1 80.25 724 ILE A N 1
ATOM 5784 C CA . ILE A 1 724 ? 22.562 62.938 31.672 1 80.25 724 ILE A CA 1
ATOM 5785 C C . ILE A 1 724 ? 21.828 64.25 31.812 1 80.25 724 ILE A C 1
ATOM 5787 O O . ILE A 1 724 ? 22.391 65.25 32.312 1 80.25 724 ILE A O 1
ATOM 5791 N N . LEU A 1 725 ? 20.578 64.25 31.484 1 80.56 725 LEU A N 1
ATOM 5792 C CA . LEU A 1 725 ? 19.797 65.5 31.594 1 80.56 725 LEU A CA 1
ATOM 5793 C C . LEU A 1 725 ? 19.594 65.875 33.062 1 80.56 725 LEU A C 1
ATOM 5795 O O . LEU A 1 725 ? 19.688 67.062 33.406 1 80.56 725 LEU A O 1
ATOM 5799 N N . LEU A 1 726 ? 19.406 65 33.875 1 81.12 726 LEU A N 1
ATOM 5800 C CA . LEU A 1 726 ? 19.25 65.25 35.312 1 81.12 726 LEU A CA 1
ATOM 5801 C C . LEU A 1 726 ? 20.578 65.688 35.906 1 81.12 726 LEU A C 1
ATOM 5803 O O . LEU A 1 726 ? 20.578 66.625 36.781 1 81.12 726 LEU A O 1
ATOM 5807 N N . THR A 1 727 ? 21.641 65.25 35.469 1 81.38 727 THR A N 1
ATOM 5808 C CA . THR A 1 727 ? 22.953 65.688 35.969 1 81.38 727 THR A CA 1
ATOM 5809 C C . THR A 1 727 ? 23.328 67.062 35.5 1 81.38 727 THR A C 1
ATOM 5811 O O . THR A 1 727 ? 24.078 67.75 36.188 1 81.38 727 THR A O 1
ATOM 5814 N N . ILE A 1 728 ? 22.766 67.375 34.375 1 77.81 728 ILE A N 1
ATOM 5815 C CA . ILE A 1 728 ? 23 68.75 33.875 1 77.81 728 ILE A CA 1
ATOM 5816 C C . ILE A 1 728 ? 22.031 69.75 34.562 1 77.81 728 ILE A C 1
ATOM 5818 O O . ILE A 1 728 ? 22.422 70.812 34.969 1 77.81 728 ILE A O 1
ATOM 5822 N N . LEU A 1 729 ? 20.828 69.375 34.75 1 78.25 729 LEU A N 1
ATOM 5823 C CA . LEU A 1 729 ? 19.781 70.25 35.281 1 78.25 729 LEU A CA 1
ATOM 5824 C C . LEU A 1 729 ? 19.953 70.438 36.781 1 78.25 729 LEU A C 1
ATOM 5826 O O . LEU A 1 729 ? 19.719 71.562 37.25 1 78.25 729 LEU A O 1
ATOM 5830 N N . ILE A 1 730 ? 20.438 69.562 37.469 1 78.56 730 ILE A N 1
ATOM 5831 C CA . ILE A 1 730 ? 20.547 69.688 38.906 1 78.56 730 ILE A CA 1
ATOM 5832 C C . ILE A 1 730 ? 21.609 70.75 39.281 1 78.56 730 ILE A C 1
ATOM 5834 O O . ILE A 1 730 ? 21.344 71.625 40.062 1 78.56 730 ILE A O 1
ATOM 5838 N N . PRO A 1 731 ? 22.75 70.688 38.656 1 78 731 PRO A N 1
ATOM 5839 C CA . PRO A 1 731 ? 23.703 71.75 39 1 78 731 PRO A CA 1
ATOM 5840 C C . PRO A 1 731 ? 23.281 73.125 38.438 1 78 731 PRO A C 1
ATOM 5842 O O . PRO A 1 731 ? 23.531 74.188 39.094 1 78 731 PRO A O 1
ATOM 5845 N N . LEU A 1 732 ? 22.547 73.125 37.406 1 78.38 732 LEU A N 1
ATOM 5846 C CA . LEU A 1 732 ? 22.062 74.375 36.875 1 78.38 732 LEU A CA 1
ATOM 5847 C C . LEU A 1 732 ? 20.984 75 37.781 1 78.38 732 LEU A C 1
ATOM 5849 O O . LEU A 1 732 ? 20.984 76.188 38 1 78.38 732 LEU A O 1
ATOM 5853 N N . VAL A 1 733 ? 20.141 74.25 38.281 1 76.94 733 VAL A N 1
ATOM 5854 C CA . VAL A 1 733 ? 19.125 74.688 39.25 1 76.94 733 VAL A CA 1
ATOM 5855 C C . VAL A 1 733 ? 19.781 75.062 40.562 1 76.94 733 VAL A C 1
ATOM 5857 O O . VAL A 1 733 ? 19.438 76.062 41.156 1 76.94 733 VAL A O 1
ATOM 5860 N N . TYR A 1 734 ? 20.812 74.375 40.875 1 73.88 734 TYR A N 1
ATOM 5861 C CA . TYR A 1 734 ? 21.562 74.688 42.062 1 73.88 734 TYR A CA 1
ATOM 5862 C C . TYR A 1 734 ? 22.312 76 41.938 1 73.88 734 TYR A C 1
ATOM 5864 O O . TYR A 1 734 ? 22.312 76.812 42.844 1 73.88 734 TYR A O 1
ATOM 5872 N N . ALA A 1 735 ? 22.781 76.188 40.75 1 71.56 735 ALA A N 1
ATOM 5873 C CA . ALA A 1 735 ? 23.578 77.438 40.531 1 71.56 735 ALA A CA 1
ATOM 5874 C C . ALA A 1 735 ? 22.672 78.625 40.344 1 71.56 735 ALA A C 1
ATOM 5876 O O . ALA A 1 735 ? 22.984 79.75 40.844 1 71.56 735 ALA A O 1
ATOM 5877 N N . LYS A 1 736 ? 21.531 78.438 39.75 1 69.62 736 LYS A N 1
ATOM 5878 C CA . LYS A 1 736 ? 20.781 79.625 39.406 1 69.62 736 LYS A CA 1
ATOM 5879 C C . LYS A 1 736 ? 19.594 79.812 40.344 1 69.62 736 LYS A C 1
ATOM 5881 O O . LYS A 1 736 ? 19.203 80.938 40.625 1 69.62 736 LYS A O 1
ATOM 5886 N N . VAL A 1 737 ? 19.062 78.688 40.781 1 65.31 737 VAL A N 1
ATOM 5887 C CA . VAL A 1 737 ? 17.781 78.875 41.469 1 65.31 737 VAL A CA 1
ATOM 5888 C C . VAL A 1 737 ? 17.891 78.375 42.906 1 65.31 737 VAL A C 1
ATOM 5890 O O . VAL A 1 737 ? 16.922 78.5 43.656 1 65.31 737 VAL A O 1
ATOM 5893 N N . ARG A 1 738 ? 19.109 78 43.281 1 63.34 738 ARG A N 1
ATOM 5894 C CA . ARG A 1 738 ? 19.297 77.5 44.656 1 63.34 738 ARG A CA 1
ATOM 5895 C C . ARG A 1 738 ? 18.75 78.5 45.688 1 63.34 738 ARG A C 1
ATOM 5897 O O . ARG A 1 738 ? 18.047 78.125 46.625 1 63.34 738 ARG A O 1
ATOM 5904 N N . TRP A 1 739 ? 19.109 79.75 45.5 1 61.53 739 TRP A N 1
ATOM 5905 C CA . TRP A 1 739 ? 18.75 80.75 46.531 1 61.53 739 TRP A CA 1
ATOM 5906 C C . TRP A 1 739 ? 17.25 81 46.469 1 61.53 739 TRP A C 1
ATOM 5908 O O . TRP A 1 739 ? 16.609 81.188 47.531 1 61.53 739 TRP A O 1
ATOM 5918 N N . HIS A 1 740 ? 16.734 80.938 45.312 1 63.47 740 HIS A N 1
ATOM 5919 C CA . HIS A 1 740 ? 15.297 81.188 45.219 1 63.47 740 HIS A CA 1
ATOM 5920 C C . HIS A 1 740 ? 14.539 80 45.844 1 63.47 740 HIS A C 1
ATOM 5922 O O . HIS A 1 740 ? 13.523 80.188 46.5 1 63.47 740 HIS A O 1
ATOM 5928 N N . ILE A 1 741 ? 15.125 78.812 45.75 1 70.25 741 ILE A N 1
ATOM 5929 C CA . ILE A 1 741 ? 14.516 77.625 46.312 1 70.25 741 ILE A CA 1
ATOM 5930 C C . ILE A 1 741 ? 14.711 77.625 47.844 1 70.25 741 ILE A C 1
ATOM 5932 O O . ILE A 1 741 ? 13.781 77.312 48.594 1 70.25 741 ILE A O 1
ATOM 5936 N N . ILE A 1 742 ? 15.898 78.125 48.281 1 61.34 742 ILE A N 1
ATOM 5937 C CA . ILE A 1 742 ? 16.141 78.25 49.688 1 61.34 742 ILE A CA 1
ATOM 5938 C C . ILE A 1 742 ? 15.227 79.312 50.281 1 61.34 742 ILE A C 1
ATOM 5940 O O . ILE A 1 742 ? 14.617 79.125 51.344 1 61.34 742 ILE A O 1
ATOM 5944 N N . TYR A 1 743 ? 15.195 80.5 49.562 1 61.34 743 TYR A N 1
ATOM 5945 C CA . TYR A 1 743 ? 14.312 81.562 50.031 1 61.34 743 TYR A CA 1
ATOM 5946 C C . TYR A 1 743 ? 12.859 81.125 50.031 1 61.34 743 TYR A C 1
ATOM 5948 O O . TYR A 1 743 ? 12.133 81.375 51 1 61.34 743 TYR A O 1
ATOM 5956 N N . GLY A 1 744 ? 12.469 80.375 49.062 1 63.84 744 GLY A N 1
ATOM 5957 C CA . GLY A 1 744 ? 11.125 79.812 49.062 1 63.84 744 GLY A CA 1
ATOM 5958 C C . GLY A 1 744 ? 10.891 78.75 50.156 1 63.84 744 GLY A C 1
ATOM 5959 O O . GLY A 1 744 ? 9.844 78.75 50.812 1 63.84 744 GLY A O 1
ATOM 5960 N N . TYR A 1 745 ? 11.945 78.062 50.406 1 64.25 745 TYR A N 1
ATOM 5961 C CA . TYR A 1 745 ? 11.898 77.062 51.5 1 64.25 745 TYR A CA 1
ATOM 5962 C C . TYR A 1 745 ? 11.781 77.75 52.844 1 64.25 745 TYR A C 1
ATOM 5964 O O . TYR A 1 745 ? 10.969 77.375 53.688 1 64.25 745 TYR A O 1
ATOM 5972 N N . TYR A 1 746 ? 12.523 78.812 53.062 1 59.88 746 TYR A N 1
ATOM 5973 C CA . TYR A 1 746 ? 12.445 79.562 54.344 1 59.88 746 TYR A CA 1
ATOM 5974 C C . TYR A 1 746 ? 11.148 80.375 54.438 1 59.88 746 TYR A C 1
ATOM 5976 O O . TYR A 1 746 ? 10.531 80.438 55.5 1 59.88 746 TYR A O 1
ATOM 5984 N N . MET A 1 747 ? 10.758 80.812 53.375 1 62.94 747 MET A N 1
ATOM 5985 C CA . MET A 1 747 ? 9.461 81.438 53.344 1 62.94 747 MET A CA 1
ATOM 5986 C C . MET A 1 747 ? 8.328 80.5 53.594 1 62.94 747 MET A C 1
ATOM 5988 O O . MET A 1 747 ? 7.387 80.75 54.344 1 62.94 747 MET A O 1
ATOM 5992 N N . PHE A 1 748 ? 8.531 79.312 53.125 1 67.25 748 PHE A N 1
ATOM 5993 C CA . PHE A 1 748 ? 7.559 78.25 53.344 1 67.25 748 PHE A CA 1
ATOM 5994 C C . PHE A 1 748 ? 7.625 77.688 54.781 1 67.25 748 PHE A C 1
ATOM 5996 O O . PHE A 1 748 ? 6.594 77.5 55.406 1 67.25 748 PHE A O 1
ATOM 6003 N N . ARG A 1 749 ? 8.758 77.625 55.344 1 58.25 749 ARG A N 1
ATOM 6004 C CA . ARG A 1 749 ? 8.945 77.25 56.75 1 58.25 749 ARG A CA 1
ATOM 6005 C C . ARG A 1 749 ? 8.422 78.375 57.656 1 58.25 749 ARG A C 1
ATOM 6007 O O . ARG A 1 749 ? 7.805 78.062 58.688 1 58.25 749 ARG A O 1
ATOM 6014 N N . ALA A 1 750 ? 8.719 79.562 57.406 1 57.47 750 ALA A N 1
ATOM 6015 C CA . ALA A 1 750 ? 8.195 80.688 58.188 1 57.47 750 ALA A CA 1
ATOM 6016 C C . ALA A 1 750 ? 6.668 80.75 58.094 1 57.47 750 ALA A C 1
ATOM 6018 O O . ALA A 1 750 ? 5.988 80.938 59.094 1 57.47 750 ALA A O 1
ATOM 6019 N N . TRP A 1 751 ? 6.262 80.438 56.969 1 57.09 751 TRP A N 1
ATOM 6020 C CA . TRP A 1 751 ? 4.816 80.375 56.781 1 57.09 751 TRP A CA 1
ATOM 6021 C C . TRP A 1 751 ? 4.211 79.188 57.531 1 57.09 751 TRP A C 1
ATOM 6023 O O . TRP A 1 751 ? 3.184 79.375 58.188 1 57.09 751 TRP A O 1
ATOM 6033 N N . PHE A 1 752 ? 4.945 78.125 57.562 1 58 752 PHE A N 1
ATOM 6034 C CA . PHE A 1 752 ? 4.5 76.938 58.281 1 58 752 PHE A CA 1
ATOM 6035 C C . PHE A 1 752 ? 4.656 77.125 59.781 1 58 752 PHE A C 1
ATOM 6037 O O . PHE A 1 752 ? 3.779 76.688 60.531 1 58 752 PHE A O 1
ATOM 6044 N N . ARG A 1 753 ? 5.711 77.75 60.281 1 51.5 753 ARG A N 1
ATOM 6045 C CA . ARG A 1 753 ? 5.879 78.062 61.688 1 51.5 753 ARG A CA 1
ATOM 6046 C C . ARG A 1 753 ? 4.828 79.062 62.156 1 51.5 753 ARG A C 1
ATOM 6048 O O . ARG A 1 753 ? 4.266 78.938 63.25 1 51.5 753 ARG A O 1
ATOM 6055 N N . ASP A 1 754 ? 4.707 80.125 61.344 1 50 754 ASP A N 1
ATOM 6056 C CA . ASP A 1 754 ? 3.658 81.062 61.688 1 50 754 ASP A CA 1
ATOM 6057 C C . ASP A 1 754 ? 2.285 80.438 61.688 1 50 754 ASP A C 1
ATOM 6059 O O . ASP A 1 754 ? 1.446 80.688 62.562 1 50 754 ASP A O 1
ATOM 6063 N N . TYR A 1 755 ? 2.232 79.438 60.875 1 49.56 755 TYR A N 1
ATOM 6064 C CA . TYR A 1 755 ? 1.012 78.625 60.906 1 49.56 755 TYR A CA 1
ATOM 6065 C C . TYR A 1 755 ? 0.933 77.75 62.156 1 49.56 755 TYR A C 1
ATOM 6067 O O . TYR A 1 755 ? -0.118 77.688 62.812 1 49.56 755 TYR A O 1
ATOM 6075 N N . ARG A 1 756 ? 2.061 77.188 62.625 1 46.69 756 ARG A N 1
ATOM 6076 C CA . ARG A 1 756 ? 2.088 76.438 63.844 1 46.69 756 ARG A CA 1
ATOM 6077 C C . ARG A 1 756 ? 2.086 77.312 65.062 1 46.69 756 ARG A C 1
ATOM 6079 O O . ARG A 1 756 ? 1.478 77 66.125 1 46.69 756 ARG A O 1
ATOM 6086 N N . ARG A 1 757 ? 2.879 78.438 65.188 1 44.53 757 ARG A N 1
ATOM 6087 C CA . ARG A 1 757 ? 2.879 79.312 66.312 1 44.53 757 ARG A CA 1
ATOM 6088 C C . ARG A 1 757 ? 1.521 80 66.5 1 44.53 757 ARG A C 1
ATOM 6090 O O . ARG A 1 757 ? 1.066 80.188 67.625 1 44.53 757 ARG A O 1
ATOM 6097 N N . ASN A 1 758 ? 0.968 80.312 65.375 1 44.91 758 ASN A N 1
ATOM 6098 C CA . ASN A 1 758 ? -0.393 80.812 65.562 1 44.91 758 ASN A CA 1
ATOM 6099 C C . ASN A 1 758 ? -1.28 79.812 66.25 1 44.91 758 ASN A C 1
ATOM 6101 O O . ASN A 1 758 ? -2.264 80.188 66.938 1 44.91 758 ASN A O 1
ATOM 6105 N N . ALA A 1 759 ? -0.896 78.5 66.188 1 43.44 759 ALA A N 1
ATOM 6106 C CA . ALA A 1 759 ? -1.649 77.562 67 1 43.44 759 ALA A CA 1
ATOM 6107 C C . ALA A 1 759 ? -1.283 77.688 68.5 1 43.44 759 ALA A C 1
ATOM 6109 O O . ALA A 1 759 ? -2.139 77.5 69.375 1 43.44 759 ALA A O 1
ATOM 6110 N N . ALA A 1 760 ? 0.02 77.75 68.875 1 40.69 760 ALA A N 1
ATOM 6111 C CA . ALA A 1 760 ? 0.39 77.625 70.25 1 40.69 760 ALA A CA 1
ATOM 6112 C C . ALA A 1 760 ? 0.241 78.938 71 1 40.69 760 ALA A C 1
ATOM 6114 O O . ALA A 1 760 ? -0.013 78.938 72.25 1 40.69 760 ALA A O 1
ATOM 6115 N N . ASP A 1 761 ? 0.901 80.125 70.625 1 41.16 761 ASP A N 1
ATOM 6116 C CA . ASP A 1 761 ? 0.966 81.312 71.5 1 41.16 761 ASP A CA 1
ATOM 6117 C C . ASP A 1 761 ? -0.425 81.875 71.75 1 41.16 761 ASP A C 1
ATOM 6119 O O . ASP A 1 761 ? -0.936 82.688 70.938 1 41.16 761 ASP A O 1
ATOM 6123 N N . LYS A 1 762 ? -1.271 81.125 72.312 1 48.31 762 LYS A N 1
ATOM 6124 C CA . LYS A 1 762 ? -2.535 81.562 72.875 1 48.31 762 LYS A CA 1
ATOM 6125 C C . LYS A 1 762 ? -2.309 82.688 73.875 1 48.31 762 LYS A C 1
ATOM 6127 O O . LYS A 1 762 ? -1.999 82.375 75.062 1 48.31 762 LYS A O 1
ATOM 6132 N N . GLN A 1 763 ? -1.612 83.812 73.625 1 50.41 763 GLN A N 1
ATOM 6133 C CA . GLN A 1 763 ? -1.648 84.938 74.625 1 50.41 763 GLN A CA 1
ATOM 6134 C C . GLN A 1 763 ? -3.074 85.188 75.062 1 50.41 763 GLN A C 1
ATOM 6136 O O . GLN A 1 763 ? -3.994 85.25 74.25 1 50.41 763 GLN A O 1
ATOM 6141 N N . VAL A 1 764 ? -3.338 84.938 76.25 1 58.47 764 VAL A N 1
ATOM 6142 C CA . VAL A 1 764 ? -4.621 85.125 76.938 1 58.47 764 VAL A CA 1
ATOM 6143 C C . VAL A 1 764 ? -4.926 86.625 77 1 58.47 764 VAL A C 1
ATOM 6145 O O . VAL A 1 764 ? -4.137 87.375 77.562 1 58.47 764 VAL A O 1
ATOM 6148 N N . TYR A 1 765 ? -5.754 87.188 76.25 1 72.69 765 TYR A N 1
ATOM 6149 C CA . TYR A 1 765 ? -6.219 88.562 76.312 1 72.69 765 TYR A CA 1
ATOM 6150 C C . TYR A 1 765 ? -7.41 88.688 77.25 1 72.69 765 TYR A C 1
ATOM 6152 O O . TYR A 1 765 ? -8.211 87.75 77.375 1 72.69 765 TYR A O 1
ATOM 6160 N N . THR A 1 766 ? -7.465 89.75 78.062 1 80.56 766 THR A N 1
ATOM 6161 C CA . THR A 1 766 ? -8.57 90 79 1 80.56 766 THR A CA 1
ATOM 6162 C C . THR A 1 766 ? -9.828 90.438 78.25 1 80.56 766 THR A C 1
ATOM 6164 O O . THR A 1 766 ? -10.938 90.062 78.625 1 80.56 766 THR A O 1
ATOM 6167 N N . TYR A 1 767 ? -9.578 91.188 77.188 1 84.62 767 TYR A N 1
ATOM 6168 C CA . TYR A 1 767 ? -10.703 91.625 76.312 1 84.62 767 TYR A CA 1
ATOM 6169 C C . TYR A 1 767 ? -10.531 91.188 74.875 1 84.62 767 TYR A C 1
ATOM 6171 O O . TYR A 1 767 ? -9.406 90.938 74.438 1 84.62 767 TYR A O 1
ATOM 6179 N N . ASP A 1 768 ? -11.688 91.062 74.312 1 85.38 768 ASP A N 1
ATOM 6180 C CA . ASP A 1 768 ? -11.656 90.688 72.875 1 85.38 768 ASP A CA 1
ATOM 6181 C C . ASP A 1 768 ? -11.344 91.875 72 1 85.38 768 ASP A C 1
ATOM 6183 O O . ASP A 1 768 ? -10.641 91.812 71 1 85.38 768 ASP A O 1
ATOM 6187 N N . ALA A 1 769 ? -11.961 93 72.438 1 87.75 769 ALA A N 1
ATOM 6188 C CA . ALA A 1 769 ? -11.711 94.188 71.625 1 87.75 769 ALA A CA 1
ATOM 6189 C C . ALA A 1 769 ? -11.797 95.438 72.5 1 87.75 769 ALA A C 1
ATOM 6191 O O . ALA A 1 769 ? -12.617 95.562 73.375 1 87.75 769 ALA A O 1
ATOM 6192 N N . PHE A 1 770 ? -10.945 96.375 72.188 1 87.75 770 PHE A N 1
ATOM 6193 C CA . PHE A 1 770 ? -11.023 97.75 72.688 1 87.75 770 PHE A CA 1
ATOM 6194 C C . PHE A 1 770 ? -11.703 98.688 71.688 1 87.75 770 PHE A C 1
ATOM 6196 O O . PHE A 1 770 ? -11.359 98.688 70.5 1 87.75 770 PHE A O 1
ATOM 6203 N N . ILE A 1 771 ? -12.742 99.375 72.25 1 89.06 771 ILE A N 1
ATOM 6204 C CA . ILE A 1 771 ? -13.469 100.312 71.375 1 89.06 771 ILE A CA 1
ATOM 6205 C C . ILE A 1 771 ? -12.992 101.75 71.625 1 89.06 771 ILE A C 1
ATOM 6207 O O . ILE A 1 771 ? -13.156 102.312 72.688 1 89.06 771 ILE A O 1
ATOM 6211 N N . SER A 1 772 ? -12.344 102.375 70.625 1 88.38 772 SER A N 1
ATOM 6212 C CA . SER A 1 772 ? -11.93 103.75 70.625 1 88.38 772 SER A CA 1
ATOM 6213 C C . SER A 1 772 ? -12.977 104.625 69.938 1 88.38 772 SER A C 1
ATOM 6215 O O . SER A 1 772 ? -13.289 104.438 68.75 1 88.38 772 SER A O 1
ATOM 6217 N N . TYR A 1 773 ? -13.562 105.562 70.688 1 86.75 773 TYR A N 1
ATOM 6218 C CA . TYR A 1 773 ? -14.602 106.438 70.125 1 86.75 773 TYR A CA 1
ATOM 6219 C C . TYR A 1 773 ? -14.516 107.812 70.75 1 86.75 773 TYR A C 1
ATOM 6221 O O . TYR A 1 773 ? -13.898 108 71.812 1 86.75 773 TYR A O 1
ATOM 6229 N N . ASN A 1 774 ? -15.086 108.812 70.125 1 86.19 774 ASN A N 1
ATOM 6230 C CA . ASN A 1 774 ? -15.203 110.125 70.688 1 86.19 774 ASN A CA 1
ATOM 6231 C C . ASN A 1 774 ? -16.438 110.312 71.562 1 86.19 774 ASN A C 1
ATOM 6233 O O . ASN A 1 774 ? -17.422 109.562 71.375 1 86.19 774 ASN A O 1
ATOM 6237 N N . SER A 1 775 ? -16.391 111.25 72.5 1 82.69 775 SER A N 1
ATOM 6238 C CA . SER A 1 775 ? -17.484 111.438 73.438 1 82.69 775 SER A CA 1
ATOM 6239 C C . SER A 1 775 ? -18.797 111.75 72.75 1 82.69 775 SER A C 1
ATOM 6241 O O . SER A 1 775 ? -19.875 111.438 73.188 1 82.69 775 SER A O 1
ATOM 6243 N N . MET A 1 776 ? -18.719 112.312 71.562 1 83.56 776 MET A N 1
ATOM 6244 C CA . MET A 1 776 ? -19.906 112.688 70.812 1 83.56 776 MET A CA 1
ATOM 6245 C C . MET A 1 776 ? -20.594 111.438 70.25 1 83.56 776 MET A C 1
ATOM 6247 O O . MET A 1 776 ? -21.797 111.438 70 1 83.56 776 MET A O 1
ATOM 6251 N N . ASN A 1 777 ? -19.828 110.375 70.188 1 84 777 ASN A N 1
ATOM 6252 C CA . ASN A 1 777 ? -20.391 109.125 69.625 1 84 777 ASN A CA 1
ATOM 6253 C C . ASN A 1 777 ? -20.609 108.062 70.688 1 84 777 ASN A C 1
ATOM 6255 O O . ASN A 1 777 ? -20.844 106.875 70.438 1 84 777 ASN A O 1
ATOM 6259 N N . GLU A 1 778 ? -20.531 108.438 71.875 1 85.62 778 GLU A N 1
ATOM 6260 C CA . GLU A 1 778 ? -20.656 107.5 73.062 1 85.62 778 GLU A CA 1
ATOM 6261 C C . GLU A 1 778 ? -22.047 106.875 73.062 1 85.62 778 GLU A C 1
ATOM 6263 O O . GLU A 1 778 ? -22.188 105.75 73.438 1 85.62 778 GLU A O 1
ATOM 6268 N N . ASP A 1 779 ? -23.078 107.625 72.75 1 84.5 779 ASP A N 1
ATOM 6269 C CA . ASP A 1 779 ? -24.453 107.125 72.812 1 84.5 779 ASP A CA 1
ATOM 6270 C C . ASP A 1 779 ? -24.625 105.938 71.812 1 84.5 779 ASP A C 1
ATOM 6272 O O . ASP A 1 779 ? -25.234 104.938 72.188 1 84.5 779 ASP A O 1
ATOM 6276 N N . TRP A 1 780 ? -24.031 106.125 70.562 1 87.69 780 TRP A N 1
ATOM 6277 C CA . TRP A 1 780 ? -24.172 105.062 69.625 1 87.69 780 TRP A CA 1
ATOM 6278 C C . TRP A 1 780 ? -23.391 103.812 70.062 1 87.69 780 TRP A C 1
ATOM 6280 O O . TRP A 1 780 ? -23.875 102.688 69.875 1 87.69 780 TRP A O 1
ATOM 6290 N N . VAL A 1 781 ? -22.25 103.938 70.562 1 87.19 781 VAL A N 1
ATOM 6291 C CA . VAL A 1 781 ? -21.391 102.875 71 1 87.19 781 VAL A CA 1
ATOM 6292 C C . VAL A 1 781 ? -22.047 102.125 72.125 1 87.19 781 VAL A C 1
ATOM 6294 O O . VAL A 1 781 ? -22.109 100.875 72.125 1 87.19 781 VAL A O 1
ATOM 6297 N N . MET A 1 782 ? -22.641 102.812 73.125 1 85.06 782 MET A N 1
ATOM 6298 C CA . MET A 1 782 ? -23.203 102.188 74.312 1 85.06 782 MET A CA 1
ATOM 6299 C C . MET A 1 782 ? -24.594 101.625 74.062 1 85.06 782 MET A C 1
ATOM 6301 O O . MET A 1 782 ? -25 100.625 74.625 1 85.06 782 MET A O 1
ATOM 6305 N N . SER A 1 783 ? -25.359 102.188 73.125 1 85.62 783 SER A N 1
ATOM 6306 C CA . SER A 1 783 ? -26.734 101.75 72.938 1 85.62 783 SER A CA 1
ATOM 6307 C C . SER A 1 783 ? -26.828 100.75 71.75 1 85.62 783 SER A C 1
ATOM 6309 O O . SER A 1 783 ? -27.703 99.938 71.75 1 85.62 783 SER A O 1
ATOM 6311 N N . GLU A 1 784 ? -25.859 100.875 70.812 1 86.19 784 GLU A N 1
ATOM 6312 C CA . GLU A 1 784 ? -25.984 100 69.625 1 86.19 784 GLU A CA 1
ATOM 6313 C C . GLU A 1 784 ? -24.844 99 69.562 1 86.19 784 GLU A C 1
ATOM 6315 O O . GLU A 1 784 ? -25.078 97.812 69.5 1 86.19 784 GLU A O 1
ATOM 6320 N N . MET A 1 785 ? -23.641 99.438 69.625 1 87.31 785 MET A N 1
ATOM 6321 C CA . MET A 1 785 ? -22.5 98.562 69.375 1 87.31 785 MET A CA 1
ATOM 6322 C C . MET A 1 785 ? -22.266 97.562 70.5 1 87.31 785 MET A C 1
ATOM 6324 O O . MET A 1 785 ? -22.141 96.375 70.312 1 87.31 785 MET A O 1
ATOM 6328 N N . VAL A 1 786 ? -22.25 98.062 71.75 1 87.31 786 VAL A N 1
ATOM 6329 C CA . VAL A 1 786 ? -21.922 97.25 72.938 1 87.31 786 VAL A CA 1
ATOM 6330 C C . VAL A 1 786 ? -22.984 96.188 73.125 1 87.31 786 VAL A C 1
ATOM 6332 O O . VAL A 1 786 ? -22.688 95 73.25 1 87.31 786 VAL A O 1
ATOM 6335 N N . PRO A 1 787 ? -24.281 96.5 73.125 1 87 787 PRO A N 1
ATOM 6336 C CA . PRO A 1 787 ? -25.266 95.438 73.25 1 87 787 PRO A CA 1
ATOM 6337 C C . PRO A 1 787 ? -25.266 94.438 72.125 1 87 787 PRO A C 1
ATOM 6339 O O . PRO A 1 787 ? -25.438 93.25 72.312 1 87 787 PRO A O 1
ATOM 6342 N N . GLN A 1 788 ? -24.953 94.812 70.875 1 85.81 788 GLN A N 1
ATOM 6343 C CA . GLN A 1 788 ? -24.984 93.938 69.75 1 85.81 788 GLN A CA 1
ATOM 6344 C C . GLN A 1 788 ? -23.812 93 69.75 1 85.81 788 GLN A C 1
ATOM 6346 O O . GLN A 1 788 ? -23.953 91.812 69.312 1 85.81 788 GLN A O 1
ATOM 6351 N N . LEU A 1 789 ? -22.719 93.375 70.25 1 85.62 789 LEU A N 1
ATOM 6352 C CA . LEU A 1 789 ? -21.547 92.5 70.25 1 85.62 789 LEU A CA 1
ATOM 6353 C C . LEU A 1 789 ? -21.422 91.75 71.562 1 85.62 789 LEU A C 1
ATOM 6355 O O . LEU A 1 789 ? -20.891 90.625 71.562 1 85.62 789 LEU A O 1
ATOM 6359 N N . GLU A 1 790 ? -21.922 92.312 72.688 1 84.75 790 GLU A N 1
ATOM 6360 C CA . GLU A 1 790 ? -21.781 91.625 74 1 84.75 790 GLU A CA 1
ATOM 6361 C C . GLU A 1 790 ? -23.031 90.812 74.312 1 84.75 790 GLU A C 1
ATOM 6363 O O . GLU A 1 790 ? -22.953 89.75 75 1 84.75 790 GLU A O 1
ATOM 6368 N N . LYS A 1 791 ? -24.25 91.25 73.875 1 80.69 791 LYS A N 1
ATOM 6369 C CA . LYS A 1 791 ? -25.484 90.625 74.312 1 80.69 791 LYS A CA 1
ATOM 6370 C C . LYS A 1 791 ? -26.172 89.938 73.188 1 80.69 791 LYS A C 1
ATOM 6372 O O . LYS A 1 791 ? -26.828 88.875 73.375 1 80.69 791 LYS A O 1
ATOM 6377 N N . GLU A 1 792 ? -26.094 90.312 71.875 1 76.31 792 GLU A N 1
ATOM 6378 C CA . GLU A 1 792 ? -26.844 89.75 70.75 1 76.31 792 GLU A CA 1
ATOM 6379 C C . GLU A 1 792 ? -25.984 88.812 69.938 1 76.31 792 GLU A C 1
ATOM 6381 O O . GLU A 1 792 ? -26.453 88.188 69 1 76.31 792 GLU A O 1
ATOM 6386 N N . GLY A 1 793 ? -25.219 87.812 70.5 1 65.75 793 GLY A N 1
ATOM 6387 C CA . GLY A 1 793 ? -24.438 86.75 69.875 1 65.75 793 GLY A CA 1
ATOM 6388 C C . GLY A 1 793 ? -25.156 85.438 69.875 1 65.75 793 GLY A C 1
ATOM 6389 O O . GLY A 1 793 ? -26.375 85.375 70.062 1 65.75 793 GLY A O 1
ATOM 6390 N N . PRO A 1 794 ? -24.453 84.25 69.312 1 67.88 794 PRO A N 1
ATOM 6391 C CA . PRO A 1 794 ? -23.016 84.062 69.25 1 67.88 794 PRO A CA 1
ATOM 6392 C C . PRO A 1 794 ? -22.406 84.5 67.938 1 67.88 794 PRO A C 1
ATOM 6394 O O . PRO A 1 794 ? -23.125 84.625 66.938 1 67.88 794 PRO A O 1
ATOM 6397 N N . PRO A 1 795 ? -21.234 84.688 68.25 1 74.31 795 PRO A N 1
ATOM 6398 C CA . PRO A 1 795 ? -20.312 84.75 69.375 1 74.31 795 PRO A CA 1
ATOM 6399 C C . PRO A 1 795 ? -20.391 86 70.188 1 74.31 795 PRO A C 1
ATOM 6401 O O . PRO A 1 795 ? -20.703 87.062 69.688 1 74.31 795 PRO A O 1
ATOM 6404 N N . PHE A 1 796 ? -20.172 85.875 71.625 1 80.25 796 PHE A N 1
ATOM 6405 C CA . PHE A 1 796 ? -20.156 87 72.562 1 80.25 796 PHE A CA 1
ATOM 6406 C C . PHE A 1 796 ? -18.734 87.5 72.75 1 80.25 796 PHE A C 1
ATOM 6408 O O . PHE A 1 796 ? -17.812 86.75 73 1 80.25 796 PHE A O 1
ATOM 6415 N N . PHE A 1 797 ? -18.641 88.812 72.562 1 84.5 797 PHE A N 1
ATOM 6416 C CA . PHE A 1 797 ? -17.312 89.375 72.688 1 84.5 797 PHE A CA 1
ATOM 6417 C C . PHE A 1 797 ? -17.203 90.25 74 1 84.5 797 PHE A C 1
ATOM 6419 O O . PHE A 1 797 ? -18.156 90.875 74.375 1 84.5 797 PHE A O 1
ATOM 6426 N N . LYS A 1 798 ? -16.203 90.062 74.688 1 85.56 798 LYS A N 1
ATOM 6427 C CA . LYS A 1 798 ? -15.883 90.938 75.875 1 85.56 798 LYS A CA 1
ATOM 6428 C C . LYS A 1 798 ? -15.172 92.188 75.375 1 85.56 798 LYS A C 1
ATOM 6430 O O . LYS A 1 798 ? -14.039 92.125 74.938 1 85.56 798 LYS A O 1
ATOM 6435 N N . LEU A 1 799 ? -15.898 93.312 75.5 1 87.62 799 LEU A N 1
ATOM 6436 C CA . LEU A 1 799 ? -15.375 94.625 75 1 87.62 799 LEU A CA 1
ATOM 6437 C C . LEU A 1 799 ? -14.836 95.5 76.125 1 87.62 799 LEU A C 1
ATOM 6439 O O . LEU A 1 799 ? -15.336 95.375 77.25 1 87.62 799 LEU A O 1
ATOM 6443 N N . CYS A 1 800 ? -13.773 96.188 75.938 1 87.88 800 CYS A N 1
ATOM 6444 C CA . CYS A 1 800 ? -13.234 97.188 76.812 1 87.88 800 CYS A CA 1
ATOM 6445 C C . CYS A 1 800 ? -13.656 98.625 76.375 1 87.88 800 CYS A C 1
ATOM 6447 O O . CYS A 1 800 ? -13.32 99.062 75.312 1 87.88 800 CYS A O 1
ATOM 6449 N N . VAL A 1 801 ? -14.508 99.25 77.25 1 86.25 801 VAL A N 1
ATOM 6450 C CA . VAL A 1 801 ? -15 100.625 76.938 1 86.25 801 VAL A CA 1
ATOM 6451 C C . VAL A 1 801 ? -14.508 101.562 78 1 86.25 801 VAL A C 1
ATOM 6453 O O . VAL A 1 801 ? -14.406 101.25 79.188 1 86.25 801 VAL A O 1
ATOM 6456 N N . HIS A 1 802 ? -14.133 102.812 77.625 1 79.25 802 HIS A N 1
ATOM 6457 C CA . HIS A 1 802 ? -13.539 103.875 78.438 1 79.25 802 HIS A CA 1
ATOM 6458 C C . HIS A 1 802 ? -14.391 104.125 79.688 1 79.25 802 HIS A C 1
ATOM 6460 O O . HIS A 1 802 ? -13.875 104.125 80.812 1 79.25 802 HIS A O 1
ATOM 6466 N N . HIS A 1 803 ? -15.672 104.312 79.562 1 78.75 803 HIS A N 1
ATOM 6467 C CA . HIS A 1 803 ? -16.531 104.688 80.688 1 78.75 803 HIS A CA 1
ATOM 6468 C C . HIS A 1 803 ? -16.766 103.562 81.688 1 78.75 803 HIS A C 1
ATOM 6470 O O . HIS A 1 803 ? -16.875 103.812 82.875 1 78.75 803 HIS A O 1
ATOM 6476 N N . ARG A 1 804 ? -16.703 102.312 81.188 1 82.19 804 ARG A N 1
ATOM 6477 C CA . ARG A 1 804 ? -17.078 101.125 82 1 82.19 804 ARG A CA 1
ATOM 6478 C C . ARG A 1 804 ? -15.844 100.375 82.5 1 82.19 804 ARG A C 1
ATOM 6480 O O . ARG A 1 804 ? -15.805 100 83.688 1 82.19 804 ARG A O 1
ATOM 6487 N N . ASP A 1 805 ? -14.742 100.25 81.812 1 81.38 805 ASP A N 1
ATOM 6488 C CA . ASP A 1 805 ? -13.711 99.25 82.125 1 81.38 805 ASP A CA 1
ATOM 6489 C C . ASP A 1 805 ? -12.383 99.938 82.5 1 81.38 805 ASP A C 1
ATOM 6491 O O . ASP A 1 805 ? -11.422 99.25 82.875 1 81.38 805 ASP A O 1
ATOM 6495 N N . PHE A 1 806 ? -12.25 101.25 82.438 1 79.88 806 PHE A N 1
ATOM 6496 C CA . PHE A 1 806 ? -11.016 101.938 82.812 1 79.88 806 PHE A CA 1
ATOM 6497 C C . PHE A 1 806 ? -10.852 101.938 84.312 1 79.88 806 PHE A C 1
ATOM 6499 O O . PHE A 1 806 ? -11.828 102.125 85.062 1 79.88 806 PHE A O 1
ATOM 6506 N N . VAL A 1 807 ? -9.742 101.625 84.875 1 77.75 807 VAL A N 1
ATOM 6507 C CA . VAL A 1 807 ? -9.461 101.688 86.312 1 77.75 807 VAL A CA 1
ATOM 6508 C C . VAL A 1 807 ? -9.359 103.125 86.812 1 77.75 807 VAL A C 1
ATOM 6510 O O . VAL A 1 807 ? -8.586 103.875 86.25 1 77.75 807 VAL A O 1
ATOM 6513 N N . LEU A 1 808 ? -10.18 103.5 87.812 1 75.06 808 LEU A N 1
ATOM 6514 C CA . LEU A 1 808 ? -10.203 104.812 88.375 1 75.06 808 LEU A CA 1
ATOM 6515 C C . LEU A 1 808 ? -8.914 105.125 89.125 1 75.06 808 LEU A C 1
ATOM 6517 O O . LEU A 1 808 ? -8.398 104.25 89.812 1 75.06 808 LEU A O 1
ATOM 6521 N N . GLY A 1 809 ? -8.156 106.312 89 1 75.12 809 GLY A N 1
ATOM 6522 C CA . GLY A 1 809 ? -6.938 106.688 89.688 1 75.12 809 GLY A CA 1
ATOM 6523 C C . GLY A 1 809 ? -5.695 106.5 88.812 1 75.12 809 GLY A C 1
ATOM 6524 O O . GLY A 1 809 ? -4.629 107.062 89.188 1 75.12 809 GLY A O 1
ATOM 6525 N N . LYS A 1 810 ? -5.801 105.688 87.75 1 72.94 810 LYS A N 1
ATOM 6526 C CA . LYS A 1 810 ? -4.668 105.562 86.812 1 72.94 810 LYS A CA 1
ATOM 6527 C C . LYS A 1 810 ? -4.676 106.625 85.75 1 72.94 810 LYS A C 1
ATOM 6529 O O . LYS A 1 810 ? -5.738 107.125 85.375 1 72.94 810 LYS A O 1
ATOM 6534 N N . TYR A 1 811 ? -3.453 107.125 85.375 1 74.31 811 TYR A N 1
ATOM 6535 C CA . TYR A 1 811 ? -3.355 108.125 84.375 1 74.31 811 TYR A CA 1
ATOM 6536 C C . TYR A 1 811 ? -4.004 107.625 83.062 1 74.31 811 TYR A C 1
ATOM 6538 O O . TYR A 1 811 ? -3.91 106.438 82.688 1 74.31 811 TYR A O 1
ATOM 6546 N N . ILE A 1 812 ? -4.762 108.438 82.438 1 74.69 812 ILE A N 1
ATOM 6547 C CA . ILE A 1 812 ? -5.586 108.125 81.25 1 74.69 812 ILE A CA 1
ATOM 6548 C C . ILE A 1 812 ? -4.734 107.438 80.188 1 74.69 812 ILE A C 1
ATOM 6550 O O . ILE A 1 812 ? -5.172 106.5 79.562 1 74.69 812 ILE A O 1
ATOM 6554 N N . VAL A 1 813 ? -3.477 107.812 80.062 1 75.25 813 VAL A N 1
ATOM 6555 C CA . VAL A 1 813 ? -2.607 107.312 79.062 1 75.25 813 VAL A CA 1
ATOM 6556 C C . VAL A 1 813 ? -2.264 105.875 79.375 1 75.25 813 VAL A C 1
ATOM 6558 O O . VAL A 1 813 ? -2.252 105 78.438 1 75.25 813 VAL A O 1
ATOM 6561 N N . ASP A 1 814 ? -2.066 105.625 80.625 1 76.81 814 ASP A N 1
ATOM 6562 C CA . ASP A 1 814 ? -1.755 104.25 81 1 76.81 814 ASP A CA 1
ATOM 6563 C C . ASP A 1 814 ? -2.957 103.312 80.812 1 76.81 814 ASP A C 1
ATOM 6565 O O . ASP A 1 814 ? -2.803 102.125 80.438 1 76.81 814 ASP A O 1
ATOM 6569 N N . ASN A 1 815 ? -4.141 103.812 81.125 1 80.5 815 ASN A N 1
ATOM 6570 C CA . ASN A 1 815 ? -5.367 103.062 80.875 1 80.5 815 ASN A CA 1
ATOM 6571 C C . ASN A 1 815 ? -5.551 102.75 79.438 1 80.5 815 ASN A C 1
ATOM 6573 O O . ASN A 1 815 ? -5.965 101.625 79.062 1 80.5 815 ASN A O 1
ATOM 6577 N N . ILE A 1 816 ? -5.199 103.688 78.562 1 79.69 816 ILE A N 1
ATOM 6578 C CA . ILE A 1 816 ? -5.359 103.5 77.125 1 79.69 816 ILE A CA 1
ATOM 6579 C C . ILE A 1 816 ? -4.359 102.438 76.625 1 79.69 816 ILE A C 1
ATOM 6581 O O . ILE A 1 816 ? -4.727 101.562 75.875 1 79.69 816 ILE A O 1
ATOM 6585 N N . VAL A 1 817 ? -3.133 102.5 77.125 1 78.56 817 VAL A N 1
ATOM 6586 C CA . VAL A 1 817 ? -2.09 101.562 76.75 1 78.56 817 VAL A CA 1
ATOM 6587 C C . VAL A 1 817 ? -2.451 100.125 77.25 1 78.56 817 VAL A C 1
ATOM 6589 O O . VAL A 1 817 ? -2.342 99.188 76.438 1 78.56 817 VAL A O 1
ATOM 6592 N N . ASP A 1 818 ? -2.951 100.125 78.375 1 80.25 818 ASP A N 1
ATOM 6593 C CA . ASP A 1 818 ? -3.348 98.812 78.938 1 80.25 818 ASP A CA 1
ATOM 6594 C C . ASP A 1 818 ? -4.535 98.25 78.188 1 80.25 818 ASP A C 1
ATOM 6596 O O . ASP A 1 818 ? -4.578 97.062 77.938 1 80.25 818 ASP A O 1
ATOM 6600 N N . ALA A 1 819 ? -5.469 99.125 77.875 1 83.75 819 ALA A N 1
ATOM 6601 C CA . ALA A 1 819 ? -6.652 98.625 77.125 1 83.75 819 ALA A CA 1
ATOM 6602 C C . ALA A 1 819 ? -6.285 98.125 75.75 1 83.75 819 ALA A C 1
ATOM 6604 O O . ALA A 1 819 ? -6.773 97.062 75.375 1 83.75 819 ALA A O 1
ATOM 6605 N N . ILE A 1 820 ? -5.387 98.688 75.125 1 81 820 ILE A N 1
ATOM 6606 C CA . ILE A 1 820 ? -5.016 98.312 73.75 1 81 820 ILE A CA 1
ATOM 6607 C C . ILE A 1 820 ? -4.16 97.062 73.812 1 81 820 ILE A C 1
ATOM 6609 O O . ILE A 1 820 ? -4.367 96.125 73 1 81 820 ILE A O 1
ATOM 6613 N N . TYR A 1 821 ? -3.324 96.875 74.812 1 78.94 821 TYR A N 1
ATOM 6614 C CA . TYR A 1 821 ? -2.418 95.75 74.875 1 78.94 821 TYR A CA 1
ATOM 6615 C C . TYR A 1 821 ? -3.109 94.5 75.5 1 78.94 821 TYR A C 1
ATOM 6617 O O . TYR A 1 821 ? -2.73 93.375 75.25 1 78.94 821 TYR A O 1
ATOM 6625 N N . ASN A 1 822 ? -4.172 94.75 76.25 1 81.19 822 ASN A N 1
ATOM 6626 C CA . ASN A 1 822 ? -4.91 93.688 76.812 1 81.19 822 ASN A CA 1
ATOM 6627 C C . ASN A 1 822 ? -6.129 93.312 76 1 81.19 822 ASN A C 1
ATOM 6629 O O . ASN A 1 822 ? -6.961 92.5 76.438 1 81.19 822 ASN A O 1
ATOM 6633 N N . SER A 1 823 ? -6.227 93.875 74.812 1 82.12 823 SER A N 1
ATOM 6634 C CA . SER A 1 823 ? -7.281 93.562 73.875 1 82.12 823 SER A CA 1
ATOM 6635 C C . SER A 1 823 ? -6.707 92.938 72.625 1 82.12 823 SER A C 1
ATOM 6637 O O . SER A 1 823 ? -5.617 93.25 72.188 1 82.12 823 SER A O 1
ATOM 6639 N N . ARG A 1 824 ? -7.512 92 72.188 1 81.5 824 ARG A N 1
ATOM 6640 C CA . ARG A 1 824 ? -7.074 91.25 71 1 81.5 824 ARG A CA 1
ATOM 6641 C C . ARG A 1 824 ? -7.145 92.125 69.75 1 81.5 824 ARG A C 1
ATOM 6643 O O . ARG A 1 824 ? -6.27 92.062 68.875 1 81.5 824 ARG A O 1
ATOM 6650 N N . LYS A 1 825 ? -8.195 92.875 69.688 1 85 825 LYS A N 1
ATOM 6651 C CA . LYS A 1 825 ? -8.422 93.75 68.562 1 85 825 LYS A CA 1
ATOM 6652 C C . LYS A 1 825 ? -8.766 95.188 69.062 1 85 825 LYS A C 1
ATOM 6654 O O . LYS A 1 825 ? -9.211 95.312 70.188 1 85 825 LYS A O 1
ATOM 6659 N N . THR A 1 826 ? -8.5 96.25 68.312 1 87.12 826 THR A N 1
ATOM 6660 C CA . THR A 1 826 ? -8.906 97.625 68.562 1 87.12 826 THR A CA 1
ATOM 6661 C C . THR A 1 826 ? -9.844 98.125 67.5 1 87.12 826 THR A C 1
ATOM 6663 O O . THR A 1 826 ? -9.484 98.125 66.312 1 87.12 826 THR A O 1
ATOM 6666 N N . ILE A 1 827 ? -11.102 98.438 67.875 1 88.12 827 ILE A N 1
ATOM 6667 C CA . ILE A 1 827 ? -12.102 98.938 66.938 1 88.12 827 ILE A CA 1
ATOM 6668 C C . ILE A 1 827 ? -12.117 100.5 67.062 1 88.12 827 ILE A C 1
ATOM 6670 O O . ILE A 1 827 ? -12.375 101.062 68.125 1 88.12 827 ILE A O 1
ATOM 6674 N N . CYS A 1 828 ? -11.82 101.125 66 1 86.81 828 CYS A N 1
ATOM 6675 C CA . CYS A 1 828 ? -11.867 102.625 65.938 1 86.81 828 CYS A CA 1
ATOM 6676 C C . CYS A 1 828 ? -13.125 103.062 65.25 1 86.81 828 CYS A C 1
ATOM 6678 O O . CYS A 1 828 ? -13.312 102.812 64.062 1 86.81 828 CYS A O 1
ATOM 6680 N N . VAL A 1 829 ? -14.047 103.688 66 1 88.5 829 VAL A N 1
ATOM 6681 C CA . VAL A 1 829 ? -15.266 104.25 65.438 1 88.5 829 VAL A CA 1
ATOM 6682 C C . VAL A 1 829 ? -14.992 105.688 65 1 88.5 829 VAL A C 1
ATOM 6684 O O . VAL A 1 829 ? -14.906 106.625 65.75 1 88.5 829 VAL A O 1
ATOM 6687 N N . VAL A 1 830 ? -14.781 105.812 63.625 1 83.38 830 VAL A N 1
ATOM 6688 C CA . VAL A 1 830 ? -14.25 107 63.031 1 83.38 830 VAL A CA 1
ATOM 6689 C C . VAL A 1 830 ? -15.406 107.938 62.594 1 83.38 830 VAL A C 1
ATOM 6691 O O . VAL A 1 830 ? -16.281 107.5 61.844 1 83.38 830 VAL A O 1
ATOM 6694 N N . SER A 1 831 ? -15.57 109.125 63.219 1 82.88 831 SER A N 1
ATOM 6695 C CA . SER A 1 831 ? -16.453 110.188 62.844 1 82.88 831 SER A CA 1
ATOM 6696 C C . SER A 1 831 ? -15.664 111.5 62.656 1 82.88 831 SER A C 1
ATOM 6698 O O . SER A 1 831 ? -14.469 111.562 62.938 1 82.88 831 SER A O 1
ATOM 6700 N N . GLU A 1 832 ? -16.234 112.562 62.125 1 80.38 832 GLU A N 1
ATOM 6701 C CA . GLU A 1 832 ? -15.555 113.812 61.969 1 80.38 832 GLU A CA 1
ATOM 6702 C C . GLU A 1 832 ? -15.023 114.312 63.312 1 80.38 832 GLU A C 1
ATOM 6704 O O . GLU A 1 832 ? -13.922 114.875 63.375 1 80.38 832 GLU A O 1
ATOM 6709 N N . SER A 1 833 ? -15.773 114.062 64.375 1 82.88 833 SER A N 1
ATOM 6710 C CA . SER A 1 833 ? -15.367 114.5 65.688 1 82.88 833 SER A CA 1
ATOM 6711 C C . SER A 1 833 ? -14.258 113.625 66.25 1 82.88 833 SER A C 1
ATOM 6713 O O . SER A 1 833 ? -13.43 114.062 67.062 1 82.88 833 SER A O 1
ATOM 6715 N N . TYR A 1 834 ? -14.195 112.312 65.812 1 83.31 834 TYR A N 1
ATOM 6716 C CA . TYR A 1 834 ? -13.156 111.375 66.188 1 83.31 834 TYR A CA 1
ATOM 6717 C C . TYR A 1 834 ? -11.797 111.812 65.625 1 83.31 834 TYR A C 1
ATOM 6719 O O . TYR A 1 834 ? -10.797 111.75 66.375 1 83.31 834 TYR A O 1
ATOM 6727 N N . LEU A 1 835 ? -11.812 112.375 64.5 1 77.19 835 LEU A N 1
ATOM 6728 C CA . LEU A 1 835 ? -10.57 112.75 63.812 1 77.19 835 LEU A CA 1
ATOM 6729 C C . LEU A 1 835 ? -10 114 64.438 1 77.19 835 LEU A C 1
ATOM 6731 O O . LEU A 1 835 ? -8.789 114.25 64.375 1 77.19 835 LEU A O 1
ATOM 6735 N N . LEU A 1 836 ? -10.898 114.812 65.062 1 76.88 836 LEU A N 1
ATOM 6736 C CA . LEU A 1 836 ? -10.492 116.125 65.625 1 76.88 836 LEU A CA 1
ATOM 6737 C C . LEU A 1 836 ? -10.07 115.938 67.062 1 76.88 836 LEU A C 1
ATOM 6739 O O . LEU A 1 836 ? -9.438 116.812 67.625 1 76.88 836 LEU A O 1
ATOM 6743 N N . SER A 1 837 ? -10.328 114.812 67.75 1 79.81 837 SER A N 1
ATOM 6744 C CA . SER A 1 837 ? -10.016 114.562 69.125 1 79.81 837 SER A CA 1
ATOM 6745 C C . SER A 1 837 ? -8.562 114.125 69.312 1 79.81 837 SER A C 1
ATOM 6747 O O . SER A 1 837 ? -8.062 113.312 68.562 1 79.81 837 SER A O 1
ATOM 6749 N N . GLU A 1 838 ? -7.754 114.812 70.188 1 74.69 838 GLU A N 1
ATOM 6750 C CA . GLU A 1 838 ? -6.348 114.5 70.5 1 74.69 838 GLU A CA 1
ATOM 6751 C C . GLU A 1 838 ? -6.176 113.125 71.125 1 74.69 838 GLU A C 1
ATOM 6753 O O . GLU A 1 838 ? -5.23 112.375 70.812 1 74.69 838 GLU A O 1
ATOM 6758 N N . TRP A 1 839 ? -7.109 112.75 72 1 78.31 839 TRP A N 1
ATOM 6759 C CA . TRP A 1 839 ? -7.016 111.5 72.688 1 78.31 839 TRP A CA 1
ATOM 6760 C C . TRP A 1 839 ? -7.27 110.312 71.688 1 78.31 839 TRP A C 1
ATOM 6762 O O . TRP A 1 839 ? -6.559 109.312 71.75 1 78.31 839 TRP A O 1
ATOM 6772 N N . CYS A 1 840 ? -8.305 110.438 70.812 1 81.25 840 CYS A N 1
ATOM 6773 C CA . CYS A 1 840 ? -8.617 109.375 69.875 1 81.25 840 CYS A CA 1
ATOM 6774 C C . CYS A 1 840 ? -7.484 109.25 68.812 1 81.25 840 CYS A C 1
ATOM 6776 O O . CYS A 1 840 ? -7.16 108.125 68.438 1 81.25 840 CYS A O 1
ATOM 6778 N N . SER A 1 841 ? -6.902 110.438 68.562 1 77 841 SER A N 1
ATOM 6779 C CA . SER A 1 841 ? -5.746 110.375 67.688 1 77 841 SER A CA 1
ATOM 6780 C C . SER A 1 841 ? -4.59 109.625 68.25 1 77 841 SER A C 1
ATOM 6782 O O . SER A 1 841 ? -3.924 108.812 67.562 1 77 841 SER A O 1
ATOM 6784 N N . MET A 1 842 ? -4.332 109.75 69.562 1 78.19 842 MET A N 1
ATOM 6785 C CA . MET A 1 842 ? -3.297 109 70.25 1 78.19 842 MET A CA 1
ATOM 6786 C C . MET A 1 842 ? -3.623 107.5 70.25 1 78.19 842 MET A C 1
ATOM 6788 O O . MET A 1 842 ? -2.738 106.688 70.062 1 78.19 842 MET A O 1
ATOM 6792 N N . GLU A 1 843 ? -4.93 107.062 70.438 1 82.56 843 GLU A N 1
ATOM 6793 C CA . GLU A 1 843 ? -5.363 105.688 70.438 1 82.56 843 GLU A CA 1
ATOM 6794 C C . GLU A 1 843 ? -5.129 105 69.125 1 82.56 843 GLU A C 1
ATOM 6796 O O . GLU A 1 843 ? -4.645 103.875 69.062 1 82.56 843 GLU A O 1
ATOM 6801 N N . ILE A 1 844 ? -5.453 105.75 68.062 1 77.81 844 ILE A N 1
ATOM 6802 C CA . ILE A 1 844 ? -5.277 105.188 66.75 1 77.81 844 ILE A CA 1
ATOM 6803 C C . ILE A 1 844 ? -3.787 105.062 66.438 1 77.81 844 ILE A C 1
ATOM 6805 O O . ILE A 1 844 ? -3.355 104.125 65.75 1 77.81 844 ILE A O 1
ATOM 6809 N N . GLN A 1 845 ? -2.959 106.062 66.875 1 74.38 845 GLN A N 1
ATOM 6810 C CA . GLN A 1 845 ? -1.518 106 66.625 1 74.38 845 GLN A CA 1
ATOM 6811 C C . GLN A 1 845 ? -0.896 104.812 67.375 1 74.38 845 GLN A C 1
ATOM 6813 O O . GLN A 1 845 ? -0.038 104.125 66.875 1 74.38 845 GLN A O 1
ATOM 6818 N N . MET A 1 846 ? -1.348 104.562 68.562 1 77 846 MET A N 1
ATOM 6819 C CA . MET A 1 846 ? -0.839 103.438 69.312 1 77 846 MET A CA 1
ATOM 6820 C C . MET A 1 846 ? -1.271 102.125 68.75 1 77 846 MET A C 1
ATOM 6822 O O . MET A 1 846 ? -0.48 101.188 68.625 1 77 846 MET A O 1
ATOM 6826 N N . ALA A 1 847 ? -2.574 102 68.312 1 78.94 847 ALA A N 1
ATOM 6827 C CA . ALA A 1 847 ? -3.066 100.812 67.625 1 78.94 847 ALA A CA 1
ATOM 6828 C C . ALA A 1 847 ? -2.352 100.562 66.312 1 78.94 847 ALA A C 1
ATOM 6830 O O . ALA A 1 847 ? -2.023 99.438 65.938 1 78.94 847 ALA A O 1
ATOM 6831 N N . SER A 1 848 ? -2.057 101.625 65.5 1 73.56 848 SER A N 1
ATOM 6832 C CA . SER A 1 848 ? -1.329 101.562 64.25 1 73.56 848 SER A CA 1
ATOM 6833 C C . SER A 1 848 ? 0.113 101.125 64.5 1 73.56 848 SER A C 1
ATOM 6835 O O . SER A 1 848 ? 0.673 100.375 63.688 1 73.56 848 SER A O 1
ATOM 6837 N N . TYR A 1 849 ? 0.732 101.562 65.562 1 71.56 849 TYR A N 1
ATOM 6838 C CA . TYR A 1 849 ? 2.074 101.125 65.938 1 71.56 849 TYR A CA 1
ATOM 6839 C C . TYR A 1 849 ? 2.117 99.562 66.125 1 71.56 849 TYR A C 1
ATOM 6841 O O . TYR A 1 849 ? 3.039 98.938 65.688 1 71.56 849 TYR A O 1
ATOM 6849 N N . ARG A 1 850 ? 1.08 99.062 66.75 1 74 850 ARG A N 1
ATOM 6850 C CA . ARG A 1 850 ? 1.025 97.625 67 1 74 850 ARG A CA 1
ATOM 6851 C C . ARG A 1 850 ? 0.806 96.875 65.688 1 74 850 ARG A C 1
ATOM 6853 O O . ARG A 1 850 ? 1.377 95.812 65.438 1 74 850 ARG A O 1
ATOM 6860 N N . LEU A 1 851 ? 0.025 97.438 64.812 1 72.69 851 LEU A N 1
ATOM 6861 C CA . LEU A 1 851 ? -0.28 96.875 63.5 1 72.69 851 LEU A CA 1
ATOM 6862 C C . LEU A 1 851 ? 0.959 96.812 62.594 1 72.69 851 LEU A C 1
ATOM 6864 O O . LEU A 1 851 ? 1.277 95.812 62 1 72.69 851 LEU A O 1
ATOM 6868 N N . PHE A 1 852 ? 1.758 97.875 62.5 1 67.25 852 PHE A N 1
ATOM 6869 C CA . PHE A 1 852 ? 2.812 98.062 61.5 1 67.25 852 PHE A CA 1
ATOM 6870 C C . PHE A 1 852 ? 4.16 97.625 62.062 1 67.25 852 PHE A C 1
ATOM 6872 O O . PHE A 1 852 ? 4.992 97.062 61.375 1 67.25 852 PHE A O 1
ATOM 6879 N N . ASN A 1 853 ? 4.391 97.812 63.406 1 66.12 853 ASN A N 1
ATOM 6880 C CA . ASN A 1 853 ? 5.684 97.5 64 1 66.12 853 ASN A CA 1
ATOM 6881 C C . ASN A 1 853 ? 5.688 96.062 64.625 1 66.12 853 ASN A C 1
ATOM 6883 O O . ASN A 1 853 ? 6.688 95.375 64.562 1 66.12 853 ASN A O 1
ATOM 6887 N N . GLU A 1 854 ? 4.477 95.688 65.188 1 67.62 854 GLU A N 1
ATOM 6888 C CA . GLU A 1 854 ? 4.43 94.312 65.75 1 67.62 854 GLU A CA 1
ATOM 6889 C C . GLU A 1 854 ? 3.822 93.312 64.812 1 67.62 854 GLU A C 1
ATOM 6891 O O . GLU A 1 854 ? 3.832 92.125 65.062 1 67.62 854 GLU A O 1
ATOM 6896 N N . HIS A 1 855 ? 3.291 93.75 63.562 1 65.81 855 HIS A N 1
ATOM 6897 C CA . HIS A 1 855 ? 2.734 93 62.469 1 65.81 855 HIS A CA 1
ATOM 6898 C C . HIS A 1 855 ? 1.572 92.125 62.938 1 65.81 855 HIS A C 1
ATOM 6900 O O . HIS A 1 855 ? 1.442 90.938 62.531 1 65.81 855 HIS A O 1
ATOM 6906 N N . LYS A 1 856 ? 0.788 92.562 63.906 1 67.44 856 LYS A N 1
ATOM 6907 C CA . LYS A 1 856 ? -0.424 91.938 64.375 1 67.44 856 LYS A CA 1
ATOM 6908 C C . LYS A 1 856 ? -1.671 92.562 63.781 1 67.44 856 LYS A C 1
ATOM 6910 O O . LYS A 1 856 ? -1.776 93.75 63.688 1 67.44 856 LYS A O 1
ATOM 6915 N N . ASP A 1 857 ? -2.496 91.812 63.094 1 65.62 857 ASP A N 1
ATOM 6916 C CA . ASP A 1 857 ? -3.748 92.25 62.531 1 65.62 857 ASP A CA 1
ATOM 6917 C C . ASP A 1 857 ? -4.762 92.625 63.594 1 65.62 857 ASP A C 1
ATOM 6919 O O . ASP A 1 857 ? -5.625 91.812 63.938 1 65.62 857 ASP A O 1
ATOM 6923 N N . ILE A 1 858 ? -4.637 93.875 64.188 1 73.69 858 ILE A N 1
ATOM 6924 C CA . ILE A 1 858 ? -5.41 94.125 65.438 1 73.69 858 ILE A CA 1
ATOM 6925 C C . ILE A 1 858 ? -6.363 95.312 65.125 1 73.69 858 ILE A C 1
ATOM 6927 O O . ILE A 1 858 ? -7.363 95.438 65.875 1 73.69 858 ILE A O 1
ATOM 6931 N N . LEU A 1 859 ? -6.203 96.125 64.125 1 78.12 859 LEU A N 1
ATOM 6932 C CA . LEU A 1 859 ? -6.938 97.375 63.969 1 78.12 859 LEU A CA 1
ATOM 6933 C C . LEU A 1 859 ? -8.117 97.25 63.031 1 78.12 859 LEU A C 1
ATOM 6935 O O . LEU A 1 859 ? -7.957 96.75 61.906 1 78.12 859 LEU A O 1
ATOM 6939 N N . ILE A 1 860 ? -9.359 97.438 63.5 1 84.06 860 ILE A N 1
ATOM 6940 C CA . ILE A 1 860 ? -10.594 97.438 62.719 1 84.06 860 ILE A CA 1
ATOM 6941 C C . ILE A 1 860 ? -11.156 98.875 62.688 1 84.06 860 ILE A C 1
ATOM 6943 O O . ILE A 1 860 ? -11.438 99.438 63.75 1 84.06 860 ILE A O 1
ATOM 6947 N N . MET A 1 861 ? -11.281 99.5 61.5 1 82.06 861 MET A N 1
ATOM 6948 C CA . MET A 1 861 ? -11.805 100.875 61.375 1 82.06 861 MET A CA 1
ATOM 6949 C C . MET A 1 861 ? -13.273 100.812 60.938 1 82.06 861 MET A C 1
ATOM 6951 O O . MET A 1 861 ? -13.625 100.188 59.938 1 82.06 861 MET A O 1
ATOM 6955 N N . VAL A 1 862 ? -14.156 101.375 61.781 1 85.44 862 VAL A N 1
ATOM 6956 C CA . VAL A 1 862 ? -15.586 101.5 61.5 1 85.44 862 VAL A CA 1
ATOM 6957 C C . VAL A 1 862 ? -15.945 103 61.281 1 85.44 862 VAL A C 1
ATOM 6959 O O . VAL A 1 862 ? -15.781 103.812 62.156 1 85.44 862 VAL A O 1
ATOM 6962 N N . PHE A 1 863 ? -16.469 103.312 60.031 1 83.62 863 PHE A N 1
ATOM 6963 C CA . PHE A 1 863 ? -16.859 104.688 59.688 1 83.62 863 PHE A CA 1
ATOM 6964 C C . PHE A 1 863 ? -18.344 104.875 59.906 1 83.62 863 PHE A C 1
ATOM 6966 O O . PHE A 1 863 ? -19.172 104.188 59.344 1 83.62 863 PHE A O 1
ATOM 6973 N N . LEU A 1 864 ? -18.719 105.75 60.875 1 81.19 864 LEU A N 1
ATOM 6974 C CA . LEU A 1 864 ? -20.109 106.062 61.188 1 81.19 864 LEU A CA 1
ATOM 6975 C C . LEU A 1 864 ? -20.688 107 60.188 1 81.19 864 LEU A C 1
ATOM 6977 O O . LEU A 1 864 ? -21.906 107.125 60 1 81.19 864 LEU A O 1
ATOM 6981 N N . GLU A 1 865 ? -19.797 107.875 59.562 1 79.38 865 GLU A N 1
ATOM 6982 C CA . GLU A 1 865 ? -20.219 108.812 58.562 1 79.38 865 GLU A CA 1
ATOM 6983 C C . GLU A 1 865 ? -19.25 108.875 57.375 1 79.38 865 GLU A C 1
ATOM 6985 O O . GLU A 1 865 ? -18.109 108.438 57.5 1 79.38 865 GLU A O 1
ATOM 6990 N N . THR A 1 866 ? -19.766 109.188 56.25 1 75.38 866 THR A N 1
ATOM 6991 C CA . THR A 1 866 ? -18.922 109.312 55.094 1 75.38 866 THR A CA 1
ATOM 6992 C C . THR A 1 866 ? -17.984 110.562 55.25 1 75.38 866 THR A C 1
ATOM 6994 O O . THR A 1 866 ? -18.453 111.688 55.406 1 75.38 866 THR A O 1
ATOM 6997 N N . ILE A 1 867 ? -16.703 110.312 55.531 1 74.31 867 ILE A N 1
ATOM 6998 C CA . ILE A 1 867 ? -15.727 111.438 55.656 1 74.31 867 ILE A CA 1
ATOM 6999 C C . ILE A 1 867 ? -15.039 111.688 54.312 1 74.31 867 ILE A C 1
ATOM 7001 O O . ILE A 1 867 ? -14.484 110.75 53.719 1 74.31 867 ILE A O 1
ATOM 7005 N N . PRO A 1 868 ? -15.188 112.875 53.75 1 70.81 868 PRO A N 1
ATOM 7006 C CA . PRO A 1 868 ? -14.539 113.125 52.469 1 70.81 868 PRO A CA 1
ATOM 7007 C C . PRO A 1 868 ? -13.031 112.938 52.531 1 70.81 868 PRO A C 1
ATOM 7009 O O . PRO A 1 868 ? -12.406 113.062 53.562 1 70.81 868 PRO A O 1
ATOM 7012 N N . SER A 1 869 ? -12.344 112.438 51.562 1 64.25 869 SER A N 1
ATOM 7013 C CA . SER A 1 869 ? -10.953 112 51.406 1 64.25 869 SER A CA 1
ATOM 7014 C C . SER A 1 869 ? -9.992 113.125 51.812 1 64.25 869 SER A C 1
ATOM 7016 O O . SER A 1 869 ? -8.922 112.875 52.375 1 64.25 869 SER A O 1
ATOM 7018 N N . TYR A 1 870 ? -10.242 114.375 51.594 1 65.19 870 TYR A N 1
ATOM 7019 C CA . TYR A 1 870 ? -9.344 115.438 51.875 1 65.19 870 TYR A CA 1
ATOM 7020 C C . TYR A 1 870 ? -9.18 115.625 53.406 1 65.19 870 TYR A C 1
ATOM 7022 O O . TYR A 1 870 ? -8.141 116.125 53.844 1 65.19 870 TYR A O 1
ATOM 7030 N N . LYS A 1 871 ? -10.039 115.312 54.312 1 66.19 871 LYS A N 1
ATOM 7031 C CA . LYS A 1 871 ? -9.945 115.5 55.75 1 66.19 871 LYS A CA 1
ATOM 7032 C C . LYS A 1 871 ? -9.164 114.312 56.375 1 66.19 871 LYS A C 1
ATOM 7034 O O . LYS A 1 871 ? -8.555 114.5 57.438 1 66.19 871 LYS A O 1
ATOM 7039 N N . LEU A 1 872 ? -9.203 113.25 55.656 1 63.75 872 LEU A N 1
ATOM 7040 C CA . LEU A 1 872 ? -8.469 112.062 56.125 1 63.75 872 LEU A CA 1
ATOM 7041 C C . LEU A 1 872 ? -6.988 112.188 55.781 1 63.75 872 LEU A C 1
ATOM 7043 O O . LEU A 1 872 ? -6.156 111.5 56.406 1 63.75 872 LEU A O 1
ATOM 7047 N N . SER A 1 873 ? -6.59 113.062 54.844 1 58.66 873 SER A N 1
ATOM 7048 C CA . SER A 1 873 ? -5.227 113.25 54.344 1 58.66 873 SER A CA 1
ATOM 7049 C C . SER A 1 873 ? -4.273 113.688 55.469 1 58.66 873 SER A C 1
ATOM 7051 O O . SER A 1 873 ? -3.082 113.375 55.438 1 58.66 873 SER A O 1
ATOM 7053 N N . ALA A 1 874 ? -4.645 114.438 56.5 1 56.28 874 ALA A N 1
ATOM 7054 C CA . ALA A 1 874 ? -3.775 114.938 57.562 1 56.28 874 ALA A CA 1
ATOM 7055 C C . ALA A 1 874 ? -3.25 113.812 58.438 1 56.28 874 ALA A C 1
ATOM 7057 O O . ALA A 1 874 ? -2.285 113.938 59.188 1 56.28 874 ALA A O 1
ATOM 7058 N N . TYR A 1 875 ? -3.869 112.625 58.375 1 57 875 TYR A N 1
ATOM 7059 C CA . TYR A 1 875 ? -3.451 111.438 59.188 1 57 875 TYR A CA 1
ATOM 7060 C C . TYR A 1 875 ? -2.891 110.375 58.312 1 57 875 TYR A C 1
ATOM 7062 O O . TYR A 1 875 ? -3.641 109.5 57.812 1 57 875 TYR A O 1
ATOM 7070 N N . TYR A 1 876 ? -1.576 110.562 57.812 1 54.09 876 TYR A N 1
ATOM 7071 C CA . TYR A 1 876 ? -0.872 109.75 56.812 1 54.09 876 TYR A CA 1
ATOM 7072 C C . TYR A 1 876 ? -1.023 108.25 57.062 1 54.09 876 TYR A C 1
ATOM 7074 O O . TYR A 1 876 ? -1.283 107.5 56.125 1 54.09 876 TYR A O 1
ATOM 7082 N N . ARG A 1 877 ? -0.847 107.812 58.281 1 59.28 877 ARG A N 1
ATOM 7083 C CA . ARG A 1 877 ? -0.851 106.375 58.562 1 59.28 877 ARG A CA 1
ATOM 7084 C C . ARG A 1 877 ? -2.248 105.812 58.406 1 59.28 877 ARG A C 1
ATOM 7086 O O . ARG A 1 877 ? -2.402 104.625 57.969 1 59.28 877 ARG A O 1
ATOM 7093 N N . MET A 1 878 ? -3.275 106.562 58.656 1 61.88 878 MET A N 1
ATOM 7094 C CA . MET A 1 878 ? -4.66 106.125 58.531 1 61.88 878 MET A CA 1
ATOM 7095 C C . MET A 1 878 ? -5.078 106.062 57.062 1 61.88 878 MET A C 1
ATOM 7097 O O . MET A 1 878 ? -5.871 105.188 56.688 1 61.88 878 MET A O 1
ATOM 7101 N N . ARG A 1 879 ? -4.48 106.875 56.281 1 60.09 879 ARG A N 1
ATOM 7102 C CA . ARG A 1 879 ? -4.777 106.875 54.844 1 60.09 879 ARG A CA 1
ATOM 7103 C C . ARG A 1 879 ? -4.328 105.562 54.219 1 60.09 879 ARG A C 1
ATOM 7105 O O . ARG A 1 879 ? -5.012 105 53.344 1 60.09 879 ARG A O 1
ATOM 7112 N N . ARG A 1 880 ? -3.219 105 54.719 1 61.69 880 ARG A N 1
ATOM 7113 C CA . ARG A 1 880 ? -2.73 103.688 54.156 1 61.69 880 ARG A CA 1
ATOM 7114 C C . ARG A 1 880 ? -3.701 102.562 54.469 1 61.69 880 ARG A C 1
ATOM 7116 O O . ARG A 1 880 ? -3.924 101.688 53.625 1 61.69 880 ARG A O 1
ATOM 7123 N N . ILE A 1 881 ? -4.336 102.625 55.562 1 63.53 881 ILE A N 1
ATOM 7124 C CA . ILE A 1 881 ? -5.25 101.562 56 1 63.53 881 ILE A CA 1
ATOM 7125 C C . ILE A 1 881 ? -6.582 101.688 55.25 1 63.53 881 ILE A C 1
ATOM 7127 O O . ILE A 1 881 ? -7.164 100.688 54.812 1 63.53 881 ILE A O 1
ATOM 7131 N N . VAL A 1 882 ? -7.004 102.938 55.031 1 62.88 882 VAL A N 1
ATOM 7132 C CA . VAL A 1 882 ? -8.258 103.25 54.344 1 62.88 882 VAL A CA 1
ATOM 7133 C C . VAL A 1 882 ? -8.125 102.938 52.844 1 62.88 882 VAL A C 1
ATOM 7135 O O . VAL A 1 882 ? -9.062 102.438 52.25 1 62.88 882 VAL A O 1
ATOM 7138 N N . ASN A 1 883 ? -6.922 103.125 52.281 1 57.59 883 ASN A N 1
ATOM 7139 C CA . ASN A 1 883 ? -6.738 102.875 50.844 1 57.59 883 ASN A CA 1
ATOM 7140 C C . ASN A 1 883 ? -6.684 101.375 50.562 1 57.59 883 ASN A C 1
ATOM 7142 O O . ASN A 1 883 ? -7.047 100.938 49.469 1 57.59 883 ASN A O 1
ATOM 7146 N N . ASN A 1 884 ? -6.262 100.5 51.656 1 57.16 884 ASN A N 1
ATOM 7147 C CA . ASN A 1 884 ? -6.234 99.062 51.438 1 57.16 884 ASN A CA 1
ATOM 7148 C C . ASN A 1 884 ? -7.609 98.438 51.688 1 57.16 884 ASN A C 1
ATOM 7150 O O . ASN A 1 884 ? -7.754 97.188 51.656 1 57.16 884 ASN A O 1
ATOM 7154 N N . LYS A 1 885 ? -8.688 99.312 51.781 1 56.72 885 LYS A N 1
ATOM 7155 C CA . LYS A 1 885 ? -10.109 99 51.875 1 56.72 885 LYS A CA 1
ATOM 7156 C C . LYS A 1 885 ? -10.383 98 53 1 56.72 885 LYS A C 1
ATOM 7158 O O . LYS A 1 885 ? -11.281 97.125 52.906 1 56.72 885 LYS A O 1
ATOM 7163 N N . THR A 1 886 ? -9.617 98 54.062 1 64.44 886 THR A N 1
ATOM 7164 C CA . THR A 1 886 ? -9.883 97.125 55.188 1 64.44 886 THR A CA 1
ATOM 7165 C C . THR A 1 886 ? -10.727 97.812 56.25 1 64.44 886 THR A C 1
ATOM 7167 O O . THR A 1 886 ? -10.562 97.562 57.438 1 64.44 886 THR A O 1
ATOM 7170 N N . TYR A 1 887 ? -11.688 98.688 55.812 1 74.44 887 TYR A N 1
ATOM 7171 C CA . TYR A 1 887 ? -12.531 99.375 56.812 1 74.44 887 TYR A CA 1
ATOM 7172 C C . TYR A 1 887 ? -14 99 56.625 1 74.44 887 TYR A C 1
ATOM 7174 O O . TYR A 1 887 ? -14.391 98.562 55.531 1 74.44 887 TYR A O 1
ATOM 7182 N N . ILE A 1 888 ? -14.883 99.062 57.688 1 79.94 888 ILE A N 1
ATOM 7183 C CA . ILE A 1 888 ? -16.312 98.812 57.688 1 79.94 888 ILE A CA 1
ATOM 7184 C C . ILE A 1 888 ? -17.109 100.062 57.844 1 79.94 888 ILE A C 1
ATOM 7186 O O . ILE A 1 888 ? -16.766 100.938 58.688 1 79.94 888 ILE A O 1
ATOM 7190 N N . VAL A 1 889 ? -18.125 100.312 56.906 1 80.44 889 VAL A N 1
ATOM 7191 C CA . VAL A 1 889 ? -18.922 101.5 56.906 1 80.44 889 VAL A CA 1
ATOM 7192 C C . VAL A 1 889 ? -20.312 101.25 57.469 1 80.44 889 VAL A C 1
ATOM 7194 O O . VAL A 1 889 ? -20.922 100.188 57.156 1 80.44 889 VAL A O 1
ATOM 7197 N N . TRP A 1 890 ? -20.828 102.062 58.469 1 79.69 890 TRP A N 1
ATOM 7198 C CA . TRP A 1 890 ? -22.172 101.938 59.031 1 79.69 890 TRP A CA 1
ATOM 7199 C C . TRP A 1 890 ? -23.219 102.375 58 1 79.69 890 TRP A C 1
ATOM 7201 O O . TRP A 1 890 ? -23.203 103.562 57.562 1 79.69 890 TRP A O 1
ATOM 7211 N N . PRO A 1 891 ? -24.016 101.375 57.5 1 78.88 891 PRO A N 1
ATOM 7212 C CA . PRO A 1 891 ? -24.984 101.688 56.438 1 78.88 891 PRO A CA 1
ATOM 7213 C C . PRO A 1 891 ? -26.234 102.375 56.969 1 78.88 891 PRO A C 1
ATOM 7215 O O . PRO A 1 891 ? -26.562 102.312 58.156 1 78.88 891 PRO A O 1
ATOM 7218 N N . ASP A 1 892 ? -26.969 103.188 56.156 1 73.88 892 ASP A N 1
ATOM 7219 C CA . ASP A 1 892 ? -28.219 103.875 56.469 1 73.88 892 ASP A CA 1
ATOM 7220 C C . ASP A 1 892 ? -29.422 102.938 56.375 1 73.88 892 ASP A C 1
ATOM 7222 O O . ASP A 1 892 ? -30.438 103.188 57 1 73.88 892 ASP A O 1
ATOM 7226 N N . ASP A 1 893 ? -29.281 101.75 55.656 1 73.31 893 ASP A N 1
ATOM 7227 C CA . ASP A 1 893 ? -30.438 100.875 55.469 1 73.31 893 ASP A CA 1
ATOM 7228 C C . ASP A 1 893 ? -30.375 99.688 56.406 1 73.31 893 ASP A C 1
ATOM 7230 O O . ASP A 1 893 ? -29.312 99.375 56.938 1 73.31 893 ASP A O 1
ATOM 7234 N N . ASP A 1 894 ? -31.516 98.938 56.781 1 70.69 894 ASP A N 1
ATOM 7235 C CA . ASP A 1 894 ? -31.688 97.875 57.75 1 70.69 894 ASP A CA 1
ATOM 7236 C C . ASP A 1 894 ? -30.984 96.625 57.281 1 70.69 894 ASP A C 1
ATOM 7238 O O . ASP A 1 894 ? -30.375 95.938 58.094 1 70.69 894 ASP A O 1
ATOM 7242 N N . ILE A 1 895 ? -31.125 96.312 56 1 69.44 895 ILE A N 1
ATOM 7243 C CA . ILE A 1 895 ? -30.516 95.125 55.5 1 69.44 895 ILE A CA 1
ATOM 7244 C C . ILE A 1 895 ? -29 95.25 55.562 1 69.44 895 ILE A C 1
ATOM 7246 O O . ILE A 1 895 ? -28.297 94.25 55.906 1 69.44 895 ILE A O 1
ATOM 7250 N N . GLY A 1 896 ? -28.531 96.375 55.375 1 73.62 896 GLY A N 1
ATOM 7251 C CA . GLY A 1 896 ? -27.094 96.625 55.438 1 73.62 896 GLY A CA 1
ATOM 7252 C C . GLY A 1 896 ? -26.531 96.562 56.844 1 73.62 896 GLY A C 1
ATOM 7253 O O . GLY A 1 896 ? -25.375 96.125 57 1 73.62 896 GLY A O 1
ATOM 7254 N N . ARG A 1 897 ? -27.266 96.812 57.781 1 77.88 897 ARG A N 1
ATOM 7255 C CA . ARG A 1 897 ? -26.828 96.75 59.188 1 77.88 897 ARG A CA 1
ATOM 7256 C C . ARG A 1 897 ? -26.562 95.312 59.656 1 77.88 897 ARG A C 1
ATOM 7258 O O . ARG A 1 897 ? -25.625 95.062 60.406 1 77.88 897 ARG A O 1
ATOM 7265 N N . GLU A 1 898 ? -27.375 94.375 59.094 1 78.12 898 GLU A N 1
ATOM 7266 C CA . GLU A 1 898 ? -27.109 93 59.406 1 78.12 898 GLU A CA 1
ATOM 7267 C C . GLU A 1 898 ? -25.797 92.5 58.812 1 78.12 898 GLU A C 1
ATOM 7269 O O . GLU A 1 898 ? -25.047 91.75 59.438 1 78.12 898 GLU A O 1
ATOM 7274 N N . LEU A 1 899 ? -25.656 93 57.625 1 77.38 899 LEU A N 1
ATOM 7275 C CA . LEU A 1 899 ? -24.406 92.688 56.969 1 77.38 899 LEU A CA 1
ATOM 7276 C C . LEU A 1 899 ? -23.219 93.312 57.688 1 77.38 899 LEU A C 1
ATOM 7278 O O . LEU A 1 899 ? -22.141 92.75 57.781 1 77.38 899 LEU A O 1
ATOM 7282 N N . PHE A 1 900 ? -23.359 94.375 58.156 1 79.81 900 PHE A N 1
ATOM 7283 C CA . PHE A 1 900 ? -22.344 95.125 58.938 1 79.81 900 PHE A CA 1
ATOM 7284 C C . PHE A 1 900 ? -21.922 94.312 60.156 1 79.81 900 PHE A C 1
ATOM 7286 O O . PHE A 1 900 ? -20.719 94.125 60.375 1 79.81 900 PHE A O 1
ATOM 7293 N N . TRP A 1 901 ? -22.922 94 60.938 1 81.12 901 TRP A N 1
ATOM 7294 C CA . TRP A 1 901 ? -22.609 93.25 62.156 1 81.12 901 TRP A CA 1
ATOM 7295 C C . TRP A 1 901 ? -21.953 91.938 61.844 1 81.12 901 TRP A C 1
ATOM 7297 O O . TRP A 1 901 ? -21.016 91.5 62.531 1 81.12 901 TRP A O 1
ATOM 7307 N N . ALA A 1 902 ? -22.391 91.312 60.75 1 80 902 ALA A N 1
ATOM 7308 C CA . ALA A 1 902 ? -21.766 90.062 60.344 1 80 902 ALA A CA 1
ATOM 7309 C C . ALA A 1 902 ? -20.312 90.312 59.906 1 80 902 ALA A C 1
ATOM 7311 O O . ALA A 1 902 ? -19.438 89.5 60.25 1 80 902 ALA A O 1
ATOM 7312 N N . LYS A 1 903 ? -20.078 91.375 59.219 1 79.44 903 LYS A N 1
ATOM 7313 C CA . LYS A 1 903 ? -18.719 91.688 58.781 1 79.44 903 LYS A CA 1
ATOM 7314 C C . LYS A 1 903 ? -17.828 92.062 60 1 79.44 903 LYS A C 1
ATOM 7316 O O . LYS A 1 903 ? -16.672 91.625 60.031 1 79.44 903 LYS A O 1
ATOM 7321 N N . LEU A 1 904 ? -18.344 92.812 60.969 1 82.44 904 LEU A N 1
ATOM 7322 C CA . LEU A 1 904 ? -17.594 93.188 62.156 1 82.44 904 LEU A CA 1
ATOM 7323 C C . LEU A 1 904 ? -17.297 91.938 63.031 1 82.44 904 LEU A C 1
ATOM 7325 O O . LEU A 1 904 ? -16.172 91.812 63.562 1 82.44 904 LEU A O 1
ATOM 7329 N N . ARG A 1 905 ? -18.219 91 63.125 1 82 905 ARG A N 1
ATOM 7330 C CA . ARG A 1 905 ? -18.016 89.812 63.906 1 82 905 ARG A CA 1
ATOM 7331 C C . ARG A 1 905 ? -16.969 88.875 63.219 1 82 905 ARG A C 1
ATOM 7333 O O . ARG A 1 905 ? -16.172 88.25 63.906 1 82 905 ARG A O 1
ATOM 7340 N N . THR A 1 906 ? -17.016 88.938 61.906 1 78.5 906 THR A N 1
ATOM 7341 C CA . THR A 1 906 ? -16.031 88.125 61.188 1 78.5 906 THR A CA 1
ATOM 7342 C C . THR A 1 906 ? -14.641 88.75 61.344 1 78.5 906 THR A C 1
ATOM 7344 O O . THR A 1 906 ? -13.656 88 61.5 1 78.5 906 THR A O 1
ATOM 7347 N N . ALA A 1 907 ? -14.547 90 61.344 1 78.44 907 ALA A N 1
ATOM 7348 C CA . ALA A 1 907 ? -13.273 90.688 61.531 1 78.44 907 ALA A CA 1
ATOM 7349 C C . ALA A 1 907 ? -12.734 90.5 62.938 1 78.44 907 ALA A C 1
ATOM 7351 O O . ALA A 1 907 ? -11.523 90.438 63.156 1 78.44 907 ALA A O 1
ATOM 7352 N N . LEU A 1 908 ? -13.586 90.438 63.969 1 81.12 908 LEU A N 1
ATOM 7353 C CA . LEU A 1 908 ? -13.211 90.25 65.375 1 81.12 908 LEU A CA 1
ATOM 7354 C C . LEU A 1 908 ? -12.773 88.812 65.625 1 81.12 908 LEU A C 1
ATOM 7356 O O . LEU A 1 908 ? -11.992 88.562 66.5 1 81.12 908 LEU A O 1
ATOM 7360 N N . GLY A 1 909 ? -13.125 87.812 64.875 1 76.25 909 GLY A N 1
ATOM 7361 C CA . GLY A 1 909 ? -12.727 86.375 65 1 76.25 909 GLY A CA 1
ATOM 7362 C C . GLY A 1 909 ? -13.43 85.688 66.125 1 76.25 909 GLY A C 1
ATOM 7363 O O . GLY A 1 909 ? -14.539 86.062 66.5 1 76.25 909 GLY A O 1
ATOM 7364 N N . ARG A 1 910 ? -12.742 84.5 66.812 1 72.62 910 ARG A N 1
ATOM 7365 C CA . ARG A 1 910 ? -13.336 83.688 67.875 1 72.62 910 ARG A CA 1
ATOM 7366 C C . ARG A 1 910 ? -13.094 84.312 69.25 1 72.62 910 ARG A C 1
ATOM 7368 O O . ARG A 1 910 ? -11.992 84.812 69.562 1 72.62 910 ARG A O 1
ATOM 7375 N N . PRO A 1 911 ? -14.07 84.5 70.25 1 72.69 911 PRO A N 1
ATOM 7376 C CA . PRO A 1 911 ? -13.922 85.125 71.562 1 72.69 911 PRO A CA 1
ATOM 7377 C C . PRO A 1 911 ? -13.023 84.25 72.5 1 72.69 911 PRO A C 1
ATOM 7379 O O . PRO A 1 911 ? -12.883 83.062 72.312 1 72.69 911 PRO A O 1
ATOM 7382 N N . THR A 1 912 ? -12.164 84.875 73.375 1 64.31 912 THR A N 1
ATOM 7383 C CA . THR A 1 912 ? -11.336 84.188 74.375 1 64.31 912 THR A CA 1
ATOM 7384 C C . THR A 1 912 ? -12.203 83.562 75.5 1 64.31 912 THR A C 1
ATOM 7386 O O . THR A 1 912 ? -13.227 84.125 75.875 1 64.31 912 THR A O 1
ATOM 7389 N N . PRO A 1 913 ? -12.008 82.188 75.938 1 57.66 913 PRO A N 1
ATOM 7390 C CA . PRO A 1 913 ? -12.797 81.5 76.938 1 57.66 913 PRO A CA 1
ATOM 7391 C C . PRO A 1 913 ? -12.773 82.188 78.312 1 57.66 913 PRO A C 1
ATOM 7393 O O . PRO A 1 913 ? -11.727 82.688 78.75 1 57.66 913 PRO A O 1
ATOM 7396 N N . SER A 1 914 ? -13.781 82.75 78.938 1 51.97 914 SER A N 1
ATOM 7397 C CA . SER A 1 914 ? -13.953 83.375 80.25 1 51.97 914 SER A CA 1
ATOM 7398 C C . SER A 1 914 ? -13.82 82.312 81.375 1 51.97 914 SER A C 1
ATOM 7400 O O . SER A 1 914 ? -14.406 81.25 81.25 1 51.97 914 SER A O 1
ATOM 7402 N N . GLY A 1 915 ? -12.711 82.062 82.125 1 41.03 915 GLY A N 1
ATOM 7403 C CA . GLY A 1 915 ? -12.617 81.25 83.312 1 41.03 915 GLY A CA 1
ATOM 7404 C C . GLY A 1 915 ? -13.68 81.562 84.312 1 41.03 915 GLY A C 1
ATOM 7405 O O . GLY A 1 915 ? -13.406 82.312 85.312 1 41.03 915 GLY A O 1
ATOM 7406 N N . ARG A 1 916 ? -14.914 81.75 84.312 1 39.69 916 ARG A N 1
ATOM 7407 C CA . ARG A 1 916 ? -15.828 81.875 85.438 1 39.69 916 ARG A CA 1
ATOM 7408 C C . ARG A 1 916 ? -15.883 80.562 86.25 1 39.69 916 ARG A C 1
ATOM 7410 O O . ARG A 1 916 ? -16.359 79.562 85.75 1 39.69 916 ARG A O 1
ATOM 7417 N N . GLU A 1 917 ? -14.812 80.25 87.125 1 34.97 917 GLU A N 1
ATOM 7418 C CA . GLU A 1 917 ? -15.141 79.375 88.25 1 34.97 917 GLU A CA 1
ATOM 7419 C C . GLU A 1 917 ? -16.328 79.875 89.062 1 34.97 917 GLU A C 1
ATOM 7421 O O . GLU A 1 917 ? -16.344 81.062 89.5 1 34.97 917 GLU A O 1
ATOM 7426 N N . GLN A 1 918 ? -17.531 79.438 88.875 1 32.56 918 GLN A N 1
ATOM 7427 C CA . GLN A 1 918 ? -18.734 79.5 89.688 1 32.56 918 GLN A CA 1
ATOM 7428 C C . GLN A 1 918 ? -18.469 78.938 91.062 1 32.56 918 GLN A C 1
ATOM 7430 O O . GLN A 1 918 ? -18.109 77.812 91.25 1 32.56 918 GLN A O 1
ATOM 7435 N N . HIS A 1 919 ? -17.812 79.75 92.062 1 30.7 919 HIS A N 1
ATOM 7436 C CA . HIS A 1 919 ? -17.938 79.438 93.438 1 30.7 919 HIS A CA 1
ATOM 7437 C C . HIS A 1 919 ? -19.406 79.25 93.875 1 30.7 919 HIS A C 1
ATOM 7439 O O . HIS A 1 919 ? -20.188 80.188 93.688 1 30.7 919 HIS A O 1
ATOM 7445 N N . GLU A 1 920 ? -19.906 78.062 93.812 1 26.2 920 GLU A N 1
ATOM 7446 C CA . GLU A 1 920 ? -21.141 77.562 94.438 1 26.2 920 GLU A CA 1
ATOM 7447 C C . GLU A 1 920 ? -21.172 77.875 95.938 1 26.2 920 GLU A C 1
ATOM 7449 O O . GLU A 1 920 ? -20.156 77.75 96.625 1 26.2 920 GLU A O 1
ATOM 7454 N N . LEU A 1 921 ? -22.016 78.75 96.5 1 27.52 921 LEU A N 1
ATOM 7455 C CA . LEU A 1 921 ? -22.406 78.812 97.875 1 27.52 921 LEU A CA 1
ATOM 7456 C C . LEU A 1 921 ? -22.688 77.438 98.5 1 27.52 921 LEU A C 1
ATOM 7458 O O . LEU A 1 921 ? -23.203 76.562 97.812 1 27.52 921 LEU A O 1
ATOM 7462 N N . PRO A 1 922 ? -22.312 77.188 99.875 1 24.72 922 PRO A N 1
ATOM 7463 C CA . PRO A 1 922 ? -23.266 76.375 100.625 1 24.72 922 PRO A CA 1
ATOM 7464 C C . PRO A 1 922 ? -24.609 77.125 100.812 1 24.72 922 PRO A C 1
ATOM 7466 O O . PRO A 1 922 ? -24.672 78.312 100.812 1 24.72 922 PRO A O 1
ATOM 7469 N N . MET B 1 1 ? -29.172 25.422 -4.562 1 33.12 1 MET B N 1
ATOM 7470 C CA . MET B 1 1 ? -29.875 24.234 -4.113 1 33.12 1 MET B CA 1
ATOM 7471 C C . MET B 1 1 ? -29.641 23.984 -2.629 1 33.12 1 MET B C 1
ATOM 7473 O O . MET B 1 1 ? -28.5 24.016 -2.168 1 33.12 1 MET B O 1
ATOM 7477 N N . PRO B 1 2 ? -30.547 24.297 -1.743 1 46.97 2 PRO B N 1
ATOM 7478 C CA . PRO B 1 2 ? -30.453 24.281 -0.281 1 46.97 2 PRO B CA 1
ATOM 7479 C C . PRO B 1 2 ? -29.797 23.016 0.251 1 46.97 2 PRO B C 1
ATOM 7481 O O . PRO B 1 2 ? -29.812 21.969 -0.416 1 46.97 2 PRO B O 1
ATOM 7484 N N . ILE B 1 3 ? -28.969 23.266 1.093 1 54.53 3 ILE B N 1
ATOM 7485 C CA . ILE B 1 3 ? -28.281 22.125 1.688 1 54.53 3 ILE B CA 1
ATOM 7486 C C . ILE B 1 3 ? -29.297 21.047 2.078 1 54.53 3 ILE B C 1
ATOM 7488 O O . ILE B 1 3 ? -30.156 21.281 2.936 1 54.53 3 ILE B O 1
ATOM 7492 N N . THR B 1 4 ? -29.578 20.094 1.234 1 68.06 4 THR B N 1
ATOM 7493 C CA . THR B 1 4 ? -30.656 19.094 1.274 1 68.06 4 THR B CA 1
ATOM 7494 C C . THR B 1 4 ? -30.312 17.969 2.246 1 68.06 4 THR B C 1
ATOM 7496 O O . THR B 1 4 ? -31.188 17.25 2.711 1 68.06 4 THR B O 1
ATOM 7499 N N . THR B 1 5 ? -29.156 17.781 2.617 1 77.12 5 THR B N 1
ATOM 7500 C CA . THR B 1 5 ? -28.797 16.703 3.525 1 77.12 5 THR B CA 1
ATOM 7501 C C . THR B 1 5 ? -27.969 17.234 4.695 1 77.12 5 THR B C 1
ATOM 7503 O O . THR B 1 5 ? -27.062 18.047 4.504 1 77.12 5 THR B O 1
ATOM 7506 N N . ALA B 1 6 ? -28.438 17.125 5.941 1 78.94 6 ALA B N 1
ATOM 7507 C CA . ALA B 1 6 ? -27.688 17.422 7.16 1 78.94 6 ALA B CA 1
ATOM 7508 C C . ALA B 1 6 ? -27.109 16.156 7.785 1 78.94 6 ALA B C 1
ATOM 7510 O O . ALA B 1 6 ? -27.859 15.258 8.172 1 78.94 6 ALA B O 1
ATOM 7511 N N . ASN B 1 7 ? -25.859 15.969 7.785 1 78.31 7 ASN B N 1
ATOM 7512 C CA . ASN B 1 7 ? -25.188 14.797 8.344 1 78.31 7 ASN B CA 1
ATOM 7513 C C . ASN B 1 7 ? -24.516 15.117 9.68 1 78.31 7 ASN B C 1
ATOM 7515 O O . ASN B 1 7 ? -23.469 15.766 9.711 1 78.31 7 ASN B O 1
ATOM 7519 N N . CYS B 1 8 ? -25.016 14.711 10.766 1 80.88 8 CYS B N 1
ATOM 7520 C CA . CYS B 1 8 ? -24.5 14.891 12.125 1 80.88 8 CYS B CA 1
ATOM 7521 C C . CYS B 1 8 ? -24.062 13.555 12.719 1 80.88 8 CYS B C 1
ATOM 7523 O O . CYS B 1 8 ? -24.578 13.133 13.75 1 80.88 8 CYS B O 1
ATOM 7525 N N . VAL B 1 9 ? -23.094 12.938 12.07 1 81.56 9 VAL B N 1
ATOM 7526 C CA . VAL B 1 9 ? -22.688 11.602 12.5 1 81.56 9 VAL B CA 1
ATOM 7527 C C . VAL B 1 9 ? -21.406 11.703 13.336 1 81.56 9 VAL B C 1
ATOM 7529 O O . VAL B 1 9 ? -20.562 12.562 13.086 1 81.56 9 VAL B O 1
ATOM 7532 N N . HIS B 1 10 ? -21.234 10.883 14.43 1 73.88 10 HIS B N 1
ATOM 7533 C CA . HIS B 1 10 ? -20.047 10.734 15.258 1 73.88 10 HIS B CA 1
ATOM 7534 C C . HIS B 1 10 ? -19.672 12.047 15.938 1 73.88 10 HIS B C 1
ATOM 7536 O O . HIS B 1 10 ? -18.531 12.484 15.875 1 73.88 10 HIS B O 1
ATOM 7542 N N . ARG B 1 11 ? -20.688 12.711 16.5 1 72.75 11 ARG B N 1
ATOM 7543 C CA . ARG B 1 11 ? -20.469 13.992 17.156 1 72.75 11 ARG B CA 1
ATOM 7544 C C . ARG B 1 11 ? -20.719 13.891 18.656 1 72.75 11 ARG B C 1
ATOM 7546 O O . ARG B 1 11 ? -20.797 14.906 19.344 1 72.75 11 ARG B O 1
ATOM 7553 N N . ASN B 1 12 ? -20.906 12.711 19.109 1 78.06 12 ASN B N 1
ATOM 7554 C CA . ASN B 1 12 ? -21.172 12.453 20.531 1 78.06 12 ASN B CA 1
ATOM 7555 C C . ASN B 1 12 ? -22.312 13.336 21.047 1 78.06 12 ASN B C 1
ATOM 7557 O O . ASN B 1 12 ? -22.172 13.961 22.094 1 78.06 12 ASN B O 1
ATOM 7561 N N . ILE B 1 13 ? -23.359 13.367 20.312 1 85.38 13 ILE B N 1
ATOM 7562 C CA . ILE B 1 13 ? -24.531 14.172 20.656 1 85.38 13 ILE B CA 1
ATOM 7563 C C . ILE B 1 13 ? -25.344 13.461 21.719 1 85.38 13 ILE B C 1
ATOM 7565 O O . ILE B 1 13 ? -25.703 12.289 21.562 1 85.38 13 ILE B O 1
ATOM 7569 N N . HIS B 1 14 ? -25.594 14.164 22.797 1 87.31 14 HIS B N 1
ATOM 7570 C CA . HIS B 1 14 ? -26.375 13.586 23.891 1 87.31 14 HIS B CA 1
ATOM 7571 C C . HIS B 1 14 ? -27.812 14.086 23.875 1 87.31 14 HIS B C 1
ATOM 7573 O O . HIS B 1 14 ? -28.734 13.359 24.266 1 87.31 14 HIS B O 1
ATOM 7579 N N . GLU B 1 15 ? -27.891 15.367 23.453 1 87.25 15 GLU B N 1
ATOM 7580 C CA . GLU B 1 15 ? -29.219 15.961 23.344 1 87.25 15 GLU B CA 1
ATOM 7581 C C . GLU B 1 15 ? -29.516 16.375 21.906 1 87.25 15 GLU B C 1
ATOM 7583 O O . GLU B 1 15 ? -28.656 16.938 21.219 1 87.25 15 GLU B O 1
ATOM 7588 N N . LEU B 1 16 ? -30.703 15.992 21.531 1 89.31 16 LEU B N 1
ATOM 7589 C CA . LEU B 1 16 ? -31.078 16.219 20.141 1 89.31 16 LEU B CA 1
ATOM 7590 C C . LEU B 1 16 ? -30.969 17.688 19.781 1 89.31 16 LEU B C 1
ATOM 7592 O O . LEU B 1 16 ? -30.609 18.031 18.656 1 89.31 16 LEU B O 1
ATOM 7596 N N . GLU B 1 17 ? -31.188 18.609 20.703 1 83.31 17 GLU B N 1
ATOM 7597 C CA . GLU B 1 17 ? -31.156 20.047 20.453 1 83.31 17 GLU B CA 1
ATOM 7598 C C . GLU B 1 17 ? -29.766 20.516 20.031 1 83.31 17 GLU B C 1
ATOM 7600 O O . GLU B 1 17 ? -29.625 21.484 19.281 1 83.31 17 GLU B O 1
ATOM 7605 N N . GLU B 1 18 ? -28.875 19.844 20.484 1 79.25 18 GLU B N 1
ATOM 7606 C CA . GLU B 1 18 ? -27.5 20.156 20.141 1 79.25 18 GLU B CA 1
ATOM 7607 C C . GLU B 1 18 ? -27.266 20.016 18.641 1 79.25 18 GLU B C 1
ATOM 7609 O O . GLU B 1 18 ? -26.422 20.719 18.062 1 79.25 18 GLU B O 1
ATOM 7614 N N . ALA B 1 19 ? -27.984 19.141 18.047 1 79.06 19 ALA B N 1
ATOM 7615 C CA . ALA B 1 19 ? -27.781 18.859 16.625 1 79.06 19 ALA B CA 1
ATOM 7616 C C . ALA B 1 19 ? -28.719 19.703 15.758 1 79.06 19 ALA B C 1
ATOM 7618 O O . ALA B 1 19 ? -28.344 20.109 14.656 1 79.06 19 ALA B O 1
ATOM 7619 N N . ILE B 1 20 ? -29.875 20.016 16.234 1 81.06 20 ILE B N 1
ATOM 7620 C CA . ILE B 1 20 ? -30.906 20.531 15.352 1 81.06 20 ILE B CA 1
ATOM 7621 C C . ILE B 1 20 ? -31.047 22.047 15.555 1 81.06 20 ILE B C 1
ATOM 7623 O O . ILE B 1 20 ? -31.562 22.75 14.68 1 81.06 20 ILE B O 1
ATOM 7627 N N . SER B 1 21 ? -30.562 22.625 16.641 1 73.38 21 SER B N 1
ATOM 7628 C CA . SER B 1 21 ? -30.812 24.031 16.969 1 73.38 21 SER B CA 1
ATOM 7629 C C . SER B 1 21 ? -30.188 24.953 15.922 1 73.38 21 SER B C 1
ATOM 7631 O O . SER B 1 21 ? -30.781 25.969 15.562 1 73.38 21 SER B O 1
ATOM 7633 N N . ASP B 1 22 ? -29.094 24.469 15.367 1 67.81 22 ASP B N 1
ATOM 7634 C CA . ASP B 1 22 ? -28.391 25.391 14.469 1 67.81 22 ASP B CA 1
ATOM 7635 C C . ASP B 1 22 ? -28.641 25.031 13.008 1 67.81 22 ASP B C 1
ATOM 7637 O O . ASP B 1 22 ? -28.016 25.578 12.109 1 67.81 22 ASP B O 1
ATOM 7641 N N . LEU B 1 23 ? -29.484 24.062 12.883 1 72.38 23 LEU B N 1
ATOM 7642 C CA . LEU B 1 23 ? -29.766 23.688 11.5 1 72.38 23 LEU B CA 1
ATOM 7643 C C . LEU B 1 23 ? -30.594 24.75 10.805 1 72.38 23 LEU B C 1
ATOM 7645 O O . LEU B 1 23 ? -31.656 25.156 11.312 1 72.38 23 LEU B O 1
ATOM 7649 N N . ARG B 1 24 ? -29.812 25.469 9.852 1 62.22 24 ARG B N 1
ATOM 7650 C CA . ARG B 1 24 ? -30.5 26.5 9.086 1 62.22 24 ARG B CA 1
ATOM 7651 C C . ARG B 1 24 ? -31.078 25.938 7.785 1 62.22 24 ARG B C 1
ATOM 7653 O O . ARG B 1 24 ? -30.5 25.016 7.207 1 62.22 24 ARG B O 1
ATOM 7660 N N . GLY B 1 25 ? -32.25 26.219 7.527 1 67.56 25 GLY B N 1
ATOM 7661 C CA . GLY B 1 25 ? -32.938 25.797 6.309 1 67.56 25 GLY B CA 1
ATOM 7662 C C . GLY B 1 25 ? -33.875 24.641 6.516 1 67.56 25 GLY B C 1
ATOM 7663 O O . GLY B 1 25 ? -34.25 24.344 7.648 1 67.56 25 GLY B O 1
ATOM 7664 N N . ALA B 1 26 ? -34.312 24.078 5.48 1 74.19 26 ALA B N 1
ATOM 7665 C CA . ALA B 1 26 ? -35.281 22.969 5.461 1 74.19 26 ALA B CA 1
ATOM 7666 C C . ALA B 1 26 ? -34.625 21.703 4.914 1 74.19 26 ALA B C 1
ATOM 7668 O O . ALA B 1 26 ? -34.781 21.375 3.736 1 74.19 26 ALA B O 1
ATOM 7669 N N . PRO B 1 27 ? -33.812 21 5.883 1 82.56 27 PRO B N 1
ATOM 7670 C CA . PRO B 1 27 ? -33.156 19.766 5.383 1 82.56 27 PRO B CA 1
ATOM 7671 C C . PRO B 1 27 ? -34.188 18.688 5.008 1 82.56 27 PRO B C 1
ATOM 7673 O O . PRO B 1 27 ? -35.219 18.578 5.645 1 82.56 27 PRO B O 1
ATOM 7676 N N . VAL B 1 28 ? -33.906 17.922 3.977 1 89.62 28 VAL B N 1
ATOM 7677 C CA . VAL B 1 28 ? -34.75 16.812 3.521 1 89.62 28 VAL B CA 1
ATOM 7678 C C . VAL B 1 28 ? -34.25 15.508 4.117 1 89.62 28 VAL B C 1
ATOM 7680 O O . VAL B 1 28 ? -35.031 14.594 4.383 1 89.62 28 VAL B O 1
ATOM 7683 N N . ILE B 1 29 ? -33.031 15.406 4.27 1 92.12 29 ILE B N 1
ATOM 7684 C CA . ILE B 1 29 ? -32.406 14.227 4.871 1 92.12 29 ILE B CA 1
ATOM 7685 C C . ILE B 1 29 ? -31.625 14.641 6.113 1 92.12 29 ILE B C 1
ATOM 7687 O O . ILE B 1 29 ? -30.828 15.578 6.07 1 92.12 29 ILE B O 1
ATOM 7691 N N . LEU B 1 30 ? -31.906 13.992 7.246 1 90.62 30 LEU B N 1
ATOM 7692 C CA . LEU B 1 30 ? -31.172 14.219 8.492 1 90.62 30 LEU B CA 1
ATOM 7693 C C . LEU B 1 30 ? -30.594 12.922 9.031 1 90.62 30 LEU B C 1
ATOM 7695 O O . LEU B 1 30 ? -31.312 11.953 9.266 1 90.62 30 LEU B O 1
ATOM 7699 N N . ASN B 1 31 ? -29.328 12.812 9.109 1 91.38 31 ASN B N 1
ATOM 7700 C CA . ASN B 1 31 ? -28.641 11.641 9.633 1 91.38 31 ASN B CA 1
ATOM 7701 C C . ASN B 1 31 ? -28.047 11.922 11.008 1 91.38 31 ASN B C 1
ATOM 7703 O O . ASN B 1 31 ? -27.109 12.695 11.141 1 91.38 31 ASN B O 1
ATOM 7707 N N . LEU B 1 32 ? -28.578 11.305 12.008 1 92.44 32 LEU B N 1
ATOM 7708 C CA . LEU B 1 32 ? -28.156 11.445 13.391 1 92.44 32 LEU B CA 1
ATOM 7709 C C . LEU B 1 32 ? -27.562 10.141 13.922 1 92.44 32 LEU B C 1
ATOM 7711 O O . LEU B 1 32 ? -27.656 9.852 15.117 1 92.44 32 LEU B O 1
ATOM 7715 N N . SER B 1 33 ? -27.016 9.375 13.008 1 93.25 33 SER B N 1
ATOM 7716 C CA . SER B 1 33 ? -26.516 8.062 13.391 1 93.25 33 SER B CA 1
ATOM 7717 C C . SER B 1 33 ? -25.203 8.172 14.148 1 93.25 33 SER B C 1
ATOM 7719 O O . SER B 1 33 ? -24.516 9.188 14.055 1 93.25 33 SER B O 1
ATOM 7721 N N . ASN B 1 34 ? -24.859 7.16 15.016 1 89.75 34 ASN B N 1
ATOM 7722 C CA . ASN B 1 34 ? -23.594 7.02 15.719 1 89.75 34 ASN B CA 1
ATOM 7723 C C . ASN B 1 34 ? -23.344 8.18 16.688 1 89.75 34 ASN B C 1
ATOM 7725 O O . ASN B 1 34 ? -22.297 8.828 16.625 1 89.75 34 ASN B O 1
ATOM 7729 N N . ASN B 1 35 ? -24.406 8.461 17.438 1 91.81 35 ASN B N 1
ATOM 7730 C CA . ASN B 1 35 ? -24.328 9.438 18.516 1 91.81 35 ASN B CA 1
ATOM 7731 C C . ASN B 1 35 ? -24.719 8.828 19.859 1 91.81 35 ASN B C 1
ATOM 7733 O O . ASN B 1 35 ? -24.656 7.609 20.031 1 91.81 35 ASN B O 1
ATOM 7737 N N . ALA B 1 36 ? -24.891 9.672 20.875 1 91.94 36 ALA B N 1
ATOM 7738 C CA . ALA B 1 36 ? -25.219 9.18 22.219 1 91.94 36 ALA B CA 1
ATOM 7739 C C . ALA B 1 36 ? -26.594 9.672 22.672 1 91.94 36 ALA B C 1
ATOM 7741 O O . ALA B 1 36 ? -26.781 10.016 23.844 1 91.94 36 ALA B O 1
ATOM 7742 N N . LEU B 1 37 ? -27.531 9.641 21.719 1 94.06 37 LEU B N 1
ATOM 7743 C CA . LEU B 1 37 ? -28.891 10.047 22.062 1 94.06 37 LEU B CA 1
ATOM 7744 C C . LEU B 1 37 ? -29.562 9.016 22.953 1 94.06 37 LEU B C 1
ATOM 7746 O O . LEU B 1 37 ? -29.406 7.812 22.75 1 94.06 37 LEU B O 1
ATOM 7750 N N . THR B 1 38 ? -30.281 9.43 23.969 1 93.88 38 THR B N 1
ATOM 7751 C CA . THR B 1 38 ? -30.891 8.484 24.891 1 93.88 38 THR B CA 1
ATOM 7752 C C . THR B 1 38 ? -32.406 8.641 24.891 1 93.88 38 THR B C 1
ATOM 7754 O O . THR B 1 38 ? -33.156 7.645 24.875 1 93.88 38 THR B O 1
ATOM 7757 N N . VAL B 1 39 ? -32.938 9.891 24.906 1 94.5 39 VAL B N 1
ATOM 7758 C CA . VAL B 1 39 ? -34.344 10.148 24.984 1 94.5 39 VAL B CA 1
ATOM 7759 C C . VAL B 1 39 ? -34.781 11.109 23.875 1 94.5 39 VAL B C 1
ATOM 7761 O O . VAL B 1 39 ? -34.062 12.078 23.594 1 94.5 39 VAL B O 1
ATOM 7764 N N . ILE B 1 40 ? -35.875 10.719 23.219 1 95.38 40 ILE B N 1
ATOM 7765 C CA . ILE B 1 40 ? -36.469 11.656 22.281 1 95.38 40 ILE B CA 1
ATOM 7766 C C . ILE B 1 40 ? -37.719 12.297 22.906 1 95.38 40 ILE B C 1
ATOM 7768 O O . ILE B 1 40 ? -38.719 11.625 23.109 1 95.38 40 ILE B O 1
ATOM 7772 N N . ARG B 1 41 ? -37.625 13.555 23.031 1 93.38 41 ARG B N 1
ATOM 7773 C CA . ARG B 1 41 ? -38.688 14.266 23.766 1 93.38 41 ARG B CA 1
ATOM 7774 C C . ARG B 1 41 ? -39.812 14.695 22.844 1 93.38 41 ARG B C 1
ATOM 7776 O O . ARG B 1 41 ? -39.688 14.602 21.609 1 93.38 41 ARG B O 1
ATOM 7783 N N . ASN B 1 42 ? -40.875 15.125 23.531 1 93.62 42 ASN B N 1
ATOM 7784 C CA . ASN B 1 42 ? -42.062 15.594 22.797 1 93.62 42 ASN B CA 1
ATOM 7785 C C . ASN B 1 42 ? -41.719 16.828 21.953 1 93.62 42 ASN B C 1
ATOM 7787 O O . ASN B 1 42 ? -41 17.719 22.406 1 93.62 42 ASN B O 1
ATOM 7791 N N . ASN B 1 43 ? -42.094 16.844 20.734 1 92.06 43 ASN B N 1
ATOM 7792 C CA . ASN B 1 43 ? -42 17.953 19.797 1 92.06 43 ASN B CA 1
ATOM 7793 C C . ASN B 1 43 ? -40.531 18.25 19.469 1 92.06 43 ASN B C 1
ATOM 7795 O O . ASN B 1 43 ? -40.156 19.406 19.266 1 92.06 43 ASN B O 1
ATOM 7799 N N . SER B 1 44 ? -39.781 17.219 19.469 1 90.44 44 SER B N 1
ATOM 7800 C CA . SER B 1 44 ? -38.375 17.391 19.234 1 90.44 44 SER B CA 1
ATOM 7801 C C . SER B 1 44 ? -38.094 17.828 17.797 1 90.44 44 SER B C 1
ATOM 7803 O O . SER B 1 44 ? -37.125 18.516 17.516 1 90.44 44 SER B O 1
ATOM 7805 N N . PHE B 1 45 ? -39 17.516 16.844 1 91.88 45 PHE B N 1
ATOM 7806 C CA . PHE B 1 45 ? -38.75 17.75 15.43 1 91.88 45 PHE B CA 1
ATOM 7807 C C . PHE B 1 45 ? -39.75 18.734 14.852 1 91.88 45 PHE B C 1
ATOM 7809 O O . PHE B 1 45 ? -39.938 18.781 13.633 1 91.88 45 PHE B O 1
ATOM 7816 N N . ILE B 1 46 ? -40.312 19.547 15.609 1 89.06 46 ILE B N 1
ATOM 7817 C CA . ILE B 1 46 ? -41.469 20.375 15.219 1 89.06 46 ILE B CA 1
ATOM 7818 C C . ILE B 1 46 ? -41.031 21.375 14.148 1 89.06 46 ILE B C 1
ATOM 7820 O O . ILE B 1 46 ? -41.812 21.75 13.281 1 89.06 46 ILE B O 1
ATOM 7824 N N . ARG B 1 47 ? -39.781 21.75 14.086 1 86 47 ARG B N 1
ATOM 7825 C CA . ARG B 1 47 ? -39.281 22.766 13.18 1 86 47 ARG B CA 1
ATOM 7826 C C . ARG B 1 47 ? -38.75 22.156 11.891 1 86 47 ARG B C 1
ATOM 7828 O O . ARG B 1 47 ? -38.344 22.875 10.969 1 86 47 ARG B O 1
ATOM 7835 N N . LEU B 1 48 ? -38.812 20.891 11.742 1 89.38 48 LEU B N 1
ATOM 7836 C CA . LEU B 1 48 ? -38.219 20.219 10.602 1 89.38 48 LEU B CA 1
ATOM 7837 C C . LEU B 1 48 ? -39.281 19.547 9.734 1 89.38 48 LEU B C 1
ATOM 7839 O O . LEU B 1 48 ? -39.156 18.375 9.383 1 89.38 48 LEU B O 1
ATOM 7843 N N . GLY B 1 49 ? -40.219 20.25 9.312 1 88.69 49 GLY B N 1
ATOM 7844 C CA . GLY B 1 49 ? -41.375 19.719 8.602 1 88.69 49 GLY B CA 1
ATOM 7845 C C . GLY B 1 49 ? -41.031 19.234 7.203 1 88.69 49 GLY B C 1
ATOM 7846 O O . GLY B 1 49 ? -41.781 18.453 6.609 1 88.69 49 GLY B O 1
ATOM 7847 N N . SER B 1 50 ? -39.906 19.562 6.676 1 89.31 50 SER B N 1
ATOM 7848 C CA . SER B 1 50 ? -39.531 19.219 5.305 1 89.31 50 SER B CA 1
ATOM 7849 C C . SER B 1 50 ? -38.781 17.891 5.25 1 89.31 50 SER B C 1
ATOM 7851 O O . SER B 1 50 ? -38.469 17.391 4.168 1 89.31 50 SER B O 1
ATOM 7853 N N . LEU B 1 51 ? -38.625 17.172 6.352 1 91.88 51 LEU B N 1
ATOM 7854 C CA . LEU B 1 51 ? -37.781 15.969 6.418 1 91.88 51 LEU B CA 1
ATOM 7855 C C . LEU B 1 51 ? -38.5 14.805 5.723 1 91.88 51 LEU B C 1
ATOM 7857 O O . LEU B 1 51 ? -39.688 14.586 5.922 1 91.88 51 LEU B O 1
ATOM 7861 N N . ILE B 1 52 ? -37.781 14.133 4.895 1 94.81 52 ILE B N 1
ATOM 7862 C CA . ILE B 1 52 ? -38.281 12.945 4.203 1 94.81 52 ILE B CA 1
ATOM 7863 C C . ILE B 1 52 ? -37.562 11.703 4.73 1 94.81 52 ILE B C 1
ATOM 7865 O O . ILE B 1 52 ? -38.188 10.633 4.848 1 94.81 52 ILE B O 1
ATOM 7869 N N . HIS B 1 53 ? -36.344 11.812 5.031 1 95.88 53 HIS B N 1
ATOM 7870 C CA . HIS B 1 53 ? -35.531 10.703 5.527 1 95.88 53 HIS B CA 1
ATOM 7871 C C . HIS B 1 53 ? -34.875 11.062 6.855 1 95.88 53 HIS B C 1
ATOM 7873 O O . HIS B 1 53 ? -34.156 12.078 6.957 1 95.88 53 HIS B O 1
ATOM 7879 N N . LEU B 1 54 ? -35.094 10.227 7.875 1 95.5 54 LEU B N 1
ATOM 7880 C CA . LEU B 1 54 ? -34.5 10.43 9.195 1 95.5 54 LEU B CA 1
ATOM 7881 C C . LEU B 1 54 ? -33.812 9.164 9.68 1 95.5 54 LEU B C 1
ATOM 7883 O O . LEU B 1 54 ? -34.438 8.109 9.797 1 95.5 54 LEU B O 1
ATOM 7887 N N . ARG B 1 55 ? -32.562 9.211 9.883 1 96.38 55 ARG B N 1
ATOM 7888 C CA . ARG B 1 55 ? -31.781 8.094 10.422 1 96.38 55 ARG B CA 1
ATOM 7889 C C . ARG B 1 55 ? -31.328 8.391 11.844 1 96.38 55 ARG B C 1
ATOM 7891 O O . ARG B 1 55 ? -30.688 9.422 12.102 1 96.38 55 ARG B O 1
ATOM 7898 N N . MET B 1 56 ? -31.688 7.574 12.781 1 95.94 56 MET B N 1
ATOM 7899 C CA . MET B 1 56 ? -31.281 7.672 14.18 1 95.94 56 MET B CA 1
ATOM 7900 C C . MET B 1 56 ? -30.734 6.34 14.68 1 95.94 56 MET B C 1
ATOM 7902 O O . MET B 1 56 ? -30.969 5.953 15.828 1 95.94 56 MET B O 1
ATOM 7906 N N . ASP B 1 57 ? -30.125 5.645 13.789 1 96.06 57 ASP B N 1
ATOM 7907 C CA . ASP B 1 57 ? -29.594 4.332 14.141 1 96.06 57 ASP B CA 1
ATOM 7908 C C . ASP B 1 57 ? -28.266 4.457 14.898 1 96.06 57 ASP B C 1
ATOM 7910 O O . ASP B 1 57 ? -27.578 5.473 14.789 1 96.06 57 ASP B O 1
ATOM 7914 N N . ILE B 1 58 ? -27.875 3.424 15.758 1 93.75 58 ILE B N 1
ATOM 7915 C CA . ILE B 1 58 ? -26.641 3.281 16.516 1 93.75 58 ILE B CA 1
ATOM 7916 C C . ILE B 1 58 ? -26.531 4.418 17.531 1 93.75 58 ILE B C 1
ATOM 7918 O O . ILE B 1 58 ? -25.578 5.199 17.5 1 93.75 58 ILE B O 1
ATOM 7922 N N . ASN B 1 59 ? -27.531 4.559 18.281 1 95.75 59 ASN B N 1
ATOM 7923 C CA . ASN B 1 59 ? -27.609 5.414 19.469 1 95.75 59 ASN B CA 1
ATOM 7924 C C . ASN B 1 59 ? -27.922 4.609 20.719 1 95.75 59 ASN B C 1
ATOM 7926 O O . ASN B 1 59 ? -27.641 3.414 20.797 1 95.75 59 ASN B O 1
ATOM 7930 N N . HIS B 1 60 ? -28.391 5.281 21.781 1 95.56 60 HIS B N 1
ATOM 7931 C CA . HIS B 1 60 ? -28.797 4.609 23.016 1 95.56 60 HIS B CA 1
ATOM 7932 C C . HIS B 1 60 ? -30.219 4.996 23.406 1 95.56 60 HIS B C 1
ATOM 7934 O O . HIS B 1 60 ? -30.516 5.191 24.578 1 95.56 60 HIS B O 1
ATOM 7940 N N . ILE B 1 61 ? -31.031 5.062 22.406 1 96.12 61 ILE B N 1
ATOM 7941 C CA . ILE B 1 61 ? -32.375 5.516 22.656 1 96.12 61 ILE B CA 1
ATOM 7942 C C . ILE B 1 61 ? -33.188 4.422 23.375 1 96.12 61 ILE B C 1
ATOM 7944 O O . ILE B 1 61 ? -33.219 3.275 22.906 1 96.12 61 ILE B O 1
ATOM 7948 N N . TYR B 1 62 ? -33.75 4.688 24.484 1 94.25 62 TYR B N 1
ATOM 7949 C CA . TYR B 1 62 ? -34.531 3.686 25.188 1 94.25 62 TYR B CA 1
ATOM 7950 C C . TYR B 1 62 ? -35.969 4.184 25.406 1 94.25 62 TYR B C 1
ATOM 7952 O O . TYR B 1 62 ? -36.875 3.391 25.688 1 94.25 62 TYR B O 1
ATOM 7960 N N . VAL B 1 63 ? -36.156 5.559 25.25 1 94.25 63 VAL B N 1
ATOM 7961 C CA . VAL B 1 63 ? -37.5 6.102 25.438 1 94.25 63 VAL B CA 1
ATOM 7962 C C . VAL B 1 63 ? -37.844 7.062 24.297 1 94.25 63 VAL B C 1
ATOM 7964 O O . VAL B 1 63 ? -37 7.898 23.922 1 94.25 63 VAL B O 1
ATOM 7967 N N . ILE B 1 64 ? -39 6.836 23.734 1 95.44 64 ILE B N 1
ATOM 7968 C CA . ILE B 1 64 ? -39.594 7.777 22.797 1 95.44 64 ILE B CA 1
ATOM 7969 C C . ILE B 1 64 ? -40.938 8.289 23.344 1 95.44 64 ILE B C 1
ATOM 7971 O O . ILE B 1 64 ? -41.875 7.52 23.469 1 95.44 64 ILE B O 1
ATOM 7975 N N . GLU B 1 65 ? -40.969 9.555 23.562 1 94.81 65 GLU B N 1
ATOM 7976 C CA . GLU B 1 65 ? -42.188 10.125 24.172 1 94.81 65 GLU B CA 1
ATOM 7977 C C . GLU B 1 65 ? -43.281 10.281 23.141 1 94.81 65 GLU B C 1
ATOM 7979 O O . GLU B 1 65 ? -43.031 10.234 21.938 1 94.81 65 GLU B O 1
ATOM 7984 N N . ALA B 1 66 ? -44.5 10.406 23.75 1 94.12 66 ALA B N 1
ATOM 7985 C CA . ALA B 1 66 ? -45.625 10.609 22.859 1 94.12 66 ALA B CA 1
ATOM 7986 C C . ALA B 1 66 ? -45.531 11.93 22.109 1 94.12 66 ALA B C 1
ATOM 7988 O O . ALA B 1 66 ? -45.219 12.969 22.703 1 94.12 66 ALA B O 1
ATOM 7989 N N . GLY B 1 67 ? -45.531 11.922 20.875 1 94.12 67 GLY B N 1
ATOM 7990 C CA . GLY B 1 67 ? -45.469 13.117 20.047 1 94.12 67 GLY B CA 1
ATOM 7991 C C . GLY B 1 67 ? -44.031 13.516 19.734 1 94.12 67 GLY B C 1
ATOM 7992 O O . GLY B 1 67 ? -43.781 14.664 19.359 1 94.12 67 GLY B O 1
ATOM 7993 N N . ALA B 1 68 ? -43.188 12.641 19.938 1 94.5 68 ALA B N 1
ATOM 7994 C CA . ALA B 1 68 ? -41.781 12.922 19.703 1 94.5 68 ALA B CA 1
ATOM 7995 C C . ALA B 1 68 ? -41.531 13.359 18.266 1 94.5 68 ALA B C 1
ATOM 7997 O O . ALA B 1 68 ? -40.688 14.227 18 1 94.5 68 ALA B O 1
ATOM 7998 N N . PHE B 1 69 ? -42.375 12.883 17.312 1 96.06 69 PHE B N 1
ATOM 7999 C CA . PHE B 1 69 ? -42.156 13.133 15.898 1 96.06 69 PHE B CA 1
ATOM 8000 C C . PHE B 1 69 ? -43.219 14.094 15.344 1 96.06 69 PHE B C 1
ATOM 8002 O O . PHE B 1 69 ? -43.438 14.141 14.133 1 96.06 69 PHE B O 1
ATOM 8009 N N . ASN B 1 70 ? -43.781 14.844 16.281 1 94.31 70 ASN B N 1
ATOM 8010 C CA . ASN B 1 70 ? -44.719 15.844 15.812 1 94.31 70 ASN B CA 1
ATOM 8011 C C . ASN B 1 70 ? -44.062 16.828 14.852 1 94.31 70 ASN B C 1
ATOM 8013 O O . ASN B 1 70 ? -42.938 17.266 15.078 1 94.31 70 ASN B O 1
ATOM 8017 N N . GLY B 1 71 ? -44.75 17.141 13.742 1 92.19 71 GLY B N 1
ATOM 8018 C CA . GLY B 1 71 ? -44.219 18.062 12.758 1 92.19 71 GLY B CA 1
ATOM 8019 C C . GLY B 1 71 ? -43.625 17.375 11.539 1 92.19 71 GLY B C 1
ATOM 8020 O O . GLY B 1 71 ? -43.406 18.016 10.508 1 92.19 71 GLY B O 1
ATOM 8021 N N . LEU B 1 72 ? -43.438 16.094 11.617 1 94.62 72 LEU B N 1
ATOM 8022 C CA . LEU B 1 72 ? -42.812 15.344 10.523 1 94.62 72 LEU B CA 1
ATOM 8023 C C . LEU B 1 72 ? -43.875 14.664 9.664 1 94.62 72 LEU B C 1
ATOM 8025 O O . LEU B 1 72 ? -43.844 13.453 9.438 1 94.62 72 LEU B O 1
ATOM 8029 N N . SER B 1 73 ? -44.719 15.422 9.125 1 92.62 73 SER B N 1
ATOM 8030 C CA . SER B 1 73 ? -45.844 14.875 8.375 1 92.62 73 SER B CA 1
ATOM 8031 C C . SER B 1 73 ? -45.406 14.367 7.004 1 92.62 73 SER B C 1
ATOM 8033 O O . SER B 1 73 ? -46.094 13.539 6.391 1 92.62 73 SER B O 1
ATOM 8035 N N . GLN B 1 74 ? -44.25 14.781 6.594 1 94.19 74 GLN B N 1
ATOM 8036 C CA . GLN B 1 74 ? -43.781 14.406 5.258 1 94.19 74 GLN B CA 1
ATOM 8037 C C . GLN B 1 74 ? -42.75 13.305 5.328 1 94.19 74 GLN B C 1
ATOM 8039 O O . GLN B 1 74 ? -42.281 12.812 4.293 1 94.19 74 GLN B O 1
ATOM 8044 N N . LEU B 1 75 ? -42.406 12.805 6.516 1 96.19 75 LEU B N 1
ATOM 8045 C CA . LEU B 1 75 ? -41.344 11.805 6.668 1 96.19 75 LEU B CA 1
ATOM 8046 C C . LEU B 1 75 ? -41.781 10.477 6.031 1 96.19 75 LEU B C 1
ATOM 8048 O O . LEU B 1 75 ? -42.875 9.992 6.254 1 96.19 75 LEU B O 1
ATOM 8052 N N . GLN B 1 76 ? -40.875 9.883 5.258 1 97.19 76 GLN B N 1
ATOM 8053 C CA . GLN B 1 76 ? -41.188 8.641 4.555 1 97.19 76 GLN B CA 1
ATOM 8054 C C . GLN B 1 76 ? -40.312 7.496 5.066 1 97.19 76 GLN B C 1
ATOM 8056 O O . GLN B 1 76 ? -40.75 6.336 5.059 1 97.19 76 GLN B O 1
ATOM 8061 N N . HIS B 1 77 ? -39.156 7.777 5.461 1 97.75 77 HIS B N 1
ATOM 8062 C CA . HIS B 1 77 ? -38.25 6.742 5.918 1 97.75 77 HIS B CA 1
ATOM 8063 C C . HIS B 1 77 ? -37.719 7.062 7.309 1 97.75 77 HIS B C 1
ATOM 8065 O O . HIS B 1 77 ? -37.188 8.156 7.539 1 97.75 77 HIS B O 1
ATOM 8071 N N . LEU B 1 78 ? -37.844 6.117 8.266 1 97.75 78 LEU B N 1
ATOM 8072 C CA . LEU B 1 78 ? -37.344 6.27 9.625 1 97.75 78 LEU B CA 1
ATOM 8073 C C . LEU B 1 78 ? -36.562 5.035 10.055 1 97.75 78 LEU B C 1
ATOM 8075 O O . LEU B 1 78 ? -37.062 3.914 9.984 1 97.75 78 LEU B O 1
ATOM 8079 N N . ASN B 1 79 ? -35.375 5.191 10.391 1 98 79 ASN B N 1
ATOM 8080 C CA . ASN B 1 79 ? -34.531 4.102 10.859 1 98 79 ASN B CA 1
ATOM 8081 C C . ASN B 1 79 ? -34.125 4.281 12.32 1 98 79 ASN B C 1
ATOM 8083 O O . ASN B 1 79 ? -33.406 5.207 12.656 1 98 79 ASN B O 1
ATOM 8087 N N . LEU B 1 80 ? -34.594 3.422 13.195 1 97.56 80 LEU B N 1
ATOM 8088 C CA . LEU B 1 80 ? -34.344 3.449 14.633 1 97.56 80 LEU B CA 1
ATOM 8089 C C . LEU B 1 80 ? -33.562 2.213 15.07 1 97.56 80 LEU B C 1
ATOM 8091 O O . LEU B 1 80 ? -33.719 1.746 16.203 1 97.56 80 LEU B O 1
ATOM 8095 N N . SER B 1 81 ? -32.719 1.717 14.188 1 97.69 81 SER B N 1
ATOM 8096 C CA . SER B 1 81 ? -32.031 0.454 14.445 1 97.69 81 SER B CA 1
ATOM 8097 C C . SER B 1 81 ? -30.875 0.646 15.414 1 97.69 81 SER B C 1
ATOM 8099 O O . SER B 1 81 ? -30.359 1.758 15.562 1 97.69 81 SER B O 1
ATOM 8101 N N . PHE B 1 82 ? -30.469 -0.456 16.203 1 95.69 82 PHE B N 1
ATOM 8102 C CA . PHE B 1 82 ? -29.297 -0.509 17.078 1 95.69 82 PHE B CA 1
ATOM 8103 C C . PHE B 1 82 ? -29.422 0.521 18.203 1 95.69 82 PHE B C 1
ATOM 8105 O O . PHE B 1 82 ? -28.516 1.325 18.406 1 95.69 82 PHE B O 1
ATOM 8112 N N . ASN B 1 83 ? -30.562 0.513 18.766 1 97.12 83 ASN B N 1
ATOM 8113 C CA . ASN B 1 83 ? -30.844 1.267 19.984 1 97.12 83 ASN B CA 1
ATOM 8114 C C . ASN B 1 83 ? -31.234 0.346 21.141 1 97.12 83 ASN B C 1
ATOM 8116 O O . ASN B 1 83 ? -30.906 -0.842 21.125 1 97.12 83 ASN B O 1
ATOM 8120 N N . ASN B 1 84 ? -31.797 0.915 22.203 1 95.88 84 ASN B N 1
ATOM 8121 C CA . ASN B 1 84 ? -32.219 0.125 23.344 1 95.88 84 ASN B CA 1
ATOM 8122 C C . ASN B 1 84 ? -33.719 0.281 23.609 1 95.88 84 ASN B C 1
ATOM 8124 O O . ASN B 1 84 ? -34.156 0.444 24.75 1 95.88 84 ASN B O 1
ATOM 8128 N N . ILE B 1 85 ? -34.438 0.179 22.516 1 95.44 85 ILE B N 1
ATOM 8129 C CA . ILE B 1 85 ? -35.875 0.391 22.625 1 95.44 85 ILE B CA 1
ATOM 8130 C C . ILE B 1 85 ? -36.531 -0.899 23.078 1 95.44 85 ILE B C 1
ATOM 8132 O O . ILE B 1 85 ? -36.531 -1.903 22.375 1 95.44 85 ILE B O 1
ATOM 8136 N N . SER B 1 86 ? -37.094 -0.943 24.188 1 93.12 86 SER B N 1
ATOM 8137 C CA . SER B 1 86 ? -37.75 -2.139 24.719 1 93.12 86 SER B CA 1
ATOM 8138 C C . SER B 1 86 ? -39.281 -2.021 24.641 1 93.12 86 SER B C 1
ATOM 8140 O O . SER B 1 86 ? -39.969 -3.021 24.438 1 93.12 86 SER B O 1
ATOM 8142 N N . ARG B 1 87 ? -39.75 -0.818 24.781 1 90.56 87 ARG B N 1
ATOM 8143 C CA . ARG B 1 87 ? -41.188 -0.593 24.734 1 90.56 87 ARG B CA 1
ATOM 8144 C C . ARG B 1 87 ? -41.5 0.716 24.016 1 90.56 87 ARG B C 1
ATOM 8146 O O . ARG B 1 87 ? -40.781 1.694 24.141 1 90.56 87 ARG B O 1
ATOM 8153 N N . LEU B 1 88 ? -42.562 0.623 23.219 1 91.75 88 LEU B N 1
ATOM 8154 C CA . LEU B 1 88 ? -43.062 1.822 22.562 1 91.75 88 LEU B CA 1
ATOM 8155 C C . LEU B 1 88 ? -44.438 2.209 23.109 1 91.75 88 LEU B C 1
ATOM 8157 O O . LEU B 1 88 ? -45.375 1.407 23.078 1 91.75 88 LEU B O 1
ATOM 8161 N N . ILE B 1 89 ? -44.562 3.436 23.625 1 89.62 89 ILE B N 1
ATOM 8162 C CA . ILE B 1 89 ? -45.812 3.904 24.203 1 89.62 89 ILE B CA 1
ATOM 8163 C C . ILE B 1 89 ? -46.781 4.281 23.078 1 89.62 89 ILE B C 1
ATOM 8165 O O . ILE B 1 89 ? -46.344 4.66 21.984 1 89.62 89 ILE B O 1
ATOM 8169 N N . PRO B 1 90 ? -48.031 4.117 23.5 1 90.44 90 PRO B N 1
ATOM 8170 C CA . PRO B 1 90 ? -49 4.562 22.5 1 90.44 90 PRO B CA 1
ATOM 8171 C C . PRO B 1 90 ? -48.844 6.035 22.141 1 90.44 90 PRO B C 1
ATOM 8173 O O . PRO B 1 90 ? -48.688 6.883 23.016 1 90.44 90 PRO B O 1
ATOM 8176 N N . GLY B 1 91 ? -48.656 6.371 20.906 1 91.94 91 GLY B N 1
ATOM 8177 C CA . GLY B 1 91 ? -48.5 7.734 20.422 1 91.94 91 GLY B CA 1
ATOM 8178 C C . GLY B 1 91 ? -47.062 8.109 20.125 1 91.94 91 GLY B C 1
ATOM 8179 O O . GLY B 1 91 ? -46.781 9.242 19.734 1 91.94 91 GLY B O 1
ATOM 8180 N N . ALA B 1 92 ? -46.281 7.191 20.344 1 93.5 92 ALA B N 1
ATOM 8181 C CA . ALA B 1 92 ? -44.875 7.453 20.094 1 93.5 92 ALA B CA 1
ATOM 8182 C C . ALA B 1 92 ? -44.625 7.887 18.641 1 93.5 92 ALA B C 1
ATOM 8184 O O . ALA B 1 92 ? -43.781 8.75 18.375 1 93.5 92 ALA B O 1
ATOM 8185 N N . PHE B 1 93 ? -45.5 7.363 17.703 1 95.94 93 PHE B N 1
ATOM 8186 C CA . PHE B 1 93 ? -45.312 7.645 16.281 1 95.94 93 PHE B CA 1
ATOM 8187 C C . PHE B 1 93 ? -46.344 8.641 15.781 1 95.94 93 PHE B C 1
ATOM 8189 O O . PHE B 1 93 ? -46.594 8.742 14.578 1 95.94 93 PHE B O 1
ATOM 8196 N N . ASN B 1 94 ? -46.844 9.398 16.766 1 94.44 94 ASN B N 1
ATOM 8197 C CA . ASN B 1 94 ? -47.75 10.477 16.344 1 94.44 94 ASN B CA 1
ATOM 8198 C C . ASN B 1 94 ? -47 11.477 15.438 1 94.44 94 ASN B C 1
ATOM 8200 O O . ASN B 1 94 ? -45.844 11.805 15.688 1 94.44 94 ASN B O 1
ATOM 8204 N N . GLY B 1 95 ? -47.688 11.938 14.383 1 93.44 95 GLY B N 1
ATOM 8205 C CA . GLY B 1 95 ? -47.062 12.906 13.484 1 93.44 95 GLY B CA 1
ATOM 8206 C C . GLY B 1 95 ? -46.531 12.297 12.203 1 93.44 95 GLY B C 1
ATOM 8207 O O . GLY B 1 95 ? -46.312 13 11.219 1 93.44 95 GLY B O 1
ATOM 8208 N N . LEU B 1 96 ? -46.375 11 12.234 1 95.81 96 LEU B N 1
ATOM 8209 C CA . LEU B 1 96 ? -45.781 10.32 11.086 1 95.81 96 LEU B CA 1
ATOM 8210 C C . LEU B 1 96 ? -46.875 9.812 10.141 1 95.81 96 LEU B C 1
ATOM 8212 O O . LEU B 1 96 ? -47 8.602 9.93 1 95.81 96 LEU B O 1
ATOM 8216 N N . ILE B 1 97 ? -47.469 10.664 9.453 1 92 97 ILE B N 1
ATOM 8217 C CA . ILE B 1 97 ? -48.625 10.359 8.656 1 92 97 ILE B CA 1
ATOM 8218 C C . ILE B 1 97 ? -48.219 9.711 7.34 1 92 97 ILE B C 1
ATOM 8220 O O . ILE B 1 97 ? -48.875 8.781 6.863 1 92 97 ILE B O 1
ATOM 8224 N N . ASP B 1 98 ? -47.156 10.047 6.789 1 95.31 98 ASP B N 1
ATOM 8225 C CA . ASP B 1 98 ? -46.781 9.586 5.457 1 95.31 98 ASP B CA 1
ATOM 8226 C C . ASP B 1 98 ? -45.594 8.609 5.531 1 95.31 98 ASP B C 1
ATOM 8228 O O . ASP B 1 98 ? -44.906 8.383 4.535 1 95.31 98 ASP B O 1
ATOM 8232 N N . LEU B 1 99 ? -45.344 8 6.672 1 97.19 99 LEU B N 1
ATOM 8233 C CA . LEU B 1 99 ? -44.219 7.094 6.812 1 97.19 99 LEU B CA 1
ATOM 8234 C C . LEU B 1 99 ? -44.406 5.84 5.973 1 97.19 99 LEU B C 1
ATOM 8236 O O . LEU B 1 99 ? -45.469 5.199 6.051 1 97.19 99 LEU B O 1
ATOM 8240 N N . LYS B 1 100 ? -43.438 5.551 5.152 1 97.81 100 LYS B N 1
ATOM 8241 C CA . LYS B 1 100 ? -43.531 4.395 4.262 1 97.81 100 LYS B CA 1
ATOM 8242 C C . LYS B 1 100 ? -42.656 3.248 4.75 1 97.81 100 LYS B C 1
ATOM 8244 O O . LYS B 1 100 ? -43.031 2.082 4.656 1 97.81 100 LYS B O 1
ATOM 8249 N N . GLN B 1 101 ? -41.531 3.549 5.234 1 98.25 101 GLN B N 1
ATOM 8250 C CA . GLN B 1 101 ? -40.594 2.535 5.695 1 98.25 101 GLN B CA 1
ATOM 8251 C C . GLN B 1 101 ? -40.188 2.795 7.133 1 98.25 101 GLN B C 1
ATOM 8253 O O . GLN B 1 101 ? -39.719 3.891 7.461 1 98.25 101 GLN B O 1
ATOM 8258 N N . LEU B 1 102 ? -40.344 1.797 8 1 97.62 102 LEU B N 1
ATOM 8259 C CA . LEU B 1 102 ? -39.906 1.85 9.398 1 97.62 102 LEU B CA 1
ATOM 8260 C C . LEU B 1 102 ? -39 0.692 9.734 1 97.62 102 LEU B C 1
ATOM 8262 O O . LEU B 1 102 ? -39.375 -0.474 9.586 1 97.62 102 LEU B O 1
ATOM 8266 N N . ILE B 1 103 ? -37.812 0.995 10.117 1 98.12 103 ILE B N 1
ATOM 8267 C CA . ILE B 1 103 ? -36.844 -0.022 10.445 1 98.12 103 ILE B CA 1
ATOM 8268 C C . ILE B 1 103 ? -36.469 0.083 11.93 1 98.12 103 ILE B C 1
ATOM 8270 O O . ILE B 1 103 ? -35.938 1.108 12.375 1 98.12 103 ILE B O 1
ATOM 8274 N N . ILE B 1 104 ? -36.781 -0.916 12.703 1 97.25 104 ILE B N 1
ATOM 8275 C CA . ILE B 1 104 ? -36.438 -0.981 14.125 1 97.25 104 ILE B CA 1
ATOM 8276 C C . ILE B 1 104 ? -35.656 -2.252 14.414 1 97.25 104 ILE B C 1
ATOM 8278 O O . ILE B 1 104 ? -35.969 -3.004 15.328 1 97.25 104 ILE B O 1
ATOM 8282 N N . ASP B 1 105 ? -34.594 -2.406 13.711 1 97.38 105 ASP B N 1
ATOM 8283 C CA . ASP B 1 105 ? -33.781 -3.625 13.836 1 97.38 105 ASP B CA 1
ATOM 8284 C C . ASP B 1 105 ? -32.844 -3.539 15.023 1 97.38 105 ASP B C 1
ATOM 8286 O O . ASP B 1 105 ? -32.469 -2.445 15.445 1 97.38 105 ASP B O 1
ATOM 8290 N N . ASN B 1 106 ? -32.469 -4.68 15.648 1 96.19 106 ASN B N 1
ATOM 8291 C CA . ASN B 1 106 ? -31.469 -4.809 16.703 1 96.19 106 ASN B CA 1
ATOM 8292 C C . ASN B 1 106 ? -31.812 -3.957 17.922 1 96.19 106 ASN B C 1
ATOM 8294 O O . ASN B 1 106 ? -30.984 -3.166 18.375 1 96.19 106 ASN B O 1
ATOM 8298 N N . ASN B 1 107 ? -33.031 -4.086 18.297 1 96.94 107 ASN B N 1
ATOM 8299 C CA . ASN B 1 107 ? -33.5 -3.578 19.562 1 96.94 107 ASN B CA 1
ATOM 8300 C C . ASN B 1 107 ? -34.031 -4.703 20.469 1 96.94 107 ASN B C 1
ATOM 8302 O O . ASN B 1 107 ? -33.562 -5.844 20.359 1 96.94 107 ASN B O 1
ATOM 8306 N N . ARG B 1 108 ? -34.781 -4.496 21.422 1 94.69 108 ARG B N 1
ATOM 8307 C CA . ARG B 1 108 ? -35.469 -5.473 22.266 1 94.69 108 ARG B CA 1
ATOM 8308 C C . ARG B 1 108 ? -36.938 -5.133 22.422 1 94.69 108 ARG B C 1
ATOM 8310 O O . ARG B 1 108 ? -37.469 -5.113 23.531 1 94.69 108 ARG B O 1
ATOM 8317 N N . LEU B 1 109 ? -37.469 -4.914 21.234 1 94 109 LEU B N 1
ATOM 8318 C CA . LEU B 1 109 ? -38.812 -4.371 21.203 1 94 109 LEU B CA 1
ATOM 8319 C C . LEU B 1 109 ? -39.844 -5.445 21.547 1 94 109 LEU B C 1
ATOM 8321 O O . LEU B 1 109 ? -39.781 -6.559 21.016 1 94 109 LEU B O 1
ATOM 8325 N N . GLU B 1 110 ? -40.688 -5.188 22.391 1 91.12 110 GLU B N 1
ATOM 8326 C CA . GLU B 1 110 ? -41.844 -6.027 22.703 1 91.12 110 GLU B CA 1
ATOM 8327 C C . GLU B 1 110 ? -43.125 -5.469 22.062 1 91.12 110 GLU B C 1
ATOM 8329 O O . GLU B 1 110 ? -43.531 -4.367 22.391 1 91.12 110 GLU B O 1
ATOM 8334 N N . PRO B 1 111 ? -43.594 -6.273 21.141 1 89.44 111 PRO B N 1
ATOM 8335 C CA . PRO B 1 111 ? -44.781 -5.754 20.453 1 89.44 111 PRO B CA 1
ATOM 8336 C C . PRO B 1 111 ? -46 -5.605 21.391 1 89.44 111 PRO B C 1
ATOM 8338 O O . PRO B 1 111 ? -46.281 -6.516 22.156 1 89.44 111 PRO B O 1
ATOM 8341 N N . THR B 1 112 ? -46.562 -4.375 21.453 1 86.94 112 THR B N 1
ATOM 8342 C CA . THR B 1 112 ? -47.781 -4.086 22.219 1 86.94 112 THR B CA 1
ATOM 8343 C C . THR B 1 112 ? -48.875 -3.594 21.312 1 86.94 112 THR B C 1
ATOM 8345 O O . THR B 1 112 ? -48.625 -3.193 20.172 1 86.94 112 THR B O 1
ATOM 8348 N N . LEU B 1 113 ? -50.094 -3.662 21.922 1 84.25 113 LEU B N 1
ATOM 8349 C CA . LEU B 1 113 ? -51.25 -3.207 21.156 1 84.25 113 LEU B CA 1
ATOM 8350 C C . LEU B 1 113 ? -51.219 -1.694 20.969 1 84.25 113 LEU B C 1
ATOM 8352 O O . LEU B 1 113 ? -50.812 -0.961 21.859 1 84.25 113 LEU B O 1
ATOM 8356 N N . GLU B 1 114 ? -51.438 -1.104 19.875 1 86.44 114 GLU B N 1
ATOM 8357 C CA . GLU B 1 114 ? -51.656 0.296 19.516 1 86.44 114 GLU B CA 1
ATOM 8358 C C . GLU B 1 114 ? -50.344 1.021 19.266 1 86.44 114 GLU B C 1
ATOM 8360 O O . GLU B 1 114 ? -50.344 2.225 19 1 86.44 114 GLU B O 1
ATOM 8365 N N . MET B 1 115 ? -49.312 0.267 19.312 1 89 115 MET B N 1
ATOM 8366 C CA . MET B 1 115 ? -48 0.938 19.156 1 89 115 MET B CA 1
ATOM 8367 C C . MET B 1 115 ? -47.875 1.483 17.734 1 89 115 MET B C 1
ATOM 8369 O O . MET B 1 115 ? -47.25 2.535 17.531 1 89 115 MET B O 1
ATOM 8373 N N . PHE B 1 116 ? -48.562 0.816 16.75 1 92.75 116 PHE B N 1
ATOM 8374 C CA . PHE B 1 116 ? -48.406 1.226 15.352 1 92.75 116 PHE B CA 1
ATOM 8375 C C . PHE B 1 116 ? -49.656 1.922 14.859 1 92.75 116 PHE B C 1
ATOM 8377 O O . PHE B 1 116 ? -49.812 2.186 13.664 1 92.75 116 PHE B O 1
ATOM 8384 N N . LYS B 1 117 ? -50.5 2.264 15.664 1 91.12 117 LYS B N 1
ATOM 8385 C CA . LYS B 1 117 ? -51.844 2.783 15.312 1 91.12 117 LYS B CA 1
ATOM 8386 C C . LYS B 1 117 ? -51.719 4.051 14.469 1 91.12 117 LYS B C 1
ATOM 8388 O O . LYS B 1 117 ? -52.406 4.203 13.461 1 91.12 117 LYS B O 1
ATOM 8393 N N . PRO B 1 118 ? -50.781 4.953 14.773 1 92.56 118 PRO B N 1
ATOM 8394 C CA . PRO B 1 118 ? -50.688 6.191 14 1 92.56 118 PRO B CA 1
ATOM 8395 C C . PRO B 1 118 ? -50.125 5.973 12.594 1 92.56 118 PRO B C 1
ATOM 8397 O O . PRO B 1 118 ? -50.25 6.848 11.734 1 92.56 118 PRO B O 1
ATOM 8400 N N . LEU B 1 119 ? -49.594 4.855 12.305 1 95.19 119 LEU B N 1
ATOM 8401 C CA . LEU B 1 119 ? -48.875 4.59 11.062 1 95.19 119 LEU B CA 1
ATOM 8402 C C . LEU B 1 119 ? -49.812 3.988 10.016 1 95.19 119 LEU B C 1
ATOM 8404 O O . LEU B 1 119 ? -49.844 2.768 9.844 1 95.19 119 LEU B O 1
ATOM 8408 N N . LYS B 1 120 ? -50.375 4.727 9.188 1 93.56 120 LYS B N 1
ATOM 8409 C CA . LYS B 1 120 ? -51.375 4.258 8.266 1 93.56 120 LYS B CA 1
ATOM 8410 C C . LYS B 1 120 ? -50.812 3.967 6.887 1 93.56 120 LYS B C 1
ATOM 8412 O O . LYS B 1 120 ? -51.406 3.23 6.094 1 93.56 120 LYS B O 1
ATOM 8417 N N . ASN B 1 121 ? -49.625 4.449 6.617 1 96.19 121 ASN B N 1
ATOM 8418 C CA . ASN B 1 121 ? -49.125 4.352 5.254 1 96.19 121 ASN B CA 1
ATOM 8419 C C . ASN B 1 121 ? -47.812 3.551 5.203 1 96.19 121 ASN B C 1
ATOM 8421 O O . ASN B 1 121 ? -47.094 3.594 4.203 1 96.19 121 ASN B O 1
ATOM 8425 N N . VAL B 1 122 ? -47.5 2.754 6.219 1 97.19 122 VAL B N 1
ATOM 8426 C CA . VAL B 1 122 ? -46.281 1.98 6.242 1 97.19 122 VAL B CA 1
ATOM 8427 C C . VAL B 1 122 ? -46.375 0.794 5.289 1 97.19 122 VAL B C 1
ATOM 8429 O O . VAL B 1 122 ? -47.344 0.029 5.352 1 97.19 122 VAL B O 1
ATOM 8432 N N . ILE B 1 123 ? -45.406 0.754 4.422 1 97.38 123 ILE B N 1
ATOM 8433 C CA . ILE B 1 123 ? -45.406 -0.304 3.416 1 97.38 123 ILE B CA 1
ATOM 8434 C C . ILE B 1 123 ? -44.375 -1.365 3.797 1 97.38 123 ILE B C 1
ATOM 8436 O O . ILE B 1 123 ? -44.594 -2.557 3.557 1 97.38 123 ILE B O 1
ATOM 8440 N N . GLN B 1 124 ? -43.344 -0.948 4.398 1 98.12 124 GLN B N 1
ATOM 8441 C CA . GLN B 1 124 ? -42.281 -1.855 4.777 1 98.12 124 GLN B CA 1
ATOM 8442 C C . GLN B 1 124 ? -41.938 -1.713 6.254 1 98.12 124 GLN B C 1
ATOM 8444 O O . GLN B 1 124 ? -41.688 -0.606 6.734 1 98.12 124 GLN B O 1
ATOM 8449 N N . LEU B 1 125 ? -41.906 -2.812 6.992 1 97.38 125 LEU B N 1
ATOM 8450 C CA . LEU B 1 125 ? -41.562 -2.846 8.406 1 97.38 125 LEU B CA 1
ATOM 8451 C C . LEU B 1 125 ? -40.5 -3.9 8.68 1 97.38 125 LEU B C 1
ATOM 8453 O O . LEU B 1 125 ? -40.625 -5.047 8.242 1 97.38 125 LEU B O 1
ATOM 8457 N N . SER B 1 126 ? -39.406 -3.518 9.297 1 97.94 126 SER B N 1
ATOM 8458 C CA . SER B 1 126 ? -38.375 -4.461 9.664 1 97.94 126 SER B CA 1
ATOM 8459 C C . SER B 1 126 ? -38.156 -4.5 11.172 1 97.94 126 SER B C 1
ATOM 8461 O O . SER B 1 126 ? -37.906 -3.461 11.797 1 97.94 126 SER B O 1
ATOM 8463 N N . LEU B 1 127 ? -38.312 -5.648 11.742 1 97.19 127 LEU B N 1
ATOM 8464 C CA . LEU B 1 127 ? -38.094 -5.891 13.172 1 97.19 127 LEU B CA 1
ATOM 8465 C C . LEU B 1 127 ? -37.062 -6.98 13.383 1 97.19 127 LEU B C 1
ATOM 8467 O O . LEU B 1 127 ? -37.188 -7.832 14.266 1 97.19 127 LEU B O 1
ATOM 8471 N N . THR B 1 128 ? -36.062 -6.934 12.578 1 97.06 128 THR B N 1
ATOM 8472 C CA . THR B 1 128 ? -35 -7.949 12.633 1 97.06 128 THR B CA 1
ATOM 8473 C C . THR B 1 128 ? -34.219 -7.863 13.938 1 97.06 128 THR B C 1
ATOM 8475 O O . THR B 1 128 ? -33.938 -6.766 14.422 1 97.06 128 THR B O 1
ATOM 8478 N N . ASN B 1 129 ? -33.969 -9.008 14.648 1 96.44 129 ASN B N 1
ATOM 8479 C CA . ASN B 1 129 ? -33.156 -9.117 15.836 1 96.44 129 ASN B CA 1
ATOM 8480 C C . ASN B 1 129 ? -33.719 -8.312 17 1 96.44 129 ASN B C 1
ATOM 8482 O O . ASN B 1 129 ? -33.031 -7.473 17.578 1 96.44 129 ASN B O 1
ATOM 8486 N N . ASN B 1 130 ? -34.969 -8.523 17.359 1 96.5 130 ASN B N 1
ATOM 8487 C CA . ASN B 1 130 ? -35.625 -7.875 18.5 1 96.5 130 ASN B CA 1
ATOM 8488 C C . ASN B 1 130 ? -35.969 -8.883 19.594 1 96.5 130 ASN B C 1
ATOM 8490 O O . ASN B 1 130 ? -36.781 -8.578 20.484 1 96.5 130 ASN B O 1
ATOM 8494 N N . GLU B 1 131 ? -35.531 -10.117 19.453 1 93.44 131 GLU B N 1
ATOM 8495 C CA . GLU B 1 131 ? -35.781 -11.188 20.422 1 93.44 131 GLU B CA 1
ATOM 8496 C C . GLU B 1 131 ? -37.281 -11.5 20.531 1 93.44 131 GLU B C 1
ATOM 8498 O O . GLU B 1 131 ? -37.75 -11.773 21.641 1 93.44 131 GLU B O 1
ATOM 8503 N N . LEU B 1 132 ? -37.938 -11.352 19.469 1 94.38 132 LEU B N 1
ATOM 8504 C CA . LEU B 1 132 ? -39.375 -11.664 19.438 1 94.38 132 LEU B CA 1
ATOM 8505 C C . LEU B 1 132 ? -39.594 -13.156 19.656 1 94.38 132 LEU B C 1
ATOM 8507 O O . LEU B 1 132 ? -38.938 -13.984 19.016 1 94.38 132 LEU B O 1
ATOM 8511 N N . SER B 1 133 ? -40.5 -13.516 20.516 1 92.69 133 SER B N 1
ATOM 8512 C CA . SER B 1 133 ? -40.719 -14.93 20.812 1 92.69 133 SER B CA 1
ATOM 8513 C C . SER B 1 133 ? -42.156 -15.352 20.547 1 92.69 133 SER B C 1
ATOM 8515 O O . SER B 1 133 ? -42.438 -16.547 20.469 1 92.69 133 SER B O 1
ATOM 8517 N N . ASN B 1 134 ? -43.031 -14.359 20.391 1 92 134 ASN B N 1
ATOM 8518 C CA . ASN B 1 134 ? -44.438 -14.648 20.172 1 92 134 ASN B CA 1
ATOM 8519 C C . ASN B 1 134 ? -44.938 -14.086 18.844 1 92 134 ASN B C 1
ATOM 8521 O O . ASN B 1 134 ? -45.125 -12.883 18.719 1 92 134 ASN B O 1
ATOM 8525 N N . PHE B 1 135 ? -45.219 -15 17.938 1 93.75 135 PHE B N 1
ATOM 8526 C CA . PHE B 1 135 ? -45.625 -14.586 16.609 1 93.75 135 PHE B CA 1
ATOM 8527 C C . PHE B 1 135 ? -47.062 -14.031 16.625 1 93.75 135 PHE B C 1
ATOM 8529 O O . PHE B 1 135 ? -47.375 -13.102 15.875 1 93.75 135 PHE B O 1
ATOM 8536 N N . SER B 1 136 ? -47.875 -14.508 17.438 1 91.69 136 SER B N 1
ATOM 8537 C CA . SER B 1 136 ? -49.25 -14.039 17.531 1 91.69 136 SER B CA 1
ATOM 8538 C C . SER B 1 136 ? -49.312 -12.57 17.953 1 91.69 136 SER B C 1
ATOM 8540 O O . SER B 1 136 ? -50.125 -11.797 17.438 1 91.69 136 SER B O 1
ATOM 8542 N N . ARG B 1 137 ? -48.469 -12.258 18.828 1 90.81 137 ARG B N 1
ATOM 8543 C CA . ARG B 1 137 ? -48.406 -10.883 19.297 1 90.81 137 ARG B CA 1
ATOM 8544 C C . ARG B 1 137 ? -47.938 -9.945 18.203 1 90.81 137 ARG B C 1
ATOM 8546 O O . ARG B 1 137 ? -48.375 -8.805 18.109 1 90.81 137 ARG B O 1
ATOM 8553 N N . VAL B 1 138 ? -47.031 -10.445 17.484 1 93.19 138 VAL B N 1
ATOM 8554 C CA . VAL B 1 138 ? -46.531 -9.648 16.375 1 93.19 138 VAL B CA 1
ATOM 8555 C C . VAL B 1 138 ? -47.656 -9.398 15.359 1 93.19 138 VAL B C 1
ATOM 8557 O O . VAL B 1 138 ? -47.844 -8.258 14.922 1 93.19 138 VAL B O 1
ATOM 8560 N N . VAL B 1 139 ? -48.375 -10.5 15.016 1 93.19 139 VAL B N 1
ATOM 8561 C CA . VAL B 1 139 ? -49.469 -10.391 14.039 1 93.19 139 VAL B CA 1
ATOM 8562 C C . VAL B 1 139 ? -50.531 -9.43 14.547 1 93.19 139 VAL B C 1
ATOM 8564 O O . VAL B 1 139 ? -51.062 -8.633 13.773 1 93.19 139 VAL B O 1
ATOM 8567 N N . GLU B 1 140 ? -50.781 -9.375 15.812 1 91.56 140 GLU B N 1
ATOM 8568 C CA . GLU B 1 140 ? -51.75 -8.469 16.406 1 91.56 140 GLU B CA 1
ATOM 8569 C C . GLU B 1 140 ? -51.281 -7.016 16.281 1 91.56 140 GLU B C 1
ATOM 8571 O O . GLU B 1 140 ? -52.094 -6.133 15.977 1 91.56 140 GLU B O 1
ATOM 8576 N N . ALA B 1 141 ? -50.125 -6.84 16.5 1 91.69 141 ALA B N 1
ATOM 8577 C CA . ALA B 1 141 ? -49.562 -5.488 16.469 1 91.69 141 ALA B CA 1
ATOM 8578 C C . ALA B 1 141 ? -49.562 -4.938 15.047 1 91.69 141 ALA B C 1
ATOM 8580 O O . ALA B 1 141 ? -49.875 -3.766 14.828 1 91.69 141 ALA B O 1
ATOM 8581 N N . ILE B 1 142 ? -49.219 -5.75 14.086 1 92.75 142 ILE B N 1
ATOM 8582 C CA . ILE B 1 142 ? -49.031 -5.27 12.719 1 92.75 142 ILE B CA 1
ATOM 8583 C C . ILE B 1 142 ? -50.375 -5.168 12.016 1 92.75 142 ILE B C 1
ATOM 8585 O O . ILE B 1 142 ? -50.5 -4.578 10.938 1 92.75 142 ILE B O 1
ATOM 8589 N N . TYR B 1 143 ? -51.375 -5.785 12.602 1 89.88 143 TYR B N 1
ATOM 8590 C CA . TYR B 1 143 ? -52.719 -5.695 12 1 89.88 143 TYR B CA 1
ATOM 8591 C C . TYR B 1 143 ? -53.156 -4.246 11.891 1 89.88 143 TYR B C 1
ATOM 8593 O O . TYR B 1 143 ? -54.031 -3.916 11.078 1 89.88 143 TYR B O 1
ATOM 8601 N N . GLU B 1 144 ? -52.531 -3.361 12.672 1 88.06 144 GLU B N 1
ATOM 8602 C CA . GLU B 1 144 ? -52.812 -1.936 12.68 1 88.06 144 GLU B CA 1
ATOM 8603 C C . GLU B 1 144 ? -52.219 -1.228 11.477 1 88.06 144 GLU B C 1
ATOM 8605 O O . GLU B 1 144 ? -52.469 -0.044 11.25 1 88.06 144 GLU B O 1
ATOM 8610 N N . LEU B 1 145 ? -51.5 -1.911 10.695 1 94.19 145 LEU B N 1
ATOM 8611 C CA . LEU B 1 145 ? -50.844 -1.362 9.508 1 94.19 145 LEU B CA 1
ATOM 8612 C C . LEU B 1 145 ? -51.562 -1.807 8.242 1 94.19 145 LEU B C 1
ATOM 8614 O O . LEU B 1 145 ? -51.25 -2.854 7.676 1 94.19 145 LEU B O 1
ATOM 8618 N N . PRO B 1 146 ? -52.406 -1.024 7.727 1 93.38 146 PRO B N 1
ATOM 8619 C CA . PRO B 1 146 ? -53.312 -1.487 6.664 1 93.38 146 PRO B CA 1
ATOM 8620 C C . PRO B 1 146 ? -52.594 -1.644 5.32 1 93.38 146 PRO B C 1
ATOM 8622 O O . PRO B 1 146 ? -53.062 -2.41 4.469 1 93.38 146 PRO B O 1
ATOM 8625 N N . LEU B 1 147 ? -51.531 -0.986 5.086 1 95.81 147 LEU B N 1
ATOM 8626 C CA . LEU B 1 147 ? -50.906 -1.004 3.764 1 95.81 147 LEU B CA 1
ATOM 8627 C C . LEU B 1 147 ? -49.594 -1.796 3.783 1 95.81 147 LEU B C 1
ATOM 8629 O O . LEU B 1 147 ? -48.844 -1.768 2.816 1 95.81 147 LEU B O 1
ATOM 8633 N N . LEU B 1 148 ? -49.312 -2.545 4.84 1 96.56 148 LEU B N 1
ATOM 8634 C CA . LEU B 1 148 ? -48.062 -3.26 4.996 1 96.56 148 LEU B CA 1
ATOM 8635 C C . LEU B 1 148 ? -47.875 -4.305 3.898 1 96.56 148 LEU B C 1
ATOM 8637 O O . LEU B 1 148 ? -48.75 -5.133 3.682 1 96.56 148 LEU B O 1
ATOM 8641 N N . GLN B 1 149 ? -46.781 -4.199 3.217 1 97.19 149 GLN B N 1
ATOM 8642 C CA . GLN B 1 149 ? -46.531 -5.125 2.119 1 97.19 149 GLN B CA 1
ATOM 8643 C C . GLN B 1 149 ? -45.344 -6.051 2.453 1 97.19 149 GLN B C 1
ATOM 8645 O O . GLN B 1 149 ? -45.344 -7.227 2.08 1 97.19 149 GLN B O 1
ATOM 8650 N N . SER B 1 150 ? -44.375 -5.547 3.062 1 97.62 150 SER B N 1
ATOM 8651 C CA . SER B 1 150 ? -43.188 -6.301 3.381 1 97.62 150 SER B CA 1
ATOM 8652 C C . SER B 1 150 ? -42.938 -6.332 4.883 1 97.62 150 SER B C 1
ATOM 8654 O O . SER B 1 150 ? -42.875 -5.281 5.527 1 97.62 150 SER B O 1
ATOM 8656 N N . LEU B 1 151 ? -42.781 -7.523 5.453 1 96.94 151 LEU B N 1
ATOM 8657 C CA . LEU B 1 151 ? -42.531 -7.727 6.879 1 96.94 151 LEU B CA 1
ATOM 8658 C C . LEU B 1 151 ? -41.281 -8.547 7.094 1 96.94 151 LEU B C 1
ATOM 8660 O O . LEU B 1 151 ? -41.188 -9.703 6.676 1 96.94 151 LEU B O 1
ATOM 8664 N N . ASN B 1 152 ? -40.344 -7.969 7.684 1 97.81 152 ASN B N 1
ATOM 8665 C CA . ASN B 1 152 ? -39.062 -8.641 7.961 1 97.81 152 ASN B CA 1
ATOM 8666 C C . ASN B 1 152 ? -38.938 -8.969 9.445 1 97.81 152 ASN B C 1
ATOM 8668 O O . ASN B 1 152 ? -38.781 -8.07 10.273 1 97.81 152 ASN B O 1
ATOM 8672 N N . LEU B 1 153 ? -38.969 -10.219 9.789 1 97.06 153 LEU B N 1
ATOM 8673 C CA . LEU B 1 153 ? -38.844 -10.703 11.164 1 97.06 153 LEU B CA 1
ATOM 8674 C C . LEU B 1 153 ? -37.625 -11.625 11.297 1 97.06 153 LEU B C 1
ATOM 8676 O O . LEU B 1 153 ? -37.656 -12.594 12.055 1 97.06 153 LEU B O 1
ATOM 8680 N N . GLU B 1 154 ? -36.625 -11.328 10.594 1 96.38 154 GLU B N 1
ATOM 8681 C CA . GLU B 1 154 ? -35.469 -12.195 10.562 1 96.38 154 GLU B CA 1
ATOM 8682 C C . GLU B 1 154 ? -34.719 -12.148 11.883 1 96.38 154 GLU B C 1
ATOM 8684 O O . GLU B 1 154 ? -34.719 -11.125 12.57 1 96.38 154 GLU B O 1
ATOM 8689 N N . SER B 1 155 ? -34.062 -13.32 12.336 1 94.88 155 SER B N 1
ATOM 8690 C CA . SER B 1 155 ? -33.125 -13.422 13.445 1 94.88 155 SER B CA 1
ATOM 8691 C C . SER B 1 155 ? -33.781 -13.055 14.766 1 94.88 155 SER B C 1
ATOM 8693 O O . SER B 1 155 ? -33.25 -12.234 15.523 1 94.88 155 SER B O 1
ATOM 8695 N N . ASN B 1 156 ? -34.938 -13.531 14.945 1 96.31 156 ASN B N 1
ATOM 8696 C CA . ASN B 1 156 ? -35.625 -13.453 16.234 1 96.31 156 ASN B CA 1
ATOM 8697 C C . ASN B 1 156 ? -35.719 -14.828 16.906 1 96.31 156 ASN B C 1
ATOM 8699 O O . ASN B 1 156 ? -34.906 -15.719 16.594 1 96.31 156 ASN B O 1
ATOM 8703 N N . ARG B 1 157 ? -36.625 -14.969 17.891 1 94.12 157 ARG B N 1
ATOM 8704 C CA . ARG B 1 157 ? -36.781 -16.234 18.609 1 94.12 157 ARG B CA 1
ATOM 8705 C C . ARG B 1 157 ? -38.156 -16.828 18.391 1 94.12 157 ARG B C 1
ATOM 8707 O O . ARG B 1 157 ? -38.812 -17.25 19.359 1 94.12 157 ARG B O 1
ATOM 8714 N N . LEU B 1 158 ? -38.469 -16.766 17.125 1 93.94 158 LEU B N 1
ATOM 8715 C CA . LEU B 1 158 ? -39.781 -17.281 16.797 1 93.94 158 LEU B CA 1
ATOM 8716 C C . LEU B 1 158 ? -39.719 -18.781 16.5 1 93.94 158 LEU B C 1
ATOM 8718 O O . LEU B 1 158 ? -39.875 -19.203 15.352 1 93.94 158 LEU B O 1
ATOM 8722 N N . THR B 1 159 ? -39.625 -19.609 17.453 1 91.56 159 THR B N 1
ATOM 8723 C CA . THR B 1 159 ? -39.406 -21.047 17.297 1 91.56 159 THR B CA 1
ATOM 8724 C C . THR B 1 159 ? -40.719 -21.719 16.891 1 91.56 159 THR B C 1
ATOM 8726 O O . THR B 1 159 ? -40.688 -22.734 16.188 1 91.56 159 THR B O 1
ATOM 8729 N N . LYS B 1 160 ? -41.812 -21.109 17.375 1 91.06 160 LYS B N 1
ATOM 8730 C CA . LYS B 1 160 ? -43.125 -21.641 17.016 1 91.06 160 LYS B CA 1
ATOM 8731 C C . LYS B 1 160 ? -44 -20.578 16.359 1 91.06 160 LYS B C 1
ATOM 8733 O O . LYS B 1 160 ? -44.219 -19.516 16.938 1 91.06 160 LYS B O 1
ATOM 8738 N N . ILE B 1 161 ? -44.375 -20.891 15.172 1 92 161 ILE B N 1
ATOM 8739 C CA . ILE B 1 161 ? -45.25 -19.984 14.445 1 92 161 ILE B CA 1
ATOM 8740 C C . ILE B 1 161 ? -46.688 -20.422 14.609 1 92 161 ILE B C 1
ATOM 8742 O O . ILE B 1 161 ? -47.188 -21.25 13.836 1 92 161 ILE B O 1
ATOM 8746 N N . ILE B 1 162 ? -47.344 -19.844 15.594 1 89.44 162 ILE B N 1
ATOM 8747 C CA . ILE B 1 162 ? -48.75 -20.141 15.922 1 89.44 162 ILE B CA 1
ATOM 8748 C C . ILE B 1 162 ? -49.531 -18.844 16 1 89.44 162 ILE B C 1
ATOM 8750 O O . ILE B 1 162 ? -49.062 -17.828 16.5 1 89.44 162 ILE B O 1
ATOM 8754 N N . VAL B 1 163 ? -50.656 -18.891 15.352 1 87.19 163 VAL B N 1
ATOM 8755 C CA . VAL B 1 163 ? -51.531 -17.719 15.406 1 87.19 163 VAL B CA 1
ATOM 8756 C C . VAL B 1 163 ? -52.906 -18.125 15.953 1 87.19 163 VAL B C 1
ATOM 8758 O O . VAL B 1 163 ? -53.406 -19.203 15.656 1 87.19 163 VAL B O 1
ATOM 8761 N N . GLY B 1 164 ? -53.469 -17.281 16.891 1 77.5 164 GLY B N 1
ATOM 8762 C CA . GLY B 1 164 ? -54.812 -17.516 17.406 1 77.5 164 GLY B CA 1
ATOM 8763 C C . GLY B 1 164 ? -55.875 -17.578 16.328 1 77.5 164 GLY B C 1
ATOM 8764 O O . GLY B 1 164 ? -55.688 -17.016 15.242 1 77.5 164 GLY B O 1
ATOM 8765 N N . LYS B 1 165 ? -57 -18.344 16.469 1 75.56 165 LYS B N 1
ATOM 8766 C CA . LYS B 1 165 ? -58.062 -18.656 15.5 1 75.56 165 LYS B CA 1
ATOM 8767 C C . LYS B 1 165 ? -58.688 -17.391 14.945 1 75.56 165 LYS B C 1
ATOM 8769 O O . LYS B 1 165 ? -59.031 -17.328 13.766 1 75.56 165 LYS B O 1
ATOM 8774 N N . ASP B 1 166 ? -58.656 -16.281 15.727 1 80.38 166 ASP B N 1
ATOM 8775 C CA . ASP B 1 166 ? -59.375 -15.086 15.289 1 80.38 166 ASP B CA 1
ATOM 8776 C C . ASP B 1 166 ? -58.438 -14.055 14.688 1 80.38 166 ASP B C 1
ATOM 8778 O O . ASP B 1 166 ? -58.875 -13 14.211 1 80.38 166 ASP B O 1
ATOM 8782 N N . LEU B 1 167 ? -57.156 -14.453 14.422 1 84.75 167 LEU B N 1
ATOM 8783 C CA . LEU B 1 167 ? -56.188 -13.484 13.93 1 84.75 167 LEU B CA 1
ATOM 8784 C C . LEU B 1 167 ? -55.812 -13.766 12.477 1 84.75 167 LEU B C 1
ATOM 8786 O O . LEU B 1 167 ? -55.688 -14.922 12.078 1 84.75 167 LEU B O 1
ATOM 8790 N N . ARG B 1 168 ? -55.875 -12.688 11.68 1 86.94 168 ARG B N 1
ATOM 8791 C CA . ARG B 1 168 ? -55.5 -12.797 10.273 1 86.94 168 ARG B CA 1
ATOM 8792 C C . ARG B 1 168 ? -54.438 -11.758 9.906 1 86.94 168 ARG B C 1
ATOM 8794 O O . ARG B 1 168 ? -54.281 -10.75 10.602 1 86.94 168 ARG B O 1
ATOM 8801 N N . LEU B 1 169 ? -53.75 -12.109 8.906 1 88.25 169 LEU B N 1
ATOM 8802 C CA . LEU B 1 169 ? -52.812 -11.148 8.328 1 88.25 169 LEU B CA 1
ATOM 8803 C C . LEU B 1 169 ? -53.531 -10.242 7.328 1 88.25 169 LEU B C 1
ATOM 8805 O O . LEU B 1 169 ? -54.469 -10.656 6.672 1 88.25 169 LEU B O 1
ATOM 8809 N N . GLN B 1 170 ? -52.969 -9.031 7.34 1 89.75 170 GLN B N 1
ATOM 8810 C CA . GLN B 1 170 ? -53.469 -8.133 6.297 1 89.75 170 GLN B CA 1
ATOM 8811 C C . GLN B 1 170 ? -53.188 -8.703 4.906 1 89.75 170 GLN B C 1
ATOM 8813 O O . GLN B 1 170 ? -52.125 -9.289 4.668 1 89.75 170 GLN B O 1
ATOM 8818 N N . GLU B 1 171 ? -54.125 -8.586 3.967 1 90.62 171 GLU B N 1
ATOM 8819 C CA . GLU B 1 171 ? -54 -9.141 2.619 1 90.62 171 GLU B CA 1
ATOM 8820 C C . GLU B 1 171 ? -52.938 -8.414 1.809 1 90.62 171 GLU B C 1
ATOM 8822 O O . GLU B 1 171 ? -52.469 -8.922 0.781 1 90.62 171 GLU B O 1
ATOM 8827 N N . THR B 1 172 ? -52.531 -7.336 2.352 1 94.31 172 THR B N 1
ATOM 8828 C CA . THR B 1 172 ? -51.562 -6.535 1.62 1 94.31 172 THR B CA 1
ATOM 8829 C C . THR B 1 172 ? -50.156 -7.07 1.837 1 94.31 172 THR B C 1
ATOM 8831 O O . THR B 1 172 ? -49.219 -6.734 1.086 1 94.31 172 THR B O 1
ATOM 8834 N N . VAL B 1 173 ? -49.938 -7.949 2.797 1 95.38 173 VAL B N 1
ATOM 8835 C CA . VAL B 1 173 ? -48.625 -8.477 3.076 1 95.38 173 VAL B CA 1
ATOM 8836 C C . VAL B 1 173 ? -48.219 -9.508 2.014 1 95.38 173 VAL B C 1
ATOM 8838 O O . VAL B 1 173 ? -48.875 -10.562 1.905 1 95.38 173 VAL B O 1
ATOM 8841 N N . GLU B 1 174 ? -47.25 -9.188 1.29 1 95.62 174 GLU B N 1
ATOM 8842 C CA . GLU B 1 174 ? -46.844 -10.055 0.193 1 95.62 174 GLU B CA 1
ATOM 8843 C C . GLU B 1 174 ? -45.469 -10.688 0.475 1 95.62 174 GLU B C 1
ATOM 8845 O O . GLU B 1 174 ? -45.219 -11.82 0.061 1 95.62 174 GLU B O 1
ATOM 8850 N N . LEU B 1 175 ? -44.656 -9.977 1.129 1 97 175 LEU B N 1
ATOM 8851 C CA . LEU B 1 175 ? -43.312 -10.453 1.411 1 97 175 LEU B CA 1
ATOM 8852 C C . LEU B 1 175 ? -43.125 -10.703 2.902 1 97 175 LEU B C 1
ATOM 8854 O O . LEU B 1 175 ? -43.344 -9.812 3.723 1 97 175 LEU B O 1
ATOM 8858 N N . MET B 1 176 ? -42.719 -11.898 3.285 1 95.12 176 MET B N 1
ATOM 8859 C CA . MET B 1 176 ? -42.469 -12.25 4.684 1 95.12 176 MET B CA 1
ATOM 8860 C C . MET B 1 176 ? -41.125 -12.945 4.855 1 95.12 176 MET B C 1
ATOM 8862 O O . MET B 1 176 ? -40.875 -13.984 4.234 1 95.12 176 MET B O 1
ATOM 8866 N N . PHE B 1 177 ? -40.344 -12.438 5.656 1 96.56 177 PHE B N 1
ATOM 8867 C CA . PHE B 1 177 ? -39 -12.977 5.902 1 96.56 177 PHE B CA 1
ATOM 8868 C C . PHE B 1 177 ? -38.875 -13.516 7.324 1 96.56 177 PHE B C 1
ATOM 8870 O O . PHE B 1 177 ? -38.969 -12.75 8.289 1 96.56 177 PHE B O 1
ATOM 8877 N N . LEU B 1 178 ? -38.688 -14.789 7.488 1 94.88 178 LEU B N 1
ATOM 8878 C CA . LEU B 1 178 ? -38.625 -15.438 8.797 1 94.88 178 LEU B CA 1
ATOM 8879 C C . LEU B 1 178 ? -37.312 -16.203 8.977 1 94.88 178 LEU B C 1
ATOM 8881 O O . LEU B 1 178 ? -37.25 -17.125 9.789 1 94.88 178 LEU B O 1
ATOM 8885 N N . SER B 1 179 ? -36.375 -15.805 8.219 1 93.69 179 SER B N 1
ATOM 8886 C CA . SER B 1 179 ? -35.125 -16.547 8.25 1 93.69 179 SER B CA 1
ATOM 8887 C C . SER B 1 179 ? -34.438 -16.422 9.609 1 93.69 179 SER B C 1
ATOM 8889 O O . SER B 1 179 ? -34.656 -15.461 10.336 1 93.69 179 SER B O 1
ATOM 8891 N N . ASN B 1 180 ? -33.656 -17.469 10.117 1 91.75 180 ASN B N 1
ATOM 8892 C CA . ASN B 1 180 ? -32.812 -17.484 11.32 1 91.75 180 ASN B CA 1
ATOM 8893 C C . ASN B 1 180 ? -33.656 -17.359 12.586 1 91.75 180 ASN B C 1
ATOM 8895 O O . ASN B 1 180 ? -33.375 -16.547 13.461 1 91.75 180 ASN B O 1
ATOM 8899 N N . ASN B 1 181 ? -34.844 -17.953 12.641 1 93.25 181 ASN B N 1
ATOM 8900 C CA . ASN B 1 181 ? -35.688 -18 13.836 1 93.25 181 ASN B CA 1
ATOM 8901 C C . ASN B 1 181 ? -35.719 -19.406 14.445 1 93.25 181 ASN B C 1
ATOM 8903 O O . ASN B 1 181 ? -36.375 -19.625 15.461 1 93.25 181 ASN B O 1
ATOM 8907 N N . SER B 1 182 ? -35 -20.312 13.898 1 87.94 182 SER B N 1
ATOM 8908 C CA . SER B 1 182 ? -35 -21.703 14.344 1 87.94 182 SER B CA 1
ATOM 8909 C C . SER B 1 182 ? -36.406 -22.25 14.461 1 87.94 182 SER B C 1
ATOM 8911 O O . SER B 1 182 ? -36.781 -22.797 15.5 1 87.94 182 SER B O 1
ATOM 8913 N N . ILE B 1 183 ? -37.156 -22.031 13.516 1 90.56 183 ILE B N 1
ATOM 8914 C CA . ILE B 1 183 ? -38.594 -22.406 13.516 1 90.56 183 ILE B CA 1
ATOM 8915 C C . ILE B 1 183 ? -38.688 -23.938 13.57 1 90.56 183 ILE B C 1
ATOM 8917 O O . ILE B 1 183 ? -38.156 -24.641 12.719 1 90.56 183 ILE B O 1
ATOM 8921 N N . GLU B 1 184 ? -39.438 -24.375 14.508 1 87.88 184 GLU B N 1
ATOM 8922 C CA . GLU B 1 184 ? -39.594 -25.812 14.711 1 87.88 184 GLU B CA 1
ATOM 8923 C C . GLU B 1 184 ? -40.938 -26.312 14.195 1 87.88 184 GLU B C 1
ATOM 8925 O O . GLU B 1 184 ? -41.062 -27.453 13.773 1 87.88 184 GLU B O 1
ATOM 8930 N N . SER B 1 185 ? -41.844 -25.406 14.328 1 87.56 185 SER B N 1
ATOM 8931 C CA . SER B 1 185 ? -43.188 -25.812 13.906 1 87.56 185 SER B CA 1
ATOM 8932 C C . SER B 1 185 ? -43.969 -24.656 13.32 1 87.56 185 SER B C 1
ATOM 8934 O O . SER B 1 185 ? -43.781 -23.5 13.719 1 87.56 185 SER B O 1
ATOM 8936 N N . LEU B 1 186 ? -44.781 -25.031 12.305 1 87.69 186 LEU B N 1
ATOM 8937 C CA . LEU B 1 186 ? -45.688 -24.078 11.656 1 87.69 186 LEU B CA 1
ATOM 8938 C C . LEU B 1 186 ? -47.125 -24.531 11.805 1 87.69 186 LEU B C 1
ATOM 8940 O O . LEU B 1 186 ? -47.562 -25.453 11.125 1 87.69 186 LEU B O 1
ATOM 8944 N N . SER B 1 187 ? -47.875 -23.922 12.75 1 86.75 187 SER B N 1
ATOM 8945 C CA . SER B 1 187 ? -49.281 -24.234 12.961 1 86.75 187 SER B CA 1
ATOM 8946 C C . SER B 1 187 ? -50.156 -23.047 12.578 1 86.75 187 SER B C 1
ATOM 8948 O O . SER B 1 187 ? -50.562 -22.266 13.438 1 86.75 187 SER B O 1
ATOM 8950 N N . LEU B 1 188 ? -50.406 -23.031 11.305 1 89.38 188 LEU B N 1
ATOM 8951 C CA . LEU B 1 188 ? -51.219 -21.922 10.773 1 89.38 188 LEU B CA 1
ATOM 8952 C C . LEU B 1 188 ? -52.469 -22.438 10.102 1 89.38 188 LEU B C 1
ATOM 8954 O O . LEU B 1 188 ? -52.562 -23.609 9.711 1 89.38 188 LEU B O 1
ATOM 8958 N N . GLU B 1 189 ? -53.406 -21.547 10.062 1 88.69 189 GLU B N 1
ATOM 8959 C CA . GLU B 1 189 ? -54.594 -21.875 9.289 1 88.69 189 GLU B CA 1
ATOM 8960 C C . GLU B 1 189 ? -54.25 -22 7.801 1 88.69 189 GLU B C 1
ATOM 8962 O O . GLU B 1 189 ? -53.312 -21.359 7.316 1 88.69 189 GLU B O 1
ATOM 8967 N N . ARG B 1 190 ? -55.062 -22.703 7.082 1 86.75 190 ARG B N 1
ATOM 8968 C CA . ARG B 1 190 ? -54.781 -23.062 5.695 1 86.75 190 ARG B CA 1
ATOM 8969 C C . ARG B 1 190 ? -54.594 -21.812 4.84 1 86.75 190 ARG B C 1
ATOM 8971 O O . ARG B 1 190 ? -53.656 -21.766 4.02 1 86.75 190 ARG B O 1
ATOM 8978 N N . ASN B 1 191 ? -55.406 -20.734 5.129 1 88.06 191 ASN B N 1
ATOM 8979 C CA . ASN B 1 191 ? -55.375 -19.578 4.246 1 88.06 191 ASN B CA 1
ATOM 8980 C C . ASN B 1 191 ? -54.625 -18.422 4.871 1 88.06 191 ASN B C 1
ATOM 8982 O O . ASN B 1 191 ? -54.688 -17.281 4.391 1 88.06 191 ASN B O 1
ATOM 8986 N N . PHE B 1 192 ? -53.875 -18.734 5.84 1 90.38 192 PHE B N 1
ATOM 8987 C CA . PHE B 1 192 ? -53.156 -17.688 6.551 1 90.38 192 PHE B CA 1
ATOM 8988 C C . PHE B 1 192 ? -52.125 -17.031 5.652 1 90.38 192 PHE B C 1
ATOM 8990 O O . PHE B 1 192 ? -51.906 -15.82 5.719 1 90.38 192 PHE B O 1
ATOM 8997 N N . LEU B 1 193 ? -51.5 -17.844 4.738 1 89.94 193 LEU B N 1
ATOM 8998 C CA . LEU B 1 193 ? -50.438 -17.359 3.889 1 89.94 193 LEU B CA 1
ATOM 8999 C C . LEU B 1 193 ? -50.875 -17.266 2.436 1 89.94 193 LEU B C 1
ATOM 9001 O O . LEU B 1 193 ? -50.062 -17.281 1.522 1 89.94 193 LEU B O 1
ATOM 9005 N N . ASN B 1 194 ? -52.094 -17.141 2.145 1 89 194 ASN B N 1
ATOM 9006 C CA . ASN B 1 194 ? -52.625 -17.266 0.796 1 89 194 ASN B CA 1
ATOM 9007 C C . ASN B 1 194 ? -52.25 -16.078 -0.078 1 89 194 ASN B C 1
ATOM 9009 O O . ASN B 1 194 ? -52.25 -16.172 -1.307 1 89 194 ASN B O 1
ATOM 9013 N N . HIS B 1 195 ? -51.812 -14.961 0.541 1 91.88 195 HIS B N 1
ATOM 9014 C CA . HIS B 1 195 ? -51.438 -13.781 -0.238 1 91.88 195 HIS B CA 1
ATOM 9015 C C . HIS B 1 195 ? -49.938 -13.562 -0.264 1 91.88 195 HIS B C 1
ATOM 9017 O O . HIS B 1 195 ? -49.469 -12.617 -0.89 1 91.88 195 HIS B O 1
ATOM 9023 N N . ILE B 1 196 ? -49.219 -14.406 0.308 1 92.94 196 ILE B N 1
ATOM 9024 C CA . ILE B 1 196 ? -47.781 -14.258 0.375 1 92.94 196 ILE B CA 1
ATOM 9025 C C . ILE B 1 196 ? -47.156 -14.695 -0.948 1 92.94 196 ILE B C 1
ATOM 9027 O O . ILE B 1 196 ? -47.406 -15.797 -1.441 1 92.94 196 ILE B O 1
ATOM 9031 N N . THR B 1 197 ? -46.406 -13.797 -1.461 1 92.62 197 THR B N 1
ATOM 9032 C CA . THR B 1 197 ? -45.75 -14.102 -2.73 1 92.62 197 THR B CA 1
ATOM 9033 C C . THR B 1 197 ? -44.312 -14.555 -2.508 1 92.62 197 THR B C 1
ATOM 9035 O O . THR B 1 197 ? -43.75 -15.305 -3.316 1 92.62 197 THR B O 1
ATOM 9038 N N . SER B 1 198 ? -43.719 -14.102 -1.52 1 94.19 198 SER B N 1
ATOM 9039 C CA . SER B 1 198 ? -42.344 -14.484 -1.181 1 94.19 198 SER B CA 1
ATOM 9040 C C . SER B 1 198 ? -42.219 -14.867 0.291 1 94.19 198 SER B C 1
ATOM 9042 O O . SER B 1 198 ? -42.594 -14.086 1.171 1 94.19 198 SER B O 1
ATOM 9044 N N . LEU B 1 199 ? -41.719 -16.062 0.54 1 92 199 LEU B N 1
ATOM 9045 C CA . LEU B 1 199 ? -41.562 -16.578 1.896 1 92 199 LEU B CA 1
ATOM 9046 C C . LEU B 1 199 ? -40.156 -17.094 2.129 1 92 199 LEU B C 1
ATOM 9048 O O . LEU B 1 199 ? -39.656 -17.938 1.376 1 92 199 LEU B O 1
ATOM 9052 N N . ASP B 1 200 ? -39.562 -16.594 3.076 1 93.62 200 ASP B N 1
ATOM 9053 C CA . ASP B 1 200 ? -38.188 -16.984 3.395 1 93.62 200 ASP B CA 1
ATOM 9054 C C . ASP B 1 200 ? -38.125 -17.719 4.73 1 93.62 200 ASP B C 1
ATOM 9056 O O . ASP B 1 200 ? -38.344 -17.109 5.789 1 93.62 200 ASP B O 1
ATOM 9060 N N . LEU B 1 201 ? -37.875 -18.984 4.68 1 90.31 201 LEU B N 1
ATOM 9061 C CA . LEU B 1 201 ? -37.75 -19.812 5.867 1 90.31 201 LEU B CA 1
ATOM 9062 C C . LEU B 1 201 ? -36.344 -20.375 6.008 1 90.31 201 LEU B C 1
ATOM 9064 O O . LEU B 1 201 ? -36.156 -21.484 6.52 1 90.31 201 LEU B O 1
ATOM 9068 N N . PHE B 1 202 ? -35.438 -19.656 5.57 1 89 202 PHE B N 1
ATOM 9069 C CA . PHE B 1 202 ? -34.062 -20.078 5.605 1 89 202 PHE B CA 1
ATOM 9070 C C . PHE B 1 202 ? -33.594 -20.266 7.039 1 89 202 PHE B C 1
ATOM 9072 O O . PHE B 1 202 ? -33.938 -19.484 7.922 1 89 202 PHE B O 1
ATOM 9079 N N . ASN B 1 203 ? -32.781 -21.344 7.336 1 85.12 203 ASN B N 1
ATOM 9080 C CA . ASN B 1 203 ? -32.25 -21.703 8.641 1 85.12 203 ASN B CA 1
ATOM 9081 C C . ASN B 1 203 ? -33.344 -22 9.648 1 85.12 203 ASN B C 1
ATOM 9083 O O . ASN B 1 203 ? -33.344 -21.453 10.758 1 85.12 203 ASN B O 1
ATOM 9087 N N . SER B 1 204 ? -34.25 -22.688 9.227 1 83.5 204 SER B N 1
ATOM 9088 C CA . SER B 1 204 ? -35.312 -23.188 10.094 1 83.5 204 SER B CA 1
ATOM 9089 C C . SER B 1 204 ? -35 -24.578 10.625 1 83.5 204 SER B C 1
ATOM 9091 O O . SER B 1 204 ? -34.125 -25.266 10.086 1 83.5 204 SER B O 1
ATOM 9093 N N . SER B 1 205 ? -35.594 -24.953 11.766 1 79.62 205 SER B N 1
ATOM 9094 C CA . SER B 1 205 ? -35.438 -26.297 12.32 1 79.62 205 SER B CA 1
ATOM 9095 C C . SER B 1 205 ? -36.625 -27.172 12.023 1 79.62 205 SER B C 1
ATOM 9097 O O . SER B 1 205 ? -36.938 -28.094 12.781 1 79.62 205 SER B O 1
ATOM 9099 N N . LEU B 1 206 ? -37.188 -26.766 10.891 1 80.5 206 LEU B N 1
ATOM 9100 C CA . LEU B 1 206 ? -38.344 -27.547 10.5 1 80.5 206 LEU B CA 1
ATOM 9101 C C . LEU B 1 206 ? -37.969 -28.969 10.086 1 80.5 206 LEU B C 1
ATOM 9103 O O . LEU B 1 206 ? -37 -29.141 9.32 1 80.5 206 LEU B O 1
ATOM 9107 N N . THR B 1 207 ? -38.531 -29.906 10.641 1 73.94 207 THR B N 1
ATOM 9108 C CA . THR B 1 207 ? -38.219 -31.281 10.297 1 73.94 207 THR B CA 1
ATOM 9109 C C . THR B 1 207 ? -39.312 -31.906 9.43 1 73.94 207 THR B C 1
ATOM 9111 O O . THR B 1 207 ? -39.062 -32.844 8.68 1 73.94 207 THR B O 1
ATOM 9114 N N . ASN B 1 208 ? -40.5 -31.297 9.602 1 75.5 208 ASN B N 1
ATOM 9115 C CA . ASN B 1 208 ? -41.625 -31.891 8.891 1 75.5 208 ASN B CA 1
ATOM 9116 C C . ASN B 1 208 ? -42.125 -30.969 7.77 1 75.5 208 ASN B C 1
ATOM 9118 O O . ASN B 1 208 ? -42.688 -29.922 8.039 1 75.5 208 ASN B O 1
ATOM 9122 N N . VAL B 1 209 ? -41.938 -31.391 6.559 1 77.38 209 VAL B N 1
ATOM 9123 C CA . VAL B 1 209 ? -42.312 -30.609 5.387 1 77.38 209 VAL B CA 1
ATOM 9124 C C . VAL B 1 209 ? -43.812 -30.625 5.223 1 77.38 209 VAL B C 1
ATOM 9126 O O . VAL B 1 209 ? -44.375 -29.734 4.57 1 77.38 209 VAL B O 1
ATOM 9129 N N . SER B 1 210 ? -44.5 -31.562 5.871 1 76.38 210 SER B N 1
ATOM 9130 C CA . SER B 1 210 ? -45.969 -31.688 5.734 1 76.38 210 SER B CA 1
ATOM 9131 C C . SER B 1 210 ? -46.688 -30.469 6.289 1 76.38 210 SER B C 1
ATOM 9133 O O . SER B 1 210 ? -47.812 -30.156 5.867 1 76.38 210 SER B O 1
ATOM 9135 N N . GLU B 1 211 ? -46.031 -29.859 7.148 1 80.88 211 GLU B N 1
ATOM 9136 C CA . GLU B 1 211 ? -46.625 -28.656 7.727 1 80.88 211 GLU B CA 1
ATOM 9137 C C . GLU B 1 211 ? -46.75 -27.547 6.68 1 80.88 211 GLU B C 1
ATOM 9139 O O . GLU B 1 211 ? -47.656 -26.734 6.746 1 80.88 211 GLU B O 1
ATOM 9144 N N . LEU B 1 212 ? -45.938 -27.578 5.812 1 81.5 212 LEU B N 1
ATOM 9145 C CA . LEU B 1 212 ? -45.969 -26.609 4.734 1 81.5 212 LEU B CA 1
ATOM 9146 C C . LEU B 1 212 ? -46.969 -27.031 3.654 1 81.5 212 LEU B C 1
ATOM 9148 O O . LEU B 1 212 ? -47.625 -26.188 3.051 1 81.5 212 LEU B O 1
ATOM 9152 N N . ALA B 1 213 ? -47.062 -28.344 3.428 1 79.31 213 ALA B N 1
ATOM 9153 C CA . ALA B 1 213 ? -47.938 -28.891 2.377 1 79.31 213 ALA B CA 1
ATOM 9154 C C . ALA B 1 213 ? -49.406 -28.594 2.65 1 79.31 213 ALA B C 1
ATOM 9156 O O . ALA B 1 213 ? -50.188 -28.484 1.721 1 79.31 213 ALA B O 1
ATOM 9157 N N . GLY B 1 214 ? -49.781 -28.375 3.904 1 78.88 214 GLY B N 1
ATOM 9158 C CA . GLY B 1 214 ? -51.156 -28.125 4.266 1 78.88 214 GLY B CA 1
ATOM 9159 C C . GLY B 1 214 ? -51.562 -26.672 4.102 1 78.88 214 GLY B C 1
ATOM 9160 O O . GLY B 1 214 ? -52.75 -26.359 4.164 1 78.88 214 GLY B O 1
ATOM 9161 N N . LEU B 1 215 ? -50.688 -25.906 3.77 1 84.88 215 LEU B N 1
ATOM 9162 C CA . LEU B 1 215 ? -51 -24.484 3.66 1 84.88 215 LEU B CA 1
ATOM 9163 C C . LEU B 1 215 ? -51.312 -24.109 2.217 1 84.88 215 LEU B C 1
ATOM 9165 O O . LEU B 1 215 ? -50.812 -24.734 1.282 1 84.88 215 LEU B O 1
ATOM 9169 N N . ASN B 1 216 ? -52.25 -23.172 2.072 1 85.94 216 ASN B N 1
ATOM 9170 C CA . ASN B 1 216 ? -52.531 -22.609 0.756 1 85.94 216 ASN B CA 1
ATOM 9171 C C . ASN B 1 216 ? -51.531 -21.516 0.387 1 85.94 216 ASN B C 1
ATOM 9173 O O . ASN B 1 216 ? -51.625 -20.391 0.882 1 85.94 216 ASN B O 1
ATOM 9177 N N . MET B 1 217 ? -50.719 -21.938 -0.543 1 83.44 217 MET B N 1
ATOM 9178 C CA . MET B 1 217 ? -49.719 -21 -0.99 1 83.44 217 MET B CA 1
ATOM 9179 C C . MET B 1 217 ? -49.75 -20.797 -2.502 1 83.44 217 MET B C 1
ATOM 9181 O O . MET B 1 217 ? -48.719 -20.828 -3.176 1 83.44 217 MET B O 1
ATOM 9185 N N . SER B 1 218 ? -50.938 -20.609 -3.004 1 79.06 218 SER B N 1
ATOM 9186 C CA . SER B 1 218 ? -51.156 -20.531 -4.441 1 79.06 218 SER B CA 1
ATOM 9187 C C . SER B 1 218 ? -50.562 -19.281 -5.039 1 79.06 218 SER B C 1
ATOM 9189 O O . SER B 1 218 ? -50.219 -19.234 -6.227 1 79.06 218 SER B O 1
ATOM 9191 N N . SER B 1 219 ? -50.281 -18.281 -4.215 1 86 219 SER B N 1
ATOM 9192 C CA . SER B 1 219 ? -49.719 -17.016 -4.719 1 86 219 SER B CA 1
ATOM 9193 C C . SER B 1 219 ? -48.219 -17 -4.609 1 86 219 SER B C 1
ATOM 9195 O O . SER B 1 219 ? -47.562 -16.031 -5.031 1 86 219 SER B O 1
ATOM 9197 N N . LEU B 1 220 ? -47.688 -18.016 -4.074 1 87.62 220 LEU B N 1
ATOM 9198 C CA . LEU B 1 220 ? -46.25 -18.047 -3.768 1 87.62 220 LEU B CA 1
ATOM 9199 C C . LEU B 1 220 ? -45.406 -18.078 -5.047 1 87.62 220 LEU B C 1
ATOM 9201 O O . LEU B 1 220 ? -45.656 -18.922 -5.914 1 87.62 220 LEU B O 1
ATOM 9205 N N . LEU B 1 221 ? -44.562 -17.125 -5.172 1 86.75 221 LEU B N 1
ATOM 9206 C CA . LEU B 1 221 ? -43.688 -17.031 -6.336 1 86.75 221 LEU B CA 1
ATOM 9207 C C . LEU B 1 221 ? -42.25 -17.406 -5.969 1 86.75 221 LEU B C 1
ATOM 9209 O O . LEU B 1 221 ? -41.5 -17.938 -6.797 1 86.75 221 LEU B O 1
ATOM 9213 N N . GLN B 1 222 ? -41.875 -17.156 -4.77 1 90.81 222 GLN B N 1
ATOM 9214 C CA . GLN B 1 222 ? -40.531 -17.438 -4.301 1 90.81 222 GLN B CA 1
ATOM 9215 C C . GLN B 1 222 ? -40.531 -18.109 -2.93 1 90.81 222 GLN B C 1
ATOM 9217 O O . GLN B 1 222 ? -41.25 -17.656 -2.023 1 90.81 222 GLN B O 1
ATOM 9222 N N . LEU B 1 223 ? -39.812 -19.219 -2.828 1 87.81 223 LEU B N 1
ATOM 9223 C CA . LEU B 1 223 ? -39.688 -19.922 -1.562 1 87.81 223 LEU B CA 1
ATOM 9224 C C . LEU B 1 223 ? -38.219 -20.266 -1.252 1 87.81 223 LEU B C 1
ATOM 9226 O O . LEU B 1 223 ? -37.531 -20.812 -2.098 1 87.81 223 LEU B O 1
ATOM 9230 N N . ARG B 1 224 ? -37.781 -19.922 -0.17 1 90.12 224 ARG B N 1
ATOM 9231 C CA . ARG B 1 224 ? -36.469 -20.281 0.322 1 90.12 224 ARG B CA 1
ATOM 9232 C C . ARG B 1 224 ? -36.562 -21.172 1.56 1 90.12 224 ARG B C 1
ATOM 9234 O O . ARG B 1 224 ? -37.219 -20.797 2.543 1 90.12 224 ARG B O 1
ATOM 9241 N N . LEU B 1 225 ? -36 -22.359 1.386 1 86.25 225 LEU B N 1
ATOM 9242 C CA . LEU B 1 225 ? -36.094 -23.328 2.467 1 86.25 225 LEU B CA 1
ATOM 9243 C C . LEU B 1 225 ? -34.719 -23.891 2.811 1 86.25 225 LEU B C 1
ATOM 9245 O O . LEU B 1 225 ? -33.906 -24.109 1.923 1 86.25 225 LEU B O 1
ATOM 9249 N N . SER B 1 226 ? -34.406 -24.031 4.023 1 87.5 226 SER B N 1
ATOM 9250 C CA . SER B 1 226 ? -33.25 -24.766 4.504 1 87.5 226 SER B CA 1
ATOM 9251 C C . SER B 1 226 ? -33.656 -25.859 5.488 1 87.5 226 SER B C 1
ATOM 9253 O O . SER B 1 226 ? -34.406 -25.609 6.422 1 87.5 226 SER B O 1
ATOM 9255 N N . MET B 1 227 ? -33.281 -27.094 5.16 1 79.94 227 MET B N 1
ATOM 9256 C CA . MET B 1 227 ? -33.594 -28.219 6.047 1 79.94 227 MET B CA 1
ATOM 9257 C C . MET B 1 227 ? -32.438 -29.203 6.109 1 79.94 227 MET B C 1
ATOM 9259 O O . MET B 1 227 ? -32.312 -30.094 5.258 1 79.94 227 MET B O 1
ATOM 9263 N N . ARG B 1 228 ? -31.625 -29.219 7.117 1 75.94 228 ARG B N 1
ATOM 9264 C CA . ARG B 1 228 ? -30.422 -30.016 7.25 1 75.94 228 ARG B CA 1
ATOM 9265 C C . ARG B 1 228 ? -30.75 -31.5 7.418 1 75.94 228 ARG B C 1
ATOM 9267 O O . ARG B 1 228 ? -30.047 -32.375 6.902 1 75.94 228 ARG B O 1
ATOM 9274 N N . ASN B 1 229 ? -31.891 -31.828 8.18 1 75.38 229 ASN B N 1
ATOM 9275 C CA . ASN B 1 229 ? -32.188 -33.219 8.492 1 75.38 229 ASN B CA 1
ATOM 9276 C C . ASN B 1 229 ? -33.5 -33.656 7.824 1 75.38 229 ASN B C 1
ATOM 9278 O O . ASN B 1 229 ? -34.188 -34.531 8.352 1 75.38 229 ASN B O 1
ATOM 9282 N N . LEU B 1 230 ? -33.594 -33.125 6.645 1 76.62 230 LEU B N 1
ATOM 9283 C CA . LEU B 1 230 ? -34.812 -33.469 5.953 1 76.62 230 LEU B CA 1
ATOM 9284 C C . LEU B 1 230 ? -34.656 -34.781 5.188 1 76.62 230 LEU B C 1
ATOM 9286 O O . LEU B 1 230 ? -33.594 -35.031 4.59 1 76.62 230 LEU B O 1
ATOM 9290 N N . ASN B 1 231 ? -35.688 -35.594 5.375 1 76.62 231 ASN B N 1
ATOM 9291 C CA . ASN B 1 231 ? -35.781 -36.719 4.441 1 76.62 231 ASN B CA 1
ATOM 9292 C C . ASN B 1 231 ? -36.281 -36.25 3.072 1 76.62 231 ASN B C 1
ATOM 9294 O O . ASN B 1 231 ? -37.438 -35.844 2.924 1 76.62 231 ASN B O 1
ATOM 9298 N N . VAL B 1 232 ? -35.438 -36.281 2.082 1 80.94 232 VAL B N 1
ATOM 9299 C CA . VAL B 1 232 ? -35.656 -35.719 0.767 1 80.94 232 VAL B CA 1
ATOM 9300 C C . VAL B 1 232 ? -36.875 -36.344 0.118 1 80.94 232 VAL B C 1
ATOM 9302 O O . VAL B 1 232 ? -37.562 -35.719 -0.688 1 80.94 232 VAL B O 1
ATOM 9305 N N . SER B 1 233 ? -37.219 -37.531 0.525 1 79.06 233 SER B N 1
ATOM 9306 C CA . SER B 1 233 ? -38.406 -38.188 -0.039 1 79.06 233 SER B CA 1
ATOM 9307 C C . SER B 1 233 ? -39.688 -37.5 0.344 1 79.06 233 SER B C 1
ATOM 9309 O O . SER B 1 233 ? -40.688 -37.562 -0.374 1 79.06 233 SER B O 1
ATOM 9311 N N . LYS B 1 234 ? -39.562 -36.812 1.401 1 78.81 234 LYS B N 1
ATOM 9312 C CA . LYS B 1 234 ? -40.75 -36.125 1.899 1 78.81 234 LYS B CA 1
ATOM 9313 C C . LYS B 1 234 ? -41.031 -34.844 1.112 1 78.81 234 LYS B C 1
ATOM 9315 O O . LYS B 1 234 ? -42.094 -34.25 1.248 1 78.81 234 LYS B O 1
ATOM 9320 N N . LEU B 1 235 ? -40.125 -34.562 0.286 1 77.56 235 LEU B N 1
ATOM 9321 C CA . LEU B 1 235 ? -40.312 -33.375 -0.546 1 77.56 235 LEU B CA 1
ATOM 9322 C C . LEU B 1 235 ? -41.469 -33.562 -1.527 1 77.56 235 LEU B C 1
ATOM 9324 O O . LEU B 1 235 ? -42.062 -32.594 -2.01 1 77.56 235 LEU B O 1
ATOM 9328 N N . GLN B 1 236 ? -41.75 -34.75 -1.771 1 74 236 GLN B N 1
ATOM 9329 C CA . GLN B 1 236 ? -42.812 -35.062 -2.711 1 74 236 GLN B CA 1
ATOM 9330 C C . GLN B 1 236 ? -44.156 -34.531 -2.207 1 74 236 GLN B C 1
ATOM 9332 O O . GLN B 1 236 ? -45.094 -34.281 -3 1 74 236 GLN B O 1
ATOM 9337 N N . THR B 1 237 ? -44.156 -34.344 -0.884 1 73.81 237 THR B N 1
ATOM 9338 C CA . THR B 1 237 ? -45.406 -33.875 -0.302 1 73.81 237 THR B CA 1
ATOM 9339 C C . THR B 1 237 ? -45.656 -32.438 -0.669 1 73.81 237 THR B C 1
ATOM 9341 O O . THR B 1 237 ? -46.781 -31.938 -0.551 1 73.81 237 THR B O 1
ATOM 9344 N N . LEU B 1 238 ? -44.625 -31.844 -1.172 1 71.06 238 LEU B N 1
ATOM 9345 C CA . LEU B 1 238 ? -44.75 -30.438 -1.532 1 71.06 238 LEU B CA 1
ATOM 9346 C C . LEU B 1 238 ? -45.219 -30.281 -2.975 1 71.06 238 LEU B C 1
ATOM 9348 O O . LEU B 1 238 ? -45.219 -29.172 -3.52 1 71.06 238 LEU B O 1
ATOM 9352 N N . ASN B 1 239 ? -45.625 -31.297 -3.648 1 62.53 239 ASN B N 1
ATOM 9353 C CA . ASN B 1 239 ? -45.938 -31.312 -5.074 1 62.53 239 ASN B CA 1
ATOM 9354 C C . ASN B 1 239 ? -46.875 -30.203 -5.461 1 62.53 239 ASN B C 1
ATOM 9356 O O . ASN B 1 239 ? -46.812 -29.672 -6.574 1 62.53 239 ASN B O 1
ATOM 9360 N N . ASN B 1 240 ? -47.719 -29.734 -4.535 1 60.91 240 ASN B N 1
ATOM 9361 C CA . ASN B 1 240 ? -48.719 -28.766 -4.949 1 60.91 240 ASN B CA 1
ATOM 9362 C C . ASN B 1 240 ? -48.25 -27.328 -4.719 1 60.91 240 ASN B C 1
ATOM 9364 O O . ASN B 1 240 ? -48.969 -26.375 -4.996 1 60.91 240 ASN B O 1
ATOM 9368 N N . MET B 1 241 ? -46.969 -27.156 -4.367 1 62.53 241 MET B N 1
ATOM 9369 C CA . MET B 1 241 ? -46.688 -25.828 -3.846 1 62.53 241 MET B CA 1
ATOM 9370 C C . MET B 1 241 ? -45.531 -25.172 -4.621 1 62.53 241 MET B C 1
ATOM 9372 O O . MET B 1 241 ? -45.094 -24.094 -4.273 1 62.53 241 MET B O 1
ATOM 9376 N N . PHE B 1 242 ? -45.25 -25.516 -5.832 1 64.44 242 PHE B N 1
ATOM 9377 C CA . PHE B 1 242 ? -43.906 -25 -6.102 1 64.44 242 PHE B CA 1
ATOM 9378 C C . PHE B 1 242 ? -43.969 -23.734 -6.941 1 64.44 242 PHE B C 1
ATOM 9380 O O . PHE B 1 242 ? -44.656 -23.688 -7.965 1 64.44 242 PHE B O 1
ATOM 9387 N N . PRO B 1 243 ? -43.219 -22.734 -6.367 1 74.25 243 PRO B N 1
ATOM 9388 C CA . PRO B 1 243 ? -43.125 -21.375 -6.902 1 74.25 243 PRO B CA 1
ATOM 9389 C C . PRO B 1 243 ? -42.188 -21.297 -8.125 1 74.25 243 PRO B C 1
ATOM 9391 O O . PRO B 1 243 ? -41.656 -22.312 -8.555 1 74.25 243 PRO B O 1
ATOM 9394 N N . LYS B 1 244 ? -42.188 -20.156 -8.75 1 79.94 244 LYS B N 1
ATOM 9395 C CA . LYS B 1 244 ? -41.375 -19.828 -9.898 1 79.94 244 LYS B CA 1
ATOM 9396 C C . LYS B 1 244 ? -39.875 -19.891 -9.531 1 79.94 244 LYS B C 1
ATOM 9398 O O . LYS B 1 244 ? -39.062 -20.312 -10.344 1 79.94 244 LYS B O 1
ATOM 9403 N N . THR B 1 245 ? -39.562 -19.594 -8.336 1 87.38 245 THR B N 1
ATOM 9404 C CA . THR B 1 245 ? -38.219 -19.609 -7.836 1 87.38 245 THR B CA 1
ATOM 9405 C C . THR B 1 245 ? -38.125 -20.438 -6.555 1 87.38 245 THR B C 1
ATOM 9407 O O . THR B 1 245 ? -38.844 -20.188 -5.602 1 87.38 245 THR B O 1
ATOM 9410 N N . LEU B 1 246 ? -37.281 -21.438 -6.625 1 85.94 246 LEU B N 1
ATOM 9411 C CA . LEU B 1 246 ? -37.094 -22.312 -5.48 1 85.94 246 LEU B CA 1
ATOM 9412 C C . LEU B 1 246 ? -35.625 -22.312 -5.023 1 85.94 246 LEU B C 1
ATOM 9414 O O . LEU B 1 246 ? -34.719 -22.516 -5.832 1 85.94 246 LEU B O 1
ATOM 9418 N N . THR B 1 247 ? -35.438 -22.047 -3.795 1 89.69 247 THR B N 1
ATOM 9419 C CA . THR B 1 247 ? -34.094 -22.078 -3.207 1 89.69 247 THR B CA 1
ATOM 9420 C C . THR B 1 247 ? -34.031 -23.078 -2.057 1 89.69 247 THR B C 1
ATOM 9422 O O . THR B 1 247 ? -34.75 -22.922 -1.056 1 89.69 247 THR B O 1
ATOM 9425 N N . PHE B 1 248 ? -33.312 -24.141 -2.273 1 87.5 248 PHE B N 1
ATOM 9426 C CA . PHE B 1 248 ? -33.031 -25.125 -1.228 1 87.5 248 PHE B CA 1
ATOM 9427 C C . PHE B 1 248 ? -31.609 -25 -0.717 1 87.5 248 PHE B C 1
ATOM 9429 O O . PHE B 1 248 ? -30.672 -24.938 -1.508 1 87.5 248 PHE B O 1
ATOM 9436 N N . ALA B 1 249 ? -31.484 -24.906 0.558 1 89.5 249 ALA B N 1
ATOM 9437 C CA . ALA B 1 249 ? -30.156 -24.859 1.162 1 89.5 249 ALA B CA 1
ATOM 9438 C C . ALA B 1 249 ? -30.016 -25.922 2.25 1 89.5 249 ALA B C 1
ATOM 9440 O O . ALA B 1 249 ? -30.969 -26.188 2.984 1 89.5 249 ALA B O 1
ATOM 9441 N N . TYR B 1 250 ? -28.859 -26.641 2.326 1 87.62 250 TYR B N 1
ATOM 9442 C CA . TYR B 1 250 ? -28.484 -27.625 3.348 1 87.62 250 TYR B CA 1
ATOM 9443 C C . TYR B 1 250 ? -29.375 -28.859 3.268 1 87.62 250 TYR B C 1
ATOM 9445 O O . TYR B 1 250 ? -29.766 -29.406 4.293 1 87.62 250 TYR B O 1
ATOM 9453 N N . PHE B 1 251 ? -29.766 -29.125 2.098 1 86.62 251 PHE B N 1
ATOM 9454 C CA . PHE B 1 251 ? -30.469 -30.375 1.862 1 86.62 251 PHE B CA 1
ATOM 9455 C C . PHE B 1 251 ? -29.484 -31.516 1.6 1 86.62 251 PHE B C 1
ATOM 9457 O O . PHE B 1 251 ? -28.438 -31.297 1 1 86.62 251 PHE B O 1
ATOM 9464 N N . PRO B 1 252 ? -29.781 -32.656 2.07 1 87.06 252 PRO B N 1
ATOM 9465 C CA . PRO B 1 252 ? -28.891 -33.781 1.778 1 87.06 252 PRO B CA 1
ATOM 9466 C C . PRO B 1 252 ? -29.031 -34.281 0.346 1 87.06 252 PRO B C 1
ATOM 9468 O O . PRO B 1 252 ? -29.625 -35.344 0.119 1 87.06 252 PRO B O 1
ATOM 9471 N N . LEU B 1 253 ? -28.375 -33.625 -0.547 1 88.88 253 LEU B N 1
ATOM 9472 C CA . LEU B 1 253 ? -28.531 -33.906 -1.968 1 88.88 253 LEU B CA 1
ATOM 9473 C C . LEU B 1 253 ? -27.25 -34.5 -2.547 1 88.88 253 LEU B C 1
ATOM 9475 O O . LEU B 1 253 ? -26.984 -34.344 -3.744 1 88.88 253 LEU B O 1
ATOM 9479 N N . GLY B 1 254 ? -26.484 -35.125 -1.781 1 86.19 254 GLY B N 1
ATOM 9480 C CA . GLY B 1 254 ? -25.219 -35.688 -2.221 1 86.19 254 GLY B CA 1
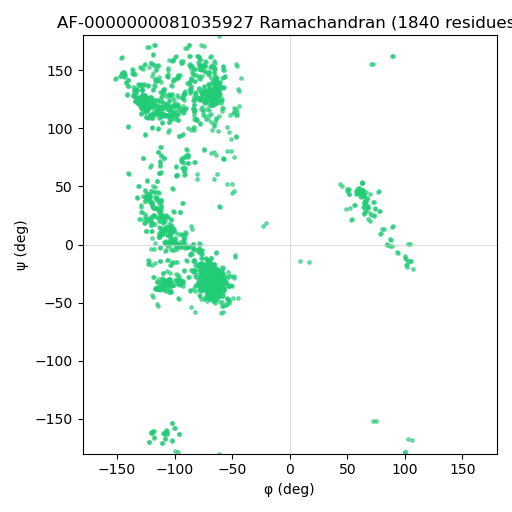ATOM 9481 C C . GLY B 1 254 ? -25.391 -36.875 -3.141 1 86.19 254 GLY B C 1
ATOM 9482 O O . GLY B 1 254 ? -24.469 -37.219 -3.895 1 86.19 254 GLY B O 1
ATOM 9483 N N . SER B 1 255 ? -26.688 -37.469 -3.154 1 86.94 255 SER B N 1
ATOM 9484 C CA . SER B 1 255 ? -26.922 -38.656 -3.977 1 86.94 255 SER B CA 1
ATOM 9485 C C . SER B 1 255 ? -27.734 -38.312 -5.223 1 86.94 255 SER B C 1
ATOM 9487 O O . SER B 1 255 ? -28.562 -37.406 -5.199 1 86.94 255 SER B O 1
ATOM 9489 N N . LEU B 1 256 ? -27.438 -39.031 -6.328 1 89.38 256 LEU B N 1
ATOM 9490 C CA . LEU B 1 256 ? -28.078 -38.781 -7.613 1 89.38 256 LEU B CA 1
ATOM 9491 C C . LEU B 1 256 ? -29.578 -38.969 -7.508 1 89.38 256 LEU B C 1
ATOM 9493 O O . LEU B 1 256 ? -30.344 -38.156 -8.031 1 89.38 256 LEU B O 1
ATOM 9497 N N . PRO B 1 257 ? -30.109 -39.938 -6.707 1 87.19 257 PRO B N 1
ATOM 9498 C CA . PRO B 1 257 ? -31.562 -40.125 -6.586 1 87.19 257 PRO B CA 1
ATOM 9499 C C . PRO B 1 257 ? -32.219 -38.906 -5.918 1 87.19 257 PRO B C 1
ATOM 9501 O O . PRO B 1 257 ? -33.344 -38.531 -6.301 1 87.19 257 PRO B O 1
ATOM 9504 N N . ASN B 1 258 ? -31.578 -38.375 -5.043 1 88.06 258 ASN B N 1
ATOM 9505 C CA . ASN B 1 258 ? -32.125 -37.219 -4.363 1 88.06 258 ASN B CA 1
ATOM 9506 C C . ASN B 1 258 ? -32.219 -36 -5.289 1 88.06 258 ASN B C 1
ATOM 9508 O O . ASN B 1 258 ? -33.156 -35.219 -5.223 1 88.06 258 ASN B O 1
ATOM 9512 N N . LEU B 1 259 ? -31.203 -35.906 -6.117 1 89.88 259 LEU B N 1
ATOM 9513 C CA . LEU B 1 259 ? -31.219 -34.812 -7.078 1 89.88 259 LEU B CA 1
ATOM 9514 C C . LEU B 1 259 ? -32.312 -35 -8.109 1 89.88 259 LEU B C 1
ATOM 9516 O O . LEU B 1 259 ? -32.969 -34.031 -8.508 1 89.88 259 LEU B O 1
ATOM 9520 N N . HIS B 1 260 ? -32.562 -36.219 -8.469 1 87.62 260 HIS B N 1
ATOM 9521 C CA . HIS B 1 260 ? -33.656 -36.5 -9.414 1 87.62 260 HIS B CA 1
ATOM 9522 C C . HIS B 1 260 ? -35 -36.188 -8.812 1 87.62 260 HIS B C 1
ATOM 9524 O O . HIS B 1 260 ? -35.906 -35.75 -9.516 1 87.62 260 HIS B O 1
ATOM 9530 N N . LEU B 1 261 ? -35.094 -36.375 -7.539 1 82.62 261 LEU B N 1
ATOM 9531 C CA . LEU B 1 261 ? -36.344 -36.094 -6.852 1 82.62 261 LEU B CA 1
ATOM 9532 C C . LEU B 1 261 ? -36.656 -34.594 -6.883 1 82.62 261 LEU B C 1
ATOM 9534 O O . LEU B 1 261 ? -37.844 -34.188 -7.027 1 82.62 261 LEU B O 1
ATOM 9538 N N . VAL B 1 262 ? -35.625 -33.844 -6.719 1 81.94 262 VAL B N 1
ATOM 9539 C CA . VAL B 1 262 ? -35.812 -32.406 -6.766 1 81.94 262 VAL B CA 1
ATOM 9540 C C . VAL B 1 262 ? -36.281 -31.984 -8.164 1 81.94 262 VAL B C 1
ATOM 9542 O O . VAL B 1 262 ? -37.156 -31.109 -8.305 1 81.94 262 VAL B O 1
ATOM 9545 N N . CYS B 1 263 ? -35.719 -32.625 -9.133 1 81.5 263 CYS B N 1
ATOM 9546 C CA . CYS B 1 263 ? -36.094 -32.312 -10.508 1 81.5 263 CYS B CA 1
ATOM 9547 C C . CYS B 1 263 ? -37.5 -32.75 -10.82 1 81.5 263 CYS B C 1
ATOM 9549 O O . CYS B 1 263 ? -38.219 -32.094 -11.609 1 81.5 263 CYS B O 1
ATOM 9551 N N . ARG B 1 264 ? -37.906 -33.781 -10.234 1 75.56 264 ARG B N 1
ATOM 9552 C CA . ARG B 1 264 ? -39.25 -34.281 -10.461 1 75.56 264 ARG B CA 1
ATOM 9553 C C . ARG B 1 264 ? -40.281 -33.312 -9.875 1 75.56 264 ARG B C 1
ATOM 9555 O O . ARG B 1 264 ? -41.406 -33.188 -10.414 1 75.56 264 ARG B O 1
ATOM 9562 N N . LEU B 1 265 ? -39.844 -32.719 -8.867 1 71.25 265 LEU B N 1
ATOM 9563 C CA . LEU B 1 265 ? -40.719 -31.703 -8.273 1 71.25 265 LEU B CA 1
ATOM 9564 C C . LEU B 1 265 ? -40.938 -30.531 -9.219 1 71.25 265 LEU B C 1
ATOM 9566 O O . LEU B 1 265 ? -42.031 -29.938 -9.242 1 71.25 265 LEU B O 1
ATOM 9570 N N . ASN B 1 266 ? -40 -30.328 -9.992 1 62 266 ASN B N 1
ATOM 9571 C CA . ASN B 1 266 ? -40.031 -29.219 -10.953 1 62 266 ASN B CA 1
ATOM 9572 C C . ASN B 1 266 ? -40.938 -29.531 -12.133 1 62 266 ASN B C 1
ATOM 9574 O O . ASN B 1 266 ? -41.5 -28.609 -12.719 1 62 266 ASN B O 1
ATOM 9578 N N . VAL B 1 267 ? -41.062 -30.812 -12.562 1 57.91 267 VAL B N 1
ATOM 9579 C CA . VAL B 1 267 ? -41.781 -31.219 -13.766 1 57.91 267 VAL B CA 1
ATOM 9580 C C . VAL B 1 267 ? -43.25 -30.875 -13.617 1 57.91 267 VAL B C 1
ATOM 9582 O O . VAL B 1 267 ? -43.938 -30.516 -14.594 1 57.91 267 VAL B O 1
ATOM 9585 N N . THR B 1 268 ? -43.688 -30.875 -12.406 1 56.66 268 THR B N 1
ATOM 9586 C CA . THR B 1 268 ? -45.125 -30.656 -12.273 1 56.66 268 THR B CA 1
ATOM 9587 C C . THR B 1 268 ? -45.469 -29.172 -12.406 1 56.66 268 THR B C 1
ATOM 9589 O O . THR B 1 268 ? -46.562 -28.812 -12.875 1 56.66 268 THR B O 1
ATOM 9592 N N . ARG B 1 269 ? -44.594 -28.312 -12.016 1 58.12 269 ARG B N 1
ATOM 9593 C CA . ARG B 1 269 ? -44.844 -26.875 -12.141 1 58.12 269 ARG B CA 1
ATOM 9594 C C . ARG B 1 269 ? -43.594 -26.156 -12.672 1 58.12 269 ARG B C 1
ATOM 9596 O O . ARG B 1 269 ? -42.469 -26.641 -12.523 1 58.12 269 ARG B O 1
ATOM 9603 N N . GLN B 1 270 ? -43.875 -25.312 -13.578 1 64.44 270 GLN B N 1
ATOM 9604 C CA . GLN B 1 270 ? -42.875 -24.594 -14.352 1 64.44 270 GLN B CA 1
ATOM 9605 C C . GLN B 1 270 ? -41.938 -23.812 -13.445 1 64.44 270 GLN B C 1
ATOM 9607 O O . GLN B 1 270 ? -42.219 -22.672 -13.078 1 64.44 270 GLN B O 1
ATOM 9612 N N . VAL B 1 271 ? -40.969 -24.516 -12.695 1 67.44 271 VAL B N 1
ATOM 9613 C CA . VAL B 1 271 ? -39.906 -23.828 -11.969 1 67.44 271 VAL B CA 1
ATOM 9614 C C . VAL B 1 271 ? -38.938 -23.203 -12.961 1 67.44 271 VAL B C 1
ATOM 9616 O O . VAL B 1 271 ? -38.344 -23.906 -13.805 1 67.44 271 VAL B O 1
ATOM 9619 N N . MET B 1 272 ? -38.812 -21.906 -12.805 1 79.12 272 MET B N 1
ATOM 9620 C CA . MET B 1 272 ? -37.969 -21.188 -13.75 1 79.12 272 MET B CA 1
ATOM 9621 C C . MET B 1 272 ? -36.531 -21.016 -13.203 1 79.12 272 MET B C 1
ATOM 9623 O O . MET B 1 272 ? -35.562 -21.094 -13.961 1 79.12 272 MET B O 1
ATOM 9627 N N . SER B 1 273 ? -36.406 -20.922 -11.852 1 89.81 273 SER B N 1
ATOM 9628 C CA . SER B 1 273 ? -35.094 -20.75 -11.242 1 89.81 273 SER B CA 1
ATOM 9629 C C . SER B 1 273 ? -34.906 -21.703 -10.07 1 89.81 273 SER B C 1
ATOM 9631 O O . SER B 1 273 ? -35.75 -21.781 -9.18 1 89.81 273 SER B O 1
ATOM 9633 N N . LEU B 1 274 ? -33.875 -22.516 -10.125 1 89.88 274 LEU B N 1
ATOM 9634 C CA . LEU B 1 274 ? -33.562 -23.5 -9.086 1 89.88 274 LEU B CA 1
ATOM 9635 C C . LEU B 1 274 ? -32.219 -23.203 -8.453 1 89.88 274 LEU B C 1
ATOM 9637 O O . LEU B 1 274 ? -31.203 -23.109 -9.164 1 89.88 274 LEU B O 1
ATOM 9641 N N . THR B 1 275 ? -32.219 -23 -7.191 1 93.25 275 THR B N 1
ATOM 9642 C CA . THR B 1 275 ? -31 -22.766 -6.445 1 93.25 275 THR B CA 1
ATOM 9643 C C . THR B 1 275 ? -30.797 -23.844 -5.383 1 93.25 275 THR B C 1
ATOM 9645 O O . THR B 1 275 ? -31.641 -24.031 -4.508 1 93.25 275 THR B O 1
ATOM 9648 N N . LEU B 1 276 ? -29.797 -24.625 -5.547 1 93.56 276 LEU B N 1
ATOM 9649 C CA . LEU B 1 276 ? -29.406 -25.656 -4.582 1 93.56 276 LEU B CA 1
ATOM 9650 C C . LEU B 1 276 ? -28.047 -25.344 -3.969 1 93.56 276 LEU B C 1
ATOM 9652 O O . LEU B 1 276 ? -27.016 -25.625 -4.574 1 93.56 276 LEU B O 1
ATOM 9656 N N . THR B 1 277 ? -28.078 -24.812 -2.818 1 93.75 277 THR B N 1
ATOM 9657 C CA . THR B 1 277 ? -26.812 -24.375 -2.236 1 93.75 277 THR B CA 1
ATOM 9658 C C . THR B 1 277 ? -26.5 -25.172 -0.968 1 93.75 277 THR B C 1
ATOM 9660 O O . THR B 1 277 ? -27.406 -25.672 -0.302 1 93.75 277 THR B O 1
ATOM 9663 N N . ASN B 1 278 ? -25.219 -25.375 -0.61 1 92.44 278 ASN B N 1
ATOM 9664 C CA . ASN B 1 278 ? -24.75 -26.031 0.61 1 92.44 278 ASN B CA 1
ATOM 9665 C C . ASN B 1 278 ? -25.422 -27.391 0.807 1 92.44 278 ASN B C 1
ATOM 9667 O O . ASN B 1 278 ? -25.953 -27.672 1.887 1 92.44 278 ASN B O 1
ATOM 9671 N N . SER B 1 279 ? -25.5 -28.109 -0.252 1 91.25 279 SER B N 1
ATOM 9672 C CA . SER B 1 279 ? -26.281 -29.344 -0.206 1 91.25 279 SER B CA 1
ATOM 9673 C C . SER B 1 279 ? -25.391 -30.562 -0.477 1 91.25 279 SER B C 1
ATOM 9675 O O . SER B 1 279 ? -25.859 -31.578 -0.975 1 91.25 279 SER B O 1
ATOM 9677 N N . TYR B 1 280 ? -24.125 -30.484 -0.375 1 89.62 280 TYR B N 1
ATOM 9678 C CA . TYR B 1 280 ? -23.125 -31.547 -0.39 1 89.62 280 TYR B CA 1
ATOM 9679 C C . TYR B 1 280 ? -23.078 -32.219 -1.754 1 89.62 280 TYR B C 1
ATOM 9681 O O . TYR B 1 280 ? -22.812 -33.438 -1.848 1 89.62 280 TYR B O 1
ATOM 9689 N N . ILE B 1 281 ? -23.406 -31.453 -2.74 1 93.75 281 ILE B N 1
ATOM 9690 C CA . ILE B 1 281 ? -23.359 -32 -4.094 1 93.75 281 ILE B CA 1
ATOM 9691 C C . ILE B 1 281 ? -21.906 -32.125 -4.547 1 93.75 281 ILE B C 1
ATOM 9693 O O . ILE B 1 281 ? -21.156 -31.125 -4.535 1 93.75 281 ILE B O 1
ATOM 9697 N N . SER B 1 282 ? -21.453 -33.25 -4.906 1 92.75 282 SER B N 1
ATOM 9698 C CA . SER B 1 282 ? -20.062 -33.469 -5.34 1 92.75 282 SER B CA 1
ATOM 9699 C C . SER B 1 282 ? -20.016 -33.938 -6.797 1 92.75 282 SER B C 1
ATOM 9701 O O . SER B 1 282 ? -19.156 -33.469 -7.559 1 92.75 282 SER B O 1
ATOM 9703 N N . ASN B 1 283 ? -20.969 -34.781 -7.207 1 91.69 283 ASN B N 1
ATOM 9704 C CA . ASN B 1 283 ? -21.062 -35.281 -8.578 1 91.69 283 ASN B CA 1
ATOM 9705 C C . ASN B 1 283 ? -22.375 -34.844 -9.242 1 91.69 283 ASN B C 1
ATOM 9707 O O . ASN B 1 283 ? -23.453 -35.125 -8.711 1 91.69 283 ASN B O 1
ATOM 9711 N N . VAL B 1 284 ? -22.25 -34.219 -10.32 1 92.25 284 VAL B N 1
ATOM 9712 C CA . VAL B 1 284 ? -23.453 -33.688 -10.945 1 92.25 284 VAL B CA 1
ATOM 9713 C C . VAL B 1 284 ? -23.75 -34.438 -12.234 1 92.25 284 VAL B C 1
ATOM 9715 O O . VAL B 1 284 ? -24.688 -34.094 -12.953 1 92.25 284 VAL B O 1
ATOM 9718 N N . SER B 1 285 ? -23.062 -35.531 -12.555 1 90.75 285 SER B N 1
ATOM 9719 C CA . SER B 1 285 ? -23.266 -36.25 -13.805 1 90.75 285 SER B CA 1
ATOM 9720 C C . SER B 1 285 ? -24.719 -36.719 -13.953 1 90.75 285 SER B C 1
ATOM 9722 O O . SER B 1 285 ? -25.266 -37.344 -13.039 1 90.75 285 SER B O 1
ATOM 9724 N N . GLU B 1 286 ? -25.422 -36.25 -14.938 1 89.38 286 GLU B N 1
ATOM 9725 C CA . GLU B 1 286 ? -26.766 -36.656 -15.344 1 89.38 286 GLU B CA 1
ATOM 9726 C C . GLU B 1 286 ? -27.812 -36.219 -14.305 1 89.38 286 GLU B C 1
ATOM 9728 O O . GLU B 1 286 ? -28.906 -36.781 -14.266 1 89.38 286 GLU B O 1
ATOM 9733 N N . SER B 1 287 ? -27.5 -35.312 -13.531 1 90.06 287 SER B N 1
ATOM 9734 C CA . SER B 1 287 ? -28.344 -34.969 -12.391 1 90.06 287 SER B CA 1
ATOM 9735 C C . SER B 1 287 ? -29.578 -34.188 -12.828 1 90.06 287 SER B C 1
ATOM 9737 O O . SER B 1 287 ? -30.672 -34.375 -12.289 1 90.06 287 SER B O 1
ATOM 9739 N N . PHE B 1 288 ? -29.5 -33.375 -13.82 1 89.44 288 PHE B N 1
ATOM 9740 C CA . PHE B 1 288 ? -30.609 -32.469 -14.141 1 89.44 288 PHE B CA 1
ATOM 9741 C C . PHE B 1 288 ? -31.125 -32.719 -15.555 1 89.44 288 PHE B C 1
ATOM 9743 O O . PHE B 1 288 ? -31.781 -31.859 -16.141 1 89.44 288 PHE B O 1
ATOM 9750 N N . CYS B 1 289 ? -30.812 -33.812 -16.125 1 85.56 289 CYS B N 1
ATOM 9751 C CA . CYS B 1 289 ? -31.188 -34.156 -17.5 1 85.56 289 CYS B CA 1
ATOM 9752 C C . CYS B 1 289 ? -32.688 -34.25 -17.625 1 85.56 289 CYS B C 1
ATOM 9754 O O . CYS B 1 289 ? -33.25 -33.969 -18.688 1 85.56 289 CYS B O 1
ATOM 9756 N N . ASN B 1 290 ? -33.344 -34.594 -16.516 1 78.94 290 ASN B N 1
ATOM 9757 C CA . ASN B 1 290 ? -34.781 -34.844 -16.578 1 78.94 290 ASN B CA 1
ATOM 9758 C C . ASN B 1 290 ? -35.594 -33.625 -16.062 1 78.94 290 ASN B C 1
ATOM 9760 O O . ASN B 1 290 ? -36.812 -33.688 -15.961 1 78.94 290 ASN B O 1
ATOM 9764 N N . CYS B 1 291 ? -34.812 -32.594 -15.695 1 80.12 291 CYS B N 1
ATOM 9765 C CA . CYS B 1 291 ? -35.5 -31.406 -15.25 1 80.12 291 CYS B CA 1
ATOM 9766 C C . CYS B 1 291 ? -36.062 -30.625 -16.438 1 80.12 291 CYS B C 1
ATOM 9768 O O . CYS B 1 291 ? -35.406 -30.469 -17.453 1 80.12 291 CYS B O 1
ATOM 9770 N N . ARG B 1 292 ? -37.375 -30.5 -16.5 1 71.25 292 ARG B N 1
ATOM 9771 C CA . ARG B 1 292 ? -37.938 -29.766 -17.625 1 71.25 292 ARG B CA 1
ATOM 9772 C C . ARG B 1 292 ? -37.969 -28.266 -17.328 1 71.25 292 ARG B C 1
ATOM 9774 O O . ARG B 1 292 ? -38.281 -27.844 -16.219 1 71.25 292 ARG B O 1
ATOM 9781 N N . GLU B 1 293 ? -37.469 -27.391 -18.312 1 77 293 GLU B N 1
ATOM 9782 C CA . GLU B 1 293 ? -37.656 -25.953 -18.5 1 77 293 GLU B CA 1
ATOM 9783 C C . GLU B 1 293 ? -36.938 -25.156 -17.391 1 77 293 GLU B C 1
ATOM 9785 O O . GLU B 1 293 ? -37.562 -24.297 -16.75 1 77 293 GLU B O 1
ATOM 9790 N N . ILE B 1 294 ? -35.781 -25.359 -16.922 1 86.25 294 ILE B N 1
ATOM 9791 C CA . ILE B 1 294 ? -35.031 -24.516 -15.977 1 86.25 294 ILE B CA 1
ATOM 9792 C C . ILE B 1 294 ? -34.312 -23.406 -16.734 1 86.25 294 ILE B C 1
ATOM 9794 O O . ILE B 1 294 ? -33.562 -23.656 -17.688 1 86.25 294 ILE B O 1
ATOM 9798 N N . GLN B 1 295 ? -34.625 -22.234 -16.297 1 90.38 295 GLN B N 1
ATOM 9799 C CA . GLN B 1 295 ? -34 -21.094 -16.969 1 90.38 295 GLN B CA 1
ATOM 9800 C C . GLN B 1 295 ? -32.75 -20.625 -16.219 1 90.38 295 GLN B C 1
ATOM 9802 O O . GLN B 1 295 ? -31.844 -20.094 -16.844 1 90.38 295 GLN B O 1
ATOM 9807 N N . SER B 1 296 ? -32.75 -20.766 -14.938 1 93.69 296 SER B N 1
ATOM 9808 C CA . SER B 1 296 ? -31.594 -20.406 -14.109 1 93.69 296 SER B CA 1
ATOM 9809 C C . SER B 1 296 ? -31.266 -21.5 -13.094 1 93.69 296 SER B C 1
ATOM 9811 O O . SER B 1 296 ? -32.156 -22 -12.406 1 93.69 296 SER B O 1
ATOM 9813 N N . LEU B 1 297 ? -30.031 -21.969 -13.109 1 93.94 297 LEU B N 1
ATOM 9814 C CA . LEU B 1 297 ? -29.578 -23.016 -12.195 1 93.94 297 LEU B CA 1
ATOM 9815 C C . LEU B 1 297 ? -28.375 -22.531 -11.383 1 93.94 297 LEU B C 1
ATOM 9817 O O . LEU B 1 297 ? -27.375 -22.094 -11.945 1 93.94 297 LEU B O 1
ATOM 9821 N N . ASP B 1 298 ? -28.484 -22.547 -10.109 1 96.06 298 ASP B N 1
ATOM 9822 C CA . ASP B 1 298 ? -27.406 -22.141 -9.211 1 96.06 298 ASP B CA 1
ATOM 9823 C C . ASP B 1 298 ? -27.016 -23.281 -8.273 1 96.06 298 ASP B C 1
ATOM 9825 O O . ASP B 1 298 ? -27.797 -23.688 -7.41 1 96.06 298 ASP B O 1
ATOM 9829 N N . LEU B 1 299 ? -25.844 -23.812 -8.477 1 96.44 299 LEU B N 1
ATOM 9830 C CA . LEU B 1 299 ? -25.328 -24.891 -7.656 1 96.44 299 LEU B CA 1
ATOM 9831 C C . LEU B 1 299 ? -24.141 -24.422 -6.824 1 96.44 299 LEU B C 1
ATOM 9833 O O . LEU B 1 299 ? -23.172 -25.172 -6.641 1 96.44 299 LEU B O 1
ATOM 9837 N N . SER B 1 300 ? -24.203 -23.234 -6.348 1 96.81 300 SER B N 1
ATOM 9838 C CA . SER B 1 300 ? -23.078 -22.656 -5.613 1 96.81 300 SER B CA 1
ATOM 9839 C C . SER B 1 300 ? -22.953 -23.281 -4.227 1 96.81 300 SER B C 1
ATOM 9841 O O . SER B 1 300 ? -23.891 -23.906 -3.725 1 96.81 300 SER B O 1
ATOM 9843 N N . PHE B 1 301 ? -21.797 -23.219 -3.609 1 94.94 301 PHE B N 1
ATOM 9844 C CA . PHE B 1 301 ? -21.484 -23.656 -2.25 1 94.94 301 PHE B CA 1
ATOM 9845 C C . PHE B 1 301 ? -21.688 -25.156 -2.1 1 94.94 301 PHE B C 1
ATOM 9847 O O . PHE B 1 301 ? -22.328 -25.609 -1.148 1 94.94 301 PHE B O 1
ATOM 9854 N N . ASN B 1 302 ? -21.25 -25.891 -3.068 1 95.75 302 ASN B N 1
ATOM 9855 C CA . ASN B 1 302 ? -21.203 -27.344 -3.006 1 95.75 302 ASN B CA 1
ATOM 9856 C C . ASN B 1 302 ? -19.781 -27.859 -3.176 1 95.75 302 ASN B C 1
ATOM 9858 O O . ASN B 1 302 ? -18.812 -27.141 -2.92 1 95.75 302 ASN B O 1
ATOM 9862 N N . ARG B 1 303 ? -19.609 -29.156 -3.51 1 94 303 ARG B N 1
ATOM 9863 C CA . ARG B 1 303 ? -18.281 -29.766 -3.607 1 94 303 ARG B CA 1
ATOM 9864 C C . ARG B 1 303 ? -18.062 -30.375 -4.984 1 94 303 ARG B C 1
ATOM 9866 O O . ARG B 1 303 ? -17.531 -31.484 -5.098 1 94 303 ARG B O 1
ATOM 9873 N N . ILE B 1 304 ? -18.5 -29.578 -5.902 1 95.19 304 ILE B N 1
ATOM 9874 C CA . ILE B 1 304 ? -18.375 -30.094 -7.266 1 95.19 304 ILE B CA 1
ATOM 9875 C C . ILE B 1 304 ? -16.922 -29.984 -7.719 1 95.19 304 ILE B C 1
ATOM 9877 O O . ILE B 1 304 ? -16.312 -28.922 -7.664 1 95.19 304 ILE B O 1
ATOM 9881 N N . LYS B 1 305 ? -16.359 -31.047 -8.234 1 91.81 305 LYS B N 1
ATOM 9882 C CA . LYS B 1 305 ? -14.953 -31.078 -8.594 1 91.81 305 LYS B CA 1
ATOM 9883 C C . LYS B 1 305 ? -14.758 -30.969 -10.102 1 91.81 305 LYS B C 1
ATOM 9885 O O . LYS B 1 305 ? -13.727 -30.5 -10.57 1 91.81 305 LYS B O 1
ATOM 9890 N N . SER B 1 306 ? -15.727 -31.453 -10.828 1 92.56 306 SER B N 1
ATOM 9891 C CA . SER B 1 306 ? -15.648 -31.438 -12.289 1 92.56 306 SER B CA 1
ATOM 9892 C C . SER B 1 306 ? -17.031 -31.203 -12.906 1 92.56 306 SER B C 1
ATOM 9894 O O . SER B 1 306 ? -18.047 -31.609 -12.344 1 92.56 306 SER B O 1
ATOM 9896 N N . VAL B 1 307 ? -17 -30.562 -14.023 1 92.69 307 VAL B N 1
ATOM 9897 C CA . VAL B 1 307 ? -18.266 -30.281 -14.688 1 92.69 307 VAL B CA 1
ATOM 9898 C C . VAL B 1 307 ? -18.594 -31.406 -15.672 1 92.69 307 VAL B C 1
ATOM 9900 O O . VAL B 1 307 ? -19.656 -31.391 -16.297 1 92.69 307 VAL B O 1
ATOM 9903 N N . GLU B 1 308 ? -17.859 -32.438 -15.844 1 90 308 GLU B N 1
ATOM 9904 C CA . GLU B 1 308 ? -18.109 -33.625 -16.641 1 90 308 GLU B CA 1
ATOM 9905 C C . GLU B 1 308 ? -18.688 -33.281 -18 1 90 308 GLU B C 1
ATOM 9907 O O . GLU B 1 308 ? -19.75 -33.781 -18.375 1 90 308 GLU B O 1
ATOM 9912 N N . LYS B 1 309 ? -18.016 -32.375 -18.734 1 92.12 309 LYS B N 1
ATOM 9913 C CA . LYS B 1 309 ? -18.422 -31.953 -20.078 1 92.12 309 LYS B CA 1
ATOM 9914 C C . LYS B 1 309 ? -19.875 -31.484 -20.078 1 92.12 309 LYS B C 1
ATOM 9916 O O . LYS B 1 309 ? -20.578 -31.609 -21.094 1 92.12 309 LYS B O 1
ATOM 9921 N N . TYR B 1 310 ? -20.469 -31.094 -18.938 1 94.12 310 TYR B N 1
ATOM 9922 C CA . TYR B 1 310 ? -21.797 -30.531 -18.734 1 94.12 310 TYR B CA 1
ATOM 9923 C C . TYR B 1 310 ? -22.875 -31.547 -19.078 1 94.12 310 TYR B C 1
ATOM 9925 O O . TYR B 1 310 ? -23.938 -31.172 -19.578 1 94.12 310 TYR B O 1
ATOM 9933 N N . ASN B 1 311 ? -22.594 -32.781 -18.781 1 92.12 311 ASN B N 1
ATOM 9934 C CA . ASN B 1 311 ? -23.531 -33.844 -19.109 1 92.12 311 ASN B CA 1
ATOM 9935 C C . ASN B 1 311 ? -24.672 -33.906 -18.094 1 92.12 311 ASN B C 1
ATOM 9937 O O . ASN B 1 311 ? -25.594 -34.688 -18.25 1 92.12 311 ASN B O 1
ATOM 9941 N N . PHE B 1 312 ? -24.609 -32.938 -17.109 1 92 312 PHE B N 1
ATOM 9942 C CA . PHE B 1 312 ? -25.672 -32.938 -16.125 1 92 312 PHE B CA 1
ATOM 9943 C C . PHE B 1 312 ? -26.891 -32.188 -16.656 1 92 312 PHE B C 1
ATOM 9945 O O . PHE B 1 312 ? -27.969 -32.219 -16.047 1 92 312 PHE B O 1
ATOM 9952 N N . LEU B 1 313 ? -26.75 -31.641 -17.781 1 91.06 313 LEU B N 1
ATOM 9953 C CA . LEU B 1 313 ? -27.859 -30.969 -18.453 1 91.06 313 LEU B CA 1
ATOM 9954 C C . LEU B 1 313 ? -28.234 -31.703 -19.734 1 91.06 313 LEU B C 1
ATOM 9956 O O . LEU B 1 313 ? -27.391 -32.344 -20.359 1 91.06 313 LEU B O 1
ATOM 9960 N N . SER B 1 314 ? -29.484 -31.547 -20.156 1 88.25 314 SER B N 1
ATOM 9961 C CA . SER B 1 314 ? -29.953 -32.125 -21.406 1 88.25 314 SER B CA 1
ATOM 9962 C C . SER B 1 314 ? -29.594 -31.219 -22.594 1 88.25 314 SER B C 1
ATOM 9964 O O . SER B 1 314 ? -29.5 -30 -22.438 1 88.25 314 SER B O 1
ATOM 9966 N N . PRO B 1 315 ? -29.297 -31.828 -23.75 1 85.31 315 PRO B N 1
ATOM 9967 C CA . PRO B 1 315 ? -28.984 -31.031 -24.938 1 85.31 315 PRO B CA 1
ATOM 9968 C C . PRO B 1 315 ? -30.109 -30.078 -25.344 1 85.31 315 PRO B C 1
ATOM 9970 O O . PRO B 1 315 ? -29.859 -29.078 -26.016 1 85.31 315 PRO B O 1
ATOM 9973 N N . ASN B 1 316 ? -31.391 -30.469 -24.922 1 83.56 316 ASN B N 1
ATOM 9974 C CA . ASN B 1 316 ? -32.531 -29.625 -25.266 1 83.56 316 ASN B CA 1
ATOM 9975 C C . ASN B 1 316 ? -32.875 -28.656 -24.141 1 83.56 316 ASN B C 1
ATOM 9977 O O . ASN B 1 316 ? -34 -28.125 -24.078 1 83.56 316 ASN B O 1
ATOM 9981 N N . ASN B 1 317 ? -31.891 -28.328 -23.391 1 85 317 ASN B N 1
ATOM 9982 C CA . ASN B 1 317 ? -32.125 -27.453 -22.234 1 85 317 ASN B CA 1
ATOM 9983 C C . ASN B 1 317 ? -32.312 -26 -22.672 1 85 317 ASN B C 1
ATOM 9985 O O . ASN B 1 317 ? -31.859 -25.609 -23.734 1 85 317 ASN B O 1
ATOM 9989 N N . THR B 1 318 ? -33.062 -25.219 -21.938 1 88.62 318 THR B N 1
ATOM 9990 C CA . THR B 1 318 ? -33.281 -23.812 -22.203 1 88.62 318 THR B CA 1
ATOM 9991 C C . THR B 1 318 ? -32.656 -22.953 -21.109 1 88.62 318 THR B C 1
ATOM 9993 O O . THR B 1 318 ? -33.219 -21.938 -20.719 1 88.62 318 THR B O 1
ATOM 9996 N N . LEU B 1 319 ? -31.516 -23.406 -20.656 1 92.38 319 LEU B N 1
ATOM 9997 C CA . LEU B 1 319 ? -30.844 -22.719 -19.562 1 92.38 319 LEU B CA 1
ATOM 9998 C C . LEU B 1 319 ? -30.234 -21.406 -20.031 1 92.38 319 LEU B C 1
ATOM 10000 O O . LEU B 1 319 ? -29.547 -21.375 -21.062 1 92.38 319 LEU B O 1
ATOM 10004 N N . HIS B 1 320 ? -30.5 -20.312 -19.25 1 95 320 HIS B N 1
ATOM 10005 C CA . HIS B 1 320 ? -29.969 -19 -19.594 1 95 320 HIS B CA 1
ATOM 10006 C C . HIS B 1 320 ? -28.859 -18.578 -18.641 1 95 320 HIS B C 1
ATOM 10008 O O . HIS B 1 320 ? -27.953 -17.844 -19.031 1 95 320 HIS B O 1
ATOM 10014 N N . ASN B 1 321 ? -28.984 -19 -17.422 1 96.5 321 ASN B N 1
ATOM 10015 C CA . ASN B 1 321 ? -28.016 -18.625 -16.391 1 96.5 321 ASN B CA 1
ATOM 10016 C C . ASN B 1 321 ? -27.5 -19.859 -15.633 1 96.5 321 ASN B C 1
ATOM 10018 O O . ASN B 1 321 ? -28.297 -20.688 -15.18 1 96.5 321 ASN B O 1
ATOM 10022 N N . LEU B 1 322 ? -26.219 -20 -15.609 1 96.88 322 LEU B N 1
ATOM 10023 C CA . LEU B 1 322 ? -25.594 -21.078 -14.852 1 96.88 322 LEU B CA 1
ATOM 10024 C C . LEU B 1 322 ? -24.594 -20.531 -13.836 1 96.88 322 LEU B C 1
ATOM 10026 O O . LEU B 1 322 ? -23.688 -19.797 -14.203 1 96.88 322 LEU B O 1
ATOM 10030 N N . THR B 1 323 ? -24.781 -20.859 -12.562 1 97.81 323 THR B N 1
ATOM 10031 C CA . THR B 1 323 ? -23.891 -20.391 -11.5 1 97.81 323 THR B CA 1
ATOM 10032 C C . THR B 1 323 ? -23.281 -21.578 -10.742 1 97.81 323 THR B C 1
ATOM 10034 O O . THR B 1 323 ? -24.016 -22.391 -10.188 1 97.81 323 THR B O 1
ATOM 10037 N N . LEU B 1 324 ? -22.016 -21.656 -10.781 1 97.81 324 LEU B N 1
ATOM 10038 C CA . LEU B 1 324 ? -21.281 -22.703 -10.086 1 97.81 324 LEU B CA 1
ATOM 10039 C C . LEU B 1 324 ? -20.25 -22.109 -9.133 1 97.81 324 LEU B C 1
ATOM 10041 O O . LEU B 1 324 ? -19.125 -22.609 -9.047 1 97.81 324 LEU B O 1
ATOM 10045 N N . ASN B 1 325 ? -20.641 -21.141 -8.453 1 97.38 325 ASN B N 1
ATOM 10046 C CA . ASN B 1 325 ? -19.688 -20.438 -7.582 1 97.38 325 ASN B CA 1
ATOM 10047 C C . ASN B 1 325 ? -19.344 -21.266 -6.344 1 97.38 325 ASN B C 1
ATOM 10049 O O . ASN B 1 325 ? -20.172 -22.062 -5.879 1 97.38 325 ASN B O 1
ATOM 10053 N N . LYS B 1 326 ? -18.094 -21.141 -5.793 1 94.88 326 LYS B N 1
ATOM 10054 C CA . LYS B 1 326 ? -17.656 -21.688 -4.516 1 94.88 326 LYS B CA 1
ATOM 10055 C C . LYS B 1 326 ? -17.812 -23.203 -4.484 1 94.88 326 LYS B C 1
ATOM 10057 O O . LYS B 1 326 ? -18.422 -23.75 -3.568 1 94.88 326 LYS B O 1
ATOM 10062 N N . ASN B 1 327 ? -17.391 -23.828 -5.551 1 96.12 327 ASN B N 1
ATOM 10063 C CA . ASN B 1 327 ? -17.203 -25.266 -5.621 1 96.12 327 ASN B CA 1
ATOM 10064 C C . ASN B 1 327 ? -15.734 -25.656 -5.621 1 96.12 327 ASN B C 1
ATOM 10066 O O . ASN B 1 327 ? -14.891 -24.906 -5.117 1 96.12 327 ASN B O 1
ATOM 10070 N N . GLN B 1 328 ? -15.414 -26.891 -6.086 1 92.56 328 GLN B N 1
ATOM 10071 C CA . GLN B 1 328 ? -14.031 -27.359 -6.082 1 92.56 328 GLN B CA 1
ATOM 10072 C C . GLN B 1 328 ? -13.578 -27.75 -7.484 1 92.56 328 GLN B C 1
ATOM 10074 O O . GLN B 1 328 ? -12.875 -28.75 -7.656 1 92.56 328 GLN B O 1
ATOM 10079 N N . ILE B 1 329 ? -14.031 -26.922 -8.398 1 94.06 329 ILE B N 1
ATOM 10080 C CA . ILE B 1 329 ? -13.68 -27.203 -9.781 1 94.06 329 ILE B CA 1
ATOM 10081 C C . ILE B 1 329 ? -12.211 -26.844 -10.031 1 94.06 329 ILE B C 1
ATOM 10083 O O . ILE B 1 329 ? -11.766 -25.766 -9.664 1 94.06 329 ILE B O 1
ATOM 10087 N N . GLU B 1 330 ? -11.477 -27.719 -10.734 1 87.69 330 GLU B N 1
ATOM 10088 C CA . GLU B 1 330 ? -10.039 -27.5 -10.852 1 87.69 330 GLU B CA 1
ATOM 10089 C C . GLU B 1 330 ? -9.641 -27.219 -12.289 1 87.69 330 GLU B C 1
ATOM 10091 O O . GLU B 1 330 ? -8.695 -26.453 -12.539 1 87.69 330 GLU B O 1
ATOM 10096 N N . VAL B 1 331 ? -10.297 -27.922 -13.25 1 88.88 331 VAL B N 1
ATOM 10097 C CA . VAL B 1 331 ? -9.906 -27.781 -14.648 1 88.88 331 VAL B CA 1
ATOM 10098 C C . VAL B 1 331 ? -11.156 -27.609 -15.516 1 88.88 331 VAL B C 1
ATOM 10100 O O . VAL B 1 331 ? -12.172 -28.266 -15.281 1 88.88 331 VAL B O 1
ATOM 10103 N N . LEU B 1 332 ? -11.125 -26.703 -16.344 1 93.06 332 LEU B N 1
ATOM 10104 C CA . LEU B 1 332 ? -12.102 -26.656 -17.422 1 93.06 332 LEU B CA 1
ATOM 10105 C C . LEU B 1 332 ? -11.531 -27.266 -18.703 1 93.06 332 LEU B C 1
ATOM 10107 O O . LEU B 1 332 ? -10.758 -26.625 -19.422 1 93.06 332 LEU B O 1
ATOM 10111 N N . GLU B 1 333 ? -11.977 -28.422 -19.047 1 90.75 333 GLU B N 1
ATOM 10112 C CA . GLU B 1 333 ? -11.414 -29.25 -20.109 1 90.75 333 GLU B CA 1
ATOM 10113 C C . GLU B 1 333 ? -11.859 -28.75 -21.484 1 90.75 333 GLU B C 1
ATOM 10115 O O . GLU B 1 333 ? -12.844 -28.016 -21.594 1 90.75 333 GLU B O 1
ATOM 10120 N N . SER B 1 334 ? -11.023 -29.172 -22.406 1 92.38 334 SER B N 1
ATOM 10121 C CA . SER B 1 334 ? -11.352 -28.844 -23.781 1 92.38 334 SER B CA 1
ATOM 10122 C C . SER B 1 334 ? -12.648 -29.516 -24.219 1 92.38 334 SER B C 1
ATOM 10124 O O . SER B 1 334 ? -12.906 -30.672 -23.844 1 92.38 334 SER B O 1
ATOM 10126 N N . CYS B 1 335 ? -13.43 -28.922 -24.969 1 93.38 335 CYS B N 1
ATOM 10127 C CA . CYS B 1 335 ? -14.703 -29.453 -25.438 1 93.38 335 CYS B CA 1
ATOM 10128 C C . CYS B 1 335 ? -14.594 -29.906 -26.891 1 93.38 335 CYS B C 1
ATOM 10130 O O . CYS B 1 335 ? -15.609 -30.062 -27.562 1 93.38 335 CYS B O 1
ATOM 10132 N N . VAL B 1 336 ? -13.32 -30.031 -27.344 1 90.19 336 VAL B N 1
ATOM 10133 C CA . VAL B 1 336 ? -13.086 -30.562 -28.688 1 90.19 336 VAL B CA 1
ATOM 10134 C C . VAL B 1 336 ? -12.242 -31.828 -28.594 1 90.19 336 VAL B C 1
ATOM 10136 O O . VAL B 1 336 ? -11.445 -31.984 -27.672 1 90.19 336 VAL B O 1
ATOM 10139 N N . LYS B 1 337 ? -12.484 -32.844 -29.5 1 83.94 337 LYS B N 1
ATOM 10140 C CA . LYS B 1 337 ? -11.703 -34.062 -29.531 1 83.94 337 LYS B CA 1
ATOM 10141 C C . LYS B 1 337 ? -10.258 -33.781 -29.938 1 83.94 337 LYS B C 1
ATOM 10143 O O . LYS B 1 337 ? -9.992 -32.875 -30.734 1 83.94 337 LYS B O 1
ATOM 10148 N N . LYS B 1 338 ? -9.289 -34.25 -29.188 1 73.38 338 LYS B N 1
ATOM 10149 C CA . LYS B 1 338 ? -7.863 -34.062 -29.406 1 73.38 338 LYS B CA 1
ATOM 10150 C C . LYS B 1 338 ? -7.477 -34.375 -30.844 1 73.38 338 LYS B C 1
ATOM 10152 O O . LYS B 1 338 ? -6.535 -33.781 -31.391 1 73.38 338 LYS B O 1
ATOM 10157 N N . ASP B 1 339 ? -8.344 -35.344 -31.516 1 57.59 339 ASP B N 1
ATOM 10158 C CA . ASP B 1 339 ? -7.984 -35.812 -32.844 1 57.59 339 ASP B CA 1
ATOM 10159 C C . ASP B 1 339 ? -8.461 -34.812 -33.906 1 57.59 339 ASP B C 1
ATOM 10161 O O . ASP B 1 339 ? -9.664 -34.625 -34.094 1 57.59 339 ASP B O 1
ATOM 10165 N N . ASN B 1 340 ? -7.672 -34 -34.438 1 54.06 340 ASN B N 1
ATOM 10166 C CA . ASN B 1 340 ? -7.77 -33.031 -35.562 1 54.06 340 ASN B CA 1
ATOM 10167 C C . ASN B 1 340 ? -9.227 -32.75 -35.906 1 54.06 340 ASN B C 1
ATOM 10169 O O . ASN B 1 340 ? -9.5 -31.984 -36.844 1 54.06 340 ASN B O 1
ATOM 10173 N N . SER B 1 341 ? -10.172 -33.562 -35.438 1 58.25 341 SER B N 1
ATOM 10174 C CA . SER B 1 341 ? -11.539 -33.281 -35.875 1 58.25 341 SER B CA 1
ATOM 10175 C C . SER B 1 341 ? -12.258 -32.344 -34.938 1 58.25 341 SER B C 1
ATOM 10177 O O . SER B 1 341 ? -11.977 -32.344 -33.719 1 58.25 341 SER B O 1
ATOM 10179 N N . ILE B 1 342 ? -12.719 -31.094 -35.25 1 64.56 342 ILE B N 1
ATOM 10180 C CA . ILE B 1 342 ? -13.406 -30.016 -34.562 1 64.56 342 ILE B CA 1
ATOM 10181 C C . ILE B 1 342 ? -14.758 -30.5 -34.062 1 64.56 342 ILE B C 1
ATOM 10183 O O . ILE B 1 342 ? -15.75 -29.781 -34.125 1 64.56 342 ILE B O 1
ATOM 10187 N N . SER B 1 343 ? -14.867 -31.812 -33.688 1 81.44 343 SER B N 1
ATOM 10188 C CA . SER B 1 343 ? -16.156 -32.25 -33.188 1 81.44 343 SER B CA 1
ATOM 10189 C C . SER B 1 343 ? -16.312 -31.906 -31.703 1 81.44 343 SER B C 1
ATOM 10191 O O . SER B 1 343 ? -15.438 -32.219 -30.891 1 81.44 343 SER B O 1
ATOM 10193 N N . VAL B 1 344 ? -17.422 -31.219 -31.375 1 86.81 344 VAL B N 1
ATOM 10194 C CA . VAL B 1 344 ? -17.719 -30.766 -30.016 1 86.81 344 VAL B CA 1
ATOM 10195 C C . VAL B 1 344 ? -18.188 -31.938 -29.172 1 86.81 344 VAL B C 1
ATOM 10197 O O . VAL B 1 344 ? -19.109 -32.688 -29.562 1 86.81 344 VAL B O 1
ATOM 10200 N N . ILE B 1 345 ? -17.547 -32.219 -28 1 90.56 345 ILE B N 1
ATOM 10201 C CA . ILE B 1 345 ? -17.828 -33.375 -27.156 1 90.56 345 ILE B CA 1
ATOM 10202 C C . ILE B 1 345 ? -18.672 -32.906 -25.953 1 90.56 345 ILE B C 1
ATOM 10204 O O . ILE B 1 345 ? -19.328 -33.75 -25.297 1 90.56 345 ILE B O 1
ATOM 10208 N N . CYS B 1 346 ? -18.766 -31.625 -25.656 1 93.12 346 CYS B N 1
ATOM 10209 C CA . CYS B 1 346 ? -19.531 -31.125 -24.531 1 93.12 346 CYS B CA 1
ATOM 10210 C C . CYS B 1 346 ? -21 -30.906 -24.906 1 93.12 346 CYS B C 1
ATOM 10212 O O . CYS B 1 346 ? -21.312 -30.719 -26.094 1 93.12 346 CYS B O 1
ATOM 10214 N N . THR B 1 347 ? -21.906 -30.969 -23.938 1 93.25 347 THR B N 1
ATOM 10215 C CA . THR B 1 347 ? -23.328 -30.719 -24.172 1 93.25 347 THR B CA 1
ATOM 10216 C C . THR B 1 347 ? -23.547 -29.312 -24.719 1 93.25 347 THR B C 1
ATOM 10218 O O . THR B 1 347 ? -23.047 -28.328 -24.141 1 93.25 347 THR B O 1
ATOM 10221 N N . PRO B 1 348 ? -24.203 -29.234 -25.812 1 92.38 348 PRO B N 1
ATOM 10222 C CA . PRO B 1 348 ? -24.453 -27.891 -26.359 1 92.38 348 PRO B CA 1
ATOM 10223 C C . PRO B 1 348 ? -25.375 -27.062 -25.469 1 92.38 348 PRO B C 1
ATOM 10225 O O . PRO B 1 348 ? -26.375 -27.578 -24.953 1 92.38 348 PRO B O 1
ATOM 10228 N N . LEU B 1 349 ? -25.047 -25.828 -25.25 1 93.44 349 LEU B N 1
ATOM 10229 C CA . LEU B 1 349 ? -25.844 -24.875 -24.484 1 93.44 349 LEU B CA 1
ATOM 10230 C C . LEU B 1 349 ? -26.094 -23.594 -25.281 1 93.44 349 LEU B C 1
ATOM 10232 O O . LEU B 1 349 ? -25.594 -22.531 -24.922 1 93.44 349 LEU B O 1
ATOM 10236 N N . PRO B 1 350 ? -26.984 -23.688 -26.266 1 91.12 350 PRO B N 1
ATOM 10237 C CA . PRO B 1 350 ? -27.156 -22.594 -27.203 1 91.12 350 PRO B CA 1
ATOM 10238 C C . PRO B 1 350 ? -27.875 -21.391 -26.594 1 91.12 350 PRO B C 1
ATOM 10240 O O . PRO B 1 350 ? -27.781 -20.281 -27.109 1 91.12 350 PRO B O 1
ATOM 10243 N N . TYR B 1 351 ? -28.594 -21.547 -25.469 1 93.5 351 TYR B N 1
ATOM 10244 C CA . TYR B 1 351 ? -29.391 -20.453 -24.922 1 93.5 351 TYR B CA 1
ATOM 10245 C C . TYR B 1 351 ? -28.688 -19.812 -23.734 1 93.5 351 TYR B C 1
ATOM 10247 O O . TYR B 1 351 ? -29.141 -18.797 -23.188 1 93.5 351 TYR B O 1
ATOM 10255 N N . LEU B 1 352 ? -27.562 -20.422 -23.375 1 95.38 352 LEU B N 1
ATOM 10256 C CA . LEU B 1 352 ? -26.844 -19.922 -22.203 1 95.38 352 LEU B CA 1
ATOM 10257 C C . LEU B 1 352 ? -26.266 -18.531 -22.469 1 95.38 352 LEU B C 1
ATOM 10259 O O . LEU B 1 352 ? -25.594 -18.312 -23.469 1 95.38 352 LEU B O 1
ATOM 10263 N N . GLU B 1 353 ? -26.562 -17.578 -21.531 1 97.19 353 GLU B N 1
ATOM 10264 C CA . GLU B 1 353 ? -26.141 -16.188 -21.719 1 97.19 353 GLU B CA 1
ATOM 10265 C C . GLU B 1 353 ? -25.141 -15.781 -20.641 1 97.19 353 GLU B C 1
ATOM 10267 O O . GLU B 1 353 ? -24.219 -15 -20.891 1 97.19 353 GLU B O 1
ATOM 10272 N N . ASN B 1 354 ? -25.328 -16.219 -19.453 1 97.94 354 ASN B N 1
ATOM 10273 C CA . ASN B 1 354 ? -24.484 -15.859 -18.312 1 97.94 354 ASN B CA 1
ATOM 10274 C C . ASN B 1 354 ? -23.938 -17.094 -17.609 1 97.94 354 ASN B C 1
ATOM 10276 O O . ASN B 1 354 ? -24.688 -18.016 -17.297 1 97.94 354 ASN B O 1
ATOM 10280 N N . VAL B 1 355 ? -22.656 -17.109 -17.422 1 98 355 VAL B N 1
ATOM 10281 C CA . VAL B 1 355 ? -22.016 -18.203 -16.672 1 98 355 VAL B CA 1
ATOM 10282 C C . VAL B 1 355 ? -21.125 -17.625 -15.578 1 98 355 VAL B C 1
ATOM 10284 O O . VAL B 1 355 ? -20.328 -16.719 -15.828 1 98 355 VAL B O 1
ATOM 10287 N N . PHE B 1 356 ? -21.312 -18.109 -14.352 1 98.06 356 PHE B N 1
ATOM 10288 C CA . PHE B 1 356 ? -20.516 -17.672 -13.211 1 98.06 356 PHE B CA 1
ATOM 10289 C C . PHE B 1 356 ? -19.828 -18.859 -12.547 1 98.06 356 PHE B C 1
ATOM 10291 O O . PHE B 1 356 ? -20.484 -19.719 -11.969 1 98.06 356 PHE B O 1
ATOM 10298 N N . ILE B 1 357 ? -18.594 -18.953 -12.672 1 97.88 357 ILE B N 1
ATOM 10299 C CA . ILE B 1 357 ? -17.781 -19.969 -12.008 1 97.88 357 ILE B CA 1
ATOM 10300 C C . ILE B 1 357 ? -16.719 -19.297 -11.133 1 97.88 357 ILE B C 1
ATOM 10302 O O . ILE B 1 357 ? -15.523 -19.453 -11.359 1 97.88 357 ILE B O 1
ATOM 10306 N N . LYS B 1 358 ? -17.219 -18.688 -10.164 1 96.94 358 LYS B N 1
ATOM 10307 C CA . LYS B 1 358 ? -16.375 -17.875 -9.312 1 96.94 358 LYS B CA 1
ATOM 10308 C C . LYS B 1 358 ? -15.906 -18.641 -8.078 1 96.94 358 LYS B C 1
ATOM 10310 O O . LYS B 1 358 ? -16.641 -19.5 -7.57 1 96.94 358 LYS B O 1
ATOM 10315 N N . TYR B 1 359 ? -14.688 -18.375 -7.602 1 91.5 359 TYR B N 1
ATOM 10316 C CA . TYR B 1 359 ? -14.141 -18.875 -6.344 1 91.5 359 TYR B CA 1
ATOM 10317 C C . TYR B 1 359 ? -14.133 -20.406 -6.32 1 91.5 359 TYR B C 1
ATOM 10319 O O . TYR B 1 359 ? -14.641 -21.016 -5.379 1 91.5 359 TYR B O 1
ATOM 10327 N N . ASN B 1 360 ? -13.703 -20.906 -7.414 1 94.31 360 ASN B N 1
ATOM 10328 C CA . ASN B 1 360 ? -13.352 -22.312 -7.488 1 94.31 360 ASN B CA 1
ATOM 10329 C C . ASN B 1 360 ? -11.844 -22.516 -7.387 1 94.31 360 ASN B C 1
ATOM 10331 O O . ASN B 1 360 ? -11.141 -21.703 -6.797 1 94.31 360 ASN B O 1
ATOM 10335 N N . ASN B 1 361 ? -11.328 -23.688 -7.891 1 86.75 361 ASN B N 1
ATOM 10336 C CA . ASN B 1 361 ? -9.906 -23.984 -7.859 1 86.75 361 ASN B CA 1
ATOM 10337 C C . ASN B 1 361 ? -9.344 -24.188 -9.266 1 86.75 361 ASN B C 1
ATOM 10339 O O . ASN B 1 361 ? -8.477 -25.031 -9.469 1 86.75 361 ASN B O 1
ATOM 10343 N N . ILE B 1 362 ? -9.891 -23.391 -10.117 1 91.62 362 ILE B N 1
ATOM 10344 C CA . ILE B 1 362 ? -9.484 -23.594 -11.508 1 91.62 362 ILE B CA 1
ATOM 10345 C C . ILE B 1 362 ? -8.062 -23.078 -11.711 1 91.62 362 ILE B C 1
ATOM 10347 O O . ILE B 1 362 ? -7.781 -21.906 -11.484 1 91.62 362 ILE B O 1
ATOM 10351 N N . PHE B 1 363 ? -7.203 -23.938 -12.141 1 81.56 363 PHE B N 1
ATOM 10352 C CA . PHE B 1 363 ? -5.824 -23.5 -12.336 1 81.56 363 PHE B CA 1
ATOM 10353 C C . PHE B 1 363 ? -5.461 -23.516 -13.82 1 81.56 363 PHE B C 1
ATOM 10355 O O . PHE B 1 363 ? -4.457 -22.938 -14.219 1 81.56 363 PHE B O 1
ATOM 10362 N N . GLN B 1 364 ? -6.312 -24.188 -14.602 1 83.19 364 GLN B N 1
ATOM 10363 C CA . GLN B 1 364 ? -6.008 -24.281 -16.016 1 83.19 364 GLN B CA 1
ATOM 10364 C C . GLN B 1 364 ? -7.27 -24.156 -16.859 1 83.19 364 GLN B C 1
ATOM 10366 O O . GLN B 1 364 ? -8.297 -24.75 -16.547 1 83.19 364 GLN B O 1
ATOM 10371 N N . LEU B 1 365 ? -7.219 -23.328 -17.781 1 89.5 365 LEU B N 1
ATOM 10372 C CA . LEU B 1 365 ? -8.234 -23.219 -18.828 1 89.5 365 LEU B CA 1
ATOM 10373 C C . LEU B 1 365 ? -7.723 -23.781 -20.156 1 89.5 365 LEU B C 1
ATOM 10375 O O . LEU B 1 365 ? -6.895 -23.156 -20.828 1 89.5 365 LEU B O 1
ATOM 10379 N N . GLU B 1 366 ? -8.25 -24.875 -20.609 1 88.81 366 GLU B N 1
ATOM 10380 C CA . GLU B 1 366 ? -7.781 -25.516 -21.844 1 88.81 366 GLU B CA 1
ATOM 10381 C C . GLU B 1 366 ? -8.344 -24.828 -23.078 1 88.81 366 GLU B C 1
ATOM 10383 O O . GLU B 1 366 ? -9.32 -24.078 -22.984 1 88.81 366 GLU B O 1
ATOM 10388 N N . SER B 1 367 ? -7.742 -25.078 -24.156 1 90.19 367 SER B N 1
ATOM 10389 C CA . SER B 1 367 ? -8.227 -24.516 -25.422 1 90.19 367 SER B CA 1
ATOM 10390 C C . SER B 1 367 ? -9.625 -25.031 -25.75 1 90.19 367 SER B C 1
ATOM 10392 O O . SER B 1 367 ? -9.938 -26.188 -25.5 1 90.19 367 SER B O 1
ATOM 10394 N N . TYR B 1 368 ? -10.57 -24.25 -26.172 1 92.38 368 TYR B N 1
ATOM 10395 C CA . TYR B 1 368 ? -11.914 -24.562 -26.672 1 92.38 368 TYR B CA 1
ATOM 10396 C C . TYR B 1 368 ? -12.82 -25 -25.516 1 92.38 368 TYR B C 1
ATOM 10398 O O . TYR B 1 368 ? -13.758 -25.766 -25.734 1 92.38 368 TYR B O 1
ATOM 10406 N N . ALA B 1 369 ? -12.477 -24.547 -24.328 1 92.75 369 ALA B N 1
ATOM 10407 C CA . ALA B 1 369 ? -13.227 -24.953 -23.156 1 92.75 369 ALA B CA 1
ATOM 10408 C C . ALA B 1 369 ? -14.672 -24.453 -23.219 1 92.75 369 ALA B C 1
ATOM 10410 O O . ALA B 1 369 ? -15.57 -25.062 -22.625 1 92.75 369 ALA B O 1
ATOM 10411 N N . PHE B 1 370 ? -14.984 -23.375 -24.078 1 95.19 370 PHE B N 1
ATOM 10412 C CA . PHE B 1 370 ? -16.312 -22.766 -24.047 1 95.19 370 PHE B CA 1
ATOM 10413 C C . PHE B 1 370 ? -16.922 -22.766 -25.453 1 95.19 370 PHE B C 1
ATOM 10415 O O . PHE B 1 370 ? -17.891 -22.047 -25.703 1 95.19 370 PHE B O 1
ATOM 10422 N N . VAL B 1 371 ? -16.484 -23.578 -26.344 1 93.56 371 VAL B N 1
ATOM 10423 C CA . VAL B 1 371 ? -16.875 -23.547 -27.75 1 93.56 371 VAL B CA 1
ATOM 10424 C C . VAL B 1 371 ? -18.344 -23.922 -27.906 1 93.56 371 VAL B C 1
ATOM 10426 O O . VAL B 1 371 ? -19.016 -23.484 -28.828 1 93.56 371 VAL B O 1
ATOM 10429 N N . HIS B 1 372 ? -18.953 -24.656 -26.906 1 93.62 372 HIS B N 1
ATOM 10430 C CA . HIS B 1 372 ? -20.328 -25.172 -26.953 1 93.62 372 HIS B CA 1
ATOM 10431 C C . HIS B 1 372 ? -21.328 -24.141 -26.438 1 93.62 372 HIS B C 1
ATOM 10433 O O . HIS B 1 372 ? -22.531 -24.375 -26.469 1 93.62 372 HIS B O 1
ATOM 10439 N N . MET B 1 373 ? -20.828 -22.969 -25.984 1 95.19 373 MET B N 1
ATOM 10440 C CA . MET B 1 373 ? -21.672 -21.891 -25.469 1 95.19 373 MET B CA 1
ATOM 10441 C C . MET B 1 373 ? -21.641 -20.672 -26.391 1 95.19 373 MET B C 1
ATOM 10443 O O . MET B 1 373 ? -21.281 -19.578 -25.984 1 95.19 373 MET B O 1
ATOM 10447 N N . LYS B 1 374 ? -22.156 -20.75 -27.516 1 92.44 374 LYS B N 1
ATOM 10448 C CA . LYS B 1 374 ? -21.969 -19.812 -28.609 1 92.44 374 LYS B CA 1
ATOM 10449 C C . LYS B 1 374 ? -22.641 -18.469 -28.312 1 92.44 374 LYS B C 1
ATOM 10451 O O . LYS B 1 374 ? -22.188 -17.422 -28.781 1 92.44 374 LYS B O 1
ATOM 10456 N N . ASN B 1 375 ? -23.688 -18.453 -27.469 1 95.31 375 ASN B N 1
ATOM 10457 C CA . ASN B 1 375 ? -24.438 -17.219 -27.234 1 95.31 375 ASN B CA 1
ATOM 10458 C C . ASN B 1 375 ? -24.094 -16.609 -25.875 1 95.31 375 ASN B C 1
ATOM 10460 O O . ASN B 1 375 ? -24.812 -15.734 -25.391 1 95.31 375 ASN B O 1
ATOM 10464 N N . LEU B 1 376 ? -23 -17.109 -25.344 1 97.19 376 LEU B N 1
ATOM 10465 C CA . LEU B 1 376 ? -22.578 -16.609 -24.047 1 97.19 376 LEU B CA 1
ATOM 10466 C C . LEU B 1 376 ? -22.281 -15.109 -24.109 1 97.19 376 LEU B C 1
ATOM 10468 O O . LEU B 1 376 ? -21.609 -14.648 -25.031 1 97.19 376 LEU B O 1
ATOM 10472 N N . ARG B 1 377 ? -22.828 -14.328 -23.141 1 98 377 ARG B N 1
ATOM 10473 C CA . ARG B 1 377 ? -22.641 -12.883 -23.094 1 98 377 ARG B CA 1
ATOM 10474 C C . ARG B 1 377 ? -21.734 -12.484 -21.938 1 98 377 ARG B C 1
ATOM 10476 O O . ARG B 1 377 ? -20.922 -11.57 -22.047 1 98 377 ARG B O 1
ATOM 10483 N N . LYS B 1 378 ? -21.891 -13.141 -20.875 1 98.38 378 LYS B N 1
ATOM 10484 C CA . LYS B 1 378 ? -21.094 -12.836 -19.688 1 98.38 378 LYS B CA 1
ATOM 10485 C C . LYS B 1 378 ? -20.438 -14.094 -19.141 1 98.38 378 LYS B C 1
ATOM 10487 O O . LYS B 1 378 ? -21.094 -15.117 -18.953 1 98.38 378 LYS B O 1
ATOM 10492 N N . LEU B 1 379 ? -19.172 -14.055 -18.969 1 98.31 379 LEU B N 1
ATOM 10493 C CA . LEU B 1 379 ? -18.406 -15.117 -18.344 1 98.31 379 LEU B CA 1
ATOM 10494 C C . LEU B 1 379 ? -17.578 -14.57 -17.172 1 98.31 379 LEU B C 1
ATOM 10496 O O . LEU B 1 379 ? -16.734 -13.695 -17.375 1 98.31 379 LEU B O 1
ATOM 10500 N N . ASP B 1 380 ? -17.812 -15.023 -15.977 1 98.25 380 ASP B N 1
ATOM 10501 C CA . ASP B 1 380 ? -17.109 -14.539 -14.789 1 98.25 380 ASP B CA 1
ATOM 10502 C C . ASP B 1 380 ? -16.344 -15.664 -14.102 1 98.25 380 ASP B C 1
ATOM 10504 O O . ASP B 1 380 ? -16.938 -16.578 -13.531 1 98.25 380 ASP B O 1
ATOM 10508 N N . LEU B 1 381 ? -15.086 -15.617 -14.188 1 97.75 381 LEU B N 1
ATOM 10509 C CA . LEU B 1 381 ? -14.203 -16.609 -13.586 1 97.75 381 LEU B CA 1
ATOM 10510 C C . LEU B 1 381 ? -13.398 -16 -12.445 1 97.75 381 LEU B C 1
ATOM 10512 O O . LEU B 1 381 ? -12.266 -16.406 -12.195 1 97.75 381 LEU B O 1
ATOM 10516 N N . THR B 1 382 ? -13.977 -15.086 -11.766 1 96.44 382 THR B N 1
ATOM 10517 C CA . THR B 1 382 ? -13.305 -14.344 -10.703 1 96.44 382 THR B CA 1
ATOM 10518 C C . THR B 1 382 ? -12.93 -15.273 -9.547 1 96.44 382 THR B C 1
ATOM 10520 O O . THR B 1 382 ? -13.719 -16.141 -9.164 1 96.44 382 THR B O 1
ATOM 10523 N N . GLY B 1 383 ? -11.766 -15.055 -8.977 1 91.62 383 GLY B N 1
ATOM 10524 C CA . GLY B 1 383 ? -11.406 -15.688 -7.719 1 91.62 383 GLY B CA 1
ATOM 10525 C C . GLY B 1 383 ? -10.984 -17.141 -7.879 1 91.62 383 GLY B C 1
ATOM 10526 O O . GLY B 1 383 ? -11.281 -17.969 -7.02 1 91.62 383 GLY B O 1
ATOM 10527 N N . ASN B 1 384 ? -10.422 -17.484 -9.07 1 92.69 384 ASN B N 1
ATOM 10528 C CA . ASN B 1 384 ? -9.836 -18.812 -9.281 1 92.69 384 ASN B CA 1
ATOM 10529 C C . ASN B 1 384 ? -8.312 -18.766 -9.203 1 92.69 384 ASN B C 1
ATOM 10531 O O . ASN B 1 384 ? -7.738 -17.828 -8.656 1 92.69 384 ASN B O 1
ATOM 10535 N N . ASP B 1 385 ? -7.672 -19.922 -9.641 1 86.25 385 ASP B N 1
ATOM 10536 C CA . ASP B 1 385 ? -6.215 -20.016 -9.57 1 86.25 385 ASP B CA 1
ATOM 10537 C C . ASP B 1 385 ? -5.609 -20.125 -10.969 1 86.25 385 ASP B C 1
ATOM 10539 O O . ASP B 1 385 ? -4.68 -20.906 -11.188 1 86.25 385 ASP B O 1
ATOM 10543 N N . ILE B 1 386 ? -6.223 -19.359 -11.82 1 89.81 386 ILE B N 1
ATOM 10544 C CA . ILE B 1 386 ? -5.758 -19.438 -13.203 1 89.81 386 ILE B CA 1
ATOM 10545 C C . ILE B 1 386 ? -4.375 -18.812 -13.32 1 89.81 386 ILE B C 1
ATOM 10547 O O . ILE B 1 386 ? -4.219 -17.594 -13.109 1 89.81 386 ILE B O 1
ATOM 10551 N N . LEU B 1 387 ? -3.479 -19.625 -13.656 1 80.25 387 LEU B N 1
ATOM 10552 C CA . LEU B 1 387 ? -2.098 -19.172 -13.734 1 80.25 387 LEU B CA 1
ATOM 10553 C C . LEU B 1 387 ? -1.73 -18.797 -15.172 1 80.25 387 LEU B C 1
ATOM 10555 O O . LEU B 1 387 ? -1.065 -17.797 -15.406 1 80.25 387 LEU B O 1
ATOM 10559 N N . ARG B 1 388 ? -2.125 -19.734 -16.109 1 77.25 388 ARG B N 1
ATOM 10560 C CA . ARG B 1 388 ? -1.812 -19.531 -17.516 1 77.25 388 ARG B CA 1
ATOM 10561 C C . ARG B 1 388 ? -3.043 -19.75 -18.391 1 77.25 388 ARG B C 1
ATOM 10563 O O . ARG B 1 388 ? -3.857 -20.641 -18.109 1 77.25 388 ARG B O 1
ATOM 10570 N N . LEU B 1 389 ? -3.158 -18.891 -19.312 1 83.31 389 LEU B N 1
ATOM 10571 C CA . LEU B 1 389 ? -4.184 -19.094 -20.328 1 83.31 389 LEU B CA 1
ATOM 10572 C C . LEU B 1 389 ? -3.623 -19.859 -21.516 1 83.31 389 LEU B C 1
ATOM 10574 O O . LEU B 1 389 ? -2.494 -19.609 -21.953 1 83.31 389 LEU B O 1
ATOM 10578 N N . SER B 1 390 ? -4.312 -20.859 -21.891 1 84.81 390 SER B N 1
ATOM 10579 C CA . SER B 1 390 ? -3.918 -21.594 -23.094 1 84.81 390 SER B CA 1
ATOM 10580 C C . SER B 1 390 ? -3.969 -20.703 -24.312 1 84.81 390 SER B C 1
ATOM 10582 O O . SER B 1 390 ? -4.289 -19.516 -24.219 1 84.81 390 SER B O 1
ATOM 10584 N N . LYS B 1 391 ? -3.646 -21.172 -25.469 1 83 391 LYS B N 1
ATOM 10585 C CA . LYS B 1 391 ? -3.525 -20.391 -26.703 1 83 391 LYS B CA 1
ATOM 10586 C C . LYS B 1 391 ? -4.891 -19.875 -27.156 1 83 391 LYS B C 1
ATOM 10588 O O . LYS B 1 391 ? -5.02 -18.734 -27.594 1 83 391 LYS B O 1
ATOM 10593 N N . ARG B 1 392 ? -6 -20.797 -26.969 1 89.5 392 ARG B N 1
ATOM 10594 C CA . ARG B 1 392 ? -7.312 -20.406 -27.469 1 89.5 392 ARG B CA 1
ATOM 10595 C C . ARG B 1 392 ? -8.414 -20.812 -26.5 1 89.5 392 ARG B C 1
ATOM 10597 O O . ARG B 1 392 ? -9.375 -21.484 -26.875 1 89.5 392 ARG B O 1
ATOM 10604 N N . PRO B 1 393 ? -8.375 -20.297 -25.312 1 91.25 393 PRO B N 1
ATOM 10605 C CA . PRO B 1 393 ? -9.367 -20.719 -24.312 1 91.25 393 PRO B CA 1
ATOM 10606 C C . PRO B 1 393 ? -10.766 -20.203 -24.609 1 91.25 393 PRO B C 1
ATOM 10608 O O . PRO B 1 393 ? -11.758 -20.828 -24.25 1 91.25 393 PRO B O 1
ATOM 10611 N N . PHE B 1 394 ? -10.906 -19.047 -25.406 1 94.25 394 PHE B N 1
ATOM 10612 C CA . PHE B 1 394 ? -12.203 -18.422 -25.594 1 94.25 394 PHE B CA 1
ATOM 10613 C C . PHE B 1 394 ? -12.648 -18.5 -27.047 1 94.25 394 PHE B C 1
ATOM 10615 O O . PHE B 1 394 ? -13.461 -17.703 -27.516 1 94.25 394 PHE B O 1
ATOM 10622 N N . HIS B 1 395 ? -12.078 -19.469 -27.688 1 91 395 HIS B N 1
ATOM 10623 C CA . HIS B 1 395 ? -12.453 -19.641 -29.078 1 91 395 HIS B CA 1
ATOM 10624 C C . HIS B 1 395 ? -13.938 -19.984 -29.219 1 91 395 HIS B C 1
ATOM 10626 O O . HIS B 1 395 ? -14.469 -20.766 -28.438 1 91 395 HIS B O 1
ATOM 10632 N N . GLY B 1 396 ? -14.672 -19.328 -30.109 1 91.81 396 GLY B N 1
ATOM 10633 C CA . GLY B 1 396 ? -16.078 -19.625 -30.375 1 91.81 396 GLY B CA 1
ATOM 10634 C C . GLY B 1 396 ? -17.031 -18.672 -29.688 1 91.81 396 GLY B C 1
ATOM 10635 O O . GLY B 1 396 ? -18.219 -18.625 -30.016 1 91.81 396 GLY B O 1
ATOM 10636 N N . LEU B 1 397 ? -16.562 -17.844 -28.797 1 95.5 397 LEU B N 1
ATOM 10637 C CA . LEU B 1 397 ? -17.438 -16.953 -28.031 1 95.5 397 LEU B CA 1
ATOM 10638 C C . LEU B 1 397 ? -17.531 -15.594 -28.719 1 95.5 397 LEU B C 1
ATOM 10640 O O . LEU B 1 397 ? -17.188 -14.562 -28.141 1 95.5 397 LEU B O 1
ATOM 10644 N N . HIS B 1 398 ? -18.188 -15.516 -29.828 1 93.31 398 HIS B N 1
ATOM 10645 C CA . HIS B 1 398 ? -18.25 -14.32 -30.656 1 93.31 398 HIS B CA 1
ATOM 10646 C C . HIS B 1 398 ? -19.219 -13.297 -30.062 1 93.31 398 HIS B C 1
ATOM 10648 O O . HIS B 1 398 ? -19.109 -12.102 -30.344 1 93.31 398 HIS B O 1
ATOM 10654 N N . ASN B 1 399 ? -20.094 -13.789 -29.156 1 95.62 399 ASN B N 1
ATOM 10655 C CA . ASN B 1 399 ? -21.109 -12.891 -28.625 1 95.62 399 ASN B CA 1
ATOM 10656 C C . ASN B 1 399 ? -20.75 -12.445 -27.203 1 95.62 399 ASN B C 1
ATOM 10658 O O . ASN B 1 399 ? -21.516 -11.703 -26.578 1 95.62 399 ASN B O 1
ATOM 10662 N N . LEU B 1 400 ? -19.594 -12.875 -26.734 1 97.5 400 LEU B N 1
ATOM 10663 C CA . LEU B 1 400 ? -19.219 -12.539 -25.375 1 97.5 400 LEU B CA 1
ATOM 10664 C C . LEU B 1 400 ? -19 -11.039 -25.219 1 97.5 400 LEU B C 1
ATOM 10666 O O . LEU B 1 400 ? -18.234 -10.438 -25.984 1 97.5 400 LEU B O 1
ATOM 10670 N N . SER B 1 401 ? -19.703 -10.422 -24.281 1 97.69 401 SER B N 1
ATOM 10671 C CA . SER B 1 401 ? -19.609 -8.977 -24.078 1 97.69 401 SER B CA 1
ATOM 10672 C C . SER B 1 401 ? -18.828 -8.641 -22.812 1 97.69 401 SER B C 1
ATOM 10674 O O . SER B 1 401 ? -18.156 -7.613 -22.75 1 97.69 401 SER B O 1
ATOM 10676 N N . HIS B 1 402 ? -18.953 -9.492 -21.812 1 98.25 402 HIS B N 1
ATOM 10677 C CA . HIS B 1 402 ? -18.281 -9.242 -20.531 1 98.25 402 HIS B CA 1
ATOM 10678 C C . HIS B 1 402 ? -17.453 -10.445 -20.109 1 98.25 402 HIS B C 1
ATOM 10680 O O . HIS B 1 402 ? -17.984 -11.539 -19.906 1 98.25 402 HIS B O 1
ATOM 10686 N N . LEU B 1 403 ? -16.188 -10.258 -20 1 98.12 403 LEU B N 1
ATOM 10687 C CA . LEU B 1 403 ? -15.281 -11.289 -19.5 1 98.12 403 LEU B CA 1
ATOM 10688 C C . LEU B 1 403 ? -14.586 -10.836 -18.234 1 98.12 403 LEU B C 1
ATOM 10690 O O . LEU B 1 403 ? -13.875 -9.828 -18.234 1 98.12 403 LEU B O 1
ATOM 10694 N N . VAL B 1 404 ? -14.781 -11.555 -17.141 1 98.25 404 VAL B N 1
ATOM 10695 C CA . VAL B 1 404 ? -14.203 -11.18 -15.852 1 98.25 404 VAL B CA 1
ATOM 10696 C C . VAL B 1 404 ? -13.227 -12.258 -15.398 1 98.25 404 VAL B C 1
ATOM 10698 O O . VAL B 1 404 ? -13.617 -13.391 -15.125 1 98.25 404 VAL B O 1
ATOM 10701 N N . LEU B 1 405 ? -11.961 -11.914 -15.383 1 97 405 LEU B N 1
ATOM 10702 C CA . LEU B 1 405 ? -10.891 -12.789 -14.93 1 97 405 LEU B CA 1
ATOM 10703 C C . LEU B 1 405 ? -10.164 -12.188 -13.734 1 97 405 LEU B C 1
ATOM 10705 O O . LEU B 1 405 ? -8.953 -12.359 -13.578 1 97 405 LEU B O 1
ATOM 10709 N N . ALA B 1 406 ? -10.867 -11.484 -12.984 1 96.25 406 ALA B N 1
ATOM 10710 C CA . ALA B 1 406 ? -10.289 -10.758 -11.859 1 96.25 406 ALA B CA 1
ATOM 10711 C C . ALA B 1 406 ? -9.93 -11.711 -10.719 1 96.25 406 ALA B C 1
ATOM 10713 O O . ALA B 1 406 ? -10.484 -12.812 -10.617 1 96.25 406 ALA B O 1
ATOM 10714 N N . ASN B 1 407 ? -8.922 -11.328 -9.883 1 91.06 407 ASN B N 1
ATOM 10715 C CA . ASN B 1 407 ? -8.539 -12.039 -8.664 1 91.06 407 ASN B CA 1
ATOM 10716 C C . ASN B 1 407 ? -8.078 -13.461 -8.969 1 91.06 407 ASN B C 1
ATOM 10718 O O . ASN B 1 407 ? -8.555 -14.422 -8.352 1 91.06 407 ASN B O 1
ATOM 10722 N N . ASN B 1 408 ? -7.297 -13.578 -10.039 1 92.62 408 ASN B N 1
ATOM 10723 C CA . ASN B 1 408 ? -6.562 -14.797 -10.352 1 92.62 408 ASN B CA 1
ATOM 10724 C C . ASN B 1 408 ? -5.059 -14.609 -10.156 1 92.62 408 ASN B C 1
ATOM 10726 O O . ASN B 1 408 ? -4.629 -13.758 -9.383 1 92.62 408 ASN B O 1
ATOM 10730 N N . VAL B 1 409 ? -4.262 -15.531 -10.766 1 85.94 409 VAL B N 1
ATOM 10731 C CA . VAL B 1 409 ? -2.816 -15.422 -10.609 1 85.94 409 VAL B CA 1
ATOM 10732 C C . VAL B 1 409 ? -2.143 -15.43 -11.977 1 85.94 409 VAL B C 1
ATOM 10734 O O . VAL B 1 409 ? -1.095 -16.047 -12.156 1 85.94 409 VAL B O 1
ATOM 10737 N N . ILE B 1 410 ? -2.791 -14.711 -12.852 1 88.75 410 ILE B N 1
ATOM 10738 C CA . ILE B 1 410 ? -2.26 -14.68 -14.211 1 88.75 410 ILE B CA 1
ATOM 10739 C C . ILE B 1 410 ? -0.981 -13.844 -14.242 1 88.75 410 ILE B C 1
ATOM 10741 O O . ILE B 1 410 ? -0.975 -12.688 -13.812 1 88.75 410 ILE B O 1
ATOM 10745 N N . ARG B 1 411 ? 0.076 -14.375 -14.773 1 81.44 411 ARG B N 1
ATOM 10746 C CA . ARG B 1 411 ? 1.366 -13.695 -14.742 1 81.44 411 ARG B CA 1
ATOM 10747 C C . ARG B 1 411 ? 1.718 -13.125 -16.109 1 81.44 411 ARG B C 1
ATOM 10749 O O . ARG B 1 411 ? 2.441 -12.125 -16.203 1 81.44 411 ARG B O 1
ATOM 10756 N N . SER B 1 412 ? 1.311 -13.859 -17.156 1 81.25 412 SER B N 1
ATOM 10757 C CA . SER B 1 412 ? 1.645 -13.398 -18.5 1 81.25 412 SER B CA 1
ATOM 10758 C C . SER B 1 412 ? 0.536 -13.742 -19.484 1 81.25 412 SER B C 1
ATOM 10760 O O . SER B 1 412 ? -0.221 -14.688 -19.281 1 81.25 412 SER B O 1
ATOM 10762 N N . LEU B 1 413 ? 0.432 -12.891 -20.391 1 82.75 413 LEU B N 1
ATOM 10763 C CA . LEU B 1 413 ? -0.468 -13.141 -21.5 1 82.75 413 LEU B CA 1
ATOM 10764 C C . LEU B 1 413 ? 0.318 -13.469 -22.766 1 82.75 413 LEU B C 1
ATOM 10766 O O . LEU B 1 413 ? 1.324 -12.82 -23.062 1 82.75 413 LEU B O 1
ATOM 10770 N N . ASN B 1 414 ? 0.107 -14.664 -23.328 1 70.19 414 ASN B N 1
ATOM 10771 C CA . ASN B 1 414 ? 0.82 -15.156 -24.5 1 70.19 414 ASN B CA 1
ATOM 10772 C C . ASN B 1 414 ? 0.887 -14.094 -25.594 1 70.19 414 ASN B C 1
ATOM 10774 O O . ASN B 1 414 ? 0.059 -13.18 -25.641 1 70.19 414 ASN B O 1
ATOM 10778 N N . VAL B 1 415 ? 1.927 -14.25 -26.438 1 62.62 415 VAL B N 1
ATOM 10779 C CA . VAL B 1 415 ? 2.146 -13.328 -27.547 1 62.62 415 VAL B CA 1
ATOM 10780 C C . VAL B 1 415 ? 0.957 -13.383 -28.516 1 62.62 415 VAL B C 1
ATOM 10782 O O . VAL B 1 415 ? 0.54 -12.352 -29.047 1 62.62 415 VAL B O 1
ATOM 10785 N N . GLN B 1 416 ? 0.499 -14.672 -28.609 1 72.19 416 GLN B N 1
ATOM 10786 C CA . GLN B 1 416 ? -0.747 -14.758 -29.359 1 72.19 416 GLN B CA 1
ATOM 10787 C C . GLN B 1 416 ? -1.95 -14.461 -28.469 1 72.19 416 GLN B C 1
ATOM 10789 O O . GLN B 1 416 ? -2.244 -15.211 -27.547 1 72.19 416 GLN B O 1
ATOM 10794 N N . SER B 1 417 ? -2.502 -13.359 -28.469 1 79.06 417 SER B N 1
ATOM 10795 C CA . SER B 1 417 ? -3.533 -12.852 -27.562 1 79.06 417 SER B CA 1
ATOM 10796 C C . SER B 1 417 ? -4.664 -13.859 -27.406 1 79.06 417 SER B C 1
ATOM 10798 O O . SER B 1 417 ? -5.301 -14.258 -28.375 1 79.06 417 SER B O 1
ATOM 10800 N N . PRO B 1 418 ? -4.883 -14.352 -26.219 1 87.5 418 PRO B N 1
ATOM 10801 C CA . PRO B 1 418 ? -6.012 -15.234 -25.953 1 87.5 418 PRO B CA 1
ATOM 10802 C C . PRO B 1 418 ? -7.363 -14.547 -26.141 1 87.5 418 PRO B C 1
ATOM 10804 O O . PRO B 1 418 ? -8.398 -15.219 -26.188 1 87.5 418 PRO B O 1
ATOM 10807 N N . PHE B 1 419 ? -7.414 -13.18 -26.406 1 92.38 419 PHE B N 1
ATOM 10808 C CA . PHE B 1 419 ? -8.656 -12.422 -26.469 1 92.38 419 PHE B CA 1
ATOM 10809 C C . PHE B 1 419 ? -8.984 -12.031 -27.906 1 92.38 419 PHE B C 1
ATOM 10811 O O . PHE B 1 419 ? -10.062 -11.5 -28.188 1 92.38 419 PHE B O 1
ATOM 10818 N N . SER B 1 420 ? -8.109 -12.297 -28.844 1 88.75 420 SER B N 1
ATOM 10819 C CA . SER B 1 420 ? -8.219 -11.836 -30.219 1 88.75 420 SER B CA 1
ATOM 10820 C C . SER B 1 420 ? -9.539 -12.273 -30.859 1 88.75 420 SER B C 1
ATOM 10822 O O . SER B 1 420 ? -10.133 -11.539 -31.656 1 88.75 420 SER B O 1
ATOM 10824 N N . PRO B 1 421 ? -10.102 -13.492 -30.438 1 90.38 421 PRO B N 1
ATOM 10825 C CA . PRO B 1 421 ? -11.359 -13.93 -31.062 1 90.38 421 PRO B CA 1
ATOM 10826 C C . PRO B 1 421 ? -12.578 -13.18 -30.516 1 90.38 421 PRO B C 1
ATOM 10828 O O . PRO B 1 421 ? -13.672 -13.297 -31.062 1 90.38 421 PRO B O 1
ATOM 10831 N N . LEU B 1 422 ? -12.461 -12.398 -29.5 1 94.56 422 LEU B N 1
ATOM 10832 C CA . LEU B 1 422 ? -13.586 -11.758 -28.828 1 94.56 422 LEU B CA 1
ATOM 10833 C C . LEU B 1 422 ? -13.828 -10.359 -29.406 1 94.56 422 LEU B C 1
ATOM 10835 O O . LEU B 1 422 ? -13.727 -9.367 -28.672 1 94.56 422 LEU B O 1
ATOM 10839 N N . GLU B 1 423 ? -14.32 -10.242 -30.578 1 92.38 423 GLU B N 1
ATOM 10840 C CA . GLU B 1 423 ? -14.461 -8.984 -31.297 1 92.38 423 GLU B CA 1
ATOM 10841 C C . GLU B 1 423 ? -15.555 -8.109 -30.703 1 92.38 423 GLU B C 1
ATOM 10843 O O . GLU B 1 423 ? -15.5 -6.883 -30.797 1 92.38 423 GLU B O 1
ATOM 10848 N N . ASN B 1 424 ? -16.5 -8.734 -30 1 95.62 424 ASN B N 1
ATOM 10849 C CA . ASN B 1 424 ? -17.625 -7.973 -29.484 1 95.62 424 ASN B CA 1
ATOM 10850 C C . ASN B 1 424 ? -17.484 -7.711 -27.984 1 95.62 424 ASN B C 1
ATOM 10852 O O . ASN B 1 424 ? -18.422 -7.234 -27.344 1 95.62 424 ASN B O 1
ATOM 10856 N N . LEU B 1 425 ? -16.312 -8.008 -27.453 1 97.06 425 LEU B N 1
ATOM 10857 C CA . LEU B 1 425 ? -16.062 -7.828 -26.031 1 97.06 425 LEU B CA 1
ATOM 10858 C C . LEU B 1 425 ? -16.172 -6.355 -25.641 1 97.06 425 LEU B C 1
ATOM 10860 O O . LEU B 1 425 ? -15.57 -5.496 -26.297 1 97.06 425 LEU B O 1
ATOM 10864 N N . LYS B 1 426 ? -16.953 -6.039 -24.641 1 98.06 426 LYS B N 1
ATOM 10865 C CA . LYS B 1 426 ? -17.172 -4.664 -24.188 1 98.06 426 LYS B CA 1
ATOM 10866 C C . LYS B 1 426 ? -16.391 -4.379 -22.906 1 98.06 426 LYS B C 1
ATOM 10868 O O . LYS B 1 426 ? -15.938 -3.25 -22.688 1 98.06 426 LYS B O 1
ATOM 10873 N N . SER B 1 427 ? -16.281 -5.34 -22.078 1 98.25 427 SER B N 1
ATOM 10874 C CA . SER B 1 427 ? -15.539 -5.16 -20.828 1 98.25 427 SER B CA 1
ATOM 10875 C C . SER B 1 427 ? -14.617 -6.344 -20.562 1 98.25 427 SER B C 1
ATOM 10877 O O . SER B 1 427 ? -15.023 -7.5 -20.719 1 98.25 427 SER B O 1
ATOM 10879 N N . LEU B 1 428 ? -13.383 -6.098 -20.234 1 98 428 LEU B N 1
ATOM 10880 C CA . LEU B 1 428 ? -12.375 -7.086 -19.859 1 98 428 LEU B CA 1
ATOM 10881 C C . LEU B 1 428 ? -11.773 -6.746 -18.5 1 98 428 LEU B C 1
ATOM 10883 O O . LEU B 1 428 ? -11.055 -5.754 -18.359 1 98 428 LEU B O 1
ATOM 10887 N N . MET B 1 429 ? -12.086 -7.531 -17.516 1 98.25 429 MET B N 1
ATOM 10888 C CA . MET B 1 429 ? -11.633 -7.281 -16.141 1 98.25 429 MET B CA 1
ATOM 10889 C C . MET B 1 429 ? -10.484 -8.211 -15.773 1 98.25 429 MET B C 1
ATOM 10891 O O . MET B 1 429 ? -10.68 -9.414 -15.594 1 98.25 429 MET B O 1
ATOM 10895 N N . LEU B 1 430 ? -9.305 -7.688 -15.602 1 96.94 430 LEU B N 1
ATOM 10896 C CA . LEU B 1 430 ? -8.109 -8.445 -15.242 1 96.94 430 LEU B CA 1
ATOM 10897 C C . LEU B 1 430 ? -7.523 -7.941 -13.93 1 96.94 430 LEU B C 1
ATOM 10899 O O . LEU B 1 430 ? -6.324 -8.086 -13.68 1 96.94 430 LEU B O 1
ATOM 10903 N N . ARG B 1 431 ? -8.359 -7.352 -13.164 1 96.94 431 ARG B N 1
ATOM 10904 C CA . ARG B 1 431 ? -7.93 -6.723 -11.922 1 96.94 431 ARG B CA 1
ATOM 10905 C C . ARG B 1 431 ? -7.391 -7.766 -10.945 1 96.94 431 ARG B C 1
ATOM 10907 O O . ARG B 1 431 ? -7.945 -8.859 -10.828 1 96.94 431 ARG B O 1
ATOM 10914 N N . ASN B 1 432 ? -6.293 -7.449 -10.156 1 91.06 432 ASN B N 1
ATOM 10915 C CA . ASN B 1 432 ? -5.738 -8.234 -9.055 1 91.06 432 ASN B CA 1
ATOM 10916 C C . ASN B 1 432 ? -5.227 -9.586 -9.531 1 91.06 432 ASN B C 1
ATOM 10918 O O . ASN B 1 432 ? -5.582 -10.625 -8.969 1 91.06 432 ASN B O 1
ATOM 10922 N N . ASN B 1 433 ? -4.527 -9.516 -10.656 1 92.69 433 ASN B N 1
ATOM 10923 C CA . ASN B 1 433 ? -3.686 -10.625 -11.102 1 92.69 433 ASN B CA 1
ATOM 10924 C C . ASN B 1 433 ? -2.211 -10.359 -10.805 1 92.69 433 ASN B C 1
ATOM 10926 O O . ASN B 1 433 ? -1.877 -9.695 -9.828 1 92.69 433 ASN B O 1
ATOM 10930 N N . ARG B 1 434 ? -1.324 -10.977 -11.594 1 85.38 434 ARG B N 1
ATOM 10931 C CA . ARG B 1 434 ? 0.106 -10.773 -11.391 1 85.38 434 ARG B CA 1
ATOM 10932 C C . ARG B 1 434 ? 0.806 -10.484 -12.719 1 85.38 434 ARG B C 1
ATOM 10934 O O . ARG B 1 434 ? 1.911 -10.977 -12.961 1 85.38 434 ARG B O 1
ATOM 10941 N N . LEU B 1 435 ? 0.08 -9.688 -13.484 1 90.19 435 LEU B N 1
ATOM 10942 C CA . LEU B 1 435 ? 0.646 -9.344 -14.781 1 90.19 435 LEU B CA 1
ATOM 10943 C C . LEU B 1 435 ? 1.85 -8.422 -14.633 1 90.19 435 LEU B C 1
ATOM 10945 O O . LEU B 1 435 ? 1.769 -7.398 -13.953 1 90.19 435 LEU B O 1
ATOM 10949 N N . LYS B 1 436 ? 2.973 -8.758 -15.32 1 84.5 436 LYS B N 1
ATOM 10950 C CA . LYS B 1 436 ? 4.18 -7.945 -15.211 1 84.5 436 LYS B CA 1
ATOM 10951 C C . LYS B 1 436 ? 4.473 -7.215 -16.516 1 84.5 436 LYS B C 1
ATOM 10953 O O . LYS B 1 436 ? 4.984 -6.094 -16.516 1 84.5 436 LYS B O 1
ATOM 10958 N N . ILE B 1 437 ? 4.176 -7.941 -17.641 1 84.56 437 ILE B N 1
ATOM 10959 C CA . ILE B 1 437 ? 4.492 -7.387 -18.953 1 84.56 437 ILE B CA 1
ATOM 10960 C C . ILE B 1 437 ? 3.289 -7.539 -19.875 1 84.56 437 ILE B C 1
ATOM 10962 O O . ILE B 1 437 ? 2.592 -8.555 -19.844 1 84.56 437 ILE B O 1
ATOM 10966 N N . LEU B 1 438 ? 3 -6.496 -20.531 1 88.12 438 LEU B N 1
ATOM 10967 C CA . LEU B 1 438 ? 2.012 -6.543 -21.594 1 88.12 438 LEU B CA 1
ATOM 10968 C C . LEU B 1 438 ? 2.686 -6.441 -22.969 1 88.12 438 LEU B C 1
ATOM 10970 O O . LEU B 1 438 ? 3.375 -5.457 -23.25 1 88.12 438 LEU B O 1
ATOM 10974 N N . ASN B 1 439 ? 2.506 -7.445 -23.703 1 83.56 439 ASN B N 1
ATOM 10975 C CA . ASN B 1 439 ? 3.027 -7.387 -25.062 1 83.56 439 ASN B CA 1
ATOM 10976 C C . ASN B 1 439 ? 2.258 -6.383 -25.906 1 83.56 439 ASN B C 1
ATOM 10978 O O . ASN B 1 439 ? 1.112 -6.051 -25.609 1 83.56 439 ASN B O 1
ATOM 10982 N N . ARG B 1 440 ? 2.74 -5.902 -27.031 1 81 440 ARG B N 1
ATOM 10983 C CA . ARG B 1 440 ? 2.189 -4.844 -27.859 1 81 440 ARG B CA 1
ATOM 10984 C C . ARG B 1 440 ? 0.875 -5.281 -28.5 1 81 440 ARG B C 1
ATOM 10986 O O . ARG B 1 440 ? -0.029 -4.465 -28.688 1 81 440 ARG B O 1
ATOM 10993 N N . SER B 1 441 ? 0.693 -6.637 -28.766 1 85.38 441 SER B N 1
ATOM 10994 C CA . SER B 1 441 ? -0.474 -7.066 -29.531 1 85.38 441 SER B CA 1
ATOM 10995 C C . SER B 1 441 ? -1.448 -7.852 -28.656 1 85.38 441 SER B C 1
ATOM 10997 O O . SER B 1 441 ? -2.305 -8.578 -29.172 1 85.38 441 SER B O 1
ATOM 10999 N N . VAL B 1 442 ? -1.401 -7.617 -27.391 1 88.25 442 VAL B N 1
ATOM 11000 C CA . VAL B 1 442 ? -2.189 -8.438 -26.484 1 88.25 442 VAL B CA 1
ATOM 11001 C C . VAL B 1 442 ? -3.67 -8.102 -26.625 1 88.25 442 VAL B C 1
ATOM 11003 O O . VAL B 1 442 ? -4.531 -8.969 -26.469 1 88.25 442 VAL B O 1
ATOM 11006 N N . PHE B 1 443 ? -3.986 -6.805 -27.016 1 91.81 443 PHE B N 1
ATOM 11007 C CA . PHE B 1 443 ? -5.379 -6.383 -27.125 1 91.81 443 PHE B CA 1
ATOM 11008 C C . PHE B 1 443 ? -5.75 -6.109 -28.578 1 91.81 443 PHE B C 1
ATOM 11010 O O . PHE B 1 443 ? -6.621 -5.281 -28.844 1 91.81 443 PHE B O 1
ATOM 11017 N N . SER B 1 444 ? -5.094 -6.844 -29.406 1 89.06 444 SER B N 1
ATOM 11018 C CA . SER B 1 444 ? -5.387 -6.684 -30.812 1 89.06 444 SER B CA 1
ATOM 11019 C C . SER B 1 444 ? -6.797 -7.164 -31.156 1 89.06 444 SER B C 1
ATOM 11021 O O . SER B 1 444 ? -7.285 -8.133 -30.562 1 89.06 444 SER B O 1
ATOM 11023 N N . ASN B 1 445 ? -7.551 -6.527 -31.969 1 89.81 445 ASN B N 1
ATOM 11024 C CA . ASN B 1 445 ? -8.859 -6.875 -32.531 1 89.81 445 ASN B CA 1
ATOM 11025 C C . ASN B 1 445 ? -9.977 -6.598 -31.516 1 89.81 445 ASN B C 1
ATOM 11027 O O . ASN B 1 445 ? -11.125 -7 -31.734 1 89.81 445 ASN B O 1
ATOM 11031 N N . LEU B 1 446 ? -9.703 -5.938 -30.406 1 93.94 446 LEU B N 1
ATOM 11032 C CA . LEU B 1 446 ? -10.742 -5.598 -29.438 1 93.94 446 LEU B CA 1
ATOM 11033 C C . LEU B 1 446 ? -11.211 -4.164 -29.641 1 93.94 446 LEU B C 1
ATOM 11035 O O . LEU B 1 446 ? -11.211 -3.371 -28.688 1 93.94 446 LEU B O 1
ATOM 11039 N N . THR B 1 447 ? -11.719 -3.867 -30.797 1 93.5 447 THR B N 1
ATOM 11040 C CA . THR B 1 447 ? -12.07 -2.508 -31.188 1 93.5 447 THR B CA 1
ATOM 11041 C C . THR B 1 447 ? -13.336 -2.051 -30.469 1 93.5 447 THR B C 1
ATOM 11043 O O . THR B 1 447 ? -13.578 -0.849 -30.328 1 93.5 447 THR B O 1
ATOM 11046 N N . ASN B 1 448 ? -14.117 -3 -29.922 1 96.06 448 ASN B N 1
ATOM 11047 C CA . ASN B 1 448 ? -15.375 -2.643 -29.281 1 96.06 448 ASN B CA 1
ATOM 11048 C C . ASN B 1 448 ? -15.242 -2.574 -27.766 1 96.06 448 ASN B C 1
ATOM 11050 O O . ASN B 1 448 ? -16.219 -2.299 -27.047 1 96.06 448 ASN B O 1
ATOM 11054 N N . LEU B 1 449 ? -14.016 -2.791 -27.266 1 97.25 449 LEU B N 1
ATOM 11055 C CA . LEU B 1 449 ? -13.797 -2.797 -25.828 1 97.25 449 LEU B CA 1
ATOM 11056 C C . LEU B 1 449 ? -14.039 -1.413 -25.234 1 97.25 449 LEU B C 1
ATOM 11058 O O . LEU B 1 449 ? -13.531 -0.415 -25.75 1 97.25 449 LEU B O 1
ATOM 11062 N N . GLU B 1 450 ? -14.844 -1.318 -24.203 1 98.25 450 GLU B N 1
ATOM 11063 C CA . GLU B 1 450 ? -15.195 -0.05 -23.562 1 98.25 450 GLU B CA 1
ATOM 11064 C C . GLU B 1 450 ? -14.516 0.093 -22.203 1 98.25 450 GLU B C 1
ATOM 11066 O O . GLU B 1 450 ? -14.195 1.205 -21.781 1 98.25 450 GLU B O 1
ATOM 11071 N N . ILE B 1 451 ? -14.367 -0.97 -21.531 1 98.56 451 ILE B N 1
ATOM 11072 C CA . ILE B 1 451 ? -13.766 -0.944 -20.203 1 98.56 451 ILE B CA 1
ATOM 11073 C C . ILE B 1 451 ? -12.633 -1.966 -20.141 1 98.56 451 ILE B C 1
ATOM 11075 O O . ILE B 1 451 ? -12.82 -3.141 -20.453 1 98.56 451 ILE B O 1
ATOM 11079 N N . LEU B 1 452 ? -11.461 -1.568 -19.766 1 98.19 452 LEU B N 1
ATOM 11080 C CA . LEU B 1 452 ? -10.312 -2.434 -19.5 1 98.19 452 LEU B CA 1
ATOM 11081 C C . LEU B 1 452 ? -9.773 -2.203 -18.094 1 98.19 452 LEU B C 1
ATOM 11083 O O . LEU B 1 452 ? -9.328 -1.101 -17.766 1 98.19 452 LEU B O 1
ATOM 11087 N N . ASP B 1 453 ? -9.828 -3.184 -17.25 1 98.38 453 ASP B N 1
ATOM 11088 C CA . ASP B 1 453 ? -9.398 -3.057 -15.867 1 98.38 453 ASP B CA 1
ATOM 11089 C C . ASP B 1 453 ? -8.125 -3.859 -15.609 1 98.38 453 ASP B C 1
ATOM 11091 O O . ASP B 1 453 ? -8.164 -5.09 -15.539 1 98.38 453 ASP B O 1
ATOM 11095 N N . LEU B 1 454 ? -7.055 -3.193 -15.492 1 97.75 454 LEU B N 1
ATOM 11096 C CA . LEU B 1 454 ? -5.758 -3.801 -15.227 1 97.75 454 LEU B CA 1
ATOM 11097 C C . LEU B 1 454 ? -5.238 -3.395 -13.852 1 97.75 454 LEU B C 1
ATOM 11099 O O . LEU B 1 454 ? -4.035 -3.443 -13.594 1 97.75 454 LEU B O 1
ATOM 11103 N N . GLY B 1 455 ? -6.18 -2.967 -13.023 1 97.31 455 GLY B N 1
ATOM 11104 C CA . GLY B 1 455 ? -5.781 -2.516 -11.703 1 97.31 455 GLY B CA 1
ATOM 11105 C C . GLY B 1 455 ? -5.305 -3.643 -10.805 1 97.31 455 GLY B C 1
ATOM 11106 O O . GLY B 1 455 ? -5.801 -4.77 -10.898 1 97.31 455 GLY B O 1
ATOM 11107 N N . GLY B 1 456 ? -4.348 -3.365 -9.875 1 94 456 GLY B N 1
ATOM 11108 C CA . GLY B 1 456 ? -3.904 -4.32 -8.867 1 94 456 GLY B CA 1
ATOM 11109 C C . GLY B 1 456 ? -3.018 -5.414 -9.43 1 94 456 GLY B C 1
ATOM 11110 O O . GLY B 1 456 ? -3.113 -6.57 -9.023 1 94 456 GLY B O 1
ATOM 11111 N N . ASN B 1 457 ? -2.199 -5.105 -10.539 1 94.62 457 ASN B N 1
ATOM 11112 C CA . ASN B 1 457 ? -1.212 -6.023 -11.094 1 94.62 457 ASN B CA 1
ATOM 11113 C C . ASN B 1 457 ? 0.21 -5.594 -10.75 1 94.62 457 ASN B C 1
ATOM 11115 O O . ASN B 1 457 ? 0.433 -4.934 -9.734 1 94.62 457 ASN B O 1
ATOM 11119 N N . ALA B 1 458 ? 1.208 -6.113 -11.461 1 89.5 458 ALA B N 1
ATOM 11120 C CA . ALA B 1 458 ? 2.605 -5.77 -11.211 1 89.5 458 ALA B CA 1
ATOM 11121 C C . ALA B 1 458 ? 3.252 -5.164 -12.461 1 89.5 458 ALA B C 1
ATOM 11123 O O . ALA B 1 458 ? 4.43 -5.402 -12.727 1 89.5 458 ALA B O 1
ATOM 11124 N N . LEU B 1 459 ? 2.445 -4.395 -13.164 1 93 459 LEU B N 1
ATOM 11125 C CA . LEU B 1 459 ? 2.963 -3.785 -14.383 1 93 459 LEU B CA 1
ATOM 11126 C C . LEU B 1 459 ? 3.994 -2.709 -14.055 1 93 459 LEU B C 1
ATOM 11128 O O . LEU B 1 459 ? 3.709 -1.778 -13.297 1 93 459 LEU B O 1
ATOM 11132 N N . SER B 1 460 ? 5.168 -2.797 -14.594 1 88.69 460 SER B N 1
ATOM 11133 C CA . SER B 1 460 ? 6.219 -1.824 -14.32 1 88.69 460 SER B CA 1
ATOM 11134 C C . SER B 1 460 ? 6.496 -0.953 -15.547 1 88.69 460 SER B C 1
ATOM 11136 O O . SER B 1 460 ? 7.023 0.155 -15.414 1 88.69 460 SER B O 1
ATOM 11138 N N . TYR B 1 461 ? 6.148 -1.584 -16.672 1 86.5 461 TYR B N 1
ATOM 11139 C CA . TYR B 1 461 ? 6.434 -0.906 -17.922 1 86.5 461 TYR B CA 1
ATOM 11140 C C . TYR B 1 461 ? 5.293 -1.098 -18.922 1 86.5 461 TYR B C 1
ATOM 11142 O O . TYR B 1 461 ? 4.699 -2.176 -18.984 1 86.5 461 TYR B O 1
ATOM 11150 N N . LEU B 1 462 ? 4.934 -0.011 -19.578 1 88.38 462 LEU B N 1
ATOM 11151 C CA . LEU B 1 462 ? 3.953 -0.063 -20.656 1 88.38 462 LEU B CA 1
ATOM 11152 C C . LEU B 1 462 ? 4.602 0.253 -22 1 88.38 462 LEU B C 1
ATOM 11154 O O . LEU B 1 462 ? 5.152 1.341 -22.188 1 88.38 462 LEU B O 1
ATOM 11158 N N . HIS B 1 463 ? 4.578 -0.681 -22.891 1 85.06 463 HIS B N 1
ATOM 11159 C CA . HIS B 1 463 ? 5.109 -0.455 -24.219 1 85.06 463 HIS B CA 1
ATOM 11160 C C . HIS B 1 463 ? 4.281 0.582 -24.969 1 85.06 463 HIS B C 1
ATOM 11162 O O . HIS B 1 463 ? 3.08 0.72 -24.734 1 85.06 463 HIS B O 1
ATOM 11168 N N . GLY B 1 464 ? 4.969 1.197 -25.844 1 84.25 464 GLY B N 1
ATOM 11169 C CA . GLY B 1 464 ? 4.238 2.111 -26.703 1 84.25 464 GLY B CA 1
ATOM 11170 C C . GLY B 1 464 ? 3.229 1.413 -27.594 1 84.25 464 GLY B C 1
ATOM 11171 O O . GLY B 1 464 ? 3.469 0.297 -28.062 1 84.25 464 GLY B O 1
ATOM 11172 N N . GLU B 1 465 ? 2.078 1.818 -27.75 1 81.88 465 GLU B N 1
ATOM 11173 C CA . GLU B 1 465 ? 1.032 1.368 -28.656 1 81.88 465 GLU B CA 1
ATOM 11174 C C . GLU B 1 465 ? 0.331 0.123 -28.125 1 81.88 465 GLU B C 1
ATOM 11176 O O . GLU B 1 465 ? -0.33 -0.595 -28.891 1 81.88 465 GLU B O 1
ATOM 11181 N N . THR B 1 466 ? 0.547 -0.197 -26.891 1 86.69 466 THR B N 1
ATOM 11182 C CA . THR B 1 466 ? -0.107 -1.341 -26.266 1 86.69 466 THR B CA 1
ATOM 11183 C C . THR B 1 466 ? -1.624 -1.236 -26.406 1 86.69 466 THR B C 1
ATOM 11185 O O . THR B 1 466 ? -2.307 -2.244 -26.594 1 86.69 466 THR B O 1
ATOM 11188 N N . PHE B 1 467 ? -2.176 0.041 -26.391 1 91.94 467 PHE B N 1
ATOM 11189 C CA . PHE B 1 467 ? -3.617 0.252 -26.375 1 91.94 467 PHE B CA 1
ATOM 11190 C C . PHE B 1 467 ? -4.09 0.869 -27.688 1 91.94 467 PHE B C 1
ATOM 11192 O O . PHE B 1 467 ? -5.215 1.359 -27.781 1 91.94 467 PHE B O 1
ATOM 11199 N N . SER B 1 468 ? -3.293 0.923 -28.734 1 89.56 468 SER B N 1
ATOM 11200 C CA . SER B 1 468 ? -3.533 1.704 -29.953 1 89.56 468 SER B CA 1
ATOM 11201 C C . SER B 1 468 ? -4.777 1.214 -30.688 1 89.56 468 SER B C 1
ATOM 11203 O O . SER B 1 468 ? -5.449 1.992 -31.375 1 89.56 468 SER B O 1
ATOM 11205 N N . GLU B 1 469 ? -5.152 -0.086 -30.531 1 90.38 469 GLU B N 1
ATOM 11206 C CA . GLU B 1 469 ? -6.281 -0.636 -31.281 1 90.38 469 GLU B CA 1
ATOM 11207 C C . GLU B 1 469 ? -7.578 -0.501 -30.5 1 90.38 469 GLU B C 1
ATOM 11209 O O . GLU B 1 469 ? -8.656 -0.848 -30.984 1 90.38 469 GLU B O 1
ATOM 11214 N N . LEU B 1 470 ? -7.516 0.027 -29.297 1 94.19 470 LEU B N 1
ATOM 11215 C CA . LEU B 1 470 ? -8.703 0.168 -28.453 1 94.19 470 LEU B CA 1
ATOM 11216 C C . LEU B 1 470 ? -9.359 1.529 -28.672 1 94.19 470 LEU B C 1
ATOM 11218 O O . LEU B 1 470 ? -9.477 2.316 -27.734 1 94.19 470 LEU B O 1
ATOM 11222 N N . SER B 1 471 ? -9.898 1.799 -29.844 1 92.5 471 SER B N 1
ATOM 11223 C CA . SER B 1 471 ? -10.391 3.107 -30.266 1 92.5 471 SER B CA 1
ATOM 11224 C C . SER B 1 471 ? -11.664 3.488 -29.516 1 92.5 471 SER B C 1
ATOM 11226 O O . SER B 1 471 ? -11.969 4.672 -29.359 1 92.5 471 SER B O 1
ATOM 11228 N N . ASN B 1 472 ? -12.375 2.463 -28.938 1 96.25 472 ASN B N 1
ATOM 11229 C CA . ASN B 1 472 ? -13.641 2.762 -28.281 1 96.25 472 ASN B CA 1
ATOM 11230 C C . ASN B 1 472 ? -13.523 2.658 -26.766 1 96.25 472 ASN B C 1
ATOM 11232 O O . ASN B 1 472 ? -14.523 2.74 -26.047 1 96.25 472 ASN B O 1
ATOM 11236 N N . LEU B 1 473 ? -12.273 2.496 -26.266 1 97.44 473 LEU B N 1
ATOM 11237 C CA . LEU B 1 473 ? -12.07 2.32 -24.828 1 97.44 473 LEU B CA 1
ATOM 11238 C C . LEU B 1 473 ? -12.469 3.576 -24.062 1 97.44 473 LEU B C 1
ATOM 11240 O O . LEU B 1 473 ? -12.039 4.68 -24.406 1 97.44 473 LEU B O 1
ATOM 11244 N N . LYS B 1 474 ? -13.32 3.492 -23.094 1 98.31 474 LYS B N 1
ATOM 11245 C CA . LYS B 1 474 ? -13.82 4.621 -22.312 1 98.31 474 LYS B CA 1
ATOM 11246 C C . LYS B 1 474 ? -13.172 4.668 -20.922 1 98.31 474 LYS B C 1
ATOM 11248 O O . LYS B 1 474 ? -12.859 5.746 -20.422 1 98.31 474 LYS B O 1
ATOM 11253 N N . ASN B 1 475 ? -13.023 3.543 -20.328 1 98.5 475 ASN B N 1
ATOM 11254 C CA . ASN B 1 475 ? -12.438 3.463 -18.984 1 98.5 475 ASN B CA 1
ATOM 11255 C C . ASN B 1 475 ? -11.203 2.564 -18.969 1 98.5 475 ASN B C 1
ATOM 11257 O O . ASN B 1 475 ? -11.266 1.406 -19.375 1 98.5 475 ASN B O 1
ATOM 11261 N N . LEU B 1 476 ? -10.109 3.08 -18.516 1 98.25 476 LEU B N 1
ATOM 11262 C CA . LEU B 1 476 ? -8.867 2.322 -18.344 1 98.25 476 LEU B CA 1
ATOM 11263 C C . LEU B 1 476 ? -8.367 2.406 -16.906 1 98.25 476 LEU B C 1
ATOM 11265 O O . LEU B 1 476 ? -8.039 3.488 -16.422 1 98.25 476 LEU B O 1
ATOM 11269 N N . TYR B 1 477 ? -8.352 1.33 -16.25 1 98.38 477 TYR B N 1
ATOM 11270 C CA . TYR B 1 477 ? -7.898 1.277 -14.859 1 98.38 477 TYR B CA 1
ATOM 11271 C C . TYR B 1 477 ? -6.504 0.666 -14.766 1 98.38 477 TYR B C 1
ATOM 11273 O O . TYR B 1 477 ? -6.297 -0.486 -15.156 1 98.38 477 TYR B O 1
ATOM 11281 N N . LEU B 1 478 ? -5.547 1.396 -14.305 1 97.69 478 LEU B N 1
ATOM 11282 C CA . LEU B 1 478 ? -4.164 0.961 -14.125 1 97.69 478 LEU B CA 1
ATOM 11283 C C . LEU B 1 478 ? -3.693 1.209 -12.695 1 97.69 478 LEU B C 1
ATOM 11285 O O . LEU B 1 478 ? -2.49 1.305 -12.445 1 97.69 478 LEU B O 1
ATOM 11289 N N . ASP B 1 479 ? -4.645 1.384 -11.812 1 96.69 479 ASP B N 1
ATOM 11290 C CA . ASP B 1 479 ? -4.312 1.716 -10.43 1 96.69 479 ASP B CA 1
ATOM 11291 C C . ASP B 1 479 ? -3.609 0.55 -9.734 1 96.69 479 ASP B C 1
ATOM 11293 O O . ASP B 1 479 ? -3.785 -0.606 -10.125 1 96.69 479 ASP B O 1
ATOM 11297 N N . ARG B 1 480 ? -2.787 0.815 -8.711 1 93.12 480 ARG B N 1
ATOM 11298 C CA . ARG B 1 480 ? -2.123 -0.154 -7.844 1 93.12 480 ARG B CA 1
ATOM 11299 C C . ARG B 1 480 ? -1.248 -1.104 -8.656 1 93.12 480 ARG B C 1
ATOM 11301 O O . ARG B 1 480 ? -1.369 -2.324 -8.539 1 93.12 480 ARG B O 1
ATOM 11308 N N . ASN B 1 481 ? -0.476 -0.527 -9.625 1 95.62 481 ASN B N 1
ATOM 11309 C CA . ASN B 1 481 ? 0.64 -1.179 -10.305 1 95.62 481 ASN B CA 1
ATOM 11310 C C . ASN B 1 481 ? 1.98 -0.601 -9.859 1 95.62 481 ASN B C 1
ATOM 11312 O O . ASN B 1 481 ? 2.07 0.026 -8.805 1 95.62 481 ASN B O 1
ATOM 11316 N N . VAL B 1 482 ? 3.059 -0.909 -10.602 1 93.75 482 VAL B N 1
ATOM 11317 C CA . VAL B 1 482 ? 4.375 -0.371 -10.273 1 93.75 482 VAL B CA 1
ATOM 11318 C C . VAL B 1 482 ? 4.941 0.375 -11.477 1 93.75 482 VAL B C 1
ATOM 11320 O O . VAL B 1 482 ? 6.117 0.217 -11.812 1 93.75 482 VAL B O 1
ATOM 11323 N N . ILE B 1 483 ? 4.035 1.076 -12.094 1 94.06 483 ILE B N 1
ATOM 11324 C CA . ILE B 1 483 ? 4.441 1.84 -13.266 1 94.06 483 ILE B CA 1
ATOM 11325 C C . ILE B 1 483 ? 5.305 3.025 -12.836 1 94.06 483 ILE B C 1
ATOM 11327 O O . ILE B 1 483 ? 4.887 3.836 -12.008 1 94.06 483 ILE B O 1
ATOM 11331 N N . ARG B 1 484 ? 6.488 3.258 -13.398 1 88.38 484 ARG B N 1
ATOM 11332 C CA . ARG B 1 484 ? 7.438 4.273 -12.961 1 88.38 484 ARG B CA 1
ATOM 11333 C C . ARG B 1 484 ? 7.453 5.461 -13.922 1 88.38 484 ARG B C 1
ATOM 11335 O O . ARG B 1 484 ? 7.691 6.598 -13.508 1 88.38 484 ARG B O 1
ATOM 11342 N N . SER B 1 485 ? 7.219 5.141 -15.156 1 86.31 485 SER B N 1
ATOM 11343 C CA . SER B 1 485 ? 7.289 6.219 -16.141 1 86.31 485 SER B CA 1
ATOM 11344 C C . SER B 1 485 ? 6.242 6.039 -17.234 1 86.31 485 SER B C 1
ATOM 11346 O O . SER B 1 485 ? 5.898 4.914 -17.594 1 86.31 485 SER B O 1
ATOM 11348 N N . LEU B 1 486 ? 5.777 7.164 -17.625 1 86.31 486 LEU B N 1
ATOM 11349 C CA . LEU B 1 486 ? 4.832 7.195 -18.734 1 86.31 486 LEU B CA 1
ATOM 11350 C C . LEU B 1 486 ? 5.461 7.836 -19.969 1 86.31 486 LEU B C 1
ATOM 11352 O O . LEU B 1 486 ? 4.758 8.188 -20.922 1 86.31 486 LEU B O 1
ATOM 11356 N N . ASP B 1 487 ? 6.828 8.07 -19.859 1 71.44 487 ASP B N 1
ATOM 11357 C CA . ASP B 1 487 ? 7.531 8.844 -20.875 1 71.44 487 ASP B CA 1
ATOM 11358 C C . ASP B 1 487 ? 7.781 8.008 -22.141 1 71.44 487 ASP B C 1
ATOM 11360 O O . ASP B 1 487 ? 8.289 8.516 -23.141 1 71.44 487 ASP B O 1
ATOM 11364 N N . ASN B 1 488 ? 7.422 6.738 -22.016 1 66.19 488 ASN B N 1
ATOM 11365 C CA . ASN B 1 488 ? 7.605 5.969 -23.25 1 66.19 488 ASN B CA 1
ATOM 11366 C C . ASN B 1 488 ? 6.738 6.504 -24.375 1 66.19 488 ASN B C 1
ATOM 11368 O O . ASN B 1 488 ? 5.641 7.008 -24.141 1 66.19 488 ASN B O 1
ATOM 11372 N N . ARG B 1 489 ? 7.371 6.699 -25.469 1 68.38 489 ARG B N 1
ATOM 11373 C CA . ARG B 1 489 ? 6.703 7.336 -26.594 1 68.38 489 ARG B CA 1
ATOM 11374 C C . ARG B 1 489 ? 5.352 6.684 -26.875 1 68.38 489 ARG B C 1
ATOM 11376 O O . ARG B 1 489 ? 5.277 5.48 -27.125 1 68.38 489 ARG B O 1
ATOM 11383 N N . ALA B 1 490 ? 4.188 7.312 -26.703 1 79.12 490 ALA B N 1
ATOM 11384 C CA . ALA B 1 490 ? 2.836 7.102 -27.219 1 79.12 490 ALA B CA 1
ATOM 11385 C C . ALA B 1 490 ? 2.15 5.949 -26.484 1 79.12 490 ALA B C 1
ATOM 11387 O O . ALA B 1 490 ? 1.56 5.07 -27.125 1 79.12 490 ALA B O 1
ATOM 11388 N N . VAL B 1 491 ? 2.236 5.898 -25.078 1 86.06 491 VAL B N 1
ATOM 11389 C CA . VAL B 1 491 ? 1.631 4.82 -24.297 1 86.06 491 VAL B CA 1
ATOM 11390 C C . VAL B 1 491 ? 0.115 4.84 -24.484 1 86.06 491 VAL B C 1
ATOM 11392 O O . VAL B 1 491 ? -0.509 3.791 -24.656 1 86.06 491 VAL B O 1
ATOM 11395 N N . PHE B 1 492 ? -0.477 6.078 -24.516 1 92.44 492 PHE B N 1
ATOM 11396 C CA . PHE B 1 492 ? -1.929 6.18 -24.609 1 92.44 492 PHE B CA 1
ATOM 11397 C C . PHE B 1 492 ? -2.354 6.656 -25.984 1 92.44 492 PHE B C 1
ATOM 11399 O O . PHE B 1 492 ? -3.432 7.23 -26.156 1 92.44 492 PHE B O 1
ATOM 11406 N N . ALA B 1 493 ? -1.437 6.363 -26.922 1 88.94 493 ALA B N 1
ATOM 11407 C CA . ALA B 1 493 ? -1.771 6.738 -28.297 1 88.94 493 ALA B CA 1
ATOM 11408 C C . ALA B 1 493 ? -2.977 5.949 -28.797 1 88.94 493 ALA B C 1
ATOM 11410 O O . ALA B 1 493 ? -3.115 4.762 -28.5 1 88.94 493 ALA B O 1
ATOM 11411 N N . GLY B 1 494 ? -3.891 6.582 -29.469 1 89.12 494 GLY B N 1
ATOM 11412 C CA . GLY B 1 494 ? -5.023 5.91 -30.078 1 89.12 494 GLY B CA 1
ATOM 11413 C C . GLY B 1 494 ? -6.254 5.891 -29.203 1 89.12 494 GLY B C 1
ATOM 11414 O O . GLY B 1 494 ? -7.344 5.527 -29.641 1 89.12 494 GLY B O 1
ATOM 11415 N N . LEU B 1 495 ? -6.168 6.332 -27.938 1 94.25 495 LEU B N 1
ATOM 11416 C CA . LEU B 1 495 ? -7.285 6.273 -27 1 94.25 495 LEU B CA 1
ATOM 11417 C C . LEU B 1 495 ? -8.078 7.574 -27.016 1 94.25 495 LEU B C 1
ATOM 11419 O O . LEU B 1 495 ? -8.234 8.227 -25.984 1 94.25 495 LEU B O 1
ATOM 11423 N N . HIS B 1 496 ? -8.711 7.871 -28.109 1 92.75 496 HIS B N 1
ATOM 11424 C CA . HIS B 1 496 ? -9.398 9.141 -28.312 1 92.75 496 HIS B CA 1
ATOM 11425 C C . HIS B 1 496 ? -10.727 9.172 -27.562 1 92.75 496 HIS B C 1
ATOM 11427 O O . HIS B 1 496 ? -11.234 10.25 -27.25 1 92.75 496 HIS B O 1
ATOM 11433 N N . SER B 1 497 ? -11.227 7.965 -27.25 1 96.06 497 SER B N 1
ATOM 11434 C CA . SER B 1 497 ? -12.547 7.91 -26.625 1 96.06 497 SER B CA 1
ATOM 11435 C C . SER B 1 497 ? -12.43 7.754 -25.109 1 96.06 497 SER B C 1
ATOM 11437 O O . SER B 1 497 ? -13.438 7.668 -24.406 1 96.06 497 SER B O 1
ATOM 11439 N N . LEU B 1 498 ? -11.18 7.727 -24.594 1 97.44 498 LEU B N 1
ATOM 11440 C CA . LEU B 1 498 ? -10.953 7.461 -23.188 1 97.44 498 LEU B CA 1
ATOM 11441 C C . LEU B 1 498 ? -11.562 8.57 -22.328 1 97.44 498 LEU B C 1
ATOM 11443 O O . LEU B 1 498 ? -11.375 9.75 -22.609 1 97.44 498 LEU B O 1
ATOM 11447 N N . ARG B 1 499 ? -12.305 8.219 -21.297 1 98.31 499 ARG B N 1
ATOM 11448 C CA . ARG B 1 499 ? -12.977 9.172 -20.406 1 98.31 499 ARG B CA 1
ATOM 11449 C C . ARG B 1 499 ? -12.414 9.102 -19 1 98.31 499 ARG B C 1
ATOM 11451 O O . ARG B 1 499 ? -12.328 10.117 -18.297 1 98.31 499 ARG B O 1
ATOM 11458 N N . VAL B 1 500 ? -12.078 7.953 -18.578 1 98.56 500 VAL B N 1
ATOM 11459 C CA . VAL B 1 500 ? -11.555 7.758 -17.234 1 98.56 500 VAL B CA 1
ATOM 11460 C C . VAL B 1 500 ? -10.203 7.051 -17.297 1 98.56 500 VAL B C 1
ATOM 11462 O O . VAL B 1 500 ? -10.062 6.023 -17.969 1 98.56 500 VAL B O 1
ATOM 11465 N N . LEU B 1 501 ? -9.172 7.594 -16.703 1 98.3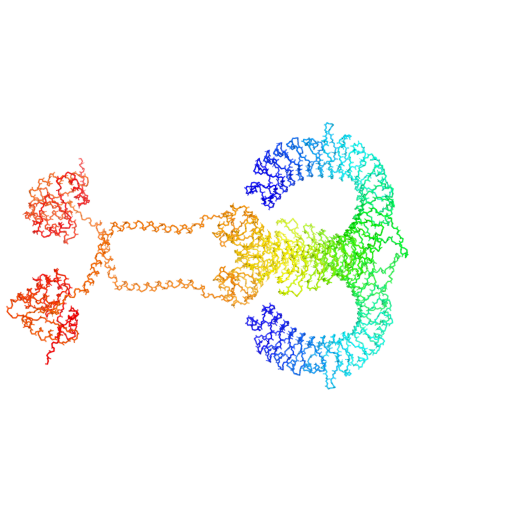1 501 LEU B N 1
ATOM 11466 C CA . LEU B 1 501 ? -7.859 6.98 -16.562 1 98.31 501 LEU B CA 1
ATOM 11467 C C . LEU B 1 501 ? -7.434 6.953 -15.094 1 98.31 501 LEU B C 1
ATOM 11469 O O . LEU B 1 501 ? -7.266 8.008 -14.469 1 98.31 501 LEU B O 1
ATOM 11473 N N . ASP B 1 502 ? -7.316 5.801 -14.516 1 98.44 502 ASP B N 1
ATOM 11474 C CA . ASP B 1 502 ? -6.988 5.629 -13.102 1 98.44 502 ASP B CA 1
ATOM 11475 C C . ASP B 1 502 ? -5.543 5.172 -12.93 1 98.44 502 ASP B C 1
ATOM 11477 O O . ASP B 1 502 ? -5.199 4.043 -13.273 1 98.44 502 ASP B O 1
ATOM 11481 N N . LEU B 1 503 ? -4.699 6.016 -12.43 1 97.5 503 LEU B N 1
ATOM 11482 C CA . LEU B 1 503 ? -3.289 5.715 -12.219 1 97.5 503 LEU B CA 1
ATOM 11483 C C . LEU B 1 503 ? -2.936 5.812 -10.734 1 97.5 503 LEU B C 1
ATOM 11485 O O . LEU B 1 503 ? -1.777 6.051 -10.383 1 97.5 503 LEU B O 1
ATOM 11489 N N . VAL B 1 504 ? -3.941 5.609 -9.883 1 96.25 504 VAL B N 1
ATOM 11490 C CA . VAL B 1 504 ? -3.773 5.762 -8.445 1 96.25 504 VAL B CA 1
ATOM 11491 C C . VAL B 1 504 ? -2.793 4.711 -7.926 1 96.25 504 VAL B C 1
ATOM 11493 O O . VAL B 1 504 ? -2.812 3.561 -8.367 1 96.25 504 VAL B O 1
ATOM 11496 N N . LYS B 1 505 ? -1.848 5.062 -7.02 1 92.81 505 LYS B N 1
ATOM 11497 C CA . LYS B 1 505 ? -0.968 4.168 -6.273 1 92.81 505 LYS B CA 1
ATOM 11498 C C . LYS B 1 505 ? -0.024 3.416 -7.211 1 92.81 505 LYS B C 1
ATOM 11500 O O . LYS B 1 505 ? 0.075 2.189 -7.148 1 92.81 505 LYS B O 1
ATOM 11505 N N . ASN B 1 506 ? 0.579 4.105 -8.258 1 95.94 506 ASN B N 1
ATOM 11506 C CA . ASN B 1 506 ? 1.725 3.658 -9.047 1 95.94 506 ASN B CA 1
ATOM 11507 C C . ASN B 1 506 ? 3.029 4.25 -8.516 1 95.94 506 ASN B C 1
ATOM 11509 O O . ASN B 1 506 ? 3.107 4.656 -7.355 1 95.94 506 ASN B O 1
ATOM 11513 N N . MET B 1 507 ? 4.094 4.227 -9.289 1 94.62 507 MET B N 1
ATOM 11514 C CA . MET B 1 507 ? 5.387 4.777 -8.898 1 94.62 507 MET B CA 1
ATOM 11515 C C . MET B 1 507 ? 5.84 5.855 -9.875 1 94.62 507 MET B C 1
ATOM 11517 O O . MET B 1 507 ? 7.016 5.914 -10.242 1 94.62 507 MET B O 1
ATOM 11521 N N . ILE B 1 508 ? 4.902 6.668 -10.258 1 92.75 508 ILE B N 1
ATOM 11522 C CA . ILE B 1 508 ? 5.184 7.684 -11.266 1 92.75 508 ILE B CA 1
ATOM 11523 C C . ILE B 1 508 ? 5.809 8.906 -10.609 1 92.75 508 ILE B C 1
ATOM 11525 O O . ILE B 1 508 ? 5.188 9.539 -9.75 1 92.75 508 ILE B O 1
ATOM 11529 N N . VAL B 1 509 ? 7.02 9.258 -10.93 1 88 509 VAL B N 1
ATOM 11530 C CA . VAL B 1 509 ? 7.734 10.414 -10.406 1 88 509 VAL B CA 1
ATOM 11531 C C . VAL B 1 509 ? 8.531 11.078 -11.523 1 88 509 VAL B C 1
ATOM 11533 O O . VAL B 1 509 ? 9.023 10.398 -12.43 1 88 509 VAL B O 1
ATOM 11536 N N . TYR B 1 510 ? 8.523 12.352 -11.461 1 83.31 510 TYR B N 1
ATOM 11537 C CA . TYR B 1 510 ? 9.281 13.117 -12.445 1 83.31 510 TYR B CA 1
ATOM 11538 C C . TYR B 1 510 ? 10.383 13.93 -11.766 1 83.31 510 TYR B C 1
ATOM 11540 O O . TYR B 1 510 ? 10.156 14.555 -10.727 1 83.31 510 TYR B O 1
ATOM 11548 N N . ASN B 1 511 ? 11.539 13.945 -12.328 1 74.38 511 ASN B N 1
ATOM 11549 C CA . ASN B 1 511 ? 12.672 14.688 -11.781 1 74.38 511 ASN B CA 1
ATOM 11550 C C . ASN B 1 511 ? 12.969 15.945 -12.594 1 74.38 511 ASN B C 1
ATOM 11552 O O . ASN B 1 511 ? 13.695 16.828 -12.133 1 74.38 511 ASN B O 1
ATOM 11556 N N . SER B 1 512 ? 12.391 16.016 -13.75 1 76.44 512 SER B N 1
ATOM 11557 C CA . SER B 1 512 ? 12.602 17.172 -14.625 1 76.44 512 SER B CA 1
ATOM 11558 C C . SER B 1 512 ? 11.367 18.062 -14.664 1 76.44 512 SER B C 1
ATOM 11560 O O . SER B 1 512 ? 10.242 17.578 -14.547 1 76.44 512 SER B O 1
ATOM 11562 N N . PRO B 1 513 ? 11.633 19.391 -14.766 1 81.5 513 PRO B N 1
ATOM 11563 C CA . PRO B 1 513 ? 10.508 20.328 -14.812 1 81.5 513 PRO B CA 1
ATOM 11564 C C . PRO B 1 513 ? 9.719 20.234 -16.125 1 81.5 513 PRO B C 1
ATOM 11566 O O . PRO B 1 513 ? 8.586 20.719 -16.203 1 81.5 513 PRO B O 1
ATOM 11569 N N . THR B 1 514 ? 10.398 19.578 -17.078 1 85.38 514 THR B N 1
ATOM 11570 C CA . THR B 1 514 ? 9.711 19.406 -18.359 1 85.38 514 THR B CA 1
ATOM 11571 C C . THR B 1 514 ? 9.867 17.969 -18.875 1 85.38 514 THR B C 1
ATOM 11573 O O . THR B 1 514 ? 10.867 17.312 -18.594 1 85.38 514 THR B O 1
ATOM 11576 N N . ILE B 1 515 ? 8.797 17.562 -19.547 1 86.31 515 ILE B N 1
ATOM 11577 C CA . ILE B 1 515 ? 8.797 16.219 -20.094 1 86.31 515 ILE B CA 1
ATOM 11578 C C . ILE B 1 515 ? 8.898 16.281 -21.625 1 86.31 515 ILE B C 1
ATOM 11580 O O . ILE B 1 515 ? 8.227 17.094 -22.266 1 86.31 515 ILE B O 1
ATOM 11584 N N . ARG B 1 516 ? 9.797 15.453 -22.25 1 85.44 516 ARG B N 1
ATOM 11585 C CA . ARG B 1 516 ? 10.008 15.445 -23.688 1 85.44 516 ARG B CA 1
ATOM 11586 C C . ARG B 1 516 ? 8.734 15.023 -24.422 1 85.44 516 ARG B C 1
ATOM 11588 O O . ARG B 1 516 ? 8.336 15.664 -25.391 1 85.44 516 ARG B O 1
ATOM 11595 N N . ASN B 1 517 ? 8.078 13.984 -23.906 1 87.31 517 ASN B N 1
ATOM 11596 C CA . ASN B 1 517 ? 6.844 13.477 -24.5 1 87.31 517 ASN B CA 1
ATOM 11597 C C . ASN B 1 517 ? 5.715 13.414 -23.469 1 87.31 517 ASN B C 1
ATOM 11599 O O . ASN B 1 517 ? 5.523 12.391 -22.812 1 87.31 517 ASN B O 1
ATOM 11603 N N . PRO B 1 518 ? 4.93 14.461 -23.453 1 90.38 518 PRO B N 1
ATOM 11604 C CA . PRO B 1 518 ? 3.836 14.422 -22.469 1 90.38 518 PRO B CA 1
ATOM 11605 C C . PRO B 1 518 ? 2.877 13.258 -22.703 1 90.38 518 PRO B C 1
ATOM 11607 O O . PRO B 1 518 ? 2.395 13.07 -23.828 1 90.38 518 PRO B O 1
ATOM 11610 N N . PRO B 1 519 ? 2.562 12.484 -21.734 1 91.31 519 PRO B N 1
ATOM 11611 C CA . PRO B 1 519 ? 1.847 11.219 -21.922 1 91.31 519 PRO B CA 1
ATOM 11612 C C . PRO B 1 519 ? 0.373 11.414 -22.266 1 91.31 519 PRO B C 1
ATOM 11614 O O . PRO B 1 519 ? -0.25 10.531 -22.859 1 91.31 519 PRO B O 1
ATOM 11617 N N . PHE B 1 520 ? -0.287 12.633 -21.969 1 93.5 520 PHE B N 1
ATOM 11618 C CA . PHE B 1 520 ? -1.731 12.781 -22.094 1 93.5 520 PHE B CA 1
ATOM 11619 C C . PHE B 1 520 ? -2.08 13.641 -23.297 1 93.5 520 PHE B C 1
ATOM 11621 O O . PHE B 1 520 ? -3.219 14.094 -23.438 1 93.5 520 PHE B O 1
ATOM 11628 N N . VAL B 1 521 ? -1.198 13.906 -24.219 1 91.31 521 VAL B N 1
ATOM 11629 C CA . VAL B 1 521 ? -1.341 14.875 -25.312 1 91.31 521 VAL B CA 1
ATOM 11630 C C . VAL B 1 521 ? -2.498 14.461 -26.219 1 91.31 521 VAL B C 1
ATOM 11632 O O . VAL B 1 521 ? -3.23 15.312 -26.719 1 91.31 521 VAL B O 1
ATOM 11635 N N . GLU B 1 522 ? -2.797 13.148 -26.328 1 90.69 522 GLU B N 1
ATOM 11636 C CA . GLU B 1 522 ? -3.822 12.672 -27.25 1 90.69 522 GLU B CA 1
ATOM 11637 C C . GLU B 1 522 ? -5.141 12.414 -26.531 1 90.69 522 GLU B C 1
ATOM 11639 O O . GLU B 1 522 ? -6.133 12.031 -27.156 1 90.69 522 GLU B O 1
ATOM 11644 N N . LEU B 1 523 ? -5.172 12.609 -25.234 1 94.88 523 LEU B N 1
ATOM 11645 C CA . LEU B 1 523 ? -6.367 12.312 -24.453 1 94.88 523 LEU B CA 1
ATOM 11646 C C . LEU B 1 523 ? -7.254 13.547 -24.328 1 94.88 523 LEU B C 1
ATOM 11648 O O . LEU B 1 523 ? -7.57 13.977 -23.219 1 94.88 523 LEU B O 1
ATOM 11652 N N . ASN B 1 524 ? -7.77 14.039 -25.453 1 95.06 524 ASN B N 1
ATOM 11653 C CA . ASN B 1 524 ? -8.492 15.305 -25.516 1 95.06 524 ASN B CA 1
ATOM 11654 C C . ASN B 1 524 ? -9.914 15.164 -24.969 1 95.06 524 ASN B C 1
ATOM 11656 O O . ASN B 1 524 ? -10.562 16.172 -24.672 1 95.06 524 ASN B O 1
ATOM 11660 N N . ASN B 1 525 ? -10.336 13.883 -24.766 1 96.5 525 ASN B N 1
ATOM 11661 C CA . ASN B 1 525 ? -11.695 13.672 -24.297 1 96.5 525 ASN B CA 1
ATOM 11662 C C . ASN B 1 525 ? -11.727 13.094 -22.875 1 96.5 525 ASN B C 1
ATOM 11664 O O . ASN B 1 525 ? -12.789 12.711 -22.391 1 96.5 525 ASN B O 1
ATOM 11668 N N . LEU B 1 526 ? -10.562 13.008 -22.234 1 97.38 526 LEU B N 1
ATOM 11669 C CA . LEU B 1 526 ? -10.477 12.477 -20.891 1 97.38 526 LEU B CA 1
ATOM 11670 C C . LEU B 1 526 ? -11.234 13.359 -19.906 1 97.38 526 LEU B C 1
ATOM 11672 O O . LEU B 1 526 ? -11.109 14.586 -19.938 1 97.38 526 LEU B O 1
ATOM 11676 N N . ILE B 1 527 ? -12.031 12.797 -19.062 1 98.25 527 ILE B N 1
ATOM 11677 C CA . ILE B 1 527 ? -12.898 13.539 -18.156 1 98.25 527 ILE B CA 1
ATOM 11678 C C . ILE B 1 527 ? -12.367 13.398 -16.719 1 98.25 527 ILE B C 1
ATOM 11680 O O . ILE B 1 527 ? -12.414 14.352 -15.945 1 98.25 527 ILE B O 1
ATOM 11684 N N . ASN B 1 528 ? -11.922 12.289 -16.375 1 98.56 528 ASN B N 1
ATOM 11685 C CA . ASN B 1 528 ? -11.508 11.969 -15.008 1 98.56 528 ASN B CA 1
ATOM 11686 C C . ASN B 1 528 ? -10.109 11.352 -14.977 1 98.56 528 ASN B C 1
ATOM 11688 O O . ASN B 1 528 ? -9.906 10.25 -15.484 1 98.56 528 ASN B O 1
ATOM 11692 N N . LEU B 1 529 ? -9.133 12.055 -14.414 1 98.25 529 LEU B N 1
ATOM 11693 C CA . LEU B 1 529 ? -7.766 11.57 -14.266 1 98.25 529 LEU B CA 1
ATOM 11694 C C . LEU B 1 529 ? -7.406 11.414 -12.789 1 98.25 529 LEU B C 1
ATOM 11696 O O . LEU B 1 529 ? -7.516 12.367 -12.016 1 98.25 529 LEU B O 1
ATOM 11700 N N . LYS B 1 530 ? -7.004 10.281 -12.398 1 97.88 530 LYS B N 1
ATOM 11701 C CA . LYS B 1 530 ? -6.605 10.016 -11.023 1 97.88 530 LYS B CA 1
ATOM 11702 C C . LYS B 1 530 ? -5.113 9.711 -10.93 1 97.88 530 LYS B C 1
ATOM 11704 O O . LYS B 1 530 ? -4.633 8.742 -11.523 1 97.88 530 LYS B O 1
ATOM 11709 N N . LEU B 1 531 ? -4.406 10.5 -10.25 1 96.44 531 LEU B N 1
ATOM 11710 C CA . LEU B 1 531 ? -2.963 10.359 -10.086 1 96.44 531 LEU B CA 1
ATOM 11711 C C . LEU B 1 531 ? -2.572 10.406 -8.617 1 96.44 531 LEU B C 1
ATOM 11713 O O . LEU B 1 531 ? -1.438 10.758 -8.281 1 96.44 531 LEU B O 1
ATOM 11717 N N . SER B 1 532 ? -3.49 9.992 -7.766 1 94.25 532 SER B N 1
ATOM 11718 C CA . SER B 1 532 ? -3.311 10.133 -6.324 1 94.25 532 SER B CA 1
ATOM 11719 C C . SER B 1 532 ? -2.369 9.062 -5.781 1 94.25 532 SER B C 1
ATOM 11721 O O . SER B 1 532 ? -2.221 7.996 -6.379 1 94.25 532 SER B O 1
ATOM 11723 N N . ALA B 1 533 ? -1.627 9.344 -4.691 1 90.38 533 ALA B N 1
ATOM 11724 C CA . ALA B 1 533 ? -0.936 8.43 -3.789 1 90.38 533 ALA B CA 1
ATOM 11725 C C . ALA B 1 533 ? 0.11 7.605 -4.539 1 90.38 533 ALA B C 1
ATOM 11727 O O . ALA B 1 533 ? 0.125 6.375 -4.449 1 90.38 533 ALA B O 1
ATOM 11728 N N . GLN B 1 534 ? 0.929 8.312 -5.34 1 91.38 534 GLN B N 1
ATOM 11729 C CA . GLN B 1 534 ? 2.051 7.617 -5.961 1 91.38 534 GLN B CA 1
ATOM 11730 C C . GLN B 1 534 ? 3.037 7.113 -4.914 1 91.38 534 GLN B C 1
ATOM 11732 O O . GLN B 1 534 ? 3.211 7.742 -3.865 1 91.38 534 GLN B O 1
ATOM 11737 N N . GLN B 1 535 ? 3.543 5.957 -5.121 1 82.94 535 GLN B N 1
ATOM 11738 C CA . GLN B 1 535 ? 4.445 5.293 -4.184 1 82.94 535 GLN B CA 1
ATOM 11739 C C . GLN B 1 535 ? 5.895 5.414 -4.641 1 82.94 535 GLN B C 1
ATOM 11741 O O . GLN B 1 535 ? 6.164 5.609 -5.824 1 82.94 535 GLN B O 1
ATOM 11746 N N . PRO B 1 536 ? 6.734 5.223 -3.602 1 75.12 536 PRO B N 1
ATOM 11747 C CA . PRO B 1 536 ? 6.48 5.031 -2.17 1 75.12 536 PRO B CA 1
ATOM 11748 C C . PRO B 1 536 ? 6.293 6.352 -1.424 1 75.12 536 PRO B C 1
ATOM 11750 O O . PRO B 1 536 ? 5.742 6.367 -0.32 1 75.12 536 PRO B O 1
ATOM 11753 N N . TYR B 1 537 ? 6.828 7.57 -1.937 1 72.5 537 TYR B N 1
ATOM 11754 C CA . TYR B 1 537 ? 6.828 8.82 -1.186 1 72.5 537 TYR B CA 1
ATOM 11755 C C . TYR B 1 537 ? 5.906 9.844 -1.836 1 72.5 537 TYR B C 1
ATOM 11757 O O . TYR B 1 537 ? 5.699 10.938 -1.293 1 72.5 537 TYR B O 1
ATOM 11765 N N . GLY B 1 538 ? 5.285 9.477 -2.988 1 82.44 538 GLY B N 1
ATOM 11766 C CA . GLY B 1 538 ? 4.449 10.414 -3.725 1 82.44 538 GLY B CA 1
ATOM 11767 C C . GLY B 1 538 ? 5.219 11.234 -4.738 1 82.44 538 GLY B C 1
ATOM 11768 O O . GLY B 1 538 ? 6.449 11.32 -4.672 1 82.44 538 GLY B O 1
ATOM 11769 N N . MET B 1 539 ? 4.523 11.812 -5.66 1 86.62 539 MET B N 1
ATOM 11770 C CA . MET B 1 539 ? 5.098 12.742 -6.629 1 86.62 539 MET B CA 1
ATOM 11771 C C . MET B 1 539 ? 5.512 14.047 -5.953 1 86.62 539 MET B C 1
ATOM 11773 O O . MET B 1 539 ? 4.75 14.617 -5.176 1 86.62 539 MET B O 1
ATOM 11777 N N . LYS B 1 540 ? 6.688 14.516 -6.191 1 78.5 540 LYS B N 1
ATOM 11778 C CA . LYS B 1 540 ? 7.195 15.703 -5.512 1 78.5 540 LYS B CA 1
ATOM 11779 C C . LYS B 1 540 ? 7.012 16.953 -6.371 1 78.5 540 LYS B C 1
ATOM 11781 O O . LYS B 1 540 ? 6.875 18.062 -5.848 1 78.5 540 LYS B O 1
ATOM 11786 N N . SER B 1 541 ? 7.121 16.719 -7.676 1 82.81 541 SER B N 1
ATOM 11787 C CA . SER B 1 541 ? 6.977 17.859 -8.578 1 82.81 541 SER B CA 1
ATOM 11788 C C . SER B 1 541 ? 6.109 17.5 -9.781 1 82.81 541 SER B C 1
ATOM 11790 O O . SER B 1 541 ? 6.078 16.359 -10.211 1 82.81 541 SER B O 1
ATOM 11792 N N . ILE B 1 542 ? 5.418 18.516 -10.211 1 88 542 ILE B N 1
ATOM 11793 C CA . ILE B 1 542 ? 4.613 18.359 -11.422 1 88 542 ILE B CA 1
ATOM 11794 C C . ILE B 1 542 ? 5.277 19.094 -12.578 1 88 542 ILE B C 1
ATOM 11796 O O . ILE B 1 542 ? 5.418 20.328 -12.547 1 88 542 ILE B O 1
ATOM 11800 N N . PRO B 1 543 ? 5.66 18.359 -13.562 1 88.12 543 PRO B N 1
ATOM 11801 C CA . PRO B 1 543 ? 6.211 19.047 -14.734 1 88.12 543 PRO B CA 1
ATOM 11802 C C . PRO B 1 543 ? 5.23 20.047 -15.344 1 88.12 543 PRO B C 1
ATOM 11804 O O . PRO B 1 543 ? 4.02 19.812 -15.328 1 88.12 543 PRO B O 1
ATOM 11807 N N . LYS B 1 544 ? 5.711 21.062 -16 1 86.38 544 LYS B N 1
ATOM 11808 C CA . LYS B 1 544 ? 4.918 22.172 -16.516 1 86.38 544 LYS B CA 1
ATOM 11809 C C . LYS B 1 544 ? 3.967 21.703 -17.609 1 86.38 544 LYS B C 1
ATOM 11811 O O . LYS B 1 544 ? 2.852 22.219 -17.734 1 86.38 544 LYS B O 1
ATOM 11816 N N . ASN B 1 545 ? 4.406 20.703 -18.422 1 89.88 545 ASN B N 1
ATOM 11817 C CA . ASN B 1 545 ? 3.602 20.281 -19.562 1 89.88 545 ASN B CA 1
ATOM 11818 C C . ASN B 1 545 ? 3.002 18.906 -19.359 1 89.88 545 ASN B C 1
ATOM 11820 O O . ASN B 1 545 ? 2.617 18.234 -20.312 1 89.88 545 ASN B O 1
ATOM 11824 N N . LEU B 1 546 ? 2.943 18.453 -18.109 1 91.81 546 LEU B N 1
ATOM 11825 C CA . LEU B 1 546 ? 2.438 17.109 -17.812 1 91.81 546 LEU B CA 1
ATOM 11826 C C . LEU B 1 546 ? 0.999 16.969 -18.297 1 91.81 546 LEU B C 1
ATOM 11828 O O . LEU B 1 546 ? 0.634 15.922 -18.844 1 91.81 546 LEU B O 1
ATOM 11832 N N . PHE B 1 547 ? 0.169 18.031 -18.172 1 94.06 547 PHE B N 1
ATOM 11833 C CA . PHE B 1 547 ? -1.263 17.922 -18.422 1 94.06 547 PHE B CA 1
ATOM 11834 C C . PHE B 1 547 ? -1.62 18.516 -19.781 1 94.06 547 PHE B C 1
ATOM 11836 O O . PHE B 1 547 ? -2.777 18.859 -20.016 1 94.06 547 PHE B O 1
ATOM 11843 N N . LYS B 1 548 ? -0.613 18.578 -20.594 1 91.62 548 LYS B N 1
ATOM 11844 C CA . LYS B 1 548 ? -0.866 19.047 -21.953 1 91.62 548 LYS B CA 1
ATOM 11845 C C . LYS B 1 548 ? -1.815 18.125 -22.703 1 91.62 548 LYS B C 1
ATOM 11847 O O . LYS B 1 548 ? -1.665 16.891 -22.641 1 91.62 548 LYS B O 1
ATOM 11852 N N . GLY B 1 549 ? -2.893 18.625 -23.312 1 92.62 549 GLY B N 1
ATOM 11853 C CA . GLY B 1 549 ? -3.82 17.828 -24.094 1 92.62 549 GLY B CA 1
ATOM 11854 C C . GLY B 1 549 ? -5.129 17.562 -23.391 1 92.62 549 GLY B C 1
ATOM 11855 O O . GLY B 1 549 ? -6.105 17.141 -24.016 1 92.62 549 GLY B O 1
ATOM 11856 N N . LEU B 1 550 ? -5.215 17.797 -22.078 1 95.38 550 LEU B N 1
ATOM 11857 C CA . LEU B 1 550 ? -6.391 17.453 -21.281 1 95.38 550 LEU B CA 1
ATOM 11858 C C . LEU B 1 550 ? -7.398 18.609 -21.281 1 95.38 550 LEU B C 1
ATOM 11860 O O . LEU B 1 550 ? -7.766 19.109 -20.203 1 95.38 550 LEU B O 1
ATOM 11864 N N . TYR B 1 551 ? -8.031 18.844 -22.406 1 93 551 TYR B N 1
ATOM 11865 C CA . TYR B 1 551 ? -8.891 20.016 -22.594 1 93 551 TYR B CA 1
ATOM 11866 C C . TYR B 1 551 ? -10.289 19.75 -22.031 1 93 551 TYR B C 1
ATOM 11868 O O . TYR B 1 551 ? -10.977 20.688 -21.625 1 93 551 TYR B O 1
ATOM 11876 N N . ALA B 1 552 ? -10.602 18.516 -21.922 1 96.25 552 ALA B N 1
ATOM 11877 C CA . ALA B 1 552 ? -11.961 18.188 -21.516 1 96.25 552 ALA B CA 1
ATOM 11878 C C . ALA B 1 552 ? -12 17.734 -20.062 1 96.25 552 ALA B C 1
ATOM 11880 O O . ALA B 1 552 ? -13.078 17.422 -19.531 1 96.25 552 ALA B O 1
ATOM 11881 N N . LEU B 1 553 ? -10.859 17.703 -19.344 1 97.44 553 LEU B N 1
ATOM 11882 C CA . LEU B 1 553 ? -10.75 17.141 -18.016 1 97.44 553 LEU B CA 1
ATOM 11883 C C . LEU B 1 553 ? -11.656 17.875 -17.031 1 97.44 553 LEU B C 1
ATOM 11885 O O . LEU B 1 553 ? -11.648 19.094 -16.969 1 97.44 553 LEU B O 1
ATOM 11889 N N . GLU B 1 554 ? -12.445 17.172 -16.297 1 97.94 554 GLU B N 1
ATOM 11890 C CA . GLU B 1 554 ? -13.367 17.734 -15.312 1 97.94 554 GLU B CA 1
ATOM 11891 C C . GLU B 1 554 ? -12.93 17.406 -13.891 1 97.94 554 GLU B C 1
ATOM 11893 O O . GLU B 1 554 ? -13.188 18.172 -12.961 1 97.94 554 GLU B O 1
ATOM 11898 N N . LYS B 1 555 ? -12.375 16.312 -13.703 1 98.19 555 LYS B N 1
ATOM 11899 C CA . LYS B 1 555 ? -11.969 15.867 -12.375 1 98.19 555 LYS B CA 1
ATOM 11900 C C . LYS B 1 555 ? -10.492 15.469 -12.359 1 98.19 555 LYS B C 1
ATOM 11902 O O . LYS B 1 555 ? -10.055 14.656 -13.18 1 98.19 555 LYS B O 1
ATOM 11907 N N . LEU B 1 556 ? -9.703 16.047 -11.477 1 97.75 556 LEU B N 1
ATOM 11908 C CA . LEU B 1 556 ? -8.297 15.727 -11.297 1 97.75 556 LEU B CA 1
ATOM 11909 C C . LEU B 1 556 ? -7.996 15.406 -9.836 1 97.75 556 LEU B C 1
ATOM 11911 O O . LEU B 1 556 ? -8.258 16.234 -8.953 1 97.75 556 LEU B O 1
ATOM 11915 N N . GLN B 1 557 ? -7.508 14.266 -9.586 1 97.25 557 GLN B N 1
ATOM 11916 C CA . GLN B 1 557 ? -7.16 13.852 -8.234 1 97.25 557 GLN B CA 1
ATOM 11917 C C . GLN B 1 557 ? -5.652 13.695 -8.07 1 97.25 557 GLN B C 1
ATOM 11919 O O . GLN B 1 557 ? -5.035 12.859 -8.734 1 97.25 557 GLN B O 1
ATOM 11924 N N . LEU B 1 558 ? -5.113 14.453 -7.227 1 95 558 LEU B N 1
ATOM 11925 C CA . LEU B 1 558 ? -3.674 14.438 -6.973 1 95 558 LEU B CA 1
ATOM 11926 C C . LEU B 1 558 ? -3.383 14.219 -5.492 1 95 558 LEU B C 1
ATOM 11928 O O . LEU B 1 558 ? -2.23 14.312 -5.062 1 95 558 LEU B O 1
ATOM 11932 N N . GLY B 1 559 ? -4.426 13.844 -4.785 1 90.94 559 GLY B N 1
ATOM 11933 C CA . GLY B 1 559 ? -4.293 13.727 -3.344 1 90.94 559 GLY B CA 1
ATOM 11934 C C . GLY B 1 559 ? -3.336 12.633 -2.918 1 90.94 559 GLY B C 1
ATOM 11935 O O . GLY B 1 559 ? -3.176 11.633 -3.623 1 90.94 559 GLY B O 1
ATOM 11936 N N . GLY B 1 560 ? -2.654 12.766 -1.735 1 85.06 560 GLY B N 1
ATOM 11937 C CA . GLY B 1 560 ? -1.778 11.742 -1.178 1 85.06 560 GLY B CA 1
ATOM 11938 C C . GLY B 1 560 ? -0.368 11.797 -1.733 1 85.06 560 GLY B C 1
ATOM 11939 O O . GLY B 1 560 ? 0.491 11.008 -1.34 1 85.06 560 GLY B O 1
ATOM 11940 N N . ASN B 1 561 ? -0.056 12.734 -2.645 1 88.38 561 ASN B N 1
ATOM 11941 C CA . ASN B 1 561 ? 1.299 12.984 -3.127 1 88.38 561 ASN B CA 1
ATOM 11942 C C . ASN B 1 561 ? 2.035 13.984 -2.236 1 88.38 561 ASN B C 1
ATOM 11944 O O . ASN B 1 561 ? 1.476 14.477 -1.256 1 88.38 561 ASN B O 1
ATOM 11948 N N . LYS B 1 562 ? 3.324 14.211 -2.416 1 79.12 562 LYS B N 1
ATOM 11949 C CA . LYS B 1 562 ? 4.113 15.188 -1.666 1 79.12 562 LYS B CA 1
ATOM 11950 C C . LYS B 1 562 ? 4.582 16.328 -2.568 1 79.12 562 LYS B C 1
ATOM 11952 O O . LYS B 1 562 ? 5.781 16.594 -2.674 1 79.12 562 LYS B O 1
ATOM 11957 N N . LEU B 1 563 ? 3.6 17 -3.086 1 81.38 563 LEU B N 1
ATOM 11958 C CA . LEU B 1 563 ? 3.846 17.984 -4.129 1 81.38 563 LEU B CA 1
ATOM 11959 C C . LEU B 1 563 ? 4.406 19.266 -3.533 1 81.38 563 LEU B C 1
ATOM 11961 O O . LEU B 1 563 ? 3.947 19.734 -2.48 1 81.38 563 LEU B O 1
ATOM 11965 N N . LEU B 1 564 ? 5.484 19.781 -4.117 1 72.25 564 LEU B N 1
ATOM 11966 C CA . LEU B 1 564 ? 6.02 21.109 -3.811 1 72.25 564 LEU B CA 1
ATOM 11967 C C . LEU B 1 564 ? 5.684 22.094 -4.922 1 72.25 564 LEU B C 1
ATOM 11969 O O . LEU B 1 564 ? 5.969 21.844 -6.094 1 72.25 564 LEU B O 1
ATOM 11973 N N . PHE B 1 565 ? 4.906 23.078 -4.602 1 69.69 565 PHE B N 1
ATOM 11974 C CA . PHE B 1 565 ? 4.465 24.016 -5.617 1 69.69 565 PHE B CA 1
ATOM 11975 C C . PHE B 1 565 ? 5.445 25.188 -5.738 1 69.69 565 PHE B C 1
ATOM 11977 O O . PHE B 1 565 ? 5.465 26.078 -4.891 1 69.69 565 PHE B O 1
ATOM 11984 N N . HIS B 1 566 ? 6.738 24.953 -6.484 1 60.34 566 HIS B N 1
ATOM 11985 C CA . HIS B 1 566 ? 7.777 25.969 -6.664 1 60.34 566 HIS B CA 1
ATOM 11986 C C . HIS B 1 566 ? 7.434 26.922 -7.801 1 60.34 566 HIS B C 1
ATOM 11988 O O . HIS B 1 566 ? 8.219 27.094 -8.742 1 60.34 566 HIS B O 1
ATOM 11994 N N . GLY B 1 567 ? 6.297 27.609 -7.812 1 61.78 567 GLY B N 1
ATOM 11995 C CA . GLY B 1 567 ? 6.047 28.734 -8.703 1 61.78 567 GLY B CA 1
ATOM 11996 C C . GLY B 1 567 ? 5.449 28.328 -10.031 1 61.78 567 GLY B C 1
ATOM 11997 O O . GLY B 1 567 ? 5.18 29.172 -10.891 1 61.78 567 GLY B O 1
ATOM 11998 N N . GLY B 1 568 ? 5.203 27.125 -10.352 1 70.06 568 GLY B N 1
ATOM 11999 C CA . GLY B 1 568 ? 4.656 26.781 -11.656 1 70.06 568 GLY B CA 1
ATOM 12000 C C . GLY B 1 568 ? 3.141 26.844 -11.695 1 70.06 568 GLY B C 1
ATOM 12001 O O . GLY B 1 568 ? 2.496 27.156 -10.695 1 70.06 568 GLY B O 1
ATOM 12002 N N . HIS B 1 569 ? 2.648 26.906 -13.102 1 81 569 HIS B N 1
ATOM 12003 C CA . HIS B 1 569 ? 1.211 26.891 -13.352 1 81 569 HIS B CA 1
ATOM 12004 C C . HIS B 1 569 ? 0.786 25.609 -14.062 1 81 569 HIS B C 1
ATOM 12006 O O . HIS B 1 569 ? 0.37 25.656 -15.219 1 81 569 HIS B O 1
ATOM 12012 N N . PRO B 1 570 ? 0.822 24.562 -13.305 1 84.19 570 PRO B N 1
ATOM 12013 C CA . PRO B 1 570 ? 0.561 23.281 -13.969 1 84.19 570 PRO B CA 1
ATOM 12014 C C . PRO B 1 570 ? -0.896 23.125 -14.406 1 84.19 570 PRO B C 1
ATOM 12016 O O . PRO B 1 570 ? -1.203 22.297 -15.273 1 84.19 570 PRO B O 1
ATOM 12019 N N . PHE B 1 571 ? -1.849 23.969 -13.906 1 89.38 571 PHE B N 1
ATOM 12020 C CA . PHE B 1 571 ? -3.27 23.766 -14.156 1 89.38 571 PHE B CA 1
ATOM 12021 C C . PHE B 1 571 ? -3.787 24.75 -15.195 1 89.38 571 PHE B C 1
ATOM 12023 O O . PHE B 1 571 ? -4.98 24.766 -15.5 1 89.38 571 PHE B O 1
ATOM 12030 N N . ASP B 1 572 ? -3.027 25.594 -15.773 1 86.69 572 ASP B N 1
ATOM 12031 C CA . ASP B 1 572 ? -3.436 26.688 -16.656 1 86.69 572 ASP B CA 1
ATOM 12032 C C . ASP B 1 572 ? -4.176 26.156 -17.891 1 86.69 572 ASP B C 1
ATOM 12034 O O . ASP B 1 572 ? -5.074 26.812 -18.406 1 86.69 572 ASP B O 1
ATOM 12038 N N . GLY B 1 573 ? -3.959 24.984 -18.344 1 86.25 573 GLY B N 1
ATOM 12039 C CA . GLY B 1 573 ? -4.586 24.469 -19.547 1 86.25 573 GLY B CA 1
ATOM 12040 C C . GLY B 1 573 ? -5.875 23.719 -19.281 1 86.25 573 GLY B C 1
ATOM 12041 O O . GLY B 1 573 ? -6.582 23.328 -20.219 1 86.25 573 GLY B O 1
ATOM 12042 N N . MET B 1 574 ? -6.332 23.703 -18.078 1 91.69 574 MET B N 1
ATOM 12043 C CA . MET B 1 574 ? -7.488 22.875 -17.719 1 91.69 574 MET B CA 1
ATOM 12044 C C . MET B 1 574 ? -8.711 23.75 -17.453 1 91.69 574 MET B C 1
ATOM 12046 O O . MET B 1 574 ? -9.227 23.781 -16.344 1 91.69 574 MET B O 1
ATOM 12050 N N . HIS B 1 575 ? -9.297 24.266 -18.5 1 90.75 575 HIS B N 1
ATOM 12051 C CA . HIS B 1 575 ? -10.352 25.266 -18.391 1 90.75 575 HIS B CA 1
ATOM 12052 C C . HIS B 1 575 ? -11.68 24.641 -18 1 90.75 575 HIS B C 1
ATOM 12054 O O . HIS B 1 575 ? -12.57 25.328 -17.484 1 90.75 575 HIS B O 1
ATOM 12060 N N . ASN B 1 576 ? -11.789 23.375 -18.125 1 95.12 576 ASN B N 1
ATOM 12061 C CA . ASN B 1 576 ? -13.062 22.719 -17.844 1 95.12 576 ASN B CA 1
ATOM 12062 C C . ASN B 1 576 ? -13.031 21.984 -16.5 1 95.12 576 ASN B C 1
ATOM 12064 O O . ASN B 1 576 ? -13.992 21.297 -16.141 1 95.12 576 ASN B O 1
ATOM 12068 N N . LEU B 1 577 ? -11.953 22.172 -15.734 1 96.19 577 LEU B N 1
ATOM 12069 C CA . LEU B 1 577 ? -11.781 21.438 -14.477 1 96.19 577 LEU B CA 1
ATOM 12070 C C . LEU B 1 577 ? -12.836 21.859 -13.461 1 96.19 577 LEU B C 1
ATOM 12072 O O . LEU B 1 577 ? -13.023 23.062 -13.211 1 96.19 577 LEU B O 1
ATOM 12076 N N . LYS B 1 578 ? -13.57 20.938 -12.938 1 97.25 578 LYS B N 1
ATOM 12077 C CA . LYS B 1 578 ? -14.625 21.219 -11.961 1 97.25 578 LYS B CA 1
ATOM 12078 C C . LYS B 1 578 ? -14.234 20.719 -10.57 1 97.25 578 LYS B C 1
ATOM 12080 O O . LYS B 1 578 ? -14.617 21.328 -9.562 1 97.25 578 LYS B O 1
ATOM 12085 N N . TYR B 1 579 ? -13.555 19.656 -10.531 1 97.44 579 TYR B N 1
ATOM 12086 C CA . TYR B 1 579 ? -13.148 19.062 -9.266 1 97.44 579 TYR B CA 1
ATOM 12087 C C . TYR B 1 579 ? -11.633 18.906 -9.195 1 97.44 579 TYR B C 1
ATOM 12089 O O . TYR B 1 579 ? -11.031 18.25 -10.047 1 97.44 579 TYR B O 1
ATOM 12097 N N . LEU B 1 580 ? -11 19.516 -8.227 1 96.44 580 LEU B N 1
ATOM 12098 C CA . LEU B 1 580 ? -9.562 19.391 -8.016 1 96.44 580 LEU B CA 1
ATOM 12099 C C . LEU B 1 580 ? -9.258 18.938 -6.59 1 96.44 580 LEU B C 1
ATOM 12101 O O . LEU B 1 580 ? -9.617 19.625 -5.625 1 96.44 580 LEU B O 1
ATOM 12105 N N . ASP B 1 581 ? -8.703 17.828 -6.445 1 95.31 581 ASP B N 1
ATOM 12106 C CA . ASP B 1 581 ? -8.344 17.25 -5.148 1 95.31 581 ASP B CA 1
ATOM 12107 C C . ASP B 1 581 ? -6.828 17.203 -4.973 1 95.31 581 ASP B C 1
ATOM 12109 O O . ASP B 1 581 ? -6.152 16.422 -5.652 1 95.31 581 ASP B O 1
ATOM 12113 N N . ILE B 1 582 ? -6.312 17.969 -4.09 1 92.19 582 ILE B N 1
ATOM 12114 C CA . ILE B 1 582 ? -4.895 17.984 -3.758 1 92.19 582 ILE B CA 1
ATOM 12115 C C . ILE B 1 582 ? -4.715 17.781 -2.254 1 92.19 582 ILE B C 1
ATOM 12117 O O . ILE B 1 582 ? -3.848 18.406 -1.638 1 92.19 582 ILE B O 1
ATOM 12121 N N . HIS B 1 583 ? -5.496 16.984 -1.653 1 88.56 583 HIS B N 1
ATOM 12122 C CA . HIS B 1 583 ? -5.453 16.844 -0.202 1 88.56 583 HIS B CA 1
ATOM 12123 C C . HIS B 1 583 ? -4.258 16 0.236 1 88.56 583 HIS B C 1
ATOM 12125 O O . HIS B 1 583 ? -3.768 15.164 -0.53 1 88.56 583 HIS B O 1
ATOM 12131 N N . ASP B 1 584 ? -3.668 16.219 1.45 1 80.88 584 ASP B N 1
ATOM 12132 C CA . ASP B 1 584 ? -2.662 15.414 2.131 1 80.88 584 ASP B CA 1
ATOM 12133 C C . ASP B 1 584 ? -1.331 15.445 1.383 1 80.88 584 ASP B C 1
ATOM 12135 O O . ASP B 1 584 ? -0.715 14.406 1.154 1 80.88 584 ASP B O 1
ATOM 12139 N N . VAL B 1 585 ? -1.055 16.594 0.926 1 73.31 585 VAL B N 1
ATOM 12140 C CA . VAL B 1 585 ? 0.214 16.734 0.218 1 73.31 585 VAL B CA 1
ATOM 12141 C C . VAL B 1 585 ? 1.247 17.375 1.136 1 73.31 585 VAL B C 1
ATOM 12143 O O . VAL B 1 585 ? 2.322 17.781 0.684 1 73.31 585 VAL B O 1
ATOM 12146 N N . CYS B 1 586 ? 0.908 17.422 2.414 1 66.5 586 CYS B N 1
ATOM 12147 C CA . CYS B 1 586 ? 1.717 18.188 3.365 1 66.5 586 CYS B CA 1
ATOM 12148 C C . CYS B 1 586 ? 3.117 17.594 3.479 1 66.5 586 CYS B C 1
ATOM 12150 O O . CYS B 1 586 ? 3.273 16.406 3.781 1 66.5 586 CYS B O 1
ATOM 12152 N N . SER B 1 587 ? 4.039 18.219 3 1 62.78 587 SER B N 1
ATOM 12153 C CA . SER B 1 587 ? 5.453 17.969 3.238 1 62.78 587 SER B CA 1
ATOM 12154 C C . SER B 1 587 ? 6.129 19.172 3.891 1 62.78 587 SER B C 1
ATOM 12156 O O . SER B 1 587 ? 7.16 19.641 3.408 1 62.78 587 SER B O 1
ATOM 12158 N N . GLY B 1 588 ? 5.434 19.625 5.008 1 63.75 588 GLY B N 1
ATOM 12159 C CA . GLY B 1 588 ? 5.863 20.859 5.648 1 63.75 588 GLY B CA 1
ATOM 12160 C C . GLY B 1 588 ? 5.023 22.062 5.254 1 63.75 588 GLY B C 1
ATOM 12161 O O . GLY B 1 588 ? 3.994 21.906 4.59 1 63.75 588 GLY B O 1
ATOM 12162 N N . LEU B 1 589 ? 5.398 23.125 5.762 1 63.56 589 LEU B N 1
ATOM 12163 C CA . LEU B 1 589 ? 4.648 24.328 5.426 1 63.56 589 LEU B CA 1
ATOM 12164 C C . LEU B 1 589 ? 4.852 24.703 3.961 1 63.56 589 LEU B C 1
ATOM 12166 O O . LEU B 1 589 ? 5.98 24.719 3.471 1 63.56 589 LEU B O 1
ATOM 12170 N N . GLN B 1 590 ? 3.781 24.719 3.32 1 67.12 590 GLN B N 1
ATOM 12171 C CA . GLN B 1 590 ? 3.832 24.969 1.882 1 67.12 590 GLN B CA 1
ATOM 12172 C C . GLN B 1 590 ? 3.426 26.406 1.556 1 67.12 590 GLN B C 1
ATOM 12174 O O . GLN B 1 590 ? 2.572 26.984 2.23 1 67.12 590 GLN B O 1
ATOM 12179 N N . ILE B 1 591 ? 4.281 26.953 0.615 1 62.34 591 ILE B N 1
ATOM 12180 C CA . ILE B 1 591 ? 3.9 28.25 0.055 1 62.34 591 ILE B CA 1
ATOM 12181 C C . ILE B 1 591 ? 3.332 28.062 -1.35 1 62.34 591 ILE B C 1
ATOM 12183 O O . ILE B 1 591 ? 4.031 27.578 -2.248 1 62.34 591 ILE B O 1
ATOM 12187 N N . MET B 1 592 ? 2.074 28.234 -1.453 1 71.62 592 MET B N 1
ATOM 12188 C CA . MET B 1 592 ? 1.435 28.078 -2.758 1 71.62 592 MET B CA 1
ATOM 12189 C C . MET B 1 592 ? 1.434 29.406 -3.516 1 71.62 592 MET B C 1
ATOM 12191 O O . MET B 1 592 ? 1.231 30.469 -2.924 1 71.62 592 MET B O 1
ATOM 12195 N N . ASN B 1 593 ? 1.71 29.266 -4.754 1 74.19 593 ASN B N 1
ATOM 12196 C CA . ASN B 1 593 ? 1.649 30.453 -5.609 1 74.19 593 ASN B CA 1
ATOM 12197 C C . ASN B 1 593 ? 0.274 31.109 -5.559 1 74.19 593 ASN B C 1
ATOM 12199 O O . ASN B 1 593 ? -0.749 30.422 -5.543 1 74.19 593 ASN B O 1
ATOM 12203 N N . LYS B 1 594 ? 0.281 32.375 -5.621 1 74.88 594 LYS B N 1
ATOM 12204 C CA . LYS B 1 594 ? -0.942 33.188 -5.5 1 74.88 594 LYS B CA 1
ATOM 12205 C C . LYS B 1 594 ? -1.842 33 -6.719 1 74.88 594 LYS B C 1
ATOM 12207 O O . LYS B 1 594 ? -3.064 33.125 -6.621 1 74.88 594 LYS B O 1
ATOM 12212 N N . THR B 1 595 ? -1.21 32.625 -7.82 1 80.12 595 THR B N 1
ATOM 12213 C CA . THR B 1 595 ? -1.992 32.562 -9.047 1 80.12 595 THR B CA 1
ATOM 12214 C C . THR B 1 595 ? -2.154 31.109 -9.508 1 80.12 595 THR B C 1
ATOM 12216 O O . THR B 1 595 ? -2.471 30.859 -10.672 1 80.12 595 THR B O 1
ATOM 12219 N N . MET B 1 596 ? -2.047 30.281 -8.672 1 83.12 596 MET B N 1
ATOM 12220 C CA . MET B 1 596 ? -2.045 28.875 -9.023 1 83.12 596 MET B CA 1
ATOM 12221 C C . MET B 1 596 ? -3.391 28.453 -9.609 1 83.12 596 MET B C 1
ATOM 12223 O O . MET B 1 596 ? -3.447 27.641 -10.531 1 83.12 596 MET B O 1
ATOM 12227 N N . PHE B 1 597 ? -4.516 29.047 -9.117 1 89.25 597 PHE B N 1
ATOM 12228 C CA . PHE B 1 597 ? -5.848 28.609 -9.516 1 89.25 597 PHE B CA 1
ATOM 12229 C C . PHE B 1 597 ? -6.559 29.688 -10.32 1 89.25 597 PHE B C 1
ATOM 12231 O O . PHE B 1 597 ? -7.766 29.594 -10.555 1 89.25 597 PHE B O 1
ATOM 12238 N N . TYR B 1 598 ? -5.906 30.641 -10.781 1 86.12 598 TYR B N 1
ATOM 12239 C CA . TYR B 1 598 ? -6.484 31.844 -11.375 1 86.12 598 TYR B CA 1
ATOM 12240 C C . TYR B 1 598 ? -7.262 31.5 -12.641 1 86.12 598 TYR B C 1
ATOM 12242 O O . TYR B 1 598 ? -8.297 32.125 -12.914 1 86.12 598 TYR B O 1
ATOM 12250 N N . LYS B 1 599 ? -6.879 30.547 -13.367 1 88.56 599 LYS B N 1
ATOM 12251 C CA . LYS B 1 599 ? -7.48 30.266 -14.672 1 88.56 599 LYS B CA 1
ATOM 12252 C C . LYS B 1 599 ? -8.555 29.188 -14.555 1 88.56 599 LYS B C 1
ATOM 12254 O O . LYS B 1 599 ? -9.203 28.844 -15.539 1 88.56 599 LYS B O 1
ATOM 12259 N N . LEU B 1 600 ? -8.781 28.703 -13.375 1 92.38 600 LEU B N 1
ATOM 12260 C CA . LEU B 1 600 ? -9.758 27.641 -13.188 1 92.38 600 LEU B CA 1
ATOM 12261 C C . LEU B 1 600 ? -11.133 28.219 -12.859 1 92.38 600 LEU B C 1
ATOM 12263 O O . LEU B 1 600 ? -11.664 28 -11.766 1 92.38 600 LEU B O 1
ATOM 12267 N N . LYS B 1 601 ? -11.812 28.734 -13.789 1 90.31 601 LYS B N 1
ATOM 12268 C CA . LYS B 1 601 ? -13.039 29.5 -13.594 1 90.31 601 LYS B CA 1
ATOM 12269 C C . LYS B 1 601 ? -14.227 28.578 -13.344 1 90.31 601 LYS B C 1
ATOM 12271 O O . LYS B 1 601 ? -15.203 28.984 -12.711 1 90.31 601 LYS B O 1
ATOM 12276 N N . LYS B 1 602 ? -14.109 27.375 -13.758 1 94.25 602 LYS B N 1
ATOM 12277 C CA . LYS B 1 602 ? -15.25 26.469 -13.648 1 94.25 602 LYS B CA 1
ATOM 12278 C C . LYS B 1 602 ? -15.117 25.562 -12.43 1 94.25 602 LYS B C 1
ATOM 12280 O O . LYS B 1 602 ? -15.953 24.688 -12.211 1 94.25 602 LYS B O 1
ATOM 12285 N N . LEU B 1 603 ? -14.117 25.766 -11.609 1 94.81 603 LEU B N 1
ATOM 12286 C CA . LEU B 1 603 ? -13.844 24.906 -10.461 1 94.81 603 LEU B CA 1
ATOM 12287 C C . LEU B 1 603 ? -14.984 24.969 -9.453 1 94.81 603 LEU B C 1
ATOM 12289 O O . LEU B 1 603 ? -15.383 26.047 -9.023 1 94.81 603 LEU B O 1
ATOM 12293 N N . SER B 1 604 ? -15.602 23.859 -9.133 1 95.75 604 SER B N 1
ATOM 12294 C CA . SER B 1 604 ? -16.734 23.781 -8.211 1 95.75 604 SER B CA 1
ATOM 12295 C C . SER B 1 604 ? -16.312 23.219 -6.859 1 95.75 604 SER B C 1
ATOM 12297 O O . SER B 1 604 ? -16.953 23.5 -5.84 1 95.75 604 SER B O 1
ATOM 12299 N N . SER B 1 605 ? -15.344 22.391 -6.848 1 96.25 605 SER B N 1
ATOM 12300 C CA . SER B 1 605 ? -14.859 21.797 -5.609 1 96.25 605 SER B CA 1
ATOM 12301 C C . SER B 1 605 ? -13.336 21.797 -5.555 1 96.25 605 SER B C 1
ATOM 12303 O O . SER B 1 605 ? -12.672 21.422 -6.527 1 96.25 605 SER B O 1
ATOM 12305 N N . LEU B 1 606 ? -12.789 22.297 -4.477 1 95.12 606 LEU B N 1
ATOM 12306 C CA . LEU B 1 606 ? -11.344 22.359 -4.27 1 95.12 606 LEU B CA 1
ATOM 12307 C C . LEU B 1 606 ? -10.969 21.797 -2.9 1 95.12 606 LEU B C 1
ATOM 12309 O O . LEU B 1 606 ? -11.445 22.281 -1.873 1 95.12 606 LEU B O 1
ATOM 12313 N N . ASP B 1 607 ? -10.188 20.812 -2.869 1 95.12 607 ASP B N 1
ATOM 12314 C CA . ASP B 1 607 ? -9.766 20.188 -1.618 1 95.12 607 ASP B CA 1
ATOM 12315 C C . ASP B 1 607 ? -8.289 20.453 -1.343 1 95.12 607 ASP B C 1
ATOM 12317 O O . ASP B 1 607 ? -7.418 19.922 -2.033 1 95.12 607 ASP B O 1
ATOM 12321 N N . LEU B 1 608 ? -8.023 21.219 -0.392 1 91.56 608 LEU B N 1
ATOM 12322 C CA . LEU B 1 608 ? -6.672 21.547 0.046 1 91.56 608 LEU B CA 1
ATOM 12323 C C . LEU B 1 608 ? -6.445 21.109 1.49 1 91.56 608 LEU B C 1
ATOM 12325 O O . LEU B 1 608 ? -5.758 21.797 2.248 1 91.56 608 LEU B O 1
ATOM 12329 N N . GLY B 1 609 ? -7.086 20.047 1.85 1 87.94 609 GLY B N 1
ATOM 12330 C CA . GLY B 1 609 ? -6.949 19.562 3.215 1 87.94 609 GLY B CA 1
ATOM 12331 C C . GLY B 1 609 ? -5.566 19.016 3.514 1 87.94 609 GLY B C 1
ATOM 12332 O O . GLY B 1 609 ? -4.988 18.297 2.695 1 87.94 609 GLY B O 1
ATOM 12333 N N . ASN B 1 610 ? -4.984 19.438 4.652 1 82.38 610 ASN B N 1
ATOM 12334 C CA . ASN B 1 610 ? -3.703 18.938 5.141 1 82.38 610 ASN B CA 1
ATOM 12335 C C . ASN B 1 610 ? -2.584 19.188 4.129 1 82.38 610 ASN B C 1
ATOM 12337 O O . ASN B 1 610 ? -1.864 18.25 3.758 1 82.38 610 ASN B O 1
ATOM 12341 N N . ASP B 1 611 ? -2.541 20.344 3.602 1 81.69 611 ASP B N 1
ATOM 12342 C CA . ASP B 1 611 ? -1.527 20.719 2.625 1 81.69 611 ASP B CA 1
ATOM 12343 C C . ASP B 1 611 ? -0.432 21.562 3.271 1 81.69 611 ASP B C 1
ATOM 12345 O O . ASP B 1 611 ? 0.445 22.094 2.582 1 81.69 611 ASP B O 1
ATOM 12349 N N . GLY B 1 612 ? -0.557 21.719 4.539 1 76.81 612 GLY B N 1
ATOM 12350 C CA . GLY B 1 612 ? 0.446 22.5 5.242 1 76.81 612 GLY B CA 1
ATOM 12351 C C . GLY B 1 612 ? 0.342 24 4.969 1 76.81 612 GLY B C 1
ATOM 12352 O O . GLY B 1 612 ? 1.357 24.688 4.883 1 76.81 612 GLY B O 1
ATOM 12353 N N . LEU B 1 613 ? -0.824 24.484 4.836 1 79.25 613 LEU B N 1
ATOM 12354 C CA . LEU B 1 613 ? -1.033 25.906 4.555 1 79.25 613 LEU B CA 1
ATOM 12355 C C . LEU B 1 613 ? -0.988 26.719 5.84 1 79.25 613 LEU B C 1
ATOM 12357 O O . LEU B 1 613 ? -1.704 26.422 6.797 1 79.25 613 LEU B O 1
ATOM 12361 N N . GLY B 1 614 ? -0.052 27.641 5.855 1 71.88 614 GLY B N 1
ATOM 12362 C CA . GLY B 1 614 ? 0.034 28.531 7.004 1 71.88 614 GLY B CA 1
ATOM 12363 C C . GLY B 1 614 ? -0.856 29.75 6.887 1 71.88 614 GLY B C 1
ATOM 12364 O O . GLY B 1 614 ? -1.304 30.297 7.895 1 71.88 614 GLY B O 1
ATOM 12365 N N . SER B 1 615 ? -0.894 30.234 5.715 1 72.62 615 SER B N 1
ATOM 12366 C CA . SER B 1 615 ? -1.733 31.391 5.445 1 72.62 615 SER B CA 1
ATOM 12367 C C . SER B 1 615 ? -2.357 31.328 4.055 1 72.62 615 SER B C 1
ATOM 12369 O O . SER B 1 615 ? -1.848 30.625 3.18 1 72.62 615 SER B O 1
ATOM 12371 N N . ILE B 1 616 ? -3.531 31.875 4.074 1 75.06 616 ILE B N 1
ATOM 12372 C CA . ILE B 1 616 ? -4.195 31.938 2.775 1 75.06 616 ILE B CA 1
ATOM 12373 C C . ILE B 1 616 ? -4.172 33.375 2.256 1 75.06 616 ILE B C 1
ATOM 12375 O O . ILE B 1 616 ? -4.527 34.312 2.977 1 75.06 616 ILE B O 1
ATOM 12379 N N . ASN B 1 617 ? -3.531 33.438 1.086 1 69.69 617 ASN B N 1
ATOM 12380 C CA . ASN B 1 617 ? -3.479 34.75 0.461 1 69.69 617 ASN B CA 1
ATOM 12381 C C . ASN B 1 617 ? -4.797 35.094 -0.225 1 69.69 617 ASN B C 1
ATOM 12383 O O . ASN B 1 617 ? -5.477 34.219 -0.757 1 69.69 617 ASN B O 1
ATOM 12387 N N . ASN B 1 618 ? -5.184 36.344 -0.14 1 67.5 618 ASN B N 1
ATOM 12388 C CA . ASN B 1 618 ? -6.438 36.844 -0.691 1 67.5 618 ASN B CA 1
ATOM 12389 C C . ASN B 1 618 ? -6.512 36.625 -2.201 1 67.5 618 ASN B C 1
ATOM 12391 O O . ASN B 1 618 ? -7.594 36.438 -2.754 1 67.5 618 ASN B O 1
ATOM 12395 N N . GLN B 1 619 ? -5.367 36.562 -2.795 1 73.69 619 GLN B N 1
ATOM 12396 C CA . GLN B 1 619 ? -5.355 36.5 -4.254 1 73.69 619 GLN B CA 1
ATOM 12397 C C . GLN B 1 619 ? -5.488 35.031 -4.738 1 73.69 619 GLN B C 1
ATOM 12399 O O . GLN B 1 619 ? -5.836 34.812 -5.898 1 73.69 619 GLN B O 1
ATOM 12404 N N . GLN B 1 620 ? -5.43 34.188 -3.912 1 78.62 620 GLN B N 1
ATOM 12405 C CA . GLN B 1 620 ? -5.363 32.781 -4.297 1 78.62 620 GLN B CA 1
ATOM 12406 C C . GLN B 1 620 ? -6.711 32.281 -4.805 1 78.62 620 GLN B C 1
ATOM 12408 O O . GLN B 1 620 ? -6.773 31.453 -5.723 1 78.62 620 GLN B O 1
ATOM 12413 N N . PHE B 1 621 ? -7.758 32.875 -4.301 1 85.06 621 PHE B N 1
ATOM 12414 C CA . PHE B 1 621 ? -9.078 32.344 -4.633 1 85.06 621 PHE B CA 1
ATOM 12415 C C . PHE B 1 621 ? -9.914 33.406 -5.336 1 85.06 621 PHE B C 1
ATOM 12417 O O . PHE B 1 621 ? -11.133 33.25 -5.477 1 85.06 621 PHE B O 1
ATOM 12424 N N . GLN B 1 622 ? -9.383 34.5 -5.77 1 81.69 622 GLN B N 1
ATOM 12425 C CA . GLN B 1 622 ? -10.086 35.656 -6.289 1 81.69 622 GLN B CA 1
ATOM 12426 C C . GLN B 1 622 ? -10.922 35.312 -7.516 1 81.69 622 GLN B C 1
ATOM 12428 O O . GLN B 1 622 ? -12.047 35.781 -7.676 1 81.69 622 GLN B O 1
ATOM 12433 N N . ASN B 1 623 ? -10.539 34.469 -8.344 1 84.06 623 ASN B N 1
ATOM 12434 C CA . ASN B 1 623 ? -11.25 34.188 -9.586 1 84.06 623 ASN B CA 1
ATOM 12435 C C . ASN B 1 623 ? -12.055 32.875 -9.5 1 84.06 623 ASN B C 1
ATOM 12437 O O . ASN B 1 623 ? -12.578 32.406 -10.508 1 84.06 623 ASN B O 1
ATOM 12441 N N . LEU B 1 624 ? -12.258 32.406 -8.344 1 90.75 624 LEU B N 1
ATOM 12442 C CA . LEU B 1 624 ? -12.992 31.156 -8.188 1 90.75 624 LEU B CA 1
ATOM 12443 C C . LEU B 1 624 ? -14.453 31.422 -7.832 1 90.75 624 LEU B C 1
ATOM 12445 O O . LEU B 1 624 ? -14.93 30.969 -6.789 1 90.75 624 LEU B O 1
ATOM 12449 N N . THR B 1 625 ? -15.227 32 -8.75 1 89.38 625 THR B N 1
ATOM 12450 C CA . THR B 1 625 ? -16.594 32.438 -8.508 1 89.38 625 THR B CA 1
ATOM 12451 C C . THR B 1 625 ? -17.562 31.266 -8.516 1 89.38 625 THR B C 1
ATOM 12453 O O . THR B 1 625 ? -18.656 31.344 -7.961 1 89.38 625 THR B O 1
ATOM 12456 N N . HIS B 1 626 ? -17.125 30.172 -9.07 1 93.12 626 HIS B N 1
ATOM 12457 C CA . HIS B 1 626 ? -18.016 29.016 -9.172 1 93.12 626 HIS B CA 1
ATOM 12458 C C . HIS B 1 626 ? -17.734 28 -8.086 1 93.12 626 HIS B C 1
ATOM 12460 O O . HIS B 1 626 ? -18.375 26.938 -8.031 1 93.12 626 HIS B O 1
ATOM 12466 N N . LEU B 1 627 ? -16.812 28.281 -7.215 1 93.88 627 LEU B N 1
ATOM 12467 C CA . LEU B 1 627 ? -16.422 27.344 -6.172 1 93.88 627 LEU B CA 1
ATOM 12468 C C . LEU B 1 627 ? -17.562 27.125 -5.18 1 93.88 627 LEU B C 1
ATOM 12470 O O . LEU B 1 627 ? -18.109 28.094 -4.629 1 93.88 627 LEU B O 1
ATOM 12474 N N . GLU B 1 628 ? -18 25.938 -4.992 1 93.38 628 GLU B N 1
ATOM 12475 C CA . GLU B 1 628 ? -19.094 25.578 -4.094 1 93.38 628 GLU B CA 1
ATOM 12476 C C . GLU B 1 628 ? -18.578 24.953 -2.803 1 93.38 628 GLU B C 1
ATOM 12478 O O . GLU B 1 628 ? -19.125 25.203 -1.725 1 93.38 628 GLU B O 1
ATOM 12483 N N . THR B 1 629 ? -17.594 24.141 -2.932 1 93.25 629 THR B N 1
ATOM 12484 C CA . THR B 1 629 ? -17.047 23.453 -1.775 1 93.25 629 THR B CA 1
ATOM 12485 C C . THR B 1 629 ? -15.547 23.703 -1.659 1 93.25 629 THR B C 1
ATOM 12487 O O . THR B 1 629 ? -14.805 23.547 -2.635 1 93.25 629 THR B O 1
ATOM 12490 N N . LEU B 1 630 ? -15.109 24.156 -0.484 1 93.44 630 LEU B N 1
ATOM 12491 C CA . LEU B 1 630 ? -13.695 24.406 -0.214 1 93.44 630 LEU B CA 1
ATOM 12492 C C . LEU B 1 630 ? -13.25 23.672 1.055 1 93.44 630 LEU B C 1
ATOM 12494 O O . LEU B 1 630 ? -13.773 23.953 2.141 1 93.44 630 LEU B O 1
ATOM 12498 N N . TYR B 1 631 ? -12.383 22.797 0.933 1 93.12 631 TYR B N 1
ATOM 12499 C CA . TYR B 1 631 ? -11.828 22.062 2.066 1 93.12 631 TYR B CA 1
ATOM 12500 C C . TYR B 1 631 ? -10.469 22.625 2.465 1 93.12 631 TYR B C 1
ATOM 12502 O O . TYR B 1 631 ? -9.531 22.609 1.666 1 93.12 631 TYR B O 1
ATOM 12510 N N . LEU B 1 632 ? -10.328 23.094 3.65 1 91.06 632 LEU B N 1
ATOM 12511 C CA . LEU B 1 632 ? -9.078 23.625 4.184 1 91.06 632 LEU B CA 1
ATOM 12512 C C . LEU B 1 632 ? -8.75 23 5.535 1 91.06 632 LEU B C 1
ATOM 12514 O O . LEU B 1 632 ? -8.016 23.578 6.332 1 91.06 632 LEU B O 1
ATOM 12518 N N . ASN B 1 633 ? -9.312 21.844 5.793 1 86.62 633 ASN B N 1
ATOM 12519 C CA . ASN B 1 633 ? -9.141 21.203 7.09 1 86.62 633 ASN B CA 1
ATOM 12520 C C . ASN B 1 633 ? -7.711 20.719 7.297 1 86.62 633 ASN B C 1
ATOM 12522 O O . ASN B 1 633 ? -6.984 20.484 6.328 1 86.62 633 ASN B O 1
ATOM 12526 N N . ASP B 1 634 ? -7.281 20.641 8.57 1 80 634 ASP B N 1
ATOM 12527 C CA . ASP B 1 634 ? -6.016 20.047 8.984 1 80 634 ASP B CA 1
ATOM 12528 C C . ASP B 1 634 ? -4.828 20.828 8.422 1 80 634 ASP B C 1
ATOM 12530 O O . ASP B 1 634 ? -3.898 20.234 7.871 1 80 634 ASP B O 1
ATOM 12534 N N . ASN B 1 635 ? -4.965 22.141 8.352 1 83.44 635 ASN B N 1
ATOM 12535 C CA . ASN B 1 635 ? -3.877 23.047 7.992 1 83.44 635 ASN B CA 1
ATOM 12536 C C . ASN B 1 635 ? -3.438 23.891 9.18 1 83.44 635 ASN B C 1
ATOM 12538 O O . ASN B 1 635 ? -3.74 23.562 10.328 1 83.44 635 ASN B O 1
ATOM 12542 N N . ALA B 1 636 ? -2.57 24.906 8.93 1 76.81 636 ALA B N 1
ATOM 12543 C CA . ALA B 1 636 ? -2.1 25.797 9.984 1 76.81 636 ALA B CA 1
ATOM 12544 C C . ALA B 1 636 ? -2.6 27.219 9.758 1 76.81 636 ALA B C 1
ATOM 12546 O O . ALA B 1 636 ? -1.837 28.188 9.898 1 76.81 636 ALA B O 1
ATOM 12547 N N . ILE B 1 637 ? -3.859 27.281 9.438 1 82.44 637 ILE B N 1
ATOM 12548 C CA . ILE B 1 637 ? -4.457 28.578 9.172 1 82.44 637 ILE B CA 1
ATOM 12549 C C . ILE B 1 637 ? -4.844 29.25 10.492 1 82.44 637 ILE B C 1
ATOM 12551 O O . ILE B 1 637 ? -5.551 28.656 11.305 1 82.44 637 ILE B O 1
ATOM 12555 N N . ARG B 1 638 ? -4.441 30.484 10.617 1 78.75 638 ARG B N 1
ATOM 12556 C CA . ARG B 1 638 ? -4.699 31.172 11.867 1 78.75 638 ARG B CA 1
ATOM 12557 C C . ARG B 1 638 ? -5.746 32.281 11.68 1 78.75 638 ARG B C 1
ATOM 12559 O O . ARG B 1 638 ? -6.496 32.594 12.609 1 78.75 638 ARG B O 1
ATOM 12566 N N . TYR B 1 639 ? -5.762 32.812 10.438 1 83.38 639 TYR B N 1
ATOM 12567 C CA . TYR B 1 639 ? -6.641 33.938 10.195 1 83.38 639 TYR B CA 1
ATOM 12568 C C . TYR B 1 639 ? -7.5 33.719 8.953 1 83.38 639 TYR B C 1
ATOM 12570 O O . TYR B 1 639 ? -7.023 33.188 7.949 1 83.38 639 TYR B O 1
ATOM 12578 N N . VAL B 1 640 ? -8.711 34.062 9.102 1 89.5 640 VAL B N 1
ATOM 12579 C CA . VAL B 1 640 ? -9.641 34.062 7.98 1 89.5 640 VAL B CA 1
ATOM 12580 C C . VAL B 1 640 ? -10.188 35.469 7.75 1 89.5 640 VAL B C 1
ATOM 12582 O O . VAL B 1 640 ? -10.961 35.969 8.562 1 89.5 640 VAL B O 1
ATOM 12585 N N . THR B 1 641 ? -9.805 36.031 6.633 1 84.5 641 THR B N 1
ATOM 12586 C CA . THR B 1 641 ? -10.148 37.406 6.363 1 84.5 641 THR B CA 1
ATOM 12587 C C . THR B 1 641 ? -11.352 37.5 5.43 1 84.5 641 THR B C 1
ATOM 12589 O O . THR B 1 641 ? -11.703 36.5 4.77 1 84.5 641 THR B O 1
ATOM 12592 N N . GLU B 1 642 ? -11.953 38.656 5.43 1 86.88 642 GLU B N 1
ATOM 12593 C CA . GLU B 1 642 ? -13.094 38.938 4.566 1 86.88 642 GLU B CA 1
ATOM 12594 C C . GLU B 1 642 ? -12.703 38.875 3.094 1 86.88 642 GLU B C 1
ATOM 12596 O O . GLU B 1 642 ? -13.469 38.375 2.26 1 86.88 642 GLU B O 1
ATOM 12601 N N . GLU B 1 643 ? -11.531 39.312 2.852 1 82.31 643 GLU B N 1
ATOM 12602 C CA . GLU B 1 643 ? -11.047 39.344 1.477 1 82.31 643 GLU B CA 1
ATOM 12603 C C . GLU B 1 643 ? -10.867 37.938 0.917 1 82.31 643 GLU B C 1
ATOM 12605 O O . GLU B 1 643 ? -10.891 37.75 -0.3 1 82.31 643 GLU B O 1
ATOM 12610 N N . LEU B 1 644 ? -10.75 37.031 1.784 1 83.56 644 LEU B N 1
ATOM 12611 C CA . LEU B 1 644 ? -10.562 35.656 1.378 1 83.56 644 LEU B CA 1
ATOM 12612 C C . LEU B 1 644 ? -11.875 35.031 0.895 1 83.56 644 LEU B C 1
ATOM 12614 O O . LEU B 1 644 ? -11.898 34.281 -0.088 1 83.56 644 LEU B O 1
ATOM 12618 N N . ILE B 1 645 ? -12.984 35.344 1.472 1 86.31 645 ILE B N 1
ATOM 12619 C CA . ILE B 1 645 ? -14.25 34.656 1.272 1 86.31 645 ILE B CA 1
ATOM 12620 C C . ILE B 1 645 ? -15.117 35.406 0.271 1 86.31 645 ILE B C 1
ATOM 12622 O O . ILE B 1 645 ? -15.859 34.812 -0.502 1 86.31 645 ILE B O 1
ATOM 12626 N N . THR B 1 646 ? -14.992 36.719 0.238 1 85.31 646 THR B N 1
ATOM 12627 C CA . THR B 1 646 ? -15.914 37.594 -0.494 1 85.31 646 THR B CA 1
ATOM 12628 C C . THR B 1 646 ? -15.883 37.25 -1.985 1 85.31 646 THR B C 1
ATOM 12630 O O . THR B 1 646 ? -16.922 37.281 -2.648 1 85.31 646 THR B O 1
ATOM 12633 N N . PRO B 1 647 ? -14.75 36.938 -2.521 1 85.25 647 PRO B N 1
ATOM 12634 C CA . PRO B 1 647 ? -14.742 36.656 -3.957 1 85.25 647 PRO B CA 1
ATOM 12635 C C . PRO B 1 647 ? -15.453 35.344 -4.297 1 85.25 647 PRO B C 1
ATOM 12637 O O . PRO B 1 647 ? -15.852 35.125 -5.445 1 85.25 647 PRO B O 1
ATOM 12640 N N . MET B 1 648 ? -15.625 34.469 -3.418 1 89.19 648 MET B N 1
ATOM 12641 C CA . MET B 1 648 ? -16.25 33.156 -3.645 1 89.19 648 MET B CA 1
ATOM 12642 C C . MET B 1 648 ? -17.75 33.25 -3.426 1 89.19 648 MET B C 1
ATOM 12644 O O . MET B 1 648 ? -18.281 32.688 -2.455 1 89.19 648 MET B O 1
ATOM 12648 N N . THR B 1 649 ? -18.469 33.688 -4.387 1 87.75 649 THR B N 1
ATOM 12649 C CA . THR B 1 649 ? -19.875 34.062 -4.266 1 87.75 649 THR B CA 1
ATOM 12650 C C . THR B 1 649 ? -20.75 32.812 -4.223 1 87.75 649 THR B C 1
ATOM 12652 O O . THR B 1 649 ? -21.859 32.844 -3.67 1 87.75 649 THR B O 1
ATOM 12655 N N . ASN B 1 650 ? -20.266 31.75 -4.75 1 90.62 650 ASN B N 1
ATOM 12656 C CA . ASN B 1 650 ? -21.109 30.562 -4.82 1 90.62 650 ASN B CA 1
ATOM 12657 C C . ASN B 1 650 ? -20.719 29.547 -3.752 1 90.62 650 ASN B C 1
ATOM 12659 O O . ASN B 1 650 ? -21.203 28.406 -3.762 1 90.62 650 ASN B O 1
ATOM 12663 N N . LEU B 1 651 ? -19.859 29.906 -2.848 1 90.5 651 LEU B N 1
ATOM 12664 C CA . LEU B 1 651 ? -19.375 29 -1.816 1 90.5 651 LEU B CA 1
ATOM 12665 C C . LEU B 1 651 ? -20.531 28.531 -0.928 1 90.5 651 LEU B C 1
ATOM 12667 O O . LEU B 1 651 ? -21.328 29.344 -0.466 1 90.5 651 LEU B O 1
ATOM 12671 N N . GLN B 1 652 ? -20.641 27.234 -0.76 1 85.31 652 GLN B N 1
ATOM 12672 C CA . GLN B 1 652 ? -21.719 26.672 0.05 1 85.31 652 GLN B CA 1
ATOM 12673 C C . GLN B 1 652 ? -21.156 25.906 1.247 1 85.31 652 GLN B C 1
ATOM 12675 O O . GLN B 1 652 ? -21.812 25.766 2.273 1 85.31 652 GLN B O 1
ATOM 12680 N N . TYR B 1 653 ? -20.016 25.422 1.044 1 86.81 653 TYR B N 1
ATOM 12681 C CA . TYR B 1 653 ? -19.422 24.578 2.076 1 86.81 653 TYR B CA 1
ATOM 12682 C C . TYR B 1 653 ? -17.969 24.95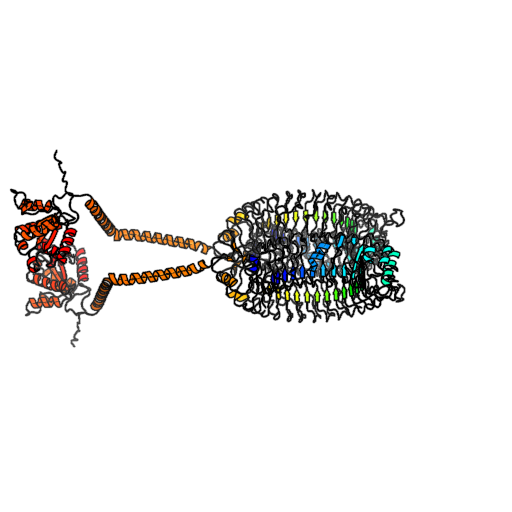3 2.314 1 86.81 653 TYR B C 1
ATOM 12684 O O . TYR B 1 653 ? -17.172 25.047 1.37 1 86.81 653 TYR B O 1
ATOM 12692 N N . LEU B 1 654 ? -17.641 25.203 3.605 1 90.69 654 LEU B N 1
ATOM 12693 C CA . LEU B 1 654 ? -16.281 25.531 4 1 90.69 654 LEU B CA 1
ATOM 12694 C C . LEU B 1 654 ? -15.82 24.688 5.18 1 90.69 654 LEU B C 1
ATOM 12696 O O . LEU B 1 654 ? -16.453 24.688 6.234 1 90.69 654 LEU B O 1
ATOM 12700 N N . ASP B 1 655 ? -14.75 23.969 5.035 1 90.25 655 ASP B N 1
ATOM 12701 C CA . ASP B 1 655 ? -14.227 23.094 6.086 1 90.25 655 ASP B CA 1
ATOM 12702 C C . ASP B 1 655 ? -12.922 23.656 6.656 1 90.25 655 ASP B C 1
ATOM 12704 O O . ASP B 1 655 ? -11.906 23.688 5.969 1 90.25 655 ASP B O 1
ATOM 12708 N N . LEU B 1 656 ? -12.891 24.078 7.879 1 89.06 656 LEU B N 1
ATOM 12709 C CA . LEU B 1 656 ? -11.719 24.625 8.547 1 89.06 656 LEU B CA 1
ATOM 12710 C C . LEU B 1 656 ? -11.367 23.828 9.789 1 89.06 656 LEU B C 1
ATOM 12712 O O . LEU B 1 656 ? -10.688 24.312 10.688 1 89.06 656 LEU B O 1
ATOM 12716 N N . ARG B 1 657 ? -11.766 22.656 9.883 1 84.81 657 ARG B N 1
ATOM 12717 C CA . ARG B 1 657 ? -11.547 21.828 11.07 1 84.81 657 ARG B CA 1
ATOM 12718 C C . ARG B 1 657 ? -10.062 21.578 11.297 1 84.81 657 ARG B C 1
ATOM 12720 O O . ARG B 1 657 ? -9.297 21.438 10.344 1 84.81 657 ARG B O 1
ATOM 12727 N N . ASN B 1 658 ? -9.703 21.547 12.562 1 77.69 658 ASN B N 1
ATOM 12728 C CA . ASN B 1 658 ? -8.352 21.203 13.016 1 77.69 658 ASN B CA 1
ATOM 12729 C C . ASN B 1 658 ? -7.332 22.234 12.547 1 77.69 658 ASN B C 1
ATOM 12731 O O . ASN B 1 658 ? -6.23 21.875 12.117 1 77.69 658 ASN B O 1
ATOM 12735 N N . ASN B 1 659 ? -7.758 23.469 12.32 1 81.12 659 ASN B N 1
ATOM 12736 C CA . ASN B 1 659 ? -6.871 24.625 12.164 1 81.12 659 ASN B CA 1
ATOM 12737 C C . ASN B 1 659 ? -6.734 25.406 13.461 1 81.12 659 ASN B C 1
ATOM 12739 O O . ASN B 1 659 ? -7.699 25.547 14.211 1 81.12 659 ASN B O 1
ATOM 12743 N N . PRO B 1 660 ? -5.559 25.922 13.695 1 77.12 660 PRO B N 1
ATOM 12744 C CA . PRO B 1 660 ? -5.398 26.75 14.906 1 77.12 660 PRO B CA 1
ATOM 12745 C C . PRO B 1 660 ? -5.863 28.188 14.711 1 77.12 660 PRO B C 1
ATOM 12747 O O . PRO B 1 660 ? -5.051 29.109 14.773 1 77.12 660 PRO B O 1
ATOM 12750 N N . ILE B 1 661 ? -7.168 28.375 14.602 1 83.88 661 ILE B N 1
ATOM 12751 C CA . ILE B 1 661 ? -7.715 29.719 14.398 1 83.88 661 ILE B CA 1
ATOM 12752 C C . ILE B 1 661 ? -7.57 30.531 15.68 1 83.88 661 ILE B C 1
ATOM 12754 O O . ILE B 1 661 ? -7.922 30.062 16.766 1 83.88 661 ILE B O 1
ATOM 12758 N N . ASP B 1 662 ? -7.082 31.734 15.5 1 79.88 662 ASP B N 1
ATOM 12759 C CA . ASP B 1 662 ? -6.816 32.594 16.656 1 79.88 662 ASP B CA 1
ATOM 12760 C C . ASP B 1 662 ? -8.086 33.312 17.109 1 79.88 662 ASP B C 1
ATOM 12762 O O . ASP B 1 662 ? -8.898 33.719 16.281 1 79.88 662 ASP B O 1
ATOM 12766 N N . CYS B 1 663 ? -8.172 33.375 18.453 1 83.19 663 CYS B N 1
ATOM 12767 C CA . CYS B 1 663 ? -9.258 34.156 19.031 1 83.19 663 CYS B CA 1
ATOM 12768 C C . CYS B 1 663 ? -8.828 35.594 19.281 1 83.19 663 CYS B C 1
ATOM 12770 O O . CYS B 1 663 ? -8.766 36.031 20.422 1 83.19 663 CYS B O 1
ATOM 12772 N N . THR B 1 664 ? -8.453 36.219 18.172 1 81.12 664 THR B N 1
ATOM 12773 C CA . THR B 1 664 ? -8.055 37.625 18.188 1 81.12 664 THR B CA 1
ATOM 12774 C C . THR B 1 664 ? -9 38.469 17.344 1 81.12 664 THR B C 1
ATOM 12776 O O . THR B 1 664 ? -9.852 37.938 16.625 1 81.12 664 THR B O 1
ATOM 12779 N N . CYS B 1 665 ? -8.805 39.781 17.453 1 81.81 665 CYS B N 1
ATOM 12780 C CA . CYS B 1 665 ? -9.695 40.688 16.75 1 81.81 665 CYS B CA 1
ATOM 12781 C C . CYS B 1 665 ? -9.555 40.562 15.242 1 81.81 665 CYS B C 1
ATOM 12783 O O . CYS B 1 665 ? -10.461 40.938 14.492 1 81.81 665 CYS B O 1
ATOM 12785 N N . ASP B 1 666 ? -8.555 40 14.797 1 81.81 666 ASP B N 1
ATOM 12786 C CA . ASP B 1 666 ? -8.367 39.781 13.359 1 81.81 666 ASP B CA 1
ATOM 12787 C C . ASP B 1 666 ? -9.383 38.781 12.812 1 81.81 666 ASP B C 1
ATOM 12789 O O . ASP B 1 666 ? -9.711 38.812 11.625 1 81.81 666 ASP B O 1
ATOM 12793 N N . ASN B 1 667 ? -9.875 37.938 13.719 1 89.94 667 ASN B N 1
ATOM 12794 C CA . ASN B 1 667 ? -10.852 36.938 13.297 1 89.94 667 ASN B CA 1
ATOM 12795 C C . ASN B 1 667 ? -12.266 37.312 13.742 1 89.94 667 ASN B C 1
ATOM 12797 O O . ASN B 1 667 ? -13.172 36.5 13.703 1 89.94 667 ASN B O 1
ATOM 12801 N N . ALA B 1 668 ? -12.422 38.562 14.203 1 86.94 668 ALA B N 1
ATOM 12802 C CA . ALA B 1 668 ? -13.734 39 14.664 1 86.94 668 ALA B CA 1
ATOM 12803 C C . ALA B 1 668 ? -14.75 38.938 13.523 1 86.94 668 ALA B C 1
ATOM 12805 O O . ALA B 1 668 ? -15.898 38.562 13.727 1 86.94 668 ALA B O 1
ATOM 12806 N N . TRP B 1 669 ? -14.312 39.406 12.406 1 88.44 669 TRP B N 1
ATOM 12807 C CA . TRP B 1 669 ? -15.211 39.375 11.25 1 88.44 669 TRP B CA 1
ATOM 12808 C C . TRP B 1 669 ? -15.664 37.938 10.953 1 88.44 669 TRP B C 1
ATOM 12810 O O . TRP B 1 669 ? -16.844 37.719 10.688 1 88.44 669 TRP B O 1
ATOM 12820 N N . PHE B 1 670 ? -14.797 37.031 10.82 1 92.38 670 PHE B N 1
ATOM 12821 C CA . PHE B 1 670 ? -15.086 35.656 10.492 1 92.38 670 PHE B CA 1
ATOM 12822 C C . PHE B 1 670 ? -16.094 35.062 11.469 1 92.38 670 PHE B C 1
ATOM 12824 O O . PHE B 1 670 ? -17 34.312 11.062 1 92.38 670 PHE B O 1
ATOM 12831 N N . LYS B 1 671 ? -15.852 35.312 12.734 1 88.56 671 LYS B N 1
ATOM 12832 C CA . LYS B 1 671 ? -16.797 34.812 13.734 1 88.56 671 LYS B CA 1
ATOM 12833 C C . LYS B 1 671 ? -18.219 35.312 13.438 1 88.56 671 LYS B C 1
ATOM 12835 O O . LYS B 1 671 ? -19.156 34.531 13.391 1 88.56 671 LYS B O 1
ATOM 12840 N N . ASN B 1 672 ? -18.359 36.656 13.25 1 86.12 672 ASN B N 1
ATOM 12841 C CA . ASN B 1 672 ? -19.672 37.219 12.984 1 86.12 672 ASN B CA 1
ATOM 12842 C C . ASN B 1 672 ? -20.25 36.719 11.664 1 86.12 672 ASN B C 1
ATOM 12844 O O . ASN B 1 672 ? -21.453 36.438 11.562 1 86.12 672 ASN B O 1
ATOM 12848 N N . TRP B 1 673 ? -19.359 36.656 10.805 1 88.94 673 TRP B N 1
ATOM 12849 C CA . TRP B 1 673 ? -19.766 36.219 9.477 1 88.94 673 TRP B CA 1
ATOM 12850 C C . TRP B 1 673 ? -20.234 34.75 9.508 1 88.94 673 TRP B C 1
ATOM 12852 O O . TRP B 1 673 ? -21.203 34.406 8.836 1 88.94 673 TRP B O 1
ATOM 12862 N N . SER B 1 674 ? -19.594 33.875 10.164 1 87 674 SER B N 1
ATOM 12863 C CA . SER B 1 674 ? -19.906 32.438 10.211 1 87 674 SER B CA 1
ATOM 12864 C C . SER B 1 674 ? -21.312 32.188 10.758 1 87 674 SER B C 1
ATOM 12866 O O . SER B 1 674 ? -21.969 31.219 10.391 1 87 674 SER B O 1
ATOM 12868 N N . PHE B 1 675 ? -21.734 33.125 11.586 1 77.31 675 PHE B N 1
ATOM 12869 C CA . PHE B 1 675 ? -23.062 32.969 12.156 1 77.31 675 PHE B CA 1
ATOM 12870 C C . PHE B 1 675 ? -24.109 33.594 11.25 1 77.31 675 PHE B C 1
ATOM 12872 O O . PHE B 1 675 ? -25.266 33.188 11.242 1 77.31 675 PHE B O 1
ATOM 12879 N N . ALA B 1 676 ? -23.703 34.594 10.492 1 78 676 ALA B N 1
ATOM 12880 C CA . ALA B 1 676 ? -24.656 35.344 9.68 1 78 676 ALA B CA 1
ATOM 12881 C C . ALA B 1 676 ? -24.781 34.75 8.281 1 78 676 ALA B C 1
ATOM 12883 O O . ALA B 1 676 ? -25.797 34.906 7.609 1 78 676 ALA B O 1
ATOM 12884 N N . SER B 1 677 ? -23.812 34.031 7.863 1 81.44 677 SER B N 1
ATOM 12885 C CA . SER B 1 677 ? -23.766 33.562 6.484 1 81.44 677 SER B CA 1
ATOM 12886 C C . SER B 1 677 ? -24.516 32.25 6.328 1 81.44 677 SER B C 1
ATOM 12888 O O . SER B 1 677 ? -24.734 31.531 7.305 1 81.44 677 SER B O 1
ATOM 12890 N N . ASN B 1 678 ? -25.016 32 5.055 1 74.94 678 ASN B N 1
ATOM 12891 C CA . ASN B 1 678 ? -25.688 30.766 4.719 1 74.94 678 ASN B CA 1
ATOM 12892 C C . ASN B 1 678 ? -24.703 29.672 4.344 1 74.94 678 ASN B C 1
ATOM 12894 O O . ASN B 1 678 ? -25.094 28.531 4.074 1 74.94 678 ASN B O 1
ATOM 12898 N N . ILE B 1 679 ? -23.484 30.016 4.402 1 82.75 679 ILE B N 1
ATOM 12899 C CA . ILE B 1 679 ? -22.438 29.047 4.086 1 82.75 679 ILE B CA 1
ATOM 12900 C C . ILE B 1 679 ? -22.219 28.109 5.273 1 82.75 679 ILE B C 1
ATOM 12902 O O . ILE B 1 679 ? -22.156 28.562 6.422 1 82.75 679 ILE B O 1
ATOM 12906 N N . GLN B 1 680 ? -22.141 26.844 4.977 1 78.94 680 GLN B N 1
ATOM 12907 C CA . GLN B 1 680 ? -21.922 25.859 6.031 1 78.94 680 GLN B CA 1
ATOM 12908 C C . GLN B 1 680 ? -20.438 25.75 6.387 1 78.94 680 GLN B C 1
ATOM 12910 O O . GLN B 1 680 ? -19.625 25.391 5.543 1 78.94 680 GLN B O 1
ATOM 12915 N N . VAL B 1 681 ? -20.141 26.109 7.57 1 84.5 681 VAL B N 1
ATOM 12916 C CA . VAL B 1 681 ? -18.797 25.891 8.109 1 84.5 681 VAL B CA 1
ATOM 12917 C C . VAL B 1 681 ? -18.781 24.641 8.984 1 84.5 681 VAL B C 1
ATOM 12919 O O . VAL B 1 681 ? -19.344 24.641 10.086 1 84.5 681 VAL B O 1
ATOM 12922 N N . THR B 1 682 ? -18.156 23.672 8.477 1 78.44 682 THR B N 1
ATOM 12923 C CA . THR B 1 682 ? -18.156 22.375 9.156 1 78.44 682 THR B CA 1
ATOM 12924 C C . THR B 1 682 ? -17.391 22.453 10.477 1 78.44 682 THR B C 1
ATOM 12926 O O . THR B 1 682 ? -16.297 23.031 10.531 1 78.44 682 THR B O 1
ATOM 12929 N N . GLY B 1 683 ? -18 21.984 11.578 1 74.94 683 GLY B N 1
ATOM 12930 C CA . GLY B 1 683 ? -17.344 21.906 12.875 1 74.94 683 GLY B CA 1
ATOM 12931 C C . GLY B 1 683 ? -17.094 23.266 13.508 1 74.94 683 GLY B C 1
ATOM 12932 O O . GLY B 1 683 ? -16.078 23.469 14.164 1 74.94 683 GLY B O 1
ATOM 12933 N N . LEU B 1 684 ? -17.859 24.219 13.195 1 78.06 684 LEU B N 1
ATOM 12934 C CA . LEU B 1 684 ? -17.688 25.562 13.734 1 78.06 684 LEU B CA 1
ATOM 12935 C C . LEU B 1 684 ? -17.625 25.547 15.258 1 78.06 684 LEU B C 1
ATOM 12937 O O . LEU B 1 684 ? -16.812 26.25 15.859 1 78.06 684 LEU B O 1
ATOM 12941 N N . TYR B 1 685 ? -18.391 24.672 15.852 1 71.81 685 TYR B N 1
ATOM 12942 C CA . TYR B 1 685 ? -18.5 24.656 17.312 1 71.81 685 TYR B CA 1
ATOM 12943 C C . TYR B 1 685 ? -17.375 23.844 17.922 1 71.81 685 TYR B C 1
ATOM 12945 O O . TYR B 1 685 ? -17.172 23.875 19.141 1 71.81 685 TYR B O 1
ATOM 12953 N N . THR B 1 686 ? -16.625 23.188 17.094 1 71.81 686 THR B N 1
ATOM 12954 C CA . THR B 1 686 ? -15.523 22.375 17.609 1 71.81 686 THR B CA 1
ATOM 12955 C C . THR B 1 686 ? -14.188 23.062 17.344 1 71.81 686 THR B C 1
ATOM 12957 O O . THR B 1 686 ? -13.141 22.562 17.766 1 71.81 686 THR B O 1
ATOM 12960 N N . LEU B 1 687 ? -14.289 24.203 16.703 1 81.25 687 LEU B N 1
ATOM 12961 C CA . LEU B 1 687 ? -13.055 24.938 16.453 1 81.25 687 LEU B CA 1
ATOM 12962 C C . LEU B 1 687 ? -12.461 25.453 17.75 1 81.25 687 LEU B C 1
ATOM 12964 O O . LEU B 1 687 ? -13.195 25.938 18.625 1 81.25 687 LEU B O 1
ATOM 12968 N N . GLN B 1 688 ? -11.164 25.266 17.953 1 74.56 688 GLN B N 1
ATOM 12969 C CA . GLN B 1 688 ? -10.484 25.688 19.172 1 74.56 688 GLN B CA 1
ATOM 12970 C C . GLN B 1 688 ? -9.453 26.766 18.891 1 74.56 688 GLN B C 1
ATOM 12972 O O . GLN B 1 688 ? -8.891 26.828 17.797 1 74.56 688 GLN B O 1
ATOM 12977 N N . CYS B 1 689 ? -9.352 27.703 19.75 1 75 689 CYS B N 1
ATOM 12978 C CA . CYS B 1 689 ? -8.359 28.766 19.672 1 75 689 CYS B CA 1
ATOM 12979 C C . CYS B 1 689 ? -7.34 28.641 20.797 1 75 689 CYS B C 1
ATOM 12981 O O . CYS B 1 689 ? -7.668 28.172 21.891 1 75 689 CYS B O 1
ATOM 12983 N N . GLU B 1 690 ? -6.129 28.891 20.453 1 62.75 690 GLU B N 1
ATOM 12984 C CA . GLU B 1 690 ? -5.09 28.922 21.469 1 62.75 690 GLU B CA 1
ATOM 12985 C C . GLU B 1 690 ? -5.129 30.234 22.266 1 62.75 690 GLU B C 1
ATOM 12987 O O . GLU B 1 690 ? -5.156 31.312 21.672 1 62.75 690 GLU B O 1
ATOM 12992 N N . VAL B 1 691 ? -5.664 30.125 23.531 1 53.75 691 VAL B N 1
ATOM 12993 C CA . VAL B 1 691 ? -5.695 31.297 24.375 1 53.75 691 VAL B CA 1
ATOM 12994 C C . VAL B 1 691 ? -4.438 31.344 25.25 1 53.75 691 VAL B C 1
ATOM 12996 O O . VAL B 1 691 ? -4.125 30.375 25.953 1 53.75 691 VAL B O 1
ATOM 12999 N N . GLY B 1 692 ? -3.633 32.5 25.234 1 50.09 692 GLY B N 1
ATOM 13000 C CA . GLY B 1 692 ? -2.465 32.719 26.062 1 50.09 692 GLY B CA 1
ATOM 13001 C C . GLY B 1 692 ? -1.286 31.844 25.672 1 50.09 692 GLY B C 1
ATOM 13002 O O . GLY B 1 692 ? -1.349 31.109 24.688 1 50.09 692 GLY B O 1
ATOM 13003 N N . HIS B 1 693 ? -0.151 32.281 25.984 1 48.78 693 HIS B N 1
ATOM 13004 C CA . HIS B 1 693 ? 1.077 31.531 25.75 1 48.78 693 HIS B CA 1
ATOM 13005 C C . HIS B 1 693 ? 0.947 30.078 26.234 1 48.78 693 HIS B C 1
ATOM 13007 O O . HIS B 1 693 ? 1.824 29.25 25.984 1 48.78 693 HIS B O 1
ATOM 13013 N N . GLY B 1 694 ? -0.225 29.812 27.016 1 44.16 694 GLY B N 1
ATOM 13014 C CA . GLY B 1 694 ? -0.377 28.516 27.672 1 44.16 694 GLY B CA 1
ATOM 13015 C C . GLY B 1 694 ? -1.483 27.672 27.062 1 44.16 694 GLY B C 1
ATOM 13016 O O . GLY B 1 694 ? -2.363 28.188 26.375 1 44.16 694 GLY B O 1
ATOM 13017 N N . PHE B 1 695 ? -1.222 26.297 26.625 1 52.31 695 PHE B N 1
ATOM 13018 C CA . PHE B 1 695 ? -1.895 25.094 26.141 1 52.31 695 PHE B CA 1
ATOM 13019 C C . PHE B 1 695 ? -3.375 25.109 26.516 1 52.31 695 PHE B C 1
ATOM 13021 O O . PHE B 1 695 ? -3.963 24.078 26.812 1 52.31 695 PHE B O 1
ATOM 13028 N N . THR B 1 696 ? -3.926 26.266 26.844 1 55.19 696 THR B N 1
ATOM 13029 C CA . THR B 1 696 ? -5.359 26.25 27.109 1 55.19 696 THR B CA 1
ATOM 13030 C C . THR B 1 696 ? -6.148 26.609 25.844 1 55.19 696 THR B C 1
ATOM 13032 O O . THR B 1 696 ? -5.742 27.5 25.094 1 55.19 696 THR B O 1
ATOM 13035 N N . PHE B 1 697 ? -7.082 25.734 25.5 1 63.03 697 PHE B N 1
ATOM 13036 C CA . PHE B 1 697 ? -7.902 25.906 24.297 1 63.03 697 PHE B CA 1
ATOM 13037 C C . PHE B 1 697 ? -9.312 26.359 24.672 1 63.03 697 PHE B C 1
ATOM 13039 O O . PHE B 1 697 ? -9.836 25.953 25.719 1 63.03 697 PHE B O 1
ATOM 13046 N N . SER B 1 698 ? -9.711 27.484 24.125 1 70.75 698 SER B N 1
ATOM 13047 C CA . SER B 1 698 ? -11.109 27.906 24.188 1 70.75 698 SER B CA 1
ATOM 13048 C C . SER B 1 698 ? -11.805 27.719 22.844 1 70.75 698 SER B C 1
ATOM 13050 O O . SER B 1 698 ? -11.148 27.672 21.797 1 70.75 698 SER B O 1
ATOM 13052 N N . PHE B 1 699 ? -13.039 27.484 22.938 1 80.25 699 PHE B N 1
ATOM 13053 C CA . PHE B 1 699 ? -13.789 27.344 21.688 1 80.25 699 PHE B CA 1
ATOM 13054 C C . PHE B 1 699 ? -13.906 28.688 20.984 1 80.25 699 PHE B C 1
ATOM 13056 O O . PHE B 1 699 ? -14.102 29.719 21.609 1 80.25 699 PHE B O 1
ATOM 13063 N N . PHE B 1 700 ? -13.734 28.688 19.75 1 85.75 700 PHE B N 1
ATOM 13064 C CA . PHE B 1 700 ? -13.75 29.875 18.922 1 85.75 700 PHE B CA 1
ATOM 13065 C C . PHE B 1 700 ? -15.094 30.594 19.016 1 85.75 700 PHE B C 1
ATOM 13067 O O . PHE B 1 700 ? -15.156 31.828 19 1 85.75 700 PHE B O 1
ATOM 13074 N N . VAL B 1 701 ? -16.141 29.828 19.203 1 81.19 701 VAL B N 1
ATOM 13075 C CA . VAL B 1 701 ? -17.484 30.391 19.25 1 81.19 701 VAL B CA 1
ATOM 13076 C C . VAL B 1 701 ? -17.656 31.219 20.531 1 81.19 701 VAL B C 1
ATOM 13078 O O . VAL B 1 701 ? -18.438 32.156 20.547 1 81.19 701 VAL B O 1
ATOM 13081 N N . ASP B 1 702 ? -16.859 30.922 21.578 1 78.44 702 ASP B N 1
ATOM 13082 C CA . ASP B 1 702 ? -17 31.594 22.859 1 78.44 702 ASP B CA 1
ATOM 13083 C C . ASP B 1 702 ? -16.156 32.875 22.906 1 78.44 702 ASP B C 1
ATOM 13085 O O . ASP B 1 702 ? -16.172 33.594 23.891 1 78.44 702 ASP B O 1
ATOM 13089 N N . PHE B 1 703 ? -15.422 33.156 21.844 1 82.5 703 PHE B N 1
ATOM 13090 C CA . PHE B 1 703 ? -14.609 34.344 21.766 1 82.5 703 PHE B CA 1
ATOM 13091 C C . PHE B 1 703 ? -15.492 35.594 21.734 1 82.5 703 PHE B C 1
ATOM 13093 O O . PHE B 1 703 ? -16.391 35.719 20.906 1 82.5 703 PHE B O 1
ATOM 13100 N N . ASP B 1 704 ? -15.25 36.406 22.766 1 78.44 704 ASP B N 1
ATOM 13101 C CA . ASP B 1 704 ? -16.016 37.656 22.859 1 78.44 704 ASP B CA 1
ATOM 13102 C C . ASP B 1 704 ? -15.414 38.75 21.969 1 78.44 704 ASP B C 1
ATOM 13104 O O . ASP B 1 704 ? -14.344 39.281 22.281 1 78.44 704 ASP B O 1
ATOM 13108 N N . THR B 1 705 ? -16.031 39.062 20.953 1 80.88 705 THR B N 1
ATOM 13109 C CA . THR B 1 705 ? -15.539 40.031 19.984 1 80.88 705 THR B CA 1
ATOM 13110 C C . THR B 1 705 ? -15.781 41.469 20.469 1 80.88 705 THR B C 1
ATOM 13112 O O . THR B 1 705 ? -15.344 42.406 19.828 1 80.88 705 THR B O 1
ATOM 13115 N N . SER B 1 706 ? -16.438 41.656 21.562 1 74.12 706 SER B N 1
ATOM 13116 C CA . SER B 1 706 ? -16.703 43 22.047 1 74.12 706 SER B CA 1
ATOM 13117 C C . SER B 1 706 ? -15.422 43.688 22.484 1 74.12 706 SER B C 1
ATOM 13119 O O . SER B 1 706 ? -15.344 44.938 22.469 1 74.12 706 SER B O 1
ATOM 13121 N N . VAL B 1 707 ? -14.43 42.875 22.75 1 71.62 707 VAL B N 1
ATOM 13122 C CA . VAL B 1 707 ? -13.156 43.406 23.234 1 71.62 707 VAL B CA 1
ATOM 13123 C C . VAL B 1 707 ? -12.422 44.125 22.094 1 71.62 707 VAL B C 1
ATOM 13125 O O . VAL B 1 707 ? -11.633 45.031 22.344 1 71.62 707 VAL B O 1
ATOM 13128 N N . CYS B 1 708 ? -12.703 43.625 20.922 1 73.81 708 CYS B N 1
ATOM 13129 C CA . CYS B 1 708 ? -11.984 44.125 19.766 1 73.81 708 CYS B CA 1
ATOM 13130 C C . CYS B 1 708 ? -12.391 45.594 19.469 1 73.81 708 CYS B C 1
ATOM 13132 O O . CYS B 1 708 ? -11.664 46.312 18.797 1 73.81 708 CYS B O 1
ATOM 13134 N N . HIS B 1 709 ? -13.336 46 19.906 1 63.5 709 HIS B N 1
ATOM 13135 C CA . HIS B 1 709 ? -13.75 47.375 19.703 1 63.5 709 HIS B CA 1
ATOM 13136 C C . HIS B 1 709 ? -13.227 48.281 20.812 1 63.5 709 HIS B C 1
ATOM 13138 O O . HIS B 1 709 ? -13.508 49.5 20.828 1 63.5 709 HIS B O 1
ATOM 13144 N N . GLU B 1 710 ? -12.344 47.594 21.609 1 59.69 710 GLU B N 1
ATOM 13145 C CA . GLU B 1 710 ? -11.859 48.375 22.75 1 59.69 710 GLU B CA 1
ATOM 13146 C C . GLU B 1 710 ? -10.805 49.375 22.312 1 59.69 710 GLU B C 1
ATOM 13148 O O . GLU B 1 710 ? -10.781 50.531 22.812 1 59.69 710 GLU B O 1
ATOM 13153 N N . LYS B 1 711 ? -9.938 48.969 21.422 1 58.78 711 LYS B N 1
ATOM 13154 C CA . LYS B 1 711 ? -8.953 49.938 21.016 1 58.78 711 LYS B CA 1
ATOM 13155 C C . LYS B 1 711 ? -9.625 51.188 20.422 1 58.78 711 LYS B C 1
ATOM 13157 O O . LYS B 1 711 ? -9.242 52.312 20.734 1 58.78 711 LYS B O 1
ATOM 13162 N N . LEU B 1 712 ? -10.484 50.938 19.547 1 58.47 712 LEU B N 1
ATOM 13163 C CA . LEU B 1 712 ? -11.242 52.062 19.016 1 58.47 712 LEU B CA 1
ATOM 13164 C C . LEU B 1 712 ? -11.984 52.781 20.141 1 58.47 712 LEU B C 1
ATOM 13166 O O . LEU B 1 712 ? -12.047 54.031 20.172 1 58.47 712 LEU B O 1
ATOM 13170 N N . GLY B 1 713 ? -12.336 51.938 21.062 1 59.56 713 GLY B N 1
ATOM 13171 C CA . GLY B 1 713 ? -12.984 52.531 22.203 1 59.56 713 GLY B CA 1
ATOM 13172 C C . GLY B 1 713 ? -12.062 53.375 23.047 1 59.56 713 GLY B C 1
ATOM 13173 O O . GLY B 1 713 ? -12.438 54.469 23.469 1 59.56 713 GLY B O 1
ATOM 13174 N N . LYS B 1 714 ? -10.93 52.875 23.062 1 63.03 714 LYS B N 1
ATOM 13175 C CA . LYS B 1 714 ? -9.961 53.656 23.812 1 63.03 714 LYS B CA 1
ATOM 13176 C C . LYS B 1 714 ? -9.609 54.938 23.078 1 63.03 714 LYS B C 1
ATOM 13178 O O . LYS B 1 714 ? -9.531 56 23.672 1 63.03 714 LYS B O 1
ATOM 13183 N N . VAL B 1 715 ? -9.383 54.75 21.797 1 64.62 715 VAL B N 1
ATOM 13184 C CA . VAL B 1 715 ? -9.086 55.969 21.016 1 64.62 715 VAL B CA 1
ATOM 13185 C C . VAL B 1 715 ? -10.266 56.938 21.094 1 64.62 715 VAL B C 1
ATOM 13187 O O . VAL B 1 715 ? -10.078 58.125 21.266 1 64.62 715 VAL B O 1
ATOM 13190 N N . MET B 1 716 ? -11.375 56.344 21.062 1 66.44 716 MET B N 1
ATOM 13191 C CA . MET B 1 716 ? -12.562 57.219 21.125 1 66.44 716 MET B CA 1
ATOM 13192 C C . MET B 1 716 ? -12.711 57.812 22.531 1 66.44 716 MET B C 1
ATOM 13194 O O . MET B 1 716 ? -13.094 58.969 22.672 1 66.44 716 MET B O 1
ATOM 13198 N N . PHE B 1 717 ? -12.258 57.094 23.422 1 70.12 717 PHE B N 1
ATOM 13199 C CA . PHE B 1 717 ? -12.312 57.594 24.781 1 70.12 717 PHE B CA 1
ATOM 13200 C C . PHE B 1 717 ? -11.289 58.719 25 1 70.12 717 PHE B C 1
ATOM 13202 O O . PHE B 1 717 ? -11.617 59.75 25.547 1 70.12 717 PHE B O 1
ATOM 13209 N N . ILE B 1 718 ? -10.203 58.469 24.516 1 73.38 718 ILE B N 1
ATOM 13210 C CA . ILE B 1 718 ? -9.172 59.469 24.672 1 73.38 718 ILE B CA 1
ATOM 13211 C C . ILE B 1 718 ? -9.555 60.719 23.875 1 73.38 718 ILE B C 1
ATOM 13213 O O . ILE B 1 718 ? -9.43 61.844 24.375 1 73.38 718 ILE B O 1
ATOM 13217 N N . SER B 1 719 ? -10.039 60.531 22.781 1 74.38 719 SER B N 1
ATOM 13218 C CA . SER B 1 719 ? -10.414 61.656 21.953 1 74.38 719 SER B CA 1
ATOM 13219 C C . SER B 1 719 ? -11.594 62.406 22.547 1 74.38 719 SER B C 1
ATOM 13221 O O . SER B 1 719 ? -11.602 63.656 22.594 1 74.38 719 SER B O 1
ATOM 13223 N N . THR B 1 720 ? -12.492 61.594 23.078 1 77.38 720 THR B N 1
ATOM 13224 C CA . THR B 1 720 ? -13.664 62.219 23.672 1 77.38 720 THR B CA 1
ATOM 13225 C C . THR B 1 720 ? -13.297 62.906 24.984 1 77.38 720 THR B C 1
ATOM 13227 O O . THR B 1 720 ? -13.781 64 25.281 1 77.38 720 THR B O 1
ATOM 13230 N N . THR B 1 721 ? -12.422 62.281 25.656 1 77.06 721 THR B N 1
ATOM 13231 C CA . THR B 1 721 ? -11.992 62.906 26.922 1 77.06 721 THR B CA 1
ATOM 13232 C C . THR B 1 721 ? -11.203 64.188 26.656 1 77.06 721 THR B C 1
ATOM 13234 O O . THR B 1 721 ? -11.414 65.188 27.344 1 77.06 721 THR B O 1
ATOM 13237 N N . THR B 1 722 ? -10.414 64.125 25.703 1 78.25 722 THR B N 1
ATOM 13238 C CA . THR B 1 722 ? -9.641 65.312 25.359 1 78.25 722 THR B CA 1
ATOM 13239 C C . THR B 1 722 ? -10.562 66.438 24.875 1 78.25 722 THR B C 1
ATOM 13241 O O . THR B 1 722 ? -10.391 67.625 25.234 1 78.25 722 THR B O 1
ATOM 13244 N N . THR B 1 723 ? -11.492 66.188 24.188 1 81.12 723 THR B N 1
ATOM 13245 C CA . THR B 1 723 ? -12.43 67.188 23.672 1 81.12 723 THR B CA 1
ATOM 13246 C C . THR B 1 723 ? -13.273 67.75 24.812 1 81.12 723 THR B C 1
ATOM 13248 O O . THR B 1 723 ? -13.516 68.938 24.859 1 81.12 723 THR B O 1
ATOM 13251 N N . ILE B 1 724 ? -13.633 66.875 25.719 1 80 724 ILE B N 1
ATOM 13252 C CA . ILE B 1 724 ? -14.414 67.312 26.859 1 80 724 ILE B CA 1
ATOM 13253 C C . ILE B 1 724 ? -13.555 68.188 27.75 1 80 724 ILE B C 1
ATOM 13255 O O . ILE B 1 724 ? -14 69.25 28.203 1 80 724 ILE B O 1
ATOM 13259 N N . LEU B 1 725 ? -12.32 67.812 27.906 1 80.44 725 LEU B N 1
ATOM 13260 C CA . LEU B 1 725 ? -11.414 68.625 28.734 1 80.44 725 LEU B CA 1
ATOM 13261 C C . LEU B 1 725 ? -11.133 70 28.078 1 80.44 725 LEU B C 1
ATOM 13263 O O . LEU B 1 725 ? -11.094 71 28.766 1 80.44 725 LEU B O 1
ATOM 13267 N N . LEU B 1 726 ? -11.008 70 26.859 1 81 726 LEU B N 1
ATOM 13268 C CA . LEU B 1 726 ? -10.781 71.25 26.141 1 81 726 LEU B CA 1
ATOM 13269 C C . LEU B 1 726 ? -12.023 72.125 26.172 1 81 726 LEU B C 1
ATOM 13271 O O . LEU B 1 726 ? -11.922 73.375 26.312 1 81 726 LEU B O 1
ATOM 13275 N N . THR B 1 727 ? -13.156 71.625 26.188 1 81.31 727 THR B N 1
ATOM 13276 C CA . THR B 1 727 ? -14.406 72.375 26.219 1 81.31 727 THR B CA 1
ATOM 13277 C C . THR B 1 727 ? -14.656 72.938 27.609 1 81.31 727 THR B C 1
ATOM 13279 O O . THR B 1 727 ? -15.328 73.938 27.75 1 81.31 727 THR B O 1
ATOM 13282 N N . ILE B 1 728 ? -14.109 72.25 28.578 1 77.88 728 ILE B N 1
ATOM 13283 C CA . ILE B 1 728 ? -14.227 72.75 29.938 1 77.88 728 ILE B CA 1
ATOM 13284 C C . ILE B 1 728 ? -13.148 73.75 30.203 1 77.88 728 ILE B C 1
ATOM 13286 O O . ILE B 1 728 ? -13.422 74.812 30.812 1 77.88 728 ILE B O 1
ATOM 13290 N N . LEU B 1 729 ? -11.984 73.562 29.719 1 78.12 729 LEU B N 1
ATOM 13291 C CA . LEU B 1 729 ? -10.844 74.438 30.016 1 78.12 729 LEU B CA 1
ATOM 13292 C C . LEU B 1 729 ? -10.945 75.75 29.25 1 78.12 729 LEU B C 1
ATOM 13294 O O . LEU B 1 729 ? -10.602 76.812 29.781 1 78.12 729 LEU B O 1
ATOM 13298 N N . ILE B 1 730 ? -11.484 75.75 28.141 1 78.44 730 ILE B N 1
ATOM 13299 C CA . ILE B 1 730 ? -11.539 76.938 27.312 1 78.44 730 ILE B CA 1
ATOM 13300 C C . ILE B 1 730 ? -12.484 78 27.922 1 78.44 730 ILE B C 1
ATOM 13302 O O . ILE B 1 730 ? -12.125 79.125 28.109 1 78.44 730 ILE B O 1
ATOM 13306 N N . PRO B 1 731 ? -13.648 77.562 28.359 1 77.69 731 PRO B N 1
ATOM 13307 C CA . PRO B 1 731 ? -14.492 78.562 29.016 1 77.69 731 PRO B CA 1
ATOM 13308 C C . PRO B 1 731 ? -13.969 79 30.391 1 77.69 731 PRO B C 1
ATOM 13310 O O . PRO B 1 731 ? -14.102 80.125 30.781 1 77.69 731 PRO B O 1
ATOM 13313 N N . LEU B 1 732 ? -13.289 78.125 31 1 78.38 732 LEU B N 1
ATOM 13314 C CA . LEU B 1 732 ? -12.711 78.438 32.281 1 78.38 732 LEU B CA 1
ATOM 13315 C C . LEU B 1 732 ? -11.555 79.438 32.125 1 78.38 732 LEU B C 1
ATOM 13317 O O . LEU B 1 732 ? -11.445 80.375 32.906 1 78.38 732 LEU B O 1
ATOM 13321 N N . VAL B 1 733 ? -10.773 79.25 31.188 1 76.94 733 VAL B N 1
ATOM 13322 C CA . VAL B 1 733 ? -9.695 80.188 30.891 1 76.94 733 VAL B CA 1
ATOM 13323 C C . VAL B 1 733 ? -10.273 81.5 30.375 1 76.94 733 VAL B C 1
ATOM 13325 O O . VAL B 1 733 ? -9.805 82.625 30.75 1 76.94 733 VAL B O 1
ATOM 13328 N N . TYR B 1 734 ? -11.344 81.375 29.688 1 73.69 734 TYR B N 1
ATOM 13329 C CA . TYR B 1 734 ? -12.016 82.562 29.188 1 73.69 734 TYR B CA 1
ATOM 13330 C C . TYR B 1 734 ? -12.656 83.375 30.328 1 73.69 734 TYR B C 1
ATOM 13332 O O . TYR B 1 734 ? -12.562 84.562 30.391 1 73.69 734 TYR B O 1
ATOM 13340 N N . ALA B 1 735 ? -13.156 82.625 31.25 1 71.06 735 ALA B N 1
ATOM 13341 C CA . ALA B 1 735 ? -13.852 83.25 32.344 1 71.06 735 ALA B CA 1
ATOM 13342 C C . ALA B 1 735 ? -12.867 83.812 33.375 1 71.06 735 ALA B C 1
ATOM 13344 O O . ALA B 1 735 ? -13.062 84.938 33.906 1 71.06 735 ALA B O 1
ATOM 13345 N N . LYS B 1 736 ? -11.773 83.125 33.531 1 69.44 736 LYS B N 1
ATOM 13346 C CA . LYS B 1 736 ? -10.93 83.562 34.656 1 69.44 736 LYS B CA 1
ATOM 13347 C C . LYS B 1 736 ? -9.695 84.312 34.156 1 69.44 736 LYS B C 1
ATOM 13349 O O . LYS B 1 736 ? -9.203 85.188 34.844 1 69.44 736 LYS B O 1
ATOM 13354 N N . VAL B 1 737 ? -9.281 83.875 32.969 1 65.12 737 VAL B N 1
ATOM 13355 C CA . VAL B 1 737 ? -7.961 84.375 32.625 1 65.12 737 VAL B CA 1
ATOM 13356 C C . VAL B 1 737 ? -8.055 85.25 31.359 1 65.12 737 VAL B C 1
ATOM 13358 O O . VAL B 1 737 ? -7.062 85.812 30.906 1 65.12 737 VAL B O 1
ATOM 13361 N N . ARG B 1 738 ? -9.297 85.375 30.891 1 63.34 738 ARG B N 1
ATOM 13362 C CA . ARG B 1 738 ? -9.477 86.125 29.641 1 63.34 738 ARG B CA 1
ATOM 13363 C C . ARG B 1 738 ? -8.82 87.5 29.734 1 63.34 738 ARG B C 1
ATOM 13365 O O . ARG B 1 738 ? -8.117 87.938 28.812 1 63.34 738 ARG B O 1
ATOM 13372 N N . TRP B 1 739 ? -9.094 88.188 30.844 1 61.38 739 TRP B N 1
ATOM 13373 C CA . TRP B 1 739 ? -8.609 89.562 30.953 1 61.38 739 TRP B CA 1
ATOM 13374 C C . TRP B 1 739 ? -7.094 89.562 31.141 1 61.38 739 TRP B C 1
ATOM 13376 O O . TRP B 1 739 ? -6.418 90.438 30.594 1 61.38 739 TRP B O 1
ATOM 13386 N N . HIS B 1 740 ? -6.66 88.562 31.797 1 63.31 740 HIS B N 1
ATOM 13387 C CA . HIS B 1 740 ? -5.211 88.5 31.953 1 63.31 740 HIS B CA 1
ATOM 13388 C C . HIS B 1 740 ? -4.531 88.188 30.625 1 63.31 740 HIS B C 1
ATOM 13390 O O . HIS B 1 740 ? -3.477 88.75 30.312 1 63.31 740 HIS B O 1
ATOM 13396 N N . ILE B 1 741 ? -5.219 87.438 29.812 1 70 741 ILE B N 1
ATOM 13397 C CA . ILE B 1 741 ? -4.691 87.062 28.5 1 70 741 ILE B CA 1
ATOM 13398 C C . ILE B 1 741 ? -4.824 88.25 27.547 1 70 741 ILE B C 1
ATOM 13400 O O . ILE B 1 741 ? -3.896 88.562 26.797 1 70 741 ILE B O 1
ATOM 13404 N N . ILE B 1 742 ? -5.953 89.062 27.734 1 61.28 742 ILE B N 1
ATOM 13405 C CA . ILE B 1 742 ? -6.137 90.25 26.938 1 61.28 742 ILE B CA 1
ATOM 13406 C C . ILE B 1 742 ? -5.113 91.312 27.359 1 61.28 742 ILE B C 1
ATOM 13408 O O . ILE B 1 742 ? -4.48 91.938 26.5 1 61.28 742 ILE B O 1
ATOM 13412 N N . TYR B 1 743 ? -5.02 91.438 28.719 1 61.53 743 TYR B N 1
ATOM 13413 C CA . TYR B 1 743 ? -4.035 92.375 29.234 1 61.53 743 TYR B CA 1
ATOM 13414 C C . TYR B 1 743 ? -2.627 92 28.797 1 61.53 743 TYR B C 1
ATOM 13416 O O . TYR B 1 743 ? -1.844 92.812 28.359 1 61.53 743 TYR B O 1
ATOM 13424 N N . GLY B 1 744 ? -2.35 90.688 28.797 1 63.94 744 GLY B N 1
ATOM 13425 C CA . GLY B 1 744 ? -1.062 90.25 28.312 1 63.94 744 GLY B CA 1
ATOM 13426 C C . GLY B 1 744 ? -0.873 90.438 26.828 1 63.94 744 GLY B C 1
ATOM 13427 O O . GLY B 1 744 ? 0.203 90.812 26.375 1 63.94 744 GLY B O 1
ATOM 13428 N N . TYR B 1 745 ? -1.97 90.25 26.172 1 64 745 TYR B N 1
ATOM 13429 C CA . TYR B 1 745 ? -1.965 90.5 24.719 1 64 745 TYR B CA 1
ATOM 13430 C C . TYR B 1 745 ? -1.729 92 24.406 1 64 745 TYR B C 1
ATOM 13432 O O . TYR B 1 745 ? -0.912 92.312 23.547 1 64 745 TYR B O 1
ATOM 13440 N N . TYR B 1 746 ? -2.377 92.875 25.141 1 59.69 746 TYR B N 1
ATOM 13441 C CA . TYR B 1 746 ? -2.188 94.25 24.891 1 59.69 746 TYR B CA 1
ATOM 13442 C C . TYR B 1 746 ? -0.827 94.75 25.391 1 59.69 746 TYR B C 1
ATOM 13444 O O . TYR B 1 746 ? -0.17 95.562 24.75 1 59.69 746 TYR B O 1
ATOM 13452 N N . MET B 1 747 ? -0.45 94.125 26.391 1 62.22 747 MET B N 1
ATOM 13453 C CA . MET B 1 747 ? 0.892 94.438 26.875 1 62.22 747 MET B CA 1
ATOM 13454 C C . MET B 1 747 ? 1.952 93.938 25.906 1 62.22 747 MET B C 1
ATOM 13456 O O . MET B 1 747 ? 2.941 94.625 25.641 1 62.22 747 MET B O 1
ATOM 13460 N N . PHE B 1 748 ? 1.626 92.875 25.328 1 67.44 748 PHE B N 1
ATOM 13461 C CA . PHE B 1 748 ? 2.518 92.312 24.328 1 67.44 748 PHE B CA 1
ATOM 13462 C C . PHE B 1 748 ? 2.473 93.125 23.031 1 67.44 748 PHE B C 1
ATOM 13464 O O . PHE B 1 748 ? 3.512 93.375 22.438 1 67.44 748 PHE B O 1
ATOM 13471 N N . ARG B 1 749 ? 1.386 93.562 22.656 1 58.09 749 ARG B N 1
ATOM 13472 C CA . ARG B 1 749 ? 1.224 94.438 21.516 1 58.09 749 ARG B CA 1
ATOM 13473 C C . ARG B 1 749 ? 1.874 95.75 21.766 1 58.09 749 ARG B C 1
ATOM 13475 O O . ARG B 1 749 ? 2.51 96.312 20.875 1 58.09 749 ARG B O 1
ATOM 13482 N N . ALA B 1 750 ? 1.655 96.312 22.906 1 57.34 750 ALA B N 1
ATOM 13483 C CA . ALA B 1 750 ? 2.307 97.625 23.266 1 57.34 750 ALA B CA 1
ATOM 13484 C C . ALA B 1 750 ? 3.822 97.438 23.312 1 57.34 750 ALA B C 1
ATOM 13486 O O . ALA B 1 750 ? 4.559 98.312 22.812 1 57.34 750 ALA B O 1
ATOM 13487 N N . TRP B 1 751 ? 4.152 96.312 23.781 1 57 751 TRP B N 1
ATOM 13488 C CA . TRP B 1 751 ? 5.574 96 23.812 1 57 751 TRP B CA 1
ATOM 13489 C C . TRP B 1 751 ? 6.117 95.812 22.406 1 57 751 TRP B C 1
ATOM 13491 O O . TRP B 1 751 ? 7.184 96.312 22.062 1 57 751 TRP B O 1
ATOM 13501 N N . PHE B 1 752 ? 5.289 95.188 21.547 1 57.72 752 PHE B N 1
ATOM 13502 C CA . PHE B 1 752 ? 5.668 95 20.156 1 57.72 752 PHE B CA 1
ATOM 13503 C C . PHE B 1 752 ? 5.609 96.312 19.375 1 57.72 752 PHE B C 1
ATOM 13505 O O . PHE B 1 752 ? 6.488 96.562 18.547 1 57.72 752 PHE B O 1
ATOM 13512 N N . ARG B 1 753 ? 4.625 97.188 19.641 1 51.75 753 ARG B N 1
ATOM 13513 C CA . ARG B 1 753 ? 4.551 98.5 19 1 51.75 753 ARG B CA 1
ATOM 13514 C C . ARG B 1 753 ? 5.715 99.375 19.438 1 51.75 753 ARG B C 1
ATOM 13516 O O . ARG B 1 753 ? 6.309 100.062 18.609 1 51.75 753 ARG B O 1
ATOM 13523 N N . ASP B 1 754 ? 5.863 99.375 20.75 1 49.16 754 ASP B N 1
ATOM 13524 C CA . ASP B 1 754 ? 7 100.125 21.234 1 49.16 754 ASP B CA 1
ATOM 13525 C C . ASP B 1 754 ? 8.312 99.625 20.656 1 49.16 754 ASP B C 1
ATOM 13527 O O . ASP B 1 754 ? 9.211 100.438 20.344 1 49.16 754 ASP B O 1
ATOM 13531 N N . TYR B 1 755 ? 8.211 98.375 20.422 1 49.47 755 TYR B N 1
ATOM 13532 C CA . TYR B 1 755 ? 9.359 97.812 19.75 1 49.47 755 TYR B CA 1
ATOM 13533 C C . TYR B 1 755 ? 9.438 98.25 18.297 1 49.47 755 TYR B C 1
ATOM 13535 O O . TYR B 1 755 ? 10.516 98.625 17.812 1 49.47 755 TYR B O 1
ATOM 13543 N N . ARG B 1 756 ? 8.289 98.375 17.625 1 46.25 756 ARG B N 1
ATOM 13544 C CA . ARG B 1 756 ? 8.258 98.812 16.25 1 46.25 756 ARG B CA 1
ATOM 13545 C C . ARG B 1 756 ? 8.422 100.312 16.188 1 46.25 756 ARG B C 1
ATOM 13547 O O . ARG B 1 756 ? 9.062 100.875 15.266 1 46.25 756 ARG B O 1
ATOM 13554 N N . ARG B 1 757 ? 7.738 101.125 17.062 1 44.38 757 ARG B N 1
ATOM 13555 C CA . ARG B 1 757 ? 7.875 102.562 17.031 1 44.38 757 ARG B CA 1
ATOM 13556 C C . ARG B 1 757 ? 9.297 103 17.406 1 44.38 757 ARG B C 1
ATOM 13558 O O . ARG B 1 757 ? 9.812 104 16.844 1 44.38 757 ARG B O 1
ATOM 13565 N N . ASN B 1 758 ? 9.797 102.312 18.359 1 45.19 758 ASN B N 1
ATOM 13566 C CA . ASN B 1 758 ? 11.195 102.625 18.578 1 45.19 758 ASN B CA 1
ATOM 13567 C C . ASN B 1 758 ? 12.023 102.5 17.312 1 45.19 758 ASN B C 1
ATOM 13569 O O . ASN B 1 758 ? 13.062 103.188 17.156 1 45.19 758 ASN B O 1
ATOM 13573 N N . ALA B 1 759 ? 11.531 101.688 16.359 1 43.41 759 ALA B N 1
ATOM 13574 C CA . ALA B 1 759 ? 12.234 101.625 15.086 1 43.41 759 ALA B CA 1
ATOM 13575 C C . ALA B 1 759 ? 11.969 102.938 14.297 1 43.41 759 ALA B C 1
ATOM 13577 O O . ALA B 1 759 ? 12.859 103.438 13.609 1 43.41 759 ALA B O 1
ATOM 13578 N N . ALA B 1 760 ? 10.695 103.438 14.203 1 40.88 760 ALA B N 1
ATOM 13579 C CA . ALA B 1 760 ? 10.398 104.5 13.234 1 40.88 760 ALA B CA 1
ATOM 13580 C C . ALA B 1 760 ? 10.695 105.875 13.82 1 40.88 760 ALA B C 1
ATOM 13582 O O . ALA B 1 760 ? 10.992 106.812 13.086 1 40.88 760 ALA B O 1
ATOM 13583 N N . ASP B 1 761 ? 10.156 106.312 15.047 1 41.28 761 ASP B N 1
ATOM 13584 C CA . ASP B 1 761 ? 10.242 107.75 15.422 1 41.28 761 ASP B CA 1
ATOM 13585 C C . ASP B 1 761 ? 11.695 108.188 15.641 1 41.28 761 ASP B C 1
ATOM 13587 O O . ASP B 1 761 ? 12.258 107.938 16.719 1 41.28 761 ASP B O 1
ATOM 13591 N N . LYS B 1 762 ? 12.492 108 14.68 1 48.38 762 LYS B N 1
ATOM 13592 C CA . LYS B 1 762 ? 13.805 108.625 14.609 1 48.38 762 LYS B CA 1
ATOM 13593 C C . LYS B 1 762 ? 13.711 110.125 14.859 1 48.38 762 LYS B C 1
ATOM 13595 O O . LYS B 1 762 ? 13.414 110.875 13.938 1 48.38 762 LYS B O 1
ATOM 13600 N N . GLN B 1 763 ? 13.094 110.75 15.938 1 50.41 763 GLN B N 1
ATOM 13601 C CA . GLN B 1 763 ? 13.242 112.188 16.219 1 50.41 763 GLN B CA 1
ATOM 13602 C C . GLN B 1 763 ? 14.703 112.562 16.109 1 50.41 763 GLN B C 1
ATOM 13604 O O . GLN B 1 763 ? 15.594 111.938 16.641 1 50.41 763 GLN B O 1
ATOM 13609 N N . VAL B 1 764 ? 15.008 113.312 15.141 1 58.72 764 VAL B N 1
ATOM 13610 C CA . VAL B 1 764 ? 16.328 113.875 14.836 1 58.72 764 VAL B CA 1
ATOM 13611 C C . VAL B 1 764 ? 16.75 114.875 15.938 1 58.72 764 VAL B C 1
ATOM 13613 O O . VAL B 1 764 ? 16.047 115.812 16.219 1 58.72 764 VAL B O 1
ATOM 13616 N N . TYR B 1 765 ? 17.594 114.562 16.859 1 72.88 765 TYR B N 1
ATOM 13617 C CA . TYR B 1 765 ? 18.156 115.375 17.891 1 72.88 765 TYR B CA 1
ATOM 13618 C C . TYR B 1 765 ? 19.391 116.125 17.359 1 72.88 765 TYR B C 1
ATOM 13620 O O . TYR B 1 765 ? 20.125 115.625 16.531 1 72.88 765 TYR B O 1
ATOM 13628 N N . THR B 1 766 ? 19.578 117.5 17.672 1 80.69 766 THR B N 1
ATOM 13629 C CA . THR B 1 766 ? 20.719 118.312 17.25 1 80.69 766 THR B CA 1
ATOM 13630 C C . THR B 1 766 ? 21.984 117.875 18 1 80.69 766 THR B C 1
ATOM 13632 O O . THR B 1 766 ? 23.078 117.812 17.422 1 80.69 766 THR B O 1
ATOM 13635 N N . TYR B 1 767 ? 21.766 117.438 19.281 1 84.62 767 TYR B N 1
ATOM 13636 C CA . TYR B 1 767 ? 22.891 117 20.094 1 84.62 767 TYR B CA 1
ATOM 13637 C C . TYR B 1 767 ? 22.641 115.625 20.656 1 84.62 767 TYR B C 1
ATOM 13639 O O . TYR B 1 767 ? 21.484 115.188 20.797 1 84.62 767 TYR B O 1
ATOM 13647 N N . ASP B 1 768 ? 23.766 114.938 20.859 1 85.25 768 ASP B N 1
ATOM 13648 C CA . ASP B 1 768 ? 23.656 113.625 21.438 1 85.25 768 ASP B CA 1
ATOM 13649 C C . ASP B 1 768 ? 23.422 113.688 22.953 1 85.25 768 ASP B C 1
ATOM 13651 O O . ASP B 1 768 ? 22.688 112.875 23.5 1 85.25 768 ASP B O 1
ATOM 13655 N N . ALA B 1 769 ? 24.141 114.688 23.562 1 87.62 769 ALA B N 1
ATOM 13656 C CA . ALA B 1 769 ? 23.953 114.812 25 1 87.62 769 ALA B CA 1
ATOM 13657 C C . ALA B 1 769 ? 24.172 116.25 25.453 1 87.62 769 ALA B C 1
ATOM 13659 O O . ALA B 1 769 ? 25.031 116.938 24.922 1 87.62 769 ALA B O 1
ATOM 13660 N N . PHE B 1 770 ? 23.359 116.625 26.406 1 87.81 770 PHE B N 1
ATOM 13661 C CA . PHE B 1 770 ? 23.562 117.875 27.141 1 87.81 770 PHE B CA 1
ATOM 13662 C C . PHE B 1 770 ? 24.281 117.625 28.469 1 87.81 770 PHE B C 1
ATOM 13664 O O . PHE B 1 770 ? 23.906 116.688 29.203 1 87.81 770 PHE B O 1
ATOM 13671 N N . ILE B 1 771 ? 25.406 118.438 28.656 1 89.12 771 ILE B N 1
ATOM 13672 C CA . ILE B 1 771 ? 26.156 118.188 29.875 1 89.12 771 ILE B CA 1
ATOM 13673 C C . ILE B 1 771 ? 25.812 119.312 30.891 1 89.12 771 ILE B C 1
ATOM 13675 O O . ILE B 1 771 ? 26.062 120.5 30.641 1 89.12 771 ILE B O 1
ATOM 13679 N N . SER B 1 772 ? 25.188 118.938 32 1 88.31 772 SER B N 1
ATOM 13680 C CA . SER B 1 772 ? 24.875 119.875 33.125 1 88.31 772 SER B CA 1
ATOM 13681 C C . SER B 1 772 ? 25.953 119.75 34.188 1 88.31 772 SER B C 1
ATOM 13683 O O . SER B 1 772 ? 26.203 118.688 34.75 1 88.31 772 SER B O 1
ATOM 13685 N N . TYR B 1 773 ? 26.625 120.875 34.438 1 86.88 773 TYR B N 1
ATOM 13686 C CA . TYR B 1 773 ? 27.703 120.938 35.438 1 86.88 773 TYR B CA 1
ATOM 13687 C C . TYR B 1 773 ? 27.766 122.25 36.125 1 86.88 773 TYR B C 1
ATOM 13689 O O . TYR B 1 773 ? 27.188 123.25 35.625 1 86.88 773 TYR B O 1
ATOM 13697 N N . ASN B 1 774 ? 28.375 122.312 37.25 1 86.06 774 ASN B N 1
ATOM 13698 C CA . ASN B 1 774 ? 28.625 123.562 38 1 86.06 774 ASN B CA 1
ATOM 13699 C C . ASN B 1 774 ? 29.891 124.25 37.531 1 86.06 774 ASN B C 1
ATOM 13701 O O . ASN B 1 774 ? 30.812 123.562 37.031 1 86.06 774 ASN B O 1
ATOM 13705 N N . SER B 1 775 ? 29.969 125.562 37.625 1 82.62 775 SER B N 1
ATOM 13706 C CA . SER B 1 775 ? 31.109 126.375 37.188 1 82.62 775 SER B CA 1
ATOM 13707 C C . SER B 1 775 ? 32.406 125.875 37.844 1 82.62 775 SER B C 1
ATOM 13709 O O . SER B 1 775 ? 33.469 126 37.25 1 82.62 775 SER B O 1
ATOM 13711 N N . MET B 1 776 ? 32.344 125.312 39 1 83.38 776 MET B N 1
ATOM 13712 C CA . MET B 1 776 ? 33.531 124.812 39.688 1 83.38 776 MET B CA 1
ATOM 13713 C C . MET B 1 776 ? 34.094 123.562 39.031 1 83.38 776 MET B C 1
ATOM 13715 O O . MET B 1 776 ? 35.281 123.25 39.188 1 83.38 776 MET B O 1
ATOM 13719 N N . ASN B 1 777 ? 33.219 122.938 38.25 1 84.25 777 ASN B N 1
ATOM 13720 C CA . ASN B 1 777 ? 33.688 121.688 37.594 1 84.25 777 ASN B CA 1
ATOM 13721 C C . ASN B 1 777 ? 33.844 121.875 36.094 1 84.25 777 ASN B C 1
ATOM 13723 O O . ASN B 1 777 ? 33.969 120.938 35.344 1 84.25 777 ASN B O 1
ATOM 13727 N N . GLU B 1 778 ? 33.844 123.062 35.656 1 85.75 778 GLU B N 1
ATOM 13728 C CA . GLU B 1 778 ? 33.938 123.375 34.25 1 85.75 778 GLU B CA 1
ATOM 13729 C C . GLU B 1 778 ? 35.281 122.938 33.656 1 85.75 778 GLU B C 1
ATOM 13731 O O . GLU B 1 778 ? 35.344 122.438 32.531 1 85.75 778 GLU B O 1
ATOM 13736 N N . ASP B 1 779 ? 36.344 123.062 34.406 1 84.38 779 ASP B N 1
ATOM 13737 C CA . ASP B 1 779 ? 37.688 122.625 33.938 1 84.38 779 ASP B CA 1
ATOM 13738 C C . ASP B 1 779 ? 37.75 121.188 33.594 1 84.38 779 ASP B C 1
ATOM 13740 O O . ASP B 1 779 ? 38.281 120.75 32.562 1 84.38 779 ASP B O 1
ATOM 13744 N N . TRP B 1 780 ? 37.125 120.312 34.5 1 87.81 780 TRP B N 1
ATOM 13745 C CA . TRP B 1 780 ? 37.125 118.875 34.281 1 87.81 780 TRP B CA 1
ATOM 13746 C C . TRP B 1 780 ? 36.281 118.562 33.062 1 87.81 780 TRP B C 1
ATOM 13748 O O . TRP B 1 780 ? 36.656 117.688 32.219 1 87.81 780 TRP B O 1
ATOM 13758 N N . VAL B 1 781 ? 35.156 119.125 32.906 1 87.5 781 VAL B N 1
ATOM 13759 C CA . VAL B 1 781 ? 34.25 118.875 31.797 1 87.5 781 VAL B CA 1
ATOM 13760 C C . VAL B 1 781 ? 34.875 119.25 30.469 1 87.5 781 VAL B C 1
ATOM 13762 O O . VAL B 1 781 ? 34.844 118.5 29.5 1 87.5 781 VAL B O 1
ATOM 13765 N N . MET B 1 782 ? 35.562 120.438 30.422 1 85.06 782 MET B N 1
ATOM 13766 C CA . MET B 1 782 ? 36.125 120.938 29.172 1 85.06 782 MET B CA 1
ATOM 13767 C C . MET B 1 782 ? 37.469 120.312 28.859 1 85.06 782 MET B C 1
ATOM 13769 O O . MET B 1 782 ? 37.781 120.125 27.688 1 85.06 782 MET B O 1
ATOM 13773 N N . SER B 1 783 ? 38.25 119.875 29.797 1 85.62 783 SER B N 1
ATOM 13774 C CA . SER B 1 783 ? 39.562 119.312 29.531 1 85.62 783 SER B CA 1
ATOM 13775 C C . SER B 1 783 ? 39.531 117.812 29.469 1 85.62 783 SER B C 1
ATOM 13777 O O . SER B 1 783 ? 40.344 117.188 28.766 1 85.62 783 SER B O 1
ATOM 13779 N N . GLU B 1 784 ? 38.531 117.188 30.188 1 86.62 784 GLU B N 1
ATOM 13780 C CA . GLU B 1 784 ? 38.562 115.688 30.234 1 86.62 784 GLU B CA 1
ATOM 13781 C C . GLU B 1 784 ? 37.344 115.125 29.531 1 86.62 784 GLU B C 1
ATOM 13783 O O . GLU B 1 784 ? 37.469 114.312 28.609 1 86.62 784 GLU B O 1
ATOM 13788 N N . MET B 1 785 ? 36.156 115.562 29.844 1 87.38 785 MET B N 1
ATOM 13789 C CA . MET B 1 785 ? 34.969 114.875 29.359 1 87.38 785 MET B CA 1
ATOM 13790 C C . MET B 1 785 ? 34.688 115.188 27.891 1 87.38 785 MET B C 1
ATOM 13792 O O . MET B 1 785 ? 34.469 114.312 27.078 1 87.38 785 MET B O 1
ATOM 13796 N N . VAL B 1 786 ? 34.75 116.5 27.516 1 87.25 786 VAL B N 1
ATOM 13797 C CA . VAL B 1 786 ? 34.406 116.938 26.172 1 87.25 786 VAL B CA 1
ATOM 13798 C C . VAL B 1 786 ? 35.406 116.375 25.172 1 87.25 786 VAL B C 1
ATOM 13800 O O . VAL B 1 786 ? 35 115.75 24.172 1 87.25 786 VAL B O 1
ATOM 13803 N N . PRO B 1 787 ? 36.719 116.438 25.359 1 86.81 787 PRO B N 1
ATOM 13804 C CA . PRO B 1 787 ? 37.625 115.812 24.375 1 86.81 787 PRO B CA 1
ATOM 13805 C C . PRO B 1 787 ? 37.531 114.312 24.312 1 86.81 787 PRO B C 1
ATOM 13807 O O . PRO B 1 787 ? 37.625 113.688 23.234 1 86.81 787 PRO B O 1
ATOM 13810 N N . GLN B 1 788 ? 37.188 113.625 25.422 1 86 788 GLN B N 1
ATOM 13811 C CA . GLN B 1 788 ? 37.125 112.188 25.422 1 86 788 GLN B CA 1
ATOM 13812 C C . GLN B 1 788 ? 35.875 111.688 24.688 1 86 788 GLN B C 1
ATOM 13814 O O . GLN B 1 788 ? 35.906 110.625 24.031 1 86 788 GLN B O 1
ATOM 13819 N N . LEU B 1 789 ? 34.844 112.375 24.734 1 85.62 789 LEU B N 1
ATOM 13820 C CA . LEU B 1 789 ? 33.594 111.938 24.125 1 85.62 789 LEU B CA 1
ATOM 13821 C C . LEU B 1 789 ? 33.469 112.5 22.703 1 85.62 789 LEU B C 1
ATOM 13823 O O . LEU B 1 789 ? 32.844 111.875 21.844 1 85.62 789 LEU B O 1
ATOM 13827 N N . GLU B 1 790 ? 34.031 113.75 22.422 1 84.69 790 GLU B N 1
ATOM 13828 C CA . GLU B 1 790 ? 33.906 114.312 21.078 1 84.69 790 GLU B CA 1
ATOM 13829 C C . GLU B 1 790 ? 35.094 114 20.203 1 84.69 790 GLU B C 1
ATOM 13831 O O . GLU B 1 790 ? 34.969 113.875 18.984 1 84.69 790 GLU B O 1
ATOM 13836 N N . LYS B 1 791 ? 36.344 113.875 20.766 1 80.5 791 LYS B N 1
ATOM 13837 C CA . LYS B 1 791 ? 37.531 113.75 19.938 1 80.5 791 LYS B CA 1
ATOM 13838 C C . LYS B 1 791 ? 38.125 112.312 20.062 1 80.5 791 LYS B C 1
ATOM 13840 O O . LYS B 1 791 ? 38.719 111.812 19.109 1 80.5 791 LYS B O 1
ATOM 13845 N N . GLU B 1 792 ? 38.062 111.5 21.203 1 76.44 792 GLU B N 1
ATOM 13846 C CA . GLU B 1 792 ? 38.75 110.25 21.375 1 76.44 792 GLU B CA 1
ATOM 13847 C C . GLU B 1 792 ? 37.781 109.062 21.156 1 76.44 792 GLU B C 1
ATOM 13849 O O . GLU B 1 792 ? 38.188 107.938 21.25 1 76.44 792 GLU B O 1
ATOM 13854 N N . GLY B 1 793 ? 36.938 109 20.062 1 65.31 793 GLY B N 1
ATOM 13855 C CA . GLY B 1 793 ? 36.062 107.938 19.641 1 65.31 793 GLY B CA 1
ATOM 13856 C C . GLY B 1 793 ? 36.656 107.062 18.594 1 65.31 793 GLY B C 1
ATOM 13857 O O . GLY B 1 793 ? 37.875 107.062 18.375 1 65.31 793 GLY B O 1
ATOM 13858 N N . PRO B 1 794 ? 35.844 105.938 18.031 1 67.38 794 PRO B N 1
ATOM 13859 C CA . PRO B 1 794 ? 34.375 105.875 17.969 1 67.38 794 PRO B CA 1
ATOM 13860 C C . PRO B 1 794 ? 33.75 105.188 19.172 1 67.38 794 PRO B C 1
ATOM 13862 O O . PRO B 1 794 ? 34.438 104.438 19.875 1 67.38 794 PRO B O 1
ATOM 13865 N N . PRO B 1 795 ? 32.594 105.625 19.172 1 74.12 795 PRO B N 1
ATOM 13866 C CA . PRO B 1 795 ? 31.719 106.625 18.516 1 74.12 795 PRO B CA 1
ATOM 13867 C C . PRO B 1 795 ? 31.922 108.062 19.047 1 74.12 795 PRO B C 1
ATOM 13869 O O . PRO B 1 795 ? 32.312 108.25 20.203 1 74.12 795 PRO B O 1
ATOM 13872 N N . PHE B 1 796 ? 31.766 109.062 18.062 1 80 796 PHE B N 1
ATOM 13873 C CA . PHE B 1 796 ? 31.875 110.5 18.375 1 80 796 PHE B CA 1
ATOM 13874 C C . PHE B 1 796 ? 30.5 111.062 18.719 1 80 796 PHE B C 1
ATOM 13876 O O . PHE B 1 796 ? 29.531 110.875 17.984 1 80 796 PHE B O 1
ATOM 13883 N N . PHE B 1 797 ? 30.484 111.75 19.875 1 84.44 797 PHE B N 1
ATOM 13884 C CA . PHE B 1 797 ? 29.203 112.312 20.297 1 84.44 797 PHE B CA 1
ATOM 13885 C C . PHE B 1 797 ? 29.219 113.812 20.188 1 84.44 797 PHE B C 1
ATOM 13887 O O . PHE B 1 797 ? 30.234 114.438 20.438 1 84.44 797 PHE B O 1
ATOM 13894 N N . LYS B 1 798 ? 28.219 114.375 19.625 1 85.56 798 LYS B N 1
ATOM 13895 C CA . LYS B 1 798 ? 28.016 115.812 19.609 1 85.56 798 LYS B CA 1
ATOM 13896 C C . LYS B 1 798 ? 27.391 116.312 20.922 1 85.56 798 LYS B C 1
ATOM 13898 O O . LYS B 1 798 ? 26.234 116 21.219 1 85.56 798 LYS B O 1
ATOM 13903 N N . LEU B 1 799 ? 28.203 117 21.75 1 87.62 799 LEU B N 1
ATOM 13904 C CA . LEU B 1 799 ? 27.766 117.438 23.078 1 87.62 799 LEU B CA 1
ATOM 13905 C C . LEU B 1 799 ? 27.344 118.875 23.094 1 87.62 799 LEU B C 1
ATOM 13907 O O . LEU B 1 799 ? 27.891 119.688 22.328 1 87.62 799 LEU B O 1
ATOM 13911 N N . CYS B 1 800 ? 26.328 119.25 23.828 1 87.94 800 CYS B N 1
ATOM 13912 C CA . CYS B 1 800 ? 25.906 120.625 24.078 1 87.94 800 CYS B CA 1
ATOM 13913 C C . CYS B 1 800 ? 26.406 121.125 25.438 1 87.94 800 CYS B C 1
ATOM 13915 O O . CYS B 1 800 ? 26.062 120.562 26.469 1 87.94 800 CYS B O 1
ATOM 13917 N N . VAL B 1 801 ? 27.359 122.125 25.406 1 86.31 801 VAL B N 1
ATOM 13918 C CA . VAL B 1 801 ? 27.953 122.625 26.625 1 86.31 801 VAL B CA 1
ATOM 13919 C C . VAL B 1 801 ? 27.578 124.125 26.766 1 86.31 801 VAL B C 1
ATOM 13921 O O . VAL B 1 801 ? 27.484 124.812 25.766 1 86.31 801 VAL B O 1
ATOM 13924 N N . HIS B 1 802 ? 27.266 124.625 28 1 79.19 802 HIS B N 1
ATOM 13925 C CA . HIS B 1 802 ? 26.781 125.938 28.328 1 79.19 802 HIS B CA 1
ATOM 13926 C C . HIS B 1 802 ? 27.688 127 27.734 1 79.19 802 HIS B C 1
ATOM 13928 O O . HIS B 1 802 ? 27.219 127.938 27.078 1 79.19 802 HIS B O 1
ATOM 13934 N N . HIS B 1 803 ? 28.984 126.938 27.875 1 78.62 803 HIS B N 1
ATOM 13935 C CA . HIS B 1 803 ? 29.906 128 27.484 1 78.62 803 HIS B CA 1
ATOM 13936 C C . HIS B 1 803 ? 30.078 128 25.969 1 78.62 803 HIS B C 1
ATOM 13938 O O . HIS B 1 803 ? 30.25 129.125 25.406 1 78.62 803 HIS B O 1
ATOM 13944 N N . ARG B 1 804 ? 29.906 126.875 25.266 1 82.06 804 ARG B N 1
ATOM 13945 C CA . ARG B 1 804 ? 30.219 126.812 23.844 1 82.06 804 ARG B CA 1
ATOM 13946 C C . ARG B 1 804 ? 28.953 126.812 23 1 82.06 804 ARG B C 1
ATOM 13948 O O . ARG B 1 804 ? 28.922 127.5 21.953 1 82.06 804 ARG B O 1
ATOM 13955 N N . ASP B 1 805 ? 27.797 126.312 23.344 1 81.19 805 ASP B N 1
ATOM 13956 C CA . ASP B 1 805 ? 26.703 126 22.422 1 81.19 805 ASP B CA 1
ATOM 13957 C C . ASP B 1 805 ? 25.453 126.812 22.797 1 81.19 805 ASP B C 1
ATOM 13959 O O . ASP B 1 805 ? 24.453 126.75 22.078 1 81.19 805 ASP B O 1
ATOM 13963 N N . PHE B 1 806 ? 25.422 127.562 23.828 1 79.81 806 PHE B N 1
ATOM 13964 C CA . PHE B 1 806 ? 24.266 128.375 24.203 1 79.81 806 PHE B CA 1
ATOM 13965 C C . PHE B 1 806 ? 24.156 129.625 23.312 1 79.81 806 PHE B C 1
ATOM 13967 O O . PHE B 1 806 ? 25.172 130.25 22.969 1 79.81 806 PHE B O 1
ATOM 13974 N N . VAL B 1 807 ? 23.047 129.875 22.734 1 77.5 807 VAL B N 1
ATOM 13975 C CA . VAL B 1 807 ? 22.828 131.125 21.891 1 77.5 807 VAL B CA 1
ATOM 13976 C C . VAL B 1 807 ? 22.859 132.375 22.75 1 77.5 807 VAL B C 1
ATOM 13978 O O . VAL B 1 807 ? 22.125 132.5 23.734 1 77.5 807 VAL B O 1
ATOM 13981 N N . LEU B 1 808 ? 23.766 133.375 22.406 1 75 808 LEU B N 1
ATOM 13982 C CA . LEU B 1 808 ? 23.922 134.625 23.094 1 75 808 LEU B CA 1
ATOM 13983 C C . LEU B 1 808 ? 22.688 135.5 22.906 1 75 808 LEU B C 1
ATOM 13985 O O . LEU B 1 808 ? 22.125 135.5 21.797 1 75 808 LEU B O 1
ATOM 13989 N N . GLY B 1 809 ? 22 136.125 23.953 1 75 809 GLY B N 1
ATOM 13990 C CA . GLY B 1 809 ? 20.844 137 23.875 1 75 809 GLY B CA 1
ATOM 13991 C C . GLY B 1 809 ? 19.562 136.375 24.344 1 75 809 GLY B C 1
ATOM 13992 O O . GLY B 1 809 ? 18.547 137 24.578 1 75 809 GLY B O 1
ATOM 13993 N N . LYS B 1 810 ? 19.562 135 24.344 1 73.06 810 LYS B N 1
ATOM 13994 C CA . LYS B 1 810 ? 18.391 134.25 24.828 1 73.06 810 LYS B CA 1
ATOM 13995 C C . LYS B 1 810 ? 18.438 134 26.344 1 73.06 810 LYS B C 1
ATOM 13997 O O . LYS B 1 810 ? 19.516 133.875 26.922 1 73.06 810 LYS B O 1
ATOM 14002 N N . TYR B 1 811 ? 17.219 134.125 27.031 1 74.06 811 TYR B N 1
ATOM 14003 C CA . TYR B 1 811 ? 17.172 134 28.469 1 74.06 811 TYR B CA 1
ATOM 14004 C C . TYR B 1 811 ? 17.719 132.625 28.859 1 74.06 811 TYR B C 1
ATOM 14006 O O . TYR B 1 811 ? 17.516 131.625 28.141 1 74.06 811 TYR B O 1
ATOM 14014 N N . ILE B 1 812 ? 18.531 132.5 29.797 1 74.56 812 ILE B N 1
ATOM 14015 C CA . ILE B 1 812 ? 19.297 131.375 30.234 1 74.56 812 ILE B CA 1
ATOM 14016 C C . ILE B 1 812 ? 18.359 130.125 30.406 1 74.56 812 ILE B C 1
ATOM 14018 O O . ILE B 1 812 ? 18.688 129 30.047 1 74.56 812 ILE B O 1
ATOM 14022 N N . VAL B 1 813 ? 17.109 130.375 30.859 1 75.12 813 VAL B N 1
ATOM 14023 C CA . VAL B 1 813 ? 16.172 129.375 31.109 1 75.12 813 VAL B CA 1
ATOM 14024 C C . VAL B 1 813 ? 15.719 128.75 29.781 1 75.12 813 VAL B C 1
ATOM 14026 O O . VAL B 1 813 ? 15.617 127.5 29.672 1 75.12 813 VAL B O 1
ATOM 14029 N N . ASP B 1 814 ? 15.547 129.625 28.797 1 76.56 814 ASP B N 1
ATOM 14030 C CA . ASP B 1 814 ? 15.141 129.125 27.484 1 76.56 814 ASP B CA 1
ATOM 14031 C C . ASP B 1 814 ? 16.266 128.25 26.844 1 76.56 814 ASP B C 1
ATOM 14033 O O . ASP B 1 814 ? 16 127.25 26.188 1 76.56 814 ASP B O 1
ATOM 14037 N N . ASN B 1 815 ? 17.5 128.75 27.031 1 80.44 815 ASN B N 1
ATOM 14038 C CA . ASN B 1 815 ? 18.656 128 26.516 1 80.44 815 ASN B CA 1
ATOM 14039 C C . ASN B 1 815 ? 18.766 126.625 27.156 1 80.44 815 ASN B C 1
ATOM 14041 O O . ASN B 1 815 ? 19.062 125.625 26.469 1 80.44 815 ASN B O 1
ATOM 14045 N N . ILE B 1 816 ? 18.453 126.562 28.469 1 79.62 816 ILE B N 1
ATOM 14046 C CA . ILE B 1 816 ? 18.547 125.25 29.188 1 79.62 816 ILE B CA 1
ATOM 14047 C C . ILE B 1 816 ? 17.453 124.312 28.719 1 79.62 816 ILE B C 1
ATOM 14049 O O . ILE B 1 816 ? 17.719 123.125 28.453 1 79.62 816 ILE B O 1
ATOM 14053 N N . VAL B 1 817 ? 16.234 124.875 28.469 1 78.5 817 VAL B N 1
ATOM 14054 C CA . VAL B 1 817 ? 15.102 124.062 28.016 1 78.5 817 VAL B CA 1
ATOM 14055 C C . VAL B 1 817 ? 15.367 123.562 26.594 1 78.5 817 VAL B C 1
ATOM 14057 O O . VAL B 1 817 ? 15.156 122.375 26.297 1 78.5 817 VAL B O 1
ATOM 14060 N N . ASP B 1 818 ? 15.914 124.438 25.828 1 80.06 818 ASP B N 1
ATOM 14061 C CA . ASP B 1 818 ? 16.234 124.062 24.453 1 80.06 818 ASP B CA 1
ATOM 14062 C C . ASP B 1 818 ? 17.344 123 24.406 1 80.06 818 ASP B C 1
ATOM 14064 O O . ASP B 1 818 ? 17.281 122.062 23.609 1 80.06 818 ASP B O 1
ATOM 14068 N N . ALA B 1 819 ? 18.328 123.188 25.25 1 83.5 819 ALA B N 1
ATOM 14069 C CA . ALA B 1 819 ? 19.438 122.25 25.266 1 83.5 819 ALA B CA 1
ATOM 14070 C C . ALA B 1 819 ? 18.984 120.812 25.703 1 83.5 819 ALA B C 1
ATOM 14072 O O . ALA B 1 819 ? 19.375 119.812 25.109 1 83.5 819 ALA B O 1
ATOM 14073 N N . ILE B 1 820 ? 18.109 120.75 26.641 1 81 820 ILE B N 1
ATOM 14074 C CA . ILE B 1 820 ? 17.672 119.5 27.172 1 81 820 ILE B CA 1
ATOM 14075 C C . ILE B 1 820 ? 16.719 118.812 26.188 1 81 820 ILE B C 1
ATOM 14077 O O . ILE B 1 820 ? 16.828 117.625 25.922 1 81 820 ILE B O 1
ATOM 14081 N N . TYR B 1 821 ? 15.891 119.562 25.453 1 78.88 821 TYR B N 1
ATOM 14082 C CA . TYR B 1 821 ? 14.898 119 24.547 1 78.88 821 TYR B CA 1
ATOM 14083 C C . TYR B 1 821 ? 15.516 118.688 23.172 1 78.88 821 TYR B C 1
ATOM 14085 O O . TYR B 1 821 ? 15.039 117.812 22.453 1 78.88 821 TYR B O 1
ATOM 14093 N N . ASN B 1 822 ? 16.641 119.375 22.891 1 81.06 822 ASN B N 1
ATOM 14094 C CA . ASN B 1 822 ? 17.297 119.062 21.625 1 81.06 822 ASN B CA 1
ATOM 14095 C C . ASN B 1 822 ? 18.469 118.125 21.797 1 81.06 822 ASN B C 1
ATOM 14097 O O . ASN B 1 822 ? 19.25 117.875 20.875 1 81.06 822 ASN B O 1
ATOM 14101 N N . SER B 1 823 ? 18.578 117.562 22.984 1 82.06 823 SER B N 1
ATOM 14102 C CA . SER B 1 823 ? 19.562 116.5 23.25 1 82.06 823 SER B CA 1
ATOM 14103 C C . SER B 1 823 ? 18.906 115.188 23.547 1 82.06 823 SER B C 1
ATOM 14105 O O . SER B 1 823 ? 17.828 115.125 24.156 1 82.06 823 SER B O 1
ATOM 14107 N N . ARG B 1 824 ? 19.609 114.188 23.062 1 81.38 824 ARG B N 1
ATOM 14108 C CA . ARG B 1 824 ? 19.078 112.812 23.234 1 81.38 824 ARG B CA 1
ATOM 14109 C C . ARG B 1 824 ? 19.172 112.375 24.688 1 81.38 824 ARG B C 1
ATOM 14111 O O . ARG B 1 824 ? 18.266 111.75 25.203 1 81.38 824 ARG B O 1
ATOM 14118 N N . LYS B 1 825 ? 20.281 112.688 25.266 1 84.81 825 LYS B N 1
ATOM 14119 C CA . LYS B 1 825 ? 20.531 112.375 26.672 1 84.81 825 LYS B CA 1
ATOM 14120 C C . LYS B 1 825 ? 21.016 113.562 27.453 1 84.81 825 LYS B C 1
ATOM 14122 O O . LYS B 1 825 ? 21.5 114.562 26.859 1 84.81 825 LYS B O 1
ATOM 14127 N N . THR B 1 826 ? 20.781 113.688 28.781 1 87 826 THR B N 1
ATOM 14128 C CA . THR B 1 826 ? 21.312 114.75 29.672 1 87 826 THR B CA 1
ATOM 14129 C C . THR B 1 826 ? 22.25 114.125 30.703 1 87 826 THR B C 1
ATOM 14131 O O . THR B 1 826 ? 21.844 113.188 31.453 1 87 826 THR B O 1
ATOM 14134 N N . ILE B 1 827 ? 23.516 114.438 30.641 1 88.06 827 ILE B N 1
ATOM 14135 C CA . ILE B 1 827 ? 24.531 114 31.578 1 88.06 827 ILE B CA 1
ATOM 14136 C C . ILE B 1 827 ? 24.656 115 32.719 1 88.06 827 ILE B C 1
ATOM 14138 O O . ILE B 1 827 ? 25 116.188 32.5 1 88.06 827 ILE B O 1
ATOM 14142 N N . CYS B 1 828 ? 24.391 114.625 33.938 1 86.62 828 CYS B N 1
ATOM 14143 C CA . CYS B 1 828 ? 24.547 115.438 35.094 1 86.62 828 CYS B CA 1
ATOM 14144 C C . CYS B 1 828 ? 25.812 115.062 35.875 1 86.62 828 CYS B C 1
ATOM 14146 O O . CYS B 1 828 ? 25.938 114 36.375 1 86.62 828 CYS B O 1
ATOM 14148 N N . VAL B 1 829 ? 26.812 116 35.844 1 88.38 829 VAL B N 1
ATOM 14149 C CA . VAL B 1 829 ? 28.047 115.812 36.594 1 88.38 829 VAL B CA 1
ATOM 14150 C C . VAL B 1 829 ? 27.875 116.312 38 1 88.38 829 VAL B C 1
ATOM 14152 O O . VAL B 1 829 ? 27.891 117.562 38.25 1 88.38 829 VAL B O 1
ATOM 14155 N N . VAL B 1 830 ? 27.609 115.375 38.938 1 83.12 830 VAL B N 1
ATOM 14156 C CA . VAL B 1 830 ? 27.156 115.688 40.281 1 83.12 830 VAL B CA 1
ATOM 14157 C C . VAL B 1 830 ? 28.359 115.812 41.219 1 83.12 830 VAL B C 1
ATOM 14159 O O . VAL B 1 830 ? 29.172 114.875 41.312 1 83.12 830 VAL B O 1
ATOM 14162 N N . SER B 1 831 ? 28.641 117 41.75 1 82.81 831 SER B N 1
ATOM 14163 C CA . SER B 1 831 ? 29.594 117.312 42.812 1 82.81 831 SER B CA 1
ATOM 14164 C C . SER B 1 831 ? 28.906 118 43.969 1 82.81 831 SER B C 1
ATOM 14166 O O . SER B 1 831 ? 27.734 118.375 43.906 1 82.81 831 SER B O 1
ATOM 14168 N N . GLU B 1 832 ? 29.531 118.188 45.094 1 80.25 832 GLU B N 1
ATOM 14169 C CA . GLU B 1 832 ? 28.953 118.875 46.25 1 80.25 832 GLU B CA 1
ATOM 14170 C C . GLU B 1 832 ? 28.516 120.312 45.844 1 80.25 832 GLU B C 1
ATOM 14172 O O . GLU B 1 832 ? 27.453 120.75 46.281 1 80.25 832 GLU B O 1
ATOM 14177 N N . SER B 1 833 ? 29.266 120.938 44.938 1 82.56 833 SER B N 1
ATOM 14178 C CA . SER B 1 833 ? 28.938 122.25 44.469 1 82.56 833 SER B CA 1
ATOM 14179 C C . SER B 1 833 ? 27.781 122.25 43.469 1 82.56 833 SER B C 1
ATOM 14181 O O . SER B 1 833 ? 27.031 123.188 43.375 1 82.56 833 SER B O 1
ATOM 14183 N N . TYR B 1 834 ? 27.609 121.062 42.719 1 82.75 834 TYR B N 1
ATOM 14184 C CA . TYR B 1 834 ? 26.516 120.875 41.781 1 82.75 834 TYR B CA 1
ATOM 14185 C C . TYR B 1 834 ? 25.172 120.812 42.5 1 82.75 834 TYR B C 1
ATOM 14187 O O . TYR B 1 834 ? 24.203 121.438 42.062 1 82.75 834 TYR B O 1
ATOM 14195 N N . LEU B 1 835 ? 25.188 120.25 43.688 1 76.94 835 LEU B N 1
ATOM 14196 C CA . LEU B 1 835 ? 23.969 120.062 44.438 1 76.94 835 LEU B CA 1
ATOM 14197 C C . LEU B 1 835 ? 23.531 121.375 45.094 1 76.94 835 LEU B C 1
ATOM 14199 O O . LEU B 1 835 ? 22.328 121.625 45.344 1 76.94 835 LEU B O 1
ATOM 14203 N N . LEU B 1 836 ? 24.484 122.312 45.344 1 76.56 836 LEU B N 1
ATOM 14204 C CA . LEU B 1 836 ? 24.203 123.562 46 1 76.56 836 LEU B CA 1
ATOM 14205 C C . LEU B 1 836 ? 23.828 124.625 45 1 76.56 836 LEU B C 1
ATOM 14207 O O . LEU B 1 836 ? 23.281 125.688 45.406 1 76.56 836 LEU B O 1
ATOM 14211 N N . SER B 1 837 ? 24.031 124.5 43.656 1 79.56 837 SER B N 1
ATOM 14212 C CA . SER B 1 837 ? 23.75 125.438 42.625 1 79.56 837 SER B CA 1
ATOM 14213 C C . SER B 1 837 ? 22.281 125.438 42.25 1 79.56 837 SER B C 1
ATOM 14215 O O . SER B 1 837 ? 21.688 124.375 42.062 1 79.56 837 SER B O 1
ATOM 14217 N N . GLU B 1 838 ? 21.547 126.625 42.25 1 74.44 838 GLU B N 1
ATOM 14218 C CA . GLU B 1 838 ? 20.141 126.75 41.906 1 74.44 838 GLU B CA 1
ATOM 14219 C C . GLU B 1 838 ? 19.875 126.438 40.438 1 74.44 838 GLU B C 1
ATOM 14221 O O . GLU B 1 838 ? 18.875 125.812 40.094 1 74.44 838 GLU B O 1
ATOM 14226 N N . TRP B 1 839 ? 20.828 126.812 39.562 1 77.56 839 TRP B N 1
ATOM 14227 C CA . TRP B 1 839 ? 20.656 126.562 38.156 1 77.56 839 TRP B CA 1
ATOM 14228 C C . TRP B 1 839 ? 20.781 125.125 37.844 1 77.56 839 TRP B C 1
ATOM 14230 O O . TRP B 1 839 ? 20 124.562 37.062 1 77.56 839 TRP B O 1
ATOM 14240 N N . CYS B 1 840 ? 21.797 124.375 38.375 1 80.94 840 CYS B N 1
ATOM 14241 C CA . CYS B 1 840 ? 22 122.938 38.156 1 80.94 840 CYS B CA 1
ATOM 14242 C C . CYS B 1 840 ? 20.828 122.125 38.719 1 80.94 840 CYS B C 1
ATOM 14244 O O . CYS B 1 840 ? 20.391 121.125 38.125 1 80.94 840 CYS B O 1
ATOM 14246 N N . SER B 1 841 ? 20.297 122.688 39.844 1 76.75 841 SER B N 1
ATOM 14247 C CA . SER B 1 841 ? 19.109 122.062 40.438 1 76.75 841 SER B CA 1
ATOM 14248 C C . SER B 1 841 ? 17.922 122.125 39.469 1 76.75 841 SER B C 1
ATOM 14250 O O . SER B 1 841 ? 17.172 121.188 39.312 1 76.75 841 SER B O 1
ATOM 14252 N N . MET B 1 842 ? 17.734 123.25 38.812 1 77.94 842 MET B N 1
ATOM 14253 C CA . MET B 1 842 ? 16.672 123.438 37.812 1 77.94 842 MET B CA 1
ATOM 14254 C C . MET B 1 842 ? 16.875 122.5 36.625 1 77.94 842 MET B C 1
ATOM 14256 O O . MET B 1 842 ? 15.93 121.875 36.125 1 77.94 842 MET B O 1
ATOM 14260 N N . GLU B 1 843 ? 18.156 122.25 36.125 1 82.31 843 GLU B N 1
ATOM 14261 C CA . GLU B 1 843 ? 18.484 121.438 35 1 82.31 843 GLU B CA 1
ATOM 14262 C C . GLU B 1 843 ? 18.156 119.938 35.312 1 82.31 843 GLU B C 1
ATOM 14264 O O . GLU B 1 843 ? 17.578 119.25 34.469 1 82.31 843 GLU B O 1
ATOM 14269 N N . ILE B 1 844 ? 18.5 119.562 36.562 1 77.56 844 ILE B N 1
ATOM 14270 C CA . ILE B 1 844 ? 18.234 118.188 36.938 1 77.56 844 ILE B CA 1
ATOM 14271 C C . ILE B 1 844 ? 16.734 117.938 37.094 1 77.56 844 ILE B C 1
ATOM 14273 O O . ILE B 1 844 ? 16.203 116.875 36.75 1 77.56 844 ILE B O 1
ATOM 14277 N N . GLN B 1 845 ? 15.984 119 37.625 1 74.12 845 GLN B N 1
ATOM 14278 C CA . GLN B 1 845 ? 14.531 118.875 37.781 1 74.12 845 GLN B CA 1
ATOM 14279 C C . GLN B 1 845 ? 13.852 118.812 36.406 1 74.12 845 GLN B C 1
ATOM 14281 O O . GLN B 1 845 ? 12.922 118 36.219 1 74.12 845 GLN B O 1
ATOM 14286 N N . MET B 1 846 ? 14.328 119.5 35.469 1 76.88 846 MET B N 1
ATOM 14287 C CA . MET B 1 846 ? 13.758 119.5 34.125 1 76.88 846 MET B CA 1
ATOM 14288 C C . MET B 1 846 ? 14.062 118.188 33.438 1 76.88 846 MET B C 1
ATOM 14290 O O . MET B 1 846 ? 13.203 117.562 32.781 1 76.88 846 MET B O 1
ATOM 14294 N N . ALA B 1 847 ? 15.344 117.625 33.594 1 78.75 847 ALA B N 1
ATOM 14295 C CA . ALA B 1 847 ? 15.711 116.375 33 1 78.75 847 ALA B CA 1
ATOM 14296 C C . ALA B 1 847 ? 14.938 115.25 33.688 1 78.75 847 ALA B C 1
ATOM 14298 O O . ALA B 1 847 ? 14.516 114.25 33.031 1 78.75 847 ALA B O 1
ATOM 14299 N N . SER B 1 848 ? 14.688 115.312 35 1 73.44 848 SER B N 1
ATOM 14300 C CA . SER B 1 848 ? 13.906 114.312 35.75 1 73.44 848 SER B CA 1
ATOM 14301 C C . SER B 1 848 ? 12.445 114.312 35.312 1 73.44 848 SER B C 1
ATOM 14303 O O . SER B 1 848 ? 11.797 113.25 35.25 1 73.44 848 SER B O 1
ATOM 14305 N N . TYR B 1 849 ? 11.898 115.5 35 1 71.19 849 TYR B N 1
ATOM 14306 C CA . TYR B 1 849 ? 10.539 115.625 34.469 1 71.19 849 TYR B CA 1
ATOM 14307 C C . TYR B 1 849 ? 10.391 114.812 33.156 1 71.19 849 TYR B C 1
ATOM 14309 O O . TYR B 1 849 ? 9.406 114.125 32.969 1 71.19 849 TYR B O 1
ATOM 14317 N N . ARG B 1 850 ? 11.414 114.938 32.281 1 73.69 850 ARG B N 1
ATOM 14318 C CA . ARG B 1 850 ? 11.359 114.188 31.031 1 73.69 850 ARG B CA 1
ATOM 14319 C C . ARG B 1 850 ? 11.477 112.688 31.25 1 73.69 850 ARG B C 1
ATOM 14321 O O . ARG B 1 850 ? 10.82 111.875 30.562 1 73.69 850 ARG B O 1
ATOM 14328 N N . LEU B 1 851 ? 12.266 112.312 32.219 1 72.31 851 LEU B N 1
ATOM 14329 C CA . LEU B 1 851 ? 12.477 110.875 32.562 1 72.31 851 LEU B CA 1
ATOM 14330 C C . LEU B 1 851 ? 11.211 110.25 33.125 1 72.31 851 LEU B C 1
ATOM 14332 O O . LEU B 1 851 ? 10.789 109.188 32.688 1 72.31 851 LEU B O 1
ATOM 14336 N N . PHE B 1 852 ? 10.492 110.875 34.062 1 67 852 PHE B N 1
ATOM 14337 C CA . PHE B 1 852 ? 9.414 110.25 34.812 1 67 852 PHE B CA 1
ATOM 14338 C C . PHE B 1 852 ? 8.062 110.562 34.188 1 67 852 PHE B C 1
ATOM 14340 O O . PHE B 1 852 ? 7.156 109.75 34.219 1 67 852 PHE B O 1
ATOM 14347 N N . ASN B 1 853 ? 7.887 111.75 33.531 1 65.81 853 ASN B N 1
ATOM 14348 C CA . ASN B 1 853 ? 6.594 112.125 32.969 1 65.81 853 ASN B CA 1
ATOM 14349 C C . ASN B 1 853 ? 6.504 111.75 31.484 1 65.81 853 ASN B C 1
ATOM 14351 O O . ASN B 1 853 ? 5.445 111.312 31 1 65.81 853 ASN B O 1
ATOM 14355 N N . GLU B 1 854 ? 7.703 111.812 30.766 1 67.19 854 GLU B N 1
ATOM 14356 C CA . GLU B 1 854 ? 7.664 111.5 29.359 1 67.19 854 GLU B CA 1
ATOM 14357 C C . GLU B 1 854 ? 8.164 110.062 29.125 1 67.19 854 GLU B C 1
ATOM 14359 O O . GLU B 1 854 ? 8.07 109.5 28.016 1 67.19 854 GLU B O 1
ATOM 14364 N N . HIS B 1 855 ? 8.672 109.312 30.203 1 65.69 855 HIS B N 1
ATOM 14365 C CA . HIS B 1 855 ? 9.125 107.938 30.25 1 65.69 855 HIS B CA 1
ATOM 14366 C C . HIS B 1 855 ? 10.234 107.688 29.234 1 65.69 855 HIS B C 1
ATOM 14368 O O . HIS B 1 855 ? 10.25 106.625 28.562 1 65.69 855 HIS B O 1
ATOM 14374 N N . LYS B 1 856 ? 11.086 108.688 28.984 1 67.25 856 LYS B N 1
ATOM 14375 C CA . LYS B 1 856 ? 12.258 108.562 28.109 1 67.25 856 LYS B CA 1
ATOM 14376 C C . LYS B 1 856 ? 13.531 108.375 28.938 1 67.25 856 LYS B C 1
ATOM 14378 O O . LYS B 1 856 ? 13.727 109.062 29.953 1 67.25 856 LYS B O 1
ATOM 14383 N N . ASP B 1 857 ? 14.273 107.312 28.719 1 65.69 857 ASP B N 1
ATOM 14384 C CA . ASP B 1 857 ? 15.539 107 29.406 1 65.69 857 ASP B CA 1
ATOM 14385 C C . ASP B 1 857 ? 16.625 108 28.984 1 65.69 857 ASP B C 1
ATOM 14387 O O . ASP B 1 857 ? 17.438 107.75 28.109 1 65.69 857 ASP B O 1
ATOM 14391 N N . ILE B 1 858 ? 16.594 109.25 29.578 1 73.75 858 ILE B N 1
ATOM 14392 C CA . ILE B 1 858 ? 17.438 110.312 29.016 1 73.75 858 ILE B CA 1
ATOM 14393 C C . ILE B 1 858 ? 18.469 110.75 30.062 1 73.75 858 ILE B C 1
ATOM 14395 O O . ILE B 1 858 ? 19.5 111.312 29.703 1 73.75 858 ILE B O 1
ATOM 14399 N N . LEU B 1 859 ? 18.328 110.438 31.344 1 78 859 LEU B N 1
ATOM 14400 C CA . LEU B 1 859 ? 19.156 111.062 32.375 1 78 859 LEU B CA 1
ATOM 14401 C C . LEU B 1 859 ? 20.297 110.125 32.812 1 78 859 LEU B C 1
ATOM 14403 O O . LEU B 1 859 ? 20.047 108.938 33.125 1 78 859 LEU B O 1
ATOM 14407 N N . ILE B 1 860 ? 21.547 110.562 32.625 1 83.94 860 ILE B N 1
ATOM 14408 C CA . ILE B 1 860 ? 22.75 109.875 33.062 1 83.94 860 ILE B CA 1
ATOM 14409 C C . ILE B 1 860 ? 23.422 110.625 34.188 1 83.94 860 ILE B C 1
ATOM 14411 O O . ILE B 1 860 ? 23.781 111.812 34 1 83.94 860 ILE B O 1
ATOM 14415 N N . MET B 1 861 ? 23.562 110.062 35.406 1 81.81 861 MET B N 1
ATOM 14416 C CA . MET B 1 861 ? 24.188 110.75 36.531 1 81.81 861 MET B CA 1
ATOM 14417 C C . MET B 1 861 ? 25.625 110.312 36.719 1 81.81 861 MET B C 1
ATOM 14419 O O . MET B 1 861 ? 25.891 109.125 36.812 1 81.81 861 MET B O 1
ATOM 14423 N N . VAL B 1 862 ? 26.594 111.25 36.625 1 85.31 862 VAL B N 1
ATOM 14424 C CA . VAL B 1 862 ? 28.016 111 36.812 1 85.31 862 VAL B CA 1
ATOM 14425 C C . VAL B 1 862 ? 28.484 111.688 38.125 1 85.31 862 VAL B C 1
ATOM 14427 O O . VAL B 1 862 ? 28.406 112.875 38.25 1 85.31 862 VAL B O 1
ATOM 14430 N N . PHE B 1 863 ? 28.953 110.875 39.125 1 83.62 863 PHE B N 1
ATOM 14431 C CA . PHE B 1 863 ? 29.438 111.438 40.375 1 83.62 863 PHE B CA 1
ATOM 14432 C C . PHE B 1 863 ? 30.953 111.625 40.344 1 83.62 863 PHE B C 1
ATOM 14434 O O . PHE B 1 863 ? 31.703 110.625 40.125 1 83.62 863 PHE B O 1
ATOM 14441 N N . LEU B 1 864 ? 31.422 112.875 40.406 1 81.06 864 LEU B N 1
ATOM 14442 C CA . LEU B 1 864 ? 32.844 113.188 40.406 1 81.06 864 LEU B CA 1
ATOM 14443 C C . LEU B 1 864 ? 33.469 112.938 41.781 1 81.06 864 LEU B C 1
ATOM 14445 O O . LEU B 1 864 ? 34.688 112.75 41.906 1 81.06 864 LEU B O 1
ATOM 14449 N N . GLU B 1 865 ? 32.625 113.062 42.844 1 79.38 865 GLU B N 1
ATOM 14450 C CA . GLU B 1 865 ? 33.094 112.812 44.219 1 79.38 865 GLU B CA 1
ATOM 14451 C C . GLU B 1 865 ? 32.094 112 45 1 79.38 865 GLU B C 1
ATOM 14453 O O . GLU B 1 865 ? 30.922 111.875 44.625 1 79.38 865 GLU B O 1
ATOM 14458 N N . THR B 1 866 ? 32.594 111.25 45.906 1 75.25 866 THR B N 1
ATOM 14459 C CA . THR B 1 866 ? 31.703 110.5 46.812 1 75.25 866 THR B CA 1
ATOM 14460 C C . THR B 1 866 ? 30.891 111.438 47.688 1 75.25 866 THR B C 1
ATOM 14462 O O . THR B 1 866 ? 31.453 112.188 48.469 1 75.25 866 THR B O 1
ATOM 14465 N N . ILE B 1 867 ? 29.594 111.625 47.438 1 74.12 867 ILE B N 1
ATOM 14466 C CA . ILE B 1 867 ? 28.734 112.438 48.219 1 74.12 867 ILE B CA 1
ATOM 14467 C C . ILE B 1 867 ? 28.016 111.625 49.281 1 74.12 867 ILE B C 1
ATOM 14469 O O . ILE B 1 867 ? 27.359 110.625 48.938 1 74.12 867 ILE B O 1
ATOM 14473 N N . PRO B 1 868 ? 28.234 111.875 50.562 1 70.81 868 PRO B N 1
ATOM 14474 C CA . PRO B 1 868 ? 27.562 111.062 51.594 1 70.81 868 PRO B CA 1
ATOM 14475 C C . PRO B 1 868 ? 26.047 111.062 51.469 1 70.81 868 PRO B C 1
ATOM 14477 O O . PRO B 1 868 ? 25.469 112.062 50.938 1 70.81 868 PRO B O 1
ATOM 14480 N N . SER B 1 869 ? 25.266 110.125 51.719 1 63.75 869 SER B N 1
ATOM 14481 C CA . SER B 1 869 ? 23.844 109.875 51.531 1 63.75 869 SER B CA 1
ATOM 14482 C C . SER B 1 869 ? 23 110.938 52.188 1 63.75 869 SER B C 1
ATOM 14484 O O . SER B 1 869 ? 21.938 111.25 51.688 1 63.75 869 SER B O 1
ATOM 14486 N N . TYR B 1 870 ? 23.344 111.438 53.312 1 64.62 870 TYR B N 1
ATOM 14487 C CA . TYR B 1 870 ? 22.547 112.438 54.031 1 64.62 870 TYR B CA 1
ATOM 14488 C C . TYR B 1 870 ? 22.469 113.75 53.25 1 64.62 870 TYR B C 1
ATOM 14490 O O . TYR B 1 870 ? 21.484 114.5 53.375 1 64.62 870 TYR B O 1
ATOM 14498 N N . LYS B 1 871 ? 23.328 114.25 52.406 1 65.81 871 LYS B N 1
ATOM 14499 C CA . LYS B 1 871 ? 23.297 115.438 51.656 1 65.81 871 LYS B CA 1
ATOM 14500 C C . LYS B 1 871 ? 22.453 115.312 50.375 1 65.81 871 LYS B C 1
ATOM 14502 O O . LYS B 1 871 ? 21.891 116.312 49.875 1 65.81 871 LYS B O 1
ATOM 14507 N N . LEU B 1 872 ? 22.375 114.062 49.938 1 63.28 872 LEU B N 1
ATOM 14508 C CA . LEU B 1 872 ? 21.578 113.75 48.75 1 63.28 872 LEU B CA 1
ATOM 14509 C C . LEU B 1 872 ? 20.094 113.688 49.125 1 63.28 872 LEU B C 1
ATOM 14511 O O . LEU B 1 872 ? 19.234 113.812 48.25 1 63.28 872 LEU B O 1
ATOM 14515 N N . SER B 1 873 ? 19.719 113.562 50.438 1 58 873 SER B N 1
ATOM 14516 C CA . SER B 1 873 ? 18.344 113.375 50.906 1 58 873 SER B CA 1
ATOM 14517 C C . SER B 1 873 ? 17.484 114.562 50.594 1 58 873 SER B C 1
ATOM 14519 O O . SER B 1 873 ? 16.266 114.438 50.406 1 58 873 SER B O 1
ATOM 14521 N N . ALA B 1 874 ? 17.938 115.812 50.562 1 55.81 874 ALA B N 1
ATOM 14522 C CA . ALA B 1 874 ? 17.156 117 50.312 1 55.81 874 ALA B CA 1
ATOM 14523 C C . ALA B 1 874 ? 16.578 117.062 48.906 1 55.81 874 ALA B C 1
ATOM 14525 O O . ALA B 1 874 ? 15.656 117.812 48.625 1 55.81 874 ALA B O 1
ATOM 14526 N N . TYR B 1 875 ? 17.109 116.25 47.969 1 56.69 875 TYR B N 1
ATOM 14527 C CA . TYR B 1 875 ? 16.625 116.188 46.594 1 56.69 875 TYR B CA 1
ATOM 14528 C C . TYR B 1 875 ? 15.953 114.875 46.281 1 56.69 875 TYR B C 1
ATOM 14530 O O . TYR B 1 875 ? 16.625 113.938 45.906 1 56.69 875 TYR B O 1
ATOM 14538 N N . TYR B 1 876 ? 14.625 114.688 46.781 1 53.88 876 TYR B N 1
ATOM 14539 C CA . TYR B 1 876 ? 13.828 113.438 46.844 1 53.88 876 TYR B CA 1
ATOM 14540 C C . TYR B 1 876 ? 13.875 112.75 45.5 1 53.88 876 TYR B C 1
ATOM 14542 O O . TYR B 1 876 ? 14.055 111.5 45.438 1 53.88 876 TYR B O 1
ATOM 14550 N N . ARG B 1 877 ? 13.688 113.438 44.375 1 58.66 877 ARG B N 1
ATOM 14551 C CA . ARG B 1 877 ? 13.586 112.75 43.094 1 58.66 877 ARG B CA 1
ATOM 14552 C C . ARG B 1 877 ? 14.93 112.188 42.656 1 58.66 877 ARG B C 1
ATOM 14554 O O . ARG B 1 877 ? 14.977 111.125 42.031 1 58.66 877 ARG B O 1
ATOM 14561 N N . MET B 1 878 ? 16.016 112.75 43.062 1 61.31 878 MET B N 1
ATOM 14562 C CA . MET B 1 878 ? 17.359 112.25 42.719 1 61.31 878 MET B CA 1
ATOM 14563 C C . MET B 1 878 ? 17.719 111.062 43.562 1 61.31 878 MET B C 1
ATOM 14565 O O . MET B 1 878 ? 18.438 110.188 43.094 1 61.31 878 MET B O 1
ATOM 14569 N N . ARG B 1 879 ? 17.172 111 44.688 1 59.91 879 ARG B N 1
ATOM 14570 C CA . ARG B 1 879 ? 17.422 109.875 45.562 1 59.91 879 ARG B CA 1
ATOM 14571 C C . ARG B 1 879 ? 16.859 108.562 44.938 1 59.91 879 ARG B C 1
ATOM 14573 O O . ARG B 1 879 ? 17.469 107.5 45.031 1 59.91 879 ARG B O 1
ATOM 14580 N N . ARG B 1 880 ? 15.711 108.688 44.25 1 61.44 880 ARG B N 1
ATOM 14581 C CA . ARG B 1 880 ? 15.117 107.5 43.625 1 61.44 880 ARG B CA 1
ATOM 14582 C C . ARG B 1 880 ? 16.016 107 42.5 1 61.44 880 ARG B C 1
ATOM 14584 O O . ARG B 1 880 ? 16.141 105.75 42.344 1 61.44 880 ARG B O 1
ATOM 14591 N N . ILE B 1 881 ? 16.672 107.812 41.812 1 63.16 881 ILE B N 1
ATOM 14592 C CA . ILE B 1 881 ? 17.516 107.438 40.688 1 63.16 881 ILE B CA 1
ATOM 14593 C C . ILE B 1 881 ? 18.828 106.875 41.219 1 63.16 881 ILE B C 1
ATOM 14595 O O . ILE B 1 881 ? 19.312 105.875 40.688 1 63.16 881 ILE B O 1
ATOM 14599 N N . VAL B 1 882 ? 19.344 107.438 42.312 1 62.78 882 VAL B N 1
ATOM 14600 C CA . VAL B 1 882 ? 20.594 107 42.906 1 62.78 882 VAL B CA 1
ATOM 14601 C C . VAL B 1 882 ? 20.391 105.625 43.594 1 62.78 882 VAL B C 1
ATOM 14603 O O . VAL B 1 882 ? 21.266 104.75 43.531 1 62.78 882 VAL B O 1
ATOM 14606 N N . ASN B 1 883 ? 19.172 105.375 44.156 1 57.41 883 ASN B N 1
ATOM 14607 C CA . ASN B 1 883 ? 18.938 104.125 44.844 1 57.41 883 ASN B CA 1
ATOM 14608 C C . ASN B 1 883 ? 18.766 103 43.844 1 57.41 883 ASN B C 1
ATOM 14610 O O . ASN B 1 883 ? 19.062 101.812 44.156 1 57.41 883 ASN B O 1
ATOM 14614 N N . ASN B 1 884 ? 18.312 103.312 42.5 1 57 884 ASN B N 1
ATOM 14615 C CA . ASN B 1 884 ? 18.172 102.25 41.5 1 57 884 ASN B CA 1
ATOM 14616 C C . ASN B 1 884 ? 19.5 102 40.812 1 57 884 ASN B C 1
ATOM 14618 O O . ASN B 1 884 ? 19.547 101.188 39.844 1 57 884 ASN B O 1
ATOM 14622 N N . LYS B 1 885 ? 20.656 102.5 41.406 1 56.66 885 LYS B N 1
ATOM 14623 C CA . LYS B 1 885 ? 22.062 102.312 41.031 1 56.66 885 LYS B CA 1
ATOM 14624 C C . LYS B 1 885 ? 22.297 102.562 39.562 1 56.66 885 LYS B C 1
ATOM 14626 O O . LYS B 1 885 ? 23.109 101.875 38.938 1 56.66 885 LYS B O 1
ATOM 14631 N N . THR B 1 886 ? 21.531 103.438 38.938 1 64.56 886 THR B N 1
ATOM 14632 C CA . THR B 1 886 ? 21.766 103.75 37.531 1 64.56 886 THR B CA 1
ATOM 14633 C C . THR B 1 886 ? 22.688 104.938 37.406 1 64.56 886 THR B C 1
ATOM 14635 O O . THR B 1 886 ? 22.5 105.75 36.5 1 64.56 886 THR B O 1
ATOM 14638 N N . TYR B 1 887 ? 23.719 105.125 38.312 1 74.19 887 TYR B N 1
ATOM 14639 C CA . TYR B 1 887 ? 24.656 106.25 38.188 1 74.19 887 TYR B CA 1
ATOM 14640 C C . TYR B 1 887 ? 26.078 105.75 37.969 1 74.19 887 TYR B C 1
ATOM 14642 O O . TYR B 1 887 ? 26.391 104.562 38.219 1 74.19 887 TYR B O 1
ATOM 14650 N N . ILE B 1 888 ? 27 106.562 37.312 1 79.94 888 ILE B N 1
ATOM 14651 C CA . ILE B 1 888 ? 28.406 106.25 37 1 79.94 888 ILE B CA 1
ATOM 14652 C C . ILE B 1 888 ? 29.297 107.125 37.906 1 79.94 888 ILE B C 1
ATOM 14654 O O . ILE B 1 888 ? 29.062 108.312 38.031 1 79.94 888 ILE B O 1
ATOM 14658 N N . VAL B 1 889 ? 30.297 106.438 38.594 1 80.5 889 VAL B N 1
ATOM 14659 C CA . VAL B 1 889 ? 31.188 107.125 39.531 1 80.5 889 VAL B CA 1
ATOM 14660 C C . VAL B 1 889 ? 32.562 107.312 38.906 1 80.5 889 VAL B C 1
ATOM 14662 O O . VAL B 1 889 ? 33.094 106.375 38.281 1 80.5 889 VAL B O 1
ATOM 14665 N N . TRP B 1 890 ? 33.156 108.562 38.906 1 79.56 890 TRP B N 1
ATOM 14666 C CA . TRP B 1 890 ? 34.531 108.812 38.438 1 79.56 890 TRP B CA 1
ATOM 14667 C C . TRP B 1 890 ? 35.562 108.188 39.375 1 79.56 890 TRP B C 1
ATOM 14669 O O . TRP B 1 890 ? 35.625 108.562 40.531 1 79.56 890 TRP B O 1
ATOM 14679 N N . PRO B 1 891 ? 36.281 107.125 38.844 1 79 891 PRO B N 1
ATOM 14680 C CA . PRO B 1 891 ? 37.219 106.438 39.719 1 79 891 PRO B CA 1
ATOM 14681 C C . PRO B 1 891 ? 38.531 107.188 39.875 1 79 891 PRO B C 1
ATOM 14683 O O . PRO B 1 891 ? 38.875 108 39.062 1 79 891 PRO B O 1
ATOM 14686 N N . ASP B 1 892 ? 39.281 106.938 40.969 1 73.81 892 ASP B N 1
ATOM 14687 C CA . ASP B 1 892 ? 40.594 107.5 41.281 1 73.81 892 ASP B CA 1
ATOM 14688 C C . ASP B 1 892 ? 41.719 106.75 40.562 1 73.81 892 ASP B C 1
ATOM 14690 O O . ASP B 1 892 ? 42.781 107.312 40.312 1 73.81 892 ASP B O 1
ATOM 14694 N N . ASP B 1 893 ? 41.469 105.5 40.062 1 73.56 893 ASP B N 1
ATOM 14695 C CA . ASP B 1 893 ? 42.562 104.75 39.469 1 73.56 893 ASP B CA 1
ATOM 14696 C C . ASP B 1 893 ? 42.438 104.75 37.938 1 73.56 893 ASP B C 1
ATOM 14698 O O . ASP B 1 893 ? 41.375 105 37.375 1 73.56 893 ASP B O 1
ATOM 14702 N N . ASP B 1 894 ? 43.531 104.5 37.094 1 70.88 894 ASP B N 1
ATOM 14703 C CA . ASP B 1 894 ? 43.656 104.625 35.656 1 70.88 894 ASP B CA 1
ATOM 14704 C C . ASP B 1 894 ? 42.844 103.5 34.969 1 70.88 894 ASP B C 1
ATOM 14706 O O . ASP B 1 894 ? 42.219 103.75 33.938 1 70.88 894 ASP B O 1
ATOM 14710 N N . ILE B 1 895 ? 42.938 102.312 35.531 1 70 895 ILE B N 1
ATOM 14711 C CA . ILE B 1 895 ? 42.219 101.188 34.875 1 70 895 ILE B CA 1
ATOM 14712 C C . ILE B 1 895 ? 40.719 101.438 35 1 70 895 ILE B C 1
ATOM 14714 O O . ILE B 1 895 ? 39.969 101.188 34.062 1 70 895 ILE B O 1
ATOM 14718 N N . GLY B 1 896 ? 40.312 102.062 36.062 1 73.94 896 GLY B N 1
ATOM 14719 C CA . GLY B 1 896 ? 38.906 102.375 36.281 1 73.94 896 GLY B CA 1
ATOM 14720 C C . GLY B 1 896 ? 38.375 103.438 35.344 1 73.94 896 GLY B C 1
ATOM 14721 O O . GLY B 1 896 ? 37.219 103.438 34.969 1 73.94 896 GLY B O 1
ATOM 14722 N N . ARG B 1 897 ? 39.188 104.312 34.938 1 77.69 897 ARG B N 1
ATOM 14723 C CA . ARG B 1 897 ? 38.812 105.438 34.062 1 77.69 897 ARG B CA 1
ATOM 14724 C C . ARG B 1 897 ? 38.438 104.938 32.656 1 77.69 897 ARG B C 1
ATOM 14726 O O . ARG B 1 897 ? 37.531 105.438 32.031 1 77.69 897 ARG B O 1
ATOM 14733 N N . GLU B 1 898 ? 39.188 103.812 32.219 1 78.31 898 GLU B N 1
ATOM 14734 C CA . GLU B 1 898 ? 38.812 103.25 30.922 1 78.31 898 GLU B CA 1
ATOM 14735 C C . GLU B 1 898 ? 37.469 102.562 30.984 1 78.31 898 GLU B C 1
ATOM 14737 O O . GLU B 1 898 ? 36.656 102.688 30.031 1 78.31 898 GLU B O 1
ATOM 14742 N N . LEU B 1 899 ? 37.312 102 32.156 1 77.75 899 LEU B N 1
ATOM 14743 C CA . LEU B 1 899 ? 36 101.375 32.344 1 77.75 899 LEU B CA 1
ATOM 14744 C C . LEU B 1 899 ? 34.906 102.375 32.438 1 77.75 899 LEU B C 1
ATOM 14746 O O . LEU B 1 899 ? 33.781 102.188 31.953 1 77.75 899 LEU B O 1
ATOM 14750 N N . PHE B 1 900 ? 35.125 103.438 32.969 1 80.5 900 PHE B N 1
ATOM 14751 C CA . PHE B 1 900 ? 34.219 104.562 33.094 1 80.5 900 PHE B CA 1
ATOM 14752 C C . PHE B 1 900 ? 33.781 105.062 31.719 1 80.5 900 PHE B C 1
ATOM 14754 O O . PHE B 1 900 ? 32.562 105.25 31.469 1 80.5 900 PHE B O 1
ATOM 14761 N N . TRP B 1 901 ? 34.781 105.438 30.953 1 81.25 901 TRP B N 1
ATOM 14762 C CA . TRP B 1 901 ? 34.438 105.938 29.625 1 81.25 901 TRP B CA 1
ATOM 14763 C C . TRP B 1 901 ? 33.688 104.938 28.797 1 81.25 901 TRP B C 1
ATOM 14765 O O . TRP B 1 901 ? 32.75 105.25 28.078 1 81.25 901 TRP B O 1
ATOM 14775 N N . ALA B 1 902 ? 34.031 103.625 29 1 80.06 902 ALA B N 1
ATOM 14776 C CA . ALA B 1 902 ? 33.281 102.625 28.297 1 80.06 902 ALA B CA 1
ATOM 14777 C C . ALA B 1 902 ? 31.844 102.5 28.766 1 80.06 902 ALA B C 1
ATOM 14779 O O . ALA B 1 902 ? 30.922 102.375 27.969 1 80.06 902 ALA B O 1
ATOM 14780 N N . LYS B 1 903 ? 31.641 102.688 30.094 1 79.44 903 LYS B N 1
ATOM 14781 C CA . LYS B 1 903 ? 30.297 102.625 30.672 1 79.44 903 LYS B CA 1
ATOM 14782 C C . LYS B 1 903 ? 29.484 103.875 30.219 1 79.44 903 LYS B C 1
ATOM 14784 O O . LYS B 1 903 ? 28.312 103.688 29.891 1 79.44 903 LYS B O 1
ATOM 14789 N N . LEU B 1 904 ? 30.094 105.062 30.172 1 82.31 904 LEU B N 1
ATOM 14790 C CA . LEU B 1 904 ? 29.422 106.25 29.766 1 82.31 904 LEU B CA 1
ATOM 14791 C C . LEU B 1 904 ? 29.062 106.25 28.281 1 82.31 904 LEU B C 1
ATOM 14793 O O . LEU B 1 904 ? 27.953 106.625 27.891 1 82.31 904 LEU B O 1
ATOM 14797 N N . ARG B 1 905 ? 29.938 105.688 27.422 1 81.94 905 ARG B N 1
ATOM 14798 C CA . ARG B 1 905 ? 29.656 105.562 26 1 81.94 905 ARG B CA 1
ATOM 14799 C C . ARG B 1 905 ? 28.531 104.562 25.75 1 81.94 905 ARG B C 1
ATOM 14801 O O . ARG B 1 905 ? 27.703 104.75 24.859 1 81.94 905 ARG B O 1
ATOM 14808 N N . THR B 1 906 ? 28.516 103.5 26.578 1 78.38 906 THR B N 1
ATOM 14809 C CA . THR B 1 906 ? 27.438 102.5 26.469 1 78.38 906 THR B CA 1
ATOM 14810 C C . THR B 1 906 ? 26.109 103.125 26.891 1 78.38 906 THR B C 1
ATOM 14812 O O . THR B 1 906 ? 25.078 102.875 26.25 1 78.38 906 THR B O 1
ATOM 14815 N N . ALA B 1 907 ? 26.109 103.938 27.891 1 78.38 907 ALA B N 1
ATOM 14816 C CA . ALA B 1 907 ? 24.906 104.562 28.375 1 78.38 907 ALA B CA 1
ATOM 14817 C C . ALA B 1 907 ? 24.406 105.625 27.375 1 78.38 907 ALA B C 1
ATOM 14819 O O . ALA B 1 907 ? 23.203 105.812 27.25 1 78.38 907 ALA B O 1
ATOM 14820 N N . LEU B 1 908 ? 25.281 106.312 26.641 1 80.88 908 LEU B N 1
ATOM 14821 C CA . LEU B 1 908 ? 24.953 107.312 25.641 1 80.88 908 LEU B CA 1
ATOM 14822 C C . LEU B 1 908 ? 24.422 106.688 24.375 1 80.88 908 LEU B C 1
ATOM 14824 O O . LEU B 1 908 ? 23.641 107.312 23.641 1 80.88 908 LEU B O 1
ATOM 14828 N N . GLY B 1 909 ? 24.656 105.438 24.047 1 76.06 909 GLY B N 1
ATOM 14829 C CA . GLY B 1 909 ? 24.156 104.688 22.875 1 76.06 909 GLY B CA 1
ATOM 14830 C C . GLY B 1 909 ? 24.828 105.125 21.594 1 76.06 909 GLY B C 1
ATOM 14831 O O . GLY B 1 909 ? 25.984 105.562 21.609 1 76.06 909 GLY B O 1
ATOM 14832 N N . ARG B 1 910 ? 24.062 105 20.266 1 72.56 910 ARG B N 1
ATOM 14833 C CA . ARG B 1 910 ? 24.641 105.312 18.969 1 72.56 910 ARG B CA 1
ATOM 14834 C C . ARG B 1 910 ? 24.484 106.812 18.641 1 72.56 910 ARG B C 1
ATOM 14836 O O . ARG B 1 910 ? 23.422 107.375 18.891 1 72.56 910 ARG B O 1
ATOM 14843 N N . PRO B 1 911 ? 25.5 107.625 18.141 1 72.25 911 PRO B N 1
ATOM 14844 C CA . PRO B 1 911 ? 25.438 109 17.797 1 72.25 911 PRO B CA 1
ATOM 14845 C C . PRO B 1 911 ? 24.5 109.312 16.625 1 72.25 911 PRO B C 1
ATOM 14847 O O . PRO B 1 911 ? 24.281 108.438 15.781 1 72.25 911 PRO B O 1
ATOM 14850 N N . THR B 1 912 ? 23.672 110.438 16.578 1 64 912 THR B N 1
ATOM 14851 C CA . THR B 1 912 ? 22.828 110.875 15.484 1 64 912 THR B CA 1
ATOM 14852 C C . THR B 1 912 ? 23.672 111.25 14.273 1 64 912 THR B C 1
ATOM 14854 O O . THR B 1 912 ? 24.75 111.875 14.422 1 64 912 THR B O 1
ATOM 14857 N N . PRO B 1 913 ? 23.344 110.812 12.961 1 57.31 913 PRO B N 1
ATOM 14858 C CA . PRO B 1 913 ? 24.109 111.125 11.75 1 57.31 913 PRO B CA 1
ATOM 14859 C C . PRO B 1 913 ? 24.172 112.625 11.469 1 57.31 913 PRO B C 1
ATOM 14861 O O . PRO B 1 913 ? 23.188 113.375 11.656 1 57.31 913 PRO B O 1
ATOM 14864 N N . SER B 1 914 ? 25.203 113.438 11.539 1 51.72 914 SER B N 1
ATOM 14865 C CA . SER B 1 914 ? 25.453 114.875 11.242 1 51.72 914 SER B CA 1
ATOM 14866 C C . SER B 1 914 ? 25.219 115.125 9.766 1 51.72 914 SER B C 1
ATOM 14868 O O . SER B 1 914 ? 25.703 114.438 8.891 1 51.72 914 SER B O 1
ATOM 14870 N N . GLY B 1 915 ? 24.031 115.625 9.289 1 40.84 915 GLY B N 1
ATOM 14871 C CA . GLY B 1 915 ? 23.875 116.125 7.938 1 40.84 915 GLY B CA 1
ATOM 14872 C C . GLY B 1 915 ? 24.953 117.125 7.547 1 40.84 915 GLY B C 1
ATOM 14873 O O . GLY B 1 915 ? 24.734 118.312 7.598 1 40.84 915 GLY B O 1
ATOM 14874 N N . ARG B 1 916 ? 26.188 117.188 7.68 1 39.41 916 ARG B N 1
ATOM 14875 C CA . ARG B 1 916 ? 27.078 118.125 7.043 1 39.41 916 ARG B CA 1
ATOM 14876 C C . ARG B 1 916 ? 27 118.062 5.523 1 39.41 916 ARG B C 1
ATOM 14878 O O . ARG B 1 916 ? 27.391 117 4.938 1 39.41 916 ARG B O 1
ATOM 14885 N N . GLU B 1 917 ? 25.828 118.625 4.941 1 34.31 917 GLU B N 1
ATOM 14886 C CA . GLU B 1 917 ? 26.078 119 3.559 1 34.31 917 GLU B CA 1
ATOM 14887 C C . GLU B 1 917 ? 27.312 119.938 3.457 1 34.31 917 GLU B C 1
ATOM 14889 O O . GLU B 1 917 ? 27.422 120.938 4.172 1 34.31 917 GLU B O 1
ATOM 14894 N N . GLN B 1 918 ? 28.422 119.438 3.084 1 31.89 918 GLN B N 1
ATOM 14895 C CA . GLN B 1 918 ? 29.609 120.125 2.555 1 31.89 918 GLN B CA 1
ATOM 14896 C C . GLN B 1 918 ? 29.234 121.062 1.397 1 31.89 918 GLN B C 1
ATOM 14898 O O . GLN B 1 918 ? 28.703 120.625 0.383 1 31.89 918 GLN B O 1
ATOM 14903 N N . HIS B 1 919 ? 28.703 122.312 1.653 1 30.09 919 HIS B N 1
ATOM 14904 C CA . HIS B 1 919 ? 28.766 123.312 0.587 1 30.09 919 HIS B CA 1
ATOM 14905 C C . HIS B 1 919 ? 30.141 123.375 -0.055 1 30.09 919 HIS B C 1
ATOM 14907 O O . HIS B 1 919 ? 31.156 123.375 0.646 1 30.09 919 HIS B O 1
ATOM 14913 N N . GLU B 1 920 ? 30.203 122.938 -1.343 1 25.83 920 GLU B N 1
ATOM 14914 C CA . GLU B 1 920 ? 31.188 123.312 -2.375 1 25.83 920 GLU B CA 1
ATOM 14915 C C . GLU B 1 920 ? 31.406 124.812 -2.482 1 25.83 920 GLU B C 1
ATOM 14917 O O . GLU B 1 920 ? 30.453 125.562 -2.74 1 25.83 920 GLU B O 1
ATOM 14922 N N . LEU B 1 921 ? 32.094 125.438 -1.603 1 22.12 921 LEU B N 1
ATOM 14923 C CA . LEU B 1 921 ? 32.875 126.5 -2.133 1 22.12 921 LEU B CA 1
ATOM 14924 C C . LEU B 1 921 ? 33.594 126.125 -3.416 1 22.12 921 LEU B C 1
ATOM 14926 O O . LEU B 1 921 ? 34.219 125.062 -3.475 1 22.12 921 LEU B O 1
ATOM 14930 N N . PRO B 1 922 ? 33.219 126.938 -4.566 1 26.45 922 PRO B N 1
ATOM 14931 C CA . PRO B 1 922 ? 33.938 127 -5.844 1 26.45 922 PRO B CA 1
ATOM 14932 C C . PRO B 1 922 ? 35.406 127.312 -5.676 1 26.45 922 PRO B C 1
ATOM 14934 O O . PRO B 1 922 ? 35.781 128 -4.715 1 26.45 922 PRO B O 1
#